Protein 5I20 (pdb70)

GO terms:
  GO:0005886 plasma membrane (C, EXP)

Secondary structure (DSSP, 8-state):
-HHHHHHHHHHHHHHHTTHHHHHHHH-S--HHHHHHHHHHHHHHHHHHHHHHTT--TT---HHHHHHHHHHHHHHHHHHHHHHHHS-HHHHHHHHTTHHHHHHHHGGGSSS----HHHHHHHHHHHHHHHHHHTTSSS-----GGGHHHHHHHHHHHHHHHHHHHHTTTTTTS-GGGHHHHHHHHHHHHHHHHHHH-------TTHHHHHHHHIIIIITTHHHHHHHHHHHS-HHHHHHHTTHHHHHHHHHHHHHTSS---HHHHHHHHHHHHHHHHHHTSTTGGG-/-HHHHHHHHHHHHHHHTTHHHHHTTSTT--HHHHHHHHHHHHHHHHHHHHHHHT--GGGG---HHHHHHHHHHHHHHHHHHHHHHHHS-HHHHHHHHTTHHHHHHHHGGGSSSSPP-HHHHHHHHHHHHHHHHHT---GGGHHHHHHHHHHHHHHHHHHHHGGGGTTS-TTHHHHHHHHHHHHHHHHHHHHS------TTHHHHHHHHIIIIITTHHHHHHHHHHHS-HHHHHHHTTHHHHHHHHHHHHTTSS---HHHHHHHHHHHHHHHHHHHHHH-/-HHHHHHHHHHHHHHHTTHHHHGGG-TTS-HHHHHHHHHHHHHHHHHHHHHHHT--GGGG---HHHHHHHHHHHHHHHHHHHHHHHHS-HHHHHHHHTTHHHHHHHHGGGSSSSPPPHHHHHHHHHHHHHHHHHHHH---GGGHHHHHHHHHHHHHHHHHHHHTTTTTTS-GGGHHHHHHHHHHHHHHHHHHH-------TTHHHHHHHHTTTTTTTHHHHHHHHHHHS-HHHHHHHTTHHHHHHHHHHHHHTSS---HHHHHHHHHHHHHHHHHHTTSS--/-HHHHHHHHHHHHHHHTTGGGGTTTTTT--HHHHHHHHHHHHHHHHHHHHHHTT------HHHHHHHHHHHHHHHHHHHHHHHHS-HHHHHHHHTTHHHHHHHHGGG-SS----HHHHHHHHHHHHHHHHHHH--------GGGHHHHHHHHHHHHHHHHHHHHTGGGTTS-GGGHHHHHHHHHHHHHHHHHHHS------TTHHHHHHHHHHTTTTHHHHHHHHHHHTS-HHHHHHHTTHHHHHHHHHHHHTTSS---HHHHHHHHHHHHHHHHHHTT-/-HHHHHHHHHHHHHHHGGGGGGHHHHTTS-HHHHHHHHHHHHHHHHHHHHHHTT--GGGG---HHHHHHHHHHHHHHHHHHHHHHHHS-HHHHHHHHTTHHHHHHHHHTTSTT----HHHHHHHHHHHHHHHHHHHTSSSTT---GGGHHHHHHHHHHHHHHHHHHHHGGGGTTS-TTHHHHHHHHHHHHHHHHHHHHS------TTHHHHHHHHHHTTTHHHHHHHHHHHHHS-HHHHHHHTTHHHHHHHHHHHHTTSS---HHHHHHHHHHHHHHHHHHHSTTTT----/-HHHHHHHHHHHHHHHGGGG--HHHHHHHHHHHH--HHHHHHHHHHHHHHHHHHHS-HHHHHHHHTTHHHHHHHHGGG---HHHHHHHHHHHHHHHHHH-------GGGHHHHHHHHHHHHHHHHHHHHHH--HHHHHHHHHHHHHHHH---HHIIIIIIHHHHHHHHHHHHS-HHHHHHHTTHHHHHHHHHHT----THHHHHHHHHHHHHHIIIII-

Solvent-accessible surface area: 67346 Å² total; per-residue (Å²): 113,110,90,57,4,13,131,64,0,46,52,0,0,78,42,30,4,46,79,39,60,16,92,78,53,9,51,81,11,12,56,14,8,30,7,10,32,7,4,67,42,0,0,48,36,3,80,51,62,4,91,41,76,68,67,134,45,88,83,42,85,185,52,7,64,92,24,0,45,39,4,0,36,11,36,25,70,75,63,30,29,0,74,172,86,6,43,97,14,9,0,12,21,21,7,48,64,25,0,22,31,0,0,73,48,1,50,166,17,138,80,15,57,30,55,7,1,5,11,0,1,0,10,13,2,12,0,1,1,7,1,15,52,3,11,123,106,79,21,33,52,100,24,112,118,77,64,69,0,25,116,11,0,35,28,8,1,65,47,10,0,74,9,0,12,28,1,56,205,38,52,102,18,49,23,55,0,1,3,7,6,0,64,25,0,4,66,67,0,40,99,15,18,136,107,130,32,88,91,60,125,6,102,18,53,41,61,91,12,0,32,54,17,0,77,9,9,12,2,81,0,7,22,9,2,5,39,0,0,19,158,0,17,0,20,22,0,0,0,29,0,0,10,4,10,6,52,19,29,64,59,38,12,91,50,60,138,36,41,66,24,38,1,17,60,39,0,30,65,10,16,101,23,0,21,36,10,3,75,111,48,10,185,182,14,64,106,106,126,95,55,3,13,58,62,0,52,47,0,1,78,47,30,3,50,69,33,30,18,76,54,60,8,53,82,13,14,50,14,6,25,8,7,32,6,6,65,49,0,0,50,46,8,63,60,44,6,124,42,62,64,46,38,79,89,26,55,81,41,84,109,46,4,63,67,24,0,46,39,5,0,35,10,40,22,70,75,67,27,31,0,62,89,90,8,42,93,67,57,0,14,41,40,9,45,61,32,0,19,28,0,0,70,53,1,57,173,28,120,70,147,142,12,88,16,10,28,16,2,0,0,8,12,1,9,0,0,0,8,24,26,67,74,101,30,98,113,79,57,70,0,42,116,10,0,33,31,8,1,62,45,12,0,74,8,0,11,21,0,58,172,24,42,234,21,48,30,52,0,0,0,8,7,0,66,28,0,4,66,65,0,38,94,13,16,132,111,129,28,90,96,57,127,7,105,33,57,34,63,38,12,1,37,58,15,0,80,5,10,11,3,75,0,7,23,19,2,4,45,0,0,16,144,0,34,10,22,37,0,0,5,38,1,0,13,3,6,7,56,18,24,68,46,40,23,56,15,60,130,48,72,113,61,53,32,12,62,51,0,45,64,13,20,105,21,0,20,27,11,5,70,127,86,15,95,122,121,123,89,65,6,17,112,64,0,46,45,0,1,81,48,34,3,49,79,37,53,20,69,71,44,24,44,84,10,14,53,21,7,25,8,6,30,6,4,70,49,0,0,57,44,2,87,62,54,6,126,95,80,58,43,35,91,87,37,55,87,35,86,195,50,4,69,92,25,0,40,40,6,0,29,10,38,25,83,78,63,29,34,0,64,89,89,7,39,94,46,42,0,13,30,24,9,45,60,32,0,18,30,0,0,72,54,1,56,174,22,120,72,113,148,19,63,4,0,10,14,0,0,0,10,14,2,11,0,2,3,10,16,13,46,30,76,96,152,31,106,129,88,67,67,0,27,116,10,0,33,32,8,1,65,40,12,0,76,7,0,18,32,1,71,88,46,55,101,17,53,38,40,4,2,2,21,7,0,74,26,0,4,64,65,0,43,92,22,18,132,131,86,30,86,100,65,129,3,102,63,93,37,100,142,16,4,66,50,12,0,81,4,9,14,2,81,0,6,26,7,2,4,63,0,0,24,51,0,26,8,16,39,0,0,0,36,0,2,12,4,6,10,51,17,23,67,62,40,33,130,44,59,137,35,80,102,55,53,19,19,58,38,1,34,65,11,13,103,20,0,19,29,9,5,48,138,62,8,176,89,41,124,61,71,54,8,12,48,58,0,47,47,0,1,76,50,28,3,46,85,34,46,18,105,104,45,8,36,83,14,15,60,23,7,34,6,9,33,4,1,66,43,0,0,50,36,8,78,62,51,9,126,64,74,63,76,106,96,103,40,88,188,50,7,79,95,28,0,42,40,5,0,37,10,34,32,80,72,69,31,33,0,74,89,86,9,40,100,58,24,0,18,21,24,7,45,64,23,0,19,31,0,0,72,55,0,56,171,12,131,75,22,77,58,27,46,9,11,24,0,0,0,10,10,1,10,0,0,3,8,0,20,47,16,35,139,75,30,31,50,88,22,108,125,81,65,70,0,25,116,11,0,34,30,9,1,66,46,12,0,75,9,0,12,30,5,65,81,49,60,104,26,65,34,39,8,2,2,23,9,0,67,27,0,7,62,68,0,37,92,14,14,132,106,144,33,95,95,56,132,5,102,47,68,38,87,50,14,0,56,59,18,0,76,4,10,15,0,70,0,7,22,20,2,18,63,0,0,21,58,3,33,1,56,23,0,0,0,32,0,0,10,4,18,4,53,19,30,74,32,40,29,54,4,58,126,33,85,108,44,36,0,14,66,33,0,34,66,9,15,103,20,0,17,39,13,3,66,134,101,70,112,79,96,63,5,13,119,48,0,53,44,0,1,75,46,36,2,42,84,24,75,14,81,70,44,14,59,70,9,13,47,10,7,29,9,8,33,7,7,67,42,0,0,52,46,5,52,62,59,5,101,97,75,65,47,29,92,81,23,57,193,43,85,200,61,7,61,96,24,0,44,41,5,0,32,10,36,20,73,77,59,20,30,0,56,135,87,8,38,88,15,4,0,13,12,25,8,47,62,33,0,20,29,0,0,70,50,0,52,172,8,100,72,52,68,34,107,27,1,5,24,0,0,0,7,13,2,10,0,1,1,8,1,13,20,2,19,112,115,43,6,42,54,88,25,113,117,74,67,74,0,26,116,10,0,31,30,8,0,64,44,12,0,71,9,0,11,28,1,64,155,46,53,102,16,48,22,55,0,0,0,6,7,0,66,28,0,5,63,63,0,38,93,12,16,132,106,113,24,85,102,60,128,4,101,62,90,39,94,133,16,0,69,55,16,0,79,5,12,10,0,80,0,9,32,22,2,4,58,0,0,18,157,1,25,2,22,21,0,0,1,30,0,1,10,7,8,8,49,22,29,66,63,37,32,128,70,64,131,36,82,101,46,45,2,9,61,37,0,35,66,12,14,102,22,0,19,36,11,2,69,135,45,22,81,68,12,48,68,62,93,92,85,96,10,15,126,24,0,72,47,0,2,74,9,48,2,57,56,76,128,123,65,107,77,6,18,54,10,0,56,60,0,18,91,46,116,78,1,64,42,8,0,24,16,30,28,131,66,69,78,25,0,64,87,85,9,42,95,56,26,0,12,23,26,8,43,69,28,0,22,31,0,1,80,48,5,53,110,113,70,32,53,10,11,36,0,0,0,11,14,2,13,0,2,0,6,20,25,55,54,92,19,48,52,90,24,74,116,82,15,18,0,25,36,8,0,34,29,7,1,65,48,8,0,42,6,0,16,33,18,87,107,106,3,34,44,44,0,56,42,3,7,68,54,15,42,76,77,109,120,86,69,72,31,0,96,37,24,9,9,84,0,4,58,15,2,37,90,0,0,52,56,9,36,6,78,30,0,0,2,35,0,1,26,4,8,9,48,21,38,81,67,81,56,156,137,130,66,63,35,24,65,54,0,44,60,12,24,97,19,0,26,37,12,1,76,140,105,78

Sequence (1638 aa):
SRSSATLIGFTAILLWSTLALATSSTGAVPPFLLTALTFTIGGAVGIAAGLARGVSVLRQPWPVWVHGIGGLFGYHFFYFSALKLAPPAEAGLVAYLWPLLIVLFSAFLPGERLRPAHVAGALMGLAGTVVLLGARAGGFGFAPEYVPGYLAAAACAVIWSVYSVASRRFARVPTEVVAGFCLATAALSALCHILFEPSVWPVGSEWLAVVALGIGPVGIAFYTWDIGMKRGDVRLLGVLSYAAPVLSTLLLVVAGFAAPSGALAIACALIVGGAAVATLLARRLESSRSSATLIGFTAILLWSTLALATSSTGAVPPFLLTALTFTIGGAVGIAAGLARGVGLSVLRQPWPVWVHGIGGLFGYHFFYFSALKLAPPAEAGLVAYLWPLLIVLFSAFLPGERLRPAHVAGALMGLAGTVVLLGFAPEYVPGYLAAAACAVIWSVYSVASRRFARVPTEEVVAGFCLATAALSALCHILFEPSVWPVGSEWLAVVALGIGPVGIAFYTWDIGMKRGDVRLLGVLSYAAPVLSTLLLVVAGFAAPSGALAIACALIVGGAAVATLLARRSRSSATLIGFTAILLWSTLALATSSTGAVPPFLLTALTFTIGGAVGIAAGLARGVGLSVLRQPWPVWVHGIGGLFGYHFFYFSALKLAPPAEAGLVAYLWPLLIVLFSAFLPGERLRPAHVAGALMGLAGTVVLLGARFAPEYVPGYLAAAACAVIWSVYSVASRRFARVPTEVVAGFCLATAALSALCHILFEPSVWPVGSEWLAVVALGIGPVGIAFYTWDIGMKRGDVRLLGVLSYAAPVLSTLLLVVAGFAAPSGALAIACALIVGGAAVATLLARRLSRSSATLIGFTAILLWSTLALATSSTGAVPPFLLTALTFTIGGAVGIAAGLARGVGLRQPWPVWVHGIGGLFGYHFFYFSALKLAPPAEAGLVAYLWPLLIVLFSAFLPGERLRPAHVAGALMGLAGTVVLLGAAGGFGFAPEYVPGYLAAAACAVIWSVYSVASRRFARVPTEVVAGFCLATAALSALCHILFEPSVWPVGSEWLAVVALGIGPVGIAFYTWDIGMKRGDVRLLGVLSYAAPVLSTLLLVVAGFAAPSGALAIACALIVGGAAVATLLASRSSATLIGFTAILLWSTLALATSSTGAVPPFLLTALTFTIGGAVGIAAGLARGVGLSVLRQPWPVWVHGIGGLFGYHFFYFSALKLAPPAEAGLVAYLWPLLIVLFSAFLPGERLRPAHVAGALMGLAGTVVLLGARAGGFGFAPEYVPGYLAAAACAVIWSVYSVASRRFARVPTEVVAGFCLATAALSALCHILFEPSVWPVGSEWLAVVALGIGPVGIAFYTWDIGMKRGDVRLLGVLSYAAPVLSTLLLVVAGFAAPSGALAIACALIVGGAAVATLLARRLESSGRSSATLIGFTAILLWSTLALAFLLTALTFTIGGAVVHGIGGLFGYHFFYFSALKLAPPAEAGLVAYLWPLLIVLFSAFLLRPAHVAGALMGLAGTVVLLGGGFGFAPEYVPGYLAAAACAVIWSVYSVASRRVVAGFCLATAALSALCHIVVALGIGPVGIAFYTWDIGMKRGDVRLLGVLSYAAPVLSTLLLVVAPSGALAIACALIVGGAAVATLLA

Foldseek 3Di:
DAVVLQVLLVLLLVLLLCVVVLVVLLPPDQQLLLLLLLLLLLLVLLVVVQVVVPHVLLPDDVVVLCLLQCQPLVLSVLLSVLVVQAPPLLLVLLLLCQLLLLLVCLCVPPVDDRFPLLNLLQVLLNVLSQLLSQVDPVGDDDDPSSVSSSVSSNSSSNSNSCSLLCLLVVLVRALSNSSVSSNSSSVVSVVVCVPPHDPDDDDDCSVVSSSSCNCGSRNRSSSSSSSCSRRYDRSLSSSLSSVSNLSSQVVCCVVVNDPDDPSSVSSVVSSVVSSCSVPVCRVVVPD/DQAVLQVLLVVLLVLLLCVVVLVVLLPPDQQLLLLLLLLLLLLVLLQVVCVVVVHDCVLLPDDVVVLCLLQCQVLVLSVLLSVLVVQAPNLLLVLLLLCQLLLLLVCLCVPPDDHRFPLLNQLLVLLSVLLDLLSDDDPSSVSSSVSSNSSSVSNSCSLQCLQVVLVRALSNSSVSSNSSSVVSVVVCVVPHDPDHGDDCSVVSSNCVNVTSRNRNSSSSSSCSRRYDRSLSSSLSSVSSLSSVVVCCVVVVDHDDPSSVSSVVSSVVSNCSNPVVRVD/DQVVLVVLLVVLLVLLLCCVVLCVLVPPAQQLLLLLLLLLLLLVLLVVVCVVVPVDPPLLDDDDVVLCLLQCQPLVLSVLLSVLVVLDPPLLLVLLLLCLLLLLLVVLCPPPDDHRFPLLNQLQVLLNVLSCLLSVVVDDPSSVSSSVSSNSSSNSNSCSLLCLQVVLVRALSNSSVSSNSSSVVSVVVCVVPHDPDDRDDCSVVSSSCVNVTSRNSSSSSSSSCSRRYDSSLSSSLSSCSVLSSQVVCVVVVNDPDDPSSVSSVVSSVVSNCSNPVVRPPD/DQAVLLVLLLVLLVQLLCVVVCPPLLPPDQQLLLLLLLLLLQLVLLVVVCVVVPHDDDDDVVVLCLLQCQVLVLSVLLSVLVVQAPPLLLVLLLLCQLLLLLVCLCVPPPDHHDPLLNQLLVLLNVLSCLQSQPPPGDDDDPSSVSSSVSSNSSSVSNSCSLLCLLVVLVDALSCSSVSSNSSSVVSVVCCVVPHDPDHGDDSSVVVSNDVNNTSSHSSSSSSSSCSRRYDRSLSSSLSSVSNLSSVVVCCVVVNDPDDPSSVSSVCSSVVSNCSRVPVD/DQAVLLVLLCVLLVQLLQVLVLCVQCVVPQQLLLLLLQLLLQLVLLVVVCVVVVVDCPLQDDDPVVLCLLQCQPLVLSVLLSVLVVLAPNLLLVLLLVCQLLLLLVCLCVPPPDDRFPLLNQLLVLLNVLSLLLSQVDPSHDDDDPSSVSSSVSSNSSSNSNSCSLQCLQVVLVRALSNSSVSSNSSSVVSVVVCVVPHDDDDRDDCSVVSSSCVNNTSRNSSSSSSSSSSHRYDRSLSSSLSSCSVLSSVVVCVVVPVDPDDPSSVSSVVSSVVSNCSVPVCRPVVPDPD/DAVLLVLLLVLLVLLLQVVVPLLQLLALLLVLLVLVLLQCLVLLLVVLLVVLVVQAPPLLLVLLLLCQLLVLLVVLVVVHDVLLNQLLVLLSVLSDLVSHVHDDDDPSSVSSSVSSNSSSVSNSVSLLVLLCPSSVSSNVSSVVSVVVVCHNCSNNSNSSSNVVSSSSCSNPHDSSLSSSSSSVSVLSNVVVVVCPDDPSSVVSVVSSVSSNCSNPVPD

InterPro domains:
  IPR000620 EamA domain [PF00892] (7-136)
  IPR000620 EamA domain [PF00892] (151-281)
  IPR037185 Multidrug transporter EmrE superfamily [SSF103481] (48-137)
  IPR037185 Multidrug transporter EmrE superfamily [SSF103481] (191-283)

Structure (mmCIF, N/CA/C/O backbone):
data_5I20
#
_entry.id   5I20
#
_cell.length_a   105.840
_cell.length_b   84.650
_cell.length_c   112.250
_cell.angle_alpha   90.000
_cell.angle_beta   108.460
_cell.angle_gamma   90.000
#
_symmetry.space_group_name_H-M   'P 1 2 1'
#
loop_
_entity.id
_entity.type
_entity.pdbx_description
1 polymer 'Uncharacterized protein'
2 non-polymer '(2R)-2,3-dihydroxypropyl (9Z)-octadec-9-enoate'
3 non-polymer 'SULFATE ION'
4 water water
#
loop_
_atom_site.group_PDB
_atom_site.id
_atom_site.type_symbol
_atom_site.label_atom_id
_atom_site.label_alt_id
_atom_site.label_comp_id
_atom_site.label_asym_id
_atom_site.label_entity_id
_atom_site.label_seq_id
_atom_site.pdbx_PDB_ins_code
_atom_site.Cartn_x
_atom_site.Cartn_y
_atom_site.Cartn_z
_atom_site.occupancy
_atom_site.B_iso_or_equiv
_atom_site.auth_seq_id
_atom_site.auth_comp_id
_atom_site.auth_asym_id
_atom_site.auth_atom_id
_atom_site.pdbx_PDB_model_num
ATOM 1 N N . SER A 1 2 ? 134.279 56.626 45.611 1.00 61.10 2 SER A N 1
ATOM 2 C CA . SER A 1 2 ? 134.173 55.175 45.732 1.00 66.44 2 SER A CA 1
ATOM 3 C C . SER A 1 2 ? 132.726 54.714 45.615 1.00 68.98 2 SER A C 1
ATOM 4 O O . SER A 1 2 ? 131.819 55.325 46.183 1.00 67.88 2 SER A O 1
ATOM 7 N N . ARG A 1 3 ? 132.517 53.626 44.882 1.00 66.69 3 ARG A N 1
ATOM 8 C CA . ARG A 1 3 ? 131.169 53.141 44.617 1.00 65.83 3 ARG A CA 1
ATOM 9 C C . ARG A 1 3 ? 130.500 52.581 45.868 1.00 58.80 3 ARG A C 1
ATOM 10 O O . ARG A 1 3 ? 129.319 52.828 46.109 1.00 58.19 3 ARG A O 1
ATOM 18 N N . SER A 1 4 ? 131.257 51.821 46.653 1.00 58.59 4 SER A N 1
ATOM 19 C CA . SER A 1 4 ? 130.756 51.273 47.908 1.00 58.12 4 SER A CA 1
ATOM 20 C C . SER A 1 4 ? 130.448 52.379 48.908 1.00 55.24 4 SER A C 1
ATOM 21 O O . SER A 1 4 ? 129.480 52.291 49.663 1.00 53.27 4 SER A O 1
ATOM 24 N N . SER A 1 5 ? 131.282 53.415 48.912 1.00 52.46 5 SER A N 1
ATOM 25 C CA . SER A 1 5 ? 131.086 54.550 49.806 1.00 56.40 5 SER A CA 1
ATOM 26 C C . SER A 1 5 ? 129.791 55.276 49.478 1.00 54.04 5 SER A C 1
ATOM 27 O O . SER A 1 5 ? 128.939 55.464 50.346 1.00 51.74 5 SER A O 1
ATOM 30 N N . ALA A 1 6 ? 129.651 55.671 48.215 1.00 49.01 6 ALA A N 1
ATOM 31 C CA . ALA A 1 6 ? 128.462 56.375 47.751 1.00 55.35 6 ALA A CA 1
ATOM 32 C C . ALA A 1 6 ? 127.200 55.541 47.966 1.00 53.37 6 ALA A C 1
ATOM 33 O O . ALA A 1 6 ? 126.141 56.076 48.305 1.00 54.05 6 ALA A O 1
ATOM 35 N N . THR A 1 7 ? 127.316 54.231 47.773 1.00 45.39 7 THR A N 1
ATOM 36 C CA . THR A 1 7 ? 126.199 53.333 48.031 1.00 49.74 7 THR A CA 1
ATOM 37 C C . THR A 1 7 ? 125.852 53.342 49.522 1.00 47.17 7 THR A C 1
ATOM 38 O O . THR A 1 7 ? 124.683 53.430 49.891 1.00 45.41 7 THR A O 1
ATOM 42 N N . LEU A 1 8 ? 126.870 53.264 50.373 1.00 46.78 8 LEU A N 1
ATOM 43 C CA . LEU A 1 8 ? 126.661 53.314 51.815 1.00 49.14 8 LEU A CA 1
ATOM 44 C C . LEU A 1 8 ? 126.064 54.665 52.205 1.00 48.17 8 LEU A C 1
ATOM 45 O O . LEU A 1 8 ? 125.181 54.741 53.059 1.00 45.71 8 LEU A O 1
ATOM 50 N N . ILE A 1 9 ? 126.548 55.724 51.559 1.00 45.74 9 ILE A N 1
ATOM 51 C CA . ILE A 1 9 ? 126.032 57.076 51.759 1.00 50.00 9 ILE A CA 1
ATOM 52 C C . ILE A 1 9 ? 124.553 57.165 51.355 1.00 53.41 9 ILE A C 1
ATOM 53 O O . ILE A 1 9 ? 123.737 57.745 52.071 1.00 43.16 9 ILE A O 1
ATOM 58 N N . GLY A 1 10 ? 124.206 56.571 50.217 1.00 50.22 10 GLY A N 1
ATOM 59 C CA . GLY A 1 10 ? 122.824 56.541 49.767 1.00 41.37 10 GLY A CA 1
ATOM 60 C C . GLY A 1 10 ? 121.913 55.819 50.741 1.00 42.04 10 GLY A C 1
ATOM 61 O O . GLY A 1 10 ? 120.737 56.169 50.894 1.00 39.62 10 GLY A O 1
ATOM 62 N N . PHE A 1 11 ? 122.460 54.813 51.417 1.00 40.97 11 PHE A N 1
ATOM 63 C CA . PHE A 1 11 ? 121.676 54.022 52.356 1.00 42.14 11 PHE A CA 1
ATOM 64 C C . PHE A 1 11 ? 121.283 54.831 53.590 1.00 43.85 11 PHE A C 1
ATOM 65 O O . PHE A 1 11 ? 120.366 54.450 54.322 1.00 44.60 11 PHE A O 1
ATOM 73 N N . THR A 1 12 ? 121.969 55.946 53.822 1.00 41.38 12 THR A N 1
ATOM 74 C CA . THR A 1 12 ? 121.624 56.801 54.949 1.00 43.00 12 THR A CA 1
ATOM 75 C C . THR A 1 12 ? 120.299 57.523 54.686 1.00 48.42 12 THR A C 1
ATOM 76 O O . THR A 1 12 ? 119.569 57.841 55.625 1.00 50.96 12 THR A O 1
ATOM 80 N N . ALA A 1 13 ? 119.983 57.766 53.415 1.00 40.34 13 ALA A N 1
ATOM 81 C CA . ALA A 1 13 ? 118.685 58.335 53.050 1.00 42.11 13 ALA A CA 1
ATOM 82 C C . ALA A 1 13 ? 117.562 57.374 53.421 1.00 43.12 13 ALA A C 1
ATOM 83 O O . ALA A 1 13 ? 116.518 57.783 53.932 1.00 42.19 13 ALA A O 1
ATOM 85 N N . ILE A 1 14 ? 117.793 56.093 53.154 1.00 38.23 14 ILE A N 1
ATOM 86 C CA . ILE A 1 14 ? 116.844 55.041 53.492 1.00 50.23 14 ILE A CA 1
ATOM 87 C C . ILE A 1 14 ? 116.655 54.945 55.005 1.00 47.60 14 ILE A C 1
ATOM 88 O O . ILE A 1 14 ? 115.546 54.713 55.488 1.00 47.57 14 ILE A O 1
ATOM 93 N N . LEU A 1 15 ? 117.742 55.131 55.749 1.00 39.04 15 LEU A N 1
ATOM 94 C CA . LEU A 1 15 ? 117.673 55.151 57.207 1.00 43.54 15 LEU A CA 1
ATOM 95 C C . LEU A 1 15 ? 116.854 56.340 57.703 1.00 44.04 15 LEU A C 1
ATOM 96 O O . LEU A 1 15 ? 116.030 56.199 58.601 1.00 41.58 15 LEU A O 1
ATOM 101 N N . LEU A 1 16 ? 117.079 57.508 57.108 1.00 47.63 16 LEU A N 1
ATOM 102 C CA . LEU A 1 16 ? 116.381 58.721 57.526 1.00 46.58 16 LEU A CA 1
ATOM 103 C C . LEU A 1 16 ? 114.899 58.678 57.152 1.00 45.28 16 LEU A C 1
ATOM 104 O O . LEU A 1 16 ? 114.055 59.168 57.899 1.00 49.01 16 LEU A O 1
ATOM 109 N N . TRP A 1 17 ? 114.582 58.081 56.007 1.00 41.21 17 TRP A N 1
ATOM 110 C CA . TRP A 1 17 ? 113.190 57.955 55.579 1.00 42.49 17 TRP A CA 1
ATOM 111 C C . TRP A 1 17 ? 112.439 56.924 56.419 1.00 41.01 17 TRP A C 1
ATOM 112 O O . TRP A 1 17 ? 111.211 56.924 56.459 1.00 40.95 17 TRP A O 1
ATOM 123 N N . SER A 1 18 ? 113.183 56.056 57.096 1.00 43.83 18 SER A N 1
ATOM 124 C CA . SER A 1 18 ? 112.586 55.067 57.987 1.00 45.03 18 SER A CA 1
ATOM 125 C C . SER A 1 18 ? 111.986 55.715 59.237 1.00 46.96 18 SER A C 1
ATOM 126 O O . SER A 1 18 ? 111.130 55.121 59.896 1.00 46.22 18 SER A O 1
ATOM 129 N N . THR A 1 19 ? 112.435 56.927 59.563 1.00 43.26 19 THR A N 1
ATOM 130 C CA . THR A 1 19 ? 111.977 57.609 60.777 1.00 45.15 19 THR A CA 1
ATOM 131 C C . THR A 1 19 ? 110.710 58.443 60.561 1.00 44.50 19 THR A C 1
ATOM 132 O O . THR A 1 19 ? 110.206 59.058 61.500 1.00 49.02 19 THR A O 1
ATOM 136 N N . LEU A 1 20 ? 110.202 58.459 59.331 1.00 43.19 20 LEU A N 1
ATOM 137 C CA . LEU A 1 20 ? 109.047 59.285 58.974 1.00 45.70 20 LEU A CA 1
ATOM 138 C C . LEU A 1 20 ? 107.800 58.998 59.804 1.00 52.20 20 LEU A C 1
ATOM 139 O O . LEU A 1 20 ? 107.148 59.922 60.296 1.00 55.27 20 LEU A O 1
ATOM 144 N N . ALA A 1 21 ? 107.468 57.718 59.952 1.00 52.36 21 ALA A N 1
ATOM 145 C CA . ALA A 1 21 ? 106.261 57.314 60.669 1.00 53.25 21 ALA A CA 1
ATOM 146 C C . ALA A 1 21 ? 106.318 57.713 62.143 1.00 56.31 21 ALA A C 1
ATOM 147 O O . ALA A 1 21 ? 105.286 57.873 62.790 1.00 63.35 21 ALA A O 1
ATOM 149 N N . LEU A 1 22 ? 107.528 57.875 62.664 1.00 61.11 22 LEU A N 1
ATOM 150 C CA . LEU A 1 22 ? 107.723 58.236 64.062 1.00 61.98 22 LEU A CA 1
ATOM 151 C C . LEU A 1 22 ? 107.324 59.687 64.320 1.00 68.49 22 LEU A C 1
ATOM 152 O O . LEU A 1 22 ? 106.794 60.014 65.380 1.00 71.75 22 LEU A O 1
ATOM 157 N N . ALA A 1 23 ? 107.578 60.552 63.342 1.00 77.40 23 ALA A N 1
ATOM 158 C CA . ALA A 1 23 ? 107.302 61.978 63.488 1.00 84.72 23 ALA A CA 1
ATOM 159 C C . ALA A 1 23 ? 105.960 62.368 62.872 1.00 90.34 23 ALA A C 1
ATOM 160 O O . ALA A 1 23 ? 105.482 63.486 63.065 1.00 91.64 23 ALA A O 1
ATOM 162 N N . THR A 1 24 ? 105.361 61.444 62.127 1.00 97.17 24 THR A N 1
ATOM 163 C CA . THR A 1 24 ? 104.058 61.670 61.511 1.00 103.23 24 THR A CA 1
ATOM 164 C C . THR A 1 24 ? 102.987 61.876 62.578 1.00 106.99 24 THR A C 1
ATOM 165 O O . THR A 1 24 ? 102.099 62.719 62.434 1.00 110.24 24 THR A O 1
ATOM 169 N N . SER A 1 25 ? 103.089 61.111 63.659 1.00 106.45 25 SER A N 1
ATOM 170 C CA . SER A 1 25 ? 102.142 61.212 64.761 1.00 107.30 25 SER A CA 1
ATOM 171 C C . SER A 1 25 ? 102.267 62.548 65.490 1.00 107.23 25 SER A C 1
ATOM 172 O O . SER A 1 25 ? 101.289 63.058 66.037 1.00 113.72 25 SER A O 1
ATOM 174 N N . SER A 1 26 ? 103.472 63.112 65.490 1.00 104.00 26 SER A N 1
ATOM 175 C CA . SER A 1 26 ? 103.735 64.367 66.190 1.00 100.51 26 SER A CA 1
ATOM 176 C C . SER A 1 26 ? 103.317 65.585 65.371 1.00 95.42 26 SER A C 1
ATOM 177 O O . SER A 1 26 ? 103.278 66.702 65.884 1.00 95.98 26 SER A O 1
ATOM 180 N N . THR A 1 27 ? 103.016 65.366 64.095 1.00 97.63 27 THR A N 1
ATOM 181 C CA . THR A 1 27 ? 102.602 66.448 63.209 1.00 102.42 27 THR A CA 1
ATOM 182 C C . THR A 1 27 ? 101.239 66.987 63.622 1.00 112.56 27 THR A C 1
ATOM 183 O O . THR A 1 27 ? 101.037 68.200 63.708 1.00 118.85 27 THR A O 1
ATOM 187 N N . GLY A 1 28 ? 100.311 66.076 63.889 1.00 112.63 28 GLY A N 1
ATOM 188 C CA . GLY A 1 28 ? 98.972 66.452 64.293 1.00 112.40 28 GLY A CA 1
ATOM 189 C C . GLY A 1 28 ? 98.056 66.655 63.104 1.00 107.61 28 GLY A C 1
ATOM 190 O O . GLY A 1 28 ? 97.987 65.814 62.207 1.00 110.83 28 GLY A O 1
ATOM 191 N N . ALA A 1 29 ? 97.353 67.781 63.097 1.00 105.03 29 ALA A N 1
ATOM 192 C CA . ALA A 1 29 ? 96.398 68.080 62.039 1.00 98.34 29 ALA A CA 1
ATOM 193 C C . ALA A 1 29 ? 96.996 69.021 61.001 1.00 93.37 29 ALA A C 1
ATOM 194 O O . ALA A 1 29 ? 96.268 69.646 60.229 1.00 94.07 29 ALA A O 1
ATOM 196 N N . VAL A 1 30 ? 98.322 69.123 60.987 1.00 87.89 30 VAL A N 1
ATOM 197 C CA . VAL A 1 30 ? 99.005 69.967 60.014 1.00 80.04 30 VAL A CA 1
ATOM 198 C C . VAL A 1 30 ? 98.958 69.334 58.628 1.00 73.74 30 VAL A C 1
ATOM 199 O O . VAL A 1 30 ? 99.485 68.241 58.421 1.00 70.43 30 VAL A O 1
ATOM 203 N N . PRO A 1 31 ? 98.323 70.030 57.674 1.00 72.00 31 PRO A N 1
ATOM 204 C CA . PRO A 1 31 ? 98.117 69.553 56.301 1.00 70.86 31 PRO A CA 1
ATOM 205 C C . PRO A 1 31 ? 99.428 69.393 55.522 1.00 74.45 31 PRO A C 1
ATOM 206 O O . PRO A 1 31 ? 100.398 70.094 55.816 1.00 77.79 31 PRO A O 1
ATOM 210 N N . PRO A 1 32 ? 99.451 68.484 54.531 1.00 74.26 32 PRO A N 1
ATOM 211 C CA . PRO A 1 32 ? 100.685 68.041 53.863 1.00 72.59 32 PRO A CA 1
ATOM 212 C C . PRO A 1 32 ? 101.478 69.124 53.125 1.00 67.87 32 PRO A C 1
ATOM 213 O O . PRO A 1 32 ? 102.706 69.131 53.221 1.00 65.46 32 PRO A O 1
ATOM 217 N N . PHE A 1 33 ? 100.803 70.003 52.392 1.00 64.80 33 PHE A N 1
ATOM 218 C CA . PHE A 1 33 ? 101.506 70.992 51.578 1.00 66.78 33 PHE A CA 1
ATOM 219 C C . PHE A 1 33 ? 102.213 72.047 52.420 1.00 69.55 33 PHE A C 1
ATOM 220 O O . PHE A 1 33 ? 103.340 72.440 52.113 1.00 68.86 33 PHE A O 1
ATOM 228 N N . LEU A 1 34 ? 101.549 72.509 53.474 1.00 68.61 34 LEU A N 1
ATOM 229 C CA . LEU A 1 34 ? 102.168 73.449 54.398 1.00 64.86 34 LEU A CA 1
ATOM 230 C C . LEU A 1 34 ? 103.347 72.790 55.101 1.00 60.13 34 LEU A C 1
ATOM 231 O O . LEU A 1 34 ? 104.389 73.411 55.297 1.00 63.19 34 LEU A O 1
ATOM 236 N N . LEU A 1 35 ? 103.175 71.525 55.471 1.00 58.43 35 LEU A N 1
ATOM 237 C CA . LEU A 1 35 ? 104.223 70.772 56.151 1.00 60.80 35 LEU A CA 1
ATOM 238 C C . LEU A 1 35 ? 105.412 70.574 55.219 1.00 62.11 35 LEU A C 1
ATOM 239 O O . LEU A 1 35 ? 106.565 70.583 55.650 1.00 66.50 35 LEU A O 1
ATOM 244 N N . THR A 1 36 ? 105.117 70.403 53.936 1.00 60.56 36 THR A N 1
ATOM 245 C CA . THR A 1 36 ? 106.146 70.265 52.915 1.00 56.35 36 THR A CA 1
ATOM 246 C C . THR A 1 36 ? 106.903 71.578 52.739 1.00 56.50 36 THR A C 1
ATOM 247 O O . THR A 1 36 ? 108.135 71.597 52.706 1.00 53.51 36 THR A O 1
ATOM 251 N N . ALA A 1 37 ? 106.154 72.673 52.636 1.00 53.73 37 ALA A N 1
ATOM 252 C CA . ALA A 1 37 ? 106.733 74.007 52.501 1.00 55.61 37 ALA A CA 1
ATOM 253 C C . ALA A 1 37 ? 107.675 74.343 53.656 1.00 56.25 37 ALA A C 1
ATOM 254 O O . ALA A 1 37 ? 108.748 74.910 53.448 1.00 56.70 37 ALA A O 1
ATOM 256 N N . LEU A 1 38 ? 107.271 73.990 54.872 1.00 52.95 38 LEU A N 1
ATOM 257 C CA . LEU A 1 38 ? 108.081 74.273 56.050 1.00 54.20 38 LEU A CA 1
ATOM 258 C C . LEU A 1 38 ? 109.317 73.376 56.108 1.00 51.34 38 LEU A C 1
ATOM 259 O O . LEU A 1 38 ? 110.426 73.849 56.354 1.00 51.71 38 LEU A O 1
ATOM 264 N N . THR A 1 39 ? 109.130 72.083 55.874 1.00 49.76 39 THR A N 1
ATOM 265 C CA . THR A 1 39 ? 110.232 71.133 56.009 1.00 54.78 39 THR A CA 1
ATOM 266 C C . THR A 1 39 ? 111.253 71.225 54.871 1.00 52.03 39 THR A C 1
ATOM 267 O O . THR A 1 39 ? 112.440 70.975 55.081 1.00 50.85 39 THR A O 1
ATOM 271 N N . PHE A 1 40 ? 110.801 71.588 53.675 1.00 50.27 40 PHE A N 1
ATOM 272 C CA . PHE A 1 40 ? 111.712 71.688 52.538 1.00 55.92 40 PHE A CA 1
ATOM 273 C C . PHE A 1 40 ? 112.467 73.011 52.522 1.00 59.94 40 PHE A C 1
ATOM 274 O O . PHE A 1 40 ? 113.551 73.102 51.945 1.00 62.90 40 PHE A O 1
ATOM 282 N N . THR A 1 41 ? 111.896 74.035 53.149 1.00 56.79 41 THR A N 1
ATOM 283 C CA . THR A 1 41 ? 112.627 75.278 53.360 1.00 55.18 41 THR A CA 1
ATOM 284 C C . THR A 1 41 ? 113.781 75.001 54.317 1.00 52.86 41 THR A C 1
ATOM 285 O O . THR A 1 41 ? 114.910 75.424 54.079 1.00 56.79 41 THR A O 1
ATOM 289 N N . ILE A 1 42 ? 113.492 74.271 55.391 1.00 52.26 42 ILE A N 1
ATOM 290 C CA . ILE A 1 42 ? 114.521 73.870 56.342 1.00 54.17 42 ILE A CA 1
ATOM 291 C C . ILE A 1 42 ? 115.524 72.943 55.662 1.00 55.87 42 ILE A C 1
ATOM 292 O O . ILE A 1 42 ? 116.733 73.080 55.840 1.00 60.15 42 ILE A O 1
ATOM 297 N N . GLY A 1 43 ? 115.010 72.015 54.863 1.00 52.88 43 GLY A N 1
ATOM 298 C CA . GLY A 1 43 ? 115.845 71.089 54.123 1.00 50.72 43 GLY A CA 1
ATOM 299 C C . GLY A 1 43 ? 116.777 71.774 53.147 1.00 54.12 43 GLY A C 1
ATOM 300 O O . GLY A 1 43 ? 117.964 71.451 53.076 1.00 53.58 43 GLY A O 1
ATOM 301 N N . GLY A 1 44 ? 116.237 72.724 52.390 1.00 51.39 44 GLY A N 1
ATOM 302 C CA . GLY A 1 44 ? 117.041 73.498 51.464 1.00 53.33 44 GLY A CA 1
ATOM 303 C C . GLY A 1 44 ? 118.056 74.350 52.197 1.00 54.77 44 GLY A C 1
ATOM 304 O O . GLY A 1 44 ? 119.148 74.603 51.692 1.00 56.09 44 GLY A O 1
ATOM 305 N N . ALA A 1 45 ? 117.695 74.791 53.398 1.00 58.11 45 ALA A N 1
ATOM 306 C CA . ALA A 1 45 ? 118.573 75.638 54.197 1.00 66.81 45 ALA A CA 1
ATOM 307 C C . ALA A 1 45 ? 119.772 74.851 54.708 1.00 68.32 45 ALA A C 1
ATOM 308 O O . ALA A 1 45 ? 120.878 75.382 54.797 1.00 71.46 45 ALA A O 1
ATOM 310 N N . VAL A 1 46 ? 119.544 73.586 55.045 1.00 70.73 46 VAL A N 1
ATOM 311 C CA . VAL A 1 46 ? 120.616 72.706 55.493 1.00 74.27 46 VAL A CA 1
ATOM 312 C C . VAL A 1 46 ? 121.634 72.498 54.377 1.00 73.50 46 VAL A C 1
ATOM 313 O O . VAL A 1 46 ? 122.842 72.511 54.613 1.00 75.50 46 VAL A O 1
ATOM 317 N N . GLY A 1 47 ? 121.134 72.318 53.159 1.00 71.34 47 GLY A N 1
ATOM 318 C CA . GLY A 1 47 ? 121.987 72.155 51.997 1.00 70.33 47 GLY A CA 1
ATOM 319 C C . GLY A 1 47 ? 122.828 73.383 51.712 1.00 68.85 47 GLY A C 1
ATOM 320 O O . GLY A 1 47 ? 123.979 73.274 51.289 1.00 69.99 47 GLY A O 1
ATOM 321 N N . ILE A 1 48 ? 122.252 74.558 51.939 1.00 66.21 48 ILE A N 1
ATOM 322 C CA . ILE A 1 48 ? 122.987 75.806 51.773 1.00 69.64 48 ILE A CA 1
ATOM 323 C C . ILE A 1 48 ? 124.085 75.906 52.827 1.00 68.18 48 ILE A C 1
ATOM 324 O O . ILE A 1 48 ? 125.239 76.191 52.511 1.00 67.33 48 ILE A O 1
ATOM 329 N N . ALA A 1 49 ? 123.713 75.653 54.078 1.00 68.49 49 ALA A N 1
ATOM 330 C CA . ALA A 1 49 ? 124.648 75.717 55.196 1.00 70.94 49 ALA A CA 1
ATOM 331 C C . ALA A 1 49 ? 125.772 74.698 55.046 1.00 72.39 49 ALA A C 1
ATOM 332 O O . ALA A 1 49 ? 126.908 74.953 55.443 1.00 76.76 49 ALA A O 1
ATOM 334 N N . ALA A 1 50 ? 125.449 73.542 54.475 1.00 72.75 50 ALA A N 1
ATOM 335 C CA . ALA A 1 50 ? 126.445 72.505 54.234 1.00 75.55 50 ALA A CA 1
ATOM 336 C C . ALA A 1 50 ? 127.460 72.969 53.197 1.00 81.36 50 ALA A C 1
ATOM 337 O O . ALA A 1 50 ? 128.649 72.660 53.293 1.00 86.58 50 ALA A O 1
ATOM 339 N N . GLY A 1 51 ? 126.983 73.719 52.209 1.00 84.60 51 GLY A N 1
ATOM 340 C CA . GLY A 1 51 ? 127.840 74.228 51.155 1.00 90.10 51 GLY A CA 1
ATOM 341 C C . GLY A 1 51 ? 128.766 75.330 51.632 1.00 95.67 51 GLY A C 1
ATOM 342 O O . GLY A 1 51 ? 129.883 75.470 51.135 1.00 106.42 51 GLY A O 1
ATOM 343 N N . LEU A 1 52 ? 128.301 76.116 52.599 1.00 95.33 52 LEU A N 1
ATOM 344 C CA . LEU A 1 52 ? 129.086 77.226 53.129 1.00 93.45 52 LEU A CA 1
ATOM 345 C C . LEU A 1 52 ? 130.296 76.724 53.907 1.00 91.47 52 LEU A C 1
ATOM 346 O O . LEU A 1 52 ? 131.374 77.316 53.845 1.00 95.83 52 LEU A O 1
ATOM 351 N N . ALA A 1 53 ? 130.110 75.628 54.636 1.00 86.69 53 ALA A N 1
ATOM 352 C CA . ALA A 1 53 ? 131.199 75.001 55.375 1.00 86.16 53 ALA A CA 1
ATOM 353 C C . ALA A 1 53 ? 132.237 74.427 54.416 1.00 87.45 53 ALA A C 1
ATOM 354 O O . ALA A 1 53 ? 133.415 74.308 54.756 1.00 91.60 53 ALA A O 1
ATOM 356 N N . ARG A 1 54 ? 131.789 74.069 53.218 1.00 86.58 54 ARG A N 1
ATOM 357 C CA . ARG A 1 54 ? 132.680 73.568 52.182 1.00 87.54 54 ARG A CA 1
ATOM 358 C C . ARG A 1 54 ? 133.110 74.704 51.263 1.00 95.63 54 ARG A C 1
ATOM 359 O O . ARG A 1 54 ? 133.902 74.508 50.341 1.00 101.77 54 ARG A O 1
ATOM 361 N N . GLY A 1 55 ? 132.581 75.896 51.524 1.00 97.43 55 GLY A N 1
ATOM 362 C CA . GLY A 1 55 ? 132.918 77.071 50.743 1.00 103.51 55 GLY A CA 1
ATOM 363 C C . GLY A 1 55 ? 132.374 77.007 49.329 1.00 107.05 55 GLY A C 1
ATOM 364 O O . GLY A 1 55 ? 133.117 77.172 48.362 1.00 111.89 55 GLY A O 1
ATOM 365 N N . VAL A 1 56 ? 131.073 76.766 49.210 1.00 105.89 56 VAL A N 1
ATOM 366 C CA . VAL A 1 56 ? 130.422 76.688 47.907 1.00 104.73 56 VAL A CA 1
ATOM 367 C C . VAL A 1 56 ? 129.189 77.585 47.857 1.00 102.40 56 VAL A C 1
ATOM 368 O O . VAL A 1 56 ? 129.071 78.539 48.627 1.00 101.92 56 VAL A O 1
ATOM 370 N N . SER A 1 59 ? 127.400 80.422 42.847 1.00 91.01 59 SER A N 1
ATOM 371 C CA . SER A 1 59 ? 127.593 80.109 41.436 1.00 90.14 59 SER A CA 1
ATOM 372 C C . SER A 1 59 ? 127.118 78.697 41.101 1.00 90.06 59 SER A C 1
ATOM 373 O O . SER A 1 59 ? 127.022 78.329 39.930 1.00 90.19 59 SER A O 1
ATOM 375 N N . VAL A 1 60 ? 126.824 77.908 42.131 1.00 86.42 60 VAL A N 1
ATOM 376 C CA . VAL A 1 60 ? 126.386 76.530 41.927 1.00 88.49 60 VAL A CA 1
ATOM 377 C C . VAL A 1 60 ? 124.947 76.458 41.426 1.00 86.38 60 VAL A C 1
ATOM 378 O O . VAL A 1 60 ? 124.582 75.529 40.704 1.00 87.18 60 VAL A O 1
ATOM 382 N N . LEU A 1 61 ? 124.137 77.443 41.803 1.00 84.22 61 LEU A N 1
ATOM 383 C CA . LEU A 1 61 ? 122.724 77.451 41.437 1.00 81.39 61 LEU A CA 1
ATOM 384 C C . LEU A 1 61 ? 122.501 77.941 40.008 1.00 80.70 61 LEU A C 1
ATOM 385 O O . LEU A 1 61 ? 121.363 78.028 39.545 1.00 81.67 61 LEU A O 1
ATOM 390 N N . ARG A 1 62 ? 123.588 78.263 39.314 1.00 74.79 62 ARG A N 1
ATOM 391 C CA . ARG A 1 62 ? 123.508 78.607 37.901 1.00 75.31 62 ARG A CA 1
ATOM 392 C C . ARG A 1 62 ? 123.493 77.330 37.067 1.00 73.11 62 ARG A C 1
ATOM 393 O O . ARG A 1 62 ? 124.545 76.789 36.727 1.00 79.47 62 ARG A O 1
ATOM 395 N N . GLN A 1 63 ? 122.294 76.849 36.748 1.00 66.10 63 GLN A N 1
ATOM 396 C CA . GLN A 1 63 ? 122.132 75.597 36.013 1.00 65.65 63 GLN A CA 1
ATOM 397 C C . GLN A 1 63 ? 121.197 75.766 34.815 1.00 65.55 63 GLN A C 1
ATOM 398 O O . GLN A 1 63 ? 120.325 76.637 34.824 1.00 65.02 63 GLN A O 1
ATOM 404 N N . PRO A 1 64 ? 121.378 74.932 33.776 1.00 65.26 64 PRO A N 1
ATOM 405 C CA . PRO A 1 64 ? 120.461 74.917 32.629 1.00 70.53 64 PRO A CA 1
ATOM 406 C C . PRO A 1 64 ? 119.055 74.474 33.034 1.00 73.94 64 PRO A C 1
ATOM 407 O O . PRO A 1 64 ? 118.892 73.863 34.090 1.00 74.23 64 PRO A O 1
ATOM 411 N N . TRP A 1 65 ? 118.059 74.765 32.201 1.00 72.19 65 TRP A N 1
ATOM 412 C CA . TRP A 1 65 ? 116.677 74.411 32.519 1.00 67.29 65 TRP A CA 1
ATOM 413 C C . TRP A 1 65 ? 116.375 72.902 32.630 1.00 65.95 65 TRP A C 1
ATOM 414 O O . TRP A 1 65 ? 115.461 72.531 33.367 1.00 66.74 65 TRP A O 1
ATOM 425 N N . PRO A 1 66 ? 117.114 72.024 31.911 1.00 65.64 66 PRO A N 1
ATOM 426 C CA . PRO A 1 66 ? 116.765 70.614 32.136 1.00 59.91 66 PRO A CA 1
ATOM 427 C C . PRO A 1 66 ? 117.088 70.134 33.550 1.00 60.74 66 PRO A C 1
ATOM 428 O O . PRO A 1 66 ? 116.482 69.173 34.023 1.00 58.26 66 PRO A O 1
ATOM 432 N N . VAL A 1 67 ? 118.035 70.796 34.207 1.00 60.29 67 VAL A N 1
ATOM 433 C CA . VAL A 1 67 ? 118.381 70.471 35.586 1.00 58.47 67 VAL A CA 1
ATOM 434 C C . VAL A 1 67 ? 117.229 70.832 36.524 1.00 58.97 67 VAL A C 1
ATOM 435 O O . VAL A 1 67 ? 116.879 70.061 37.420 1.00 60.68 67 VAL A O 1
ATOM 439 N N . TRP A 1 68 ? 116.634 72.000 36.300 1.00 56.79 68 TRP A N 1
ATOM 440 C CA . TRP A 1 68 ? 115.513 72.463 37.111 1.00 59.48 68 TRP A CA 1
ATOM 441 C C . TRP A 1 68 ? 114.232 71.687 36.833 1.00 56.04 68 TRP A C 1
ATOM 442 O O . TRP A 1 68 ? 113.425 71.471 37.734 1.00 53.89 68 TRP A O 1
ATOM 453 N N . VAL A 1 69 ? 114.037 71.283 35.582 1.00 58.04 69 VAL A N 1
ATOM 454 C CA . VAL A 1 69 ? 112.869 70.487 35.228 1.00 59.26 69 VAL A CA 1
ATOM 455 C C . VAL A 1 69 ? 112.946 69.146 35.948 1.00 54.61 69 VAL A C 1
ATOM 456 O O . VAL A 1 69 ? 111.957 68.660 36.491 1.00 54.05 69 VAL A O 1
ATOM 460 N N . HIS A 1 70 ? 114.145 68.574 35.966 1.00 55.15 70 HIS A N 1
ATOM 461 C CA . HIS A 1 70 ? 114.407 67.301 36.628 1.00 50.60 70 HIS A CA 1
ATOM 462 C C . HIS A 1 70 ? 114.181 67.373 38.140 1.00 47.99 70 HIS A C 1
ATOM 463 O O . HIS A 1 70 ? 113.458 66.556 38.708 1.00 42.74 70 HIS A O 1
ATOM 470 N N . GLY A 1 71 ? 114.792 68.362 38.785 1.00 51.01 71 GLY A N 1
ATOM 471 C CA . GLY A 1 71 ? 114.731 68.481 40.230 1.00 50.65 71 GLY A CA 1
ATOM 472 C C . GLY A 1 71 ? 113.397 68.948 40.780 1.00 55.33 71 GLY A C 1
ATOM 473 O O . GLY A 1 71 ? 112.869 68.365 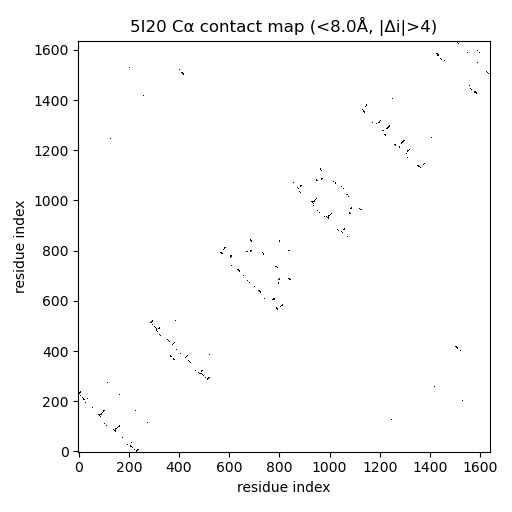41.731 1.00 55.91 71 GLY A O 1
ATOM 474 N N . ILE A 1 72 ? 112.854 70.010 40.193 1.00 54.64 72 ILE A N 1
ATOM 475 C CA . ILE A 1 72 ? 111.570 70.543 40.633 1.00 53.22 72 ILE A CA 1
ATOM 476 C C . ILE A 1 72 ? 110.442 69.611 40.211 1.00 51.16 72 ILE A C 1
ATOM 477 O O . ILE A 1 72 ? 109.528 69.335 40.989 1.00 51.30 72 ILE A O 1
ATOM 482 N N . GLY A 1 73 ? 110.513 69.123 38.977 1.00 50.24 73 GLY A N 1
ATOM 483 C CA . GLY A 1 73 ? 109.535 68.172 38.486 1.00 48.57 73 GLY A CA 1
ATOM 484 C C . GLY A 1 73 ? 109.592 66.878 39.273 1.00 48.59 73 GLY A C 1
ATOM 485 O O . GLY A 1 73 ? 108.579 66.213 39.472 1.00 48.97 73 GLY A O 1
ATOM 486 N N . GLY A 1 74 ? 110.786 66.523 39.732 1.00 47.59 74 GLY A N 1
ATOM 487 C CA . GLY A 1 74 ? 110.968 65.309 40.500 1.00 42.48 74 GLY A CA 1
ATOM 488 C C . GLY A 1 74 ? 110.398 65.430 41.895 1.00 45.43 74 GLY A C 1
ATOM 489 O O . GLY A 1 74 ? 109.417 64.764 42.236 1.00 48.42 74 GLY A O 1
ATOM 490 N N . LEU A 1 75 ? 111.005 66.296 42.699 1.00 46.58 75 LEU A N 1
ATOM 491 C CA . LEU A 1 75 ? 110.629 66.430 44.102 1.00 47.48 75 LEU A CA 1
ATOM 492 C C . LEU A 1 75 ? 109.186 66.887 44.293 1.00 49.62 75 LEU A C 1
ATOM 493 O O . LEU A 1 75 ? 108.451 66.290 45.079 1.00 53.97 75 LEU A O 1
ATOM 498 N N . PHE A 1 76 ? 108.772 67.937 43.589 1.00 48.84 76 PHE A N 1
ATOM 499 C CA . PHE A 1 76 ? 107.410 68.433 43.763 1.00 51.10 76 PHE A CA 1
ATOM 500 C C . PHE A 1 76 ? 106.392 67.483 43.150 1.00 47.72 76 PHE A C 1
ATOM 501 O O . PHE A 1 76 ? 105.311 67.282 43.703 1.00 50.21 76 PHE A O 1
ATOM 509 N N . GLY A 1 77 ? 106.744 66.907 42.005 1.00 50.39 77 GLY A N 1
ATOM 510 C CA . GLY A 1 77 ? 105.872 65.984 41.302 1.00 46.00 77 GLY A CA 1
ATOM 511 C C . GLY A 1 77 ? 105.367 64.826 42.144 1.00 45.54 77 GLY A C 1
ATOM 512 O O . GLY A 1 77 ? 104.161 64.632 42.275 1.00 42.28 77 GLY A O 1
ATOM 513 N N . TYR A 1 78 ? 106.280 64.054 42.723 1.00 48.75 78 TYR A N 1
ATOM 514 C CA . TYR A 1 78 ? 105.877 62.857 43.451 1.00 47.39 78 TYR A CA 1
ATOM 515 C C . TYR A 1 78 ? 105.177 63.227 44.758 1.00 42.46 78 TYR A C 1
ATOM 516 O O . TYR A 1 78 ? 104.348 62.470 45.258 1.00 45.46 78 TYR A O 1
ATOM 525 N N . HIS A 1 79 ? 105.500 64.402 45.294 1.00 42.44 79 HIS A N 1
ATOM 526 C CA . HIS A 1 79 ? 104.810 64.933 46.470 1.00 47.59 79 HIS A CA 1
ATOM 527 C C . HIS A 1 79 ? 103.343 65.256 46.187 1.00 44.16 79 HIS A C 1
ATOM 528 O O . HIS A 1 79 ? 102.457 64.882 46.953 1.00 47.35 79 HIS A O 1
ATOM 535 N N . PHE A 1 80 ? 103.100 65.962 45.088 1.00 44.92 80 PHE A N 1
ATOM 536 C CA . PHE A 1 80 ? 101.755 66.395 44.717 1.00 50.28 80 PHE A CA 1
ATOM 537 C C . PHE A 1 80 ? 100.822 65.217 44.457 1.00 51.58 80 PHE A C 1
ATOM 538 O O . PHE A 1 80 ? 99.663 65.231 44.869 1.00 45.82 80 PHE A O 1
ATOM 546 N N . PHE A 1 81 ? 101.331 64.201 43.767 1.00 53.55 81 PHE A N 1
ATOM 547 C CA . PHE A 1 81 ? 100.511 63.053 43.395 1.00 50.71 81 PHE A CA 1
ATOM 548 C C . PHE A 1 81 ? 100.285 62.112 44.572 1.00 47.72 81 PHE A C 1
ATOM 549 O O . PHE A 1 81 ? 99.264 61.430 44.641 1.00 49.93 81 PHE A O 1
ATOM 557 N N . TYR A 1 82 ? 101.228 62.079 45.504 1.00 47.01 82 TYR A N 1
ATOM 558 C CA . TYR A 1 82 ? 101.058 61.244 46.682 1.00 53.25 82 TYR A CA 1
ATOM 559 C C . TYR A 1 82 ? 100.043 61.867 47.639 1.00 54.48 82 TYR A C 1
ATOM 560 O O . TYR A 1 82 ? 99.261 61.158 48.274 1.00 58.57 82 TYR A O 1
ATOM 569 N N . PHE A 1 83 ? 100.052 63.193 47.733 1.00 53.62 83 PHE A N 1
ATOM 570 C CA . PHE A 1 83 ? 99.069 63.901 48.549 1.00 55.83 83 PHE A CA 1
ATOM 571 C C . PHE A 1 83 ? 97.675 63.731 47.954 1.00 53.21 83 PHE A C 1
ATOM 572 O O . PHE A 1 83 ? 96.686 63.630 48.680 1.00 54.69 83 PHE A O 1
ATOM 580 N N . SER A 1 84 ? 97.609 63.699 46.626 1.00 51.79 84 SER A N 1
ATOM 581 C CA . SER A 1 84 ? 96.360 63.451 45.920 1.00 57.23 84 SER A CA 1
ATOM 582 C C . SER A 1 84 ? 95.875 62.025 46.166 1.00 57.05 84 SER A C 1
ATOM 583 O O . SER A 1 84 ? 94.679 61.782 46.292 1.00 56.08 84 SER A O 1
ATOM 586 N N . ALA A 1 85 ? 96.812 61.085 46.230 1.00 58.24 85 ALA A N 1
ATOM 587 C CA . ALA A 1 85 ? 96.480 59.689 46.489 1.00 54.99 85 ALA A CA 1
ATOM 588 C C . ALA A 1 85 ? 95.866 59.518 47.879 1.00 53.94 85 ALA A C 1
ATOM 589 O O . ALA A 1 85 ? 94.936 58.734 48.063 1.00 45.29 85 ALA A O 1
ATOM 591 N N . LEU A 1 86 ? 96.396 60.257 48.851 1.00 55.91 86 LEU A N 1
ATOM 592 C CA . LEU A 1 86 ? 95.888 60.230 50.221 1.00 56.64 86 LEU A CA 1
ATOM 593 C C . LEU A 1 86 ? 94.486 60.829 50.307 1.00 58.81 86 LEU A C 1
ATOM 594 O O . LEU A 1 86 ? 93.708 60.500 51.203 1.00 61.33 86 LEU A O 1
ATOM 599 N N . LYS A 1 87 ? 94.179 61.711 49.363 1.00 59.63 87 LYS A N 1
ATOM 600 C CA . LYS A 1 87 ? 92.880 62.363 49.282 1.00 59.92 87 LYS A CA 1
ATOM 601 C C . LYS A 1 87 ? 91.826 61.452 48.664 1.00 63.35 87 LYS A C 1
ATOM 602 O O . LYS A 1 87 ? 90.635 61.575 48.954 1.00 65.55 87 LYS A O 1
ATOM 608 N N . LEU A 1 88 ? 92.268 60.541 47.804 1.00 58.17 88 LEU A N 1
ATOM 609 C CA . LEU A 1 88 ? 91.341 59.763 46.992 1.00 58.55 88 LEU A CA 1
ATOM 610 C C . LEU A 1 88 ? 91.278 58.297 47.402 1.00 54.55 88 LEU A C 1
ATOM 611 O O . LEU A 1 88 ? 90.401 57.557 46.957 1.00 55.89 88 LEU A O 1
ATOM 616 N N . ALA A 1 89 ? 92.207 57.888 48.256 1.00 53.35 89 ALA A N 1
ATOM 617 C CA . ALA A 1 89 ? 92.345 56.484 48.620 1.00 55.72 89 ALA A CA 1
ATOM 618 C C . ALA A 1 89 ? 92.832 56.332 50.054 1.00 57.12 89 ALA A C 1
ATOM 619 O O . ALA A 1 89 ? 93.589 57.169 50.545 1.00 55.35 89 ALA A O 1
ATOM 621 N N . PRO A 1 90 ? 92.390 55.262 50.732 1.00 58.68 90 PRO A N 1
ATOM 622 C CA . PRO A 1 90 ? 92.894 54.948 52.074 1.00 60.68 90 PRO A CA 1
ATOM 623 C C . PRO A 1 90 ? 94.415 54.794 52.077 1.00 61.50 90 PRO A C 1
ATOM 624 O O . PRO A 1 90 ? 94.980 54.280 51.109 1.00 56.45 90 PRO A O 1
ATOM 628 N N . PRO A 1 91 ? 95.068 55.248 53.159 1.00 63.69 91 PRO A N 1
ATOM 629 C CA . PRO A 1 91 ? 96.529 55.353 53.273 1.00 57.70 91 PRO A CA 1
ATOM 630 C C . PRO A 1 91 ? 97.271 54.032 53.107 1.00 55.34 91 PRO A C 1
ATOM 631 O O . PRO A 1 91 ? 98.392 54.030 52.600 1.00 56.76 91 PRO A O 1
ATOM 635 N N . ALA A 1 92 ? 96.667 52.932 53.542 1.00 53.71 92 ALA A N 1
ATOM 636 C CA . ALA A 1 92 ? 97.330 51.636 53.501 1.00 53.98 92 ALA A CA 1
ATOM 637 C C . ALA A 1 92 ? 97.559 51.173 52.067 1.00 53.56 92 ALA A C 1
ATOM 638 O O . ALA A 1 92 ? 98.651 50.724 51.717 1.00 55.50 92 ALA A O 1
ATOM 640 N N . GLU A 1 93 ? 96.524 51.283 51.242 1.00 53.58 93 GLU A N 1
ATOM 641 C CA . GLU A 1 93 ? 96.615 50.877 49.845 1.00 54.43 93 GLU A CA 1
ATOM 642 C C . GLU A 1 93 ? 97.393 51.895 49.017 1.00 49.51 93 GLU A C 1
ATOM 643 O O . GLU A 1 93 ? 98.074 51.531 48.061 1.00 50.57 93 GLU A O 1
ATOM 649 N N . ALA A 1 94 ? 97.294 53.167 49.389 1.00 48.34 94 ALA A N 1
ATOM 650 C CA . ALA A 1 94 ? 98.054 54.217 48.719 1.00 48.32 94 ALA A CA 1
ATOM 651 C C . ALA A 1 94 ? 99.548 54.043 48.968 1.00 48.64 94 ALA A C 1
ATOM 652 O O . ALA A 1 94 ? 100.361 54.199 48.056 1.00 45.20 94 ALA A O 1
ATOM 654 N N . GLY A 1 95 ? 99.900 53.714 50.208 1.00 44.50 95 GLY A N 1
ATOM 655 C CA . GLY A 1 95 ? 101.287 53.507 50.580 1.00 36.68 95 GLY A CA 1
ATOM 656 C C . GLY A 1 95 ? 101.897 52.293 49.906 1.00 40.68 95 GLY A C 1
ATOM 657 O O . GLY A 1 95 ? 103.066 52.315 49.514 1.00 42.11 95 GLY A O 1
ATOM 658 N N . LEU A 1 96 ? 101.105 51.233 49.766 1.00 41.12 96 LEU A N 1
ATOM 659 C CA . LEU A 1 96 ? 101.571 50.017 49.112 1.00 44.35 96 LEU A CA 1
ATOM 660 C C . LEU A 1 96 ? 101.814 50.244 47.621 1.00 47.53 96 LEU A C 1
ATOM 661 O O . LEU A 1 96 ? 102.821 49.792 47.080 1.00 48.43 96 LEU A O 1
ATOM 666 N N . VAL A 1 97 ? 100.893 50.938 46.955 1.00 45.48 97 VAL A N 1
ATOM 667 C CA . VAL A 1 97 ? 101.049 51.203 45.528 1.00 44.86 97 VAL A CA 1
ATOM 668 C C . VAL A 1 97 ? 102.269 52.092 45.290 1.00 42.94 97 VAL A C 1
ATOM 669 O O . VAL A 1 97 ? 103.092 51.801 44.420 1.00 46.37 97 VAL A O 1
ATOM 673 N N . ALA A 1 98 ? 102.400 53.157 46.077 1.00 43.01 98 ALA A N 1
ATOM 674 C CA . ALA A 1 98 ? 103.566 54.034 45.980 1.00 44.96 98 ALA A CA 1
ATOM 675 C C . ALA A 1 98 ? 104.874 53.279 46.212 1.00 42.26 98 ALA A C 1
ATOM 676 O O . ALA A 1 98 ? 105.896 53.598 45.602 1.00 38.25 98 ALA A O 1
ATOM 678 N N . TYR A 1 99 ? 104.845 52.271 47.080 1.00 37.36 99 TYR A N 1
ATOM 679 C CA . TYR A 1 99 ? 106.072 51.545 47.405 1.00 38.78 99 TYR A CA 1
ATOM 680 C C . TYR A 1 99 ? 106.416 50.477 46.371 1.00 40.50 99 TYR A C 1
ATOM 681 O O . TYR A 1 99 ? 107.153 49.530 46.650 1.00 37.69 99 TYR A O 1
ATOM 690 N N . LEU A 1 100 ? 105.882 50.655 45.169 1.00 37.38 100 LEU A N 1
ATOM 691 C CA . LEU A 1 100 ? 106.403 49.977 43.998 1.00 42.55 100 LEU A CA 1
ATOM 692 C C . LEU A 1 100 ? 107.677 50.669 43.525 1.00 42.56 100 LEU A C 1
ATOM 693 O O . LEU A 1 100 ? 108.413 50.122 42.705 1.00 48.13 100 LEU A O 1
ATOM 698 N N . TRP A 1 101 ? 107.946 51.865 44.047 1.00 39.76 101 TRP A N 1
ATOM 699 C CA . TRP A 1 101 ? 109.070 52.657 43.542 1.00 40.69 101 TRP A CA 1
ATOM 700 C C . TRP A 1 101 ? 110.459 52.025 43.725 1.00 33.70 101 TRP A C 1
ATOM 701 O O . TRP A 1 101 ? 111.338 52.269 42.901 1.00 33.99 101 TRP A O 1
ATOM 712 N N . PRO A 1 102 ? 110.676 51.221 44.783 1.00 33.52 102 PRO A N 1
ATOM 713 C CA . PRO A 1 102 ? 112.016 50.619 44.797 1.00 37.26 102 PRO A CA 1
ATOM 714 C C . PRO A 1 102 ? 112.216 49.603 43.672 1.00 40.64 102 PRO A C 1
ATOM 715 O O . PRO A 1 102 ? 113.300 49.549 43.092 1.00 36.61 102 PRO A O 1
ATOM 719 N N . LEU A 1 103 ? 111.185 48.820 43.367 1.00 39.85 103 LEU A N 1
ATOM 720 C CA . LEU A 1 103 ? 111.241 47.874 42.256 1.00 39.07 103 LEU A CA 1
ATOM 721 C C . LEU A 1 103 ? 111.429 48.609 40.929 1.00 34.14 103 LEU A C 1
ATOM 722 O O . LEU A 1 103 ? 112.166 48.157 40.055 1.00 36.08 103 LEU A O 1
ATOM 727 N N . LEU A 1 104 ? 110.766 49.751 40.792 1.00 36.61 104 LEU A N 1
ATOM 728 C CA . LEU A 1 104 ? 110.843 50.544 39.572 1.00 39.52 104 LEU A CA 1
ATOM 729 C C . LEU A 1 104 ? 112.255 51.064 39.329 1.00 45.82 104 LEU A C 1
ATOM 730 O O . LEU A 1 104 ? 112.737 51.060 38.198 1.00 48.07 104 LEU A O 1
ATOM 735 N N . ILE A 1 105 ? 112.913 51.508 40.395 1.00 45.95 105 ILE A N 1
ATOM 736 C CA . ILE A 1 105 ? 114.296 51.958 40.304 1.00 44.37 105 ILE A CA 1
ATOM 737 C C . ILE A 1 105 ? 115.209 50.827 39.823 1.00 35.90 105 ILE A C 1
ATOM 738 O O . ILE A 1 105 ? 116.050 51.032 38.945 1.00 36.71 105 ILE A O 1
ATOM 743 N N . VAL A 1 106 ? 115.034 49.638 40.393 1.00 35.48 106 VAL A N 1
ATOM 744 C CA . VAL A 1 106 ? 115.814 48.475 39.982 1.00 48.81 106 VAL A CA 1
ATOM 745 C C . VAL A 1 106 ? 115.602 48.192 38.498 1.00 44.62 106 VAL A C 1
ATOM 746 O O . VAL A 1 106 ? 116.564 48.040 37.747 1.00 45.80 106 VAL A O 1
ATOM 750 N N . LEU A 1 107 ? 114.341 48.143 38.080 1.00 42.46 107 LEU A N 1
ATOM 751 C CA . LEU A 1 107 ? 114.005 47.905 36.680 1.00 42.12 107 LEU A CA 1
ATOM 752 C C . LEU A 1 107 ? 114.501 49.033 35.766 1.00 46.38 107 LEU A C 1
ATOM 753 O O . LEU A 1 107 ? 115.040 48.771 34.691 1.00 43.07 107 LEU A O 1
ATOM 758 N N . PHE A 1 108 ? 114.338 50.282 36.195 1.00 44.93 108 PHE A N 1
ATOM 759 C CA . PHE A 1 108 ? 114.722 51.417 35.356 1.00 45.55 108 PHE A CA 1
ATOM 760 C C . PHE A 1 108 ? 116.238 51.607 35.294 1.00 49.28 108 PHE A C 1
ATOM 761 O O . PHE A 1 108 ? 116.740 52.315 34.421 1.00 50.77 108 PHE A O 1
ATOM 769 N N . SER A 1 109 ? 116.967 50.974 36.211 1.00 50.82 109 SER A N 1
ATOM 770 C CA . SER A 1 109 ? 118.424 51.099 36.237 1.00 48.03 109 SER A CA 1
ATOM 771 C C . SER A 1 109 ? 119.055 50.382 35.050 1.00 50.48 109 SER A C 1
ATOM 772 O O . SER A 1 109 ? 120.222 50.609 34.726 1.00 58.18 109 SER A O 1
ATOM 775 N N . ALA A 1 110 ? 118.278 49.525 34.395 1.00 51.03 110 ALA A N 1
ATOM 776 C CA . ALA A 1 110 ? 118.754 48.805 33.217 1.00 51.51 110 ALA A CA 1
ATOM 777 C C . ALA A 1 110 ? 118.938 49.749 32.030 1.00 50.96 110 ALA A C 1
ATOM 778 O O . ALA A 1 110 ? 119.619 49.413 31.064 1.00 55.68 110 ALA A O 1
ATOM 780 N N . PHE A 1 111 ? 118.332 50.930 32.106 1.00 52.25 111 PHE A N 1
ATOM 781 C CA . PHE A 1 111 ? 118.467 51.925 31.046 1.00 59.86 111 PHE A CA 1
ATOM 782 C C . PHE A 1 111 ? 119.754 52.739 31.197 1.00 61.62 111 PHE A C 1
ATOM 783 O O . PHE A 1 111 ? 120.121 53.496 30.302 1.00 64.06 111 PHE A O 1
ATOM 791 N N . LEU A 1 112 ? 120.432 52.586 32.331 1.00 61.49 112 LEU A N 1
ATOM 792 C CA . LEU A 1 112 ? 121.710 53.260 32.549 1.00 57.17 112 LEU A CA 1
ATOM 793 C C . LEU A 1 112 ? 122.827 52.541 31.792 1.00 57.58 112 LEU A C 1
ATOM 794 O O . LEU A 1 112 ? 122.979 51.325 31.913 1.00 54.57 112 LEU A O 1
ATOM 799 N N . PRO A 1 113 ? 123.612 53.297 31.008 1.00 62.10 113 PRO A N 1
ATOM 800 C CA . PRO A 1 113 ? 124.654 52.761 30.123 1.00 62.94 113 PRO A CA 1
ATOM 801 C C . PRO A 1 113 ? 125.669 51.861 30.823 1.00 69.87 113 PRO A C 1
ATOM 802 O O . PRO A 1 113 ? 125.966 50.778 30.320 1.00 73.96 113 PRO A O 1
ATOM 806 N N . GLY A 1 114 ? 126.191 52.299 31.962 1.00 76.93 114 GLY A N 1
ATOM 807 C CA . GLY A 1 114 ? 127.212 51.540 32.662 1.00 87.39 114 GLY A CA 1
ATOM 808 C C . GLY A 1 114 ? 126.679 50.385 33.490 1.00 93.92 114 GLY A C 1
ATOM 809 O O . GLY A 1 114 ? 127.398 49.421 33.755 1.00 95.62 114 GLY A O 1
ATOM 810 N N . GLU A 1 115 ? 125.417 50.478 33.899 1.00 98.97 115 GLU A N 1
ATOM 811 C CA . GLU A 1 115 ? 124.827 49.482 34.788 1.00 100.13 115 GLU A CA 1
ATOM 812 C C . GLU A 1 115 ? 124.331 48.243 34.043 1.00 89.88 115 GLU A C 1
ATOM 813 O O . GLU A 1 115 ? 123.707 48.345 32.987 1.00 93.85 115 GLU A O 1
ATOM 819 N N . ARG A 1 116 ? 124.615 47.075 34.609 1.00 79.01 116 ARG A N 1
ATOM 820 C CA . ARG A 1 116 ? 124.104 45.813 34.087 1.00 69.30 116 ARG A CA 1
ATOM 821 C C . ARG A 1 116 ? 123.182 45.163 35.114 1.00 59.68 116 ARG A C 1
ATOM 822 O O . ARG A 1 116 ? 123.621 44.799 36.206 1.00 57.39 116 ARG A O 1
ATOM 824 N N . LEU A 1 117 ? 121.905 45.029 34.767 1.00 50.57 117 LEU A N 1
ATOM 825 C CA . LEU A 1 117 ? 120.922 44.432 35.668 1.00 46.10 117 LEU A CA 1
ATOM 826 C C . LEU A 1 117 ? 121.069 42.915 35.702 1.00 48.18 117 LEU A C 1
ATOM 827 O O . LEU A 1 117 ? 120.968 42.253 34.671 1.00 48.67 117 LEU A O 1
ATOM 832 N N . ARG A 1 118 ? 121.309 42.366 36.887 1.00 41.33 118 ARG A N 1
ATOM 833 C CA . ARG A 1 118 ? 121.407 40.919 37.046 1.00 41.89 118 ARG A CA 1
ATOM 834 C C . ARG A 1 118 ? 120.124 40.375 37.671 1.00 40.29 118 ARG A C 1
ATOM 835 O O . ARG A 1 118 ? 119.414 41.105 38.361 1.00 39.27 118 ARG A O 1
ATOM 843 N N . PRO A 1 119 ? 119.813 39.096 37.404 1.00 43.46 119 PRO A N 1
ATOM 844 C CA . PRO A 1 119 ? 118.643 38.423 37.980 1.00 39.61 119 PRO A CA 1
ATOM 845 C C . PRO A 1 119 ? 118.533 38.578 39.496 1.00 38.80 119 PRO A C 1
ATOM 846 O O . PRO A 1 119 ? 117.424 38.693 40.012 1.00 37.93 119 PRO A O 1
ATOM 850 N N . ALA A 1 120 ? 119.666 38.592 40.189 1.00 40.66 120 ALA A N 1
ATOM 851 C CA . ALA A 1 120 ? 119.681 38.680 41.646 1.00 42.80 120 ALA A CA 1
ATOM 852 C C . ALA A 1 120 ? 119.140 40.019 42.150 1.00 46.96 120 ALA A C 1
ATOM 853 O O . ALA A 1 120 ? 118.487 40.084 43.194 1.00 37.24 120 ALA A O 1
ATOM 855 N N . HIS A 1 121 ? 119.422 41.083 41.406 1.00 38.06 121 HIS A N 1
ATOM 856 C CA . HIS A 1 121 ? 118.911 42.406 41.742 1.00 41.87 121 HIS A CA 1
ATOM 857 C C . HIS A 1 121 ? 117.386 42.427 41.692 1.00 42.20 121 HIS A C 1
ATOM 858 O O . HIS A 1 121 ? 116.730 42.911 42.615 1.00 45.76 121 HIS A O 1
ATOM 865 N N . VAL A 1 122 ? 116.830 41.890 40.611 1.00 40.36 122 VAL A N 1
ATOM 866 C CA . VAL A 1 122 ? 115.384 41.836 40.440 1.00 42.81 122 VAL A CA 1
ATOM 867 C C . VAL A 1 122 ? 114.745 40.930 41.495 1.00 42.47 122 VAL A C 1
ATOM 868 O O . VAL A 1 122 ? 113.730 41.283 42.093 1.00 35.12 122 VAL A O 1
ATOM 872 N N . ALA A 1 123 ? 115.356 39.774 41.732 1.00 41.30 123 ALA A N 1
ATOM 873 C CA . ALA A 1 123 ? 114.874 38.850 42.753 1.00 40.29 123 ALA A CA 1
ATOM 874 C C . ALA A 1 123 ? 114.943 39.470 44.147 1.00 38.99 123 ALA A C 1
ATOM 875 O O . ALA A 1 123 ? 114.058 39.257 44.972 1.00 36.82 123 ALA A O 1
ATOM 877 N N . GLY A 1 124 ? 116.002 40.230 44.407 1.00 41.28 124 GLY A N 1
ATOM 878 C CA . GLY A 1 124 ? 116.164 40.901 45.684 1.00 35.58 124 GLY A CA 1
ATOM 879 C C . GLY A 1 124 ? 115.073 41.930 45.899 1.00 42.13 124 GLY A C 1
ATOM 880 O O . GLY A 1 124 ? 114.514 42.040 46.989 1.00 40.58 124 GLY A O 1
ATOM 881 N N . ALA A 1 125 ? 114.763 42.676 44.843 1.00 34.73 125 ALA A N 1
ATOM 882 C CA . ALA A 1 125 ? 113.697 43.667 44.886 1.00 34.86 125 ALA A CA 1
ATOM 883 C C . ALA A 1 125 ? 112.332 43.018 45.109 1.00 40.41 125 ALA A C 1
ATOM 884 O O . ALA A 1 125 ? 111.505 43.540 45.858 1.00 45.96 125 ALA A O 1
ATOM 886 N N . LEU A 1 126 ? 112.100 41.880 44.460 1.00 34.27 126 LEU A N 1
ATOM 887 C CA . LEU A 1 126 ? 110.815 41.199 44.559 1.00 39.79 126 LEU A CA 1
ATOM 888 C C . LEU A 1 126 ? 110.583 40.656 45.968 1.00 38.44 126 LEU A C 1
ATOM 889 O O . LEU A 1 126 ? 109.454 40.652 46.459 1.00 37.39 126 LEU A O 1
ATOM 894 N N . MET A 1 127 ? 111.659 40.209 46.611 1.00 37.74 127 MET A N 1
ATOM 895 C CA . MET A 1 127 ? 111.596 39.726 47.983 1.00 36.40 127 MET A CA 1
ATOM 896 C C . MET A 1 127 ? 111.307 40.876 48.942 1.00 40.65 127 MET A C 1
ATOM 897 O O . MET A 1 127 ? 110.561 40.719 49.912 1.00 37.95 127 MET A O 1
ATOM 902 N N . GLY A 1 128 ? 111.906 42.030 48.662 1.00 34.39 128 GLY A N 1
ATOM 903 C CA . GLY A 1 128 ? 111.671 43.223 49.453 1.00 34.27 128 GLY A CA 1
ATOM 904 C C . GLY A 1 128 ? 110.245 43.718 49.310 1.00 35.20 128 GLY A C 1
ATOM 905 O O . GLY A 1 128 ? 109.625 44.136 50.287 1.00 36.12 128 GLY A O 1
ATOM 906 N N . LEU A 1 129 ? 109.719 43.673 48.088 1.00 34.52 129 LEU A N 1
ATOM 907 C CA . LEU A 1 129 ? 108.328 44.041 47.856 1.00 37.05 129 LEU A CA 1
ATOM 908 C C . LEU A 1 129 ? 107.416 43.061 48.581 1.00 38.83 129 LEU A C 1
ATOM 909 O O . LEU A 1 129 ? 106.399 43.453 49.152 1.00 38.38 129 LEU A O 1
ATOM 914 N N . ALA A 1 130 ? 107.798 41.786 48.563 1.00 41.09 130 ALA A N 1
ATOM 915 C CA . ALA A 1 130 ? 107.035 40.743 49.243 1.00 41.50 130 ALA A CA 1
ATOM 916 C C . ALA A 1 130 ? 106.930 41.021 50.745 1.00 38.71 130 ALA A C 1
ATOM 917 O O . ALA A 1 130 ? 105.871 40.832 51.349 1.00 41.02 130 ALA A O 1
ATOM 919 N N . GLY A 1 131 ? 108.031 41.469 51.339 1.00 35.36 131 GLY A N 1
ATOM 920 C CA . GLY A 1 131 ? 108.058 41.781 52.756 1.00 38.93 131 GLY A CA 1
ATOM 921 C C . GLY A 1 131 ? 107.192 42.984 53.072 1.00 35.86 131 GLY A C 1
ATOM 922 O O . GLY A 1 131 ? 106.527 43.031 54.105 1.00 38.15 131 GLY A O 1
ATOM 923 N N . THR A 1 132 ? 107.198 43.956 52.167 1.00 35.27 132 THR A N 1
ATOM 924 C CA . THR A 1 132 ? 106.410 45.168 52.324 1.00 38.89 132 THR A CA 1
ATOM 925 C C . THR A 1 132 ? 104.917 44.854 52.262 1.00 41.55 132 THR A C 1
ATOM 926 O O . THR A 1 132 ? 104.130 45.411 53.028 1.00 36.70 132 THR A O 1
ATOM 930 N N . VAL A 1 133 ? 104.537 43.953 51.358 1.00 43.62 133 VAL A N 1
ATOM 931 C CA . VAL A 1 133 ? 103.148 43.517 51.229 1.00 36.47 133 VAL A CA 1
ATOM 932 C C . VAL A 1 133 ? 102.646 42.846 52.509 1.00 38.45 133 VAL A C 1
ATOM 933 O O . VAL A 1 133 ? 101.546 43.136 52.988 1.00 38.24 133 VAL A O 1
ATOM 937 N N . VAL A 1 134 ? 103.454 41.943 53.057 1.00 37.52 134 VAL A N 1
ATOM 938 C CA . VAL A 1 134 ? 103.106 41.266 54.305 1.00 42.96 134 VAL A CA 1
ATOM 939 C C . VAL A 1 134 ? 102.968 42.271 55.444 1.00 41.18 134 VAL A C 1
ATOM 940 O O . VAL A 1 134 ? 102.046 42.190 56.251 1.00 43.92 134 VAL A O 1
ATOM 944 N N . LEU A 1 135 ? 103.888 43.227 55.487 1.00 42.71 135 LEU A N 1
ATOM 945 C CA . LEU A 1 135 ? 103.950 44.189 56.575 1.00 43.12 135 LEU A CA 1
ATOM 946 C C . LEU A 1 135 ? 102.760 45.145 56.561 1.00 43.03 135 LEU A C 1
ATOM 947 O O . LEU A 1 135 ? 102.022 45.243 57.541 1.00 40.31 135 LEU A O 1
ATOM 952 N N . LEU A 1 136 ? 102.576 45.843 55.446 1.00 47.46 136 LEU A N 1
ATOM 953 C CA . LEU A 1 136 ? 101.526 46.848 55.340 1.00 48.39 136 LEU A CA 1
ATOM 954 C C . LEU A 1 136 ? 100.137 46.215 55.430 1.00 54.35 136 LEU A C 1
ATOM 955 O O . LEU A 1 136 ? 99.165 46.883 55.787 1.00 60.33 136 LEU A O 1
ATOM 960 N N . GLY A 1 137 ? 100.053 44.924 55.119 1.00 50.93 137 GLY A N 1
ATOM 961 C CA . GLY A 1 137 ? 98.794 44.204 55.193 1.00 54.10 137 GLY A CA 1
ATOM 962 C C . GLY A 1 137 ? 98.527 43.595 56.558 1.00 54.97 137 GLY A C 1
ATOM 963 O O . GLY A 1 137 ? 97.492 42.960 56.770 1.00 59.14 137 GLY A O 1
ATOM 964 N N . ALA A 1 138 ? 99.454 43.798 57.490 1.00 57.33 138 ALA A N 1
ATOM 965 C CA . ALA A 1 138 ? 99.330 43.235 58.834 1.00 64.86 138 ALA A CA 1
ATOM 966 C C . ALA A 1 138 ? 98.345 44.017 59.700 1.00 72.48 138 ALA A C 1
ATOM 967 O O . ALA A 1 138 ? 98.081 43.642 60.841 1.00 78.41 138 ALA A O 1
ATOM 969 N N . ARG A 1 139 ? 97.808 45.105 59.157 1.00 76.30 139 ARG A N 1
ATOM 970 C CA . ARG A 1 139 ? 96.813 45.909 59.860 1.00 79.03 139 ARG A CA 1
ATOM 971 C C . ARG A 1 139 ? 95.544 45.101 60.125 1.00 85.03 139 ARG A C 1
ATOM 972 O O . ARG A 1 139 ? 95.309 44.073 59.487 1.00 85.12 139 ARG A O 1
ATOM 980 N N . ALA A 1 140 ? 94.731 45.578 61.064 1.00 93.04 140 ALA A N 1
ATOM 981 C CA . ALA A 1 140 ? 93.531 44.865 61.498 1.00 100.11 140 ALA A CA 1
ATOM 982 C C . ALA A 1 140 ? 92.539 44.625 60.362 1.00 106.04 140 ALA A C 1
ATOM 983 O O . ALA A 1 140 ? 91.992 43.530 60.227 1.00 110.28 140 ALA A O 1
ATOM 985 N N . GLY A 1 141 ? 92.307 45.651 59.550 1.00 107.72 141 GLY A N 1
ATOM 986 C CA . GLY A 1 141 ? 91.373 45.548 58.445 1.00 110.84 141 GLY A CA 1
ATOM 987 C C . GLY A 1 141 ? 91.880 44.686 57.304 1.00 105.61 141 GLY A C 1
ATOM 988 O O . GLY A 1 141 ? 91.128 43.901 56.727 1.00 105.65 141 GLY A O 1
ATOM 989 N N . GLY A 1 142 ? 93.161 44.831 56.976 1.00 102.87 142 GLY A N 1
ATOM 990 C CA . GLY A 1 142 ? 93.745 44.113 55.858 1.00 102.24 142 GLY A CA 1
ATOM 991 C C . GLY A 1 142 ? 93.741 44.956 54.597 1.00 101.79 142 GLY A C 1
ATOM 992 O O . GLY A 1 142 ? 93.538 46.168 54.659 1.00 102.53 142 GLY A O 1
ATOM 993 N N . PHE A 1 143 ? 93.960 44.320 53.450 1.00 100.96 143 PHE A N 1
ATOM 994 C CA . PHE A 1 143 ? 93.990 45.039 52.179 1.00 99.30 143 PHE A CA 1
ATOM 995 C C . PHE A 1 143 ? 92.717 44.844 51.361 1.00 99.53 143 PHE A C 1
ATOM 996 O O . PHE A 1 143 ? 92.485 43.774 50.795 1.00 100.34 143 PHE A O 1
ATOM 1004 N N . GLY A 1 144 ? 91.903 45.893 51.295 1.00 100.87 144 GLY A N 1
ATOM 1005 C CA . GLY A 1 144 ? 90.676 45.864 50.521 1.00 104.61 144 GLY A CA 1
ATOM 1006 C C . GLY A 1 144 ? 90.670 46.896 49.409 1.00 99.42 144 GLY A C 1
ATOM 1007 O O . GLY A 1 144 ? 90.230 48.030 49.601 1.00 100.94 144 GLY A O 1
ATOM 1008 N N . PHE A 1 145 ? 91.164 46.499 48.241 1.00 90.91 145 PHE A N 1
ATOM 1009 C CA . PHE A 1 145 ? 91.195 47.381 47.082 1.00 83.37 145 PHE A CA 1
ATOM 1010 C C . PHE A 1 145 ? 89.818 47.481 46.437 1.00 80.01 145 PHE A C 1
ATOM 1011 O O . PHE A 1 145 ? 89.292 46.498 45.917 1.00 84.09 145 PHE A O 1
ATOM 1019 N N . ALA A 1 146 ? 89.243 48.679 46.476 1.00 73.71 146 ALA A N 1
ATOM 1020 C CA . ALA A 1 146 ? 87.903 48.915 45.951 1.00 65.69 146 ALA A CA 1
ATOM 1021 C C . ALA A 1 146 ? 87.938 49.873 44.759 1.00 61.32 146 ALA A C 1
ATOM 1022 O O . ALA A 1 146 ? 88.717 50.824 44.751 1.00 62.39 146 ALA A O 1
ATOM 1024 N N . PRO A 1 147 ? 87.084 49.626 43.751 1.00 63.71 147 PRO A N 1
ATOM 1025 C CA . PRO A 1 147 ? 87.062 50.395 42.497 1.00 62.66 147 PRO A CA 1
ATOM 1026 C C . PRO A 1 147 ? 86.888 51.904 42.679 1.00 62.09 147 PRO A C 1
ATOM 1027 O O . PRO A 1 147 ? 87.329 52.664 41.820 1.00 62.19 147 PRO A O 1
ATOM 1031 N N . GLU A 1 148 ? 86.253 52.334 43.764 1.00 62.19 148 GLU A N 1
ATOM 1032 C CA . GLU A 1 148 ? 86.022 53.761 43.970 1.00 59.41 148 GLU A CA 1
ATOM 1033 C C . GLU A 1 148 ? 87.305 54.490 44.369 1.00 52.64 148 GLU A C 1
ATOM 1034 O O . GLU A 1 148 ? 87.368 55.715 44.320 1.00 52.84 148 GLU A O 1
ATOM 1040 N N . TYR A 1 149 ? 88.327 53.734 44.753 1.00 48.06 149 TYR A N 1
ATOM 1041 C CA . TYR A 1 149 ? 89.591 54.323 45.180 1.00 49.40 149 TYR A CA 1
ATOM 1042 C C . TYR A 1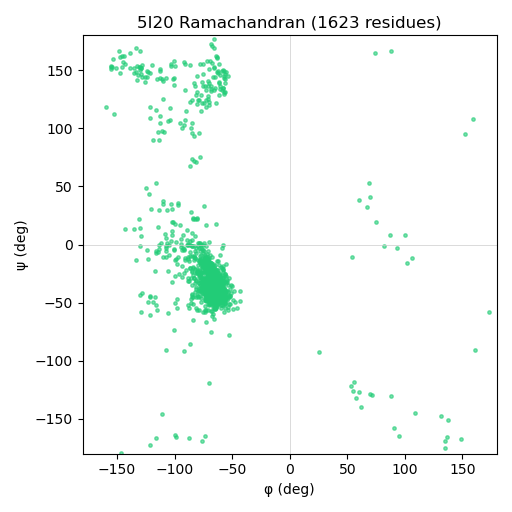 149 ? 90.639 54.315 44.065 1.00 46.02 149 TYR A C 1
ATOM 1043 O O . TYR A 1 149 ? 91.770 54.752 44.271 1.00 43.72 149 TYR A O 1
ATOM 1052 N N . VAL A 1 150 ? 90.247 53.832 42.887 1.00 46.52 150 VAL A N 1
ATOM 1053 C CA . VAL A 1 150 ? 91.144 53.730 41.732 1.00 47.45 150 VAL A CA 1
ATOM 1054 C C . VAL A 1 150 ? 91.850 55.046 41.351 1.00 48.33 150 VAL A C 1
ATOM 1055 O O . VAL A 1 150 ? 93.039 55.023 41.026 1.00 48.15 150 VAL A O 1
ATOM 1059 N N . PRO A 1 151 ? 91.141 56.194 41.394 1.00 51.82 151 PRO A N 1
ATOM 1060 C CA . PRO A 1 151 ? 91.891 57.429 41.126 1.00 52.85 151 PRO A CA 1
ATOM 1061 C C . PRO A 1 151 ? 93.060 57.649 42.086 1.00 49.15 151 PRO A C 1
ATOM 1062 O O . PRO A 1 151 ? 94.086 58.197 41.681 1.00 44.66 151 PRO A O 1
ATOM 1066 N N . GLY A 1 152 ? 92.905 57.216 43.334 1.00 50.58 152 GLY A N 1
ATOM 1067 C CA . GLY A 1 152 ? 93.962 57.334 44.319 1.00 41.82 152 GLY A CA 1
ATOM 1068 C C . GLY A 1 152 ? 95.113 56.385 44.055 1.00 42.76 152 GLY A C 1
ATOM 1069 O O . GLY A 1 152 ? 96.273 56.735 44.264 1.00 42.39 152 GLY A O 1
ATOM 1070 N N . TYR A 1 153 ? 94.795 55.179 43.597 1.00 44.47 153 TYR A N 1
ATOM 1071 C CA . TYR A 1 153 ? 95.826 54.196 43.281 1.00 41.04 153 TYR A CA 1
ATOM 1072 C C . TYR A 1 153 ? 96.681 54.683 42.116 1.00 38.99 153 TYR A C 1
ATOM 1073 O O . TYR A 1 153 ? 97.900 54.506 42.110 1.00 41.15 153 TYR A O 1
ATOM 1082 N N . LEU A 1 154 ? 96.034 55.301 41.131 1.00 39.76 154 LEU A N 1
ATOM 1083 C CA . LEU A 1 154 ? 96.735 55.831 39.964 1.00 44.59 154 LEU A CA 1
ATOM 1084 C C . LEU A 1 154 ? 97.653 56.982 40.363 1.00 45.24 154 LEU A C 1
ATOM 1085 O O . LEU A 1 154 ? 98.800 57.055 39.920 1.00 46.81 154 LEU A O 1
ATOM 1090 N N . ALA A 1 155 ? 97.140 57.877 41.203 1.00 39.44 155 ALA A N 1
ATOM 1091 C CA . ALA A 1 155 ? 97.946 58.959 41.756 1.00 44.95 155 ALA A CA 1
ATOM 1092 C C . ALA A 1 155 ? 99.138 58.385 42.515 1.00 42.62 155 ALA A C 1
ATOM 1093 O O . ALA A 1 155 ? 100.267 58.857 42.374 1.00 42.55 155 ALA A O 1
ATOM 1095 N N . ALA A 1 156 ? 98.877 57.355 43.313 1.00 42.36 156 ALA A N 1
ATOM 1096 C CA . ALA A 1 156 ? 99.936 56.682 44.057 1.00 45.56 156 ALA A CA 1
ATOM 1097 C C . ALA A 1 156 ? 100.937 56.027 43.106 1.00 40.14 156 ALA A C 1
ATOM 1098 O O . ALA A 1 156 ? 102.137 55.995 43.383 1.00 40.83 156 ALA A O 1
ATOM 1100 N N . ALA A 1 157 ? 100.445 55.509 41.985 1.00 38.69 157 ALA A N 1
ATOM 1101 C CA . ALA A 1 157 ? 101.326 54.920 40.981 1.00 39.80 157 ALA A CA 1
ATOM 1102 C C . ALA A 1 157 ? 102.139 55.999 40.272 1.00 42.02 157 ALA A C 1
ATOM 1103 O O . ALA A 1 157 ? 103.308 55.793 39.949 1.00 42.67 157 ALA A O 1
ATOM 1105 N N . ALA A 1 158 ? 101.511 57.145 40.025 1.00 42.66 158 ALA A N 1
ATOM 1106 C CA . ALA A 1 158 ? 102.188 58.272 39.385 1.00 44.17 158 ALA A CA 1
ATOM 1107 C C . ALA A 1 158 ? 103.332 58.762 40.260 1.00 41.76 158 ALA A C 1
ATOM 1108 O O . ALA A 1 158 ? 104.419 59.073 39.774 1.00 46.34 158 ALA A O 1
ATOM 1110 N N . CYS A 1 159 ? 103.062 58.829 41.558 1.00 41.83 159 CYS A N 1
ATOM 1111 C CA . CYS A 1 159 ? 104.051 59.186 42.564 1.00 38.96 159 CYS A CA 1
ATOM 1112 C C . CYS A 1 159 ? 105.266 58.266 42.505 1.00 40.38 159 CYS A C 1
ATOM 1113 O O . CYS A 1 159 ? 106.410 58.725 42.516 1.00 44.57 159 CYS A O 1
ATOM 1116 N N . ALA A 1 160 ? 105.005 56.965 42.432 1.00 41.71 160 ALA A N 1
ATOM 1117 C CA . ALA A 1 160 ? 106.064 55.960 42.393 1.00 37.62 160 ALA A CA 1
ATOM 1118 C C . ALA A 1 160 ? 106.947 56.108 41.159 1.00 39.29 160 ALA A C 1
ATOM 1119 O O . ALA A 1 160 ? 108.173 56.019 41.252 1.00 39.76 160 ALA A O 1
ATOM 1121 N N . VAL A 1 161 ? 106.320 56.335 40.008 1.00 38.78 161 VAL A N 1
ATOM 1122 C CA . VAL A 1 161 ? 107.043 56.461 38.745 1.00 39.04 161 VAL A CA 1
ATOM 1123 C C . VAL A 1 161 ? 107.887 57.733 38.696 1.00 36.42 161 VAL A C 1
ATOM 1124 O O . VAL A 1 161 ? 109.045 57.704 38.278 1.00 44.46 161 VAL A O 1
ATOM 1128 N N . ILE A 1 162 ? 107.302 58.847 39.126 1.00 39.87 162 ILE A N 1
ATOM 1129 C CA . ILE A 1 162 ? 107.994 60.131 39.104 1.00 41.08 162 ILE A CA 1
ATOM 1130 C C . ILE A 1 162 ? 109.235 60.104 39.998 1.00 44.78 162 ILE A C 1
ATOM 1131 O O . ILE A 1 162 ? 110.312 60.552 39.597 1.00 45.08 162 ILE A O 1
ATOM 1136 N N . TRP A 1 163 ? 109.089 59.558 41.200 1.00 42.38 163 TRP A N 1
ATOM 1137 C CA . TRP A 1 163 ? 110.216 59.439 42.119 1.00 37.87 163 TRP A CA 1
ATOM 1138 C C . TRP A 1 163 ? 111.270 58.463 41.596 1.00 39.69 163 TRP A C 1
ATOM 1139 O O . TRP A 1 163 ? 112.470 58.705 41.731 1.00 40.91 163 TRP A O 1
ATOM 1150 N N . SER A 1 164 ? 110.819 57.361 41.003 1.00 40.80 164 SER A N 1
ATOM 1151 C CA . SER A 1 164 ? 111.732 56.376 40.425 1.00 42.99 164 SER A CA 1
ATOM 1152 C C . SER A 1 164 ? 112.514 56.945 39.250 1.00 45.75 164 SER A C 1
ATOM 1153 O O . SER A 1 164 ? 113.707 56.675 39.097 1.00 42.39 164 SER A O 1
ATOM 1156 N N . VAL A 1 165 ? 111.835 57.712 38.404 1.00 43.33 165 VAL A N 1
ATOM 1157 C CA . VAL A 1 165 ? 112.496 58.299 37.249 1.00 44.97 165 VAL A CA 1
ATOM 1158 C C . VAL A 1 165 ? 113.450 59.387 37.720 1.00 44.12 165 VAL A C 1
ATOM 1159 O O . VAL A 1 165 ? 114.592 59.442 37.277 1.00 47.90 165 VAL A O 1
ATOM 1163 N N . TYR A 1 166 ? 112.991 60.227 38.644 1.00 46.30 166 TYR A N 1
ATOM 1164 C CA . TYR A 1 166 ? 113.849 61.240 39.249 1.00 46.95 166 TYR A CA 1
ATOM 1165 C C . TYR A 1 166 ? 115.138 60.638 39.808 1.00 48.40 166 TYR A C 1
ATOM 1166 O O . TYR A 1 166 ? 116.224 61.181 39.609 1.00 51.16 166 TYR A O 1
ATOM 1175 N N . SER A 1 167 ? 115.007 59.518 40.511 1.00 46.09 167 SER A N 1
ATOM 1176 C CA . SER A 1 167 ? 116.152 58.861 41.134 1.00 44.40 167 SER A CA 1
ATOM 1177 C C . SER A 1 167 ? 117.126 58.302 40.103 1.00 45.07 167 SER A C 1
ATOM 1178 O O . SER A 1 167 ? 118.329 58.563 40.163 1.00 43.55 167 SER A O 1
ATOM 1181 N N . VAL A 1 168 ? 116.603 57.523 39.164 1.00 43.57 168 VAL A N 1
ATOM 1182 C CA . VAL A 1 168 ? 117.430 56.912 38.131 1.00 41.58 168 VAL A CA 1
ATOM 1183 C C . VAL A 1 168 ? 118.031 57.968 37.204 1.00 43.65 168 VAL A C 1
ATOM 1184 O O . VAL A 1 168 ? 119.202 57.879 36.831 1.00 48.58 168 VAL A O 1
ATOM 1188 N N . ALA A 1 169 ? 117.237 58.975 36.848 1.00 40.86 169 ALA A N 1
ATOM 1189 C CA . ALA A 1 169 ? 117.703 60.022 35.939 1.00 47.08 169 ALA A CA 1
ATOM 1190 C C . ALA A 1 169 ? 118.720 60.950 36.600 1.00 52.04 169 ALA A C 1
ATOM 1191 O O . ALA A 1 169 ? 119.383 61.736 35.920 1.00 54.16 169 ALA A O 1
ATOM 1193 N N . SER A 1 170 ? 118.843 60.861 37.921 1.00 48.71 170 SER A N 1
ATOM 1194 C CA . SER A 1 170 ? 119.826 61.663 38.642 1.00 50.26 170 SER A CA 1
ATOM 1195 C C . SER A 1 170 ? 121.250 61.306 38.223 1.00 53.12 170 SER A C 1
ATOM 1196 O O . SER A 1 170 ? 122.136 62.163 38.246 1.00 56.09 170 SER A O 1
ATOM 1199 N N . ARG A 1 171 ? 121.473 60.053 37.832 1.00 52.49 171 ARG A N 1
ATOM 1200 C CA . ARG A 1 171 ? 122.802 59.640 37.387 1.00 58.06 171 ARG A CA 1
ATOM 1201 C C . ARG A 1 171 ? 123.192 60.350 36.092 1.00 56.32 171 ARG A C 1
ATOM 1202 O O . ARG A 1 171 ? 124.369 60.604 35.846 1.00 58.57 171 ARG A O 1
ATOM 1210 N N . ARG A 1 172 ? 122.199 60.681 35.274 1.00 59.48 172 ARG A N 1
ATOM 1211 C CA . ARG A 1 172 ? 122.438 61.419 34.038 1.00 62.69 172 ARG A CA 1
ATOM 1212 C C . ARG A 1 172 ? 122.999 62.807 34.340 1.00 64.27 172 ARG A C 1
ATOM 1213 O O . ARG A 1 172 ? 123.819 63.337 33.588 1.00 67.75 172 ARG A O 1
ATOM 1221 N N . PHE A 1 173 ? 122.564 63.381 35.457 1.00 58.06 173 PHE A N 1
ATOM 1222 C CA . PHE A 1 173 ? 123.049 64.684 35.896 1.00 56.24 173 PHE A CA 1
ATOM 1223 C C . PHE A 1 173 ? 124.165 64.541 36.925 1.00 57.71 173 PHE A C 1
ATOM 1224 O O . PHE A 1 173 ? 124.262 65.340 37.854 1.00 61.22 173 PHE A O 1
ATOM 1232 N N . ALA A 1 174 ? 125.007 63.526 36.754 1.00 56.58 174 ALA A N 1
ATOM 1233 C CA . ALA A 1 174 ? 126.075 63.245 37.711 1.00 57.81 174 ALA A CA 1
ATOM 1234 C C . ALA A 1 174 ? 127.075 64.398 37.833 1.00 61.74 174 ALA A C 1
ATOM 1235 O O . ALA A 1 174 ? 127.725 64.549 38.867 1.00 66.22 174 ALA A O 1
ATOM 1237 N N . ARG A 1 175 ? 127.198 65.209 36.787 1.00 58.90 175 ARG A N 1
ATOM 1238 C CA . ARG A 1 175 ? 128.094 66.362 36.833 1.00 65.06 175 ARG A CA 1
ATOM 1239 C C . ARG A 1 175 ? 127.542 67.461 37.740 1.00 63.68 175 ARG A C 1
ATOM 1240 O O . ARG A 1 175 ? 128.297 68.291 38.248 1.00 63.45 175 ARG A O 1
ATOM 1242 N N . VAL A 1 176 ? 126.226 67.458 37.941 1.00 58.15 176 VAL A N 1
ATOM 1243 C CA . VAL A 1 176 ? 125.571 68.476 38.757 1.00 62.30 176 VAL A CA 1
ATOM 1244 C C . VAL A 1 176 ? 125.853 68.276 40.245 1.00 65.87 176 VAL A C 1
ATOM 1245 O O . VAL A 1 176 ? 125.589 67.204 40.789 1.00 62.32 176 VAL A O 1
ATOM 1249 N N . PRO A 1 177 ? 126.396 69.316 40.906 1.00 67.94 177 PRO A N 1
ATOM 1250 C CA . PRO A 1 177 ? 126.747 69.277 42.332 1.00 63.72 177 PRO A CA 1
ATOM 1251 C C . PRO A 1 177 ? 125.564 68.920 43.230 1.00 59.20 177 PRO A C 1
ATOM 1252 O O . PRO A 1 177 ? 124.422 69.233 42.902 1.00 58.02 177 PRO A O 1
ATOM 1256 N N . THR A 1 178 ? 125.850 68.270 44.354 1.00 59.86 178 THR A N 1
ATOM 1257 C CA . THR A 1 178 ? 124.816 67.813 45.277 1.00 59.19 178 THR A CA 1
ATOM 1258 C C . THR A 1 178 ? 124.051 68.977 45.897 1.00 55.48 178 THR A C 1
ATOM 1259 O O . THR A 1 178 ? 122.842 68.890 46.117 1.00 51.56 178 THR A O 1
ATOM 1263 N N . GLU A 1 179 ? 124.757 70.073 46.156 1.00 59.06 179 GLU A N 1
ATOM 1264 C CA . GLU A 1 179 ? 124.167 71.241 46.808 1.00 67.10 179 GLU A CA 1
ATOM 1265 C C . GLU A 1 179 ? 123.042 71.874 45.988 1.00 66.04 179 GLU A C 1
ATOM 1266 O O . GLU A 1 179 ? 122.279 72.690 46.503 1.00 63.88 179 GLU A O 1
ATOM 1272 N N . VAL A 1 180 ? 122.944 71.495 44.717 1.00 63.02 180 VAL A N 1
ATOM 1273 C CA . VAL A 1 180 ? 121.897 72.008 43.839 1.00 60.86 180 VAL A CA 1
ATOM 1274 C C . VAL A 1 180 ? 120.514 71.537 44.312 1.00 56.87 180 VAL A C 1
ATOM 1275 O O . VAL A 1 180 ? 119.512 72.226 44.105 1.00 57.25 180 VAL A O 1
ATOM 1279 N N . VAL A 1 181 ? 120.478 70.381 44.976 1.00 54.21 181 VAL A N 1
ATOM 1280 C CA . VAL A 1 181 ? 119.248 69.832 45.557 1.00 52.57 181 VAL A CA 1
ATOM 1281 C C . VAL A 1 181 ? 118.568 70.837 46.492 1.00 54.01 181 VAL A C 1
ATOM 1282 O O . VAL A 1 181 ? 117.340 70.868 46.600 1.00 58.77 181 VAL A O 1
ATOM 1286 N N . ALA A 1 182 ? 119.370 71.669 47.152 1.00 58.39 182 ALA A N 1
ATOM 1287 C CA . ALA A 1 182 ? 118.844 72.755 47.973 1.00 55.98 182 ALA A CA 1
ATOM 1288 C C . ALA A 1 182 ? 117.936 73.662 47.149 1.00 55.75 182 ALA A C 1
ATOM 1289 O O . ALA A 1 182 ? 116.903 74.125 47.630 1.00 55.76 182 ALA A O 1
ATOM 1291 N N . GLY A 1 183 ? 118.328 73.904 45.903 1.00 55.66 183 GLY A N 1
ATOM 1292 C CA . GLY A 1 183 ? 117.520 74.689 44.990 1.00 58.37 183 GLY A CA 1
ATOM 1293 C C . GLY A 1 183 ? 116.223 73.980 44.656 1.00 55.89 183 GLY A C 1
ATOM 1294 O O . GLY A 1 183 ? 115.180 74.614 44.501 1.00 60.06 183 GLY A O 1
ATOM 1295 N N . PHE A 1 184 ? 116.295 72.657 44.544 1.00 55.90 184 PHE A N 1
ATOM 1296 C CA . PHE A 1 184 ? 115.115 71.837 44.295 1.00 52.13 184 PHE A CA 1
ATOM 1297 C C . PHE A 1 184 ? 114.155 71.913 45.472 1.00 53.00 184 PHE A C 1
ATOM 1298 O O . PHE A 1 184 ? 112.942 72.029 45.293 1.00 54.26 184 PHE A O 1
ATOM 1306 N N . CYS A 1 185 ? 114.708 71.841 46.679 1.00 52.24 185 CYS A N 1
ATOM 1307 C CA . CYS A 1 185 ? 113.901 71.869 47.893 1.00 52.65 185 CYS A CA 1
ATOM 1308 C C . CYS A 1 185 ? 113.225 73.221 48.091 1.00 55.34 185 CYS A C 1
ATOM 1309 O O . CYS A 1 185 ? 112.035 73.284 48.398 1.00 56.36 185 CYS A O 1
ATOM 1312 N N . LEU A 1 186 ? 113.985 74.299 47.912 1.00 56.54 186 LEU A N 1
ATOM 1313 C CA . LEU A 1 186 ? 113.444 75.644 48.081 1.00 55.80 186 LEU A CA 1
ATOM 1314 C C . LEU A 1 186 ? 112.361 75.933 47.049 1.00 57.12 186 LEU A C 1
ATOM 1315 O O . LEU A 1 186 ? 111.324 76.514 47.374 1.00 59.78 186 LEU A O 1
ATOM 1320 N N . ALA A 1 187 ? 112.602 75.520 45.809 1.00 57.31 187 ALA A N 1
ATOM 1321 C CA . ALA A 1 187 ? 111.611 75.677 44.750 1.00 57.18 187 ALA A CA 1
ATOM 1322 C C . ALA A 1 187 ? 110.362 74.861 45.063 1.00 59.39 187 ALA A C 1
ATOM 1323 O O . ALA A 1 187 ? 109.240 75.347 44.910 1.00 60.60 187 ALA A O 1
ATOM 1325 N N . THR A 1 188 ? 110.561 73.622 45.509 1.00 56.79 188 THR A N 1
ATOM 1326 C CA . THR A 1 188 ? 109.449 72.757 45.896 1.00 55.52 188 THR A CA 1
ATOM 1327 C C . THR A 1 188 ? 108.674 73.359 47.064 1.00 53.15 188 THR A C 1
ATOM 1328 O O . THR A 1 188 ? 107.447 73.281 47.112 1.00 57.32 188 THR A O 1
ATOM 1332 N N . ALA A 1 189 ? 109.396 73.961 48.002 1.00 51.10 189 ALA A N 1
ATOM 1333 C CA . ALA A 1 189 ? 108.766 74.620 49.140 1.00 50.68 189 ALA A CA 1
ATOM 1334 C C . ALA A 1 189 ? 107.947 75.825 48.687 1.00 51.61 189 ALA A C 1
ATOM 1335 O O . ALA A 1 189 ? 106.857 76.072 49.202 1.00 55.37 189 ALA A O 1
ATOM 1337 N N . ALA A 1 190 ? 108.475 76.573 47.723 1.00 51.80 190 ALA A N 1
ATOM 1338 C CA . ALA A 1 190 ? 107.771 77.738 47.199 1.00 53.81 190 ALA A CA 1
ATOM 1339 C C . ALA A 1 190 ? 106.465 77.324 46.528 1.00 58.50 190 ALA A C 1
ATOM 1340 O O . ALA A 1 190 ? 105.423 77.947 46.739 1.00 58.46 190 ALA A O 1
ATOM 1342 N N . LEU A 1 191 ? 106.528 76.266 45.724 1.00 56.91 191 LEU A N 1
ATOM 1343 C CA . LEU A 1 191 ? 105.342 75.736 45.059 1.00 58.96 191 LEU A CA 1
ATOM 1344 C C . LEU A 1 191 ? 104.348 75.152 46.063 1.00 58.61 191 LEU A C 1
ATOM 1345 O O . LEU A 1 191 ? 103.139 75.353 45.938 1.00 57.60 191 LEU A O 1
ATOM 1350 N N . SER A 1 192 ? 104.859 74.428 47.055 1.00 57.96 192 SER A N 1
ATOM 1351 C CA . SER A 1 192 ? 104.006 73.841 48.087 1.00 60.60 192 SER A CA 1
ATOM 1352 C C . SER A 1 192 ? 103.315 74.928 48.901 1.00 65.75 192 SER A C 1
ATOM 1353 O O . SER A 1 192 ? 102.210 74.734 49.407 1.00 67.26 192 SER A O 1
ATOM 1356 N N . ALA A 1 193 ? 103.977 76.074 49.027 1.00 68.53 193 ALA A N 1
ATOM 1357 C CA . ALA A 1 193 ? 103.390 77.221 49.701 1.00 70.95 193 ALA A CA 1
ATOM 1358 C C . ALA A 1 193 ? 102.189 77.729 48.915 1.00 75.41 193 ALA A C 1
ATOM 1359 O O . ALA A 1 193 ? 101.169 78.105 49.493 1.00 79.27 193 ALA A O 1
ATOM 1361 N N . LEU A 1 194 ? 102.318 77.733 47.592 1.00 76.32 194 LEU A N 1
ATOM 1362 C CA . LEU A 1 194 ? 101.233 78.161 46.718 1.00 74.72 194 LEU A CA 1
ATOM 1363 C C . LEU A 1 194 ? 100.059 77.189 46.794 1.00 75.09 194 LEU A C 1
ATOM 1364 O O . LEU A 1 194 ? 98.908 77.606 46.918 1.00 73.75 194 LEU A O 1
ATOM 1369 N N . CYS A 1 195 ? 100.358 75.893 46.725 1.00 74.90 195 CYS A N 1
ATOM 1370 C CA . CYS A 1 195 ? 99.330 74.858 46.830 1.00 79.87 195 CYS A CA 1
ATOM 1371 C C . CYS A 1 195 ? 98.611 74.918 48.176 1.00 86.78 195 CYS A C 1
ATOM 1372 O O . CYS A 1 195 ? 97.456 74.508 48.291 1.00 86.41 195 CYS A O 1
ATOM 1375 N N . HIS A 1 196 ? 99.303 75.425 49.192 1.00 92.34 196 HIS A N 1
ATOM 1376 C CA . HIS A 1 196 ? 98.710 75.595 50.512 1.00 91.32 196 HIS A CA 1
ATOM 1377 C C . HIS A 1 196 ? 97.617 76.658 50.496 1.00 93.82 196 HIS A C 1
ATOM 1378 O O . HIS A 1 196 ? 96.452 76.371 50.764 1.00 93.71 196 HIS A O 1
ATOM 1385 N N . ILE A 1 197 ? 98.003 77.886 50.167 1.00 95.22 197 ILE A N 1
ATOM 1386 C CA . ILE A 1 197 ? 97.084 79.020 50.158 1.00 98.72 197 ILE A CA 1
ATOM 1387 C C . ILE A 1 197 ? 95.827 78.737 49.330 1.00 107.45 197 ILE A C 1
ATOM 1388 O O . ILE A 1 197 ? 94.748 79.251 49.625 1.00 112.03 197 ILE A O 1
ATOM 1393 N N . LEU A 1 198 ? 95.966 77.888 48.317 1.00 114.32 198 LEU A N 1
ATOM 1394 C CA . LEU A 1 198 ? 94.863 77.589 47.411 1.00 121.47 198 LEU A CA 1
ATOM 1395 C C . LEU A 1 198 ? 93.938 76.471 47.901 1.00 119.51 198 LEU A C 1
ATOM 1396 O O . LEU A 1 198 ? 92.718 76.635 47.914 1.00 127.85 198 LEU A O 1
ATOM 1401 N N . PHE A 1 199 ? 94.512 75.338 48.296 1.00 112.97 199 PHE A N 1
ATOM 1402 C CA . PHE A 1 199 ? 93.713 74.143 48.566 1.00 107.95 199 PHE A CA 1
ATOM 1403 C C . PHE A 1 199 ? 93.708 73.710 50.029 1.00 102.45 199 PHE A C 1
ATOM 1404 O O . PHE A 1 199 ? 93.070 72.716 50.378 1.00 102.20 199 PHE A O 1
ATOM 1412 N N . GLU A 1 200 ? 94.415 74.443 50.883 1.00 98.15 200 GLU A N 1
ATOM 1413 C CA . GLU A 1 200 ? 94.684 73.953 52.233 1.00 92.83 200 GLU A CA 1
ATOM 1414 C C . GLU A 1 200 ? 93.995 74.737 53.348 1.00 91.02 200 GLU A C 1
ATOM 1415 O O . GLU A 1 200 ? 93.857 75.960 53.270 1.00 91.97 200 GLU A O 1
ATOM 1421 N N . PRO A 1 201 ? 93.557 74.021 54.397 1.00 86.83 201 PRO A N 1
ATOM 1422 C CA . PRO A 1 201 ? 93.097 74.649 55.639 1.00 86.55 201 PRO A CA 1
ATOM 1423 C C . PRO A 1 201 ? 94.281 75.193 56.431 1.00 85.38 201 PRO A C 1
ATOM 1424 O O . PRO A 1 201 ? 95.301 74.511 56.550 1.00 85.41 201 PRO A O 1
ATOM 1428 N N . SER A 1 202 ? 94.146 76.403 56.962 1.00 83.74 202 SER A N 1
ATOM 1429 C CA . SER A 1 202 ? 95.252 77.073 57.637 1.00 81.39 202 SER A CA 1
ATOM 1430 C C . SER A 1 202 ? 95.490 76.546 59.051 1.00 78.30 202 SER A C 1
ATOM 1431 O O . SER A 1 202 ? 95.143 77.199 60.032 1.00 82.64 202 SER A O 1
ATOM 1434 N N . VAL A 1 203 ? 96.088 75.364 59.149 1.00 76.24 203 VAL A N 1
ATOM 1435 C CA . VAL A 1 203 ? 96.434 74.793 60.445 1.00 77.95 203 VAL A CA 1
ATOM 1436 C C . VAL A 1 203 ? 97.951 74.736 60.606 1.00 78.46 203 VAL A C 1
ATOM 1437 O O . VAL A 1 203 ? 98.621 73.893 60.007 1.00 73.59 203 VAL A O 1
ATOM 1441 N N . TRP A 1 204 ? 98.485 75.645 61.416 1.00 78.86 204 TRP A N 1
ATOM 1442 C CA . TRP A 1 204 ? 99.923 75.746 61.626 1.00 74.45 204 TRP A CA 1
ATOM 1443 C C . TRP A 1 204 ? 100.374 74.898 62.812 1.00 76.92 204 TRP A C 1
ATOM 1444 O O . TRP A 1 204 ? 99.577 74.600 63.700 1.00 82.65 204 TRP A O 1
ATOM 1455 N N . PRO A 1 205 ? 101.654 74.489 62.819 1.00 75.03 205 PRO A N 1
ATOM 1456 C CA . PRO A 1 205 ? 102.208 73.732 63.948 1.00 73.09 205 PRO A CA 1
ATOM 1457 C C . PRO A 1 205 ? 102.135 74.515 65.253 1.00 74.04 205 PRO A C 1
ATOM 1458 O O . PRO A 1 205 ? 102.437 75.707 65.266 1.00 75.31 205 PRO A O 1
ATOM 1462 N N . VAL A 1 206 ? 101.734 73.853 66.333 1.00 75.99 206 VAL A N 1
ATOM 1463 C CA . VAL A 1 206 ? 101.655 74.504 67.635 1.00 78.01 206 VAL A CA 1
ATOM 1464 C C . VAL A 1 206 ? 102.404 73.704 68.699 1.00 77.77 206 VAL A C 1
ATOM 1465 O O . VAL A 1 206 ? 102.419 72.472 68.671 1.00 72.25 206 VAL A O 1
ATOM 1469 N N . GLY A 1 207 ? 103.035 74.417 69.628 1.00 79.49 207 GLY A N 1
ATOM 1470 C CA . GLY A 1 207 ? 103.746 73.792 70.731 1.00 80.99 207 GLY A CA 1
ATOM 1471 C C . GLY A 1 207 ? 104.886 72.881 70.312 1.00 77.94 207 GLY A C 1
ATOM 1472 O O . GLY A 1 207 ? 105.773 73.282 69.558 1.00 75.17 207 GLY A O 1
ATOM 1473 N N . SER A 1 208 ? 104.854 71.646 70.804 1.00 79.30 208 SER A N 1
ATOM 1474 C CA . SER A 1 208 ? 105.911 70.675 70.537 1.00 78.33 208 SER A CA 1
ATOM 1475 C C . SER A 1 208 ? 105.844 70.090 69.130 1.00 79.34 208 SER A C 1
ATOM 1476 O O . SER A 1 208 ? 106.745 69.363 68.714 1.00 80.93 208 SER A O 1
ATOM 1479 N N . GLU A 1 209 ? 104.780 70.403 68.399 1.00 80.63 209 GLU A N 1
ATOM 1480 C CA . GLU A 1 209 ? 104.658 69.951 67.018 1.00 79.43 209 GLU A CA 1
ATOM 1481 C C . GLU A 1 209 ? 105.765 70.553 66.159 1.00 78.90 209 GLU A C 1
ATOM 1482 O O . GLU A 1 209 ? 106.161 69.975 65.149 1.00 78.30 209 GLU A O 1
ATOM 1488 N N . TRP A 1 210 ? 106.265 71.713 66.573 1.00 77.36 210 TRP A N 1
ATOM 1489 C CA . TRP A 1 210 ? 107.320 72.396 65.835 1.00 75.23 210 TRP A CA 1
ATOM 1490 C C . TRP A 1 210 ? 108.633 71.618 65.837 1.00 77.61 210 TRP A C 1
ATOM 1491 O O . TRP A 1 210 ? 109.390 71.670 64.870 1.00 82.03 210 TRP A O 1
ATOM 1502 N N . LEU A 1 211 ? 108.900 70.899 66.922 1.00 77.82 211 LEU A N 1
ATOM 1503 C CA . LEU A 1 211 ? 110.151 70.160 67.051 1.00 79.61 211 LEU A CA 1
ATOM 1504 C C . LEU A 1 211 ? 110.212 68.997 66.064 1.00 79.88 211 LEU A C 1
ATOM 1505 O O . LEU A 1 211 ? 111.282 68.645 65.569 1.00 81.32 211 LEU A O 1
ATOM 1510 N N . ALA A 1 212 ? 109.057 68.407 65.777 1.00 73.13 212 ALA A N 1
ATOM 1511 C CA . ALA A 1 212 ? 108.974 67.335 64.795 1.00 66.14 212 ALA A CA 1
ATOM 1512 C C . ALA A 1 212 ? 109.180 67.893 63.393 1.00 67.94 212 ALA A C 1
ATOM 1513 O O . ALA A 1 212 ? 109.836 67.272 62.556 1.00 70.57 212 ALA A O 1
ATOM 1515 N N . VAL A 1 213 ? 108.610 69.068 63.148 1.00 64.81 213 VAL A N 1
ATOM 1516 C CA . VAL A 1 213 ? 108.762 69.751 61.870 1.00 59.35 213 VAL A CA 1
ATOM 1517 C C . VAL A 1 213 ? 110.236 69.988 61.558 1.00 60.19 213 VAL A C 1
ATOM 1518 O O . VAL A 1 213 ? 110.700 69.704 60.454 1.00 58.95 213 VAL A O 1
ATOM 1522 N N . VAL A 1 214 ? 110.968 70.497 62.544 1.00 60.62 214 VAL A N 1
ATOM 1523 C CA . VAL A 1 214 ? 112.389 70.778 62.372 1.00 62.04 214 VAL A CA 1
ATOM 1524 C C . VAL A 1 214 ? 113.183 69.492 62.141 1.00 66.14 214 VAL A C 1
ATOM 1525 O O . VAL A 1 214 ? 114.094 69.458 61.316 1.00 66.99 214 VAL A O 1
ATOM 1529 N N . ALA A 1 215 ? 112.825 68.435 62.865 1.00 67.09 215 ALA A N 1
ATOM 1530 C CA . ALA A 1 215 ? 113.489 67.143 62.722 1.00 61.95 215 ALA A CA 1
ATOM 1531 C C . ALA A 1 215 ? 113.315 66.592 61.312 1.00 60.11 215 ALA A C 1
ATOM 1532 O O . ALA A 1 215 ? 114.269 66.108 60.701 1.00 56.02 215 ALA A O 1
ATOM 1534 N N . LEU A 1 216 ? 112.088 66.669 60.806 1.00 58.67 216 LEU A N 1
ATOM 1535 C CA . LEU A 1 216 ? 111.787 66.243 59.446 1.00 58.15 216 LEU A CA 1
ATOM 1536 C C . LEU A 1 216 ? 112.580 67.066 58.436 1.00 61.41 216 LEU A C 1
ATOM 1537 O O . LEU A 1 216 ? 113.101 66.533 57.459 1.00 64.27 216 LEU A O 1
ATOM 1542 N N . GLY A 1 217 ? 112.671 68.369 58.686 1.00 61.11 217 GLY A N 1
ATOM 1543 C CA . GLY A 1 217 ? 113.359 69.277 57.787 1.00 60.03 217 GLY A CA 1
ATOM 1544 C C . GLY A 1 217 ? 114.857 69.051 57.713 1.00 58.82 217 GLY A C 1
ATOM 1545 O O . GLY A 1 217 ? 115.453 69.154 56.643 1.00 57.16 217 GLY A O 1
ATOM 1546 N N . ILE A 1 218 ? 115.469 68.744 58.852 1.00 55.61 218 ILE A N 1
ATOM 1547 C CA . ILE A 1 218 ? 116.911 68.529 58.907 1.00 58.73 218 ILE A CA 1
ATOM 1548 C C . ILE A 1 218 ? 117.298 67.121 58.447 1.00 60.29 218 ILE A C 1
ATOM 1549 O O . ILE A 1 218 ? 118.254 66.949 57.694 1.00 61.92 218 ILE A O 1
ATOM 1554 N N . GLY A 1 219 ? 116.546 66.121 58.894 1.00 60.25 219 GLY A N 1
ATOM 1555 C CA . GLY A 1 219 ? 116.882 64.733 58.629 1.00 57.64 219 GLY A CA 1
ATOM 1556 C C . GLY A 1 219 ? 116.361 64.176 57.317 1.00 57.75 219 GLY A C 1
ATOM 1557 O O . GLY A 1 219 ? 117.072 64.182 56.311 1.00 60.05 219 GLY A O 1
ATOM 1558 N N . PRO A 1 220 ? 115.113 63.682 57.321 1.00 56.82 220 PRO A N 1
ATOM 1559 C CA . PRO A 1 220 ? 114.467 63.060 56.157 1.00 57.16 220 PRO A CA 1
ATOM 1560 C C . PRO A 1 220 ? 114.358 63.977 54.936 1.00 62.26 220 PRO A C 1
ATOM 1561 O O . PRO A 1 220 ? 113.876 63.539 53.890 1.00 57.19 220 PRO A O 1
ATOM 1565 N N . VAL A 1 221 ? 114.793 65.227 55.070 1.00 67.75 221 VAL A N 1
ATOM 1566 C CA . VAL A 1 221 ? 114.806 66.160 53.950 1.00 69.15 221 VAL A CA 1
ATOM 1567 C C . VAL A 1 221 ? 116.173 66.822 53.797 1.00 75.48 221 VAL A C 1
ATOM 1568 O O . VAL A 1 221 ? 116.818 66.707 52.753 1.00 78.54 221 VAL A O 1
ATOM 1572 N N . GLY A 1 222 ? 116.615 67.503 54.850 1.00 84.52 222 GLY A N 1
ATOM 1573 C CA . GLY A 1 222 ? 117.840 68.283 54.810 1.00 90.10 222 GLY A CA 1
ATOM 1574 C C . GLY A 1 222 ? 119.126 67.494 54.670 1.00 86.53 222 GLY A C 1
ATOM 1575 O O . GLY A 1 222 ? 120.189 68.068 54.447 1.00 97.32 222 GLY A O 1
ATOM 1576 N N . ILE A 1 223 ? 119.039 66.178 54.810 1.00 70.12 223 ILE A N 1
ATOM 1577 C CA . ILE A 1 223 ? 120.207 65.329 54.629 1.00 60.38 223 ILE A CA 1
ATOM 1578 C C . ILE A 1 223 ? 119.896 64.201 53.652 1.00 58.83 223 ILE A C 1
ATOM 1579 O O . ILE A 1 223 ? 120.704 63.884 52.778 1.00 57.69 223 ILE A O 1
ATOM 1584 N N . ALA A 1 224 ? 118.709 63.619 53.794 1.00 52.64 224 ALA A N 1
ATOM 1585 C CA . ALA A 1 224 ? 118.314 62.447 53.023 1.00 45.54 224 ALA A CA 1
ATOM 1586 C C . ALA A 1 224 ? 118.335 62.676 51.512 1.00 43.30 224 ALA A C 1
ATOM 1587 O O . ALA A 1 224 ? 118.766 61.808 50.764 1.00 46.99 224 ALA A O 1
ATOM 1589 N N . PHE A 1 225 ? 117.878 63.834 51.055 1.00 42.74 225 PHE A N 1
ATOM 1590 C CA . PHE A 1 225 ? 117.843 64.083 49.617 1.00 41.13 225 PHE A CA 1
ATOM 1591 C C . PHE A 1 225 ? 119.240 64.305 49.050 1.00 43.10 225 PHE A C 1
ATOM 1592 O O . PHE A 1 225 ? 119.508 63.972 47.896 1.00 45.25 225 PHE A O 1
ATOM 1600 N N . TYR A 1 226 ? 120.135 64.851 49.863 1.00 44.07 226 TYR A N 1
ATOM 1601 C CA . TYR A 1 226 ? 121.506 65.071 49.417 1.00 49.07 226 TYR A CA 1
ATOM 1602 C C . TYR A 1 226 ? 122.293 63.766 49.427 1.00 45.80 226 TYR A C 1
ATOM 1603 O O . TYR A 1 226 ? 123.078 63.502 48.518 1.00 46.70 226 TYR A O 1
ATOM 1612 N N . THR A 1 227 ? 122.075 62.948 50.451 1.00 45.62 227 THR A N 1
ATOM 1613 C CA . THR A 1 227 ? 122.782 61.678 50.567 1.00 50.97 227 THR A CA 1
ATOM 1614 C C . THR A 1 227 ? 122.219 60.662 49.568 1.00 48.05 227 THR A C 1
ATOM 1615 O O . THR A 1 227 ? 122.903 59.721 49.173 1.00 56.00 227 THR A O 1
ATOM 1619 N N . TRP A 1 228 ? 120.973 60.871 49.153 1.00 47.20 228 TRP A N 1
ATOM 1620 C CA . TRP A 1 228 ? 120.346 60.047 48.125 1.00 48.21 228 TRP A CA 1
ATOM 1621 C C . TRP A 1 228 ? 120.875 60.455 46.754 1.00 48.43 228 TRP A C 1
ATOM 1622 O O . TRP A 1 228 ? 121.104 59.615 45.882 1.00 46.99 228 TRP A O 1
ATOM 1633 N N . ASP A 1 229 ? 121.077 61.757 46.581 1.00 48.24 229 ASP A N 1
ATOM 1634 C CA . ASP A 1 229 ? 121.646 62.293 45.351 1.00 50.76 229 ASP A CA 1
ATOM 1635 C C . ASP A 1 229 ? 123.040 61.718 45.110 1.00 51.72 229 ASP A C 1
ATOM 1636 O O . ASP A 1 229 ? 123.386 61.362 43.981 1.00 49.17 229 ASP A O 1
ATOM 1641 N N . ILE A 1 230 ? 123.829 61.618 46.176 1.00 50.34 230 ILE A N 1
ATOM 1642 C CA . ILE A 1 230 ? 125.173 61.053 46.087 1.00 45.94 230 ILE A CA 1
ATOM 1643 C C . ILE A 1 230 ? 125.132 59.580 45.677 1.00 46.53 230 ILE A C 1
ATOM 1644 O O . ILE A 1 230 ? 125.876 59.153 44.794 1.00 45.97 230 ILE A O 1
ATOM 1649 N N . GLY A 1 231 ? 124.254 58.812 46.316 1.00 46.41 231 GLY A N 1
ATOM 1650 C CA . GLY A 1 231 ? 124.097 57.406 45.992 1.00 42.97 231 GLY A CA 1
ATOM 1651 C C . GLY A 1 231 ? 123.637 57.170 44.564 1.00 45.84 231 GLY A C 1
ATOM 1652 O O . GLY A 1 231 ? 124.079 56.229 43.915 1.00 43.83 231 GLY A O 1
ATOM 1653 N N . MET A 1 232 ? 122.744 58.022 44.069 1.00 47.35 232 MET A N 1
ATOM 1654 C CA . MET A 1 232 ? 122.213 57.852 42.720 1.00 47.65 232 MET A CA 1
ATOM 1655 C C . MET A 1 232 ? 123.250 58.195 41.653 1.00 50.21 232 MET A C 1
ATOM 1656 O O . MET A 1 232 ? 123.248 57.610 40.570 1.00 47.92 232 MET A O 1
ATOM 1661 N N . LYS A 1 233 ? 124.138 59.135 41.967 1.00 52.34 233 LYS A N 1
ATOM 1662 C CA . LYS A 1 233 ? 125.101 59.639 40.989 1.00 51.22 233 LYS A CA 1
ATOM 1663 C C . LYS A 1 233 ? 126.433 58.896 40.995 1.00 52.57 233 LYS A C 1
ATOM 1664 O O . LYS A 1 233 ? 127.144 58.885 39.990 1.00 54.52 233 LYS A O 1
ATOM 1670 N N . ARG A 1 234 ? 126.770 58.283 42.124 1.00 54.28 234 ARG A N 1
ATOM 1671 C CA . ARG A 1 234 ? 128.085 57.670 42.291 1.00 56.54 234 ARG A CA 1
ATOM 1672 C C . ARG A 1 234 ? 128.022 56.271 42.888 1.00 53.23 234 ARG A C 1
ATOM 1673 O O . ARG A 1 234 ? 129.012 55.543 42.879 1.00 53.80 234 ARG A O 1
ATOM 1681 N N . GLY A 1 235 ? 126.863 55.900 43.417 1.00 52.12 235 GLY A N 1
ATOM 1682 C CA . GLY A 1 235 ? 126.715 54.612 44.066 1.00 51.20 235 GLY A CA 1
ATOM 1683 C C . GLY A 1 235 ? 126.088 53.564 43.171 1.00 49.86 235 GLY A C 1
ATOM 1684 O O . GLY A 1 235 ? 125.991 53.739 41.958 1.00 47.15 235 GLY A O 1
ATOM 1685 N N . ASP A 1 236 ? 125.660 52.466 43.783 1.00 51.17 236 ASP A N 1
ATOM 1686 C CA . ASP A 1 236 ? 125.030 51.372 43.058 1.00 45.53 236 ASP A CA 1
ATOM 1687 C C . ASP A 1 236 ? 123.513 51.540 43.071 1.00 42.73 236 ASP A C 1
ATOM 1688 O O . ASP A 1 236 ? 122.848 51.200 44.051 1.00 40.12 236 ASP A O 1
ATOM 1693 N N . VAL A 1 237 ? 122.977 52.057 41.969 1.00 40.97 237 VAL A N 1
ATOM 1694 C CA . VAL A 1 237 ? 121.552 52.351 41.847 1.00 39.74 237 VAL A CA 1
ATOM 1695 C C . VAL A 1 237 ? 120.655 51.119 41.992 1.00 48.89 237 VAL A C 1
ATOM 1696 O O . VAL A 1 237 ? 119.622 51.174 42.664 1.00 50.19 237 VAL A O 1
ATOM 1700 N N . ARG A 1 238 ? 121.032 50.008 41.367 1.00 52.34 238 ARG A N 1
ATOM 1701 C CA . ARG A 1 238 ? 120.166 48.835 41.408 1.00 52.75 238 ARG A CA 1
ATOM 1702 C C . ARG A 1 238 ? 120.166 48.230 42.808 1.00 48.05 238 ARG A C 1
ATOM 1703 O O . ARG A 1 238 ? 119.175 47.645 43.238 1.00 46.96 238 ARG A O 1
ATOM 1711 N N . LEU A 1 239 ? 121.270 48.401 43.525 1.00 48.25 239 LEU A N 1
ATOM 1712 C CA . LEU A 1 239 ? 121.362 47.911 44.893 1.00 46.28 239 LEU A CA 1
ATOM 1713 C C . LEU A 1 239 ? 120.585 48.803 45.859 1.00 43.16 239 LEU A C 1
ATOM 1714 O O . LEU A 1 239 ? 119.899 48.306 46.755 1.00 38.34 239 LEU A O 1
ATOM 1719 N N . LEU A 1 240 ? 120.692 50.116 45.676 1.00 40.49 240 LEU A N 1
ATOM 1720 C CA . LEU A 1 240 ? 119.965 51.061 46.521 1.00 45.55 240 LEU A CA 1
ATOM 1721 C C . LEU A 1 240 ? 118.459 50.925 46.309 1.00 42.53 240 LEU A C 1
ATOM 1722 O O . LEU A 1 240 ? 117.669 51.191 47.216 1.00 46.44 240 LEU A O 1
ATOM 1727 N N . GLY A 1 241 ? 118.066 50.506 45.109 1.00 41.08 241 GLY A N 1
ATOM 1728 C CA . GLY A 1 241 ? 116.680 50.162 44.840 1.00 39.34 241 GLY A CA 1
ATOM 1729 C C . GLY A 1 241 ? 116.242 48.993 45.704 1.00 41.81 241 GLY A C 1
ATOM 1730 O O . GLY A 1 241 ? 115.201 49.044 46.359 1.00 45.87 241 GLY A O 1
ATOM 1731 N N . VAL A 1 242 ? 117.057 47.941 45.715 1.00 37.77 242 VAL A N 1
ATOM 1732 C CA . VAL A 1 242 ? 116.800 46.764 46.539 1.00 38.13 242 VAL A CA 1
ATOM 1733 C C . VAL A 1 242 ? 116.750 47.134 48.020 1.00 37.60 242 VAL A C 1
ATOM 1734 O O . VAL A 1 242 ? 115.827 46.745 48.736 1.00 39.57 242 VAL A O 1
ATOM 1738 N N . LEU A 1 243 ? 117.738 47.903 48.467 1.00 42.31 243 LEU A N 1
ATOM 1739 C CA . LEU A 1 243 ? 117.865 48.267 49.875 1.00 37.84 243 LEU A CA 1
ATOM 1740 C C . LEU A 1 243 ? 116.758 49.198 50.359 1.00 42.90 243 LEU A C 1
ATOM 1741 O O . LEU A 1 243 ? 116.521 49.306 51.560 1.00 48.55 243 LEU A O 1
ATOM 1746 N N . SER A 1 244 ? 116.081 49.871 49.435 1.00 35.13 244 SER A N 1
ATOM 1747 C CA . SER A 1 244 ? 115.018 50.798 49.818 1.00 40.55 244 SER A CA 1
ATOM 1748 C C . SER A 1 244 ? 113.840 50.091 50.501 1.00 34.56 244 SER A C 1
ATOM 1749 O O . SER A 1 244 ? 113.146 50.698 51.311 1.00 34.65 244 SER A O 1
ATOM 1752 N N . TYR A 1 245 ? 113.626 48.808 50.208 1.00 34.36 245 TYR A N 1
ATOM 1753 C CA . TYR A 1 245 ? 112.584 48.056 50.915 1.00 37.56 245 TYR A CA 1
ATOM 1754 C C . TYR A 1 245 ? 112.945 47.779 52.378 1.00 38.92 245 TYR A C 1
ATOM 1755 O O . TYR A 1 245 ? 112.190 47.126 53.091 1.00 47.54 245 TYR A O 1
ATOM 1764 N N . ALA A 1 246 ? 114.095 48.267 52.829 1.00 38.31 246 ALA A N 1
ATOM 1765 C CA . ALA A 1 246 ? 114.423 48.172 54.244 1.00 41.29 246 ALA A CA 1
ATOM 1766 C C . ALA A 1 246 ? 113.659 49.231 55.033 1.00 40.06 246 ALA A C 1
ATOM 1767 O O . ALA A 1 246 ? 113.413 49.064 56.225 1.00 41.15 246 ALA A O 1
ATOM 1769 N N . ALA A 1 247 ? 113.275 50.312 54.359 1.00 35.82 247 ALA A N 1
ATOM 1770 C CA . ALA A 1 247 ? 112.608 51.433 55.021 1.00 43.56 247 ALA A CA 1
ATOM 1771 C C . ALA A 1 247 ? 111.292 51.048 55.715 1.00 44.69 247 ALA A C 1
ATOM 1772 O O . ALA A 1 247 ? 111.085 51.437 56.862 1.00 41.69 247 ALA A O 1
ATOM 1774 N N . PRO A 1 248 ? 110.400 50.288 55.041 1.00 43.21 248 PRO A N 1
ATOM 1775 C CA . PRO A 1 248 ? 109.184 49.891 55.768 1.00 36.80 248 PRO A CA 1
ATOM 1776 C C . PRO A 1 248 ? 109.462 49.007 56.981 1.00 40.86 248 PRO A C 1
ATOM 1777 O O . PRO A 1 248 ? 108.799 49.153 58.007 1.00 44.81 248 PRO A O 1
ATOM 1781 N N . VAL A 1 249 ? 110.432 48.105 56.864 1.00 42.95 249 VAL A N 1
ATOM 1782 C CA . VAL A 1 249 ? 110.782 47.213 57.966 1.00 40.71 249 VAL A CA 1
ATOM 1783 C C . VAL A 1 249 ? 111.426 47.976 59.117 1.00 39.83 249 VAL A C 1
ATOM 1784 O O . VAL A 1 249 ? 111.051 47.804 60.277 1.00 44.57 249 VAL A O 1
ATOM 1788 N N . LEU A 1 250 ? 112.402 48.816 58.793 1.00 38.30 250 LEU A N 1
ATOM 1789 C CA . LEU A 1 250 ? 113.074 49.618 59.803 1.00 41.44 250 LEU A CA 1
ATOM 1790 C C . LEU A 1 250 ? 112.089 50.582 60.457 1.00 42.71 250 LEU A C 1
ATOM 1791 O O . LEU A 1 250 ? 112.173 50.846 61.655 1.00 40.71 250 LEU A O 1
ATOM 1796 N N . SER A 1 251 ? 111.149 51.093 59.665 1.00 38.99 251 SER A N 1
ATOM 1797 C CA . SER A 1 251 ? 110.126 52.002 60.174 1.00 45.57 251 SER A CA 1
ATOM 1798 C C . SER A 1 251 ? 109.289 51.330 61.257 1.00 40.43 251 SER A C 1
ATOM 1799 O O . SER A 1 251 ? 109.061 51.900 62.324 1.00 41.50 251 SER A O 1
ATOM 1802 N N . THR A 1 252 ? 108.847 50.108 60.980 1.00 42.92 252 THR A N 1
ATOM 1803 C CA . THR A 1 252 ? 108.054 49.345 61.935 1.00 42.07 252 THR A CA 1
ATOM 1804 C C . THR A 1 252 ? 108.873 48.977 63.170 1.00 49.74 252 THR A C 1
ATOM 1805 O O . THR A 1 252 ? 108.367 49.023 64.292 1.00 53.68 252 THR A O 1
ATOM 1809 N N . LEU A 1 253 ? 110.136 48.614 62.961 1.00 47.05 253 LEU A N 1
ATOM 1810 C CA . LEU A 1 253 ? 111.036 48.313 64.073 1.00 49.79 253 LEU A CA 1
ATOM 1811 C C . LEU A 1 253 ? 111.194 49.515 65.006 1.00 45.29 253 LEU A C 1
ATOM 1812 O O . LEU A 1 253 ? 111.315 49.352 66.219 1.00 45.36 253 LEU A O 1
ATOM 1817 N N . LEU A 1 254 ? 111.192 50.718 64.439 1.00 43.41 254 LEU A N 1
ATOM 1818 C CA . LEU A 1 254 ? 111.322 51.933 65.238 1.00 49.46 254 LEU A CA 1
ATOM 1819 C C . LEU A 1 254 ? 110.099 52.139 66.117 1.00 48.64 254 LEU A C 1
ATOM 1820 O O . LEU A 1 254 ? 110.222 52.458 67.298 1.00 49.38 254 LEU A O 1
ATOM 1825 N N . LEU A 1 255 ? 108.921 51.955 65.529 1.00 47.66 255 LEU A N 1
ATOM 1826 C CA . LEU A 1 255 ? 107.664 52.091 66.253 1.00 46.04 255 LEU A CA 1
ATOM 1827 C C . LEU A 1 255 ? 107.541 51.057 67.370 1.00 54.62 255 LEU A C 1
ATOM 1828 O O . LEU A 1 255 ? 107.029 51.362 68.449 1.00 51.99 255 LEU A O 1
ATOM 1833 N N . VAL A 1 256 ? 108.014 49.839 67.112 1.00 46.90 256 VAL A N 1
ATOM 1834 C CA . VAL A 1 256 ? 107.985 48.785 68.124 1.00 48.22 256 VAL A CA 1
ATOM 1835 C C . VAL A 1 256 ? 108.894 49.147 69.294 1.00 67.69 256 VAL A C 1
ATOM 1836 O O . VAL A 1 256 ? 108.515 49.000 70.459 1.00 69.61 256 VAL A O 1
ATOM 1840 N N . VAL A 1 257 ? 110.089 49.635 68.978 1.00 60.90 257 VAL A N 1
ATOM 1841 C CA . VAL A 1 257 ? 111.033 50.072 70.001 1.00 59.06 257 VAL A CA 1
ATOM 1842 C C . VAL A 1 257 ? 110.519 51.330 70.702 1.00 61.76 257 VAL A C 1
ATOM 1843 O O . VAL A 1 257 ? 110.693 51.490 71.910 1.00 69.01 257 VAL A O 1
ATOM 1847 N N . ALA A 1 258 ? 109.871 52.213 69.948 1.00 59.15 258 ALA A N 1
ATOM 1848 C CA . ALA A 1 258 ? 109.319 53.435 70.527 1.00 62.69 258 ALA A CA 1
ATOM 1849 C C . ALA A 1 258 ? 108.125 53.125 71.426 1.00 66.63 258 ALA A C 1
ATOM 1850 O O . ALA A 1 258 ? 107.803 53.894 72.332 1.00 67.45 258 ALA A O 1
ATOM 1852 N N . GLY A 1 259 ? 107.472 51.996 71.168 1.00 66.65 259 GLY A N 1
ATOM 1853 C CA . GLY A 1 259 ? 106.334 51.573 71.965 1.00 65.96 259 GLY A CA 1
ATOM 1854 C C . GLY A 1 259 ? 105.004 51.874 71.302 1.00 63.12 259 GLY A C 1
ATOM 1855 O O . GLY A 1 259 ? 103.948 51.707 71.909 1.00 66.44 259 GLY A O 1
ATOM 1856 N N . PHE A 1 260 ? 105.057 52.316 70.051 1.00 61.82 260 PHE A N 1
ATOM 1857 C CA . PHE A 1 260 ? 103.853 52.672 69.307 1.00 65.02 260 PHE A CA 1
ATOM 1858 C C . PHE A 1 260 ? 103.295 51.485 68.532 1.00 67.04 260 PHE A C 1
ATOM 1859 O O . PHE A 1 260 ? 102.170 51.528 68.033 1.00 71.18 260 PHE A O 1
ATOM 1867 N N . ALA A 1 261 ? 104.092 50.430 68.424 1.00 63.68 261 ALA A N 1
ATOM 1868 C CA . ALA A 1 261 ? 103.677 49.234 67.707 1.00 57.31 261 ALA A CA 1
ATOM 1869 C C . ALA A 1 261 ? 104.118 47.988 68.458 1.00 57.03 261 ALA A C 1
ATOM 1870 O O . ALA A 1 261 ? 104.960 48.056 69.353 1.00 59.60 261 ALA A O 1
ATOM 1872 N N . ALA A 1 262 ? 103.545 46.851 68.086 1.00 55.37 262 ALA A N 1
ATOM 1873 C CA . ALA A 1 262 ? 103.841 45.591 68.749 1.00 56.95 262 ALA A CA 1
ATOM 1874 C C . ALA A 1 262 ? 104.575 44.644 67.808 1.00 54.58 262 ALA A C 1
ATOM 1875 O O . ALA A 1 262 ? 104.398 44.710 66.593 1.00 48.16 262 ALA A O 1
ATOM 1877 N N . PRO A 1 263 ? 105.412 43.762 68.372 1.00 55.81 263 PRO A N 1
ATOM 1878 C CA . PRO A 1 263 ? 106.065 42.719 67.573 1.00 54.81 263 PRO A CA 1
ATOM 1879 C C . PRO A 1 263 ? 105.031 41.794 66.935 1.00 56.48 263 PRO A C 1
ATOM 1880 O O . PRO A 1 263 ? 104.047 41.453 67.593 1.00 55.94 263 PRO A O 1
ATOM 1884 N N . SER A 1 264 ? 105.245 41.396 65.684 1.00 52.71 264 SER A N 1
ATOM 1885 C CA . SER A 1 264 ? 104.317 40.484 65.018 1.00 47.47 264 SER A CA 1
ATOM 1886 C C . SER A 1 264 ? 105.033 39.502 64.098 1.00 49.10 264 SER A C 1
ATOM 1887 O O . SER A 1 264 ? 106.188 39.715 63.721 1.00 45.38 264 SER A O 1
ATOM 1890 N N . GLY A 1 265 ? 104.339 38.427 63.739 1.00 46.81 265 GLY A N 1
ATOM 1891 C CA . GLY A 1 265 ? 104.865 37.462 62.793 1.00 45.94 265 GLY A CA 1
ATOM 1892 C C . GLY A 1 265 ? 105.134 38.102 61.444 1.00 48.72 265 GLY A C 1
ATOM 1893 O O . GLY A 1 265 ? 106.133 37.801 60.788 1.00 45.27 265 GLY A O 1
ATOM 1894 N N . ALA A 1 266 ? 104.242 39.002 61.039 1.00 43.85 266 ALA A N 1
ATOM 1895 C CA . ALA A 1 266 ? 104.375 39.702 59.767 1.00 42.35 266 ALA A CA 1
ATOM 1896 C C . ALA A 1 266 ? 105.660 40.518 59.723 1.00 45.48 266 ALA A C 1
ATOM 1897 O O . ALA A 1 266 ? 106.298 40.638 58.679 1.00 46.39 266 ALA A O 1
ATOM 1899 N N . LEU A 1 267 ? 106.030 41.084 60.866 1.00 47.43 267 LEU A N 1
ATOM 1900 C CA . LEU A 1 267 ? 107.255 41.858 60.974 1.00 46.30 267 LEU A CA 1
ATOM 1901 C C . LEU A 1 267 ? 108.472 40.937 60.862 1.00 46.71 267 LEU A C 1
ATOM 1902 O O . LEU A 1 267 ? 109.463 41.277 60.214 1.00 44.89 267 LEU A O 1
ATOM 1907 N N . ALA A 1 268 ? 108.388 39.768 61.490 1.00 42.37 268 ALA A N 1
ATOM 1908 C CA . ALA A 1 268 ? 109.470 38.791 61.431 1.00 53.03 268 ALA A CA 1
ATOM 1909 C C . ALA A 1 268 ? 109.691 38.296 60.001 1.00 46.89 268 ALA A C 1
ATOM 1910 O O . ALA A 1 268 ? 110.828 38.209 59.539 1.00 43.17 268 ALA A O 1
ATOM 1912 N N . ILE A 1 269 ? 108.600 37.982 59.307 1.00 43.20 269 ILE A N 1
ATOM 1913 C CA . ILE A 1 269 ? 108.666 37.514 57.926 1.00 43.25 269 ILE A CA 1
ATOM 1914 C C . ILE A 1 269 ? 109.227 38.593 56.998 1.00 43.88 269 ILE A C 1
ATOM 1915 O O . ILE A 1 269 ? 110.056 38.303 56.134 1.00 44.49 269 ILE A O 1
ATOM 1920 N N . ALA A 1 270 ? 108.787 39.834 57.187 1.00 44.03 270 ALA A N 1
ATOM 1921 C CA . ALA A 1 270 ? 109.285 40.950 56.383 1.00 41.37 270 ALA A CA 1
ATOM 1922 C C . ALA A 1 270 ? 110.782 41.149 56.603 1.00 39.59 270 ALA A C 1
ATOM 1923 O O . ALA A 1 270 ? 111.529 41.383 55.653 1.00 37.11 270 ALA A O 1
ATOM 1925 N N . CYS A 1 271 ? 111.208 41.046 57.861 1.00 40.68 271 CYS A N 1
ATOM 1926 C CA . CYS A 1 271 ? 112.624 41.108 58.218 1.00 38.89 271 CYS A CA 1
ATOM 1927 C C . CYS A 1 271 ? 113.450 40.065 57.472 1.00 43.00 271 CYS A C 1
ATOM 1928 O O . CYS A 1 271 ? 114.478 40.388 56.886 1.00 41.80 271 CYS A O 1
ATOM 1931 N N . ALA A 1 272 ? 112.999 38.815 57.505 1.00 39.13 272 ALA A N 1
ATOM 1932 C CA . ALA A 1 272 ? 113.704 37.736 56.825 1.00 43.54 272 ALA A CA 1
ATOM 1933 C C . ALA A 1 272 ? 113.800 37.999 55.323 1.00 42.96 272 ALA A C 1
ATOM 1934 O O . ALA A 1 272 ? 114.849 37.798 54.712 1.00 38.16 272 ALA A O 1
ATOM 1936 N N . LEU A 1 273 ? 112.702 38.465 54.737 1.00 44.27 273 LEU A N 1
ATOM 1937 C CA . LEU A 1 273 ? 112.632 38.679 53.296 1.00 41.98 273 LEU A CA 1
ATOM 1938 C C . LEU A 1 273 ? 113.559 39.796 52.820 1.00 41.94 273 LEU A C 1
ATOM 1939 O O . LEU A 1 273 ? 114.152 39.697 51.746 1.00 44.17 273 LEU A O 1
ATOM 1944 N N . ILE A 1 274 ? 113.694 40.853 53.614 1.00 41.93 274 ILE A N 1
ATOM 1945 C CA . ILE A 1 274 ? 114.517 41.984 53.204 1.00 36.17 274 ILE A CA 1
ATOM 1946 C C . ILE A 1 274 ? 115.988 41.711 53.525 1.00 43.49 274 ILE A C 1
ATOM 1947 O O . ILE A 1 274 ? 116.881 42.191 52.827 1.00 42.51 274 ILE A O 1
ATOM 1952 N N . VAL A 1 275 ? 116.246 40.919 54.561 1.00 37.54 275 VAL A N 1
ATOM 1953 C CA . VAL A 1 275 ? 117.614 40.505 54.844 1.00 44.49 275 VAL A CA 1
ATOM 1954 C C . VAL A 1 275 ? 118.070 39.536 53.756 1.00 45.81 275 VAL A C 1
ATOM 1955 O O . VAL A 1 275 ? 119.166 39.672 53.210 1.00 46.50 275 VAL A O 1
ATOM 1959 N N . GLY A 1 276 ? 117.214 38.574 53.428 1.00 38.08 276 GLY A N 1
ATOM 1960 C CA . GLY A 1 276 ? 117.511 37.624 52.374 1.00 40.67 276 GLY A CA 1
ATOM 1961 C C . GLY A 1 276 ? 117.613 38.291 51.014 1.00 45.34 276 GLY A C 1
ATOM 1962 O O . GLY A 1 276 ? 118.459 37.925 50.194 1.00 47.28 276 GLY A O 1
ATOM 1963 N N . GLY A 1 277 ? 116.751 39.275 50.774 1.00 39.70 277 GLY A N 1
ATOM 1964 C CA . GLY A 1 277 ? 116.738 39.988 49.510 1.00 39.24 277 GLY A CA 1
ATOM 1965 C C . GLY A 1 277 ? 117.987 40.825 49.311 1.00 41.82 277 GLY A C 1
ATOM 1966 O O . GLY A 1 277 ? 118.571 40.838 48.227 1.00 36.83 277 GLY A O 1
ATOM 1967 N N . ALA A 1 278 ? 118.394 41.530 50.362 1.00 39.21 278 ALA A N 1
ATOM 1968 C CA . ALA A 1 278 ? 119.608 42.333 50.314 1.00 40.12 278 ALA A CA 1
ATOM 1969 C C . ALA A 1 278 ? 120.833 41.445 50.130 1.00 43.69 278 ALA A C 1
ATOM 1970 O O . ALA A 1 278 ? 121.776 41.815 49.433 1.00 44.99 278 ALA A O 1
ATOM 1972 N N . ALA A 1 279 ? 120.809 40.268 50.750 1.00 42.29 279 ALA A N 1
ATOM 1973 C CA . ALA A 1 279 ? 121.940 39.347 50.688 1.00 42.71 279 ALA A CA 1
ATOM 1974 C C . ALA A 1 279 ? 122.094 38.750 49.293 1.00 43.51 279 ALA A C 1
ATOM 1975 O O . ALA A 1 279 ? 123.202 38.618 48.782 1.00 42.55 279 ALA A O 1
ATOM 1977 N N . VAL A 1 280 ? 120.968 38.389 48.688 1.00 46.13 280 VAL A N 1
ATOM 1978 C CA . VAL A 1 280 ? 120.940 37.855 47.334 1.00 44.25 280 VAL A CA 1
ATOM 1979 C C . VAL A 1 280 ? 121.484 38.868 46.325 1.00 45.16 280 VAL A C 1
ATOM 1980 O O . VAL A 1 280 ? 122.250 38.516 45.429 1.00 41.87 280 VAL A O 1
ATOM 1984 N N . ALA A 1 281 ? 121.097 40.129 46.486 1.00 43.68 281 ALA A N 1
ATOM 1985 C CA . ALA A 1 281 ? 121.461 41.170 45.532 1.00 46.82 281 ALA A CA 1
ATOM 1986 C C . ALA A 1 281 ? 122.882 41.697 45.741 1.00 51.50 281 ALA A C 1
ATOM 1987 O O . ALA A 1 281 ? 123.494 42.226 44.817 1.00 51.87 281 ALA A O 1
ATOM 1989 N N . THR A 1 282 ? 123.404 41.553 46.954 1.00 55.97 282 THR A N 1
ATOM 1990 C CA . THR A 1 282 ? 124.736 42.060 47.262 1.00 57.77 282 THR A CA 1
ATOM 1991 C C . THR A 1 282 ? 125.798 40.965 47.190 1.00 58.95 282 THR A C 1
ATOM 1992 O O . THR A 1 282 ? 126.793 41.100 46.482 1.00 66.56 282 THR A O 1
ATOM 1996 N N . LEU A 1 283 ? 125.584 39.881 47.926 1.00 56.22 283 LEU A N 1
ATOM 1997 C CA . LEU A 1 283 ? 126.583 38.825 48.031 1.00 54.50 283 LEU A CA 1
ATOM 1998 C C . LEU A 1 283 ? 126.571 37.866 46.846 1.00 51.59 283 LEU A C 1
ATOM 1999 O O . LEU A 1 283 ? 127.619 37.397 46.408 1.00 58.50 283 LEU A O 1
ATOM 2004 N N . LEU A 1 284 ? 125.381 37.577 46.334 1.00 45.74 284 LEU A N 1
ATOM 2005 C CA . LEU A 1 284 ? 125.205 36.490 45.381 1.00 46.53 284 LEU A CA 1
ATOM 2006 C C . LEU A 1 284 ? 125.000 36.957 43.941 1.00 43.17 284 LEU A C 1
ATOM 2007 O O . LEU A 1 284 ? 124.859 36.134 43.039 1.00 46.92 284 LEU A O 1
ATOM 2012 N N . ALA A 1 285 ? 124.999 38.271 43.731 1.00 42.83 285 ALA A N 1
ATOM 2013 C CA . ALA A 1 285 ? 124.720 38.859 42.419 1.00 50.64 285 ALA A CA 1
ATOM 2014 C C . ALA A 1 285 ? 125.581 38.280 41.294 1.00 51.21 285 ALA A C 1
ATOM 2015 O O . ALA A 1 285 ? 125.058 37.853 40.265 1.00 53.98 285 ALA A O 1
ATOM 2017 N N . ARG A 1 286 ? 126.896 38.263 41.496 1.00 45.55 286 ARG A N 1
ATOM 2018 C CA . ARG A 1 286 ? 127.830 37.788 40.478 1.00 47.19 286 ARG A CA 1
ATOM 2019 C C . ARG A 1 286 ? 127.930 36.265 40.471 1.00 60.17 286 ARG A C 1
ATOM 2020 O O . ARG A 1 286 ? 128.172 35.656 39.428 1.00 65.66 286 ARG A O 1
ATOM 2028 N N . ARG A 1 287 ? 127.732 35.657 41.638 1.00 56.92 287 ARG A N 1
ATOM 2029 C CA . ARG A 1 287 ? 127.899 34.214 41.807 1.00 57.46 287 ARG A CA 1
ATOM 2030 C C . ARG A 1 287 ? 126.756 33.389 41.213 1.00 51.03 287 ARG A C 1
ATOM 2031 O O . ARG A 1 287 ? 126.931 32.216 40.899 1.00 54.14 287 ARG A O 1
ATOM 2039 N N . LEU A 1 288 ? 125.585 33.996 41.066 1.00 54.40 288 LEU A N 1
ATOM 2040 C CA . LEU A 1 288 ? 124.413 33.254 40.612 1.00 59.36 288 LEU A CA 1
ATOM 2041 C C . LEU A 1 288 ? 124.306 33.197 39.091 1.00 67.76 288 LEU A C 1
ATOM 2042 O O . LEU A 1 288 ? 123.350 32.637 38.557 1.00 69.69 288 LEU A O 1
ATOM 2047 N N . GLU A 1 289 ? 125.288 33.761 38.395 1.00 76.04 289 GLU A N 1
ATOM 2048 C CA . GLU A 1 289 ? 125.272 33.759 36.935 1.00 79.64 289 GLU A CA 1
ATOM 2049 C C . GLU A 1 289 ? 125.697 32.408 36.361 1.00 82.52 289 GLU A C 1
ATOM 2050 O O . GLU A 1 289 ? 125.289 32.041 35.259 1.00 85.42 289 GLU A O 1
ATOM 2056 N N . SER A 1 290 ? 126.511 31.669 37.109 1.00 83.29 290 SER A N 1
ATOM 2057 C CA . SER A 1 290 ? 126.994 30.367 36.653 1.00 84.04 290 SER A CA 1
ATOM 2058 C C . SER A 1 290 ? 125.980 29.266 36.939 1.00 82.90 290 SER A C 1
ATOM 2059 O O . SER A 1 290 ? 124.781 29.444 36.725 1.00 83.99 290 SER A O 1
ATOM 2061 N N . SER B 1 2 ? 121.503 54.021 100.720 1.00 76.96 2 SER B N 1
ATOM 2062 C CA . SER B 1 2 ? 121.627 53.064 99.630 1.00 74.82 2 SER B CA 1
ATOM 2063 C C . SER B 1 2 ? 121.875 53.786 98.311 1.00 73.44 2 SER B C 1
ATOM 2064 O O . SER B 1 2 ? 122.607 53.293 97.453 1.00 77.61 2 SER B O 1
ATOM 2067 N N . ARG B 1 3 ? 121.262 54.957 98.160 1.00 69.27 3 ARG B N 1
ATOM 2068 C CA . ARG B 1 3 ? 121.457 55.780 96.972 1.00 66.13 3 ARG B CA 1
ATOM 2069 C C . ARG B 1 3 ? 122.885 56.313 96.912 1.00 68.53 3 ARG B C 1
ATOM 2070 O O . ARG B 1 3 ? 123.509 56.331 95.849 1.00 71.85 3 ARG B O 1
ATOM 2078 N N . SER B 1 4 ? 123.395 56.746 98.060 1.00 68.57 4 SER B N 1
ATOM 2079 C CA . SER B 1 4 ? 124.769 57.226 98.157 1.00 65.66 4 SER B CA 1
ATOM 2080 C C . SER B 1 4 ? 125.759 56.090 97.924 1.00 62.09 4 SER B C 1
ATOM 2081 O O . SER B 1 4 ? 126.797 56.278 97.289 1.00 60.72 4 SER B O 1
ATOM 2084 N N . SER B 1 5 ? 125.430 54.911 98.442 1.00 59.13 5 SER B N 1
ATOM 2085 C CA . SER B 1 5 ? 126.299 53.753 98.299 1.00 61.54 5 SER B CA 1
ATOM 2086 C C . SER B 1 5 ? 126.303 53.265 96.854 1.00 64.79 5 SER B C 1
ATOM 2087 O O . SER B 1 5 ? 127.342 52.870 96.329 1.00 67.22 5 SER B O 1
ATOM 2090 N N . ALA B 1 6 ? 125.139 53.305 96.215 1.00 61.94 6 ALA B N 1
ATOM 2091 C CA . ALA B 1 6 ? 125.018 52.912 94.816 1.00 56.75 6 ALA B CA 1
ATOM 2092 C C . ALA B 1 6 ? 125.822 53.843 93.912 1.00 50.85 6 ALA B C 1
ATOM 2093 O O . ALA B 1 6 ? 126.378 53.413 92.900 1.00 46.87 6 ALA B O 1
ATOM 2095 N N . THR B 1 7 ? 125.877 55.118 94.283 1.00 48.57 7 THR B N 1
ATOM 2096 C CA . THR B 1 7 ? 126.653 56.102 93.537 1.00 54.50 7 THR B CA 1
ATOM 2097 C C . THR B 1 7 ? 128.145 55.821 93.697 1.00 56.04 7 THR B C 1
ATOM 2098 O O . THR B 1 7 ? 128.924 55.968 92.752 1.00 52.57 7 THR B O 1
ATOM 2102 N N . LEU B 1 8 ? 128.533 55.416 94.902 1.00 54.02 8 LEU B N 1
ATOM 2103 C CA . LEU B 1 8 ? 129.907 55.013 95.173 1.00 56.21 8 LEU B CA 1
ATOM 2104 C C . LEU B 1 8 ? 130.297 53.809 94.325 1.00 51.14 8 LEU B C 1
ATOM 2105 O O . LEU B 1 8 ? 131.345 53.807 93.683 1.00 50.60 8 LEU B O 1
ATOM 2110 N N . ILE B 1 9 ? 129.443 52.790 94.326 1.00 49.12 9 ILE B N 1
ATOM 2111 C CA . ILE B 1 9 ? 129.685 51.581 93.550 1.00 51.24 9 ILE B CA 1
ATOM 2112 C C . ILE B 1 9 ? 129.841 51.899 92.062 1.00 47.57 9 ILE B C 1
ATOM 2113 O O . ILE B 1 9 ? 130.789 51.450 91.420 1.00 45.11 9 ILE B O 1
ATOM 2118 N N . GLY B 1 10 ? 128.923 52.697 91.528 1.00 46.55 10 GLY B N 1
ATOM 2119 C CA . GLY B 1 10 ? 128.987 53.111 90.138 1.00 47.28 10 GLY B CA 1
ATOM 2120 C C . GLY B 1 10 ? 130.252 53.873 89.790 1.00 46.63 10 GLY B C 1
ATOM 2121 O O . GLY B 1 10 ? 130.694 53.858 88.643 1.00 45.98 10 GLY B O 1
ATOM 2122 N N . PHE B 1 11 ? 130.843 54.536 90.779 1.00 49.98 11 PHE B N 1
ATOM 2123 C CA . PHE B 1 11 ? 132.064 55.299 90.547 1.00 49.94 11 PHE B CA 1
ATOM 2124 C C . PHE B 1 11 ? 133.264 54.376 90.322 1.00 48.04 11 PHE B C 1
ATOM 2125 O O . PHE B 1 11 ? 134.271 54.792 89.750 1.00 41.94 11 PHE B O 1
ATOM 2133 N N . THR B 1 12 ? 133.156 53.123 90.760 1.00 47.25 12 THR B N 1
ATOM 2134 C CA . THR B 1 12 ? 134.243 52.166 90.561 1.00 48.29 12 THR B CA 1
ATOM 2135 C C . THR B 1 12 ? 134.365 51.775 89.093 1.00 44.84 12 THR B C 1
ATOM 2136 O O . THR B 1 12 ? 135.430 51.360 88.643 1.00 47.96 12 THR B O 1
ATOM 2140 N N . ALA B 1 13 ? 133.272 51.908 88.348 1.00 43.00 13 ALA B N 1
ATOM 2141 C CA . ALA B 1 13 ? 133.312 51.680 86.909 1.00 44.04 13 ALA B CA 1
ATOM 2142 C C . ALA B 1 13 ? 134.158 52.754 86.246 1.00 39.09 13 ALA B C 1
ATOM 2143 O O . ALA B 1 13 ? 134.999 52.464 85.390 1.00 40.45 13 ALA B O 1
ATOM 2145 N N . ILE B 1 14 ? 133.932 53.997 86.660 1.00 42.56 14 ILE B N 1
ATOM 2146 C CA . ILE B 1 14 ? 134.672 55.144 86.145 1.00 44.62 14 ILE B CA 1
ATOM 2147 C C . ILE B 1 14 ? 136.171 54.980 86.385 1.00 45.49 14 ILE B C 1
ATOM 2148 O O . ILE B 1 14 ? 136.987 55.252 85.502 1.00 45.06 14 ILE B O 1
ATOM 2153 N N . LEU B 1 15 ? 136.520 54.521 87.583 1.00 43.26 15 LEU B N 1
ATOM 2154 C CA . LEU B 1 15 ? 137.906 54.244 87.941 1.00 45.93 15 LEU B CA 1
ATOM 2155 C C . LEU B 1 15 ? 138.510 53.150 87.060 1.00 39.72 15 LEU B C 1
ATOM 2156 O O . LEU B 1 15 ? 139.625 53.290 86.568 1.00 41.73 15 LEU B O 1
ATOM 2161 N N . LEU B 1 16 ? 137.772 52.061 86.866 1.00 40.20 16 LEU B N 1
ATOM 2162 C CA . LEU B 1 16 ? 138.246 50.955 86.039 1.00 37.82 16 LEU B CA 1
ATOM 2163 C C . LEU B 1 16 ? 138.380 51.363 84.573 1.00 39.80 16 LEU B C 1
ATOM 2164 O O . LEU B 1 16 ? 139.289 50.916 83.880 1.00 43.75 16 LEU B O 1
ATOM 2169 N N . TRP B 1 17 ? 137.482 52.223 84.105 1.00 43.34 17 TRP B N 1
ATOM 2170 C CA . TRP B 1 17 ? 137.533 52.689 82.724 1.00 41.26 17 TRP B CA 1
ATOM 2171 C C . TRP B 1 17 ? 138.680 53.675 82.511 1.00 47.98 17 TRP B C 1
ATOM 2172 O O . TRP B 1 17 ? 139.009 54.012 81.375 1.00 54.32 17 TRP B O 1
ATOM 2183 N N . SER B 1 18 ? 139.296 54.123 83.603 1.00 43.74 18 SER B N 1
ATOM 2184 C CA . SER B 1 18 ? 140.462 55.006 83.518 1.00 46.29 18 SER B CA 1
ATOM 2185 C C . SER B 1 18 ? 141.728 54.258 83.104 1.00 45.46 18 SER B C 1
ATOM 2186 O O . SER B 1 18 ? 142.717 54.876 82.703 1.00 47.42 18 SER B O 1
ATOM 2189 N N . THR B 1 19 ? 141.705 52.934 83.214 1.00 42.88 19 THR B N 1
ATOM 2190 C CA . THR B 1 19 ? 142.887 52.134 82.909 1.00 46.96 19 THR B CA 1
ATOM 2191 C C . THR B 1 19 ? 142.856 51.629 81.472 1.00 46.90 19 THR B C 1
ATOM 2192 O O . THR B 1 19 ? 143.725 50.864 81.057 1.00 48.58 19 THR B O 1
ATOM 2196 N N . LEU B 1 20 ? 141.852 52.071 80.721 1.00 49.36 20 LEU B N 1
ATOM 2197 C CA . LEU B 1 20 ? 141.629 51.615 79.353 1.00 48.10 20 LEU B CA 1
ATOM 2198 C C . LEU B 1 20 ? 142.797 51.918 78.420 1.00 51.90 20 LEU B C 1
ATOM 2199 O O . LEU B 1 20 ? 143.252 51.044 77.685 1.00 54.30 20 LEU B O 1
ATOM 2204 N N . ALA B 1 21 ? 143.280 53.156 78.457 1.00 54.31 21 ALA B N 1
ATOM 2205 C CA . ALA B 1 21 ? 144.366 53.582 77.580 1.00 55.70 21 ALA B CA 1
ATOM 2206 C C . ALA B 1 21 ? 145.666 52.824 77.865 1.00 60.10 21 ALA B C 1
ATOM 2207 O O . ALA B 1 21 ? 146.433 52.532 76.946 1.00 59.94 21 ALA B O 1
ATOM 2209 N N . LEU B 1 22 ? 145.909 52.508 79.134 1.00 60.71 22 LEU B N 1
ATOM 2210 C CA . LEU B 1 22 ? 147.096 51.747 79.518 1.00 62.27 22 LEU B CA 1
ATOM 2211 C C . LEU B 1 22 ? 147.100 50.355 78.899 1.00 64.10 22 LEU B C 1
ATOM 2212 O O . LEU B 1 22 ? 148.132 49.877 78.431 1.00 68.52 22 LEU B O 1
ATOM 2217 N N . ALA B 1 23 ? 145.942 49.704 78.907 1.00 66.90 23 ALA B N 1
ATOM 2218 C CA . ALA B 1 23 ? 145.830 48.343 78.398 1.00 70.86 23 ALA B CA 1
ATOM 2219 C C . ALA B 1 23 ? 145.934 48.297 76.878 1.00 75.64 23 ALA B C 1
ATOM 2220 O O . ALA B 1 23 ? 146.545 47.384 76.322 1.00 78.83 23 ALA B O 1
ATOM 2222 N N . THR B 1 24 ? 145.339 49.286 76.213 1.00 74.68 24 THR B N 1
ATOM 2223 C CA . THR B 1 24 ? 145.357 49.364 74.754 1.00 73.00 24 THR B CA 1
ATOM 2224 C C . THR B 1 24 ? 146.776 49.443 74.202 1.00 72.15 24 THR B C 1
ATOM 2225 O O . THR B 1 24 ? 147.054 48.949 73.109 1.00 76.01 24 THR B O 1
ATOM 2229 N N . SER B 1 25 ? 147.672 50.064 74.960 1.00 69.09 25 SER B N 1
ATOM 2230 C CA . SER B 1 25 ? 149.062 50.197 74.540 1.00 65.46 25 SER B CA 1
ATOM 2231 C C . SER B 1 25 ? 149.801 48.865 74.645 1.00 64.91 25 SER B C 1
ATOM 2232 O O . SER B 1 25 ? 150.916 48.724 74.145 1.00 69.98 25 SER B O 1
ATOM 2234 N N . SER B 1 26 ? 149.169 47.889 75.292 1.00 61.92 26 SER B N 1
ATOM 2235 C CA . SER B 1 26 ? 149.781 46.580 75.501 1.00 67.09 26 SER B CA 1
ATOM 2236 C C . SER B 1 26 ? 149.088 45.466 74.717 1.00 66.57 26 SER B C 1
ATOM 2237 O O . SER B 1 26 ? 149.480 44.304 74.815 1.00 67.15 26 SER B O 1
ATOM 2240 N N . THR B 1 27 ? 148.059 45.812 73.948 1.00 67.41 27 THR B N 1
ATOM 2241 C CA . THR B 1 27 ? 147.327 44.809 73.177 1.00 69.96 27 THR B CA 1
ATOM 2242 C C . THR B 1 27 ? 147.956 44.588 71.807 1.00 71.04 27 THR B C 1
ATOM 2243 O O . THR B 1 27 ? 147.592 43.653 71.095 1.00 71.18 27 THR B O 1
ATOM 2247 N N . GLY B 1 28 ? 148.895 45.453 71.441 1.00 73.93 28 GLY B N 1
ATOM 2248 C CA . GLY B 1 28 ? 149.588 45.332 70.172 1.00 74.94 28 GLY B CA 1
ATOM 2249 C C . GLY B 1 28 ? 148.710 45.626 68.970 1.00 75.60 28 GLY B C 1
ATOM 2250 O O . GLY B 1 28 ? 148.034 46.656 68.914 1.00 76.61 28 GLY B O 1
ATOM 2251 N N . ALA B 1 29 ? 148.716 44.711 68.006 1.00 74.04 29 ALA B N 1
ATOM 2252 C CA . ALA B 1 29 ? 147.996 44.910 66.753 1.00 71.98 29 ALA B CA 1
ATOM 2253 C C . ALA B 1 29 ? 146.673 44.145 66.707 1.00 65.88 29 ALA B C 1
ATOM 2254 O O . ALA B 1 29 ? 146.124 43.916 65.629 1.00 66.02 29 ALA B O 1
ATOM 2256 N N . VAL B 1 30 ? 146.166 43.749 67.871 1.00 58.61 30 VAL B N 1
ATOM 2257 C CA . VAL B 1 30 ? 144.898 43.032 67.941 1.00 56.02 30 VAL B CA 1
ATOM 2258 C C . VAL B 1 30 ? 143.732 43.958 67.601 1.00 52.79 30 VAL B C 1
ATOM 2259 O O . VAL B 1 30 ? 143.518 44.968 68.273 1.00 46.81 30 VAL B O 1
ATOM 2263 N N . PRO B 1 31 ? 142.973 43.608 66.552 1.00 50.97 31 PRO B N 1
ATOM 2264 C CA . PRO B 1 31 ? 141.847 44.417 66.069 1.00 55.55 31 PRO B CA 1
ATOM 2265 C C . PRO B 1 31 ? 140.705 44.492 67.093 1.00 52.21 31 PRO B C 1
ATOM 2266 O O . PRO B 1 31 ? 140.543 43.566 67.889 1.00 54.99 31 PRO B O 1
ATOM 2270 N N . PRO B 1 32 ? 139.930 45.592 67.075 1.00 50.93 32 PRO B N 1
ATOM 2271 C CA . PRO B 1 32 ? 138.947 45.927 68.120 1.00 45.71 32 PRO B CA 1
ATOM 2272 C C . PRO B 1 32 ? 137.789 44.941 68.312 1.00 48.00 32 PRO B C 1
ATOM 2273 O O . PRO B 1 32 ? 137.407 44.706 69.460 1.00 44.90 32 PRO B O 1
ATOM 2277 N N . PHE B 1 33 ? 137.225 44.399 67.236 1.00 44.85 33 PHE B N 1
ATOM 2278 C CA . PHE B 1 33 ? 136.106 43.466 67.379 1.00 44.34 33 PHE B CA 1
ATOM 2279 C C . PHE B 1 33 ? 136.563 42.139 67.983 1.00 48.71 33 PHE B C 1
ATOM 2280 O O . PHE B 1 33 ? 135.811 41.493 68.715 1.00 44.10 33 PHE B O 1
ATOM 2288 N N . LEU B 1 34 ? 137.796 41.734 67.685 1.00 49.36 34 LEU B N 1
ATOM 2289 C CA . LEU B 1 34 ? 138.348 40.519 68.282 1.00 51.71 34 LEU B CA 1
ATOM 2290 C C . LEU B 1 34 ? 138.661 40.746 69.758 1.00 45.95 34 LEU B C 1
ATOM 2291 O O . LEU B 1 34 ? 138.418 39.881 70.595 1.00 44.91 34 LEU B O 1
ATOM 2296 N N . LEU B 1 35 ? 139.194 41.920 70.070 1.00 48.86 35 LEU B N 1
ATOM 2297 C CA . LEU B 1 35 ? 139.503 42.272 71.449 1.00 47.06 35 LEU B CA 1
ATOM 2298 C C . LEU B 1 35 ? 138.221 42.384 72.272 1.00 44.25 35 LEU B C 1
ATOM 2299 O O . LEU B 1 35 ? 138.181 41.998 73.440 1.00 46.43 35 LEU B O 1
ATOM 2304 N N . THR B 1 36 ? 137.170 42.908 71.651 1.00 42.34 36 THR B N 1
ATOM 2305 C CA . THR B 1 36 ? 135.873 43.033 72.307 1.00 42.21 36 THR B CA 1
ATOM 2306 C C . THR B 1 36 ? 135.257 41.656 72.567 1.00 36.97 36 THR B C 1
ATOM 2307 O O . THR B 1 36 ? 134.730 41.397 73.649 1.00 37.31 36 THR B O 1
ATOM 2311 N N . ALA B 1 37 ? 135.337 40.775 71.576 1.00 36.87 37 ALA B N 1
ATOM 2312 C CA . ALA B 1 37 ? 134.788 39.427 71.703 1.00 40.52 37 ALA B CA 1
ATOM 2313 C C . ALA B 1 37 ? 135.469 38.631 72.811 1.00 41.95 37 ALA B C 1
ATOM 2314 O O . ALA B 1 37 ? 134.826 37.839 73.496 1.00 42.36 37 ALA B O 1
ATOM 2316 N N . LEU B 1 38 ? 136.770 38.834 72.980 1.00 44.75 38 LEU B N 1
ATOM 2317 C CA . LEU B 1 38 ? 137.523 38.087 73.982 1.00 43.16 38 LEU B CA 1
ATOM 2318 C C . LEU B 1 38 ? 137.265 38.634 75.385 1.00 43.34 38 LEU B C 1
ATOM 2319 O O . LEU B 1 38 ? 137.018 37.876 76.324 1.00 42.28 38 LEU B O 1
ATOM 2324 N N . THR B 1 39 ? 137.308 39.953 75.525 1.00 42.92 39 THR B N 1
ATOM 2325 C CA . THR B 1 39 ? 137.174 40.563 76.842 1.00 44.77 39 THR B CA 1
ATOM 2326 C C . THR B 1 39 ? 135.737 40.530 77.366 1.00 40.79 39 THR B C 1
ATOM 2327 O O . THR B 1 39 ? 135.521 40.412 78.570 1.00 41.67 39 THR B O 1
ATOM 2331 N N . PHE B 1 40 ? 134.754 40.616 76.476 1.00 39.58 40 PHE B N 1
ATOM 2332 C CA . PHE B 1 40 ? 133.362 40.573 76.918 1.00 43.48 40 PHE B CA 1
ATOM 2333 C C . PHE B 1 40 ? 132.893 39.146 77.187 1.00 41.01 40 PHE B C 1
ATOM 2334 O O . PHE B 1 40 ? 131.943 38.934 77.943 1.00 34.47 40 PHE B O 1
ATOM 2342 N N . THR B 1 41 ? 133.552 38.170 76.570 1.00 36.54 41 THR B N 1
ATOM 2343 C CA . THR B 1 41 ? 133.278 36.773 76.884 1.00 41.64 41 THR B CA 1
ATOM 2344 C C . THR B 1 41 ? 133.710 36.515 78.321 1.00 40.72 41 THR B C 1
ATOM 2345 O O . THR B 1 41 ? 132.970 35.934 79.113 1.00 44.22 41 THR B O 1
ATOM 2349 N N . ILE B 1 42 ? 134.912 36.978 78.649 1.00 40.53 42 ILE B N 1
ATOM 2350 C CA . ILE B 1 42 ? 135.438 36.884 80.003 1.00 41.87 42 ILE B CA 1
ATOM 2351 C C . ILE B 1 42 ? 134.563 37.688 80.963 1.00 44.14 42 ILE B C 1
ATOM 2352 O O . ILE B 1 42 ? 134.171 37.194 82.024 1.00 40.76 42 ILE B O 1
ATOM 2357 N N . GLY B 1 43 ? 134.241 38.918 80.570 1.00 42.31 43 GLY B N 1
ATOM 2358 C CA . GLY B 1 43 ? 133.355 39.771 81.342 1.00 38.16 43 GLY B CA 1
ATOM 2359 C C . GLY B 1 43 ? 132.006 39.138 81.627 1.00 42.14 43 GLY B C 1
ATOM 2360 O O . GLY B 1 43 ? 131.511 39.198 82.752 1.00 45.01 43 GLY B O 1
ATOM 2361 N N . GLY B 1 44 ? 131.407 38.535 80.606 1.00 40.89 44 GLY B N 1
ATOM 2362 C CA . GLY B 1 44 ? 130.149 37.832 80.779 1.00 43.27 44 GLY B CA 1
ATOM 2363 C C . GLY B 1 44 ? 130.321 36.623 81.679 1.00 45.03 44 GLY B C 1
ATOM 2364 O O . GLY B 1 44 ? 129.480 36.351 82.531 1.00 47.29 44 GLY B O 1
ATOM 2365 N N . ALA B 1 45 ? 131.425 35.906 81.488 1.00 46.65 45 ALA B N 1
ATOM 2366 C CA . ALA B 1 45 ? 131.728 34.713 82.272 1.00 52.46 45 ALA B CA 1
ATOM 2367 C C . ALA B 1 45 ? 131.858 35.033 83.756 1.00 53.90 45 ALA B C 1
ATOM 2368 O O . ALA B 1 45 ? 131.399 34.273 84.608 1.00 54.04 45 ALA B O 1
ATOM 2370 N N . VAL B 1 46 ? 132.493 36.162 84.053 1.00 54.77 46 VAL B N 1
ATOM 2371 C CA . VAL B 1 46 ? 132.673 36.607 85.428 1.00 50.96 46 VAL B CA 1
ATOM 2372 C C . VAL B 1 46 ? 131.327 36.849 86.102 1.00 52.48 46 VAL B C 1
ATOM 2373 O O . VAL B 1 46 ? 131.112 36.430 87.240 1.00 52.18 46 VAL B O 1
ATOM 2377 N N . GLY B 1 47 ? 130.421 37.513 85.392 1.00 48.58 47 GLY B N 1
ATOM 2378 C CA . GLY B 1 47 ? 129.100 37.798 85.923 1.00 49.44 47 GLY B CA 1
ATOM 2379 C C . GLY B 1 47 ? 128.306 36.542 86.230 1.00 51.43 47 GLY B C 1
ATOM 2380 O O . GLY B 1 47 ? 127.664 36.438 87.277 1.00 50.86 47 GLY B O 1
ATOM 2381 N N . ILE B 1 48 ? 128.353 35.582 85.312 1.00 49.76 48 ILE B N 1
ATOM 2382 C CA . ILE B 1 48 ? 127.652 34.316 85.489 1.00 55.12 48 ILE B CA 1
ATOM 2383 C C . ILE B 1 48 ? 128.235 33.519 86.653 1.00 57.46 48 ILE B C 1
ATOM 2384 O O . ILE B 1 48 ? 127.499 33.033 87.510 1.00 58.82 48 ILE B O 1
ATOM 2389 N N . ALA B 1 49 ? 129.560 33.393 86.678 1.00 60.54 49 ALA B N 1
ATOM 2390 C CA . ALA B 1 49 ? 130.250 32.658 87.736 1.00 61.25 49 ALA B CA 1
ATOM 2391 C C . ALA B 1 49 ? 129.974 33.262 89.112 1.00 60.16 49 ALA B C 1
ATOM 2392 O O . ALA B 1 49 ? 129.751 32.538 90.083 1.00 59.57 49 ALA B O 1
ATOM 2394 N N . ALA B 1 50 ? 129.992 34.589 89.186 1.00 60.82 50 ALA B N 1
ATOM 2395 C CA . ALA B 1 50 ? 129.676 35.294 90.423 1.00 64.92 50 ALA B CA 1
ATOM 2396 C C . ALA B 1 50 ? 128.222 35.058 90.823 1.00 67.80 50 ALA B C 1
ATOM 2397 O O . ALA B 1 50 ? 127.916 34.880 92.003 1.00 70.12 50 ALA B O 1
ATOM 2399 N N . GLY B 1 51 ? 127.332 35.060 89.834 1.00 67.42 51 GLY B N 1
ATOM 2400 C CA . GLY B 1 51 ? 125.923 34.804 90.070 1.00 62.82 51 GLY B CA 1
ATOM 2401 C C . GLY B 1 51 ? 125.696 33.404 90.605 1.00 66.04 51 GLY B C 1
ATOM 2402 O O . GLY B 1 51 ? 124.924 33.207 91.542 1.00 64.39 51 GLY B O 1
ATOM 2403 N N . LEU B 1 52 ? 126.373 32.428 90.007 1.00 66.47 52 LEU B N 1
ATOM 2404 C CA . LEU B 1 52 ? 126.307 31.048 90.477 1.00 66.26 52 LEU B CA 1
ATOM 2405 C C . LEU B 1 52 ? 126.868 30.932 91.889 1.00 67.15 52 LEU B C 1
ATOM 2406 O O . LEU B 1 52 ? 126.384 30.140 92.696 1.00 69.73 52 LEU B O 1
ATOM 2411 N N . ALA B 1 53 ? 127.891 31.729 92.181 1.00 68.33 53 ALA B N 1
ATOM 2412 C CA . ALA B 1 53 ? 128.502 31.734 93.505 1.00 68.19 53 ALA B CA 1
ATOM 2413 C C . ALA B 1 53 ? 127.597 32.427 94.520 1.00 69.42 53 ALA B C 1
ATOM 2414 O O . ALA B 1 53 ? 127.589 32.078 95.701 1.00 69.74 53 ALA B O 1
ATOM 2416 N N . ARG B 1 54 ? 126.836 33.410 94.049 1.00 69.22 54 ARG B N 1
ATOM 2417 C CA . ARG B 1 54 ? 125.924 34.157 94.907 1.00 70.82 54 ARG B CA 1
ATOM 2418 C C . ARG B 1 54 ? 124.667 33.351 95.216 1.00 79.94 54 ARG B C 1
ATOM 2419 O O . ARG B 1 54 ? 123.955 33.642 96.176 1.00 86.66 54 ARG B O 1
ATOM 2421 N N . GLY B 1 55 ? 124.393 32.341 94.395 1.00 79.57 55 GLY B N 1
ATOM 2422 C CA . GLY B 1 55 ? 123.251 31.474 94.613 1.00 83.76 55 GLY B CA 1
ATOM 2423 C C . GLY B 1 55 ? 122.095 31.696 93.653 1.00 83.49 55 GLY B C 1
ATOM 2424 O O . GLY B 1 55 ? 121.164 30.890 93.599 1.00 81.77 55 GLY B O 1
ATOM 2425 N N . VAL B 1 56 ? 122.146 32.791 92.900 1.00 80.87 56 VAL B N 1
ATOM 2426 C CA . VAL B 1 56 ? 121.109 33.083 91.914 1.00 80.80 56 VAL B CA 1
ATOM 2427 C C . VAL B 1 56 ? 121.322 32.255 90.647 1.00 84.38 56 VAL B C 1
ATOM 2428 O O . VAL B 1 56 ? 122.395 32.289 90.042 1.00 87.91 56 VAL B O 1
ATOM 2432 N N . GLY B 1 57 ? 120.295 31.505 90.258 1.00 88.27 57 GLY B N 1
ATOM 2433 C CA . GLY B 1 57 ? 120.372 30.637 89.096 1.00 93.70 57 GLY B CA 1
ATOM 2434 C C . GLY B 1 57 ? 120.279 31.380 87.776 1.00 96.33 57 GLY B C 1
ATOM 2435 O O . GLY B 1 57 ? 120.345 32.608 87.738 1.00 100.77 57 GLY B O 1
ATOM 2436 N N . LEU B 1 58 ? 120.119 30.630 86.690 1.00 97.94 58 LEU B N 1
ATOM 2437 C CA . LEU B 1 58 ? 120.055 31.214 85.353 1.00 98.36 58 LEU B CA 1
ATOM 2438 C C . LEU B 1 58 ? 118.657 31.730 85.020 1.00 96.37 58 LEU B C 1
ATOM 2439 O O . LEU B 1 58 ? 118.387 32.125 83.886 1.00 98.78 58 LEU B O 1
ATOM 2441 N N . SER B 1 59 ? 117.773 31.726 86.013 1.00 94.95 59 SER B N 1
ATOM 2442 C CA . SER B 1 59 ? 116.408 32.202 85.828 1.00 88.17 59 SER B CA 1
ATOM 2443 C C . SER B 1 59 ? 116.359 33.708 85.579 1.00 84.04 59 SER B C 1
ATOM 2444 O O . SER B 1 59 ? 115.392 34.218 85.013 1.00 83.30 59 SER B O 1
ATOM 2447 N N . VAL B 1 60 ? 117.402 34.418 86.004 1.00 77.35 60 VAL B N 1
ATOM 2448 C CA . VAL B 1 60 ? 117.475 35.861 85.793 1.00 73.41 60 VAL B CA 1
ATOM 2449 C C . VAL B 1 60 ? 117.643 36.199 84.317 1.00 70.70 60 VAL B C 1
ATOM 2450 O O . VAL B 1 60 ? 117.224 37.265 83.867 1.00 76.01 60 VAL B O 1
ATOM 2454 N N . LEU B 1 61 ? 118.250 35.284 83.566 1.00 70.07 61 LEU B N 1
ATOM 2455 C CA . LEU B 1 61 ? 118.494 35.500 82.143 1.00 67.54 61 LEU B CA 1
ATOM 2456 C C . LEU B 1 61 ? 117.222 35.323 81.316 1.00 67.64 61 LEU B C 1
ATOM 2457 O O . LEU B 1 61 ? 117.227 35.531 80.103 1.00 70.12 61 LEU B O 1
ATOM 2462 N N . ARG B 1 62 ? 116.136 34.933 81.977 1.00 68.02 62 ARG B N 1
ATOM 2463 C CA . ARG B 1 62 ? 114.826 34.900 81.340 1.00 66.80 62 ARG B CA 1
ATOM 2464 C C . ARG B 1 62 ? 114.190 36.283 81.430 1.00 64.86 62 ARG B C 1
ATOM 2465 O O . ARG B 1 62 ? 113.590 36.636 82.445 1.00 68.07 62 ARG B O 1
ATOM 2467 N N . GLN B 1 63 ? 114.338 37.067 80.367 1.00 62.38 63 GLN B N 1
ATOM 2468 C CA . GLN B 1 63 ? 113.865 38.448 80.350 1.00 57.26 63 GLN B CA 1
ATOM 2469 C C . GLN B 1 63 ? 113.041 38.742 79.098 1.00 55.29 63 GLN B C 1
ATOM 2470 O O . GLN B 1 63 ? 113.243 38.113 78.058 1.00 55.97 63 GLN B O 1
ATOM 2476 N N . PRO B 1 64 ? 112.107 39.703 79.195 1.00 52.60 64 PRO B N 1
ATOM 2477 C CA . PRO B 1 64 ? 111.330 40.111 78.017 1.00 50.56 64 PRO B CA 1
ATOM 2478 C C . PRO B 1 64 ? 112.209 40.846 77.002 1.00 59.08 64 PRO B C 1
ATOM 2479 O O . PRO B 1 64 ? 113.256 41.376 77.376 1.00 48.60 64 PRO B O 1
ATOM 2483 N N . TRP B 1 65 ? 111.785 40.880 75.741 1.00 60.79 65 TRP B N 1
ATOM 2484 C CA . TRP B 1 65 ? 112.618 41.428 74.668 1.00 48.33 65 TRP B CA 1
ATOM 2485 C C . TRP B 1 65 ? 113.069 42.897 74.831 1.00 47.14 65 TRP B C 1
ATOM 2486 O O . TRP B 1 65 ? 114.144 43.244 74.343 1.00 58.14 65 TRP B O 1
ATOM 2497 N N . PRO B 1 66 ? 112.272 43.763 75.502 1.00 47.80 66 PRO B N 1
ATOM 2498 C CA . PRO B 1 66 ? 112.805 45.128 75.635 1.00 46.76 66 PRO B CA 1
ATOM 2499 C C . PRO B 1 66 ? 114.113 45.198 76.420 1.00 45.02 66 PRO B C 1
ATOM 2500 O O . PRO B 1 66 ? 114.942 46.064 76.146 1.00 54.07 66 PRO B O 1
ATOM 2504 N N . VAL B 1 67 ? 114.291 44.293 77.377 1.00 55.73 67 VAL B N 1
ATOM 2505 C CA . VAL B 1 67 ? 115.530 44.215 78.144 1.00 43.55 67 VAL B CA 1
ATOM 2506 C C . VAL B 1 67 ? 116.721 43.877 77.240 1.00 42.29 67 VAL B C 1
ATOM 2507 O O . VAL B 1 67 ? 117.798 44.460 77.370 1.00 41.96 67 VAL B O 1
ATOM 2511 N N . TRP B 1 68 ? 116.521 42.943 76.317 1.00 42.80 68 TRP B N 1
ATOM 2512 C CA . TRP B 1 68 ? 117.594 42.522 75.421 1.00 47.82 68 TRP B CA 1
ATOM 2513 C C . TRP B 1 68 ? 117.915 43.574 74.366 1.00 41.51 68 TRP B C 1
ATOM 2514 O O . TRP B 1 68 ? 119.074 43.754 74.004 1.00 40.46 68 TRP B O 1
ATOM 2525 N N . VAL B 1 69 ? 116.888 44.256 73.867 1.00 48.61 69 VAL B N 1
ATOM 2526 C CA . VAL B 1 69 ? 117.096 45.336 72.913 1.00 43.91 69 VAL B CA 1
ATOM 2527 C C . VAL B 1 69 ? 117.921 46.435 73.573 1.00 44.46 69 VAL B C 1
ATOM 2528 O O . VAL B 1 69 ? 118.890 46.927 72.995 1.00 41.51 69 VAL B O 1
ATOM 2532 N N . HIS B 1 70 ? 117.535 46.796 74.794 1.00 45.31 70 HIS B N 1
ATOM 2533 C CA . HIS B 1 70 ? 118.267 47.772 75.598 1.00 45.10 70 HIS B CA 1
ATOM 2534 C C . HIS B 1 70 ? 119.722 47.355 75.800 1.00 46.54 70 HIS B C 1
ATOM 2535 O O . HIS B 1 70 ? 120.649 48.079 75.427 1.00 42.54 70 HIS B O 1
ATOM 2542 N N . GLY B 1 71 ? 119.915 46.177 76.382 1.00 46.55 71 GLY B N 1
ATOM 2543 C CA . GLY B 1 71 ? 121.248 45.691 76.688 1.00 47.08 71 GLY B CA 1
ATOM 2544 C C . GLY B 1 71 ? 122.135 45.422 75.486 1.00 47.22 71 GLY B C 1
ATOM 2545 O O . GLY B 1 71 ? 123.243 45.951 75.398 1.00 47.32 71 GLY B O 1
ATOM 2546 N N . ILE B 1 72 ? 121.659 44.593 74.562 1.00 47.11 72 ILE B N 1
ATOM 2547 C CA . ILE B 1 72 ? 122.459 44.221 73.398 1.00 46.59 72 ILE B CA 1
ATOM 2548 C C . ILE B 1 72 ? 122.665 45.406 72.460 1.00 43.98 72 ILE B C 1
ATOM 2549 O O . ILE B 1 72 ? 123.776 45.646 71.993 1.00 49.76 72 ILE B O 1
ATOM 2554 N N . GLY B 1 73 ? 121.596 46.148 72.190 1.00 46.30 73 GLY B N 1
ATOM 2555 C CA . GLY B 1 73 ? 121.685 47.316 71.331 1.00 46.84 73 GLY B CA 1
ATOM 2556 C C . GLY B 1 73 ? 122.605 48.377 71.907 1.00 47.07 73 GLY B C 1
ATOM 2557 O O . GLY B 1 73 ? 123.290 49.087 71.174 1.00 44.99 73 GLY B O 1
ATOM 2558 N N . GLY B 1 74 ? 122.623 48.474 73.232 1.00 42.65 74 GLY B N 1
ATOM 2559 C CA . GLY B 1 74 ? 123.457 49.442 73.915 1.00 39.60 74 GLY B CA 1
ATOM 2560 C C . GLY B 1 74 ? 124.931 49.089 73.914 1.00 44.95 74 GLY B C 1
ATOM 2561 O O . GLY B 1 74 ? 125.758 49.868 73.437 1.00 50.27 74 GLY B O 1
ATOM 2562 N N . LEU B 1 75 ? 125.269 47.917 74.446 1.00 40.82 75 LEU B N 1
ATOM 2563 C CA . LEU B 1 75 ? 126.672 47.522 74.558 1.00 44.63 75 LEU B CA 1
ATOM 2564 C C . LEU B 1 75 ? 127.324 47.281 73.199 1.00 42.47 75 LEU B C 1
ATOM 2565 O O . LEU B 1 75 ? 128.468 47.678 72.977 1.00 45.34 75 LEU B O 1
ATOM 2570 N N . PHE B 1 76 ? 126.610 46.632 72.287 1.00 40.17 76 PHE B N 1
ATOM 2571 C CA . PHE B 1 76 ? 127.181 46.385 70.970 1.00 46.21 76 PHE B CA 1
ATOM 2572 C C . PHE B 1 76 ? 127.121 47.637 70.097 1.00 50.08 76 PHE B C 1
ATOM 2573 O O . PHE B 1 76 ? 128.041 47.910 69.327 1.00 52.90 76 PHE B O 1
ATOM 2581 N N . GLY B 1 77 ? 126.032 48.389 70.224 1.00 50.41 77 GLY B N 1
ATOM 2582 C CA . GLY B 1 77 ? 125.823 49.587 69.432 1.00 47.13 77 GLY B CA 1
ATOM 2583 C C . GLY B 1 77 ? 126.921 50.627 69.543 1.00 49.23 77 GLY B C 1
ATOM 2584 O O . GLY B 1 77 ? 127.443 51.087 68.527 1.00 48.32 77 GLY B O 1
ATOM 2585 N N . TYR B 1 78 ? 127.284 51.002 70.766 1.00 45.69 78 TYR B N 1
ATOM 2586 C CA . TYR B 1 78 ? 128.288 52.045 70.936 1.00 47.75 78 TYR B CA 1
ATOM 2587 C C . TYR B 1 78 ? 129.681 51.516 70.595 1.00 47.82 78 TYR B C 1
ATOM 2588 O O . TYR B 1 78 ? 130.588 52.292 70.305 1.00 47.60 78 TYR B O 1
ATOM 2597 N N . HIS B 1 79 ? 129.847 50.197 70.614 1.00 46.85 79 HIS B N 1
ATOM 2598 C CA . HIS B 1 79 ? 131.097 49.599 70.155 1.00 47.36 79 HIS B CA 1
ATOM 2599 C C . HIS B 1 79 ? 131.212 49.669 68.639 1.00 49.52 79 HIS B C 1
ATOM 2600 O O . HIS B 1 79 ? 132.250 50.060 68.108 1.00 51.17 79 HIS B O 1
ATOM 2607 N N . PHE B 1 80 ? 130.143 49.295 67.944 1.00 45.90 80 PHE B N 1
ATOM 2608 C CA . PHE B 1 80 ? 130.164 49.254 66.485 1.00 48.29 80 PHE B CA 1
ATOM 2609 C C . PHE B 1 80 ? 130.424 50.631 65.878 1.00 51.77 80 PHE B C 1
ATOM 2610 O O . PHE B 1 80 ? 131.177 50.760 64.912 1.00 53.89 80 PHE B O 1
ATOM 2618 N N . PHE B 1 81 ? 129.799 51.658 66.441 1.00 46.47 81 PHE B N 1
ATOM 2619 C CA . PHE B 1 81 ? 129.932 52.999 65.888 1.00 50.62 81 PHE B CA 1
ATOM 2620 C C . PHE B 1 81 ? 131.244 53.667 66.287 1.00 53.52 81 PHE B C 1
ATOM 2621 O O . PHE B 1 81 ? 131.753 54.523 65.566 1.00 59.53 81 PHE B O 1
ATOM 2629 N N . TYR B 1 82 ? 131.801 53.268 67.423 1.00 49.01 82 TYR B N 1
ATOM 2630 C CA . TYR B 1 82 ? 133.085 53.806 67.848 1.00 51.58 82 TYR B CA 1
ATOM 2631 C C . TYR B 1 82 ? 134.226 53.221 67.017 1.00 53.93 82 TYR B C 1
ATOM 2632 O O . TYR B 1 82 ? 135.182 53.920 66.678 1.00 56.24 82 TYR B O 1
ATOM 2641 N N . PHE B 1 83 ? 134.124 51.937 66.690 1.00 50.57 83 PHE B N 1
ATOM 2642 C CA . PHE B 1 83 ? 135.120 51.300 65.837 1.00 52.06 83 PHE B CA 1
ATOM 2643 C C . PHE B 1 83 ? 134.998 51.819 64.407 1.00 54.57 83 PHE B C 1
ATOM 2644 O O . PHE B 1 83 ? 135.981 51.880 63.673 1.00 65.48 83 PHE B O 1
ATOM 2652 N N . SER B 1 84 ? 133.786 52.198 64.018 1.00 51.62 84 SER B N 1
ATOM 2653 C CA . SER B 1 84 ? 133.562 52.797 62.709 1.00 55.90 84 SER B CA 1
ATOM 2654 C C . SER B 1 84 ? 134.208 54.179 62.646 1.00 56.14 84 SER B C 1
ATOM 2655 O O . SER B 1 84 ? 134.727 54.585 61.610 1.00 61.65 84 SER B O 1
ATOM 2658 N N . ALA B 1 85 ? 134.180 54.892 63.768 1.00 55.90 85 ALA B N 1
ATOM 2659 C CA . ALA B 1 85 ? 134.806 56.206 63.864 1.00 57.29 85 ALA B CA 1
ATOM 2660 C C . ALA B 1 85 ? 136.330 56.111 63.788 1.00 61.07 85 ALA B C 1
ATOM 2661 O O . ALA B 1 85 ? 136.989 56.993 63.235 1.00 63.22 85 ALA B O 1
ATOM 2663 N N . LEU B 1 86 ? 136.880 55.037 64.349 1.00 61.68 86 LEU B N 1
ATOM 2664 C CA . LEU B 1 86 ? 138.324 54.809 64.356 1.00 63.67 86 LEU B CA 1
ATOM 2665 C C . LEU B 1 86 ? 138.871 54.546 62.957 1.00 68.86 86 LEU B C 1
ATOM 2666 O O . LEU B 1 86 ? 140.029 54.850 62.664 1.00 72.93 86 LEU B O 1
ATOM 2671 N N . LYS B 1 87 ? 138.036 53.973 62.098 1.00 66.94 87 LYS B N 1
ATOM 2672 C CA . LYS B 1 87 ? 138.433 53.684 60.727 1.00 72.64 87 LYS B CA 1
ATOM 2673 C C . LYS B 1 87 ? 138.184 54.878 59.811 1.00 78.14 87 LYS B C 1
ATOM 2674 O O . LYS B 1 87 ? 138.687 54.925 58.688 1.00 83.32 87 LYS B O 1
ATOM 2676 N N . LEU B 1 88 ? 137.414 55.847 60.295 1.00 75.09 88 LEU B N 1
ATOM 2677 C CA . LEU B 1 88 ? 137.023 56.983 59.469 1.00 78.57 88 LEU B CA 1
ATOM 2678 C C . LEU B 1 88 ? 137.571 58.317 59.974 1.00 76.87 88 LEU B C 1
ATOM 2679 O O . LEU B 1 88 ? 137.413 59.347 59.316 1.00 77.96 88 LEU B O 1
ATOM 2684 N N . ALA B 1 89 ? 138.217 58.298 61.136 1.00 73.08 89 ALA B N 1
ATOM 2685 C CA . ALA B 1 89 ? 138.712 59.529 61.745 1.00 72.34 89 ALA B CA 1
ATOM 2686 C C . ALA B 1 89 ? 139.882 59.264 62.689 1.00 71.39 89 ALA B C 1
ATOM 2687 O O . ALA B 1 89 ? 140.000 58.169 63.240 1.00 70.74 89 ALA B O 1
ATOM 2689 N N . PRO B 1 90 ? 140.757 60.268 62.870 1.00 70.73 90 PRO B N 1
ATOM 2690 C CA . PRO B 1 90 ? 141.851 60.188 63.845 1.00 71.27 90 PRO B CA 1
ATOM 2691 C C . PRO B 1 90 ? 141.342 59.900 65.256 1.00 66.57 90 PRO B C 1
ATOM 2692 O O . PRO B 1 90 ? 140.412 60.565 65.708 1.00 69.42 90 PRO B O 1
ATOM 2696 N N . PRO B 1 91 ? 141.954 58.923 65.942 1.00 66.66 91 PRO B N 1
ATOM 2697 C CA . PRO B 1 91 ? 141.528 58.428 67.259 1.00 64.00 91 PRO B CA 1
ATOM 2698 C C . PRO B 1 91 ? 141.414 59.512 68.330 1.00 65.55 91 PRO B C 1
ATOM 2699 O O . PRO B 1 91 ? 140.555 59.407 69.206 1.00 66.74 91 PRO B O 1
ATOM 2703 N N . ALA B 1 92 ? 142.267 60.529 68.264 1.00 66.56 92 ALA B N 1
ATOM 2704 C CA . ALA B 1 92 ? 142.262 61.593 69.262 1.00 71.61 92 ALA B CA 1
ATOM 2705 C C . ALA B 1 92 ? 140.996 62.443 69.175 1.00 75.07 92 ALA B C 1
ATOM 2706 O O . ALA B 1 92 ? 140.385 62.766 70.194 1.00 75.60 92 ALA B O 1
ATOM 2708 N N . GLU B 1 93 ? 140.610 62.800 67.954 1.00 77.94 93 GLU B N 1
ATOM 2709 C CA . GLU B 1 93 ? 139.426 63.624 67.727 1.00 80.32 93 GLU B CA 1
ATOM 2710 C C . GLU B 1 93 ? 138.147 62.795 67.815 1.00 76.38 93 GLU B C 1
ATOM 2711 O O . GLU B 1 93 ? 137.107 63.289 68.249 1.00 74.07 93 GLU B O 1
ATOM 2717 N N . ALA B 1 94 ? 138.232 61.535 67.399 1.00 72.28 94 ALA B N 1
ATOM 2718 C CA . ALA B 1 94 ? 137.103 60.618 67.501 1.00 64.11 94 ALA B CA 1
ATOM 2719 C C . ALA B 1 94 ? 136.804 60.298 68.963 1.00 59.74 94 ALA B C 1
ATOM 2720 O O . ALA B 1 94 ? 135.644 60.171 69.357 1.00 54.64 94 ALA B O 1
ATOM 2722 N N . GLY B 1 95 ? 137.860 60.170 69.761 1.00 52.98 95 GLY B N 1
ATOM 2723 C CA . GLY B 1 95 ? 137.715 59.895 71.179 1.00 51.25 95 GLY B CA 1
ATOM 2724 C C . GLY B 1 95 ? 137.159 61.085 71.936 1.00 52.06 95 GLY B C 1
ATOM 2725 O O . GLY B 1 95 ? 136.429 60.924 72.913 1.00 55.11 95 GLY B O 1
ATOM 2726 N N . LEU B 1 96 ? 137.504 62.286 71.479 1.00 55.02 96 LEU B N 1
ATOM 2727 C CA . LEU B 1 96 ? 137.028 63.512 72.109 1.00 56.67 96 LEU B CA 1
ATOM 2728 C C . LEU B 1 96 ? 135.541 63.731 71.838 1.00 57.21 96 LEU B C 1
ATOM 2729 O O . LEU B 1 96 ? 134.787 64.088 72.745 1.00 57.81 96 LEU B O 1
ATOM 2734 N N . VAL B 1 97 ? 135.123 63.519 70.592 1.00 57.44 97 VAL B N 1
ATOM 2735 C CA . VAL B 1 97 ? 133.713 63.651 70.234 1.00 55.23 97 VAL B CA 1
ATOM 2736 C C . VAL B 1 97 ? 132.887 62.611 70.985 1.00 49.39 97 VAL B C 1
ATOM 2737 O O . VAL B 1 97 ? 131.818 62.917 71.510 1.00 50.34 97 VAL B O 1
ATOM 2741 N N . ALA B 1 98 ? 133.398 61.386 71.055 1.00 49.76 98 ALA B N 1
ATOM 2742 C CA . ALA B 1 98 ? 132.732 60.325 71.803 1.00 51.76 98 ALA B CA 1
ATOM 2743 C C . ALA B 1 98 ? 132.574 60.690 73.279 1.00 53.40 98 ALA B C 1
ATOM 2744 O O . ALA B 1 98 ? 131.660 60.209 73.948 1.00 54.45 98 ALA B O 1
ATOM 2746 N N . TYR B 1 99 ? 133.453 61.551 73.783 1.00 53.10 99 TYR B N 1
ATOM 2747 C CA . TYR B 1 99 ? 133.403 61.930 75.193 1.00 51.62 99 TYR B CA 1
ATOM 2748 C C . TYR B 1 99 ? 132.415 63.059 75.470 1.00 53.54 99 TYR B C 1
ATOM 2749 O O . TYR B 1 99 ? 132.529 63.768 76.469 1.00 57.05 99 TYR B O 1
ATOM 2758 N N . LEU B 1 100 ? 131.444 63.218 74.580 1.00 44.61 100 LEU B N 1
ATOM 2759 C CA . LEU B 1 100 ? 130.284 64.040 74.872 1.00 46.79 100 LEU B CA 1
ATOM 2760 C C . LEU B 1 100 ? 129.316 63.275 75.760 1.00 45.48 100 LEU B C 1
ATOM 2761 O O . LEU B 1 100 ? 128.389 63.858 76.320 1.00 46.81 100 LEU B O 1
ATOM 2766 N N . TRP B 1 101 ? 129.532 61.967 75.888 1.00 45.68 101 TRP B N 1
ATOM 2767 C CA . TRP B 1 101 ? 128.554 61.113 76.561 1.00 45.29 101 TRP B CA 1
ATOM 2768 C C . TRP B 1 101 ? 128.334 61.413 78.049 1.00 45.52 101 TRP B C 1
ATOM 2769 O O . TRP B 1 101 ? 127.220 61.223 78.536 1.00 52.71 101 TRP B O 1
ATOM 2780 N N . PRO B 1 102 ? 129.366 61.877 78.783 1.00 45.38 102 PRO B N 1
ATOM 2781 C CA . PRO B 1 102 ? 129.004 62.209 80.165 1.00 43.10 102 PRO B CA 1
ATOM 2782 C C . PRO B 1 102 ? 128.083 63.425 80.237 1.00 49.08 102 PRO B C 1
ATOM 2783 O O . PRO B 1 102 ? 127.227 63.487 81.118 1.00 48.89 102 PRO B O 1
ATOM 2787 N N . LEU B 1 103 ? 128.252 64.368 79.314 1.00 52.78 103 LEU B N 1
ATOM 2788 C CA . LEU B 1 103 ? 127.366 65.526 79.236 1.00 54.06 103 LEU B CA 1
ATOM 2789 C C . LEU B 1 103 ? 125.970 65.112 78.776 1.00 49.46 103 LEU B C 1
ATOM 2790 O O . LEU B 1 103 ? 124.971 65.624 79.274 1.00 52.58 103 LEU B O 1
ATOM 2795 N N . LEU B 1 104 ? 125.908 64.179 77.829 1.00 49.29 104 LEU B N 1
ATOM 2796 C CA . LEU B 1 104 ? 124.632 63.713 77.294 1.00 45.70 104 LEU B CA 1
ATOM 2797 C C . LEU B 1 104 ? 123.823 62.966 78.350 1.00 54.16 104 LEU B C 1
ATOM 2798 O O . LEU B 1 104 ? 122.600 63.077 78.394 1.00 54.70 104 LEU B O 1
ATOM 2803 N N . ILE B 1 105 ? 124.512 62.207 79.197 1.00 55.35 105 ILE B N 1
ATOM 2804 C CA . ILE B 1 105 ? 123.862 61.511 80.304 1.00 52.36 105 ILE B CA 1
ATOM 2805 C C . ILE B 1 105 ? 123.144 62.502 81.221 1.00 53.85 105 ILE B C 1
ATOM 2806 O O . ILE B 1 105 ? 121.999 62.281 81.617 1.00 55.56 105 ILE B O 1
ATOM 2811 N N . VAL B 1 106 ? 123.818 63.600 81.548 1.00 46.34 106 VAL B N 1
ATOM 2812 C CA . VAL B 1 106 ? 123.219 64.639 82.376 1.00 64.55 106 VAL B CA 1
ATOM 2813 C C . VAL B 1 106 ? 122.020 65.259 81.664 1.00 49.17 106 VAL B C 1
ATOM 2814 O O . VAL B 1 106 ? 120.962 65.440 82.261 1.00 50.17 106 VAL B O 1
ATOM 2818 N N . LEU B 1 107 ? 122.188 65.559 80.379 1.00 53.01 107 LEU B N 1
ATOM 2819 C CA . LEU B 1 107 ? 121.132 66.180 79.581 1.00 54.34 107 LEU B CA 1
ATOM 2820 C C . LEU B 1 107 ? 119.942 65.248 79.351 1.00 55.53 107 LEU B C 1
ATOM 2821 O O . LEU B 1 107 ? 118.791 65.680 79.419 1.00 55.38 107 LEU B O 1
ATOM 2826 N N . PHE B 1 108 ? 120.218 63.974 79.081 1.00 53.79 108 PHE B N 1
ATOM 2827 C CA . PHE B 1 108 ? 119.150 63.009 78.824 1.00 53.46 108 PHE B CA 1
ATOM 2828 C C . PHE B 1 108 ? 118.453 62.594 80.117 1.00 52.23 108 PHE B C 1
ATOM 2829 O O . PHE B 1 108 ? 117.326 62.104 80.087 1.00 51.12 108 PHE B O 1
ATOM 2837 N N . SER B 1 109 ? 119.123 62.802 81.248 1.00 53.25 109 SER B N 1
ATOM 2838 C CA . SER B 1 109 ? 118.545 62.496 82.556 1.00 53.56 109 SER B CA 1
ATOM 2839 C C . SER B 1 109 ? 117.279 63.309 82.828 1.00 57.32 109 SER B C 1
ATOM 2840 O O . SER B 1 109 ? 116.490 62.968 83.712 1.00 61.56 109 SER B O 1
ATOM 2843 N N . ALA B 1 110 ? 117.095 64.388 82.071 1.00 57.71 110 ALA B N 1
ATOM 2844 C CA . ALA B 1 110 ? 115.899 65.215 82.189 1.00 63.62 110 ALA B CA 1
ATOM 2845 C C . ALA B 1 110 ? 114.645 64.416 81.844 1.00 66.31 110 ALA B C 1
ATOM 2846 O O . ALA B 1 110 ? 113.571 64.662 82.395 1.00 73.35 110 ALA B O 1
ATOM 2848 N N . PHE B 1 111 ? 114.792 63.462 80.930 1.00 63.94 111 PHE B N 1
ATOM 2849 C CA . PHE B 1 111 ? 113.686 62.601 80.526 1.00 65.37 111 PHE B CA 1
ATOM 2850 C C . PHE B 1 111 ? 113.313 61.604 81.622 1.00 61.05 111 PHE B C 1
ATOM 2851 O O . PHE B 1 111 ? 112.213 61.055 81.620 1.00 61.72 111 PHE B O 1
ATOM 2859 N N . LEU B 1 112 ? 114.234 61.362 82.549 1.00 58.63 112 LEU B N 1
ATOM 2860 C CA . LEU B 1 112 ? 113.977 60.419 83.633 1.00 62.86 112 LEU B CA 1
ATOM 2861 C C . LEU B 1 112 ? 112.971 60.978 84.634 1.00 66.72 112 LEU B C 1
ATOM 2862 O O . LEU B 1 112 ? 113.047 62.145 85.018 1.00 65.59 112 LEU B O 1
ATOM 2867 N N . PRO B 1 113 ? 112.015 60.140 85.056 1.00 70.78 113 PRO B N 1
ATOM 2868 C CA . PRO B 1 113 ? 111.094 60.535 86.124 1.00 73.82 113 PRO B CA 1
ATOM 2869 C C . PRO B 1 113 ? 111.835 60.646 87.451 1.00 72.66 113 PRO B C 1
ATOM 2870 O O . PRO B 1 113 ? 112.664 59.791 87.761 1.00 72.85 113 PRO B O 1
ATOM 2874 N N . GLY B 1 114 ? 111.551 61.694 88.216 1.00 71.42 114 GLY B N 1
ATOM 2875 C CA . GLY B 1 114 ? 112.217 61.901 89.487 1.00 68.81 114 GLY B CA 1
ATOM 2876 C C . GLY B 1 114 ? 112.609 63.348 89.704 1.00 66.88 114 GLY B C 1
ATOM 2877 O O . GLY B 1 114 ? 111.962 64.254 89.186 1.00 72.24 114 GLY B O 1
ATOM 2878 N N . GLU B 1 115 ? 113.678 63.558 90.467 1.00 66.12 115 GLU B N 1
ATOM 2879 C CA . GLU B 1 115 ? 114.142 64.899 90.819 1.00 64.29 115 GLU B CA 1
ATOM 2880 C C . GLU B 1 115 ? 114.454 65.743 89.582 1.00 65.98 115 GLU B C 1
ATOM 2881 O O . GLU B 1 115 ? 115.102 65.280 88.645 1.00 58.44 115 GLU B O 1
ATOM 2887 N N . ARG B 1 116 ? 113.981 66.985 89.594 1.00 66.72 116 ARG B N 1
ATOM 2888 C CA . ARG B 1 116 ? 114.152 67.902 88.474 1.00 65.82 116 ARG B CA 1
ATOM 2889 C C . ARG B 1 116 ? 115.617 68.283 88.238 1.00 66.01 116 ARG B C 1
ATOM 2890 O O . ARG B 1 116 ? 116.342 68.620 89.176 1.00 64.30 116 ARG B O 1
ATOM 2898 N N . LEU B 1 117 ? 116.039 68.219 86.976 1.00 59.86 117 LEU B N 1
ATOM 2899 C CA . LEU B 1 117 ? 117.396 68.589 86.580 1.00 58.95 117 LEU B CA 1
ATOM 2900 C C . LEU B 1 117 ? 117.699 70.045 86.917 1.00 61.03 117 LEU B C 1
ATOM 2901 O O . LEU B 1 117 ? 116.894 70.931 86.640 1.00 64.95 117 LEU B O 1
ATOM 2906 N N . ARG B 1 118 ? 118.865 70.285 87.511 1.00 68.20 118 ARG B N 1
ATOM 2907 C CA . ARG B 1 118 ? 119.257 71.630 87.931 1.00 69.10 118 ARG B CA 1
ATOM 2908 C C . ARG B 1 118 ? 120.432 72.167 87.113 1.00 62.69 118 ARG B C 1
ATOM 2909 O O . ARG B 1 118 ? 121.274 71.397 86.652 1.00 60.66 118 ARG B O 1
ATOM 2917 N N . PRO B 1 119 ? 120.487 73.499 86.928 1.00 67.24 119 PRO B N 1
ATOM 2918 C CA . PRO B 1 119 ? 121.558 74.145 86.158 1.00 66.87 119 PRO B CA 1
ATOM 2919 C C . PRO B 1 119 ? 122.957 73.794 86.662 1.00 69.32 119 PRO B C 1
ATOM 2920 O O . PRO B 1 119 ? 123.899 73.753 85.872 1.00 71.20 119 PRO B O 1
ATOM 2924 N N . ALA B 1 120 ? 123.081 73.537 87.961 1.00 67.23 120 ALA B N 1
ATOM 2925 C CA . ALA B 1 120 ? 124.365 73.179 88.553 1.00 66.40 120 ALA B CA 1
ATOM 2926 C C . ALA B 1 120 ? 124.904 71.872 87.973 1.00 60.95 120 ALA B C 1
ATOM 2927 O O . ALA B 1 120 ? 126.115 71.689 87.852 1.00 60.25 120 ALA B O 1
ATOM 2929 N N . HIS B 1 121 ? 123.999 70.966 87.618 1.00 59.49 121 HIS B N 1
ATOM 2930 C CA . HIS B 1 121 ? 124.391 69.698 87.019 1.00 63.16 121 HIS B CA 1
ATOM 2931 C C . HIS B 1 121 ? 124.987 69.911 85.631 1.00 59.95 121 HIS B C 1
ATOM 2932 O O . HIS B 1 121 ? 126.036 69.358 85.307 1.00 54.84 121 HIS B O 1
ATOM 2939 N N . VAL B 1 122 ? 124.311 70.719 84.819 1.00 57.18 122 VAL B N 1
ATOM 2940 C CA . VAL B 1 122 ? 124.756 70.999 83.459 1.00 59.59 122 VAL B CA 1
ATOM 2941 C C . VAL B 1 122 ? 126.097 71.731 83.455 1.00 60.19 122 VAL B C 1
ATOM 2942 O O . VAL B 1 122 ? 127.004 71.375 82.702 1.00 60.65 122 VAL B O 1
ATOM 2946 N N . ALA B 1 123 ? 126.218 72.741 84.309 1.00 59.81 123 ALA B N 1
ATOM 2947 C CA . ALA B 1 123 ? 127.452 73.513 84.429 1.00 68.14 123 ALA B CA 1
ATOM 2948 C C . ALA B 1 123 ? 128.640 72.635 84.811 1.00 66.03 123 ALA B C 1
ATOM 2949 O O . ALA B 1 123 ? 129.703 72.718 84.195 1.00 59.44 123 ALA B O 1
ATOM 2951 N N . GLY B 1 124 ? 128.456 71.800 85.829 1.00 63.29 124 GLY B N 1
ATOM 2952 C CA . GLY B 1 124 ? 129.497 70.890 86.269 1.00 58.58 124 GLY B CA 1
ATOM 2953 C C . GLY B 1 124 ? 129.966 69.968 85.161 1.00 58.31 124 GLY B C 1
ATOM 2954 O O . GLY B 1 124 ? 131.164 69.723 85.006 1.00 55.86 124 GLY B O 1
ATOM 2955 N N . ALA B 1 125 ? 129.017 69.461 84.381 1.00 57.92 125 ALA B N 1
ATOM 2956 C CA . ALA B 1 125 ? 129.336 68.583 83.263 1.00 55.72 125 ALA B CA 1
ATOM 2957 C C . ALA B 1 125 ? 130.038 69.352 82.145 1.00 53.11 125 ALA B C 1
ATOM 2958 O O . ALA B 1 125 ? 130.875 68.800 81.430 1.00 52.00 125 ALA B O 1
ATOM 2960 N N . LEU B 1 126 ? 129.689 70.625 81.997 1.00 55.02 126 LEU B N 1
ATOM 2961 C CA . LEU B 1 126 ? 130.329 71.484 81.007 1.00 62.54 126 LEU B CA 1
ATOM 2962 C C . LEU B 1 126 ? 131.772 71.789 81.399 1.00 61.88 126 LEU B C 1
ATOM 2963 O O . LEU B 1 126 ? 132.634 71.967 80.538 1.00 62.58 126 LEU B O 1
ATOM 2968 N N . MET B 1 127 ? 132.029 71.852 82.703 1.00 61.77 127 MET B N 1
ATOM 2969 C CA . MET B 1 127 ? 133.379 72.081 83.210 1.00 61.93 127 MET B CA 1
ATOM 2970 C C . MET B 1 127 ? 134.246 70.841 83.029 1.00 59.31 127 MET B C 1
ATOM 2971 O O . MET B 1 127 ? 135.434 70.940 82.724 1.00 58.87 127 MET B O 1
ATOM 2976 N N . GLY B 1 128 ? 133.642 69.675 83.229 1.00 55.10 128 GLY B N 1
ATOM 2977 C CA . GLY B 1 128 ? 134.338 68.415 83.060 1.00 53.61 128 GLY B CA 1
ATOM 2978 C C . GLY B 1 128 ? 134.637 68.150 81.600 1.00 52.65 128 GLY B C 1
ATOM 2979 O O . GLY B 1 128 ? 135.625 67.495 81.268 1.00 55.14 128 GLY B O 1
ATOM 2980 N N . LEU B 1 129 ? 133.777 68.662 80.724 1.00 52.35 129 LEU B N 1
ATOM 2981 C CA . LEU B 1 129 ? 133.991 68.538 79.288 1.00 55.11 129 LEU B CA 1
ATOM 2982 C C . LEU B 1 129 ? 135.116 69.470 78.850 1.00 59.35 129 LEU B C 1
ATOM 2983 O O . LEU B 1 129 ? 135.923 69.123 77.989 1.00 58.12 129 LEU B O 1
ATOM 2988 N N . ALA B 1 130 ? 135.168 70.651 79.459 1.00 61.51 130 ALA B N 1
ATOM 2989 C CA . ALA B 1 130 ? 136.211 71.627 79.159 1.00 66.46 130 ALA B CA 1
ATOM 2990 C C . ALA B 1 130 ? 137.598 71.074 79.473 1.00 66.34 130 ALA B C 1
ATOM 2991 O O . ALA B 1 130 ? 138.533 71.242 78.689 1.00 58.25 130 ALA B O 1
ATOM 2993 N N . GLY B 1 131 ? 137.723 70.415 80.622 1.00 62.96 131 GLY B N 1
ATOM 2994 C CA . GLY B 1 131 ? 138.985 69.831 81.034 1.00 60.38 131 GLY B CA 1
ATOM 2995 C C . GLY B 1 131 ? 139.413 68.709 80.109 1.00 64.84 131 GLY B C 1
ATOM 2996 O O . GLY B 1 131 ? 140.600 68.527 79.841 1.00 65.26 131 GLY B O 1
ATOM 2997 N N . THR B 1 132 ? 138.436 67.954 79.619 1.00 63.07 132 THR B N 1
ATOM 2998 C CA . THR B 1 132 ? 138.695 66.877 78.675 1.00 60.07 132 THR B CA 1
ATOM 2999 C C . THR B 1 132 ? 139.212 67.440 77.348 1.00 65.48 132 THR B C 1
ATOM 3000 O O . THR B 1 132 ? 140.080 66.847 76.706 1.00 66.96 132 THR B O 1
ATOM 3004 N N . VAL B 1 133 ? 138.687 68.600 76.959 1.00 60.97 133 VAL B N 1
ATOM 3005 C CA . VAL B 1 133 ? 139.052 69.239 75.698 1.00 62.80 133 VAL B CA 1
ATOM 3006 C C . VAL B 1 133 ? 140.517 69.693 75.665 1.00 65.51 133 VAL B C 1
ATOM 3007 O O . VAL B 1 133 ? 141.246 69.387 74.720 1.00 66.10 133 VAL B O 1
ATOM 3011 N N . VAL B 1 134 ? 140.942 70.422 76.692 1.00 65.09 134 VAL B N 1
ATOM 3012 C CA . VAL B 1 134 ? 142.317 70.906 76.763 1.00 68.75 134 VAL B CA 1
ATOM 3013 C C . VAL B 1 134 ? 143.315 69.768 76.962 1.00 66.76 134 VAL B C 1
ATOM 3014 O O . VAL B 1 134 ? 144.436 69.823 76.457 1.00 73.42 134 VAL B O 1
ATOM 3018 N N . LEU B 1 135 ? 142.905 68.742 77.698 1.00 63.32 135 LEU B N 1
ATOM 3019 C CA . LEU B 1 135 ? 143.780 67.617 77.993 1.00 66.30 135 LEU B CA 1
ATOM 3020 C C . LEU B 1 135 ? 144.012 66.765 76.752 1.00 67.81 135 LEU B C 1
ATOM 3021 O O . LEU B 1 135 ? 145.151 66.475 76.391 1.00 71.67 135 LEU B O 1
ATOM 3026 N N . LEU B 1 136 ? 142.924 66.376 76.096 1.00 72.25 136 LEU B N 1
ATOM 3027 C CA . LEU B 1 136 ? 143.002 65.538 74.905 1.00 74.45 136 LEU B CA 1
ATOM 3028 C C . LEU B 1 136 ? 143.252 66.368 73.645 1.00 83.52 136 LEU B C 1
ATOM 3029 O O . LEU B 1 136 ? 142.957 65.928 72.534 1.00 85.12 136 LEU B O 1
ATOM 3034 N N . GLY B 1 137 ? 143.800 67.566 73.825 1.00 88.73 137 GLY B N 1
ATOM 3035 C CA . GLY B 1 137 ? 144.106 68.443 72.710 1.00 90.87 137 GLY B CA 1
ATOM 3036 C C . GLY B 1 137 ? 145.575 68.414 72.331 1.00 92.57 137 GLY B C 1
ATOM 3037 O O . GLY B 1 137 ? 145.927 68.534 71.157 1.00 93.94 137 GLY B O 1
ATOM 3038 N N . PHE B 1 145 ? 141.211 68.286 62.094 1.00 105.31 145 PHE B N 1
ATOM 3039 C CA . PHE B 1 145 ? 139.822 68.618 61.796 1.00 103.37 145 PHE B CA 1
ATOM 3040 C C . PHE B 1 145 ? 139.652 69.011 60.330 1.00 106.88 145 PHE B C 1
ATOM 3041 O O . PHE B 1 145 ? 140.082 70.085 59.912 1.00 111.47 145 PHE B O 1
ATOM 3043 N N . ALA B 1 146 ? 139.019 68.134 59.556 1.00 108.09 146 ALA B N 1
ATOM 3044 C CA . ALA B 1 146 ? 138.833 68.356 58.124 1.00 110.77 146 ALA B CA 1
ATOM 3045 C C . ALA B 1 146 ? 137.562 67.658 57.627 1.00 110.61 146 ALA B C 1
ATOM 3046 O O . ALA B 1 146 ? 137.152 66.644 58.193 1.00 107.46 146 ALA B O 1
ATOM 3048 N N . PRO B 1 147 ? 136.934 68.198 56.564 1.00 114.65 147 PRO B N 1
ATOM 3049 C CA . PRO B 1 147 ? 135.637 67.695 56.086 1.00 112.73 147 PRO B CA 1
ATOM 3050 C C . PRO B 1 147 ? 135.621 66.219 55.672 1.00 110.47 147 PRO B C 1
ATOM 3051 O O . PRO B 1 147 ? 134.545 65.623 55.630 1.00 109.00 147 PRO B O 1
ATOM 3055 N N . GLU B 1 148 ? 136.779 65.640 55.373 1.00 110.75 148 GLU B N 1
ATOM 3056 C CA . GLU B 1 148 ? 136.832 64.238 54.965 1.00 110.29 148 GLU B CA 1
ATOM 3057 C C . GLU B 1 148 ? 136.716 63.301 56.164 1.00 103.68 148 GLU B C 1
ATOM 3058 O O . GLU B 1 148 ? 136.557 62.091 56.004 1.00 102.05 148 GLU B O 1
ATOM 3064 N N . TYR B 1 149 ? 136.793 63.870 57.363 1.00 101.25 149 TYR B N 1
ATOM 3065 C CA . TYR B 1 149 ? 136.706 63.092 58.592 1.00 93.57 149 TYR B CA 1
ATOM 3066 C C . TYR B 1 149 ? 135.332 63.225 59.243 1.00 88.93 149 TYR B C 1
ATOM 3067 O O . TYR B 1 149 ? 135.094 62.676 60.320 1.00 87.75 149 TYR B O 1
ATOM 3076 N N . VAL B 1 150 ? 134.433 63.955 58.589 1.00 83.20 150 VAL B N 1
ATOM 3077 C CA . VAL B 1 150 ? 133.091 64.188 59.121 1.00 80.37 150 VA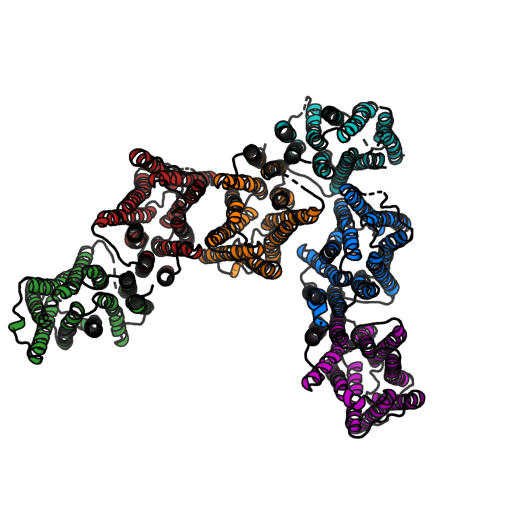L B CA 1
ATOM 3078 C C . VAL B 1 150 ? 132.284 62.900 59.364 1.00 80.01 150 VAL B C 1
ATOM 3079 O O . VAL B 1 150 ? 131.654 62.769 60.416 1.00 80.54 150 VAL B O 1
ATOM 3083 N N . PRO B 1 151 ? 132.297 61.942 58.410 1.00 80.39 151 PRO B N 1
ATOM 3084 C CA . PRO B 1 151 ? 131.559 60.708 58.710 1.00 74.18 151 PRO B CA 1
ATOM 3085 C C . PRO B 1 151 ? 132.092 59.975 59.939 1.00 70.70 151 PRO B C 1
ATOM 3086 O O . PRO B 1 151 ? 131.335 59.269 60.607 1.00 69.22 151 PRO B O 1
ATOM 3090 N N . GLY B 1 152 ? 133.378 60.144 60.231 1.00 63.60 152 GLY B N 1
ATOM 3091 C CA . GLY B 1 152 ? 133.972 59.560 61.419 1.00 57.31 152 GLY B CA 1
ATOM 3092 C C . GLY B 1 152 ? 133.503 60.254 62.682 1.00 59.00 152 GLY B C 1
ATOM 3093 O O . GLY B 1 152 ? 133.295 59.615 63.715 1.00 60.31 152 GLY B O 1
ATOM 3094 N N . TYR B 1 153 ? 133.333 61.570 62.597 1.00 56.98 153 TYR B N 1
ATOM 3095 C CA . TYR B 1 153 ? 132.849 62.351 63.726 1.00 58.89 153 TYR B CA 1
ATOM 3096 C C . TYR B 1 153 ? 131.399 61.992 64.035 1.00 59.44 153 TYR B C 1
ATOM 3097 O O . TYR B 1 153 ? 130.985 61.981 65.194 1.00 59.94 153 TYR B O 1
ATOM 3106 N N . LEU B 1 154 ? 130.634 61.694 62.988 1.00 58.82 154 LEU B N 1
ATOM 3107 C CA . LEU B 1 154 ? 129.233 61.320 63.142 1.00 59.64 154 LEU B CA 1
ATOM 3108 C C . LEU B 1 154 ? 129.107 59.958 63.820 1.00 55.53 154 LEU B C 1
ATOM 3109 O O . LEU B 1 154 ? 128.210 59.740 64.635 1.00 58.50 154 LEU B O 1
ATOM 3114 N N . ALA B 1 155 ? 130.015 59.049 63.484 1.00 51.49 155 ALA B N 1
ATOM 3115 C CA . ALA B 1 155 ? 130.040 57.724 64.095 1.00 53.85 155 ALA B CA 1
ATOM 3116 C C . ALA B 1 155 ? 130.452 57.804 65.559 1.00 52.54 155 ALA B C 1
ATOM 3117 O O . ALA B 1 155 ? 130.012 57.000 66.381 1.00 51.09 155 ALA B O 1
ATOM 3119 N N . ALA B 1 156 ? 131.304 58.774 65.878 1.00 52.61 156 ALA B N 1
ATOM 3120 C CA . ALA B 1 156 ? 131.741 58.984 67.253 1.00 49.37 156 ALA B CA 1
ATOM 3121 C C . ALA B 1 156 ? 130.647 59.685 68.054 1.00 50.56 156 ALA B C 1
ATOM 3122 O O . ALA B 1 156 ? 130.473 59.429 69.244 1.00 50.67 156 ALA B O 1
ATOM 3124 N N . ALA B 1 157 ? 129.909 60.569 67.389 1.00 51.69 157 ALA B N 1
ATOM 3125 C CA . ALA B 1 157 ? 128.757 61.216 68.005 1.00 51.51 157 ALA B CA 1
ATOM 3126 C C . ALA B 1 157 ? 127.656 60.198 68.285 1.00 48.93 157 ALA B C 1
ATOM 3127 O O . ALA B 1 157 ? 127.029 60.229 69.342 1.00 50.33 157 ALA B O 1
ATOM 3129 N N . ALA B 1 158 ? 127.425 59.297 67.334 1.00 48.41 158 ALA B N 1
ATOM 3130 C CA . ALA B 1 158 ? 126.413 58.257 67.495 1.00 45.49 158 ALA B CA 1
ATOM 3131 C C . ALA B 1 158 ? 126.775 57.330 68.652 1.00 46.13 158 ALA B C 1
ATOM 3132 O O . ALA B 1 158 ? 125.916 56.933 69.439 1.00 50.69 158 ALA B O 1
ATOM 3134 N N . CYS B 1 159 ? 128.056 56.991 68.745 1.00 44.88 159 CYS B N 1
ATOM 3135 C CA . CYS B 1 159 ? 128.575 56.204 69.857 1.00 47.51 159 CYS B CA 1
ATOM 3136 C C . CYS B 1 159 ? 128.268 56.873 71.199 1.00 46.19 159 CYS B C 1
ATOM 3137 O O . CYS B 1 159 ? 127.791 56.225 72.133 1.00 39.34 159 CYS B O 1
ATOM 3140 N N . ALA B 1 160 ? 128.539 58.171 71.284 1.00 45.88 160 ALA B N 1
ATOM 3141 C CA . ALA B 1 160 ? 128.278 58.933 72.501 1.00 51.13 160 ALA B CA 1
ATOM 3142 C C . ALA B 1 160 ? 126.789 58.945 72.850 1.00 47.84 160 ALA B C 1
ATOM 3143 O O . ALA B 1 160 ? 126.421 58.921 74.022 1.00 45.79 160 ALA B O 1
ATOM 3145 N N . VAL B 1 161 ? 125.937 58.978 71.831 1.00 49.77 161 VAL B N 1
ATOM 3146 C CA . VAL B 1 161 ? 124.495 58.985 72.050 1.00 45.91 161 VAL B CA 1
ATOM 3147 C C . VAL B 1 161 ? 123.989 57.622 72.521 1.00 45.26 161 VAL B C 1
ATOM 3148 O O . VAL B 1 161 ? 123.236 57.535 73.491 1.00 47.76 161 VAL B O 1
ATOM 3152 N N . ILE B 1 162 ? 124.409 56.563 71.834 1.00 44.36 162 ILE B N 1
ATOM 3153 C CA . ILE B 1 162 ? 123.961 55.209 72.150 1.00 39.93 162 ILE B CA 1
ATOM 3154 C C . ILE B 1 162 ? 124.341 54.795 73.571 1.00 45.24 162 ILE B C 1
ATOM 3155 O O . ILE B 1 162 ? 123.518 54.246 74.309 1.00 45.13 162 ILE B O 1
ATOM 3160 N N . TRP B 1 163 ? 125.583 55.064 73.957 1.00 39.88 163 TRP B N 1
ATOM 3161 C CA . TRP B 1 163 ? 126.036 54.732 75.302 1.00 40.41 163 TRP B CA 1
ATOM 3162 C C . TRP B 1 163 ? 125.312 55.573 76.355 1.00 40.52 163 TRP B C 1
ATOM 3163 O O . TRP B 1 163 ? 124.976 55.079 77.433 1.00 39.93 163 TRP B O 1
ATOM 3174 N N . SER B 1 164 ? 125.068 56.841 76.039 1.00 41.31 164 SER B N 1
ATOM 3175 C CA . SER B 1 164 ? 124.331 57.720 76.945 1.00 48.13 164 SER B CA 1
ATOM 3176 C C . SER B 1 164 ? 122.901 57.242 77.145 1.00 44.41 164 SER B C 1
ATOM 3177 O O . SER B 1 164 ? 122.412 57.188 78.274 1.00 46.83 164 SER B O 1
ATOM 3180 N N . VAL B 1 165 ? 122.226 56.913 76.048 1.00 45.35 165 VAL B N 1
ATOM 3181 C CA . VAL B 1 165 ? 120.856 56.434 76.138 1.00 48.32 165 VAL B CA 1
ATOM 3182 C C . VAL B 1 165 ? 120.827 55.123 76.915 1.00 49.23 165 VAL B C 1
ATOM 3183 O O . VAL B 1 165 ? 119.977 54.935 77.779 1.00 40.91 165 VAL B O 1
ATOM 3187 N N . TYR B 1 166 ? 121.774 54.234 76.626 1.00 46.45 166 TYR B N 1
ATOM 3188 C CA . TYR B 1 166 ? 121.865 52.970 77.353 1.00 44.72 166 TYR B CA 1
ATOM 3189 C C . TYR B 1 166 ? 121.994 53.197 78.856 1.00 38.73 166 TYR B C 1
ATOM 3190 O O . TYR B 1 166 ? 121.320 52.545 79.651 1.00 41.36 166 TYR B O 1
ATOM 3199 N N . SER B 1 167 ? 122.876 54.117 79.231 1.00 40.70 167 SER B N 1
ATOM 3200 C CA . SER B 1 167 ? 123.117 54.429 80.635 1.00 41.26 167 SER B CA 1
ATOM 3201 C C . SER B 1 167 ? 121.878 55.016 81.305 1.00 40.14 167 SER B C 1
ATOM 3202 O O . SER B 1 167 ? 121.481 54.563 82.376 1.00 45.22 167 SER B O 1
ATOM 3205 N N . VAL B 1 168 ? 121.270 56.012 80.665 1.00 40.94 168 VAL B N 1
ATOM 3206 C CA . VAL B 1 168 ? 120.092 56.681 81.214 1.00 48.33 168 VAL B CA 1
ATOM 3207 C C . VAL B 1 168 ? 118.867 55.756 81.252 1.00 53.14 168 VAL B C 1
ATOM 3208 O O . VAL B 1 168 ? 118.133 55.732 82.243 1.00 54.26 168 VAL B O 1
ATOM 3212 N N . ALA B 1 169 ? 118.664 54.981 80.188 1.00 42.22 169 ALA B N 1
ATOM 3213 C CA . ALA B 1 169 ? 117.526 54.065 80.105 1.00 42.77 169 ALA B CA 1
ATOM 3214 C C . ALA B 1 169 ? 117.629 52.894 81.084 1.00 45.07 169 ALA B C 1
ATOM 3215 O O . ALA B 1 169 ? 116.640 52.205 81.335 1.00 43.61 169 ALA B O 1
ATOM 3217 N N . SER B 1 170 ? 118.821 52.664 81.630 1.00 41.47 170 SER B N 1
ATOM 3218 C CA . SER B 1 170 ? 119.011 51.604 82.619 1.00 51.03 170 SER B CA 1
ATOM 3219 C C . SER B 1 170 ? 118.139 51.807 83.862 1.00 47.80 170 SER B C 1
ATOM 3220 O O . SER B 1 170 ? 117.730 50.836 84.498 1.00 48.50 170 SER B O 1
ATOM 3223 N N . ARG B 1 171 ? 117.857 53.060 84.209 1.00 45.97 171 ARG B N 1
ATOM 3224 C CA . ARG B 1 171 ? 117.029 53.338 85.380 1.00 52.50 171 ARG B CA 1
ATOM 3225 C C . ARG B 1 171 ? 115.590 52.924 85.112 1.00 52.88 171 ARG B C 1
ATOM 3226 O O . ARG B 1 171 ? 114.854 52.565 86.028 1.00 57.29 171 ARG B O 1
ATOM 3234 N N . ARG B 1 172 ? 115.201 52.964 83.843 1.00 54.74 172 ARG B N 1
ATOM 3235 C CA . ARG B 1 172 ? 113.885 52.507 83.421 1.00 58.63 172 ARG B CA 1
ATOM 3236 C C . ARG B 1 172 ? 113.763 50.993 83.613 1.00 60.21 172 ARG B C 1
ATOM 3237 O O . ARG B 1 172 ? 112.664 50.464 83.753 1.00 59.71 172 ARG B O 1
ATOM 3245 N N . PHE B 1 173 ? 114.900 50.303 83.626 1.00 58.80 173 PHE B N 1
ATOM 3246 C CA . PHE B 1 173 ? 114.927 48.864 83.876 1.00 45.52 173 PHE B CA 1
ATOM 3247 C C . PHE B 1 173 ? 115.471 48.552 85.273 1.00 52.34 173 PHE B C 1
ATOM 3248 O O . PHE B 1 173 ? 116.068 47.496 85.489 1.00 45.18 173 PHE B O 1
ATOM 3256 N N . ALA B 1 174 ? 115.252 49.466 86.217 1.00 51.06 174 ALA B N 1
ATOM 3257 C CA . ALA B 1 174 ? 115.838 49.369 87.557 1.00 53.42 174 ALA B CA 1
ATOM 3258 C C . ALA B 1 174 ? 115.502 48.073 88.297 1.00 57.59 174 ALA B C 1
ATOM 3259 O O . ALA B 1 174 ? 116.251 47.648 89.177 1.00 57.79 174 ALA B O 1
ATOM 3261 N N . ARG B 1 175 ? 114.382 47.448 87.947 1.00 60.22 175 ARG B N 1
ATOM 3262 C CA . ARG B 1 175 ? 113.979 46.205 88.601 1.00 58.16 175 ARG B CA 1
ATOM 3263 C C . ARG B 1 175 ? 114.603 44.974 87.944 1.00 57.73 175 ARG B C 1
ATOM 3264 O O . ARG B 1 175 ? 114.376 43.848 88.385 1.00 61.88 175 ARG B O 1
ATOM 3272 N N . VAL B 1 176 ? 115.389 45.190 86.893 1.00 47.54 176 VAL B N 1
ATOM 3273 C CA . VAL B 1 176 ? 116.078 44.096 86.217 1.00 50.94 176 VAL B CA 1
ATOM 3274 C C . VAL B 1 176 ? 117.418 43.812 86.891 1.00 54.18 176 VAL B C 1
ATOM 3275 O O . VAL B 1 176 ? 118.256 44.706 87.007 1.00 53.90 176 VAL B O 1
ATOM 3279 N N . PRO B 1 177 ? 117.618 42.560 87.343 1.00 57.13 177 PRO B N 1
ATOM 3280 C CA . PRO B 1 177 ? 118.830 42.136 88.059 1.00 51.67 177 PRO B CA 1
ATOM 3281 C C . PRO B 1 177 ? 120.123 42.461 87.312 1.00 50.19 177 PRO B C 1
ATOM 3282 O O . PRO B 1 177 ? 120.166 42.396 86.083 1.00 51.43 177 PRO B O 1
ATOM 3286 N N . THR B 1 178 ? 121.166 42.799 88.064 1.00 45.34 178 THR B N 1
ATOM 3287 C CA . THR B 1 178 ? 122.443 43.200 87.484 1.00 51.27 178 THR B CA 1
ATOM 3288 C C . THR B 1 178 ? 123.109 42.063 86.709 1.00 50.35 178 THR B C 1
ATOM 3289 O O . THR B 1 178 ? 123.811 42.312 85.728 1.00 49.21 178 THR B O 1
ATOM 3293 N N A GLU B 1 179 ? 122.868 40.827 87.141 0.50 51.52 179 GLU B N 1
ATOM 3294 N N B GLU B 1 179 ? 122.882 40.821 87.132 0.50 51.53 179 GLU B N 1
ATOM 3295 C CA A GLU B 1 179 ? 123.460 39.652 86.507 0.50 53.20 179 GLU B CA 1
ATOM 3296 C CA B GLU B 1 179 ? 123.508 39.671 86.476 0.50 53.29 179 GLU B CA 1
ATOM 3297 C C A GLU B 1 179 ? 123.033 39.500 85.045 0.50 53.04 179 GLU B C 1
ATOM 3298 C C B GLU B 1 179 ? 123.082 39.557 85.010 0.50 52.87 179 GLU B C 1
ATOM 3299 O O A GLU B 1 179 ? 123.646 38.745 84.290 0.50 51.83 179 GLU B O 1
ATOM 3300 O O B GLU B 1 179 ? 123.744 38.890 84.216 0.50 51.27 179 GLU B O 1
ATOM 3311 N N . VAL B 1 180 ? 121.985 40.218 84.652 1.00 52.83 180 VAL B N 1
ATOM 3312 C CA . VAL B 1 180 ? 121.484 40.176 83.279 1.00 44.23 180 VAL B CA 1
ATOM 3313 C C . VAL B 1 180 ? 122.485 40.827 82.318 1.00 47.57 180 VAL B C 1
ATOM 3314 O O . VAL B 1 180 ? 122.565 40.459 81.139 1.00 42.36 180 VAL B O 1
ATOM 3318 N N . VAL B 1 181 ? 123.269 41.769 82.839 1.00 38.30 181 VAL B N 1
ATOM 3319 C CA . VAL B 1 181 ? 124.340 42.406 82.070 1.00 50.05 181 VAL B CA 1
ATOM 3320 C C . VAL B 1 181 ? 125.349 41.378 81.538 1.00 44.27 181 VAL B C 1
ATOM 3321 O O . VAL B 1 181 ? 125.953 41.579 80.483 1.00 40.69 181 VAL B O 1
ATOM 3325 N N . ALA B 1 182 ? 125.513 40.268 82.253 1.00 43.81 182 ALA B N 1
ATOM 3326 C CA . ALA B 1 182 ? 126.412 39.209 81.800 1.00 46.73 182 ALA B CA 1
ATOM 3327 C C . ALA B 1 182 ? 125.902 38.618 80.490 1.00 48.15 182 ALA B C 1
ATOM 3328 O O . ALA B 1 182 ? 126.687 38.245 79.618 1.00 49.01 182 ALA B O 1
ATOM 3330 N N . GLY B 1 183 ? 124.581 38.545 80.359 1.00 49.32 183 GLY B N 1
ATOM 3331 C CA . GLY B 1 183 ? 123.953 38.155 79.110 1.00 44.99 183 GLY B CA 1
ATOM 3332 C C . GLY B 1 183 ? 124.222 39.161 78.004 1.00 45.12 183 GLY B C 1
ATOM 3333 O O . GLY B 1 183 ? 124.434 38.783 76.852 1.00 43.49 183 GLY B O 1
ATOM 3334 N N . PHE B 1 184 ? 124.216 40.446 78.354 1.00 41.41 184 PHE B N 1
ATOM 3335 C CA . PHE B 1 184 ? 124.483 41.508 77.387 1.00 41.68 184 PHE B CA 1
ATOM 3336 C C . PHE B 1 184 ? 125.913 41.406 76.862 1.00 41.59 184 PHE B C 1
ATOM 3337 O O . PHE B 1 184 ? 126.175 41.659 75.689 1.00 41.59 184 PHE B O 1
ATOM 3345 N N . CYS B 1 185 ? 126.834 41.048 77.750 1.00 38.19 185 CYS B N 1
ATOM 3346 C CA . CYS B 1 185 ? 128.241 40.931 77.399 1.00 34.77 185 CYS B CA 1
ATOM 3347 C C . CYS B 1 185 ? 128.483 39.753 76.467 1.00 38.76 185 CYS B C 1
ATOM 3348 O O . CYS B 1 185 ? 129.209 39.881 75.479 1.00 40.59 185 CYS B O 1
ATOM 3351 N N . LEU B 1 186 ? 127.869 38.615 76.780 1.00 36.74 186 LEU B N 1
ATOM 3352 C CA . LEU B 1 186 ? 128.004 37.414 75.959 1.00 43.20 186 LEU B CA 1
ATOM 3353 C C . LEU B 1 186 ? 127.408 37.605 74.567 1.00 46.00 186 LEU B C 1
ATOM 3354 O O . LEU B 1 186 ? 127.963 37.129 73.575 1.00 46.68 186 LEU B O 1
ATOM 3359 N N . ALA B 1 187 ? 126.275 38.297 74.497 1.00 45.78 187 ALA B N 1
ATOM 3360 C CA . ALA B 1 187 ? 125.622 38.549 73.218 1.00 46.40 187 ALA B CA 1
ATOM 3361 C C . ALA B 1 187 ? 126.449 39.528 72.397 1.00 46.25 187 ALA B C 1
ATOM 3362 O O . ALA B 1 187 ? 126.566 39.390 71.178 1.00 48.52 187 ALA B O 1
ATOM 3364 N N . THR B 1 188 ? 127.030 40.507 73.084 1.00 45.65 188 THR B N 1
ATOM 3365 C CA . THR B 1 188 ? 127.915 41.488 72.464 1.00 48.00 188 THR B CA 1
ATOM 3366 C C . THR B 1 188 ? 129.209 40.839 71.965 1.00 44.83 188 THR B C 1
ATOM 3367 O O . THR B 1 188 ? 129.718 41.190 70.901 1.00 45.30 188 THR B O 1
ATOM 3371 N N . ALA B 1 189 ? 129.732 39.888 72.733 1.00 41.75 189 ALA B N 1
ATOM 3372 C CA . ALA B 1 189 ? 130.947 39.173 72.348 1.00 39.19 189 ALA B CA 1
ATOM 3373 C C . ALA B 1 189 ? 130.725 38.339 71.089 1.00 41.24 189 ALA B C 1
ATOM 3374 O O . ALA B 1 189 ? 131.578 38.300 70.202 1.00 43.19 189 ALA B O 1
ATOM 3376 N N . ALA B 1 190 ? 129.575 37.675 71.016 1.00 38.79 190 ALA B N 1
ATOM 3377 C CA . ALA B 1 190 ? 129.238 36.858 69.855 1.00 42.49 190 ALA B CA 1
ATOM 3378 C C . ALA B 1 190 ? 129.033 37.717 68.609 1.00 43.22 190 ALA B C 1
ATOM 3379 O O . ALA B 1 190 ? 129.467 37.348 67.520 1.00 43.01 190 ALA B O 1
ATOM 3381 N N . LEU B 1 191 ? 128.373 38.861 68.765 1.00 46.43 191 LEU B N 1
ATOM 3382 C CA . LEU B 1 191 ? 128.187 39.775 67.641 1.00 45.30 191 LEU B CA 1
ATOM 3383 C C . LEU B 1 191 ? 129.527 40.358 67.192 1.00 44.45 191 LEU B C 1
ATOM 3384 O O . LEU B 1 191 ? 129.766 40.512 65.996 1.00 42.16 191 LEU B O 1
ATOM 3389 N N . SER B 1 192 ? 130.403 40.665 68.148 1.00 43.27 192 SER B N 1
ATOM 3390 C CA . SER B 1 192 ? 131.735 41.182 67.828 1.00 46.01 192 SER B CA 1
ATOM 3391 C C . SER B 1 192 ? 132.601 40.134 67.134 1.00 44.86 192 SER B C 1
ATOM 3392 O O . SER B 1 192 ? 133.358 40.457 66.219 1.00 48.22 192 SER B O 1
ATOM 3395 N N . ALA B 1 193 ? 132.494 38.885 67.577 1.00 44.87 193 ALA B N 1
ATOM 3396 C CA . ALA B 1 193 ? 133.260 37.798 66.976 1.00 45.67 193 ALA B CA 1
ATOM 3397 C C . ALA B 1 193 ? 132.870 37.620 65.512 1.00 49.41 193 ALA B C 1
ATOM 3398 O O . ALA B 1 193 ? 133.717 37.328 64.666 1.00 51.57 193 ALA B O 1
ATOM 3400 N N . LEU B 1 194 ? 131.587 37.807 65.219 1.00 48.21 194 LEU B N 1
ATOM 3401 C CA . LEU B 1 194 ? 131.091 37.747 63.847 1.00 49.99 194 LEU B CA 1
ATOM 3402 C C . LEU B 1 194 ? 131.641 38.898 63.008 1.00 52.28 194 LEU B C 1
ATOM 3403 O O . LEU B 1 194 ? 132.077 38.698 61.874 1.00 53.29 194 LEU B O 1
ATOM 3408 N N . CYS B 1 195 ? 131.617 40.103 63.569 1.00 48.81 195 CYS B N 1
ATOM 3409 C CA . CYS B 1 195 ? 132.137 41.276 62.876 1.00 51.96 195 CYS B CA 1
ATOM 3410 C C . CYS B 1 195 ? 133.643 41.163 62.654 1.00 54.08 195 CYS B C 1
ATOM 3411 O O . CYS B 1 195 ? 134.165 41.625 61.639 1.00 50.06 195 CYS B O 1
ATOM 3414 N N . HIS B 1 196 ? 134.336 40.552 63.610 1.00 52.85 196 HIS B N 1
ATOM 3415 C CA . HIS B 1 196 ? 135.769 40.316 63.471 1.00 53.46 196 HIS B CA 1
ATOM 3416 C C . HIS B 1 196 ? 136.085 39.463 62.247 1.00 55.85 196 HIS B C 1
ATOM 3417 O O . HIS B 1 196 ? 136.976 39.791 61.466 1.00 56.87 196 HIS B O 1
ATOM 3424 N N . ILE B 1 197 ? 135.354 38.364 62.094 1.00 54.57 197 ILE B N 1
ATOM 3425 C CA . ILE B 1 197 ? 135.575 37.446 60.984 1.00 61.46 197 ILE B CA 1
ATOM 3426 C C . ILE B 1 197 ? 135.289 38.128 59.647 1.00 65.54 197 ILE B C 1
ATOM 3427 O O . ILE B 1 197 ? 135.937 37.841 58.641 1.00 74.65 197 ILE B O 1
ATOM 3432 N N . LEU B 1 198 ? 134.334 39.049 59.651 1.00 67.66 198 LEU B N 1
ATOM 3433 C CA . LEU B 1 198 ? 133.909 39.719 58.429 1.00 69.61 198 LEU B CA 1
ATOM 3434 C C . LEU B 1 198 ? 134.816 40.881 58.029 1.00 68.60 198 LEU B C 1
ATOM 3435 O O . LEU B 1 198 ? 135.113 41.061 56.848 1.00 71.51 198 LEU B O 1
ATOM 3440 N N . PHE B 1 199 ? 135.252 41.669 59.009 1.00 67.02 199 PHE B N 1
ATOM 3441 C CA . PHE B 1 199 ? 135.881 42.958 58.723 1.00 69.62 199 PHE B CA 1
ATOM 3442 C C . PHE B 1 199 ? 137.343 43.072 59.156 1.00 70.19 199 PHE B C 1
ATOM 3443 O O . PHE B 1 199 ? 138.001 44.071 58.860 1.00 70.47 199 PHE B O 1
ATOM 3451 N N . GLU B 1 200 ? 137.851 42.068 59.863 1.00 67.38 200 GLU B N 1
ATOM 3452 C CA . GLU B 1 200 ? 139.163 42.193 60.490 1.00 63.11 200 GLU B CA 1
ATOM 3453 C C . GLU B 1 200 ? 140.149 41.101 60.084 1.00 59.93 200 GLU B C 1
ATOM 3454 O O . GLU B 1 200 ? 139.752 39.976 59.784 1.00 59.64 200 GLU B O 1
ATOM 3460 N N . PRO B 1 201 ? 141.447 41.441 60.072 1.00 58.42 201 PRO B N 1
ATOM 3461 C CA . PRO B 1 201 ? 142.516 40.462 59.847 1.00 58.67 201 PRO B CA 1
ATOM 3462 C C . PRO B 1 201 ? 142.609 39.478 61.006 1.00 56.87 201 PRO B C 1
ATOM 3463 O O . PRO B 1 201 ? 142.187 39.803 62.117 1.00 54.09 201 PRO B O 1
ATOM 3467 N N . SER B 1 202 ? 143.153 38.293 60.755 1.00 58.96 202 SER B N 1
ATOM 3468 C CA . SER B 1 202 ? 143.264 37.281 61.798 1.00 60.48 202 SER B CA 1
ATOM 3469 C C . SER B 1 202 ? 144.509 37.511 62.650 1.00 65.23 202 SER B C 1
ATOM 3470 O O . SER B 1 202 ? 145.483 36.763 62.563 1.00 67.49 202 SER B O 1
ATOM 3473 N N . VAL B 1 203 ? 144.470 38.555 63.472 1.00 62.87 203 VAL B N 1
ATOM 3474 C CA . VAL B 1 203 ? 145.603 38.913 64.318 1.00 61.02 203 VAL B CA 1
ATOM 3475 C C . VAL B 1 203 ? 145.279 38.666 65.788 1.00 53.72 203 VAL B C 1
ATOM 3476 O O . VAL B 1 203 ? 144.650 39.496 66.441 1.00 60.07 203 VAL B O 1
ATOM 3480 N N . TRP B 1 204 ? 145.710 37.519 66.302 1.00 47.53 204 TRP B N 1
ATOM 3481 C CA . TRP B 1 204 ? 145.394 37.127 67.672 1.00 49.90 204 TRP B CA 1
ATOM 3482 C C . TRP B 1 204 ? 146.471 37.590 68.653 1.00 47.54 204 TRP B C 1
ATOM 3483 O O . TRP B 1 204 ? 147.604 37.846 68.256 1.00 52.90 204 TRP B O 1
ATOM 3494 N N . PRO B 1 205 ? 146.107 37.735 69.939 1.00 49.27 205 PRO B N 1
ATOM 3495 C CA . PRO B 1 205 ? 147.089 38.160 70.941 1.00 45.25 205 PRO B CA 1
ATOM 3496 C C . PRO B 1 205 ? 148.225 37.158 71.090 1.00 44.08 205 PRO B C 1
ATOM 3497 O O . PRO B 1 205 ? 148.025 35.964 70.879 1.00 46.19 205 PRO B O 1
ATOM 3501 N N . VAL B 1 206 ? 149.409 37.651 71.436 1.00 43.25 206 VAL B N 1
ATOM 3502 C CA . VAL B 1 206 ? 150.559 36.795 71.684 1.00 47.52 206 VAL B CA 1
ATOM 3503 C C . VAL B 1 206 ? 151.252 37.229 72.968 1.00 44.42 206 VAL B C 1
ATOM 3504 O O . VAL B 1 206 ? 151.234 38.406 73.321 1.00 43.94 206 VAL B O 1
ATOM 3508 N N . GLY B 1 207 ? 151.849 36.272 73.668 1.00 45.07 207 GLY B N 1
ATOM 3509 C CA . GLY B 1 207 ? 152.634 36.559 74.855 1.00 45.43 207 GLY B CA 1
ATOM 3510 C C . GLY B 1 207 ? 151.896 37.285 75.963 1.00 44.14 207 GLY B C 1
ATOM 3511 O O . GLY B 1 207 ? 150.781 36.912 76.332 1.00 43.05 207 GLY B O 1
ATOM 3512 N N . SER B 1 208 ? 152.521 38.335 76.490 1.00 44.45 208 SER B N 1
ATOM 3513 C CA . SER B 1 208 ? 151.972 39.068 77.625 1.00 48.61 208 SER B CA 1
ATOM 3514 C C . SER B 1 208 ? 150.758 39.916 77.246 1.00 49.58 208 SER B C 1
ATOM 3515 O O . SER B 1 208 ? 150.165 40.570 78.103 1.00 49.35 208 SER B O 1
ATOM 3518 N N . GLU B 1 209 ? 150.391 39.906 75.968 1.00 48.49 209 GLU B N 1
ATOM 3519 C CA . GLU B 1 209 ? 149.184 40.599 75.529 1.00 48.57 209 GLU B CA 1
ATOM 3520 C C . GLU B 1 209 ? 147.950 39.919 76.125 1.00 47.17 209 GLU B C 1
ATOM 3521 O O . GLU B 1 209 ? 146.911 40.552 76.313 1.00 46.84 209 GLU B O 1
ATOM 3527 N N . TRP B 1 210 ? 148.078 38.634 76.443 1.00 46.04 210 TRP B N 1
ATOM 3528 C CA . TRP B 1 210 ? 146.982 37.893 77.063 1.00 45.43 210 TRP B CA 1
ATOM 3529 C C . TRP B 1 210 ? 146.690 38.396 78.471 1.00 43.51 210 TRP B C 1
ATOM 3530 O O . TRP B 1 210 ? 145.556 38.317 78.940 1.00 40.27 210 TRP B O 1
ATOM 3541 N N . LEU B 1 211 ? 147.714 38.910 79.143 1.00 41.78 211 LEU B N 1
ATOM 3542 C CA . LEU B 1 211 ? 147.528 39.516 80.454 1.00 44.01 211 LEU B CA 1
ATOM 3543 C C . LEU B 1 211 ? 146.586 40.710 80.354 1.00 43.86 211 LEU B C 1
ATOM 3544 O O . LEU B 1 211 ? 145.668 40.859 81.157 1.00 42.27 211 LEU B O 1
ATOM 3549 N N . ALA B 1 212 ? 146.811 41.552 79.350 1.00 47.34 212 ALA B N 1
ATOM 3550 C CA . ALA B 1 212 ? 145.965 42.718 79.127 1.00 44.15 212 ALA B CA 1
ATOM 3551 C C . ALA B 1 212 ? 144.526 42.302 78.826 1.00 42.45 212 ALA B C 1
ATOM 3552 O O . ALA B 1 212 ? 143.584 42.860 79.384 1.00 43.80 212 ALA B O 1
ATOM 3554 N N . VAL B 1 213 ? 144.365 41.315 77.948 1.00 40.02 213 VAL B N 1
ATOM 3555 C CA . VAL B 1 213 ? 143.040 40.817 77.592 1.00 45.24 213 VAL B CA 1
ATOM 3556 C C . VAL B 1 213 ? 142.287 40.300 78.820 1.00 43.63 213 VAL B C 1
ATOM 3557 O O . VAL B 1 213 ? 141.126 40.645 79.035 1.00 40.48 213 VAL B O 1
ATOM 3561 N N . VAL B 1 214 ? 142.955 39.478 79.622 1.00 36.33 214 VAL B N 1
ATOM 3562 C CA . VAL B 1 214 ? 142.356 38.945 80.840 1.00 43.62 214 VAL B CA 1
ATOM 3563 C C . VAL B 1 214 ? 142.038 40.063 81.833 1.00 43.51 214 VAL B C 1
ATOM 3564 O O . VAL B 1 214 ? 140.965 40.081 82.429 1.00 42.21 214 VAL B O 1
ATOM 3568 N N . ALA B 1 215 ? 142.970 40.995 82.003 1.00 40.04 215 ALA B N 1
ATOM 3569 C CA . ALA B 1 215 ? 142.765 42.111 82.919 1.00 36.76 215 ALA B CA 1
ATOM 3570 C C . ALA B 1 215 ? 141.608 43.000 82.467 1.00 41.60 215 ALA B C 1
ATOM 3571 O O . ALA B 1 215 ? 140.788 43.418 83.285 1.00 41.89 215 ALA B O 1
ATOM 3573 N N . LEU B 1 216 ? 141.538 43.277 81.167 1.00 37.68 216 LEU B N 1
ATOM 3574 C CA . LEU B 1 216 ? 140.447 44.080 80.615 1.00 41.14 216 LEU B CA 1
ATOM 3575 C C . LEU B 1 216 ? 139.080 43.454 80.871 1.00 47.02 216 LEU B C 1
ATOM 3576 O O . LEU B 1 216 ? 138.127 44.148 81.233 1.00 44.33 216 LEU B O 1
ATOM 3581 N N . GLY B 1 217 ? 138.984 42.142 80.687 1.00 44.45 217 GLY B N 1
ATOM 3582 C CA . GLY B 1 217 ? 137.707 41.465 80.798 1.00 46.13 217 GLY B CA 1
ATOM 3583 C C . GLY B 1 217 ? 137.184 41.279 82.211 1.00 40.26 217 GLY B C 1
ATOM 3584 O O . GLY B 1 217 ? 135.994 41.043 82.398 1.00 39.87 217 GLY B O 1
ATOM 3585 N N . ILE B 1 218 ? 138.056 41.402 83.208 1.00 44.24 218 ILE B N 1
ATOM 3586 C CA . ILE B 1 218 ? 137.726 40.947 84.563 1.00 48.03 218 ILE B CA 1
ATOM 3587 C C . ILE B 1 218 ? 136.841 41.850 85.463 1.00 56.56 218 ILE B C 1
ATOM 3588 O O . ILE B 1 218 ? 135.912 41.321 86.076 1.00 73.00 218 ILE B O 1
ATOM 3593 N N . GLY B 1 219 ? 137.050 43.166 85.568 1.00 43.35 219 GLY B N 1
ATOM 3594 C CA . GLY B 1 219 ? 137.942 43.999 84.782 1.00 44.46 219 GLY B CA 1
ATOM 3595 C C . GLY B 1 219 ? 137.134 45.244 84.429 1.00 46.53 219 GLY B C 1
ATOM 3596 O O . GLY B 1 219 ? 135.993 45.396 84.878 1.00 40.34 219 GLY B O 1
ATOM 3597 N N . PRO B 1 220 ? 137.698 46.145 83.612 1.00 43.48 220 PRO B N 1
ATOM 3598 C CA . PRO B 1 220 ? 136.870 47.220 83.053 1.00 44.15 220 PRO B CA 1
ATOM 3599 C C . PRO B 1 220 ? 135.662 46.716 82.245 1.00 53.53 220 PRO B C 1
ATOM 3600 O O . PRO B 1 220 ? 134.900 47.531 81.722 1.00 53.23 220 PRO B O 1
ATOM 3604 N N . VAL B 1 221 ? 135.502 45.397 82.142 1.00 52.44 221 VAL B N 1
ATOM 3605 C CA . VAL B 1 221 ? 134.311 44.798 81.553 1.00 48.32 221 VAL B CA 1
ATOM 3606 C C . VAL B 1 221 ? 133.525 43.987 82.581 1.00 51.82 221 VAL B C 1
ATOM 3607 O O . VAL B 1 221 ? 132.342 44.236 82.813 1.00 66.88 221 VAL B O 1
ATOM 3611 N N . GLY B 1 222 ? 134.189 43.017 83.200 1.00 48.77 222 GLY B N 1
ATOM 3612 C CA . GLY B 1 222 ? 133.527 42.091 84.100 1.00 53.74 222 GLY B CA 1
ATOM 3613 C C . GLY B 1 222 ? 133.217 42.616 85.491 1.00 59.80 222 GLY B C 1
ATOM 3614 O O . GLY B 1 222 ? 132.688 41.885 86.330 1.00 65.63 222 GLY B O 1
ATOM 3615 N N . ILE B 1 223 ? 133.553 43.873 85.752 1.00 53.48 223 ILE B N 1
ATOM 3616 C CA . ILE B 1 223 ? 133.179 44.492 87.016 1.00 50.15 223 ILE B CA 1
ATOM 3617 C C . ILE B 1 223 ? 132.520 45.839 86.754 1.00 46.61 223 ILE B C 1
ATOM 3618 O O . ILE B 1 223 ? 131.490 46.160 87.345 1.00 45.60 223 ILE B O 1
ATOM 3623 N N . ALA B 1 224 ? 133.107 46.608 85.844 1.00 44.44 224 ALA B N 1
ATOM 3624 C CA . ALA B 1 224 ? 132.658 47.968 85.577 1.00 43.14 224 ALA B CA 1
ATOM 3625 C C . ALA B 1 224 ? 131.213 48.030 85.099 1.00 43.18 224 ALA B C 1
ATOM 3626 O O . ALA B 1 224 ? 130.432 48.852 85.573 1.00 40.95 224 ALA B O 1
ATOM 3628 N N . PHE B 1 225 ? 130.854 47.155 84.168 1.00 43.63 225 PHE B N 1
ATOM 3629 C CA . PHE B 1 225 ? 129.508 47.171 83.612 1.00 39.31 225 PHE B CA 1
ATOM 3630 C C . PHE B 1 225 ? 128.462 46.757 84.637 1.00 39.34 225 PHE B C 1
ATOM 3631 O O . PHE B 1 225 ? 127.305 47.176 84.559 1.00 42.73 225 PHE B O 1
ATOM 3639 N N . TYR B 1 226 ? 128.867 45.948 85.608 1.00 39.67 226 TYR B N 1
ATOM 3640 C CA . TYR B 1 226 ? 127.951 45.551 86.667 1.00 42.79 226 TYR B CA 1
ATOM 3641 C C . TYR B 1 226 ? 127.830 46.656 87.711 1.00 43.78 226 TYR B C 1
ATOM 3642 O O . TYR B 1 226 ? 126.739 46.925 88.212 1.00 44.66 226 TYR B O 1
ATOM 3651 N N . THR B 1 227 ? 128.947 47.301 88.037 1.00 39.18 227 THR B N 1
ATOM 3652 C CA . THR B 1 227 ? 128.915 48.375 89.020 1.00 43.59 227 THR B CA 1
ATOM 3653 C C . THR B 1 227 ? 128.269 49.631 88.428 1.00 43.32 227 THR B C 1
ATOM 3654 O O . THR B 1 227 ? 127.599 50.380 89.135 1.00 43.00 227 THR B O 1
ATOM 3658 N N . TRP B 1 228 ? 128.456 49.843 87.128 1.00 41.63 228 TRP B N 1
ATOM 3659 C CA . TRP B 1 228 ? 127.816 50.960 86.435 1.00 42.35 228 TRP B CA 1
ATOM 3660 C C . TRP B 1 228 ? 126.301 50.766 86.417 1.00 43.94 228 TRP B C 1
ATOM 3661 O O . TRP B 1 228 ? 125.545 51.710 86.642 1.00 41.98 228 TRP B O 1
ATOM 3672 N N . ASP B 1 229 ? 125.866 49.532 86.175 1.00 45.20 229 ASP B N 1
ATOM 3673 C CA . ASP B 1 229 ? 124.438 49.209 86.150 1.00 43.57 229 ASP B CA 1
ATOM 3674 C C . ASP B 1 229 ? 123.775 49.496 87.489 1.00 40.31 229 ASP B C 1
ATOM 3675 O O . ASP B 1 229 ? 122.667 50.031 87.540 1.00 47.08 229 ASP B O 1
ATOM 3680 N N . ILE B 1 230 ? 124.455 49.129 88.569 1.00 40.76 230 ILE B N 1
ATOM 3681 C CA . ILE B 1 230 ? 123.983 49.433 89.913 1.00 47.05 230 ILE B CA 1
ATOM 3682 C C . ILE B 1 230 ? 123.904 50.944 90.121 1.00 47.72 230 ILE B C 1
ATOM 3683 O O . ILE B 1 230 ? 122.937 51.454 90.687 1.00 49.31 230 ILE B O 1
ATOM 3688 N N . GLY B 1 231 ? 124.924 51.655 89.649 1.00 47.95 231 GLY B N 1
ATOM 3689 C CA . GLY B 1 231 ? 124.964 53.099 89.777 1.00 48.99 231 GLY B CA 1
ATOM 3690 C C . GLY B 1 231 ? 123.823 53.770 89.040 1.00 49.94 231 GLY B C 1
ATOM 3691 O O . GLY B 1 231 ? 123.191 54.691 89.557 1.00 46.90 231 GLY B O 1
ATOM 3692 N N . MET B 1 232 ? 123.555 53.295 87.829 1.00 48.25 232 MET B N 1
ATOM 3693 C CA . MET B 1 232 ? 122.502 53.855 86.991 1.00 49.28 232 MET B CA 1
ATOM 3694 C C . MET B 1 232 ? 121.105 53.564 87.521 1.00 52.20 232 MET B C 1
ATOM 3695 O O . MET B 1 232 ? 120.197 54.383 87.378 1.00 57.96 232 MET B O 1
ATOM 3700 N N . LYS B 1 233 ? 120.931 52.398 88.130 1.00 52.84 233 LYS B N 1
ATOM 3701 C CA . LYS B 1 233 ? 119.605 51.968 88.564 1.00 54.68 233 LYS B CA 1
ATOM 3702 C C . LYS B 1 233 ? 119.242 52.431 89.973 1.00 57.81 233 LYS B C 1
ATOM 3703 O O . LYS B 1 233 ? 118.068 52.621 90.279 1.00 61.66 233 LYS B O 1
ATOM 3709 N N . ARG B 1 234 ? 120.241 52.615 90.830 1.00 59.26 234 ARG B N 1
ATOM 3710 C CA . ARG B 1 234 ? 119.971 52.887 92.240 1.00 56.56 234 ARG B CA 1
ATOM 3711 C C . ARG B 1 234 ? 120.731 54.092 92.794 1.00 54.54 234 ARG B C 1
ATOM 3712 O O . ARG B 1 234 ? 120.576 54.443 93.964 1.00 60.00 234 ARG B O 1
ATOM 3720 N N . GLY B 1 235 ? 121.548 54.726 91.961 1.00 49.64 235 GLY B N 1
ATOM 3721 C CA . GLY B 1 235 ? 122.362 55.840 92.414 1.00 53.59 235 GLY B CA 1
ATOM 3722 C C . GLY B 1 235 ? 122.020 57.148 91.731 1.00 56.00 235 GLY B C 1
ATOM 3723 O O . GLY B 1 235 ? 120.988 57.262 91.074 1.00 60.89 235 GLY B O 1
ATOM 3724 N N . ASP B 1 236 ? 122.890 58.141 91.891 1.00 56.56 236 ASP B N 1
ATOM 3725 C CA . ASP B 1 236 ? 122.688 59.440 91.261 1.00 57.67 236 ASP B CA 1
ATOM 3726 C C . ASP B 1 236 ? 123.224 59.420 89.832 1.00 50.86 236 ASP B C 1
ATOM 3727 O O . ASP B 1 236 ? 124.434 59.462 89.613 1.00 52.31 236 ASP B O 1
ATOM 3732 N N . VAL B 1 237 ? 122.313 59.358 88.865 1.00 47.27 237 VAL B N 1
ATOM 3733 C CA . VAL B 1 237 ? 122.679 59.295 87.453 1.00 49.89 237 VAL B CA 1
ATOM 3734 C C . VAL B 1 237 ? 123.425 60.549 87.002 1.00 52.11 237 VAL B C 1
ATOM 3735 O O . VAL B 1 237 ? 124.453 60.463 86.327 1.00 54.29 237 VAL B O 1
ATOM 3739 N N . ARG B 1 238 ? 122.904 61.709 87.386 1.00 52.54 238 ARG B N 1
ATOM 3740 C CA . ARG B 1 238 ? 123.479 62.992 86.991 1.00 52.33 238 ARG B CA 1
ATOM 3741 C C . ARG B 1 238 ? 124.862 63.212 87.572 1.00 52.00 238 ARG B C 1
ATOM 3742 O O . ARG B 1 238 ? 125.751 63.733 86.900 1.00 57.19 238 ARG B O 1
ATOM 3750 N N . LEU B 1 239 ? 125.035 62.828 88.831 1.00 49.85 239 LEU B N 1
ATOM 3751 C CA . LEU B 1 239 ? 126.326 62.963 89.485 1.00 53.97 239 LEU B CA 1
ATOM 3752 C C . LEU B 1 239 ? 127.344 62.035 88.833 1.00 47.66 239 LEU B C 1
ATOM 3753 O O . LEU B 1 239 ? 128.476 62.436 88.560 1.00 50.76 239 LEU B O 1
ATOM 3758 N N . LEU B 1 240 ? 126.935 60.797 88.570 1.00 46.30 240 LEU B N 1
ATOM 3759 C CA . LEU B 1 240 ? 127.814 59.835 87.910 1.00 50.33 240 LEU B CA 1
ATOM 3760 C C . LEU B 1 240 ? 128.188 60.306 86.507 1.00 47.49 240 LEU B C 1
ATOM 3761 O O . LEU B 1 240 ? 129.276 60.007 86.014 1.00 47.63 240 LEU B O 1
ATOM 3766 N N . GLY B 1 241 ? 127.289 61.054 85.875 1.00 46.57 241 GLY B N 1
ATOM 3767 C CA . GLY B 1 241 ? 127.581 61.668 84.594 1.00 44.27 241 GLY B CA 1
ATOM 3768 C C . GLY B 1 241 ? 128.707 62.676 84.720 1.00 48.51 241 GLY B C 1
ATOM 3769 O O . GLY B 1 241 ? 129.678 62.638 83.961 1.00 51.84 241 GLY B O 1
ATOM 3770 N N . VAL B 1 242 ? 128.583 63.573 85.695 1.00 46.81 242 VAL B N 1
ATOM 3771 C CA . VAL B 1 242 ? 129.598 64.594 85.942 1.00 48.09 242 VAL B CA 1
ATOM 3772 C C . VAL B 1 242 ? 130.934 63.974 86.352 1.00 48.88 242 VAL B C 1
ATOM 3773 O O . VAL B 1 242 ? 131.992 64.405 85.895 1.00 51.08 242 VAL B O 1
ATOM 3777 N N . LEU B 1 243 ? 130.883 62.950 87.200 1.00 49.45 243 LEU B N 1
ATOM 3778 C CA . LEU B 1 243 ? 132.099 62.297 87.683 1.00 50.85 243 LEU B CA 1
ATOM 3779 C C . LEU B 1 243 ? 132.780 61.459 86.604 1.00 49.74 243 LEU B C 1
ATOM 3780 O O . LEU B 1 243 ? 133.932 61.064 86.760 1.00 55.29 243 LEU B O 1
ATOM 3785 N N . SER B 1 244 ? 132.076 61.180 85.511 1.00 52.26 244 SER B N 1
ATOM 3786 C CA . SER B 1 244 ? 132.650 60.361 84.444 1.00 49.97 244 SER B CA 1
ATOM 3787 C C . SER B 1 244 ? 133.782 61.092 83.732 1.00 49.69 244 SER B C 1
ATOM 3788 O O . SER B 1 244 ? 134.617 60.470 83.073 1.00 46.22 244 SER B O 1
ATOM 3791 N N . TYR B 1 245 ? 133.817 62.414 83.877 1.00 44.61 245 TYR B N 1
ATOM 3792 C CA . TYR B 1 245 ? 134.887 63.208 83.283 1.00 48.93 245 TYR B CA 1
ATOM 3793 C C . TYR B 1 245 ? 136.168 63.113 84.110 1.00 47.05 245 TYR B C 1
ATOM 3794 O O . TYR B 1 245 ? 137.182 63.713 83.766 1.00 51.85 245 TYR B O 1
ATOM 3803 N N . ALA B 1 246 ? 136.119 62.349 85.195 1.00 45.77 246 ALA B N 1
ATOM 3804 C CA . ALA B 1 246 ? 137.316 62.066 85.973 1.00 49.27 246 ALA B CA 1
ATOM 3805 C C . ALA B 1 246 ? 138.179 61.038 85.250 1.00 48.86 246 ALA B C 1
ATOM 3806 O O . ALA B 1 246 ? 139.402 61.039 85.386 1.00 54.08 246 ALA B O 1
ATOM 3808 N N . ALA B 1 247 ? 137.536 60.169 84.475 1.00 46.48 247 ALA B N 1
ATOM 3809 C CA . ALA B 1 247 ? 138.236 59.100 83.761 1.00 53.86 247 ALA B CA 1
ATOM 3810 C C . ALA B 1 247 ? 139.310 59.592 82.771 1.00 59.48 247 ALA B C 1
ATOM 3811 O O . ALA B 1 247 ? 140.401 59.024 82.735 1.00 61.88 247 ALA B O 1
ATOM 3813 N N . PRO B 1 248 ? 139.015 60.630 81.957 1.00 63.08 248 PRO B N 1
ATOM 3814 C CA . PRO B 1 248 ? 140.085 61.116 81.074 1.00 61.28 248 PRO B CA 1
ATOM 3815 C C . PRO B 1 248 ? 141.298 61.654 81.828 1.00 64.14 248 PRO B C 1
ATOM 3816 O O . PRO B 1 248 ? 142.433 61.413 81.417 1.00 64.84 248 PRO B O 1
ATOM 3820 N N . VAL B 1 249 ? 141.054 62.382 82.912 1.00 61.61 249 VAL B N 1
ATOM 3821 C CA . VAL B 1 249 ? 142.135 62.939 83.713 1.00 57.48 249 VAL B CA 1
ATOM 3822 C C . VAL B 1 249 ? 142.944 61.832 84.383 1.00 56.84 249 VAL B C 1
ATOM 3823 O O . VAL B 1 249 ? 144.173 61.847 84.353 1.00 65.50 249 VAL B O 1
ATOM 3827 N N . LEU B 1 250 ? 142.251 60.868 84.983 1.00 58.00 250 LEU B N 1
ATOM 3828 C CA . LEU B 1 250 ? 142.917 59.750 85.646 1.00 59.10 250 LEU B CA 1
ATOM 3829 C C . LEU B 1 250 ? 143.664 58.867 84.651 1.00 58.99 250 LEU B C 1
ATOM 3830 O O . LEU B 1 250 ? 144.701 58.293 84.977 1.00 62.22 250 LEU B O 1
ATOM 3835 N N . SER B 1 251 ? 143.133 58.764 83.437 1.00 58.80 251 SER B N 1
ATOM 3836 C CA . SER B 1 251 ? 143.775 57.984 82.386 1.00 58.61 251 SER B CA 1
ATOM 3837 C C . SER B 1 251 ? 145.131 58.577 82.020 1.00 64.53 251 SER B C 1
ATOM 3838 O O . SER B 1 251 ? 146.129 57.858 81.919 1.00 64.35 251 SER B O 1
ATOM 3841 N N . THR B 1 252 ? 145.159 59.894 81.828 1.00 64.20 252 THR B N 1
ATOM 3842 C CA . THR B 1 252 ? 146.391 60.596 81.480 1.00 60.20 252 THR B CA 1
ATOM 3843 C C . THR B 1 252 ? 147.439 60.453 82.582 1.00 61.75 252 THR B C 1
ATOM 3844 O O . THR B 1 252 ? 148.623 60.263 82.301 1.00 62.48 252 THR B O 1
ATOM 3848 N N . LEU B 1 253 ? 146.997 60.545 83.834 1.00 61.83 253 LEU B N 1
ATOM 3849 C CA . LEU B 1 253 ? 147.887 60.368 84.976 1.00 64.88 253 LEU B CA 1
ATOM 3850 C C . LEU B 1 253 ? 148.598 59.019 84.924 1.00 66.92 253 LEU B C 1
ATOM 3851 O O . LEU B 1 253 ? 149.813 58.947 85.102 1.00 69.18 253 LEU B O 1
ATOM 3856 N N . LEU B 1 254 ? 147.837 57.957 84.672 1.00 66.98 254 LEU B N 1
ATOM 3857 C CA . LEU B 1 254 ? 148.398 56.614 84.576 1.00 67.42 254 LEU B CA 1
ATOM 3858 C C . LEU B 1 254 ? 149.373 56.503 83.406 1.00 67.49 254 LEU B C 1
ATOM 3859 O O . LEU B 1 254 ? 150.398 55.830 83.506 1.00 67.42 254 LEU B O 1
ATOM 3864 N N . LEU B 1 255 ? 149.047 57.168 82.302 1.00 65.84 255 LEU B N 1
ATOM 3865 C CA . LEU B 1 255 ? 149.910 57.175 81.125 1.00 64.82 255 LEU B CA 1
ATOM 3866 C C . LEU B 1 255 ? 151.196 57.953 81.389 1.00 72.85 255 LEU B C 1
ATOM 3867 O O . LEU B 1 255 ? 152.265 57.591 80.894 1.00 75.40 255 LEU B O 1
ATOM 3872 N N . VAL B 1 256 ? 151.088 59.023 82.170 1.00 75.60 256 VAL B N 1
ATOM 3873 C CA . VAL B 1 256 ? 152.256 59.818 82.533 1.00 78.20 256 VAL B CA 1
ATOM 3874 C C . VAL B 1 256 ? 153.214 59.002 83.396 1.00 80.16 256 VAL B C 1
ATOM 3875 O O . VAL B 1 256 ? 154.421 58.979 83.149 1.00 80.70 256 VAL B O 1
ATOM 3879 N N . VAL B 1 257 ? 152.666 58.329 84.403 1.00 79.51 257 VAL B N 1
ATOM 3880 C CA . VAL B 1 257 ? 153.456 57.479 85.285 1.00 80.51 257 VAL B CA 1
ATOM 3881 C C . VAL B 1 257 ? 154.150 56.372 84.496 1.00 81.86 257 VAL B C 1
ATOM 3882 O O . VAL B 1 257 ? 155.321 56.065 84.729 1.00 84.47 257 VAL B O 1
ATOM 3886 N N . ALA B 1 258 ? 153.425 55.796 83.541 1.00 79.61 258 ALA B N 1
ATOM 3887 C CA . ALA B 1 258 ? 153.945 54.708 82.717 1.00 75.74 258 ALA B CA 1
ATOM 3888 C C . ALA B 1 258 ? 155.007 55.184 81.726 1.00 76.76 258 ALA B C 1
ATOM 3889 O O . ALA B 1 258 ? 155.612 54.375 81.023 1.00 78.29 258 ALA B O 1
ATOM 3891 N N . GLY B 1 259 ? 155.223 56.494 81.665 1.00 77.56 259 GLY B N 1
ATOM 3892 C CA . GLY B 1 259 ? 156.256 57.061 80.818 1.00 80.30 259 GLY B CA 1
ATOM 3893 C C . GLY B 1 259 ? 155.771 57.468 79.440 1.00 83.43 259 GLY B C 1
ATOM 3894 O O . GLY B 1 259 ? 156.534 58.015 78.644 1.00 91.41 259 GLY B O 1
ATOM 3895 N N . PHE B 1 260 ? 154.501 57.204 79.153 1.00 85.99 260 PHE B N 1
ATOM 3896 C CA . PHE B 1 260 ? 153.931 57.530 77.851 1.00 88.87 260 PHE B CA 1
ATOM 3897 C C . PHE B 1 260 ? 153.793 59.036 77.657 1.00 96.12 260 PHE B C 1
ATOM 3898 O O . PHE B 1 260 ? 153.763 59.527 76.527 1.00 98.37 260 PHE B O 1
ATOM 3906 N N . ALA B 1 261 ? 153.712 59.766 78.765 1.00 101.24 261 ALA B N 1
ATOM 3907 C CA . ALA B 1 261 ? 153.591 61.218 78.717 1.00 104.54 261 ALA B CA 1
ATOM 3908 C C . ALA B 1 261 ? 154.306 61.871 79.894 1.00 110.24 261 ALA B C 1
ATOM 3909 O O . ALA B 1 261 ? 154.893 61.189 80.736 1.00 114.24 261 ALA B O 1
ATOM 3911 N N . ALA B 1 262 ? 154.249 63.198 79.943 1.00 116.58 262 ALA B N 1
ATOM 3912 C CA . ALA B 1 262 ? 154.881 63.967 81.007 1.00 122.17 262 ALA B CA 1
ATOM 3913 C C . ALA B 1 262 ? 153.876 64.931 81.632 1.00 125.35 262 ALA B C 1
ATOM 3914 O O . ALA B 1 262 ? 152.900 65.312 80.985 1.00 121.70 262 ALA B O 1
ATOM 3916 N N . PRO B 1 263 ? 154.101 65.315 82.901 1.00 131.83 263 PRO B N 1
ATOM 3917 C CA . PRO B 1 263 ? 153.242 66.305 83.562 1.00 134.24 263 PRO B CA 1
ATOM 3918 C C . PRO B 1 263 ? 153.189 67.625 82.796 1.00 130.31 263 PRO B C 1
ATOM 3919 O O . PRO B 1 263 ? 154.234 68.177 82.450 1.00 142.01 263 PRO B O 1
ATOM 3923 N N . SER B 1 264 ? 151.982 68.117 82.537 1.00 117.43 264 SER B N 1
ATOM 3924 C CA . SER B 1 264 ? 151.802 69.326 81.742 1.00 103.44 264 SER B CA 1
ATOM 3925 C C . SER B 1 264 ? 150.817 70.293 82.393 1.00 95.78 264 SER B C 1
ATOM 3926 O O . SER B 1 264 ? 150.122 69.937 83.346 1.00 92.84 264 SER B O 1
ATOM 3929 N N . GLY B 1 265 ? 150.759 71.514 81.869 1.00 89.34 265 GLY B N 1
ATOM 3930 C CA . GLY B 1 265 ? 149.849 72.521 82.380 1.00 87.48 265 GLY B CA 1
ATOM 3931 C C . GLY B 1 265 ? 148.395 72.139 82.177 1.00 80.73 265 GLY B C 1
ATOM 3932 O O . GLY B 1 265 ? 147.545 72.423 83.020 1.00 79.39 265 GLY B O 1
ATOM 3933 N N . ALA B 1 266 ? 148.115 71.484 81.054 1.00 77.08 266 ALA B N 1
ATOM 3934 C CA . ALA B 1 266 ? 146.758 71.068 80.719 1.00 72.38 266 ALA B CA 1
ATOM 3935 C C . ALA B 1 266 ? 146.223 70.041 81.714 1.00 72.00 266 ALA B C 1
ATOM 3936 O O . ALA B 1 266 ? 145.029 70.024 82.014 1.00 72.55 266 ALA B O 1
ATOM 3938 N N . LEU B 1 267 ? 147.109 69.188 82.219 1.00 70.75 267 LEU B N 1
ATOM 3939 C CA . LEU B 1 267 ? 146.734 68.193 83.218 1.00 67.34 267 LEU B CA 1
ATOM 3940 C C . LEU B 1 267 ? 146.228 68.867 84.488 1.00 67.67 267 LEU B C 1
ATOM 3941 O O . LEU B 1 267 ? 145.173 68.512 85.012 1.00 65.14 267 LEU B O 1
ATOM 3946 N N . ALA B 1 268 ? 146.989 69.843 84.975 1.00 72.42 268 ALA B N 1
ATOM 3947 C CA . ALA B 1 268 ? 146.611 70.584 86.173 1.00 73.57 268 ALA B CA 1
ATOM 3948 C C . ALA B 1 268 ? 145.310 71.347 85.950 1.00 73.95 268 ALA B C 1
ATOM 3949 O O . ALA B 1 268 ? 144.444 71.383 86.825 1.00 77.64 268 ALA B O 1
ATOM 3951 N N . ILE B 1 269 ? 145.176 71.954 84.775 1.00 74.37 269 ILE B N 1
ATOM 3952 C CA . ILE B 1 269 ? 143.955 72.671 84.424 1.00 75.44 269 ILE B CA 1
ATOM 3953 C C . ILE B 1 269 ? 142.765 71.713 84.384 1.00 70.93 269 ILE B C 1
ATOM 3954 O O . ILE B 1 269 ? 141.715 71.997 84.958 1.00 72.71 269 ILE B O 1
ATOM 3959 N N . ALA B 1 270 ? 142.939 70.575 83.718 1.00 72.10 270 ALA B N 1
ATOM 3960 C CA . ALA B 1 270 ? 141.891 69.561 83.646 1.00 68.76 270 ALA B CA 1
ATOM 3961 C C . ALA B 1 270 ? 141.571 69.007 85.030 1.00 72.69 270 ALA B C 1
ATOM 3962 O O . ALA B 1 270 ? 140.414 68.739 85.343 1.00 75.98 270 ALA B O 1
ATOM 3964 N N . CYS B 1 271 ? 142.599 68.837 85.857 1.00 76.13 271 CYS B N 1
ATOM 3965 C CA . CYS B 1 271 ? 142.400 68.411 87.239 1.00 76.37 271 CYS B CA 1
ATOM 3966 C C . CYS B 1 271 ? 141.530 69.410 87.995 1.00 77.72 271 CYS B C 1
ATOM 3967 O O . CYS B 1 271 ? 140.618 69.026 88.723 1.00 76.74 271 CYS B O 1
ATOM 3970 N N . ALA B 1 272 ? 141.817 70.695 87.812 1.00 75.64 272 ALA B N 1
ATOM 3971 C CA . ALA B 1 272 ? 141.092 71.746 88.515 1.00 77.51 272 ALA B CA 1
ATOM 3972 C C . ALA B 1 272 ? 139.639 71.828 88.058 1.00 79.87 272 ALA B C 1
ATOM 3973 O O . ALA B 1 272 ? 138.729 71.971 88.876 1.00 79.52 272 ALA B O 1
ATOM 3975 N N . LEU B 1 273 ? 139.431 71.737 86.748 1.00 76.63 273 LEU B N 1
ATOM 3976 C CA . LEU B 1 273 ? 138.100 71.861 86.164 1.00 70.20 273 LEU B CA 1
ATOM 3977 C C . LEU B 1 273 ? 137.187 70.707 86.564 1.00 68.41 273 LEU B C 1
ATOM 3978 O O . LEU B 1 273 ? 136.001 70.906 86.832 1.00 67.83 273 LEU B O 1
ATOM 3983 N N . ILE B 1 274 ? 137.743 69.502 86.604 1.00 66.04 274 ILE B N 1
ATOM 3984 C CA . ILE B 1 274 ? 136.962 68.317 86.941 1.00 66.86 274 ILE B CA 1
ATOM 3985 C C . ILE B 1 274 ? 136.607 68.321 88.429 1.00 66.90 274 ILE B C 1
ATOM 3986 O O . ILE B 1 274 ? 135.475 68.018 88.805 1.00 69.27 274 ILE B O 1
ATOM 3991 N N . VAL B 1 275 ? 137.570 68.683 89.271 1.00 66.19 275 VAL B N 1
ATOM 3992 C CA . VAL B 1 275 ? 137.315 68.829 90.702 1.00 70.45 275 VAL B CA 1
ATOM 3993 C C . VAL B 1 275 ? 136.269 69.911 90.955 1.00 71.30 275 VAL B C 1
ATOM 3994 O O . VAL B 1 275 ? 135.346 69.724 91.749 1.00 72.11 275 VAL B O 1
ATOM 3998 N N . GLY B 1 276 ? 136.414 71.039 90.268 1.00 72.94 276 GLY B N 1
ATOM 3999 C CA . GLY B 1 276 ? 135.485 72.144 90.408 1.00 70.78 276 GLY B CA 1
ATOM 4000 C C . GLY B 1 276 ? 134.115 71.804 89.857 1.00 70.31 276 GLY B C 1
ATOM 4001 O O . GLY B 1 276 ? 133.097 72.154 90.450 1.00 76.18 276 GLY B O 1
ATOM 4002 N N . GLY B 1 277 ? 134.095 71.119 88.718 1.00 68.70 277 GLY B N 1
ATOM 4003 C CA . GLY B 1 277 ? 132.853 70.707 88.091 1.00 64.15 277 GLY B CA 1
ATOM 4004 C C . GLY B 1 277 ? 132.046 69.805 89.002 1.00 63.55 277 GLY B C 1
ATOM 4005 O O . GLY B 1 277 ? 130.825 69.930 89.095 1.00 59.29 277 GLY B O 1
ATOM 4006 N N . ALA B 1 278 ? 132.735 68.896 89.682 1.00 61.30 278 ALA B N 1
ATOM 4007 C CA . ALA B 1 278 ? 132.085 68.017 90.643 1.00 61.51 278 ALA B CA 1
ATOM 4008 C C . ALA B 1 278 ? 131.521 68.825 91.807 1.00 64.28 278 ALA B C 1
ATOM 4009 O O . ALA B 1 278 ? 130.368 68.646 92.192 1.00 64.98 278 ALA B O 1
ATOM 4011 N N . ALA B 1 279 ? 132.339 69.719 92.353 1.00 67.31 279 ALA B N 1
ATOM 4012 C CA . ALA B 1 279 ? 131.942 70.546 93.491 1.00 71.19 279 ALA B CA 1
ATOM 4013 C C . ALA B 1 279 ? 130.706 71.383 93.176 1.00 72.35 279 ALA B C 1
ATOM 4014 O O . ALA B 1 279 ? 129.813 71.521 94.009 1.00 75.15 279 ALA B O 1
ATOM 4016 N N . VAL B 1 280 ? 130.665 71.937 91.969 1.00 72.72 280 VAL B N 1
ATOM 4017 C CA . VAL B 1 280 ? 129.516 72.710 91.514 1.00 71.81 280 VAL B CA 1
ATOM 4018 C C . VAL B 1 280 ? 128.274 71.826 91.424 1.00 69.42 280 VAL B C 1
ATOM 4019 O O . VAL B 1 280 ? 127.171 72.242 91.783 1.00 65.29 280 VAL B O 1
ATOM 4023 N N . ALA B 1 281 ? 128.465 70.592 90.970 1.00 66.26 281 ALA B N 1
ATOM 4024 C CA . ALA B 1 281 ? 127.352 69.678 90.738 1.00 67.86 281 ALA B CA 1
ATOM 4025 C C . ALA B 1 281 ? 126.728 69.126 92.023 1.00 74.60 281 ALA B C 1
ATOM 4026 O O . ALA B 1 281 ? 125.576 68.695 92.012 1.00 79.95 281 ALA B O 1
ATOM 4028 N N . THR B 1 282 ? 127.473 69.125 93.125 1.00 78.49 282 THR B N 1
ATOM 4029 C CA . THR B 1 282 ? 126.934 68.581 94.371 1.00 86.39 282 THR B CA 1
ATOM 4030 C C . THR B 1 282 ? 126.948 69.574 95.540 1.00 91.35 282 THR B C 1
ATOM 4031 O O . THR B 1 282 ? 125.930 69.757 96.207 1.00 91.32 282 THR B O 1
ATOM 4035 N N . LEU B 1 283 ? 128.087 70.214 95.785 1.00 97.18 283 LEU B N 1
ATOM 4036 C CA . LEU B 1 283 ? 128.223 71.096 96.939 1.00 101.42 283 LEU B CA 1
ATOM 4037 C C . LEU B 1 283 ? 127.478 72.409 96.735 1.00 104.76 283 LEU B C 1
ATOM 4038 O O . LEU B 1 283 ? 126.618 72.775 97.536 1.00 109.56 283 LEU B O 1
ATOM 4043 N N . LEU B 1 284 ? 127.809 73.111 95.657 1.00 101.97 284 LEU B N 1
ATOM 4044 C CA . LEU B 1 284 ? 127.196 74.402 95.370 1.00 97.35 284 LEU B CA 1
ATOM 4045 C C . LEU B 1 284 ? 125.871 74.234 94.625 1.00 94.33 284 LEU B C 1
ATOM 4046 O O . LEU B 1 284 ? 125.240 75.216 94.233 1.00 94.26 284 LEU B O 1
ATOM 4051 N N . ALA B 1 285 ? 125.453 72.985 94.438 1.00 92.74 285 ALA B N 1
ATOM 4052 C CA . ALA B 1 285 ? 124.207 72.683 93.739 1.00 94.62 285 ALA B CA 1
ATOM 4053 C C . ALA B 1 285 ? 122.988 73.113 94.549 1.00 104.49 285 ALA B C 1
ATOM 4054 O O . ALA B 1 285 ? 122.036 73.677 94.007 1.00 107.27 285 ALA B O 1
ATOM 4056 N N . ARG B 1 286 ? 123.020 72.834 95.848 1.00 110.29 286 ARG B N 1
ATOM 4057 C CA . ARG B 1 286 ? 121.936 73.221 96.741 1.00 116.16 286 ARG B CA 1
ATOM 4058 C C . ARG B 1 286 ? 121.869 74.737 96.874 1.00 115.18 286 ARG B C 1
ATOM 4059 O O . ARG B 1 286 ? 120.838 75.349 96.595 1.00 121.32 286 ARG B O 1
ATOM 4061 N N . ARG B 1 287 ? 122.976 75.337 97.298 1.00 114.12 287 ARG B N 1
ATOM 4062 C CA . ARG B 1 287 ? 123.052 76.784 97.455 1.00 111.60 287 ARG B CA 1
ATOM 4063 C C . ARG B 1 287 ? 123.361 77.468 96.126 1.00 106.94 287 ARG B C 1
ATOM 4064 O O . ARG B 1 287 ? 122.560 77.424 95.192 1.00 104.07 287 ARG B O 1
ATOM 4066 N N . SER C 1 2 ? 164.347 -7.386 89.254 1.00 84.77 2 SER C N 1
ATOM 4067 C CA . SER C 1 2 ? 164.364 -7.813 90.647 1.00 84.67 2 SER C CA 1
ATOM 4068 C C . SER C 1 2 ? 163.794 -6.728 91.552 1.00 87.24 2 SER C C 1
ATOM 4069 O O . SER C 1 2 ? 163.101 -7.024 92.523 1.00 83.89 2 SER C O 1
ATOM 4072 N N . ARG C 1 3 ? 164.092 -5.472 91.229 1.00 89.26 3 ARG C N 1
ATOM 4073 C CA . ARG C 1 3 ? 163.557 -4.343 91.981 1.00 87.29 3 ARG C CA 1
ATOM 4074 C C . ARG C 1 3 ? 162.042 -4.286 91.834 1.00 90.59 3 ARG C C 1
ATOM 4075 O O . ARG C 1 3 ? 161.316 -4.185 92.822 1.00 91.41 3 ARG C O 1
ATOM 4083 N N . SER C 1 4 ? 161.575 -4.354 90.591 1.00 92.97 4 SER C N 1
ATOM 4084 C CA . SER C 1 4 ? 160.147 -4.391 90.298 1.00 90.58 4 SER C CA 1
ATOM 4085 C C . SER C 1 4 ? 159.509 -5.620 90.930 1.00 87.97 4 SER C C 1
ATOM 4086 O O . SER C 1 4 ? 158.366 -5.578 91.389 1.00 86.09 4 SER C O 1
ATOM 4089 N N . SER C 1 5 ? 160.261 -6.714 90.948 1.00 88.57 5 SER C N 1
ATOM 4090 C CA . SER C 1 5 ? 159.795 -7.958 91.539 1.00 86.34 5 SER C CA 1
ATOM 4091 C C . SER C 1 5 ? 159.742 -7.842 93.059 1.00 85.87 5 SER C C 1
ATOM 4092 O O . SER C 1 5 ? 158.951 -8.519 93.711 1.00 83.45 5 SER C O 1
ATOM 4095 N N . ALA C 1 6 ? 160.579 -6.971 93.615 1.00 82.64 6 ALA C N 1
ATOM 4096 C CA . ALA C 1 6 ? 160.674 -6.813 95.061 1.00 77.94 6 ALA C CA 1
ATOM 4097 C C . ALA C 1 6 ? 159.525 -5.977 95.622 1.00 75.42 6 ALA C C 1
ATOM 4098 O O . ALA C 1 6 ? 158.995 -6.288 96.689 1.00 75.98 6 ALA C O 1
ATOM 4100 N N . THR C 1 7 ? 159.144 -4.915 94.916 1.00 73.51 7 THR C N 1
ATOM 4101 C CA . THR C 1 7 ? 158.021 -4.092 95.356 1.00 69.51 7 THR C CA 1
ATOM 4102 C C . THR C 1 7 ? 156.728 -4.886 95.245 1.00 68.45 7 THR C C 1
ATOM 4103 O O . THR C 1 7 ? 155.816 -4.716 96.055 1.00 69.62 7 THR C O 1
ATOM 4107 N N . LEU C 1 8 ? 156.655 -5.751 94.238 1.00 65.16 8 LEU C N 1
ATOM 4108 C CA . LEU C 1 8 ? 155.497 -6.617 94.066 1.00 69.94 8 LEU C CA 1
ATOM 4109 C C . LEU C 1 8 ? 155.388 -7.535 95.280 1.00 68.64 8 LEU C C 1
ATOM 4110 O O . LEU C 1 8 ? 154.302 -7.729 95.832 1.00 65.39 8 LEU C O 1
ATOM 4115 N N . ILE C 1 9 ? 156.527 -8.083 95.698 1.00 68.13 9 ILE C N 1
ATOM 4116 C CA . ILE C 1 9 ? 156.602 -8.852 96.932 1.00 65.51 9 ILE C CA 1
ATOM 4117 C C . ILE C 1 9 ? 156.188 -7.966 98.106 1.00 62.20 9 ILE C C 1
ATOM 4118 O O . ILE C 1 9 ? 155.356 -8.356 98.924 1.00 56.15 9 ILE C O 1
ATOM 4123 N N . GLY C 1 10 ? 156.755 -6.765 98.173 1.00 61.87 10 GLY C N 1
ATOM 4124 C CA . GLY C 1 10 ? 156.441 -5.827 99.237 1.00 60.66 10 GLY C CA 1
ATOM 4125 C C . GLY C 1 10 ? 154.972 -5.449 99.324 1.00 59.22 10 GLY C C 1
ATOM 4126 O O . GLY C 1 10 ? 154.458 -5.170 100.409 1.00 53.41 10 GLY C O 1
ATOM 4127 N N . PHE C 1 11 ? 154.292 -5.444 98.181 1.00 57.13 11 PHE C N 1
ATOM 4128 C CA . PHE C 1 11 ? 152.885 -5.059 98.142 1.00 55.31 11 PHE C CA 1
ATOM 4129 C C . PHE C 1 11 ? 151.986 -6.104 98.808 1.00 52.10 11 PHE C C 1
ATOM 4130 O O . PHE C 1 11 ? 150.903 -5.774 99.287 1.00 48.60 11 PHE C O 1
ATOM 4138 N N . THR C 1 12 ? 152.438 -7.355 98.845 1.00 49.89 12 THR C N 1
ATOM 4139 C CA . THR C 1 12 ? 151.658 -8.420 99.470 1.00 54.72 12 THR C CA 1
ATOM 4140 C C . THR C 1 12 ? 151.478 -8.170 100.969 1.00 54.66 12 THR C C 1
ATOM 4141 O O . THR C 1 12 ? 150.484 -8.589 101.559 1.00 56.44 12 THR C O 1
ATOM 4145 N N . ALA C 1 13 ? 152.442 -7.483 101.576 1.00 47.35 13 ALA C N 1
ATOM 4146 C CA . ALA C 1 13 ? 152.345 -7.091 102.977 1.00 45.85 13 ALA C CA 1
ATOM 4147 C C . ALA C 1 13 ? 151.201 -6.107 103.178 1.00 45.57 13 ALA C C 1
ATOM 4148 O O . ALA C 1 13 ? 150.484 -6.170 104.175 1.00 45.03 13 ALA C O 1
ATOM 4150 N N . ILE C 1 14 ? 151.042 -5.195 102.223 1.00 47.70 14 ILE C N 1
ATOM 4151 C CA . ILE C 1 14 ? 149.956 -4.222 102.250 1.00 47.44 14 ILE C CA 1
ATOM 4152 C C . ILE C 1 14 ? 148.612 -4.929 102.069 1.00 49.40 14 ILE C C 1
ATOM 4153 O O . ILE C 1 14 ? 147.614 -4.560 102.693 1.00 48.73 14 ILE C O 1
ATOM 4158 N N . LEU C 1 15 ? 148.597 -5.952 101.219 1.00 47.04 15 LEU C N 1
ATOM 4159 C CA . LEU C 1 15 ? 147.392 -6.744 101.000 1.00 48.62 15 LEU C CA 1
ATOM 4160 C C . LEU C 1 15 ? 147.009 -7.521 102.261 1.00 47.52 15 LEU C C 1
ATOM 4161 O O . LEU C 1 15 ? 145.845 -7.531 102.659 1.00 49.35 15 LEU C O 1
ATOM 4166 N N . LEU C 1 16 ? 147.990 -8.166 102.888 1.00 47.61 16 LEU C N 1
ATOM 4167 C CA . LEU C 1 16 ? 147.745 -8.925 104.112 1.00 49.11 16 LEU C CA 1
ATOM 4168 C C . LEU C 1 16 ? 147.290 -8.015 105.256 1.00 49.51 16 LEU C C 1
ATOM 4169 O O . LEU C 1 16 ? 146.435 -8.393 106.054 1.00 50.95 16 LEU C O 1
ATOM 4174 N N . TRP C 1 17 ? 147.848 -6.811 105.326 1.00 48.32 17 TRP C N 1
ATOM 4175 C CA . TRP C 1 17 ? 147.490 -5.885 106.396 1.00 47.15 17 TRP C CA 1
ATOM 4176 C C . TRP C 1 17 ? 146.091 -5.301 106.194 1.00 52.69 17 TRP C C 1
ATOM 4177 O O . TRP C 1 17 ? 145.486 -4.786 107.134 1.00 55.75 17 TRP C O 1
ATOM 4188 N N . SER C 1 18 ? 145.574 -5.399 104.973 1.00 52.13 18 SER C N 1
ATOM 4189 C CA . SER C 1 18 ? 144.201 -4.988 104.687 1.00 53.75 18 SER C CA 1
ATOM 4190 C C . SER C 1 18 ? 143.193 -5.951 105.312 1.00 56.30 18 SER C C 1
ATOM 4191 O O . SER C 1 18 ? 142.021 -5.612 105.480 1.00 59.59 18 SER C O 1
ATOM 4194 N N . THR C 1 19 ? 143.656 -7.152 105.646 1.00 54.78 19 THR C N 1
ATOM 4195 C CA . THR C 1 19 ? 142.799 -8.187 106.216 1.00 54.65 19 THR C CA 1
ATOM 4196 C C . THR C 1 19 ? 142.565 -7.946 107.709 1.00 55.11 19 THR C C 1
ATOM 4197 O O . THR C 1 19 ? 141.626 -8.487 108.292 1.00 55.68 19 THR C O 1
ATOM 4201 N N . LEU C 1 20 ? 143.417 -7.119 108.312 1.00 53.43 20 LEU C N 1
ATOM 4202 C CA . LEU C 1 20 ? 143.393 -6.876 109.756 1.00 57.29 20 LEU C CA 1
ATOM 4203 C C . LEU C 1 20 ? 142.008 -6.551 110.315 1.00 61.87 20 LEU C C 1
ATOM 4204 O O . LEU C 1 20 ? 141.543 -7.223 111.231 1.00 63.91 20 LEU C O 1
ATOM 4209 N N . ALA C 1 21 ? 141.353 -5.533 109.762 1.00 63.24 21 ALA C N 1
ATOM 4210 C CA . ALA C 1 21 ? 140.052 -5.089 110.263 1.00 61.18 21 ALA C CA 1
ATOM 4211 C C . ALA C 1 21 ? 138.992 -6.191 110.224 1.00 68.75 21 ALA C C 1
ATOM 4212 O O . ALA C 1 21 ? 138.144 -6.276 111.112 1.00 68.69 21 ALA C O 1
ATOM 4214 N N . LEU C 1 22 ? 139.035 -7.031 109.195 1.00 71.58 22 LEU C N 1
ATOM 4215 C CA . LEU C 1 22 ? 138.094 -8.140 109.098 1.00 73.88 22 LEU C CA 1
ATOM 4216 C C . LEU C 1 22 ? 138.411 -9.166 110.180 1.00 78.07 22 LEU C C 1
ATOM 4217 O O . LEU C 1 22 ? 137.517 -9.646 110.879 1.00 80.65 22 LEU C O 1
ATOM 4222 N N . ALA C 1 23 ? 139.692 -9.489 110.318 1.00 80.00 23 ALA C N 1
ATOM 4223 C CA . ALA C 1 23 ? 140.129 -10.493 111.278 1.00 81.75 23 ALA C CA 1
ATOM 4224 C C . ALA C 1 23 ? 140.164 -9.952 112.707 1.00 79.25 23 ALA C C 1
ATOM 4225 O O . ALA C 1 23 ? 140.236 -10.724 113.661 1.00 78.91 23 ALA C O 1
ATOM 4227 N N . THR C 1 24 ? 140.109 -8.633 112.860 1.00 80.45 24 THR C N 1
ATOM 4228 C CA . THR C 1 24 ? 140.136 -8.038 114.192 1.00 82.27 24 THR C CA 1
ATOM 4229 C C . THR C 1 24 ? 138.752 -8.082 114.833 1.00 80.95 24 THR C C 1
ATOM 4230 O O . THR C 1 24 ? 138.588 -7.756 116.009 1.00 80.92 24 THR C O 1
ATOM 4234 N N . SER C 1 25 ? 137.759 -8.501 114.055 1.00 81.60 25 SER C N 1
ATOM 4235 C CA . SER C 1 25 ? 136.390 -8.583 114.544 1.00 84.28 25 SER C CA 1
ATOM 4236 C C . SER C 1 25 ? 136.243 -9.680 115.597 1.00 86.42 25 SER C C 1
ATOM 4237 O O . SER C 1 25 ? 135.269 -9.705 116.348 1.00 90.65 25 SER C O 1
ATOM 4239 N N . SER C 1 26 ? 137.221 -10.578 115.652 1.00 88.43 26 SER C N 1
ATOM 4240 C CA . SER C 1 26 ? 137.216 -11.667 116.623 1.00 93.86 26 SER C CA 1
ATOM 4241 C C . SER C 1 26 ? 138.256 -11.454 117.727 1.00 98.04 26 SER C C 1
ATOM 4242 O O . SER C 1 26 ? 138.349 -12.250 118.661 1.00 100.63 26 SER C O 1
ATOM 4245 N N . THR C 1 27 ? 139.034 -10.379 117.623 1.00 100.24 27 THR C N 1
ATOM 4246 C CA . THR C 1 27 ? 140.070 -10.090 118.614 1.00 100.46 27 THR C CA 1
ATOM 4247 C C . THR C 1 27 ? 139.474 -9.635 119.942 1.00 97.41 27 THR C C 1
ATOM 4248 O O . THR C 1 27 ? 140.188 -9.481 120.930 1.00 95.19 27 THR C O 1
ATOM 4252 N N . GLY C 1 28 ? 138.167 -9.407 119.957 1.00 100.76 28 GLY C N 1
ATOM 4253 C CA . GLY C 1 28 ? 137.469 -9.103 121.190 1.00 102.53 28 GLY C CA 1
ATOM 4254 C C . GLY C 1 28 ? 137.194 -10.384 121.956 1.00 102.22 28 GLY C C 1
ATOM 4255 O O . GLY C 1 28 ? 136.704 -11.358 121.383 1.00 98.29 28 GLY C O 1
ATOM 4256 N N . ALA C 1 29 ? 137.512 -10.391 123.248 1.00 103.98 29 ALA C N 1
ATOM 4257 C CA . ALA C 1 29 ? 138.074 -9.222 123.915 1.00 92.84 29 ALA C CA 1
ATOM 4258 C C . ALA C 1 29 ? 139.398 -9.542 124.602 1.00 80.75 29 ALA C C 1
ATOM 4259 O O . ALA C 1 29 ? 139.592 -9.207 125.769 1.00 79.90 29 ALA C O 1
ATOM 4261 N N . VAL C 1 30 ? 140.306 -10.192 123.879 1.00 68.72 30 VAL C N 1
ATOM 4262 C CA . VAL C 1 30 ? 141.627 -10.486 124.420 1.00 64.53 30 VAL C CA 1
ATOM 4263 C C . VAL C 1 30 ? 142.532 -9.264 124.296 1.00 63.28 30 VAL C C 1
ATOM 4264 O O . VAL C 1 30 ? 142.652 -8.677 123.219 1.00 60.51 30 VAL C O 1
ATOM 4268 N N . PRO C 1 31 ? 143.164 -8.871 125.412 1.00 58.96 31 PRO C N 1
ATOM 4269 C CA . PRO C 1 31 ? 144.023 -7.684 125.486 1.00 56.11 31 PRO C CA 1
ATOM 4270 C C . PRO C 1 31 ? 145.151 -7.700 124.452 1.00 55.18 31 PRO C C 1
ATOM 4271 O O . PRO C 1 31 ? 145.636 -8.773 124.086 1.00 53.67 31 PRO C O 1
ATOM 4275 N N . PRO C 1 32 ? 145.557 -6.508 123.982 1.00 55.78 32 PRO C N 1
ATOM 4276 C CA . PRO C 1 32 ? 146.478 -6.319 122.852 1.00 48.63 32 PRO C CA 1
ATOM 4277 C C . PRO C 1 32 ? 147.876 -6.920 123.024 1.00 51.17 32 PRO C C 1
ATOM 4278 O O . PRO C 1 32 ? 148.408 -7.467 122.055 1.00 50.82 32 PRO C O 1
ATOM 4282 N N . PHE C 1 33 ? 148.472 -6.811 124.208 1.00 47.40 33 PHE C N 1
ATOM 4283 C CA . PHE C 1 33 ? 149.819 -7.342 124.403 1.00 49.44 33 PHE C CA 1
ATOM 4284 C C . PHE C 1 33 ? 149.820 -8.867 124.337 1.00 53.48 33 PHE C C 1
ATOM 4285 O O . PHE C 1 33 ? 150.730 -9.470 123.763 1.00 47.37 33 PHE C O 1
ATOM 4293 N N . LEU C 1 34 ? 148.799 -9.487 124.922 1.00 49.91 34 LEU C N 1
ATOM 4294 C CA . LEU C 1 34 ? 148.655 -10.937 124.856 1.00 54.46 34 LEU C CA 1
ATOM 4295 C C . LEU C 1 34 ? 148.453 -11.391 123.413 1.00 55.71 34 LEU C C 1
ATOM 4296 O O . LEU C 1 34 ? 149.079 -12.349 122.961 1.00 46.97 34 LEU C O 1
ATOM 4301 N N . LEU C 1 35 ? 147.579 -10.694 122.693 1.00 57.71 35 LEU C N 1
ATOM 4302 C CA . LEU C 1 35 ? 147.329 -11.003 121.289 1.00 56.02 35 LEU C CA 1
ATOM 4303 C C . LEU C 1 35 ? 148.606 -10.861 120.467 1.00 50.91 35 LEU C C 1
ATOM 4304 O O . LEU C 1 35 ? 148.908 -11.700 119.618 1.00 52.51 35 LEU C O 1
ATOM 4309 N N . THR C 1 36 ? 149.356 -9.797 120.732 1.00 51.03 36 THR C N 1
ATOM 4310 C CA . THR C 1 36 ? 150.625 -9.563 120.055 1.00 49.18 36 THR C CA 1
ATOM 4311 C C . THR C 1 36 ? 151.624 -10.670 120.377 1.00 51.28 36 THR C C 1
ATOM 4312 O O . THR C 1 36 ? 152.312 -11.172 119.490 1.00 55.30 36 THR C O 1
ATOM 4316 N N . ALA C 1 37 ? 151.692 -11.054 121.648 1.00 45.93 3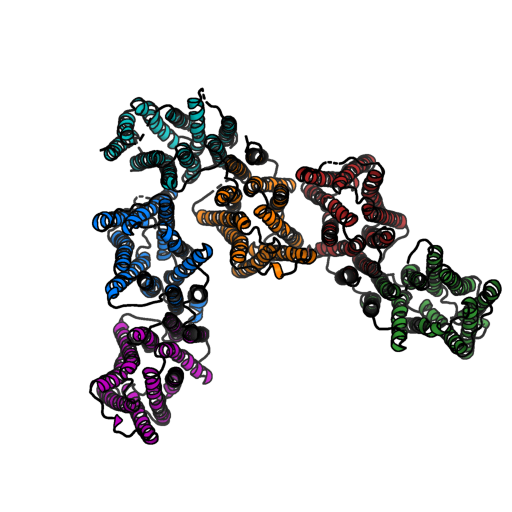7 ALA C N 1
ATOM 4317 C CA . ALA C 1 37 ? 152.584 -12.127 122.070 1.00 53.02 37 ALA C CA 1
ATOM 4318 C C . ALA C 1 37 ? 152.225 -13.445 121.387 1.00 53.45 37 ALA C C 1
ATOM 4319 O O . ALA C 1 37 ? 153.106 -14.202 120.983 1.00 56.56 37 ALA C O 1
ATOM 4321 N N . LEU C 1 38 ? 150.931 -13.715 121.254 1.00 52.51 38 LEU C N 1
ATOM 4322 C CA . LEU C 1 38 ? 150.481 -14.947 120.616 1.00 51.52 38 LEU C CA 1
ATOM 4323 C C . LEU C 1 38 ? 150.733 -14.916 119.110 1.00 55.54 38 LEU C C 1
ATOM 4324 O O . LEU C 1 38 ? 151.248 -15.880 118.543 1.00 60.19 38 LEU C O 1
ATOM 4329 N N . THR C 1 39 ? 150.378 -13.810 118.464 1.00 49.11 39 THR C N 1
ATOM 4330 C CA . THR C 1 39 ? 150.506 -13.717 117.012 1.00 52.24 39 THR C CA 1
ATOM 4331 C C . THR C 1 39 ? 151.960 -13.634 116.544 1.00 51.25 39 THR C C 1
ATOM 4332 O O . THR C 1 39 ? 152.311 -14.196 115.505 1.00 53.33 39 THR C O 1
ATOM 4336 N N . PHE C 1 40 ? 152.805 -12.945 117.307 1.00 47.14 40 PHE C N 1
ATOM 4337 C CA . PHE C 1 40 ? 154.207 -12.779 116.918 1.00 49.11 40 PHE C CA 1
ATOM 4338 C C . PHE C 1 40 ? 155.045 -14.020 117.209 1.00 51.33 40 PHE C C 1
ATOM 4339 O O . PHE C 1 40 ? 156.070 -14.245 116.565 1.00 51.52 40 PHE C O 1
ATOM 4347 N N . THR C 1 41 ? 154.614 -14.815 118.183 1.00 51.71 41 THR C N 1
ATOM 4348 C CA . THR C 1 41 ? 155.245 -16.102 118.437 1.00 53.74 41 THR C CA 1
ATOM 4349 C C . THR C 1 41 ? 155.027 -17.005 117.229 1.00 55.48 41 THR C C 1
ATOM 4350 O O . THR C 1 41 ? 155.963 -17.630 116.727 1.00 57.51 41 THR C O 1
ATOM 4354 N N . ILE C 1 42 ? 153.783 -17.054 116.761 1.00 55.79 42 ILE C N 1
ATOM 4355 C CA . ILE C 1 42 ? 153.439 -17.799 115.558 1.00 56.94 42 ILE C CA 1
ATOM 4356 C C . ILE C 1 42 ? 154.174 -17.223 114.354 1.00 61.55 42 ILE C C 1
ATOM 4357 O O . ILE C 1 42 ? 154.713 -17.963 113.533 1.00 66.15 42 ILE C O 1
ATOM 4362 N N . GLY C 1 43 ? 154.204 -15.896 114.264 1.00 58.52 43 GLY C N 1
ATOM 4363 C CA . GLY C 1 43 ? 154.884 -15.213 113.177 1.00 58.17 43 GLY C CA 1
ATOM 4364 C C . GLY C 1 43 ? 156.369 -15.520 113.117 1.00 60.31 43 GLY C C 1
ATOM 4365 O O . GLY C 1 43 ? 156.938 -15.674 112.036 1.00 62.42 43 GLY C O 1
ATOM 4366 N N . GLY C 1 44 ? 156.997 -15.609 114.284 1.00 59.18 44 GLY C N 1
ATOM 4367 C CA . GLY C 1 44 ? 158.409 -15.931 114.364 1.00 60.55 44 GLY C CA 1
ATOM 4368 C C . GLY C 1 44 ? 158.695 -17.357 113.935 1.00 61.66 44 GLY C C 1
ATOM 4369 O O . GLY C 1 44 ? 159.727 -17.633 113.329 1.00 62.53 44 GLY C O 1
ATOM 4370 N N . ALA C 1 45 ? 157.772 -18.263 114.246 1.00 65.50 45 ALA C N 1
ATOM 4371 C CA . ALA C 1 45 ? 157.931 -19.675 113.911 1.00 68.65 45 ALA C CA 1
ATOM 4372 C C . ALA C 1 45 ? 157.780 -19.917 112.412 1.00 68.52 45 ALA C C 1
ATOM 4373 O O . ALA C 1 45 ? 158.374 -20.845 111.861 1.00 69.06 45 ALA C O 1
ATOM 4375 N N . VAL C 1 46 ? 156.978 -19.083 111.760 1.00 70.79 46 VAL C N 1
ATOM 4376 C CA . VAL C 1 46 ? 156.803 -19.159 110.315 1.00 76.66 46 VAL C CA 1
ATOM 4377 C C . VAL C 1 46 ? 158.110 -18.814 109.611 1.00 80.86 46 VAL C C 1
ATOM 4378 O O . VAL C 1 46 ? 158.487 -19.452 108.627 1.00 86.85 46 VAL C O 1
ATOM 4382 N N . GLY C 1 47 ? 158.802 -17.803 110.130 1.00 80.18 47 GLY C N 1
ATOM 4383 C CA . GLY C 1 47 ? 160.089 -17.401 109.594 1.00 76.72 47 GLY C CA 1
ATOM 4384 C C . GLY C 1 47 ? 161.129 -18.491 109.765 1.00 77.68 47 GLY C C 1
ATOM 4385 O O . GLY C 1 47 ? 162.005 -18.668 108.917 1.00 80.46 47 GLY C O 1
ATOM 4386 N N . ILE C 1 48 ? 161.028 -19.225 110.869 1.00 74.80 48 ILE C N 1
ATOM 4387 C CA . ILE C 1 48 ? 161.918 -20.350 111.125 1.00 82.24 48 ILE C CA 1
ATOM 4388 C C . ILE C 1 48 ? 161.671 -21.464 110.111 1.00 86.80 48 ILE C C 1
ATOM 4389 O O . ILE C 1 48 ? 162.612 -22.010 109.533 1.00 93.22 48 ILE C O 1
ATOM 4394 N N . ALA C 1 49 ? 160.400 -21.790 109.895 1.00 83.87 49 ALA C N 1
ATOM 4395 C CA . ALA C 1 49 ? 160.018 -22.804 108.918 1.00 84.50 49 ALA C CA 1
ATOM 4396 C C . ALA C 1 49 ? 160.427 -22.386 107.510 1.00 84.98 49 ALA C C 1
ATOM 4397 O O . ALA C 1 49 ? 160.802 -23.222 106.688 1.00 87.70 49 ALA C O 1
ATOM 4399 N N . ALA C 1 50 ? 160.350 -21.087 107.238 1.00 79.23 50 ALA C N 1
ATOM 4400 C CA . ALA C 1 50 ? 160.776 -20.550 105.952 1.00 83.20 50 ALA C CA 1
ATOM 4401 C C . ALA C 1 50 ? 162.287 -20.681 105.804 1.00 87.07 50 ALA C C 1
ATOM 4402 O O . ALA C 1 50 ? 162.794 -20.947 104.714 1.00 92.94 50 ALA C O 1
ATOM 4404 N N . GLY C 1 51 ? 162.997 -20.499 106.913 1.00 84.96 51 GLY C N 1
ATOM 4405 C CA . GLY C 1 51 ? 164.444 -20.590 106.923 1.00 85.10 51 GLY C CA 1
ATOM 4406 C C . GLY C 1 51 ? 164.940 -22.011 106.747 1.00 89.22 51 GLY C C 1
ATOM 4407 O O . GLY C 1 51 ? 165.870 -22.260 105.981 1.00 93.77 51 GLY C O 1
ATOM 4408 N N . LEU C 1 52 ? 164.318 -22.946 107.459 1.00 89.94 52 LEU C N 1
ATOM 4409 C CA . LEU C 1 52 ? 164.705 -24.351 107.380 1.00 93.83 52 LEU C CA 1
ATOM 4410 C C . LEU C 1 52 ? 164.351 -24.948 106.021 1.00 97.98 52 LEU C C 1
ATOM 4411 O O . LEU C 1 52 ? 165.053 -25.826 105.519 1.00 103.20 52 LEU C O 1
ATOM 4416 N N . ALA C 1 53 ? 163.261 -24.468 105.432 1.00 100.23 53 ALA C N 1
ATOM 4417 C CA . ALA C 1 53 ? 162.868 -24.891 104.093 1.00 103.41 53 ALA C CA 1
ATOM 4418 C C . ALA C 1 53 ? 163.901 -24.425 103.075 1.00 104.92 53 ALA C C 1
ATOM 4419 O O . ALA C 1 53 ? 164.220 -25.138 102.124 1.00 108.28 53 ALA C O 1
ATOM 4421 N N . ARG C 1 54 ? 164.420 -23.219 103.286 1.00 105.98 54 ARG C N 1
ATOM 4422 C CA . ARG C 1 54 ? 165.471 -22.674 102.436 1.00 109.30 54 ARG C CA 1
ATOM 4423 C C . ARG C 1 54 ? 166.833 -23.163 102.909 1.00 112.38 54 ARG C C 1
ATOM 4424 O O . ARG C 1 54 ? 167.841 -22.978 102.227 1.00 118.53 54 ARG C O 1
ATOM 4426 N N . GLY C 1 55 ? 166.854 -23.790 104.081 1.00 112.91 55 GLY C N 1
ATOM 4427 C CA . GLY C 1 55 ? 168.082 -24.316 104.649 1.00 117.10 55 GLY C CA 1
ATOM 4428 C C . GLY C 1 55 ? 169.055 -23.220 105.037 1.00 119.41 55 GLY C C 1
ATOM 4429 O O . GLY C 1 55 ? 170.269 -23.407 104.968 1.00 122.57 55 GLY C O 1
ATOM 4430 N N . VAL C 1 56 ? 168.518 -22.075 105.447 1.00 116.84 56 VAL C N 1
ATOM 4431 C CA . VAL C 1 56 ? 169.339 -20.924 105.809 1.00 115.07 56 VAL C CA 1
ATOM 4432 C C . VAL C 1 56 ? 170.185 -21.192 107.049 1.00 117.97 56 VAL C C 1
ATOM 4433 O O . VAL C 1 56 ? 171.316 -20.715 107.153 1.00 121.66 56 VAL C O 1
ATOM 4435 N N . GLY C 1 57 ? 169.632 -21.953 107.987 1.00 117.35 57 GLY C N 1
ATOM 4436 C CA . GLY C 1 57 ? 170.329 -22.263 109.222 1.00 119.47 57 GLY C CA 1
ATOM 4437 C C . GLY C 1 57 ? 170.097 -21.213 110.291 1.00 118.84 57 GLY C C 1
ATOM 4438 O O . GLY C 1 57 ? 169.608 -20.119 110.005 1.00 117.45 57 GLY C O 1
ATOM 4439 N N . LEU C 1 58 ? 170.454 -21.546 111.528 1.00 119.76 58 LEU C N 1
ATOM 4440 C CA . LEU C 1 58 ? 170.260 -20.641 112.656 1.00 115.18 58 LEU C CA 1
ATOM 4441 C C . LEU C 1 58 ? 171.461 -19.723 112.859 1.00 115.37 58 LEU C C 1
ATOM 4442 O O . LEU C 1 58 ? 171.504 -18.945 113.812 1.00 113.06 58 LEU C O 1
ATOM 4444 N N . SER C 1 59 ? 172.434 -19.818 111.957 1.00 116.77 59 SER C N 1
ATOM 4445 C CA . SER C 1 59 ? 173.630 -18.986 112.026 1.00 114.80 59 SER C CA 1
ATOM 4446 C C . SER C 1 59 ? 173.323 -17.533 111.671 1.00 111.70 59 SER C C 1
ATOM 4447 O O . SER C 1 59 ? 174.115 -16.635 111.956 1.00 112.82 59 SER C O 1
ATOM 4449 N N . VAL C 1 60 ? 172.169 -17.308 111.050 1.00 107.46 60 VAL C N 1
ATOM 4450 C CA . VAL C 1 60 ? 171.774 -15.966 110.638 1.00 104.43 60 VAL C CA 1
ATOM 4451 C C . VAL C 1 60 ? 171.338 -15.114 111.827 1.00 103.57 60 VAL C C 1
ATOM 4452 O O . VAL C 1 60 ? 171.192 -13.899 111.704 1.00 103.50 60 VAL C O 1
ATOM 4456 N N . LEU C 1 61 ? 171.138 -15.751 112.977 1.00 103.10 61 LEU C N 1
ATOM 4457 C CA . LEU C 1 61 ? 170.696 -15.046 114.177 1.00 97.80 61 LEU C CA 1
ATOM 4458 C C . LEU C 1 61 ? 171.831 -14.257 114.825 1.00 95.96 61 LEU C C 1
ATOM 4459 O O . LEU C 1 61 ? 171.598 -13.428 115.704 1.00 93.87 61 LEU C O 1
ATOM 4461 N N . ARG C 1 62 ? 173.059 -14.517 114.387 1.00 98.35 62 ARG C N 1
ATOM 4462 C CA . ARG C 1 62 ? 174.221 -13.795 114.897 1.00 98.18 62 ARG C CA 1
ATOM 4463 C C . ARG C 1 62 ? 174.348 -12.420 114.246 1.00 94.04 62 ARG C C 1
ATOM 4464 O O . ARG C 1 62 ? 174.901 -12.290 113.156 1.00 94.05 62 ARG C O 1
ATOM 4466 N N . GLN C 1 63 ? 173.830 -11.397 114.921 1.00 91.51 63 GLN C N 1
ATOM 4467 C CA . GLN C 1 63 ? 173.897 -10.025 114.421 1.00 89.96 63 GLN C CA 1
ATOM 4468 C C . GLN C 1 63 ? 174.367 -9.065 115.511 1.00 85.79 63 GLN C C 1
ATOM 4469 O O . GLN C 1 63 ? 174.176 -9.334 116.696 1.00 82.99 63 GLN C O 1
ATOM 4475 N N . PRO C 1 64 ? 174.985 -7.940 115.115 1.00 86.02 64 PRO C N 1
ATOM 4476 C CA . PRO C 1 64 ? 175.436 -6.945 116.096 1.00 92.65 64 PRO C CA 1
ATOM 4477 C C . PRO C 1 64 ? 174.278 -6.226 116.788 1.00 92.39 64 PRO C C 1
ATOM 4478 O O . PRO C 1 64 ? 173.120 -6.399 116.409 1.00 91.61 64 PRO C O 1
ATOM 4482 N N . TRP C 1 65 ? 174.598 -5.420 117.793 1.00 96.74 65 TRP C N 1
ATOM 4483 C CA . TRP C 1 65 ? 173.579 -4.717 118.567 1.00 96.91 65 TRP C CA 1
ATOM 4484 C C . TRP C 1 65 ? 172.692 -3.750 117.759 1.00 87.85 65 TRP C C 1
ATOM 4485 O O . TRP C 1 65 ? 171.496 -3.662 118.038 1.00 85.18 65 TRP C O 1
ATOM 4496 N N . PRO C 1 66 ? 173.251 -3.020 116.770 1.00 85.21 66 PRO C N 1
ATOM 4497 C CA . PRO C 1 66 ? 172.334 -2.098 116.082 1.00 79.87 66 PRO C CA 1
ATOM 4498 C C . PRO C 1 66 ? 171.202 -2.798 115.323 1.00 71.95 66 PRO C C 1
ATOM 4499 O O . PRO C 1 66 ? 170.154 -2.190 115.106 1.00 68.37 66 PRO C O 1
ATOM 4503 N N . VAL C 1 67 ? 171.411 -4.051 114.932 1.00 72.64 67 VAL C N 1
ATOM 4504 C CA . VAL C 1 67 ? 170.391 -4.798 114.205 1.00 69.71 67 VAL C CA 1
ATOM 4505 C C . VAL C 1 67 ? 169.190 -5.089 115.099 1.00 64.83 67 VAL C C 1
ATOM 4506 O O . VAL C 1 67 ? 168.040 -4.937 114.684 1.00 65.51 67 VAL C O 1
ATOM 4510 N N . TRP C 1 68 ? 169.464 -5.491 116.335 1.00 63.82 68 TRP C N 1
ATOM 4511 C CA . TRP C 1 68 ? 168.410 -5.814 117.288 1.00 64.91 68 TRP C CA 1
ATOM 4512 C C . TRP C 1 68 ? 167.684 -4.565 117.772 1.00 65.45 68 TRP C C 1
ATOM 4513 O O . TRP C 1 68 ? 166.469 -4.586 117.962 1.00 65.49 68 TRP C O 1
ATOM 4524 N N . VAL C 1 69 ? 168.431 -3.482 117.971 1.00 65.16 69 VAL C N 1
ATOM 4525 C CA . VAL C 1 69 ? 167.843 -2.201 118.350 1.00 64.83 69 VAL C CA 1
ATOM 4526 C C . VAL C 1 69 ? 166.871 -1.724 117.276 1.00 66.06 69 VAL C C 1
ATOM 4527 O O . VAL C 1 69 ? 165.782 -1.233 117.578 1.00 70.59 69 VAL C O 1
ATOM 4531 N N . HIS C 1 70 ? 167.275 -1.888 116.020 1.00 61.55 70 HIS C N 1
ATOM 4532 C CA . HIS C 1 70 ? 166.447 -1.527 114.876 1.00 59.16 70 HIS C CA 1
ATOM 4533 C C . HIS C 1 70 ? 165.166 -2.355 114.823 1.00 58.30 70 HIS C C 1
ATOM 4534 O O . HIS C 1 70 ? 164.067 -1.807 114.747 1.00 63.41 70 HIS C O 1
ATOM 4541 N N . GLY C 1 71 ? 165.313 -3.674 114.873 1.00 56.21 71 GLY C N 1
ATOM 4542 C CA . GLY C 1 71 ? 164.180 -4.573 114.741 1.00 56.66 71 GLY C CA 1
ATOM 4543 C C . GLY C 1 71 ? 163.263 -4.630 115.947 1.00 58.72 71 GLY C C 1
ATOM 4544 O O . GLY C 1 71 ? 162.050 -4.461 115.821 1.00 58.66 71 GLY C O 1
ATOM 4545 N N . ILE C 1 72 ? 163.837 -4.879 117.120 1.00 57.13 72 ILE C N 1
ATOM 4546 C CA . ILE C 1 72 ? 163.048 -4.967 118.342 1.00 57.23 72 ILE C CA 1
ATOM 4547 C C . ILE C 1 72 ? 162.480 -3.602 118.716 1.00 58.94 72 ILE C C 1
ATOM 4548 O O . ILE C 1 72 ? 161.300 -3.480 119.044 1.00 59.99 72 ILE C O 1
ATOM 4553 N N . GLY C 1 73 ? 163.321 -2.576 118.654 1.00 63.44 73 GLY C N 1
ATOM 4554 C CA . GLY C 1 73 ? 162.890 -1.223 118.953 1.00 61.62 73 GLY C CA 1
ATOM 4555 C C . GLY C 1 73 ? 161.816 -0.749 117.993 1.00 63.58 73 GLY C C 1
ATOM 4556 O O . GLY C 1 73 ? 160.956 0.057 118.353 1.00 63.67 73 GLY C O 1
ATOM 4557 N N . GLY C 1 74 ? 161.864 -1.258 116.766 1.00 57.90 74 GLY C N 1
ATOM 4558 C CA . GLY C 1 74 ? 160.890 -0.900 115.752 1.00 58.56 74 GLY C CA 1
ATOM 4559 C C . GLY C 1 74 ? 159.576 -1.650 115.881 1.00 54.80 74 GLY C C 1
ATOM 4560 O O . GLY C 1 74 ? 158.513 -1.037 115.993 1.00 52.67 74 GLY C O 1
ATOM 4561 N N . LEU C 1 75 ? 159.643 -2.979 115.866 1.00 52.30 75 LEU C N 1
ATOM 4562 C CA . LEU C 1 75 ? 158.437 -3.799 115.921 1.00 53.87 75 LEU C CA 1
ATOM 4563 C C . LEU C 1 75 ? 157.699 -3.655 117.250 1.00 48.91 75 LEU C C 1
ATOM 4564 O O . LEU C 1 75 ? 156.478 -3.506 117.271 1.00 48.19 75 LEU C O 1
ATOM 4569 N N . PHE C 1 76 ? 158.427 -3.701 118.358 1.00 47.51 76 PHE C N 1
ATOM 4570 C CA . PHE C 1 76 ? 157.774 -3.572 119.654 1.00 51.58 76 PHE C CA 1
ATOM 4571 C C . PHE C 1 76 ? 157.409 -2.119 119.927 1.00 49.43 76 PHE C C 1
ATOM 4572 O O . PHE C 1 76 ? 156.372 -1.832 120.523 1.00 44.97 76 PHE C O 1
ATOM 4580 N N . GLY C 1 77 ? 158.271 -1.211 119.482 1.00 53.82 77 GLY C N 1
ATOM 4581 C CA . GLY C 1 77 ? 158.066 0.211 119.675 1.00 51.42 77 GLY C CA 1
ATOM 4582 C C . GLY C 1 77 ? 156.729 0.736 119.188 1.00 47.65 77 GLY C C 1
ATOM 4583 O O . GLY C 1 77 ? 156.003 1.369 119.949 1.00 47.91 77 GLY C O 1
ATOM 4584 N N . TYR C 1 78 ? 156.388 0.475 117.930 1.00 51.17 78 TYR C N 1
ATOM 4585 C CA . TYR C 1 78 ? 155.162 1.040 117.376 1.00 50.78 78 TYR C CA 1
ATOM 4586 C C . TYR C 1 78 ? 153.924 0.346 117.949 1.00 48.76 78 TYR C C 1
ATOM 4587 O O . TYR C 1 78 ? 152.846 0.933 117.991 1.00 56.47 78 TYR C O 1
ATOM 4596 N N . HIS C 1 79 ? 154.080 -0.889 118.415 1.00 49.78 79 HIS C N 1
ATOM 4597 C CA . HIS C 1 79 ? 152.990 -1.572 119.111 1.00 51.85 79 HIS C CA 1
ATOM 4598 C C . HIS C 1 79 ? 152.710 -0.940 120.464 1.00 50.30 79 HIS C C 1
ATOM 4599 O O . HIS C 1 79 ? 151.558 -0.699 120.821 1.00 51.77 79 HIS C O 1
ATOM 4606 N N . PHE C 1 80 ? 153.776 -0.682 121.215 1.00 55.64 80 PHE C N 1
ATOM 4607 C CA . PHE C 1 80 ? 153.664 -0.116 122.553 1.00 59.00 80 PHE C CA 1
ATOM 4608 C C . PHE C 1 80 ? 152.908 1.209 122.540 1.00 63.72 80 PHE C C 1
ATOM 4609 O O . PHE C 1 80 ? 152.014 1.432 123.356 1.00 65.02 80 PHE C O 1
ATOM 4617 N N . PHE C 1 81 ? 153.257 2.080 121.600 1.00 63.19 81 PHE C N 1
ATOM 4618 C CA . PHE C 1 81 ? 152.670 3.412 121.558 1.00 62.77 81 PHE C CA 1
ATOM 4619 C C . PHE C 1 81 ? 151.295 3.436 120.905 1.00 59.43 81 PHE C C 1
ATOM 4620 O O . PHE C 1 81 ? 150.501 4.340 121.165 1.00 60.26 81 PHE C O 1
ATOM 4628 N N . TYR C 1 82 ? 151.002 2.444 120.072 1.00 56.91 82 TYR C N 1
ATOM 4629 C CA . TYR C 1 82 ? 149.669 2.350 119.490 1.00 58.12 82 TYR C CA 1
ATOM 4630 C C . TYR C 1 82 ? 148.665 1.815 120.516 1.00 56.87 82 TYR C C 1
ATOM 4631 O O . TYR C 1 82 ? 147.514 2.256 120.553 1.00 57.97 82 TYR C O 1
ATOM 4640 N N . PHE C 1 83 ? 149.100 0.875 121.354 1.00 49.06 83 PHE C N 1
ATOM 4641 C CA . PHE C 1 83 ? 148.253 0.389 122.443 1.00 51.27 83 PHE C CA 1
ATOM 4642 C C . PHE C 1 83 ? 148.041 1.495 123.466 1.00 56.67 83 PHE C C 1
ATOM 4643 O O . PHE C 1 83 ? 147.005 1.558 124.129 1.00 57.67 83 PHE C O 1
ATOM 4651 N N . SER C 1 84 ? 149.038 2.364 123.594 1.00 59.71 84 SER C N 1
ATOM 4652 C CA . SER C 1 84 ? 148.923 3.525 124.460 1.00 64.21 84 SER C CA 1
ATOM 4653 C C . SER C 1 84 ? 147.942 4.523 123.857 1.00 69.07 84 SER C C 1
ATOM 4654 O O . SER C 1 84 ? 147.186 5.173 124.577 1.00 71.73 84 SER C O 1
ATOM 4657 N N . ALA C 1 85 ? 147.952 4.629 122.532 1.00 68.70 85 ALA C N 1
ATOM 4658 C CA . ALA C 1 85 ? 147.036 5.518 121.825 1.00 67.58 85 ALA C CA 1
ATOM 4659 C C . ALA C 1 85 ? 145.594 5.026 121.930 1.00 73.33 85 ALA C C 1
ATOM 4660 O O . ALA C 1 85 ? 144.659 5.822 122.028 1.00 74.19 85 ALA C O 1
ATOM 4662 N N . LEU C 1 86 ? 145.424 3.708 121.904 1.00 75.44 86 LEU C N 1
ATOM 4663 C CA . LEU C 1 86 ? 144.101 3.098 121.960 1.00 71.52 86 LEU C CA 1
ATOM 4664 C C . LEU C 1 86 ? 143.450 3.282 123.327 1.00 75.81 86 LEU C C 1
ATOM 4665 O O . LEU C 1 86 ? 142.226 3.367 123.437 1.00 79.09 86 LEU C O 1
ATOM 4670 N N . LYS C 1 87 ? 144.274 3.347 124.368 1.00 74.98 87 LYS C N 1
ATOM 4671 C CA . LYS C 1 87 ? 143.772 3.507 125.727 1.00 79.18 87 LYS C CA 1
ATOM 4672 C C . LYS C 1 87 ? 143.570 4.976 126.090 1.00 79.68 87 LYS C C 1
ATOM 4673 O O . LYS C 1 87 ? 142.822 5.295 127.012 1.00 84.68 87 LYS C O 1
ATOM 4675 N N . LEU C 1 88 ? 144.232 5.867 125.359 1.00 76.80 88 LEU C N 1
ATOM 4676 C CA . LEU C 1 88 ? 144.206 7.291 125.681 1.00 74.53 88 LEU C CA 1
ATOM 4677 C C . LEU C 1 88 ? 143.361 8.113 124.704 1.00 74.62 88 LEU C C 1
ATOM 4678 O O . LEU C 1 88 ? 143.156 9.311 124.906 1.00 73.29 88 LEU C O 1
ATOM 4683 N N . ALA C 1 89 ? 142.873 7.467 123.649 1.00 73.50 89 ALA C N 1
ATOM 4684 C CA . ALA C 1 89 ? 142.087 8.149 122.624 1.00 68.31 89 ALA C CA 1
ATOM 4685 C C . ALA C 1 89 ? 141.173 7.164 121.893 1.00 69.89 89 ALA C C 1
ATOM 4686 O O . ALA C 1 89 ? 141.477 5.973 121.824 1.00 72.70 89 ALA C O 1
ATOM 4688 N N . PRO C 1 90 ? 140.044 7.657 121.353 1.00 72.46 90 PRO C N 1
ATOM 4689 C CA . PRO C 1 90 ? 139.149 6.816 120.549 1.00 73.48 90 PRO C CA 1
ATOM 4690 C C . PRO C 1 90 ? 139.878 6.173 119.374 1.00 73.70 90 PRO C C 1
ATOM 4691 O O . PRO C 1 90 ? 140.696 6.834 118.736 1.00 80.04 90 PRO C O 1
ATOM 4695 N N . PRO C 1 91 ? 139.584 4.893 119.099 1.00 72.71 91 PRO C N 1
ATOM 4696 C CA . PRO C 1 91 ? 140.261 4.086 118.076 1.00 68.86 91 PRO C CA 1
ATOM 4697 C C . PRO C 1 91 ? 140.230 4.714 116.686 1.00 69.00 91 PRO C C 1
ATOM 4698 O O . PRO C 1 91 ? 141.228 4.646 115.967 1.00 70.93 91 PRO C O 1
ATOM 4702 N N . ALA C 1 92 ? 139.101 5.313 116.319 1.00 69.42 92 ALA C N 1
ATOM 4703 C CA . ALA C 1 92 ? 138.937 5.912 114.999 1.00 72.17 92 ALA C CA 1
ATOM 4704 C C . ALA C 1 92 ? 139.933 7.045 114.756 1.00 72.75 92 ALA C C 1
ATOM 4705 O O . ALA C 1 92 ? 140.528 7.140 113.682 1.00 70.13 92 ALA C O 1
ATOM 4707 N N . GLU C 1 93 ? 140.106 7.901 115.758 1.00 74.05 93 GLU C N 1
ATOM 4708 C CA . GLU C 1 93 ? 141.029 9.027 115.660 1.00 74.41 93 GLU C CA 1
ATOM 4709 C C . GLU C 1 93 ? 142.484 8.572 115.750 1.00 70.06 93 GLU C C 1
ATOM 4710 O O . GLU C 1 93 ? 143.346 9.063 115.019 1.00 64.98 93 GLU C O 1
ATOM 4716 N N . ALA C 1 94 ? 142.747 7.633 116.655 1.00 64.76 94 ALA C N 1
ATOM 4717 C CA . ALA C 1 94 ? 144.095 7.119 116.864 1.00 59.76 94 ALA C CA 1
ATOM 4718 C C . ALA C 1 94 ? 144.623 6.412 115.618 1.00 56.90 94 ALA C C 1
ATOM 4719 O O . ALA C 1 94 ? 145.812 6.493 115.304 1.00 54.38 94 ALA C O 1
ATOM 4721 N N . GLY C 1 95 ? 143.731 5.721 114.913 1.00 54.85 95 GLY C N 1
ATOM 4722 C CA . GLY C 1 95 ? 144.098 5.014 113.699 1.00 48.55 95 GLY C CA 1
ATOM 4723 C C . GLY C 1 95 ? 144.395 5.951 112.543 1.00 50.37 95 GLY C C 1
ATOM 4724 O O . GLY C 1 95 ? 145.243 5.660 111.699 1.00 53.60 95 GLY C O 1
ATOM 4725 N N . LEU C 1 96 ? 143.696 7.082 112.503 1.00 49.70 96 LEU C N 1
ATOM 4726 C CA . LEU C 1 96 ? 143.912 8.069 111.453 1.00 51.84 96 LEU C CA 1
ATOM 4727 C C . LEU C 1 96 ? 145.268 8.752 111.615 1.00 51.04 96 LEU C C 1
ATOM 4728 O O . LEU C 1 96 ? 146.003 8.924 110.644 1.00 50.57 96 LEU C O 1
ATOM 4733 N N . VAL C 1 97 ? 145.595 9.141 112.844 1.00 49.91 97 VAL C N 1
ATOM 4734 C CA . VAL C 1 97 ? 146.866 9.805 113.113 1.00 45.86 97 VAL C CA 1
ATOM 4735 C C . VAL C 1 97 ? 148.024 8.851 112.836 1.00 44.23 97 VAL C C 1
ATOM 4736 O O . VAL C 1 97 ? 149.033 9.236 112.243 1.00 41.37 97 VAL C O 1
ATOM 4740 N N . ALA C 1 98 ? 147.864 7.599 113.256 1.00 44.87 98 ALA C N 1
ATOM 4741 C CA . ALA C 1 98 ? 148.878 6.578 113.021 1.00 39.81 98 ALA C CA 1
ATOM 4742 C C . ALA C 1 98 ? 149.103 6.366 111.528 1.00 43.50 98 ALA C C 1
ATOM 4743 O O . ALA C 1 98 ? 150.198 6.009 111.108 1.00 44.59 98 ALA C O 1
ATOM 4745 N N . TYR C 1 99 ? 148.071 6.612 110.726 1.00 43.01 99 TYR C N 1
ATOM 4746 C CA . TYR C 1 99 ? 148.175 6.407 109.286 1.00 45.77 99 TYR C CA 1
ATOM 4747 C C . TYR C 1 99 ? 148.862 7.566 108.572 1.00 47.28 99 TYR C C 1
ATOM 4748 O O . TYR C 1 99 ? 148.692 7.758 107.371 1.00 46.20 99 TYR C O 1
ATOM 4757 N N . LEU C 1 100 ? 149.650 8.329 109.320 1.00 48.91 100 LEU C N 1
ATOM 4758 C CA . LEU C 1 100 ? 150.587 9.264 108.720 1.00 45.58 100 LEU C CA 1
ATOM 4759 C C . LEU C 1 100 ? 151.835 8.524 108.247 1.00 47.82 100 LEU C C 1
ATOM 4760 O O . LEU C 1 100 ? 152.644 9.071 107.492 1.00 46.32 100 LEU C O 1
ATOM 4765 N N . TRP C 1 101 ? 151.986 7.276 108.690 1.00 45.80 101 TRP C N 1
ATOM 4766 C CA . TRP C 1 101 ? 153.219 6.530 108.431 1.00 47.77 101 TRP C CA 1
ATOM 4767 C C . TRP C 1 101 ? 153.520 6.253 106.949 1.00 43.37 101 TRP C C 1
ATOM 4768 O O . TRP C 1 101 ? 154.688 6.143 106.588 1.00 48.12 101 TRP C O 1
ATOM 4779 N N . PRO C 1 102 ? 152.492 6.135 106.085 1.00 42.77 102 PRO C N 1
ATOM 4780 C CA . PRO C 1 102 ? 152.914 5.994 104.687 1.00 42.40 102 PRO C CA 1
ATOM 4781 C C . PRO C 1 102 ? 153.539 7.276 104.143 1.00 43.35 102 PRO C C 1
ATOM 4782 O O . PRO C 1 102 ? 154.526 7.213 103.413 1.00 43.45 102 PRO C O 1
ATOM 4786 N N . LEU C 1 103 ? 152.969 8.420 104.506 1.00 44.20 103 LEU C N 1
ATOM 4787 C CA . LEU C 1 103 ? 153.510 9.713 104.106 1.00 49.14 103 LEU C CA 1
ATOM 4788 C C . LEU C 1 103 ? 154.910 9.923 104.676 1.00 46.73 103 LEU C C 1
ATOM 4789 O O . LEU C 1 103 ? 155.806 10.400 103.981 1.00 45.83 103 LEU C O 1
ATOM 4794 N N . LEU C 1 104 ? 155.089 9.563 105.943 1.00 45.62 104 LEU C N 1
ATOM 4795 C CA . LEU C 1 104 ? 156.380 9.712 106.604 1.00 47.74 104 LEU C CA 1
ATOM 4796 C C . LEU C 1 104 ? 157.439 8.849 105.926 1.00 51.60 104 LEU C C 1
ATOM 4797 O O . LEU C 1 104 ? 158.584 9.275 105.769 1.00 55.90 104 LEU C O 1
ATOM 4802 N N . ILE C 1 105 ? 157.049 7.645 105.515 1.00 47.58 105 ILE C N 1
ATOM 4803 C CA . ILE C 1 105 ? 157.943 6.761 104.769 1.00 51.06 105 ILE C CA 1
ATOM 4804 C C . ILE C 1 105 ? 158.429 7.432 103.486 1.00 49.34 105 ILE C C 1
ATOM 4805 O O . ILE C 1 105 ? 159.621 7.405 103.178 1.00 56.57 105 ILE C O 1
ATOM 4810 N N . VAL C 1 106 ? 157.508 8.039 102.744 1.00 45.70 106 VAL C N 1
ATOM 4811 C CA . VAL C 1 106 ? 157.880 8.746 101.525 1.00 52.38 106 VAL C CA 1
ATOM 4812 C C . VAL C 1 106 ? 158.812 9.908 101.854 1.00 47.49 106 VAL C C 1
ATOM 4813 O O . VAL C 1 106 ? 159.841 10.087 101.207 1.00 50.00 106 VAL C O 1
ATOM 4817 N N . LEU C 1 107 ? 158.456 10.683 102.874 1.00 48.46 107 LEU C N 1
ATOM 4818 C CA . LEU C 1 107 ? 159.260 11.833 103.278 1.00 51.84 107 LEU C CA 1
ATOM 4819 C C . LEU C 1 107 ? 160.637 11.414 103.801 1.00 59.82 107 LEU C C 1
ATOM 4820 O O . LEU C 1 107 ? 161.646 12.030 103.459 1.00 61.45 107 LEU C O 1
ATOM 4825 N N . PHE C 1 108 ? 160.681 10.363 104.616 1.00 61.15 108 PHE C N 1
ATOM 4826 C CA . PHE C 1 108 ? 161.944 9.897 105.185 1.00 59.88 108 PHE C CA 1
ATOM 4827 C C . PHE C 1 108 ? 162.814 9.185 104.149 1.00 62.71 108 PHE C C 1
ATOM 4828 O O . PHE C 1 108 ? 163.992 8.929 104.395 1.00 68.77 108 PHE C O 1
ATOM 4836 N N . SER C 1 109 ? 162.239 8.871 102.991 1.00 59.08 109 SER C N 1
ATOM 4837 C CA . SER C 1 109 ? 162.969 8.158 101.944 1.00 60.84 109 SER C CA 1
ATOM 4838 C C . SER C 1 109 ? 164.044 9.025 101.281 1.00 61.97 109 SER C C 1
ATOM 4839 O O . SER C 1 109 ? 164.896 8.515 100.549 1.00 61.61 109 SER C O 1
ATOM 4842 N N . ALA C 1 110 ? 164.003 10.329 101.539 1.00 62.02 110 ALA C N 1
ATOM 4843 C CA . ALA C 1 110 ? 164.987 11.251 100.979 1.00 65.63 110 ALA C CA 1
ATOM 4844 C C . ALA C 1 110 ? 166.404 10.935 101.461 1.00 68.52 110 ALA C C 1
ATOM 4845 O O . ALA C 1 110 ? 167.380 11.195 100.753 1.00 67.50 110 ALA C O 1
ATOM 4847 N N . PHE C 1 111 ? 166.508 10.369 102.663 1.00 67.51 111 PHE C N 1
ATOM 4848 C CA . PHE C 1 111 ? 167.802 10.022 103.253 1.00 73.28 111 PHE C CA 1
ATOM 4849 C C . PHE C 1 111 ? 168.384 8.748 102.652 1.00 75.32 111 PHE C C 1
ATOM 4850 O O . PHE C 1 111 ? 169.573 8.472 102.796 1.00 82.10 111 PHE C O 1
ATOM 4858 N N . LEU C 1 112 ? 167.536 7.966 101.994 1.00 74.22 112 LEU C N 1
ATOM 4859 C CA . LEU C 1 112 ? 167.968 6.720 101.374 1.00 77.37 112 LEU C CA 1
ATOM 4860 C C . LEU C 1 112 ? 168.804 6.982 100.125 1.00 81.34 112 LEU C C 1
ATOM 4861 O O . LEU C 1 112 ? 168.432 7.801 99.284 1.00 80.26 112 LEU C O 1
ATOM 4863 N N . PRO C 1 113 ? 169.947 6.290 100.005 1.00 82.73 113 PRO C N 1
ATOM 4864 C CA . PRO C 1 113 ? 170.785 6.384 98.807 1.00 80.08 113 PRO C CA 1
ATOM 4865 C C . PRO C 1 113 ? 170.069 5.799 97.594 1.00 78.82 113 PRO C C 1
ATOM 4866 O O . PRO C 1 113 ? 169.339 4.820 97.736 1.00 77.06 113 PRO C O 1
ATOM 4870 N N . GLY C 1 114 ? 170.266 6.396 96.424 1.00 78.94 114 GLY C N 1
ATOM 4871 C CA . GLY C 1 114 ? 169.587 5.948 95.222 1.00 80.58 114 GLY C CA 1
ATOM 4872 C C . GLY C 1 114 ? 168.958 7.099 94.463 1.00 83.40 114 GLY C C 1
ATOM 4873 O O . GLY C 1 114 ? 169.479 8.210 94.479 1.00 90.52 114 GLY C O 1
ATOM 4874 N N . GLU C 1 115 ? 167.833 6.838 93.802 1.00 82.27 115 GLU C N 1
ATOM 4875 C CA . GLU C 1 115 ? 167.154 7.858 93.005 1.00 80.44 115 GLU C CA 1
ATOM 4876 C C . GLU C 1 115 ? 166.672 9.023 93.870 1.00 75.61 115 GLU C C 1
ATOM 4877 O O . GLU C 1 115 ? 166.535 8.891 95.086 1.00 69.71 115 GLU C O 1
ATOM 4883 N N . ARG C 1 116 ? 166.421 10.163 93.233 1.00 73.95 116 ARG C N 1
ATOM 4884 C CA . ARG C 1 116 ? 166.038 11.381 93.943 1.00 69.07 116 ARG C CA 1
ATOM 4885 C C . ARG C 1 116 ? 164.541 11.425 94.250 1.00 65.91 116 ARG C C 1
ATOM 4886 O O . ARG C 1 116 ? 163.717 11.052 93.413 1.00 65.68 116 ARG C O 1
ATOM 4894 N N . LEU C 1 117 ? 164.195 11.877 95.453 1.00 56.93 117 LEU C N 1
ATOM 4895 C CA . LEU C 1 117 ? 162.796 12.084 95.820 1.00 54.74 117 LEU C CA 1
ATOM 4896 C C . LEU C 1 117 ? 162.170 13.166 94.944 1.00 61.64 117 LEU C C 1
ATOM 4897 O O . LEU C 1 117 ? 162.644 14.302 94.910 1.00 55.87 117 LEU C O 1
ATOM 4902 N N . ARG C 1 118 ? 161.108 12.805 94.232 1.00 59.98 118 ARG C N 1
ATOM 4903 C CA . ARG C 1 118 ? 160.450 13.724 93.308 1.00 62.92 118 ARG C CA 1
ATOM 4904 C C . ARG C 1 118 ? 159.157 14.280 93.908 1.00 55.88 118 ARG C C 1
ATOM 4905 O O . ARG C 1 118 ? 158.565 13.660 94.790 1.00 51.34 118 ARG C O 1
ATOM 4913 N N . PRO C 1 119 ? 158.727 15.466 93.441 1.00 53.27 119 PRO C N 1
ATOM 4914 C CA . PRO C 1 119 ? 157.449 16.056 93.856 1.00 52.03 119 PRO C CA 1
ATOM 4915 C C . PRO C 1 119 ? 156.256 15.134 93.628 1.00 51.00 119 PRO C C 1
ATOM 4916 O O . PRO C 1 119 ? 155.293 15.188 94.392 1.00 49.73 119 PRO C O 1
ATOM 4920 N N . ALA C 1 120 ? 156.322 14.300 92.595 1.00 51.78 120 ALA C N 1
ATOM 4921 C CA . ALA C 1 120 ? 155.232 13.386 92.269 1.00 51.17 120 ALA C CA 1
ATOM 4922 C C . ALA C 1 120 ? 155.003 12.364 93.377 1.00 49.70 120 ALA C C 1
ATOM 4923 O O . ALA C 1 120 ? 153.868 11.965 93.640 1.00 48.77 120 ALA C O 1
ATOM 4925 N N . HIS C 1 121 ? 156.085 11.942 94.023 1.00 49.69 121 HIS C N 1
ATOM 4926 C CA . HIS C 1 121 ? 155.993 10.974 95.110 1.00 50.80 121 HIS C CA 1
ATOM 4927 C C . HIS C 1 121 ? 155.238 11.556 96.301 1.00 48.69 121 HIS C C 1
ATOM 4928 O O . HIS C 1 121 ? 154.347 10.917 96.856 1.00 51.28 121 HIS C O 1
ATOM 4935 N N . VAL C 1 122 ? 155.604 12.776 96.683 1.00 53.11 122 VAL C N 1
ATOM 4936 C CA . VAL C 1 122 ? 154.972 13.461 97.805 1.00 53.74 122 VAL C CA 1
ATOM 4937 C C . VAL C 1 122 ? 153.498 13.753 97.518 1.00 51.58 122 VAL C C 1
ATOM 4938 O O . VAL C 1 122 ? 152.635 13.498 98.360 1.00 46.70 122 VAL C O 1
ATOM 4942 N N . ALA C 1 123 ? 153.221 14.279 96.327 1.00 46.81 123 ALA C N 1
ATOM 4943 C CA . ALA C 1 123 ? 151.855 14.587 95.910 1.00 58.65 123 ALA C CA 1
ATOM 4944 C C . ALA C 1 123 ? 150.962 13.346 95.918 1.00 58.05 123 ALA C C 1
ATOM 4945 O O . ALA C 1 123 ? 149.815 13.397 96.366 1.00 45.62 123 ALA C O 1
ATOM 4947 N N . GLY C 1 124 ? 151.492 12.237 95.413 1.00 53.93 124 GLY C N 1
ATOM 4948 C CA . GLY C 1 124 ? 150.759 10.984 95.390 1.00 51.96 124 GLY C CA 1
ATOM 4949 C C . GLY C 1 124 ? 150.457 10.479 96.788 1.00 52.53 124 GLY C C 1
ATOM 4950 O O . GLY C 1 124 ? 149.387 9.924 97.041 1.00 52.78 124 GLY C O 1
ATOM 4951 N N . ALA C 1 125 ? 151.404 10.680 97.699 1.00 44.20 125 ALA C N 1
ATOM 4952 C CA . ALA C 1 125 ? 151.238 10.262 99.084 1.00 53.81 125 ALA C CA 1
ATOM 4953 C C . ALA C 1 125 ? 150.186 11.112 99.793 1.00 54.15 125 ALA C C 1
ATOM 4954 O O . ALA C 1 125 ? 149.421 10.614 100.622 1.00 42.13 125 ALA C O 1
ATOM 4956 N N . LEU C 1 126 ? 150.155 12.397 99.460 1.00 56.89 126 LEU C N 1
ATOM 4957 C CA . LEU C 1 126 ? 149.197 13.317 100.057 1.00 52.77 126 LEU C CA 1
ATOM 4958 C C . LEU C 1 126 ? 147.779 12.981 99.605 1.00 48.98 126 LEU C C 1
ATOM 4959 O O . LEU C 1 126 ? 146.829 13.110 100.378 1.00 48.74 126 LEU C O 1
ATOM 4964 N N . MET C 1 127 ? 147.644 12.541 98.356 1.00 50.63 127 MET C N 1
ATOM 4965 C CA . MET C 1 127 ? 146.350 12.116 97.826 1.00 49.08 127 MET C CA 1
ATOM 4966 C C . MET C 1 127 ? 145.838 10.885 98.565 1.00 45.85 127 MET C C 1
ATOM 4967 O O . MET C 1 127 ? 144.657 10.802 98.901 1.00 47.24 127 MET C O 1
ATOM 4972 N N . GLY C 1 128 ? 146.733 9.932 98.809 1.00 43.71 128 GLY C N 1
ATOM 4973 C CA . GLY C 1 128 ? 146.387 8.720 99.529 1.00 46.69 128 GLY C CA 1
ATOM 4974 C C . GLY C 1 128 ? 145.974 9.031 100.952 1.00 46.52 128 GLY C C 1
ATOM 4975 O O . GLY C 1 128 ? 145.014 8.464 101.468 1.00 44.18 128 GLY C O 1
ATOM 4976 N N . LEU C 1 129 ? 146.705 9.944 101.584 1.00 47.98 129 LEU C N 1
ATOM 4977 C CA . LEU C 1 129 ? 146.359 10.411 102.920 1.00 47.26 129 LEU C CA 1
ATOM 4978 C C . LEU C 1 129 ? 145.000 11.106 102.914 1.00 50.05 129 LEU C C 1
ATOM 4979 O O . LEU C 1 129 ? 144.194 10.906 103.822 1.00 50.97 129 LEU C O 1
ATOM 4984 N N . ALA C 1 130 ? 144.752 11.918 101.888 1.00 47.83 130 ALA C N 1
ATOM 4985 C CA . ALA C 1 130 ? 143.476 12.616 101.748 1.00 43.73 130 ALA C CA 1
ATOM 4986 C C . ALA C 1 130 ? 142.304 11.637 101.659 1.00 45.44 130 ALA C C 1
ATOM 4987 O O . ALA C 1 130 ? 141.266 11.839 102.288 1.00 48.96 130 ALA C O 1
ATOM 4989 N N . GLY C 1 131 ? 142.474 10.579 100.872 1.00 43.91 131 GLY C N 1
ATOM 4990 C CA . GLY C 1 131 ? 141.445 9.566 100.724 1.00 49.36 131 GLY C CA 1
ATOM 4991 C C . GLY C 1 131 ? 141.228 8.815 102.020 1.00 53.60 131 GLY C C 1
ATOM 4992 O O . GLY C 1 131 ? 140.113 8.410 102.338 1.00 62.10 131 GLY C O 1
ATOM 4993 N N . THR C 1 132 ? 142.309 8.638 102.770 1.00 52.04 132 THR C N 1
ATOM 4994 C CA . THR C 1 132 ? 142.260 7.972 104.061 1.00 49.86 132 THR C CA 1
ATOM 4995 C C . THR C 1 132 ? 141.492 8.819 105.073 1.00 49.12 132 THR C C 1
ATOM 4996 O O . THR C 1 132 ? 140.726 8.294 105.884 1.00 49.18 132 THR C O 1
ATOM 5000 N N . VAL C 1 133 ? 141.698 10.131 105.015 1.00 44.20 133 VAL C N 1
ATOM 5001 C CA . VAL C 1 133 ? 140.983 11.061 105.885 1.00 49.37 133 VAL C CA 1
ATOM 5002 C C . VAL C 1 133 ? 139.471 10.995 105.656 1.00 53.81 133 VAL C C 1
ATOM 5003 O O . VAL C 1 133 ? 138.700 10.924 106.610 1.00 56.09 133 VAL C O 1
ATOM 5007 N N . VAL C 1 134 ? 139.052 11.008 104.393 1.00 53.76 134 VAL C N 1
ATOM 5008 C CA . VAL C 1 134 ? 137.630 10.937 104.061 1.00 61.84 134 VAL C CA 1
ATOM 5009 C C . VAL C 1 134 ? 136.994 9.651 104.573 1.00 60.53 134 VAL C C 1
ATOM 5010 O O . VAL C 1 134 ? 135.949 9.676 105.219 1.00 62.90 134 VAL C O 1
ATOM 5014 N N . LEU C 1 135 ? 137.639 8.530 104.273 1.00 60.13 135 LEU C N 1
ATOM 5015 C CA . LEU C 1 135 ? 137.107 7.214 104.595 1.00 62.79 135 LEU C CA 1
ATOM 5016 C C . LEU C 1 135 ? 137.038 6.975 106.102 1.00 63.05 135 LEU C C 1
ATOM 5017 O O . LEU C 1 135 ? 135.963 6.735 106.649 1.00 63.34 135 LEU C O 1
ATOM 5022 N N . LEU C 1 136 ? 138.185 7.047 106.770 1.00 64.40 136 LEU C N 1
ATOM 5023 C CA . LEU C 1 136 ? 138.249 6.781 108.204 1.00 64.84 136 LEU C CA 1
ATOM 5024 C C . LEU C 1 136 ? 137.615 7.909 109.014 1.00 67.96 136 LEU C C 1
ATOM 5025 O O . LEU C 1 136 ? 137.195 7.701 110.152 1.00 70.25 136 LEU C O 1
ATOM 5030 N N . GLY C 1 137 ? 137.543 9.098 108.426 1.00 70.08 137 GLY C N 1
ATOM 5031 C CA . GLY C 1 137 ? 136.933 10.236 109.089 1.00 76.78 137 GLY C CA 1
ATOM 5032 C C . GLY C 1 137 ? 135.426 10.103 109.187 1.00 78.57 137 GLY C C 1
ATOM 5033 O O . GLY C 1 137 ? 134.808 10.599 110.130 1.00 80.28 137 GLY C O 1
ATOM 5034 N N . ALA C 1 138 ? 134.833 9.432 108.204 1.00 82.51 138 ALA C N 1
ATOM 5035 C CA . ALA C 1 138 ? 133.396 9.188 108.204 1.00 92.51 138 ALA C CA 1
ATOM 5036 C C . ALA C 1 138 ? 133.034 8.125 109.236 1.00 96.39 138 ALA C C 1
ATOM 5037 O O . ALA C 1 138 ? 131.970 8.181 109.853 1.00 100.90 138 ALA C O 1
ATOM 5039 N N . ARG C 1 139 ? 133.928 7.160 109.422 1.00 94.23 139 ARG C N 1
ATOM 5040 C CA . ARG C 1 139 ? 133.713 6.089 110.387 1.00 92.83 139 ARG C CA 1
ATOM 5041 C C . ARG C 1 139 ? 133.819 6.605 111.819 1.00 92.72 139 ARG C C 1
ATOM 5042 O O . ARG C 1 139 ? 134.313 7.708 112.059 1.00 91.99 139 ARG C O 1
ATOM 5044 N N . PHE C 1 145 ? 137.822 15.083 117.823 1.00 99.02 145 PHE C N 1
ATOM 5045 C CA . PHE C 1 145 ? 139.085 15.603 118.334 1.00 98.94 145 PHE C CA 1
ATOM 5046 C C . PHE C 1 145 ? 138.876 16.565 119.502 1.00 100.71 145 PHE C C 1
ATOM 5047 O O . PHE C 1 145 ? 138.245 17.613 119.358 1.00 101.39 145 PHE C O 1
ATOM 5055 N N . ALA C 1 146 ? 139.417 16.193 120.659 1.00 98.17 146 ALA C N 1
ATOM 5056 C CA . ALA C 1 146 ? 139.297 16.989 121.874 1.00 94.04 146 ALA C CA 1
ATOM 5057 C C . ALA C 1 146 ? 140.644 17.079 122.591 1.00 92.31 146 ALA C C 1
ATOM 5058 O O . ALA C 1 146 ? 141.476 16.179 122.461 1.00 89.84 146 ALA C O 1
ATOM 5060 N N . PRO C 1 147 ? 140.868 18.169 123.345 1.00 93.73 147 PRO C N 1
ATOM 5061 C CA . PRO C 1 147 ? 142.100 18.341 124.128 1.00 94.11 147 PRO C CA 1
ATOM 5062 C C . PRO C 1 147 ? 142.340 17.224 125.144 1.00 92.48 147 PRO C C 1
ATOM 5063 O O . PRO C 1 147 ? 143.467 17.055 125.610 1.00 91.68 147 PRO C O 1
ATOM 5067 N N . GLU C 1 148 ? 141.291 16.478 125.479 1.00 94.43 148 GLU C N 1
ATOM 5068 C CA . GLU C 1 148 ? 141.392 15.385 126.440 1.00 95.42 148 GLU C CA 1
ATOM 5069 C C . GLU C 1 148 ? 142.159 14.198 125.865 1.00 91.57 148 GLU C C 1
ATOM 5070 O O . GLU C 1 148 ? 142.756 13.417 126.605 1.00 90.86 148 GLU C O 1
ATOM 5076 N N . TYR C 1 149 ? 142.137 14.065 124.543 1.00 87.25 149 TYR C N 1
ATOM 5077 C CA . TYR C 1 149 ? 142.742 12.913 123.882 1.00 81.45 149 TYR C CA 1
ATOM 5078 C C . TYR C 1 149 ? 144.098 13.233 123.263 1.00 75.80 149 TYR C C 1
ATOM 5079 O O . TYR C 1 149 ? 144.631 12.438 122.490 1.00 76.93 149 TYR C O 1
ATOM 5088 N N . VAL C 1 150 ? 144.651 14.395 123.599 1.00 72.37 150 VAL C N 1
ATOM 5089 C CA . VAL C 1 150 ? 145.951 14.805 123.071 1.00 71.07 150 VAL C CA 1
ATOM 5090 C C . VAL C 1 150 ? 147.077 13.800 123.373 1.00 72.75 150 VAL C C 1
ATOM 5091 O O . VAL C 1 150 ? 147.870 13.495 122.482 1.00 73.77 150 VAL C O 1
ATOM 5095 N N . PRO C 1 151 ? 147.155 13.272 124.615 1.00 76.37 151 PRO C N 1
ATOM 5096 C CA . PRO C 1 151 ? 148.194 12.256 124.827 1.00 72.90 151 PRO C CA 1
ATOM 5097 C C . PRO C 1 151 ? 148.025 11.036 123.924 1.00 68.90 151 PRO C C 1
ATOM 5098 O O . PRO C 1 151 ? 149.020 10.436 123.514 1.00 65.52 151 PRO C O 1
ATOM 5102 N N . GLY C 1 152 ? 146.780 10.682 123.620 1.00 67.67 152 GLY C N 1
ATOM 5103 C CA . GLY C 1 152 ? 146.500 9.584 122.715 1.00 64.64 152 GLY C CA 1
ATOM 5104 C C . GLY C 1 152 ? 147.008 9.855 121.311 1.00 61.32 152 GLY C C 1
ATOM 5105 O O . GLY C 1 152 ? 147.631 8.993 120.691 1.00 58.21 152 GLY C O 1
ATOM 5106 N N . TYR C 1 153 ? 146.745 11.061 120.816 1.00 57.66 153 TYR C N 1
ATOM 5107 C CA . TYR C 1 153 ? 147.165 11.459 119.476 1.00 55.02 153 TYR C CA 1
ATOM 5108 C C . TYR C 1 153 ? 148.681 11.454 119.346 1.00 59.02 153 TYR C C 1
ATOM 5109 O O . TYR C 1 153 ? 149.223 11.055 118.314 1.00 61.59 153 TYR C O 1
ATOM 5118 N N . LEU C 1 154 ? 149.356 11.907 120.398 1.00 56.98 154 LEU C N 1
ATOM 5119 C CA . LEU C 1 154 ? 150.814 11.916 120.437 1.00 57.74 154 LEU C CA 1
ATOM 5120 C C . LEU C 1 154 ? 151.365 10.493 120.377 1.00 53.87 154 LEU C C 1
ATOM 5121 O O . LEU C 1 154 ? 152.331 10.221 119.664 1.00 55.76 154 LEU C O 1
ATOM 5126 N N . ALA C 1 155 ? 150.739 9.592 121.127 1.00 48.57 155 ALA C N 1
ATOM 5127 C CA . ALA C 1 155 ? 151.133 8.191 121.138 1.00 49.86 155 ALA C CA 1
ATOM 5128 C C . ALA C 1 155 ? 150.922 7.564 119.766 1.00 48.13 155 ALA C C 1
ATOM 5129 O O . ALA C 1 155 ? 151.720 6.738 119.323 1.00 45.64 155 ALA C O 1
ATOM 5131 N N . ALA C 1 156 ? 149.845 7.964 119.096 1.00 43.76 156 ALA C N 1
ATOM 5132 C CA . ALA C 1 156 ? 149.567 7.483 117.747 1.00 45.90 156 ALA C CA 1
ATOM 5133 C C . ALA C 1 156 ? 150.592 8.038 116.760 1.00 44.45 156 ALA C C 1
ATOM 5134 O O . ALA C 1 156 ? 151.070 7.323 115.879 1.00 42.65 156 ALA C O 1
ATOM 5136 N N . ALA C 1 157 ? 150.929 9.314 116.912 1.00 46.26 157 ALA C N 1
ATOM 5137 C CA . ALA C 1 157 ? 151.942 9.930 116.065 1.00 46.66 157 ALA C CA 1
ATOM 5138 C C . ALA C 1 157 ? 153.297 9.276 116.311 1.00 47.81 157 ALA C C 1
ATOM 5139 O O . ALA C 1 157 ? 154.042 9.004 115.371 1.00 49.72 157 ALA C O 1
ATOM 5141 N N . ALA C 1 158 ? 153.606 9.018 117.578 1.00 47.48 158 ALA C N 1
ATOM 5142 C CA . ALA C 1 158 ? 154.843 8.336 117.942 1.00 48.66 158 ALA C CA 1
ATOM 5143 C C . ALA C 1 158 ? 154.909 6.951 117.295 1.00 51.78 158 ALA C C 1
ATOM 5144 O O . ALA C 1 158 ? 155.969 6.521 116.836 1.00 51.16 158 ALA C O 1
ATOM 5146 N N . CYS C 1 159 ? 153.770 6.263 117.258 1.00 47.40 159 CYS C N 1
ATOM 5147 C CA . CYS C 1 159 ? 153.665 4.971 116.584 1.00 47.12 159 CYS C CA 1
ATOM 5148 C C . CYS C 1 159 ? 153.990 5.086 115.094 1.00 46.32 159 CYS C C 1
ATOM 5149 O O . CYS C 1 159 ? 154.761 4.293 114.552 1.00 45.40 159 CYS C O 1
ATOM 5152 N N . ALA C 1 160 ? 153.398 6.078 114.437 1.00 41.00 160 ALA C N 1
ATOM 5153 C CA . ALA C 1 160 ? 153.612 6.288 113.009 1.00 45.82 160 ALA C CA 1
ATOM 5154 C C . ALA C 1 160 ? 155.083 6.544 112.699 1.00 51.36 160 ALA C C 1
ATOM 5155 O O . ALA C 1 160 ? 155.618 6.034 111.713 1.00 52.50 160 ALA C O 1
ATOM 5157 N N . VAL C 1 161 ? 155.733 7.332 113.549 1.00 52.38 161 VAL C N 1
ATOM 5158 C CA . VAL C 1 161 ? 157.144 7.657 113.369 1.00 49.01 161 VAL C CA 1
ATOM 5159 C C . VAL C 1 161 ? 158.037 6.422 113.509 1.00 47.82 161 VAL C C 1
ATOM 5160 O O . VAL C 1 161 ? 158.898 6.184 112.665 1.00 49.02 161 VAL C O 1
ATOM 5164 N N . ILE C 1 162 ? 157.826 5.639 114.567 1.00 46.93 162 ILE C N 1
ATOM 5165 C CA . ILE C 1 162 ? 158.650 4.457 114.822 1.00 49.58 162 ILE C CA 1
ATOM 5166 C C . ILE C 1 162 ? 158.552 3.458 113.675 1.00 48.79 162 ILE C C 1
ATOM 5167 O O . ILE C 1 162 ? 159.567 2.942 113.204 1.00 44.31 162 ILE C O 1
ATOM 5172 N N . TRP C 1 163 ? 157.331 3.196 113.221 1.00 47.45 163 TRP C N 1
ATOM 5173 C CA . TRP C 1 163 ? 157.126 2.299 112.091 1.00 48.56 163 TRP C CA 1
ATOM 5174 C C . TRP C 1 163 ? 157.716 2.873 110.802 1.00 50.45 163 TRP C C 1
ATOM 5175 O O . TRP C 1 163 ? 158.348 2.146 110.033 1.00 52.46 163 TRP C O 1
ATOM 5186 N N . SER C 1 164 ? 157.508 4.168 110.568 1.00 46.74 164 SER C N 1
ATOM 5187 C CA . SER C 1 164 ? 158.080 4.836 109.395 1.00 53.26 164 SER C CA 1
ATOM 5188 C C . SER C 1 164 ? 159.597 4.738 109.400 1.00 50.71 164 SER C C 1
ATOM 5189 O O . SER C 1 164 ? 160.219 4.465 108.371 1.00 49.90 164 SER C O 1
ATOM 5192 N N . VAL C 1 165 ? 160.191 4.981 110.563 1.00 48.47 165 VAL C N 1
ATOM 5193 C CA . VAL C 1 165 ? 161.640 4.954 110.685 1.00 51.77 165 VAL C CA 1
ATOM 5194 C C . VAL C 1 165 ? 162.139 3.528 110.485 1.00 51.92 165 VAL C C 1
ATOM 5195 O O . VAL C 1 165 ? 163.050 3.294 109.693 1.00 54.45 165 VAL C O 1
ATOM 5199 N N . TYR C 1 166 ? 161.519 2.582 111.185 1.00 52.80 166 TYR C N 1
ATOM 5200 C CA . TYR C 1 166 ? 161.853 1.168 111.039 1.00 52.53 166 TYR C CA 1
ATOM 5201 C C . TYR C 1 166 ? 161.844 0.695 109.585 1.00 55.84 166 TYR C C 1
ATOM 5202 O O . TYR C 1 166 ? 162.714 -0.069 109.171 1.00 57.93 166 TYR C O 1
ATOM 5211 N N . SER C 1 167 ? 160.848 1.137 108.822 1.00 45.68 167 SER C N 1
ATOM 5212 C CA . SER C 1 167 ? 160.677 0.680 107.447 1.00 55.44 167 SER C CA 1
ATOM 5213 C C . SER C 1 167 ? 161.784 1.191 106.533 1.00 52.93 167 SER C C 1
ATOM 5214 O O . SER C 1 167 ? 162.403 0.415 105.802 1.00 54.01 167 SER C O 1
ATOM 5217 N N . VAL C 1 168 ? 162.030 2.496 106.581 1.00 51.37 168 VAL C N 1
ATOM 5218 C CA . VAL C 1 168 ? 163.066 3.118 105.763 1.00 52.85 168 VAL C CA 1
ATOM 5219 C C . VAL C 1 168 ? 164.467 2.678 106.190 1.00 54.91 168 VAL C C 1
ATOM 5220 O O . VAL C 1 168 ? 165.343 2.478 105.348 1.00 55.79 168 VAL C O 1
ATOM 5224 N N . ALA C 1 169 ? 164.670 2.509 107.494 1.00 54.10 169 ALA C N 1
ATOM 5225 C CA . ALA C 1 169 ? 165.981 2.124 108.017 1.00 56.66 169 ALA C CA 1
ATOM 5226 C C . ALA C 1 169 ? 166.340 0.688 107.657 1.00 58.61 169 ALA C C 1
ATOM 5227 O O . ALA C 1 169 ? 167.510 0.305 107.702 1.00 61.41 169 ALA C O 1
ATOM 5229 N N . SER C 1 170 ? 165.330 -0.104 107.306 1.00 56.92 170 SER C N 1
ATOM 5230 C CA . SER C 1 170 ? 165.543 -1.493 106.911 1.00 58.70 170 SER C CA 1
ATOM 5231 C C . SER C 1 170 ? 166.431 -1.580 105.676 1.00 65.49 170 SER C C 1
ATOM 5232 O O . SER C 1 170 ? 167.208 -2.524 105.526 1.00 70.65 170 SER C O 1
ATOM 5235 N N . ARG C 1 171 ? 166.310 -0.587 104.799 1.00 66.20 171 ARG C N 1
ATOM 5236 C CA . ARG C 1 171 ? 167.133 -0.512 103.597 1.00 69.04 171 ARG C CA 1
ATOM 5237 C C . ARG C 1 171 ? 168.619 -0.454 103.948 1.00 69.14 171 ARG C C 1
ATOM 5238 O O . ARG C 1 171 ? 169.448 -1.059 103.272 1.00 73.49 171 ARG C O 1
ATOM 5246 N N . ARG C 1 172 ? 168.947 0.267 105.017 1.00 70.89 172 ARG C N 1
ATOM 5247 C CA . ARG C 1 172 ? 170.327 0.364 105.482 1.00 73.91 172 ARG C CA 1
ATOM 5248 C C . ARG C 1 172 ? 170.855 -0.991 105.951 1.00 74.63 172 ARG C C 1
ATOM 5249 O O . ARG C 1 172 ? 172.051 -1.262 105.865 1.00 79.21 172 ARG C O 1
ATOM 5251 N N . PHE C 1 173 ? 169.958 -1.839 106.446 1.00 74.28 173 PHE C N 1
ATOM 5252 C CA . PHE C 1 173 ? 170.338 -3.179 106.887 1.00 72.67 173 PHE C CA 1
ATOM 5253 C C . PHE C 1 173 ? 170.075 -4.221 105.805 1.00 74.08 173 PHE C C 1
ATOM 5254 O O . PHE C 1 173 ? 169.727 -5.360 106.111 1.00 76.87 173 PHE C O 1
ATOM 5262 N N . ALA C 1 174 ? 170.248 -3.831 104.545 1.00 76.01 174 ALA C N 1
ATOM 5263 C CA . ALA C 1 174 ? 170.002 -4.727 103.417 1.00 77.98 174 ALA C CA 1
ATOM 5264 C C . ALA C 1 174 ? 170.913 -5.951 103.450 1.00 83.80 174 ALA C C 1
ATOM 5265 O O . ALA C 1 174 ? 170.582 -6.995 102.889 1.00 86.03 174 ALA C O 1
ATOM 5267 N N . ARG C 1 175 ? 172.061 -5.814 104.106 1.00 89.80 175 ARG C N 1
ATOM 5268 C CA . ARG C 1 175 ? 172.986 -6.928 104.279 1.00 93.07 175 ARG C CA 1
ATOM 5269 C C . ARG C 1 175 ? 172.393 -7.992 105.199 1.00 98.12 175 ARG C C 1
ATOM 5270 O O . ARG C 1 175 ? 172.686 -9.179 105.063 1.00 107.58 175 ARG C O 1
ATOM 5272 N N . VAL C 1 176 ? 171.559 -7.555 106.136 1.00 90.66 176 VAL C N 1
ATOM 5273 C CA . VAL C 1 176 ? 170.924 -8.452 107.094 1.00 87.55 176 VAL C CA 1
ATOM 5274 C C . VAL C 1 176 ? 169.809 -9.262 106.435 1.00 86.64 176 VAL C C 1
ATOM 5275 O O . VAL C 1 176 ? 168.870 -8.691 105.881 1.00 82.40 176 VAL C O 1
ATOM 5279 N N . PRO C 1 177 ? 169.915 -10.601 106.492 1.00 86.31 177 PRO C N 1
ATOM 5280 C CA . PRO C 1 177 ? 168.926 -11.520 105.910 1.00 85.60 177 PRO C CA 1
ATOM 5281 C C . PRO C 1 177 ? 167.520 -11.314 106.473 1.00 79.40 177 PRO C C 1
ATOM 5282 O O . PRO C 1 177 ? 167.371 -10.914 107.627 1.00 77.01 177 PRO C O 1
ATOM 5286 N N . THR C 1 178 ? 166.504 -11.597 105.666 1.00 80.13 178 THR C N 1
ATOM 5287 C CA . THR C 1 178 ? 165.120 -11.347 106.060 1.00 79.99 178 THR C CA 1
ATOM 5288 C C . THR C 1 178 ? 164.621 -12.340 107.114 1.00 77.84 178 THR C C 1
ATOM 5289 O O . THR C 1 178 ? 163.592 -12.112 107.750 1.00 73.24 178 THR C O 1
ATOM 5293 N N . GLU C 1 179 ? 165.359 -13.430 107.302 1.00 81.08 179 GLU C N 1
ATOM 5294 C CA . GLU C 1 179 ? 165.019 -14.426 108.316 1.00 79.90 179 GLU C CA 1
ATOM 5295 C C . GLU C 1 179 ? 165.231 -13.893 109.732 1.00 73.26 179 GLU C C 1
ATOM 5296 O O . GLU C 1 179 ? 164.677 -14.427 110.690 1.00 77.48 179 GLU C O 1
ATOM 5302 N N . VAL C 1 180 ? 166.032 -12.841 109.858 1.00 69.56 180 VAL C N 1
ATOM 5303 C CA . VAL C 1 180 ? 166.319 -12.235 111.154 1.00 66.76 180 VAL C CA 1
ATOM 5304 C C . VAL C 1 180 ? 165.074 -11.532 111.707 1.00 67.18 180 VAL C C 1
ATOM 5305 O O . VAL C 1 180 ? 164.961 -11.299 112.913 1.00 70.05 180 VAL C O 1
ATOM 5309 N N . VAL C 1 181 ? 164.133 -11.217 110.820 1.00 60.68 181 VAL C N 1
ATOM 5310 C CA . VAL C 1 181 ? 162.847 -10.653 111.226 1.00 59.24 181 VAL C CA 1
ATOM 5311 C C . VAL C 1 181 ? 162.136 -11.585 112.212 1.00 59.15 181 VAL C C 1
ATOM 5312 O O . VAL C 1 181 ? 161.431 -11.130 113.114 1.00 57.82 181 VAL C O 1
ATOM 5316 N N . ALA C 1 182 ? 162.345 -12.889 112.052 1.00 59.79 182 ALA C N 1
ATOM 5317 C CA . ALA C 1 182 ? 161.768 -13.874 112.964 1.00 60.70 182 ALA C CA 1
ATOM 5318 C C . ALA C 1 182 ? 162.266 -13.665 114.391 1.00 58.34 182 ALA C C 1
ATOM 5319 O O . ALA C 1 182 ? 161.527 -13.867 115.351 1.00 61.62 182 ALA C O 1
ATOM 5321 N N . GLY C 1 183 ? 163.524 -13.258 114.522 1.00 63.04 183 GLY C N 1
ATOM 5322 C CA . GLY C 1 183 ? 164.091 -12.944 115.820 1.00 64.21 183 GLY C CA 1
ATOM 5323 C C . GLY C 1 183 ? 163.434 -11.724 116.435 1.00 65.23 183 GLY C C 1
ATOM 5324 O O . GLY C 1 183 ? 163.182 -11.686 117.640 1.00 68.47 183 GLY C O 1
ATOM 5325 N N . PHE C 1 184 ? 163.155 -10.725 115.601 1.00 59.19 184 PHE C N 1
ATOM 5326 C CA . PHE C 1 184 ? 162.483 -9.511 116.053 1.00 55.46 184 PHE C CA 1
ATOM 5327 C C . PHE C 1 184 ? 161.088 -9.833 116.576 1.00 56.10 184 PHE C C 1
ATOM 5328 O O . PHE C 1 184 ? 160.659 -9.300 117.600 1.00 54.24 184 PHE C O 1
ATOM 5336 N N . CYS C 1 185 ? 160.381 -10.701 115.857 1.00 50.11 185 CYS C N 1
ATOM 5337 C CA . CYS C 1 185 ? 159.034 -11.098 116.246 1.00 49.03 185 CYS C CA 1
ATOM 5338 C C . CYS C 1 185 ? 159.029 -11.791 117.604 1.00 49.71 185 CYS C C 1
ATOM 5339 O O . CYS C 1 185 ? 158.236 -11.446 118.480 1.00 60.29 185 CYS C O 1
ATOM 5342 N N . LEU C 1 186 ? 159.922 -12.760 117.778 1.00 54.11 186 LEU C N 1
ATOM 5343 C CA . LEU C 1 186 ? 160.004 -13.506 119.031 1.00 58.46 186 LEU C CA 1
ATOM 5344 C C . LEU C 1 186 ? 160.393 -12.606 120.201 1.00 58.01 186 LEU C C 1
ATOM 5345 O O . LEU C 1 186 ? 159.865 -12.752 121.304 1.00 57.46 186 LEU C O 1
ATOM 5350 N N . ALA C 1 187 ? 161.313 -11.678 119.958 1.00 58.12 187 ALA C N 1
ATOM 5351 C CA . ALA C 1 187 ? 161.728 -10.733 120.989 1.00 59.51 187 ALA C CA 1
ATOM 5352 C C . ALA C 1 187 ? 160.588 -9.775 121.316 1.00 65.32 187 ALA C C 1
ATOM 5353 O O . ALA C 1 187 ? 160.403 -9.378 122.468 1.00 65.43 187 ALA C O 1
ATOM 5355 N N . THR C 1 188 ? 159.826 -9.413 120.289 1.00 66.18 188 THR C N 1
ATOM 5356 C CA . THR C 1 188 ? 158.667 -8.550 120.457 1.00 48.26 188 THR C CA 1
ATOM 5357 C C . THR C 1 188 ? 157.568 -9.290 121.215 1.00 51.86 188 THR C C 1
ATOM 5358 O O . THR C 1 188 ? 156.906 -8.717 122.081 1.00 51.37 188 THR C O 1
ATOM 5362 N N . ALA C 1 189 ? 157.381 -10.567 120.892 1.00 48.41 189 ALA C N 1
ATOM 5363 C CA . ALA C 1 189 ? 156.405 -11.397 121.593 1.00 56.74 189 ALA C CA 1
ATOM 5364 C C . ALA C 1 189 ? 156.803 -11.599 123.055 1.00 56.17 189 ALA C C 1
ATOM 5365 O O . ALA C 1 189 ? 155.950 -11.598 123.943 1.00 55.64 189 ALA C O 1
ATOM 5367 N N . ALA C 1 190 ? 158.099 -11.772 123.298 1.00 56.97 190 ALA C N 1
ATOM 5368 C CA . ALA C 1 190 ? 158.615 -11.933 124.655 1.00 57.41 190 ALA C CA 1
ATOM 5369 C C . ALA C 1 190 ? 158.399 -10.667 125.481 1.00 57.79 190 ALA C C 1
ATOM 5370 O O . ALA C 1 190 ? 158.033 -10.736 126.653 1.00 58.36 190 ALA C O 1
ATOM 5372 N N . LEU C 1 191 ? 158.633 -9.512 124.865 1.00 54.11 191 LEU C N 1
ATOM 5373 C CA . LEU C 1 191 ? 158.404 -8.236 125.532 1.00 55.50 191 LEU C CA 1
ATOM 5374 C C . LEU C 1 191 ? 156.912 -8.012 125.751 1.00 55.54 191 LEU C C 1
ATOM 5375 O O . LEU C 1 191 ? 156.500 -7.514 126.799 1.00 56.57 191 LEU C O 1
ATOM 5380 N N . SER C 1 192 ? 156.107 -8.389 124.763 1.00 48.80 192 SER C N 1
ATOM 5381 C CA . SER C 1 192 ? 154.657 -8.263 124.871 1.00 56.38 192 SER C CA 1
ATOM 5382 C C . SER C 1 192 ? 154.086 -9.207 125.927 1.00 54.11 192 SER C C 1
ATOM 5383 O O . SER C 1 192 ? 153.186 -8.830 126.676 1.00 58.14 192 SER C O 1
ATOM 5386 N N . ALA C 1 193 ? 154.607 -10.429 125.984 1.00 49.68 193 ALA C N 1
ATOM 5387 C CA . ALA C 1 193 ? 154.159 -11.394 126.985 1.00 63.56 193 ALA C CA 1
ATOM 5388 C C . ALA C 1 193 ? 154.463 -10.878 128.386 1.00 62.99 193 ALA C C 1
ATOM 5389 O O . ALA C 1 193 ? 153.700 -11.102 129.325 1.00 63.20 193 ALA C O 1
ATOM 5391 N N . LEU C 1 194 ? 155.584 -10.177 128.515 1.00 65.16 194 LEU C N 1
ATOM 5392 C CA . LEU C 1 194 ? 155.961 -9.562 129.778 1.00 66.73 194 LEU C CA 1
ATOM 5393 C C . LEU C 1 194 ? 155.011 -8.419 130.122 1.00 66.43 194 LEU C C 1
ATOM 5394 O O . LEU C 1 194 ? 154.536 -8.317 131.250 1.00 68.35 194 LEU C O 1
ATOM 5399 N N . CYS C 1 195 ? 154.733 -7.564 129.142 1.00 65.39 195 CYS C N 1
ATOM 5400 C CA . CYS C 1 195 ? 153.833 -6.435 129.350 1.00 64.94 195 CYS C CA 1
ATOM 5401 C C . CYS C 1 195 ? 152.413 -6.894 129.672 1.00 66.28 195 CYS C C 1
ATOM 5402 O O . CYS C 1 195 ? 151.684 -6.218 130.399 1.00 66.20 195 CYS C O 1
ATOM 5405 N N . HIS C 1 196 ? 152.025 -8.044 129.130 1.00 62.64 196 HIS C N 1
ATOM 5406 C CA . HIS C 1 196 ? 150.712 -8.611 129.411 1.00 61.18 196 HIS C CA 1
ATOM 5407 C C . HIS C 1 196 ? 150.568 -8.956 130.889 1.00 62.03 196 HIS C C 1
ATOM 5408 O O . HIS C 1 196 ? 149.546 -8.671 131.511 1.00 53.48 196 HIS C O 1
ATOM 5415 N N . ILE C 1 197 ? 151.603 -9.579 131.440 1.00 62.81 197 ILE C N 1
ATOM 5416 C CA . ILE C 1 197 ? 151.617 -9.961 132.845 1.00 61.94 197 ILE C CA 1
ATOM 5417 C C . ILE C 1 197 ? 151.586 -8.731 133.749 1.00 69.19 197 ILE C C 1
ATOM 5418 O O . ILE C 1 197 ? 150.925 -8.726 134.788 1.00 72.18 197 ILE C O 1
ATOM 5423 N N . LEU C 1 198 ? 152.283 -7.678 133.335 1.00 72.18 198 LEU C N 1
ATOM 5424 C CA . LEU C 1 198 ? 152.434 -6.488 134.166 1.00 77.55 198 LEU C CA 1
ATOM 5425 C C . LEU C 1 198 ? 151.183 -5.614 134.220 1.00 77.45 198 LEU C C 1
ATOM 5426 O O . LEU C 1 198 ? 150.826 -5.111 135.284 1.00 81.68 198 LEU C O 1
ATOM 5431 N N . PHE C 1 199 ? 150.517 -5.429 133.083 1.00 75.68 199 PHE C N 1
ATOM 5432 C CA . PHE C 1 199 ? 149.458 -4.425 133.000 1.00 74.52 199 PHE C CA 1
ATOM 5433 C C . PHE C 1 199 ? 148.176 -4.886 132.303 1.00 71.17 199 PHE C C 1
ATOM 5434 O O . PHE C 1 199 ? 147.327 -4.062 131.963 1.00 68.99 199 PHE C O 1
ATOM 5436 N N . GLU C 1 200 ? 148.023 -6.190 132.095 1.00 66.92 200 GLU C N 1
ATOM 5437 C CA . GLU C 1 200 ? 146.849 -6.692 131.386 1.00 62.57 200 GLU C CA 1
ATOM 5438 C C . GLU C 1 200 ? 146.139 -7.828 132.122 1.00 66.65 200 GLU C C 1
ATOM 5439 O O . GLU C 1 200 ? 146.767 -8.591 132.856 1.00 70.76 200 GLU C O 1
ATOM 5445 N N . PRO C 1 201 ? 144.815 -7.933 131.926 1.00 61.92 201 PRO C N 1
ATOM 5446 C CA . PRO C 1 201 ? 143.996 -8.987 132.535 1.00 60.70 201 PRO C CA 1
ATOM 5447 C C . PRO C 1 201 ? 144.139 -10.321 131.812 1.00 57.39 201 PRO C C 1
ATOM 5448 O O . PRO C 1 201 ? 144.457 -10.344 130.625 1.00 58.76 201 PRO C O 1
ATOM 5452 N N . SER C 1 202 ? 143.886 -11.415 132.522 1.00 57.54 202 SER C N 1
ATOM 5453 C CA . SER C 1 202 ? 143.978 -12.747 131.936 1.00 60.44 202 SER C CA 1
ATOM 5454 C C . SER C 1 202 ? 142.717 -13.106 131.156 1.00 63.36 202 SER C C 1
ATOM 5455 O O . SER C 1 202 ? 141.935 -13.953 131.583 1.00 67.96 202 SER C O 1
ATOM 5458 N N . VAL C 1 203 ? 142.523 -12.453 130.016 1.00 58.97 203 VAL C N 1
ATOM 5459 C CA . VAL C 1 203 ? 141.421 -12.781 129.121 1.00 58.06 203 VAL C CA 1
ATOM 5460 C C . VAL C 1 203 ? 141.973 -13.438 127.863 1.00 58.32 203 VAL C C 1
ATOM 5461 O O . VAL C 1 203 ? 142.420 -12.758 126.938 1.00 57.95 203 VAL C O 1
ATOM 5465 N N . TRP C 1 204 ? 141.955 -14.766 127.843 1.00 54.06 204 TRP C N 1
ATOM 5466 C CA . TRP C 1 204 ? 142.480 -15.520 126.714 1.00 53.29 204 TRP C CA 1
ATOM 5467 C C . TRP C 1 204 ? 141.421 -15.706 125.634 1.00 53.25 204 TRP C C 1
ATOM 5468 O O . TRP C 1 204 ? 140.226 -15.662 125.920 1.00 55.06 204 TRP C O 1
ATOM 5479 N N . PRO C 1 205 ? 141.857 -15.884 124.377 1.00 53.60 205 PRO C N 1
ATOM 5480 C CA . PRO C 1 205 ? 140.908 -16.173 123.297 1.00 54.36 205 PRO C CA 1
ATOM 5481 C C . PRO C 1 205 ? 140.225 -17.521 123.505 1.00 60.75 205 PRO C C 1
ATOM 5482 O O . PRO C 1 205 ? 140.857 -18.453 124.001 1.00 61.97 205 PRO C O 1
ATOM 5486 N N . VAL C 1 206 ? 138.950 -17.618 123.145 1.00 61.19 206 VAL C N 1
ATOM 5487 C CA . VAL C 1 206 ? 138.219 -18.869 123.299 1.00 64.39 206 VAL C CA 1
ATOM 5488 C C . VAL C 1 206 ? 137.523 -19.260 121.998 1.00 67.94 206 VAL C C 1
ATOM 5489 O O . VAL C 1 206 ? 137.183 -18.400 121.184 1.00 67.09 206 VAL C O 1
ATOM 5493 N N . GLY C 1 207 ? 137.329 -20.562 121.807 1.00 70.17 207 GLY C N 1
ATOM 5494 C CA . GLY C 1 207 ? 136.641 -21.082 120.638 1.00 70.73 207 GLY C CA 1
ATOM 5495 C C . GLY C 1 207 ? 137.216 -20.646 119.302 1.00 69.46 207 GLY C C 1
ATOM 5496 O O . GLY C 1 207 ? 138.410 -20.797 119.043 1.00 69.03 207 GLY C O 1
ATOM 5497 N N . SER C 1 208 ? 136.356 -20.089 118.454 1.00 66.64 208 SER C N 1
ATOM 5498 C CA . SER C 1 208 ? 136.739 -19.709 117.100 1.00 68.84 208 SER C CA 1
ATOM 5499 C C . SER C 1 208 ? 137.701 -18.520 117.059 1.00 69.16 208 SER C C 1
ATOM 5500 O O . SER C 1 208 ? 138.242 -18.195 116.002 1.00 72.48 208 SER C O 1
ATOM 5503 N N . GLU C 1 209 ? 137.912 -17.874 118.203 1.00 65.39 209 GLU C N 1
ATOM 5504 C CA . GLU C 1 209 ? 138.827 -16.737 118.277 1.00 57.19 209 GLU C CA 1
ATOM 5505 C C . GLU C 1 209 ? 140.274 -17.166 118.061 1.00 55.12 209 GLU C C 1
ATOM 5506 O O . GLU C 1 209 ? 141.099 -16.377 117.597 1.00 53.67 209 GLU C O 1
ATOM 5512 N N . TRP C 1 210 ? 140.575 -18.416 118.405 1.00 56.43 210 TRP C N 1
ATOM 5513 C CA . TRP C 1 210 ? 141.902 -18.984 118.179 1.00 58.98 210 TRP C CA 1
ATOM 5514 C C . TRP C 1 210 ? 142.197 -19.109 116.688 1.00 62.01 210 TRP C C 1
ATOM 5515 O O . TRP C 1 210 ? 143.346 -19.007 116.263 1.00 63.93 210 TRP C O 1
ATOM 5526 N N . LEU C 1 211 ? 141.149 -19.338 115.903 1.00 64.95 211 LEU C N 1
ATOM 5527 C CA . LEU C 1 211 ? 141.278 -19.441 114.455 1.00 67.12 211 LEU C CA 1
ATOM 5528 C C . LEU C 1 211 ? 141.758 -18.115 113.874 1.00 63.74 211 LEU C C 1
ATOM 5529 O O . LEU C 1 211 ? 142.571 -18.086 112.952 1.00 62.69 211 LEU C O 1
ATOM 5534 N N . ALA C 1 212 ? 141.249 -17.017 114.423 1.00 59.85 212 ALA C N 1
ATOM 5535 C CA . ALA C 1 212 ? 141.655 -15.689 113.985 1.00 57.96 212 ALA C CA 1
ATOM 5536 C C . ALA C 1 212 ? 143.077 -15.386 114.444 1.00 57.56 212 ALA C C 1
ATOM 5537 O O . ALA C 1 212 ? 143.853 -14.769 113.717 1.00 56.70 212 ALA C O 1
ATOM 5539 N N . VAL C 1 213 ? 143.411 -15.832 115.653 1.00 56.37 213 VAL C N 1
ATOM 5540 C CA . VAL C 1 213 ? 144.749 -15.649 116.207 1.00 52.88 213 VAL C CA 1
ATOM 5541 C C . VAL C 1 213 ? 145.803 -16.335 115.339 1.00 57.19 213 VAL C C 1
ATOM 5542 O O . VAL C 1 213 ? 146.864 -15.766 115.062 1.00 57.58 213 VAL C O 1
ATOM 5546 N N . VAL C 1 214 ? 145.500 -17.555 114.907 1.00 55.07 214 VAL C N 1
ATOM 5547 C CA . VAL C 1 214 ? 146.397 -18.296 114.030 1.00 58.24 214 VAL C CA 1
ATOM 5548 C C . VAL C 1 214 ? 146.543 -17.589 112.684 1.00 62.11 214 VAL C C 1
ATOM 5549 O O . VAL C 1 214 ? 147.652 -17.433 112.176 1.00 66.17 214 VAL C O 1
ATOM 5553 N N . ALA C 1 215 ? 145.420 -17.148 112.122 1.00 60.15 215 ALA C N 1
ATOM 5554 C CA . ALA C 1 215 ? 145.411 -16.484 110.823 1.00 56.16 215 ALA C CA 1
ATOM 5555 C C . ALA C 1 215 ? 146.193 -15.178 110.852 1.00 54.84 215 ALA C C 1
ATOM 5556 O O . ALA C 1 215 ? 146.827 -14.804 109.867 1.00 54.09 215 ALA C O 1
ATOM 5558 N N . LEU C 1 216 ? 146.147 -14.486 111.985 1.00 52.77 216 LEU C N 1
ATOM 5559 C CA . LEU C 1 216 ? 146.865 -13.227 112.129 1.00 51.56 216 LEU C CA 1
ATOM 5560 C C . LEU C 1 216 ? 148.380 -13.440 112.103 1.00 52.17 216 LEU C C 1
ATOM 5561 O O . LEU C 1 216 ? 149.112 -12.661 111.499 1.00 50.36 216 LEU C O 1
ATOM 5566 N N . GLY C 1 217 ? 148.850 -14.505 112.743 1.00 57.70 217 GLY C N 1
ATOM 5567 C CA . GLY C 1 217 ? 150.279 -14.747 112.834 1.00 68.12 217 GLY C CA 1
ATOM 5568 C C . GLY C 1 217 ? 150.887 -15.561 111.704 1.00 71.78 217 GLY C C 1
ATOM 5569 O O . GLY C 1 217 ? 152.032 -15.998 111.809 1.00 73.32 217 GLY C O 1
ATOM 5570 N N . ILE C 1 218 ? 150.142 -15.755 110.619 1.00 78.53 218 ILE C N 1
ATOM 5571 C CA . ILE C 1 218 ? 150.588 -16.665 109.558 1.00 87.66 218 ILE C CA 1
ATOM 5572 C C . ILE C 1 218 ? 151.286 -16.043 108.322 1.00 88.94 218 ILE C C 1
ATOM 5573 O O . ILE C 1 218 ? 152.335 -16.557 107.935 1.00 105.76 218 ILE C O 1
ATOM 5578 N N . GLY C 1 219 ? 150.784 -14.971 107.697 1.00 79.40 219 GLY C N 1
ATOM 5579 C CA . GLY C 1 219 ? 149.647 -14.166 108.109 1.00 74.18 219 GLY C CA 1
ATOM 5580 C C . GLY C 1 219 ? 150.040 -12.703 107.971 1.00 66.25 219 GLY C C 1
ATOM 5581 O O . GLY C 1 219 ? 151.074 -12.389 107.378 1.00 64.99 219 GLY C O 1
ATOM 5582 N N . PRO C 1 220 ? 149.216 -11.792 108.508 1.00 62.35 220 PRO C N 1
ATOM 5583 C CA . PRO C 1 220 ? 149.626 -10.388 108.628 1.00 59.50 220 PRO C CA 1
ATOM 5584 C C . PRO C 1 220 ? 150.865 -10.191 109.505 1.00 64.13 220 PRO C C 1
ATOM 5585 O O . PRO C 1 220 ? 151.400 -9.083 109.559 1.00 63.07 220 PRO C O 1
ATOM 5589 N N . VAL C 1 221 ? 151.299 -11.245 110.191 1.00 68.72 221 VAL C N 1
ATOM 5590 C CA . VAL C 1 221 ? 152.517 -11.202 110.991 1.00 78.54 221 VAL C CA 1
ATOM 5591 C C . VAL C 1 221 ? 153.554 -12.178 110.445 1.00 99.79 221 VAL C C 1
ATOM 5592 O O . VAL C 1 221 ? 154.729 -11.840 110.297 1.00 101.09 221 VAL C O 1
ATOM 5596 N N . GLY C 1 222 ? 153.104 -13.390 110.138 1.00 117.88 222 GLY C N 1
ATOM 5597 C CA . GLY C 1 222 ? 153.995 -14.461 109.734 1.00 124.17 222 GLY C CA 1
ATOM 5598 C C . GLY C 1 222 ? 154.541 -14.366 108.323 1.00 120.66 222 GLY C C 1
ATOM 5599 O O . GLY C 1 222 ? 155.537 -15.010 107.999 1.00 129.24 222 GLY C O 1
ATOM 5600 N N . ILE C 1 223 ? 153.891 -13.580 107.473 1.00 101.80 223 ILE C N 1
ATOM 5601 C CA . ILE C 1 223 ? 154.374 -13.396 106.110 1.00 79.45 223 ILE C CA 1
ATOM 5602 C C . ILE C 1 223 ? 154.642 -11.924 105.830 1.00 65.93 223 ILE C C 1
ATOM 5603 O O . ILE C 1 223 ? 155.682 -11.571 105.268 1.00 58.95 223 ILE C O 1
ATOM 5608 N N . ALA C 1 224 ? 153.708 -11.074 106.250 1.00 59.08 224 ALA C N 1
ATOM 5609 C CA . ALA C 1 224 ? 153.742 -9.649 105.943 1.00 53.43 224 ALA C CA 1
ATOM 5610 C C . ALA C 1 224 ? 155.053 -8.964 106.323 1.00 55.80 224 ALA C C 1
ATOM 5611 O O . ALA C 1 224 ? 155.588 -8.173 105.549 1.00 55.55 224 ALA C O 1
ATOM 5613 N N . PHE C 1 225 ? 155.577 -9.266 107.504 1.00 55.54 225 PHE C N 1
ATOM 5614 C CA . PHE C 1 225 ? 156.799 -8.606 107.957 1.00 57.62 225 PHE C CA 1
ATOM 5615 C C . PHE C 1 225 ? 158.038 -9.052 107.182 1.00 63.24 225 PHE C C 1
ATOM 5616 O O . PHE C 1 225 ? 159.035 -8.330 107.129 1.00 65.08 225 PHE C O 1
ATOM 5624 N N . TYR C 1 226 ? 157.980 -10.234 106.578 1.00 61.90 226 TYR C N 1
ATOM 5625 C CA . TYR C 1 226 ? 159.103 -10.709 105.778 1.00 65.44 226 TYR C CA 1
ATOM 5626 C C . TYR C 1 226 ? 159.018 -10.155 104.358 1.00 63.07 226 TYR C C 1
ATOM 5627 O O . TYR C 1 226 ? 160.020 -9.717 103.796 1.00 66.95 226 TYR C O 1
ATOM 5636 N N . THR C 1 227 ? 157.820 -10.164 103.782 1.00 63.40 227 THR C N 1
ATOM 5637 C CA . THR C 1 227 ? 157.633 -9.629 102.438 1.00 66.63 227 THR C CA 1
ATOM 5638 C C . THR C 1 227 ? 157.783 -8.105 102.417 1.00 64.75 227 THR C C 1
ATOM 5639 O O . THR C 1 227 ? 158.154 -7.527 101.396 1.00 69.66 227 THR C O 1
ATOM 5643 N N . TRP C 1 228 ? 157.502 -7.459 103.545 1.00 61.84 228 TRP C N 1
ATOM 5644 C CA . TRP C 1 228 ? 157.720 -6.021 103.684 1.00 55.53 228 TRP C CA 1
ATOM 5645 C C . TRP C 1 228 ? 159.215 -5.745 103.788 1.00 53.39 228 TRP C C 1
ATOM 5646 O O . TRP C 1 228 ? 159.714 -4.757 103.252 1.00 49.32 228 TRP C O 1
ATOM 5657 N N . ASP C 1 229 ? 159.924 -6.636 104.474 1.00 50.04 229 ASP C N 1
ATOM 5658 C CA . ASP C 1 229 ? 161.369 -6.523 104.631 1.00 53.62 229 ASP C CA 1
ATOM 5659 C C . ASP C 1 229 ? 162.063 -6.640 103.275 1.00 58.80 229 ASP C C 1
ATOM 5660 O O . ASP C 1 229 ? 163.063 -5.970 103.016 1.00 62.53 229 ASP C O 1
ATOM 5665 N N . ILE C 1 230 ? 161.522 -7.498 102.416 1.00 55.64 230 ILE C N 1
ATOM 5666 C CA . ILE C 1 230 ? 162.041 -7.670 101.065 1.00 56.16 230 ILE C CA 1
ATOM 5667 C C . ILE C 1 230 ? 161.837 -6.398 100.243 1.00 62.05 230 ILE C C 1
ATOM 5668 O O . ILE C 1 230 ? 162.754 -5.930 99.565 1.00 64.06 230 ILE C O 1
ATOM 5673 N N . GLY C 1 231 ? 160.634 -5.837 100.316 1.00 58.33 231 GLY C N 1
ATOM 5674 C CA . GLY C 1 231 ? 160.309 -4.624 99.588 1.00 52.96 231 GLY C CA 1
ATOM 5675 C C . GLY C 1 231 ? 161.071 -3.406 100.076 1.00 65.57 231 GLY C C 1
ATOM 5676 O O . GLY C 1 231 ? 161.422 -2.529 99.286 1.00 53.11 231 GLY C O 1
ATOM 5677 N N . MET C 1 232 ? 161.329 -3.347 101.379 1.00 59.66 232 MET C N 1
ATOM 5678 C CA . MET C 1 232 ? 162.059 -2.223 101.958 1.00 55.87 232 MET C CA 1
ATOM 5679 C C . MET C 1 232 ? 163.546 -2.269 101.619 1.00 60.43 232 MET C C 1
ATOM 5680 O O . MET C 1 232 ? 164.168 -1.230 101.401 1.00 65.21 232 MET C O 1
ATOM 5685 N N . LYS C 1 233 ? 164.109 -3.474 101.572 1.00 61.63 233 LYS C N 1
ATOM 5686 C CA . LYS C 1 233 ? 165.548 -3.642 101.369 1.00 63.93 233 LYS C CA 1
ATOM 5687 C C . LYS C 1 233 ? 165.962 -3.685 99.901 1.00 69.12 233 LYS C C 1
ATOM 5688 O O . LYS C 1 233 ? 167.060 -3.248 99.552 1.00 73.04 233 LYS C O 1
ATOM 5694 N N . ARG C 1 234 ? 165.092 -4.208 99.043 1.00 67.69 234 ARG C N 1
ATOM 5695 C CA . ARG C 1 234 ? 165.464 -4.435 97.649 1.00 71.79 234 ARG C CA 1
ATOM 5696 C C . ARG C 1 234 ? 164.462 -3.862 96.649 1.00 70.70 234 ARG C C 1
ATOM 5697 O O . ARG C 1 234 ? 164.583 -4.089 95.446 1.00 73.32 234 ARG C O 1
ATOM 5699 N N . GLY C 1 235 ? 163.479 -3.119 97.142 1.00 69.21 235 GLY C N 1
ATOM 5700 C CA . GLY C 1 235 ? 162.472 -2.534 96.276 1.00 65.37 235 GLY C CA 1
ATOM 5701 C C . GLY C 1 235 ? 162.428 -1.023 96.378 1.00 64.40 235 GLY C C 1
ATOM 5702 O O . GLY C 1 235 ? 163.275 -0.412 97.028 1.00 63.18 235 GLY C O 1
ATOM 5703 N N . ASP C 1 236 ? 161.438 -0.420 95.729 1.00 66.75 236 ASP C N 1
ATOM 5704 C CA . ASP C 1 236 ? 161.253 1.023 95.792 1.00 64.30 236 ASP C CA 1
ATOM 5705 C C . ASP C 1 236 ? 160.426 1.398 97.016 1.00 59.87 236 ASP C C 1
ATOM 5706 O O . ASP C 1 236 ? 159.199 1.275 97.018 1.00 60.04 236 ASP C O 1
ATOM 5711 N N . VAL C 1 237 ? 161.121 1.850 98.055 1.00 56.28 237 VAL C N 1
ATOM 5712 C CA . VAL C 1 237 ? 160.505 2.291 99.300 1.00 54.67 237 VAL C CA 1
ATOM 5713 C C . VAL C 1 237 ? 159.420 3.346 99.072 1.00 57.47 237 VAL C C 1
ATOM 5714 O O . VAL C 1 237 ? 158.341 3.272 99.663 1.00 64.32 237 VAL C O 1
ATOM 5718 N N . ARG C 1 238 ? 159.709 4.317 98.210 1.00 59.36 238 ARG C N 1
ATOM 5719 C CA . ARG C 1 238 ? 158.785 5.414 97.938 1.00 57.95 238 ARG C CA 1
ATOM 5720 C C . ARG C 1 238 ? 157.465 4.932 97.357 1.00 59.12 238 ARG C C 1
ATOM 5721 O O . ARG C 1 238 ? 156.401 5.449 97.702 1.00 60.23 238 ARG C O 1
ATOM 5729 N N . LEU C 1 239 ? 157.539 3.951 96.465 1.00 60.92 239 LEU C N 1
ATOM 5730 C CA . LEU C 1 239 ? 156.343 3.416 95.829 1.00 61.19 239 LEU C CA 1
ATOM 5731 C C . LEU C 1 239 ? 155.501 2.643 96.836 1.00 54.76 239 LEU C C 1
ATOM 5732 O O . LEU C 1 239 ? 154.280 2.784 96.871 1.00 58.58 239 LEU C O 1
ATOM 5737 N N . LEU C 1 240 ? 156.159 1.834 97.661 1.00 53.58 240 LEU C N 1
ATOM 5738 C CA . LEU C 1 240 ? 155.462 1.049 98.676 1.00 50.92 240 LEU C CA 1
ATOM 5739 C C . LEU C 1 240 ? 154.822 1.949 99.728 1.00 46.78 240 LEU C C 1
ATOM 5740 O O . LEU C 1 240 ? 153.783 1.611 100.290 1.00 45.76 240 LEU C O 1
ATOM 5745 N N . GLY C 1 241 ? 155.443 3.098 99.979 1.00 44.83 241 GLY C N 1
ATOM 5746 C CA . GLY C 1 241 ? 154.887 4.083 100.887 1.00 48.00 241 GLY C CA 1
ATOM 5747 C C . GLY C 1 241 ? 153.586 4.660 100.362 1.00 50.91 241 GLY C C 1
ATOM 5748 O O . GLY C 1 241 ? 152.613 4.785 101.105 1.00 53.46 241 GLY C O 1
ATOM 5749 N N . VAL C 1 242 ? 153.566 5.011 99.078 1.00 53.07 242 VAL C N 1
ATOM 5750 C CA . VAL C 1 242 ? 152.361 5.543 98.447 1.00 55.53 242 VAL C CA 1
ATOM 5751 C C . VAL C 1 242 ? 151.280 4.471 98.355 1.00 51.43 242 VAL C C 1
ATOM 5752 O O . VAL C 1 242 ? 150.110 4.723 98.647 1.00 49.38 242 VAL C O 1
ATOM 5756 N N . LEU C 1 243 ? 151.681 3.268 97.962 1.00 50.99 243 LEU C N 1
ATOM 5757 C CA . LEU C 1 243 ? 150.738 2.170 97.794 1.00 47.26 243 LEU C CA 1
ATOM 5758 C C . LEU C 1 243 ? 150.171 1.688 99.131 1.00 45.43 243 LEU C C 1
ATOM 5759 O O . LEU C 1 243 ? 149.134 1.027 99.169 1.00 48.38 243 LEU C O 1
ATOM 5764 N N . SER C 1 244 ? 150.845 2.029 100.226 1.00 46.90 244 SER C N 1
ATOM 5765 C CA . SER C 1 244 ? 150.387 1.647 101.561 1.00 46.55 244 SER C CA 1
ATOM 5766 C C . SER C 1 244 ? 149.040 2.280 101.907 1.00 46.16 244 SER C C 1
ATOM 5767 O O . SER C 1 244 ? 148.312 1.783 102.768 1.00 40.78 244 SER C O 1
ATOM 5770 N N . TYR C 1 245 ? 148.707 3.374 101.230 1.00 45.27 245 TYR C N 1
ATOM 5771 C CA . TYR C 1 245 ? 147.425 4.032 101.448 1.00 48.27 245 TYR C CA 1
ATOM 5772 C C . TYR C 1 245 ? 146.276 3.285 100.768 1.00 49.70 245 TYR C C 1
ATOM 5773 O O . TYR C 1 245 ? 145.122 3.693 100.865 1.00 51.09 245 TYR C O 1
ATOM 5782 N N . ALA C 1 246 ? 146.591 2.186 100.090 1.00 49.62 246 ALA C N 1
ATOM 5783 C CA . ALA C 1 246 ? 145.551 1.333 99.529 1.00 50.47 246 ALA C CA 1
ATOM 5784 C C . ALA C 1 246 ? 144.969 0.418 100.603 1.00 50.16 246 ALA C C 1
ATOM 5785 O O . ALA C 1 246 ? 143.858 -0.087 100.459 1.00 43.77 246 ALA C O 1
ATOM 5787 N N . ALA C 1 247 ? 145.722 0.211 101.681 1.00 44.76 247 ALA C N 1
ATOM 5788 C CA . ALA C 1 247 ? 145.274 -0.671 102.759 1.00 49.32 247 ALA C CA 1
ATOM 5789 C C . ALA C 1 247 ? 143.950 -0.225 103.406 1.00 47.82 247 ALA C C 1
ATOM 5790 O O . ALA C 1 247 ? 143.071 -1.056 103.608 1.00 47.20 247 ALA C O 1
ATOM 5792 N N . PRO C 1 248 ? 143.792 1.077 103.729 1.00 50.81 248 PRO C N 1
ATOM 5793 C CA . PRO C 1 248 ? 142.485 1.464 104.276 1.00 52.86 248 PRO C CA 1
ATOM 5794 C C . PRO C 1 248 ? 141.338 1.266 103.285 1.00 53.29 248 PRO C C 1
ATOM 5795 O O . PRO C 1 248 ? 140.219 0.959 103.694 1.00 52.63 248 PRO C O 1
ATOM 5799 N N . VAL C 1 249 ? 141.620 1.447 101.999 1.00 52.41 249 VAL C N 1
ATOM 5800 C CA . VAL C 1 249 ? 140.618 1.262 100.958 1.00 54.86 249 VAL C CA 1
ATOM 5801 C C . VAL C 1 249 ? 140.260 -0.213 100.799 1.00 58.41 249 VAL C C 1
ATOM 5802 O O . VAL C 1 249 ? 139.085 -0.583 100.795 1.00 62.21 249 VAL C O 1
ATOM 5806 N N . LEU C 1 250 ? 141.284 -1.051 100.670 1.00 56.87 250 LEU C N 1
ATOM 5807 C CA . LEU C 1 250 ? 141.091 -2.487 100.509 1.00 56.84 250 LEU C CA 1
ATOM 5808 C C . LEU C 1 250 ? 140.440 -3.106 101.741 1.00 51.97 250 LEU C C 1
ATOM 5809 O O . LEU C 1 250 ? 139.629 -4.023 101.628 1.00 51.83 250 LEU C O 1
ATOM 5814 N N . SER C 1 251 ? 140.803 -2.599 102.914 1.00 48.85 251 SER C N 1
ATOM 5815 C CA . SER C 1 251 ? 140.216 -3.056 104.168 1.00 53.48 251 SER C CA 1
ATOM 5816 C C . SER C 1 251 ? 138.710 -2.829 104.178 1.00 58.14 251 SER C C 1
ATOM 5817 O O . SER C 1 251 ? 137.940 -3.718 104.544 1.00 60.56 251 SER C O 1
ATOM 5820 N N . THR C 1 252 ? 138.295 -1.635 103.769 1.00 60.35 252 THR C N 1
ATOM 5821 C CA . THR C 1 252 ? 136.878 -1.297 103.734 1.00 62.80 252 THR C CA 1
ATOM 5822 C C . THR C 1 252 ? 136.157 -2.134 102.683 1.00 68.91 252 THR C C 1
ATOM 5823 O O . THR C 1 252 ? 135.030 -2.582 102.900 1.00 72.04 252 THR C O 1
ATOM 5827 N N . LEU C 1 253 ? 136.816 -2.354 101.549 1.00 69.07 253 LEU C N 1
ATOM 5828 C CA . LEU C 1 253 ? 136.266 -3.209 100.504 1.00 70.06 253 LEU C CA 1
ATOM 5829 C C . LEU C 1 253 ? 136.115 -4.642 101.000 1.00 70.89 253 LEU C C 1
ATOM 5830 O O . LEU C 1 253 ? 135.191 -5.350 100.604 1.00 71.22 253 LEU C O 1
ATOM 5835 N N . LEU C 1 254 ? 137.027 -5.065 101.869 1.00 70.77 254 LEU C N 1
ATOM 5836 C CA . LEU C 1 254 ? 136.934 -6.385 102.478 1.00 73.43 254 LEU C CA 1
ATOM 5837 C C . LEU C 1 254 ? 135.717 -6.482 103.389 1.00 74.44 254 LEU C C 1
ATOM 5838 O O . LEU C 1 254 ? 135.042 -7.510 103.427 1.00 78.28 254 LEU C O 1
ATOM 5843 N N . LEU C 1 255 ? 135.444 -5.408 104.123 1.00 70.61 255 LEU C N 1
ATOM 5844 C CA . LEU C 1 255 ? 134.307 -5.380 105.037 1.00 67.68 255 LEU C CA 1
ATOM 5845 C C . LEU C 1 255 ? 132.983 -5.372 104.274 1.00 70.20 255 LEU C C 1
ATOM 5846 O O . LEU C 1 255 ? 132.029 -6.041 104.676 1.00 73.72 255 LEU C O 1
ATOM 5851 N N . VAL C 1 256 ? 132.931 -4.624 103.174 1.00 64.53 256 VAL C N 1
ATOM 5852 C CA . VAL C 1 256 ? 131.722 -4.551 102.353 1.00 65.04 256 VAL C CA 1
ATOM 5853 C C . VAL C 1 256 ? 131.353 -5.914 101.775 1.00 70.86 256 VAL C C 1
ATOM 5854 O O . VAL C 1 256 ? 130.204 -6.348 101.870 1.00 76.65 256 VAL C O 1
ATOM 5858 N N . VAL C 1 257 ? 132.333 -6.588 101.180 1.00 70.65 257 VAL C N 1
ATOM 5859 C CA . VAL C 1 257 ? 132.122 -7.916 100.613 1.00 72.42 257 VAL C CA 1
ATOM 5860 C C . VAL C 1 257 ? 131.686 -8.902 101.698 1.00 73.68 257 VAL C C 1
ATOM 5861 O O . VAL C 1 257 ? 130.864 -9.786 101.458 1.00 77.39 257 VAL C O 1
ATOM 5865 N N . ALA C 1 258 ? 132.226 -8.729 102.900 1.00 76.92 258 ALA C N 1
ATOM 5866 C CA . ALA C 1 258 ? 131.862 -9.571 104.033 1.00 80.91 258 ALA C CA 1
ATOM 5867 C C . ALA C 1 258 ? 130.491 -9.190 104.584 1.00 85.08 258 ALA C C 1
ATOM 5868 O O . ALA C 1 258 ? 129.897 -9.936 105.362 1.00 87.86 258 ALA C O 1
ATOM 5870 N N . GLY C 1 259 ? 129.997 -8.025 104.180 1.00 88.97 259 GLY C N 1
ATOM 5871 C CA . GLY C 1 259 ? 128.685 -7.567 104.596 1.00 93.42 259 GLY C CA 1
ATOM 5872 C C . GLY C 1 259 ? 128.700 -6.807 105.909 1.00 96.80 259 GLY C C 1
ATOM 5873 O O . GLY C 1 259 ? 127.647 -6.479 106.456 1.00 105.24 259 GLY C O 1
ATOM 5874 N N . PHE C 1 260 ? 129.896 -6.522 106.414 1.00 93.91 260 PHE C N 1
ATOM 5875 C CA . PHE C 1 260 ? 130.044 -5.813 107.682 1.00 90.23 260 PHE C CA 1
ATOM 5876 C C . PHE C 1 260 ? 130.023 -4.303 107.483 1.00 87.62 260 PHE C C 1
ATOM 5877 O O . PHE C 1 260 ? 129.955 -3.541 108.448 1.00 89.26 260 PHE C O 1
ATOM 5885 N N . ALA C 1 261 ? 130.082 -3.877 106.226 1.00 85.56 261 ALA C N 1
ATOM 5886 C CA . ALA C 1 261 ? 130.052 -2.458 105.894 1.00 83.34 261 ALA C CA 1
ATOM 5887 C C . ALA C 1 261 ? 129.262 -2.220 104.615 1.00 83.36 261 ALA C C 1
ATOM 5888 O O . ALA C 1 261 ? 129.130 -3.115 103.779 1.00 80.12 261 ALA C O 1
ATOM 5890 N N . ALA C 1 262 ? 128.738 -1.008 104.468 1.00 84.85 262 ALA C N 1
ATOM 5891 C CA . ALA C 1 262 ? 127.983 -0.641 103.278 1.00 85.71 262 ALA C CA 1
ATOM 5892 C C . ALA C 1 262 ? 128.785 0.319 102.404 1.00 86.75 262 ALA C C 1
ATOM 5893 O O . ALA C 1 262 ? 129.509 1.172 102.918 1.00 82.94 262 ALA C O 1
ATOM 5895 N N . PRO C 1 263 ? 128.664 0.171 101.074 1.00 90.12 263 PRO C N 1
ATOM 5896 C CA . PRO C 1 263 ? 129.309 1.070 100.111 1.00 92.23 263 PRO C CA 1
ATOM 5897 C C . PRO C 1 263 ? 128.892 2.522 100.323 1.00 91.86 263 PRO C C 1
ATOM 5898 O O . PRO C 1 263 ? 127.700 2.803 100.443 1.00 102.77 263 PRO C O 1
ATOM 5902 N N . SER C 1 264 ? 129.863 3.427 100.370 1.00 85.37 264 SER C N 1
ATOM 5903 C CA . SER C 1 264 ? 129.586 4.835 100.624 1.00 78.86 264 SER C CA 1
ATOM 5904 C C . SER C 1 264 ? 130.264 5.734 99.597 1.00 73.74 264 SER C C 1
ATOM 5905 O O . SER C 1 264 ? 131.135 5.288 98.848 1.00 70.82 264 SER C O 1
ATOM 5908 N N . GLY C 1 265 ? 129.857 6.999 99.564 1.00 70.51 265 GLY C N 1
ATOM 5909 C CA . GLY C 1 265 ? 130.473 7.972 98.682 1.00 68.71 265 GLY C CA 1
ATOM 5910 C C . GLY C 1 265 ? 131.905 8.243 99.100 1.00 67.63 265 GLY C C 1
ATOM 5911 O O . GLY C 1 265 ? 132.764 8.531 98.268 1.00 63.83 265 GLY C O 1
ATOM 5912 N N . ALA C 1 266 ? 132.156 8.145 100.401 1.00 65.79 266 ALA C N 1
ATOM 5913 C CA . ALA C 1 266 ? 133.497 8.310 100.945 1.00 62.81 266 ALA C CA 1
ATOM 5914 C C . ALA C 1 266 ? 134.416 7.202 100.439 1.00 64.79 266 ALA C C 1
ATOM 5915 O O . ALA C 1 266 ? 135.601 7.427 100.195 1.00 64.22 266 ALA C O 1
ATOM 5917 N N . LEU C 1 267 ? 133.856 6.006 100.284 1.00 68.30 267 LEU C N 1
ATOM 5918 C CA . LEU C 1 267 ? 134.600 4.866 99.763 1.00 66.23 267 LEU C CA 1
ATOM 5919 C C . LEU C 1 267 ? 134.964 5.097 98.301 1.00 68.87 267 LEU C C 1
ATOM 5920 O O . LEU C 1 267 ? 136.046 4.720 97.852 1.00 70.46 267 LEU C O 1
ATOM 5925 N N . ALA C 1 268 ? 134.054 5.724 97.564 1.00 68.22 268 ALA C N 1
ATOM 5926 C CA . ALA C 1 268 ? 134.269 5.994 96.149 1.00 67.66 268 ALA C CA 1
ATOM 5927 C C . ALA C 1 268 ? 135.358 7.043 95.957 1.00 64.42 268 ALA C C 1
ATOM 5928 O O . ALA C 1 268 ? 136.183 6.942 95.048 1.00 61.81 268 ALA C O 1
ATOM 5930 N N . ILE C 1 269 ? 135.351 8.051 96.821 1.00 64.07 269 ILE C N 1
ATOM 5931 C CA . ILE C 1 269 ? 136.339 9.116 96.765 1.00 58.61 269 ILE C CA 1
ATOM 5932 C C . ILE C 1 269 ? 137.728 8.581 97.088 1.00 53.12 269 ILE C C 1
ATOM 5933 O O . ILE C 1 269 ? 138.686 8.846 96.360 1.00 51.58 269 ILE C O 1
ATOM 5938 N N . ALA C 1 270 ? 137.827 7.822 98.177 1.00 50.67 270 ALA C N 1
ATOM 5939 C CA . ALA C 1 270 ? 139.095 7.236 98.595 1.00 47.01 270 ALA C CA 1
ATOM 5940 C C . ALA C 1 270 ? 139.703 6.368 97.492 1.00 51.12 270 ALA C C 1
ATOM 5941 O O . ALA C 1 270 ? 140.908 6.424 97.248 1.00 56.17 270 ALA C O 1
ATOM 5943 N N . CYS C 1 271 ? 138.866 5.574 96.826 1.00 48.60 271 CYS C N 1
ATOM 5944 C CA . CYS C 1 271 ? 139.323 4.741 95.715 1.00 52.72 271 CYS C CA 1
ATOM 5945 C C . CYS C 1 271 ? 139.918 5.574 94.584 1.00 54.38 271 CYS C C 1
ATOM 5946 O O . CYS C 1 271 ? 140.944 5.213 94.014 1.00 57.83 271 CYS C O 1
ATOM 5949 N N . ALA C 1 272 ? 139.268 6.684 94.256 1.00 52.15 272 ALA C N 1
ATOM 5950 C CA . ALA C 1 272 ? 139.734 7.538 93.172 1.00 57.47 272 ALA C CA 1
ATOM 5951 C C . ALA C 1 272 ? 141.056 8.209 93.536 1.00 57.74 272 ALA C C 1
ATOM 5952 O O . ALA C 1 272 ? 141.905 8.441 92.675 1.00 59.01 272 ALA C O 1
ATOM 5954 N N . LEU C 1 273 ? 141.227 8.508 94.819 1.00 54.68 273 LEU C N 1
ATOM 5955 C CA . LEU C 1 273 ? 142.412 9.214 95.294 1.00 53.89 273 LEU C CA 1
ATOM 5956 C C . LEU C 1 273 ? 143.628 8.304 95.430 1.00 56.12 273 LEU C C 1
ATOM 5957 O O . LEU C 1 273 ? 144.759 8.748 95.224 1.00 58.95 273 LEU C O 1
ATOM 5962 N N . ILE C 1 274 ? 143.405 7.039 95.776 1.00 51.63 274 ILE C N 1
ATOM 5963 C CA . ILE C 1 274 ? 144.518 6.105 95.905 1.00 51.27 274 ILE C CA 1
ATOM 5964 C C . ILE C 1 274 ? 144.970 5.634 94.521 1.00 56.76 274 ILE C C 1
ATOM 5965 O O . ILE C 1 274 ? 146.161 5.428 94.288 1.00 58.67 274 ILE C O 1
ATOM 5970 N N . VAL C 1 275 ? 144.026 5.483 93.596 1.00 55.40 275 VAL C N 1
ATOM 5971 C CA . VAL C 1 275 ? 144.377 5.117 92.228 1.00 59.18 275 VAL C CA 1
ATOM 5972 C C . VAL C 1 275 ? 145.083 6.288 91.546 1.00 60.79 275 VAL C C 1
ATOM 5973 O O . VAL C 1 275 ? 146.131 6.114 90.923 1.00 62.21 275 VAL C O 1
ATOM 5977 N N . GLY C 1 276 ? 144.512 7.481 91.681 1.00 58.91 276 GLY C N 1
ATOM 5978 C CA . GLY C 1 276 ? 145.124 8.683 91.147 1.00 58.27 276 GLY C CA 1
ATOM 5979 C C . GLY C 1 276 ? 146.474 8.964 91.781 1.00 55.83 276 GLY C C 1
ATOM 5980 O O . GLY C 1 276 ? 147.437 9.304 91.089 1.00 53.41 276 GLY C O 1
ATOM 5981 N N . GLY C 1 277 ? 146.540 8.818 93.102 1.00 53.57 277 GLY C N 1
ATOM 5982 C CA . GLY C 1 277 ? 147.778 9.009 93.836 1.00 51.02 277 GLY C CA 1
ATOM 5983 C C . GLY C 1 277 ? 148.851 8.042 93.379 1.00 51.77 277 GLY C C 1
ATOM 5984 O O . GLY C 1 277 ? 150.025 8.399 93.274 1.00 49.10 277 GLY C O 1
ATOM 5985 N N . ALA C 1 278 ? 148.443 6.809 93.098 1.00 53.02 278 ALA C N 1
ATOM 5986 C CA . ALA C 1 278 ? 149.354 5.808 92.563 1.00 52.38 278 ALA C CA 1
ATOM 5987 C C . ALA C 1 278 ? 149.851 6.212 91.179 1.00 54.97 278 ALA C C 1
ATOM 5988 O O . ALA C 1 278 ? 151.050 6.198 90.923 1.00 55.35 278 ALA C O 1
ATOM 5990 N N . ALA C 1 279 ? 148.927 6.586 90.297 1.00 51.46 279 ALA C N 1
ATOM 5991 C CA . ALA C 1 279 ? 149.275 6.939 88.921 1.00 53.31 279 ALA C CA 1
ATOM 5992 C C . ALA C 1 279 ? 150.243 8.119 88.849 1.00 58.81 279 ALA C C 1
ATOM 5993 O O . ALA C 1 279 ? 151.199 8.097 88.074 1.00 62.04 279 ALA C O 1
ATOM 5995 N N . VAL C 1 280 ? 149.992 9.146 89.656 1.00 56.35 280 VAL C N 1
ATOM 5996 C CA . VAL C 1 280 ? 150.856 10.324 89.691 1.00 56.58 280 VAL C CA 1
ATOM 5997 C C . VAL C 1 280 ? 152.260 9.953 90.162 1.00 54.03 280 VAL C C 1
ATOM 5998 O O . VAL C 1 280 ? 153.256 10.494 89.677 1.00 52.90 280 VAL C O 1
ATOM 6002 N N . ALA C 1 281 ? 152.331 9.006 91.090 1.00 50.80 281 ALA C N 1
ATOM 6003 C CA . ALA C 1 281 ? 153.597 8.639 91.714 1.00 59.31 281 ALA C CA 1
ATOM 6004 C C . ALA C 1 281 ? 154.481 7.744 90.841 1.00 62.56 281 ALA C C 1
ATOM 6005 O O . ALA C 1 281 ? 155.699 7.739 91.005 1.00 66.77 281 ALA C O 1
ATOM 6007 N N . THR C 1 282 ? 153.888 6.985 89.925 1.00 68.81 282 THR C N 1
ATOM 6008 C CA . THR C 1 282 ? 154.687 6.082 89.096 1.00 75.42 282 THR C CA 1
ATOM 6009 C C . THR C 1 282 ? 154.646 6.428 87.608 1.00 85.37 282 THR C C 1
ATOM 6010 O O . THR C 1 282 ? 155.692 6.576 86.975 1.00 88.92 282 THR C O 1
ATOM 6014 N N . LEU C 1 283 ? 153.446 6.561 87.054 1.00 89.68 283 LEU C N 1
ATOM 6015 C CA . LEU C 1 283 ? 153.287 6.783 85.623 1.00 94.17 283 LEU C CA 1
ATOM 6016 C C . LEU C 1 283 ? 153.722 8.184 85.225 1.00 98.04 283 LEU C C 1
ATOM 6017 O O . LEU C 1 283 ? 154.367 8.376 84.194 1.00 102.11 283 LEU C O 1
ATOM 6022 N N . LEU C 1 284 ? 153.370 9.161 86.053 1.00 98.25 284 LEU C N 1
ATOM 6023 C CA . LEU C 1 284 ? 153.636 10.558 85.740 1.00 100.63 284 LEU C CA 1
ATOM 6024 C C . LEU C 1 284 ? 154.722 11.141 86.640 1.00 103.08 284 LEU C C 1
ATOM 6025 O O . LEU C 1 284 ? 154.674 12.317 86.995 1.00 105.81 284 LEU C O 1
ATOM 6030 N N . ALA C 1 285 ? 155.700 10.317 87.003 1.00 107.12 285 ALA C N 1
ATOM 6031 C CA . ALA C 1 285 ? 156.790 10.761 87.866 1.00 111.79 285 ALA C CA 1
ATOM 6032 C C . ALA C 1 285 ? 158.015 11.163 87.050 1.00 117.04 285 ALA C C 1
ATOM 6033 O O . ALA C 1 285 ? 158.833 11.969 87.497 1.00 120.19 285 ALA C O 1
ATOM 6035 N N . ARG C 1 286 ? 158.137 10.595 85.855 1.00 116.52 286 ARG C N 1
ATOM 6036 C CA . ARG C 1 286 ? 159.271 10.883 84.984 1.00 116.27 286 ARG C CA 1
ATOM 6037 C C . ARG C 1 286 ? 159.054 12.152 84.162 1.00 114.92 286 ARG C C 1
ATOM 6038 O O . ARG C 1 286 ? 159.909 13.036 84.137 1.00 116.50 286 ARG C O 1
ATOM 6046 N N . ARG C 1 287 ? 157.909 12.238 83.489 1.00 113.67 287 ARG C N 1
ATOM 6047 C CA . ARG C 1 287 ? 157.642 13.351 82.582 1.00 112.60 287 ARG C CA 1
ATOM 6048 C C . ARG C 1 287 ? 156.496 14.245 83.054 1.00 104.28 287 ARG C C 1
ATOM 6049 O O . ARG C 1 287 ? 155.327 13.951 82.808 1.00 104.60 287 ARG C O 1
ATOM 6051 N N . LEU C 1 288 ? 156.843 15.340 83.724 1.00 98.16 288 LEU C N 1
ATOM 6052 C CA . LEU C 1 288 ? 155.857 16.321 84.167 1.00 86.96 288 LEU C CA 1
ATOM 6053 C C . LEU C 1 288 ? 156.102 17.676 83.512 1.00 81.87 288 LEU C C 1
ATOM 6054 O O . LEU C 1 288 ? 156.030 18.715 84.169 1.00 75.83 288 LEU C O 1
ATOM 6059 N N . SER D 1 2 ? 124.581 35.249 103.061 1.00 94.22 2 SER D N 1
ATOM 6060 C CA . SER D 1 2 ? 125.382 35.969 104.044 1.00 93.74 2 SER D CA 1
ATOM 6061 C C . SER D 1 2 ? 126.720 35.275 104.258 1.00 92.55 2 SER D C 1
ATOM 6062 O O . SER D 1 2 ? 127.769 35.805 103.890 1.00 91.43 2 SER D O 1
ATOM 6065 N N . ARG D 1 3 ? 126.677 34.089 104.857 1.00 92.04 3 ARG D N 1
ATOM 6066 C CA . ARG D 1 3 ? 127.876 33.282 105.044 1.00 88.48 3 ARG D CA 1
ATOM 6067 C C . ARG D 1 3 ? 128.425 32.842 103.692 1.00 83.60 3 ARG D C 1
ATOM 6068 O O . ARG D 1 3 ? 129.635 32.816 103.480 1.00 81.11 3 ARG D O 1
ATOM 6070 N N . SER D 1 4 ? 127.519 32.502 102.781 1.00 87.08 4 SER D N 1
ATOM 6071 C CA . SER D 1 4 ? 127.888 32.163 101.413 1.00 89.24 4 SER D CA 1
ATOM 6072 C C . SER D 1 4 ? 128.416 33.389 100.679 1.00 90.86 4 SER D C 1
ATOM 6073 O O . SER D 1 4 ? 129.320 33.290 99.849 1.00 90.74 4 SER D O 1
ATOM 6076 N N . SER D 1 5 ? 127.840 34.545 100.992 1.00 92.41 5 SER D N 1
ATOM 6077 C CA . SER D 1 5 ? 128.223 35.794 100.348 1.00 89.02 5 SER D CA 1
ATOM 6078 C C . SER D 1 5 ? 129.592 36.258 100.837 1.00 80.28 5 SER D C 1
ATOM 6079 O O . SER D 1 5 ? 130.437 36.668 100.042 1.00 73.99 5 SER D O 1
ATOM 6082 N N . ALA D 1 6 ? 129.807 36.179 102.146 1.00 78.44 6 ALA D N 1
ATOM 6083 C CA . ALA D 1 6 ? 131.076 36.575 102.748 1.00 71.69 6 ALA D CA 1
ATOM 6084 C C . ALA D 1 6 ? 132.208 35.651 102.314 1.00 72.51 6 ALA D C 1
ATOM 6085 O O . ALA D 1 6 ? 133.356 36.079 102.175 1.00 72.98 6 ALA D O 1
ATOM 6087 N N . THR D 1 7 ? 131.881 34.379 102.109 1.00 72.32 7 THR D N 1
ATOM 6088 C CA . THR D 1 7 ? 132.856 33.405 101.635 1.00 67.13 7 THR D CA 1
ATOM 6089 C C . THR D 1 7 ? 133.299 33.765 100.220 1.00 68.50 7 THR D C 1
ATOM 6090 O O . THR D 1 7 ? 134.470 33.624 99.867 1.00 70.32 7 THR D O 1
ATOM 6094 N N . LEU D 1 8 ? 132.352 34.248 99.422 1.00 72.15 8 LEU D N 1
ATOM 6095 C CA . LEU D 1 8 ? 132.641 34.702 98.067 1.00 68.26 8 LEU D CA 1
ATOM 6096 C C . LEU D 1 8 ? 133.533 35.941 98.083 1.00 67.15 8 LEU D C 1
ATOM 6097 O O . LEU D 1 8 ? 134.455 36.062 97.275 1.00 59.85 8 LEU D O 1
ATOM 6102 N N . ILE D 1 9 ? 133.251 36.860 99.001 1.00 69.80 9 ILE D N 1
ATOM 6103 C CA . ILE D 1 9 ? 134.070 38.055 99.155 1.00 69.84 9 ILE D CA 1
ATOM 6104 C C . ILE D 1 9 ? 135.488 37.656 99.576 1.00 68.78 9 ILE D C 1
ATOM 6105 O O . ILE D 1 9 ? 136.474 38.167 99.037 1.00 64.55 9 ILE D O 1
ATOM 6110 N N . GLY D 1 10 ? 135.586 36.723 100.520 1.00 67.83 10 GLY D N 1
ATOM 6111 C CA . GLY D 1 10 ? 136.873 36.224 100.972 1.00 61.35 10 GLY D CA 1
ATOM 6112 C C . GLY D 1 10 ? 137.687 35.619 99.844 1.00 59.66 10 GLY D C 1
ATOM 6113 O O . GLY D 1 10 ? 138.914 35.723 99.821 1.00 56.76 10 GLY D O 1
ATOM 6114 N N . PHE D 1 11 ? 137.000 34.997 98.892 1.00 62.62 11 PHE D N 1
ATOM 6115 C CA . PHE D 1 11 ? 137.673 34.360 97.767 1.00 58.78 11 PHE D CA 1
ATOM 6116 C C . PHE D 1 11 ? 138.333 35.370 96.823 1.00 57.54 11 PHE D C 1
ATOM 6117 O O . PHE D 1 11 ? 139.257 35.021 96.089 1.00 57.42 11 PHE D O 1
ATOM 6125 N N . THR D 1 12 ? 137.869 36.618 96.842 1.00 53.95 12 THR D N 1
ATOM 6126 C CA . THR D 1 12 ? 138.457 37.653 95.993 1.00 62.45 12 THR D CA 1
ATOM 6127 C C . THR D 1 12 ? 139.890 37.977 96.409 1.00 57.99 12 THR D C 1
ATOM 6128 O O . THR D 1 12 ? 140.704 38.396 95.586 1.00 59.49 12 THR D O 1
ATOM 6132 N N . ALA D 1 13 ? 140.191 37.787 97.690 1.00 53.59 13 ALA D N 1
ATOM 6133 C CA . ALA D 1 13 ? 141.543 37.996 98.195 1.00 52.93 13 ALA D CA 1
ATOM 6134 C C . ALA D 1 13 ? 142.498 36.957 97.615 1.00 49.87 13 ALA D C 1
ATOM 6135 O O . ALA D 1 13 ? 143.631 37.271 97.242 1.00 49.25 13 ALA D O 1
ATOM 6137 N N . ILE D 1 14 ? 142.026 35.718 97.545 1.00 51.32 14 ILE D N 1
ATOM 6138 C CA . ILE D 1 14 ? 142.807 34.622 96.987 1.00 55.17 14 ILE D CA 1
ATOM 6139 C C . ILE D 1 14 ? 143.120 34.882 95.513 1.00 55.10 14 ILE D C 1
ATOM 6140 O O . ILE D 1 14 ? 144.237 34.640 95.056 1.00 45.38 14 ILE D O 1
ATOM 6145 N N . LEU D 1 15 ? 142.128 35.389 94.783 1.00 51.92 15 LEU D N 1
ATOM 6146 C CA . LEU D 1 15 ? 142.303 35.747 93.379 1.00 51.37 15 LEU D CA 1
ATOM 6147 C C . LEU D 1 15 ? 143.327 36.874 93.208 1.00 50.01 15 LEU D C 1
ATOM 6148 O O . LEU D 1 15 ? 144.193 36.809 92.335 1.00 47.77 15 LEU D O 1
ATOM 6153 N N . LEU D 1 16 ? 143.228 37.903 94.045 1.00 51.09 16 LEU D N 1
ATOM 6154 C CA . LEU D 1 16 ? 144.158 39.029 93.979 1.00 55.64 16 LEU D CA 1
ATOM 6155 C C . LEU D 1 16 ? 145.583 38.601 94.327 1.00 48.40 16 LEU D C 1
ATOM 6156 O O . LEU D 1 16 ? 146.548 39.114 93.762 1.00 51.58 16 LEU D O 1
ATOM 6161 N N . TRP D 1 17 ? 145.713 37.651 95.247 1.00 48.56 17 TRP D N 1
ATOM 6162 C CA . TRP D 1 17 ? 147.032 37.186 95.671 1.00 48.40 17 TRP D CA 1
ATOM 6163 C C . TRP D 1 17 ? 147.713 36.333 94.603 1.00 48.31 17 TRP D C 1
ATOM 6164 O O . TRP D 1 17 ? 148.925 36.128 94.645 1.00 51.03 17 TRP D O 1
ATOM 6175 N N . SER D 1 18 ? 146.932 35.858 93.637 1.00 46.06 18 SER D N 1
ATOM 6176 C CA . SER D 1 18 ? 147.469 35.074 92.530 1.00 51.21 18 SER D CA 1
ATOM 6177 C C . SER D 1 18 ? 148.285 35.928 91.559 1.00 44.36 18 SER D C 1
ATOM 6178 O O . SER D 1 18 ? 149.008 35.395 90.718 1.00 45.23 18 SER D O 1
ATOM 6181 N N . THR D 1 19 ? 148.169 37.247 91.679 1.00 45.05 19 THR D N 1
ATOM 6182 C CA . THR D 1 19 ? 148.817 38.161 90.741 1.00 53.37 19 THR D CA 1
ATOM 6183 C C . THR D 1 19 ? 150.182 38.658 91.221 1.00 53.58 19 THR D C 1
ATOM 6184 O O . THR D 1 19 ? 150.841 39.439 90.531 1.00 57.64 19 THR D O 1
ATOM 6188 N N . LEU D 1 20 ? 150.600 38.207 92.400 1.00 51.82 20 LEU D N 1
ATOM 6189 C CA . LEU D 1 20 ? 151.858 38.653 92.996 1.00 53.56 20 LEU D CA 1
ATOM 6190 C C . LEU D 1 20 ? 153.080 38.277 92.159 1.00 54.94 20 LEU D C 1
ATOM 6191 O O . LEU D 1 20 ? 154.044 39.038 92.084 1.00 60.85 20 LEU D O 1
ATOM 6196 N N . ALA D 1 21 ? 153.033 37.111 91.524 1.00 53.77 21 ALA D N 1
ATOM 6197 C CA . ALA D 1 21 ? 154.158 36.628 90.729 1.00 50.14 21 ALA D CA 1
ATOM 6198 C C . ALA D 1 21 ? 154.381 37.481 89.485 1.00 58.65 21 ALA D C 1
ATOM 6199 O O . ALA D 1 21 ? 155.473 37.488 88.919 1.00 68.03 21 ALA D O 1
ATOM 6201 N N . LEU D 1 22 ? 153.346 38.201 89.061 1.00 56.63 22 LEU D N 1
ATOM 6202 C CA . LEU D 1 22 ? 153.457 39.075 87.897 1.00 59.32 22 LEU D CA 1
ATOM 6203 C C . LEU D 1 22 ? 154.277 40.330 88.203 1.00 59.57 22 LEU D C 1
ATOM 6204 O O . LEU D 1 22 ? 154.691 41.042 87.291 1.00 64.35 22 LEU D O 1
ATOM 6209 N N . ALA D 1 23 ? 154.518 40.594 89.484 1.00 61.84 23 ALA D N 1
ATOM 6210 C CA . ALA D 1 23 ? 155.250 41.791 89.894 1.00 68.32 23 ALA D CA 1
ATOM 6211 C C . ALA D 1 23 ? 156.700 41.491 90.275 1.00 72.52 23 ALA D C 1
ATOM 6212 O O . ALA D 1 23 ? 157.341 42.283 90.964 1.00 79.64 23 ALA D O 1
ATOM 6214 N N . THR D 1 24 ? 157.213 40.352 89.821 1.00 72.46 24 THR D N 1
ATOM 6215 C CA . THR D 1 24 ? 158.573 39.930 90.152 1.00 73.26 24 THR D CA 1
ATOM 6216 C C . THR D 1 24 ? 159.628 40.884 89.600 1.00 76.68 24 THR D C 1
ATOM 6217 O O . THR D 1 24 ? 160.481 41.375 90.341 1.00 77.60 24 THR D O 1
ATOM 6221 N N . SER D 1 25 ? 159.569 41.139 88.296 1.00 79.92 25 SER D N 1
ATOM 6222 C CA . SER D 1 25 ? 160.523 42.037 87.653 1.00 83.07 25 SER D CA 1
ATOM 6223 C C . SER D 1 25 ? 159.908 43.407 87.393 1.00 84.30 25 SER D C 1
ATOM 6224 O O . SER D 1 25 ? 160.512 44.251 86.731 1.00 85.49 25 SER D O 1
ATOM 6227 N N . SER D 1 26 ? 158.708 43.624 87.921 1.00 88.42 26 SER D N 1
ATOM 6228 C CA . SER D 1 26 ? 157.972 44.860 87.673 1.00 96.06 26 SER D CA 1
ATOM 6229 C C . SER D 1 26 ? 158.417 46.012 88.572 1.00 96.86 26 SER D C 1
ATOM 6230 O O . SER D 1 26 ? 158.366 47.174 88.167 1.00 98.23 26 SER D O 1
ATOM 6233 N N . THR D 1 27 ? 158.847 45.691 89.789 1.00 89.88 27 THR D N 1
ATOM 6234 C CA . THR D 1 27 ? 159.197 46.719 90.767 1.00 80.43 27 THR D CA 1
ATOM 6235 C C . THR D 1 27 ? 160.689 47.034 90.789 1.00 73.51 27 THR D C 1
ATOM 6236 O O . THR D 1 27 ? 161.184 47.638 91.740 1.00 68.71 27 THR D O 1
ATOM 6240 N N . GLY D 1 28 ? 161.400 46.633 89.740 1.00 72.48 28 GLY D N 1
ATOM 6241 C CA . GLY D 1 28 ? 162.825 46.896 89.642 1.00 68.10 28 GLY D CA 1
ATOM 6242 C C . GLY D 1 28 ? 163.615 46.243 90.759 1.00 63.57 28 GLY D C 1
ATOM 6243 O O . GLY D 1 28 ? 163.327 45.112 91.154 1.00 59.98 28 GLY D O 1
ATOM 6244 N N . ALA D 1 29 ? 164.610 46.957 91.277 1.00 63.82 29 ALA D N 1
ATOM 6245 C CA . ALA D 1 29 ? 165.441 46.430 92.353 1.00 67.03 29 ALA D CA 1
ATOM 6246 C C . ALA D 1 29 ? 165.056 47.018 93.709 1.00 69.78 29 ALA D C 1
ATOM 6247 O O . ALA D 1 29 ? 165.902 47.157 94.591 1.00 72.86 29 ALA D O 1
ATOM 6249 N N . VAL D 1 30 ? 163.780 47.357 93.872 1.00 69.03 30 VAL D N 1
ATOM 6250 C CA . VAL D 1 30 ? 163.292 47.920 95.130 1.00 65.00 30 VAL D CA 1
ATOM 6251 C C . VAL D 1 30 ? 163.273 46.873 96.244 1.00 60.41 30 VAL D C 1
ATOM 6252 O O . VAL D 1 30 ? 162.635 45.829 96.110 1.00 57.05 30 VAL D O 1
ATOM 6256 N N . PRO D 1 31 ? 163.978 47.157 97.351 1.00 60.26 31 PRO D N 1
ATOM 6257 C CA . PRO D 1 31 ? 164.056 46.254 98.506 1.00 59.06 31 PRO D CA 1
ATOM 6258 C C . PRO D 1 31 ? 162.688 46.046 99.159 1.00 59.77 31 PRO D C 1
ATOM 6259 O O . PRO D 1 31 ? 161.860 46.960 99.142 1.00 59.68 31 PRO D O 1
ATOM 6263 N N . PRO D 1 32 ? 162.457 44.852 99.732 1.00 60.11 32 PRO D N 1
ATOM 6264 C CA . PRO D 1 32 ? 161.134 44.408 100.197 1.00 59.12 32 PRO D CA 1
ATOM 6265 C C . PRO D 1 32 ? 160.480 45.282 101.275 1.00 58.79 32 PRO D C 1
ATOM 6266 O O . PRO D 1 32 ? 159.278 45.530 101.181 1.00 59.48 32 PRO D O 1
ATOM 6270 N N . PHE D 1 33 ? 161.236 45.728 102.274 1.00 55.27 33 PHE D N 1
ATOM 6271 C CA . PHE D 1 33 ? 160.654 46.520 103.356 1.00 55.44 33 PHE D CA 1
ATOM 6272 C C . PHE D 1 33 ? 160.184 47.890 102.873 1.00 58.10 33 PHE D C 1
ATOM 6273 O O . PHE D 1 33 ? 159.199 48.426 103.381 1.00 58.92 33 PHE D O 1
ATOM 6281 N N . LEU D 1 34 ? 160.882 48.452 101.891 1.00 53.08 34 LEU D N 1
ATOM 6282 C CA . LEU D 1 34 ? 160.449 49.710 101.292 1.00 52.22 34 LEU D CA 1
ATOM 6283 C C . LEU D 1 34 ? 159.197 49.497 100.447 1.00 54.72 34 LEU D C 1
ATOM 6284 O O . LEU D 1 34 ? 158.262 50.297 100.492 1.00 55.20 34 LEU D O 1
ATOM 6289 N N . LEU D 1 35 ? 159.185 48.412 99.677 1.00 53.98 35 LEU D N 1
ATOM 6290 C CA . LEU D 1 35 ? 158.030 48.066 98.858 1.00 51.66 35 LEU D CA 1
ATOM 6291 C C . LEU D 1 35 ? 156.823 47.794 99.747 1.00 51.72 35 LEU D C 1
ATOM 6292 O O . LEU D 1 35 ? 155.693 48.139 99.402 1.00 54.31 35 LEU D O 1
ATOM 6297 N N . THR D 1 36 ? 157.073 47.178 100.897 1.00 50.26 36 THR D N 1
ATOM 6298 C CA . THR D 1 36 ? 156.018 46.908 101.868 1.00 51.57 36 THR D CA 1
ATOM 6299 C C . THR D 1 36 ? 155.452 48.213 102.414 1.00 46.17 36 THR D C 1
ATOM 6300 O O . THR D 1 36 ? 154.240 48.379 102.515 1.00 54.15 36 THR D O 1
ATOM 6304 N N . ALA D 1 37 ? 156.342 49.136 102.758 1.00 46.74 37 ALA D N 1
ATOM 6305 C CA . ALA D 1 37 ? 155.942 50.428 103.299 1.00 50.15 37 ALA D CA 1
ATOM 6306 C C . ALA D 1 37 ? 155.112 51.224 102.298 1.00 52.14 37 ALA D C 1
ATOM 6307 O O . ALA D 1 37 ? 154.119 51.851 102.666 1.00 57.48 37 ALA D O 1
ATOM 6309 N N . LEU D 1 38 ? 155.518 51.187 101.032 1.00 52.47 38 LEU D N 1
ATOM 6310 C CA . LEU D 1 38 ? 154.830 51.935 99.982 1.00 54.52 38 LEU D CA 1
ATOM 6311 C C . LEU D 1 38 ? 153.466 51.336 99.633 1.00 55.70 38 LEU D C 1
ATOM 6312 O O . LEU D 1 38 ? 152.474 52.061 99.529 1.00 51.91 38 LEU D O 1
ATOM 6317 N N . THR D 1 39 ? 153.413 50.018 99.458 1.00 56.54 39 THR D N 1
ATOM 6318 C CA . THR D 1 39 ? 152.167 49.362 99.061 1.00 55.61 39 THR D CA 1
ATOM 6319 C C . THR D 1 39 ? 151.140 49.305 100.192 1.00 54.00 39 THR D C 1
ATOM 6320 O O . THR D 1 39 ? 149.939 49.423 99.951 1.00 50.24 39 THR D O 1
ATOM 6324 N N . PHE D 1 40 ? 151.606 49.126 101.424 1.00 52.06 40 PHE D N 1
ATOM 6325 C CA . PHE D 1 40 ? 150.691 49.085 102.564 1.00 55.14 40 PHE D CA 1
ATOM 6326 C C . PHE D 1 40 ? 150.121 50.468 102.878 1.00 56.29 40 PHE D C 1
ATOM 6327 O O . PHE D 1 40 ? 149.011 50.581 103.390 1.00 52.49 40 PHE D O 1
ATOM 6335 N N . THR D 1 41 ? 150.883 51.512 102.571 1.00 58.43 41 THR D N 1
ATOM 6336 C CA . THR D 1 41 ? 150.400 52.879 102.725 1.00 53.64 41 THR D CA 1
ATOM 6337 C C . THR D 1 41 ? 149.265 53.133 101.745 1.00 59.51 41 THR D C 1
ATOM 6338 O O . THR D 1 41 ? 148.218 53.665 102.117 1.00 63.36 41 THR D O 1
ATOM 6342 N N . ILE D 1 42 ? 149.477 52.741 100.493 1.00 59.87 42 ILE D N 1
ATOM 6343 C CA . ILE D 1 42 ? 148.432 52.823 99.479 1.00 65.66 42 ILE D CA 1
ATOM 6344 C C . ILE D 1 42 ? 147.255 51.934 99.870 1.00 64.04 42 ILE D C 1
ATOM 6345 O O . ILE D 1 42 ? 146.097 52.345 99.778 1.00 62.87 42 ILE D O 1
ATOM 6350 N N . GLY D 1 43 ? 147.561 50.722 100.327 1.00 62.39 43 GLY D N 1
ATOM 6351 C CA . GLY D 1 43 ? 146.542 49.808 100.811 1.00 57.85 43 GLY D CA 1
ATOM 6352 C C . GLY D 1 43 ? 145.791 50.362 102.006 1.00 57.65 43 GLY D C 1
ATOM 6353 O O . GLY D 1 43 ? 144.566 50.252 102.085 1.00 56.46 43 GLY D O 1
ATOM 6354 N N . GLY D 1 44 ? 146.528 50.959 102.939 1.00 56.79 44 GLY D N 1
ATOM 6355 C CA . GLY D 1 44 ? 145.928 51.554 104.119 1.00 61.00 44 GLY D CA 1
ATOM 6356 C C . GLY D 1 44 ? 145.027 52.717 103.757 1.00 68.79 44 GLY D C 1
ATOM 6357 O O . GLY D 1 44 ? 143.988 52.931 104.381 1.00 70.66 44 GLY D O 1
ATOM 6358 N N . ALA D 1 45 ? 145.427 53.467 102.735 1.00 72.11 45 ALA D N 1
ATOM 6359 C CA . ALA D 1 45 ? 144.648 54.605 102.263 1.00 73.53 45 ALA D CA 1
ATOM 6360 C C . ALA D 1 45 ? 143.344 54.156 101.610 1.00 78.31 45 ALA D C 1
ATOM 6361 O O . ALA D 1 45 ? 142.330 54.847 101.702 1.00 79.63 45 ALA D O 1
ATOM 6363 N N . VAL D 1 46 ? 143.377 52.999 100.952 1.00 76.46 46 VAL D N 1
ATOM 6364 C CA . VAL D 1 46 ? 142.203 52.468 100.262 1.00 76.79 46 VAL D CA 1
ATOM 6365 C C . VAL D 1 46 ? 141.050 52.217 101.227 1.00 78.34 46 VAL D C 1
ATOM 6366 O O . VAL D 1 46 ? 139.918 52.635 100.977 1.00 79.36 46 VAL D O 1
ATOM 6370 N N . GLY D 1 47 ? 141.344 51.535 102.330 1.00 75.63 47 GLY D N 1
ATOM 6371 C CA . GLY D 1 47 ? 140.341 51.256 103.343 1.00 73.53 47 GLY D CA 1
ATOM 6372 C C . GLY D 1 47 ? 139.791 52.516 103.986 1.00 74.27 47 GLY D C 1
ATOM 6373 O O . GLY D 1 47 ? 138.596 52.612 104.260 1.00 72.49 47 GLY D O 1
ATOM 6374 N N . ILE D 1 48 ? 140.666 53.487 104.226 1.00 75.97 48 ILE D N 1
ATOM 6375 C CA . ILE D 1 48 ? 140.255 54.752 104.826 1.00 82.94 48 ILE D CA 1
ATOM 6376 C C . ILE D 1 48 ? 139.406 55.562 103.853 1.00 90.63 48 ILE D C 1
ATOM 6377 O O . ILE D 1 48 ? 138.365 56.103 104.228 1.00 91.28 48 ILE D O 1
ATOM 6382 N N . ALA D 1 49 ? 139.854 55.637 102.604 1.00 100.56 49 ALA D N 1
ATOM 6383 C CA . ALA D 1 49 ? 139.130 56.371 101.572 1.00 108.07 49 ALA D CA 1
ATOM 6384 C C . ALA D 1 49 ? 137.762 55.752 101.320 1.00 103.81 49 ALA D C 1
ATOM 6385 O O . ALA D 1 49 ? 136.758 56.459 101.246 1.00 110.49 49 ALA D O 1
ATOM 6387 N N . ALA D 1 50 ? 137.728 54.430 101.188 1.00 95.38 50 ALA D N 1
ATOM 6388 C CA . ALA D 1 50 ? 136.469 53.720 100.992 1.00 90.78 50 ALA D CA 1
ATOM 6389 C C . ALA D 1 50 ? 135.599 53.824 102.240 1.00 87.45 50 ALA D C 1
ATOM 6390 O O . ALA D 1 50 ? 134.376 53.918 102.148 1.00 92.03 50 ALA D O 1
ATOM 6392 N N . GLY D 1 51 ? 136.242 53.807 103.403 1.00 85.27 51 GLY D N 1
ATOM 6393 C CA . GLY D 1 51 ? 135.543 53.926 104.669 1.00 88.30 51 GLY D CA 1
ATOM 6394 C C . GLY D 1 51 ? 134.860 55.271 104.824 1.00 98.49 51 GLY D C 1
ATOM 6395 O O . GLY D 1 51 ? 133.682 55.340 105.174 1.00 102.64 51 GLY D O 1
ATOM 6396 N N . LEU D 1 52 ? 135.599 56.346 104.563 1.00 103.12 52 LEU D N 1
ATOM 6397 C CA . LEU D 1 52 ? 135.044 57.690 104.670 1.00 112.21 52 LEU D CA 1
ATOM 6398 C C . LEU D 1 52 ? 133.988 57.944 103.598 1.00 122.24 52 LEU D C 1
ATOM 6399 O O . LEU D 1 52 ? 133.000 58.635 103.844 1.00 136.29 52 LEU D O 1
ATOM 6404 N N . ALA D 1 53 ? 134.199 57.382 102.411 1.00 122.17 53 ALA D N 1
ATOM 6405 C CA . ALA D 1 53 ? 133.234 57.515 101.325 1.00 122.52 53 ALA D CA 1
ATOM 6406 C C . ALA D 1 53 ? 131.948 56.764 101.655 1.00 122.34 53 ALA D C 1
ATOM 6407 O O . ALA D 1 53 ? 130.862 57.159 101.230 1.00 130.24 53 ALA D O 1
ATOM 6409 N N . ARG D 1 54 ? 132.078 55.681 102.417 1.00 117.12 54 ARG D N 1
ATOM 6410 C CA . ARG D 1 54 ? 130.921 54.908 102.857 1.00 111.87 54 ARG D CA 1
ATOM 6411 C C . ARG D 1 54 ? 130.324 55.502 104.127 1.00 111.31 54 ARG D C 1
ATOM 6412 O O . ARG D 1 54 ? 129.324 55.007 104.646 1.00 107.78 54 ARG D O 1
ATOM 6414 N N . GLY D 1 55 ? 130.950 56.564 104.627 1.00 113.23 55 GLY D N 1
ATOM 6415 C CA . GLY D 1 55 ? 130.479 57.241 105.820 1.00 119.07 55 GLY D CA 1
ATOM 6416 C C . GLY D 1 55 ? 130.651 56.435 107.093 1.00 118.83 55 GLY D C 1
ATOM 6417 O O . GLY D 1 55 ? 129.770 56.429 107.952 1.00 118.64 55 GLY D O 1
ATOM 6418 N N . VAL D 1 56 ? 131.787 55.757 107.221 1.00 122.05 56 VAL D N 1
ATOM 6419 C CA . VAL D 1 56 ? 132.074 54.978 108.421 1.00 125.11 56 VAL D CA 1
ATOM 6420 C C . VAL D 1 56 ? 132.459 55.903 109.578 1.00 132.50 56 VAL D C 1
ATOM 6421 O O . VAL D 1 56 ? 132.915 57.028 109.362 1.00 134.12 56 VAL D O 1
ATOM 6425 N N . GLY D 1 57 ? 132.253 55.432 110.805 1.00 133.71 57 GLY D N 1
ATOM 6426 C CA . GLY D 1 57 ? 132.561 56.221 111.983 1.00 133.73 57 GLY D CA 1
ATOM 6427 C C . GLY D 1 57 ? 134.051 56.431 112.162 1.00 128.55 57 GLY D C 1
ATOM 6428 O O . GLY D 1 57 ? 134.562 56.402 113.282 1.00 128.30 57 GLY D O 1
ATOM 6429 N N . LEU D 1 61 ? 138.512 53.819 113.732 1.00 104.78 61 LEU D N 1
ATOM 6430 C CA . LEU D 1 61 ? 137.968 53.382 115.012 1.00 107.03 61 LEU D CA 1
ATOM 6431 C C . LEU D 1 61 ? 139.042 53.351 116.098 1.00 108.45 61 LEU D C 1
ATOM 6432 O O . LEU D 1 61 ? 140.238 53.363 115.805 1.00 108.15 61 LEU D O 1
ATOM 6434 N N . ARG D 1 62 ? 138.604 53.320 117.353 1.00 110.24 62 ARG D N 1
ATOM 6435 C CA . ARG D 1 62 ? 139.517 53.200 118.483 1.00 108.20 62 ARG D CA 1
ATOM 6436 C C . ARG D 1 62 ? 139.366 51.828 119.127 1.00 103.95 62 ARG D C 1
ATOM 6437 O O . ARG D 1 62 ? 138.266 51.432 119.507 1.00 107.40 62 ARG D O 1
ATOM 6439 N N . GLN D 1 63 ? 140.475 51.108 119.250 1.00 96.95 63 GLN D N 1
ATOM 6440 C CA . GLN D 1 63 ? 140.439 49.734 119.734 1.00 92.77 63 GLN D CA 1
ATOM 6441 C C . GLN D 1 63 ? 141.434 49.493 120.867 1.00 91.15 63 GLN D C 1
ATOM 6442 O O . GLN D 1 63 ? 142.463 50.164 120.945 1.00 90.53 63 GLN D O 1
ATOM 6448 N N . PRO D 1 64 ? 141.127 48.528 121.754 1.00 92.82 64 PRO D N 1
ATOM 6449 C CA . PRO D 1 64 ? 142.070 48.112 122.800 1.00 93.37 64 PRO D CA 1
ATOM 6450 C C . PRO D 1 64 ? 143.293 47.405 122.218 1.00 89.66 64 PRO D C 1
ATOM 6451 O O . PRO D 1 64 ? 143.308 47.085 121.031 1.00 89.68 64 PRO D O 1
ATOM 6455 N N . TRP D 1 65 ? 144.301 47.157 123.049 1.00 87.88 65 TRP D N 1
ATOM 6456 C CA . TRP D 1 65 ? 145.563 46.589 122.572 1.00 85.05 65 TRP D CA 1
ATOM 6457 C C . TRP D 1 65 ? 145.514 45.156 122.003 1.00 80.30 65 TRP D C 1
ATOM 6458 O O . TRP D 1 65 ? 146.356 44.820 121.173 1.00 79.38 65 TRP D O 1
ATOM 6469 N N . PRO D 1 66 ? 144.558 44.303 122.436 1.00 82.80 66 PRO D N 1
ATOM 6470 C CA . PRO D 1 66 ? 144.601 42.973 121.808 1.00 78.39 66 PRO D CA 1
ATOM 6471 C C . PRO D 1 66 ? 144.316 43.001 120.306 1.00 77.23 66 PRO D C 1
ATOM 6472 O O . PRO D 1 66 ? 144.806 42.143 119.570 1.00 74.10 66 PRO D O 1
ATOM 6476 N N . VAL D 1 67 ? 143.533 43.979 119.865 1.00 78.47 67 VAL D N 1
ATOM 6477 C CA . VAL D 1 67 ? 143.221 44.131 118.451 1.00 75.05 67 VAL D CA 1
ATOM 6478 C C . VAL D 1 67 ? 144.443 44.627 117.684 1.00 71.91 67 VAL D C 1
ATOM 6479 O O . VAL D 1 67 ? 144.716 44.179 116.570 1.00 70.23 67 VAL D O 1
ATOM 6483 N N . TRP D 1 68 ? 145.186 45.544 118.296 1.00 73.05 68 TRP D N 1
ATOM 6484 C CA . TRP D 1 68 ? 146.414 46.051 117.695 1.00 70.51 68 TRP D CA 1
ATOM 6485 C C . TRP D 1 68 ? 147.492 44.979 117.674 1.00 68.26 68 TRP D C 1
ATOM 6486 O O . TRP D 1 68 ? 148.199 44.823 116.679 1.00 68.23 68 TRP D O 1
ATOM 6497 N N . VAL D 1 69 ? 147.616 44.242 118.774 1.00 69.23 69 VAL D N 1
ATOM 6498 C CA . VAL D 1 69 ? 148.586 43.157 118.856 1.00 69.93 69 VAL D CA 1
ATOM 6499 C C . VAL D 1 69 ? 148.279 42.108 117.791 1.00 68.55 69 VAL D C 1
ATOM 6500 O O . VAL D 1 69 ? 149.184 41.593 117.133 1.00 71.19 69 VAL D O 1
ATOM 6504 N N . HIS D 1 70 ? 146.995 41.819 117.606 1.00 65.37 70 HIS D N 1
ATOM 6505 C CA . HIS D 1 70 ? 146.559 40.875 116.580 1.00 66.04 70 HIS D CA 1
ATOM 6506 C C . HIS D 1 70 ? 146.853 41.373 115.165 1.00 64.42 70 HIS D C 1
ATOM 6507 O O . HIS D 1 70 ? 147.485 40.677 114.368 1.00 60.58 70 HIS D O 1
ATOM 6514 N N . GLY D 1 71 ? 146.382 42.578 114.857 1.00 65.01 71 GLY D N 1
ATOM 6515 C CA . GLY D 1 71 ? 146.484 43.119 113.514 1.00 63.13 71 GLY D CA 1
ATOM 6516 C C . GLY D 1 71 ? 147.891 43.476 113.079 1.00 60.04 71 GLY D C 1
ATOM 6517 O O . GLY D 1 71 ? 148.339 43.068 112.009 1.00 54.67 71 GLY D O 1
ATOM 6518 N N . ILE D 1 72 ? 148.586 44.251 113.905 1.00 60.36 72 ILE D N 1
ATOM 6519 C CA . ILE D 1 72 ? 149.948 44.666 113.597 1.00 56.85 72 ILE D CA 1
ATOM 6520 C C . ILE D 1 72 ? 150.903 43.479 113.672 1.00 59.52 72 ILE D C 1
ATOM 6521 O O . ILE D 1 72 ? 151.734 43.282 112.784 1.00 60.20 72 ILE D O 1
ATOM 6526 N N . GLY D 1 73 ? 150.775 42.688 114.732 1.00 59.10 73 GLY D N 1
ATOM 6527 C CA . GLY D 1 73 ? 151.613 41.517 114.917 1.00 57.57 73 GLY D CA 1
ATOM 6528 C C . GLY D 1 73 ? 151.436 40.502 113.805 1.00 58.62 73 GLY D C 1
ATOM 6529 O O . GLY D 1 73 ? 152.389 39.840 113.392 1.00 57.12 73 GLY D O 1
ATOM 6530 N N . GLY D 1 74 ? 150.208 40.388 113.312 1.00 55.86 74 GLY D N 1
ATOM 6531 C CA . GLY D 1 74 ? 149.901 39.461 112.240 1.00 54.19 74 GLY D CA 1
ATOM 6532 C C . GLY D 1 74 ? 150.430 39.896 110.888 1.00 56.33 74 GLY D C 1
ATOM 6533 O O . GLY D 1 74 ? 151.176 39.160 110.242 1.00 61.55 74 GLY D O 1
ATOM 6534 N N . LEU D 1 75 ? 150.048 41.095 110.455 1.00 55.77 75 LEU D N 1
ATOM 6535 C CA . LEU D 1 75 ? 150.427 41.574 109.128 1.00 58.06 75 LEU D CA 1
ATOM 6536 C C . LEU D 1 75 ? 151.923 41.833 109.005 1.00 57.54 75 LEU D C 1
ATOM 6537 O O . LEU D 1 75 ? 152.539 41.463 108.007 1.00 64.33 75 LEU D O 1
ATOM 6542 N N . PHE D 1 76 ? 152.512 42.470 110.009 1.00 57.38 76 PHE D N 1
ATOM 6543 C CA . PHE D 1 76 ? 153.942 42.735 109.962 1.00 49.17 76 PHE D CA 1
ATOM 6544 C C . PHE D 1 76 ? 154.734 41.449 110.178 1.00 45.88 76 PHE D C 1
ATOM 6545 O O . PHE D 1 76 ? 155.733 41.205 109.500 1.00 44.63 76 PHE D O 1
ATOM 6553 N N . GLY D 1 77 ? 154.273 40.630 111.120 1.00 47.95 77 GLY D N 1
ATOM 6554 C CA . GLY D 1 77 ? 154.956 39.400 111.487 1.00 44.95 77 GLY D CA 1
ATOM 6555 C C . GLY D 1 77 ? 155.214 38.421 110.355 1.00 47.10 77 GLY D C 1
ATOM 6556 O O . GLY D 1 77 ? 156.353 38.006 110.139 1.00 45.73 77 GLY D O 1
ATOM 6557 N N . TYR D 1 78 ? 154.167 38.043 109.629 1.00 47.40 78 TYR D N 1
ATOM 6558 C CA . TYR D 1 78 ? 154.319 37.054 108.566 1.00 49.32 78 TYR D CA 1
ATOM 6559 C C . TYR D 1 78 ? 155.107 37.645 107.400 1.00 46.47 78 TYR D C 1
ATOM 6560 O O . TYR D 1 78 ? 155.779 36.922 106.666 1.00 45.17 78 TYR D O 1
ATOM 6569 N N . HIS D 1 79 ? 155.025 38.964 107.243 1.00 49.00 79 HIS D N 1
ATOM 6570 C CA . HIS D 1 79 ? 155.818 39.676 106.244 1.00 53.93 79 HIS D CA 1
ATOM 6571 C C . HIS D 1 79 ? 157.298 39.659 106.598 1.00 53.14 79 HIS D C 1
ATOM 6572 O O . HIS D 1 79 ? 158.153 39.435 105.738 1.00 49.76 79 HIS D O 1
ATOM 6579 N N . PHE D 1 80 ? 157.594 39.918 107.867 1.00 49.77 80 PHE D N 1
ATOM 6580 C CA . PHE D 1 80 ? 158.970 39.920 108.345 1.00 50.38 80 PHE D CA 1
ATOM 6581 C C . PHE D 1 80 ? 159.643 38.574 108.103 1.00 52.87 80 PHE D C 1
ATOM 6582 O O . PHE D 1 80 ? 160.765 38.512 107.598 1.00 59.10 80 PHE D O 1
ATOM 6590 N N . PHE D 1 81 ? 158.953 37.496 108.461 1.00 47.57 81 PHE D N 1
ATOM 6591 C CA . PHE D 1 81 ? 159.553 36.169 108.397 1.00 46.96 81 PHE D CA 1
ATOM 6592 C C . PHE D 1 81 ? 159.598 35.606 106.984 1.00 42.13 81 PHE D C 1
ATOM 6593 O O . PHE D 1 81 ? 160.413 34.734 106.691 1.00 46.46 81 PHE D O 1
ATOM 6601 N N . TYR D 1 82 ? 158.732 36.096 106.107 1.00 39.48 82 TYR D N 1
ATOM 6602 C CA . TYR D 1 82 ? 158.777 35.654 104.721 1.00 50.10 82 TYR D CA 1
ATOM 6603 C C . TYR D 1 82 ? 159.952 36.314 104.003 1.00 49.75 82 TYR D C 1
ATOM 6604 O O . TYR D 1 82 ? 160.620 35.683 103.183 1.00 54.83 82 TYR D O 1
ATOM 6613 N N . PHE D 1 83 ? 160.210 37.578 104.327 1.00 49.86 83 PHE D N 1
ATOM 6614 C CA . PHE D 1 83 ? 161.357 38.290 103.768 1.00 49.45 83 PHE D CA 1
ATOM 6615 C C . PHE D 1 83 ? 162.658 37.645 104.220 1.00 44.60 83 PHE D C 1
ATOM 6616 O O . PHE D 1 83 ? 163.616 37.563 103.453 1.00 49.23 83 PHE D O 1
ATOM 6624 N N . SER D 1 84 ? 162.689 37.195 105.471 1.00 44.74 84 SER D N 1
ATOM 6625 C CA . SER D 1 84 ? 163.853 36.491 105.997 1.00 42.50 84 SER D CA 1
ATOM 6626 C C . SER D 1 84 ? 164.053 35.182 105.248 1.00 40.10 84 SER D C 1
ATOM 6627 O O . SER D 1 84 ? 165.177 34.766 104.998 1.00 59.55 84 SER D O 1
ATOM 6630 N N . ALA D 1 85 ? 162.948 34.540 104.886 1.00 46.44 85 ALA D N 1
ATOM 6631 C CA . ALA D 1 85 ? 162.998 33.275 104.169 1.00 49.35 85 ALA D CA 1
ATOM 6632 C C . ALA D 1 85 ? 163.609 33.455 102.782 1.00 49.35 85 ALA D C 1
ATOM 6633 O O . ALA D 1 85 ? 164.443 32.658 102.352 1.00 52.78 85 ALA D O 1
ATOM 6635 N N . LEU D 1 86 ? 163.193 34.513 102.094 1.00 52.71 86 LEU D N 1
ATOM 6636 C CA . LEU D 1 86 ? 163.678 34.820 100.751 1.00 51.96 86 LEU D CA 1
ATOM 6637 C C . LEU D 1 86 ? 165.177 35.101 100.719 1.00 52.68 86 LEU D C 1
ATOM 6638 O O . LEU D 1 86 ? 165.844 34.844 99.712 1.00 53.69 86 LEU D O 1
ATOM 6643 N N . LYS D 1 87 ? 165.705 35.631 101.817 1.00 46.29 87 LYS D N 1
ATOM 6644 C CA . LYS D 1 87 ? 167.126 35.947 101.890 1.00 46.31 87 LYS D CA 1
ATOM 6645 C C . LYS D 1 87 ? 167.948 34.753 102.372 1.00 47.87 87 LYS D C 1
ATOM 6646 O O . LYS D 1 87 ? 169.175 34.762 102.277 1.00 50.83 87 LYS D O 1
ATOM 6648 N N . LEU D 1 88 ? 167.279 33.725 102.886 1.00 42.28 88 LEU D N 1
ATOM 6649 C CA . LEU D 1 88 ? 167.991 32.576 103.444 1.00 46.19 88 LEU D CA 1
ATOM 6650 C C . LEU D 1 88 ? 167.769 31.285 102.659 1.00 41.25 88 LEU D C 1
ATOM 6651 O O . LEU D 1 88 ? 168.394 30.265 102.945 1.00 51.64 88 LEU D O 1
ATOM 6656 N N . ALA D 1 89 ? 166.882 31.329 101.672 1.00 40.51 89 ALA D N 1
ATOM 6657 C CA . ALA D 1 89 ? 166.505 30.125 100.940 1.00 47.79 89 ALA D CA 1
ATOM 6658 C C . ALA D 1 89 ? 165.992 30.462 99.545 1.00 47.75 89 ALA D C 1
ATOM 6659 O O . ALA D 1 89 ? 165.433 31.538 99.334 1.00 39.67 89 ALA D O 1
ATOM 6661 N N . PRO D 1 90 ? 166.177 29.537 98.586 1.00 40.19 90 PRO D N 1
ATOM 6662 C CA . PRO D 1 90 ? 165.634 29.718 97.233 1.00 47.66 90 PRO D CA 1
ATOM 6663 C C . PRO D 1 90 ? 164.124 29.939 97.270 1.00 41.61 90 PRO D C 1
ATOM 6664 O O . PRO D 1 90 ? 163.447 29.311 98.084 1.00 39.63 90 PRO D O 1
ATOM 6668 N N . PRO D 1 91 ? 163.608 30.824 96.401 1.00 39.27 91 PRO D N 1
ATOM 6669 C CA . PRO D 1 91 ? 162.212 31.283 96.397 1.00 38.68 91 PRO D CA 1
ATOM 6670 C C . PRO D 1 91 ? 161.181 30.172 96.207 1.00 41.87 91 PRO D C 1
ATOM 6671 O O . PRO D 1 91 ? 160.073 30.280 96.729 1.00 44.05 91 PRO D O 1
ATOM 6675 N N . ALA D 1 92 ? 161.536 29.135 95.456 1.00 39.71 92 ALA D N 1
ATOM 6676 C CA . ALA D 1 92 ? 160.609 28.043 95.184 1.00 41.24 92 ALA D CA 1
ATOM 6677 C C . ALA D 1 92 ? 160.349 27.211 96.436 1.00 44.13 92 ALA D C 1
ATOM 6678 O O . ALA D 1 92 ? 159.200 26.933 96.772 1.00 44.75 92 ALA D O 1
ATOM 6680 N N . GLU D 1 93 ? 161.413 26.810 97.126 1.00 46.81 93 GLU D N 1
ATOM 6681 C CA . GLU D 1 93 ? 161.253 26.037 98.353 1.00 48.01 93 GLU D CA 1
ATOM 6682 C C . GLU D 1 93 ? 160.650 26.892 99.455 1.00 43.44 93 GLU D C 1
ATOM 6683 O O . GLU D 1 93 ? 159.794 26.427 100.204 1.00 42.73 93 GLU D O 1
ATOM 6689 N N . ALA D 1 94 ? 161.100 28.139 99.552 1.00 40.24 94 ALA D N 1
ATOM 6690 C CA . ALA D 1 94 ? 160.571 29.060 100.551 1.00 44.96 94 ALA D CA 1
ATOM 6691 C C . ALA D 1 94 ? 159.074 29.257 100.355 1.00 36.91 94 ALA D C 1
ATOM 6692 O O . ALA D 1 94 ? 158.317 29.302 101.323 1.00 40.60 94 ALA D O 1
ATOM 6694 N N . GLY D 1 95 ? 158.656 29.365 99.097 1.00 36.92 95 GLY D N 1
ATOM 6695 C CA . GLY D 1 95 ? 157.252 29.528 98.769 1.00 37.00 95 GLY D CA 1
ATOM 6696 C C . GLY D 1 95 ? 156.435 28.288 99.084 1.00 43.58 95 GLY D C 1
ATOM 6697 O O . GLY D 1 95 ? 155.315 28.387 99.591 1.00 47.52 95 GLY D O 1
ATOM 6698 N N . LEU D 1 96 ? 156.994 27.117 98.787 1.00 36.68 96 LEU D N 1
ATOM 6699 C CA . LEU D 1 96 ? 156.301 25.854 99.028 1.00 40.72 96 LEU D CA 1
ATOM 6700 C C . LEU D 1 96 ? 156.055 25.628 100.518 1.00 41.11 96 LEU D C 1
ATOM 6701 O O . LEU D 1 96 ? 154.958 25.251 100.920 1.00 42.59 96 LEU D O 1
ATOM 6706 N N . VAL D 1 97 ? 157.080 25.854 101.332 1.00 42.50 97 VAL D N 1
ATOM 6707 C CA . VAL D 1 97 ? 156.956 25.680 102.773 1.00 40.61 97 VAL D CA 1
ATOM 6708 C C . VAL D 1 97 ? 155.983 26.702 103.345 1.00 44.76 97 VAL D C 1
ATOM 6709 O O . VAL D 1 97 ? 155.154 26.376 104.199 1.00 45.27 97 VAL D O 1
ATOM 6713 N N . ALA D 1 98 ? 156.080 27.938 102.863 1.00 42.17 98 ALA D N 1
ATOM 6714 C CA . ALA D 1 98 ? 155.167 28.989 103.293 1.00 45.32 98 ALA D CA 1
ATOM 6715 C C . ALA D 1 98 ? 153.714 28.616 102.991 1.00 37.43 98 ALA D C 1
ATOM 6716 O O . ALA D 1 98 ? 152.809 28.972 103.743 1.00 37.95 98 ALA D O 1
ATOM 6718 N N . TYR D 1 99 ? 153.493 27.884 101.902 1.00 37.20 99 TYR D N 1
ATOM 6719 C CA . TYR D 1 99 ? 152.130 27.541 101.505 1.00 42.98 99 TYR D CA 1
ATOM 6720 C C . TYR D 1 99 ? 151.608 26.288 102.192 1.00 44.78 99 TYR D C 1
ATOM 6721 O O . TYR D 1 99 ? 150.759 25.581 101.657 1.00 37.99 99 TYR D O 1
ATOM 6730 N N . LEU D 1 100 ? 152.117 26.027 103.388 1.00 43.25 100 LEU D N 1
ATOM 6731 C CA . LEU D 1 100 ? 151.423 25.149 104.310 1.00 40.57 100 LEU D CA 1
ATOM 6732 C C . LEU D 1 100 ? 150.258 25.903 104.942 1.00 42.97 100 LEU D C 1
ATOM 6733 O O . LEU D 1 100 ? 149.357 25.290 105.517 1.00 43.38 100 LEU D O 1
ATOM 6738 N N . TRP D 1 101 ? 150.266 27.230 104.827 1.00 39.25 101 TRP D N 1
ATOM 6739 C CA . TRP D 1 101 ? 149.286 28.040 105.555 1.00 52.01 101 TRP D CA 1
ATOM 6740 C C . TRP D 1 101 ? 147.819 27.787 105.184 1.00 47.77 101 TRP D C 1
ATOM 6741 O O . TRP D 1 101 ? 146.958 27.912 106.053 1.00 49.65 101 TRP D O 1
ATOM 6752 N N . PRO D 1 102 ? 147.513 27.436 103.916 1.00 44.25 102 PRO D N 1
ATOM 6753 C CA . PRO D 1 102 ? 146.094 27.108 103.726 1.00 42.90 102 PRO D CA 1
ATOM 6754 C C . PRO D 1 102 ? 145.685 25.877 104.533 1.00 42.12 102 PRO D C 1
ATOM 6755 O O . PRO D 1 102 ? 144.614 25.873 105.139 1.00 43.35 102 PRO D O 1
ATOM 6759 N N . LEU D 1 103 ? 146.541 24.858 104.547 1.00 43.58 103 LEU D N 1
ATOM 6760 C CA . LEU D 1 103 ? 146.279 23.645 105.315 1.00 44.79 103 LEU D CA 1
ATOM 6761 C C . LEU D 1 103 ? 146.203 23.946 106.810 1.00 42.84 103 LEU D C 1
ATOM 6762 O O . LEU D 1 103 ? 145.385 23.370 107.527 1.00 50.10 103 LEU D O 1
ATOM 6767 N N . LEU D 1 104 ? 147.054 24.855 107.271 1.00 42.48 104 LEU D N 1
ATOM 6768 C CA . LEU D 1 104 ? 147.102 25.217 108.683 1.00 49.17 104 LEU D CA 1
ATOM 6769 C C . LEU D 1 104 ? 145.835 25.938 109.127 1.00 55.05 104 LEU D C 1
ATOM 6770 O O . LEU D 1 104 ? 145.342 25.710 110.231 1.00 56.24 104 LEU D O 1
ATOM 6775 N N . ILE D 1 105 ? 145.313 26.809 108.267 1.00 53.27 105 ILE D N 1
ATOM 6776 C CA . ILE D 1 105 ? 144.055 27.495 108.548 1.00 57.06 105 ILE D CA 1
ATOM 6777 C C . ILE D 1 105 ? 142.932 26.478 108.741 1.00 47.41 105 ILE D C 1
ATOM 6778 O O . ILE D 1 105 ? 142.152 26.573 109.687 1.00 51.24 105 ILE D O 1
ATOM 6783 N N . VAL D 1 106 ? 142.867 25.497 107.847 1.00 47.36 106 VAL D N 1
ATOM 6784 C CA . VAL D 1 106 ? 141.887 24.426 107.961 1.00 54.77 106 VAL D CA 1
ATOM 6785 C C . VAL D 1 106 ? 142.091 23.642 109.259 1.00 53.97 106 VAL D C 1
ATOM 6786 O O . VAL D 1 106 ? 141.131 23.339 109.961 1.00 60.99 106 VAL D O 1
ATOM 6790 N N . LEU D 1 107 ? 143.341 23.333 109.589 1.00 55.52 107 LEU D N 1
ATOM 6791 C CA . LEU D 1 107 ? 143.632 22.583 110.810 1.00 56.05 107 LEU D CA 1
ATOM 6792 C C . LEU D 1 107 ? 143.430 23.428 112.074 1.00 59.57 107 LEU D C 1
ATOM 6793 O O . LEU D 1 107 ? 142.909 22.930 113.074 1.00 60.56 107 LEU D O 1
ATOM 6798 N N . PHE D 1 108 ? 143.834 24.697 112.033 1.00 55.54 108 PHE D N 1
ATOM 6799 C CA . PHE D 1 108 ? 143.656 25.582 113.188 1.00 58.11 108 PHE D CA 1
ATOM 6800 C C . PHE D 1 108 ? 142.198 26.011 113.335 1.00 59.94 108 PHE D C 1
ATOM 6801 O O . PHE D 1 108 ? 141.811 26.591 114.351 1.00 63.09 108 PHE D O 1
ATOM 6809 N N . SER D 1 109 ? 141.393 25.719 112.317 1.00 60.23 109 SER D N 1
ATOM 6810 C CA . SER D 1 109 ? 139.971 26.046 112.334 1.00 64.70 109 SER D CA 1
ATOM 6811 C C . SER D 1 109 ? 139.213 25.206 113.362 1.00 69.63 109 SER D C 1
ATOM 6812 O O . SER D 1 109 ? 138.079 25.525 113.722 1.00 71.38 109 SER D O 1
ATOM 6815 N N . ALA D 1 110 ? 139.841 24.132 113.831 1.00 72.34 110 ALA D N 1
ATOM 6816 C CA . ALA D 1 110 ? 139.216 23.247 114.808 1.00 75.83 110 ALA D CA 1
ATOM 6817 C C . ALA D 1 110 ? 139.133 23.914 116.178 1.00 80.96 110 ALA D C 1
ATOM 6818 O O . ALA D 1 110 ? 138.322 23.528 117.019 1.00 86.82 110 ALA D O 1
ATOM 6820 N N . PHE D 1 111 ? 139.977 24.917 116.393 1.00 82.82 111 PHE D N 1
ATOM 6821 C CA . PHE D 1 111 ? 139.992 25.658 117.649 1.00 87.39 111 PHE D CA 1
ATOM 6822 C C . PHE D 1 111 ? 138.922 26.747 117.671 1.00 89.75 111 PHE D C 1
ATOM 6823 O O . PHE D 1 111 ? 138.663 27.348 118.712 1.00 93.92 111 PHE D O 1
ATOM 6831 N N . LEU D 1 112 ? 138.307 27.001 116.519 1.00 88.77 112 LEU D N 1
ATOM 6832 C CA . LEU D 1 112 ? 137.228 27.981 116.433 1.00 89.08 112 LEU D CA 1
ATOM 6833 C C . LEU D 1 112 ? 135.991 27.484 117.173 1.00 95.70 112 LEU D C 1
ATOM 6834 O O . LEU D 1 112 ? 135.594 26.330 117.016 1.00 97.30 112 LEU D O 1
ATOM 6839 N N . PRO D 1 113 ? 135.381 28.361 117.985 1.00 103.26 113 PRO D N 1
ATOM 6840 C CA . PRO D 1 113 ? 134.216 28.026 118.814 1.00 109.29 113 PRO D CA 1
ATOM 6841 C C . PRO D 1 113 ? 133.014 27.544 118.006 1.00 112.05 113 PRO D C 1
ATOM 6842 O O . PRO D 1 113 ? 132.465 26.484 118.303 1.00 111.10 113 PRO D O 1
ATOM 6846 N N . GLY D 1 114 ? 132.615 28.314 116.998 1.00 115.26 114 GLY D N 1
ATOM 6847 C CA . GLY D 1 114 ? 131.439 27.988 116.211 1.00 118.21 114 GLY D CA 1
ATOM 6848 C C . GLY D 1 114 ? 131.682 26.972 115.109 1.00 121.20 114 GLY D C 1
ATOM 6849 O O . GLY D 1 114 ? 130.800 26.173 114.791 1.00 121.94 114 GLY D O 1
ATOM 6850 N N . GLU D 1 115 ? 132.878 26.998 114.527 1.00 114.58 115 GLU D N 1
ATOM 6851 C CA . GLU D 1 115 ? 133.200 26.125 113.400 1.00 110.09 115 GLU D CA 1
ATOM 6852 C C . GLU D 1 115 ? 133.460 24.677 113.821 1.00 102.74 115 GLU D C 1
ATOM 6853 O O . GLU D 1 115 ? 134.095 24.419 114.844 1.00 105.17 115 GLU D O 1
ATOM 6855 N N . ARG D 1 116 ? 132.964 23.739 113.019 1.00 97.28 116 ARG D N 1
ATOM 6856 C CA . ARG D 1 116 ? 133.198 22.316 113.246 1.00 88.10 116 ARG D CA 1
ATOM 6857 C C . ARG D 1 116 ? 133.895 21.694 112.038 1.00 80.85 116 ARG D C 1
ATOM 6858 O O . ARG D 1 116 ? 133.350 21.690 110.934 1.00 80.38 116 ARG D O 1
ATOM 6860 N N . LEU D 1 117 ? 135.100 21.173 112.252 1.00 75.68 117 LEU D N 1
ATOM 6861 C CA . LEU D 1 117 ? 135.896 20.607 111.166 1.00 68.03 117 LEU D CA 1
ATOM 6862 C C . LEU D 1 117 ? 135.316 19.294 110.655 1.00 66.73 117 LEU D C 1
ATOM 6863 O O . LEU D 1 117 ? 134.838 18.468 111.432 1.00 67.20 117 LEU D O 1
ATOM 6868 N N . ARG D 1 118 ? 135.366 19.111 109.340 1.00 64.04 118 ARG D N 1
ATOM 6869 C CA . ARG D 1 118 ? 134.908 17.878 108.715 1.00 64.76 118 ARG D CA 1
ATOM 6870 C C . ARG D 1 118 ? 136.024 17.276 107.871 1.00 60.70 118 ARG D C 1
ATOM 6871 O O . ARG D 1 118 ? 136.813 18.008 107.275 1.00 57.95 118 ARG D O 1
ATOM 6873 N N . PRO D 1 119 ? 136.104 15.936 107.840 1.00 60.13 119 PRO D N 1
ATOM 6874 C CA . PRO D 1 119 ? 137.084 15.179 107.054 1.00 56.41 119 PRO D CA 1
ATOM 6875 C C . PRO D 1 119 ? 137.265 15.719 105.636 1.00 56.88 119 PRO D C 1
ATOM 6876 O O . PRO D 1 119 ? 138.392 15.777 105.140 1.00 60.55 119 PRO D O 1
ATOM 6880 N N . ALA D 1 120 ? 136.163 16.113 105.005 1.00 56.23 120 ALA D N 1
ATOM 6881 C CA . ALA D 1 120 ? 136.180 16.598 103.629 1.00 53.05 120 ALA D CA 1
ATOM 6882 C C . ALA D 1 120 ? 136.971 17.896 103.492 1.00 54.27 120 ALA D C 1
ATOM 6883 O O . ALA D 1 120 ? 137.568 18.161 102.447 1.00 54.25 120 ALA D O 1
ATOM 6885 N N . HIS D 1 121 ? 136.971 18.701 104.549 1.00 53.07 121 HIS D N 1
ATOM 6886 C CA . HIS D 1 121 ? 137.733 19.942 104.563 1.00 54.39 121 HIS D CA 1
ATOM 6887 C C . HIS D 1 121 ? 139.234 19.674 104.630 1.00 57.55 121 HIS D C 1
ATOM 6888 O O . HIS D 1 121 ? 140.021 20.329 103.943 1.00 55.86 121 HIS D O 1
ATOM 6895 N N . VAL D 1 122 ? 139.634 18.719 105.466 1.00 56.61 122 VAL D N 1
ATOM 6896 C CA . VAL D 1 122 ? 141.046 18.367 105.575 1.00 54.22 122 VAL D CA 1
ATOM 6897 C C . VAL D 1 122 ? 141.520 17.709 104.283 1.00 46.45 122 VAL D C 1
ATOM 6898 O O . VAL D 1 122 ? 142.582 18.040 103.760 1.00 45.07 122 VAL D O 1
ATOM 6902 N N . ALA D 1 123 ? 140.710 16.793 103.762 1.00 47.28 123 ALA D N 1
ATOM 6903 C CA . ALA D 1 123 ? 141.040 16.082 102.533 1.00 50.18 123 ALA D CA 1
ATOM 6904 C C . ALA D 1 123 ? 141.163 17.019 101.333 1.00 45.90 123 ALA D C 1
ATOM 6905 O O . ALA D 1 123 ? 142.027 16.832 100.481 1.00 45.82 123 ALA D O 1
ATOM 6907 N N . GLY D 1 124 ? 140.290 18.020 101.268 1.00 46.66 124 GLY D N 1
ATOM 6908 C CA . GLY D 1 124 ? 140.336 19.002 100.202 1.00 49.43 124 GLY D CA 1
ATOM 6909 C C . GLY D 1 124 ? 141.608 19.826 100.251 1.00 48.13 124 GLY D C 1
ATOM 6910 O O . GLY D 1 124 ? 142.250 20.055 99.226 1.00 43.99 124 GLY D O 1
ATOM 6911 N N . ALA D 1 125 ? 141.975 20.270 101.450 1.00 47.25 125 ALA D N 1
ATOM 6912 C CA . ALA D 1 125 ? 143.204 21.032 101.643 1.00 47.40 125 ALA D CA 1
ATOM 6913 C C . ALA D 1 125 ? 144.433 20.191 101.314 1.00 48.41 125 ALA D C 1
ATOM 6914 O O . ALA D 1 125 ? 145.410 20.702 100.769 1.00 49.85 125 ALA D O 1
ATOM 6916 N N . LEU D 1 126 ? 144.386 18.902 101.646 1.00 49.60 126 LEU D N 1
ATOM 6917 C CA . LEU D 1 126 ? 145.506 18.005 101.363 1.00 41.79 126 LEU D CA 1
ATOM 6918 C C . LEU D 1 126 ? 145.693 17.818 99.859 1.00 41.46 126 LEU D C 1
ATOM 6919 O O . LEU D 1 126 ? 146.818 17.692 99.379 1.00 44.37 126 LEU D O 1
ATOM 6924 N N . MET D 1 127 ? 144.587 17.805 99.121 1.00 42.24 127 MET D N 1
ATOM 6925 C CA . MET D 1 127 ? 144.638 17.725 97.665 1.00 44.60 127 MET D CA 1
ATOM 6926 C C . MET D 1 127 ? 145.232 19.002 97.075 1.00 46.10 127 MET D C 1
ATOM 6927 O O . MET D 1 127 ? 145.982 18.958 96.101 1.00 46.02 127 MET D O 1
ATOM 6932 N N . GLY D 1 128 ? 144.886 20.139 97.671 1.00 46.87 128 GLY D N 1
ATOM 6933 C CA . GLY D 1 128 ? 145.378 21.425 97.211 1.00 50.85 128 GLY D CA 1
ATOM 6934 C C . GLY D 1 128 ? 146.856 21.600 97.501 1.00 45.97 128 GLY D C 1
ATOM 6935 O O . GLY D 1 128 ? 147.598 22.160 96.694 1.00 39.72 128 GLY D O 1
ATOM 6936 N N . LEU D 1 129 ? 147.279 21.126 98.668 1.00 42.72 129 LEU D N 1
ATOM 6937 C CA . LEU D 1 129 ? 148.691 21.090 99.012 1.00 40.95 129 LEU D CA 1
ATOM 6938 C C . LEU D 1 129 ? 149.430 20.160 98.053 1.00 42.92 129 LEU D C 1
ATOM 6939 O O . LEU D 1 129 ? 150.554 20.442 97.641 1.00 44.89 129 LEU D O 1
ATOM 6944 N N . ALA D 1 130 ? 148.782 19.054 97.696 1.00 43.84 130 ALA D N 1
ATOM 6945 C CA . ALA D 1 130 ? 149.353 18.095 96.756 1.00 48.58 130 ALA D CA 1
ATOM 6946 C C . ALA D 1 130 ? 149.554 18.729 95.381 1.00 41.93 130 ALA D C 1
ATOM 6947 O O . ALA D 1 130 ? 150.534 18.442 94.692 1.00 39.83 130 ALA D O 1
ATOM 6949 N N . GLY D 1 131 ? 148.615 19.583 94.987 1.00 39.90 131 GLY D N 1
ATOM 6950 C CA . GLY D 1 131 ? 148.708 20.283 93.720 1.00 40.21 131 GLY D CA 1
ATOM 6951 C C . GLY D 1 131 ? 149.815 21.317 93.740 1.00 47.85 131 GLY D C 1
ATOM 6952 O O . GLY D 1 131 ? 150.507 21.520 92.743 1.00 49.83 131 GLY D O 1
ATOM 6953 N N . THR D 1 132 ? 149.984 21.970 94.885 1.00 41.82 132 THR D N 1
ATOM 6954 C CA . THR D 1 132 ? 151.022 22.977 95.051 1.00 43.22 132 THR D CA 1
ATOM 6955 C C . THR D 1 132 ? 152.407 22.328 95.047 1.00 42.81 132 THR D C 1
ATOM 6956 O O . THR D 1 132 ? 153.351 22.874 94.469 1.00 39.16 132 THR D O 1
ATOM 6960 N N . VAL D 1 133 ? 152.521 21.162 95.683 1.00 41.71 133 VAL D N 1
ATOM 6961 C CA . VAL D 1 133 ? 153.777 20.410 95.701 1.00 38.02 133 VAL D CA 1
ATOM 6962 C C . VAL D 1 133 ? 154.215 19.981 94.301 1.00 44.12 133 VAL D C 1
ATOM 6963 O O . VAL D 1 133 ? 155.371 20.172 93.916 1.00 43.99 133 VAL D O 1
ATOM 6967 N N . VAL D 1 134 ? 153.289 19.405 93.540 1.00 41.65 134 VAL D N 1
ATOM 6968 C CA . VAL D 1 134 ? 153.624 18.859 92.231 1.00 45.43 134 VAL D CA 1
ATOM 6969 C C . VAL D 1 134 ? 153.898 19.981 91.230 1.00 49.23 134 VAL D C 1
ATOM 6970 O O . VAL D 1 134 ? 154.612 19.791 90.244 1.00 40.93 134 VAL D O 1
ATOM 6974 N N . LEU D 1 135 ? 153.340 21.154 91.510 1.00 54.63 135 LEU D N 1
ATOM 6975 C CA . LEU D 1 135 ? 153.472 22.316 90.643 1.00 60.77 135 LEU D CA 1
ATOM 6976 C C . LEU D 1 135 ? 154.768 23.064 90.919 1.00 75.42 135 LEU D C 1
ATOM 6977 O O . LEU D 1 135 ? 155.656 23.126 90.067 1.00 72.69 135 LEU D O 1
ATOM 6982 N N . LEU D 1 136 ? 154.870 23.618 92.124 1.00 93.11 136 LEU D N 1
ATOM 6983 C CA . LEU D 1 136 ? 156.028 24.411 92.529 1.00 101.66 136 LEU D CA 1
ATOM 6984 C C . LEU D 1 136 ? 157.309 23.581 92.581 1.00 99.23 136 LEU D C 1
ATOM 6985 O O . LEU D 1 136 ? 158.413 24.123 92.526 1.00 104.08 136 LEU D O 1
ATOM 6987 N N . GLY D 1 137 ? 157.157 22.266 92.692 1.00 90.14 137 GLY D N 1
ATOM 6988 C CA . GLY D 1 137 ? 158.298 21.372 92.680 1.00 85.52 137 GLY D CA 1
ATOM 6989 C C . GLY D 1 137 ? 158.666 20.968 91.267 1.00 80.39 137 GLY D C 1
ATOM 6990 O O . GLY D 1 137 ? 159.805 21.145 90.837 1.00 82.44 137 GLY D O 1
ATOM 6991 N N . ALA D 1 138 ? 157.694 20.429 90.538 1.00 78.12 138 ALA D N 1
ATOM 6992 C CA . ALA D 1 138 ? 157.933 19.944 89.185 1.00 77.00 138 ALA D CA 1
ATOM 6993 C C . ALA D 1 138 ? 157.373 20.902 88.139 1.00 79.03 138 ALA D C 1
ATOM 6994 O O . ALA D 1 138 ? 157.630 20.748 86.945 1.00 79.26 138 ALA D O 1
ATOM 6996 N N . ALA D 1 140 ? 162.000 21.102 87.081 1.00 83.42 140 ALA D N 1
ATOM 6997 C CA . ALA D 1 140 ? 162.912 20.471 86.133 1.00 88.44 140 ALA D CA 1
ATOM 6998 C C . ALA D 1 140 ? 164.002 19.681 86.854 1.00 97.92 140 ALA D C 1
ATOM 6999 O O . ALA D 1 140 ? 164.249 18.517 86.538 1.00 100.19 140 ALA D O 1
ATOM 7001 N N . GLY D 1 141 ? 164.649 20.317 87.825 1.00 104.50 141 GLY D N 1
ATOM 7002 C CA . GLY D 1 141 ? 165.699 19.668 88.588 1.00 112.30 141 GLY D CA 1
ATOM 7003 C C . GLY D 1 141 ? 165.177 18.659 89.595 1.00 119.63 141 GLY D C 1
ATOM 7004 O O . GLY D 1 141 ? 165.836 17.658 89.876 1.00 120.45 141 GLY D O 1
ATOM 7005 N N . GLY D 1 142 ? 163.994 18.920 90.141 1.00 125.69 142 GLY D N 1
ATOM 7006 C CA . GLY D 1 142 ? 163.402 18.042 91.136 1.00 124.30 142 GLY D CA 1
ATOM 7007 C C . GLY D 1 142 ? 163.409 18.661 92.521 1.00 115.44 142 GLY D C 1
ATOM 7008 O O . GLY D 1 142 ? 163.244 19.872 92.665 1.00 117.19 142 GLY D O 1
ATOM 7009 N N . PHE D 1 143 ? 163.588 17.829 93.544 1.00 106.83 143 PHE D N 1
ATOM 7010 C CA . PHE D 1 143 ? 163.719 18.325 94.912 1.00 95.79 143 PHE D CA 1
ATOM 7011 C C . PHE D 1 143 ? 165.181 18.590 95.247 1.00 95.97 143 PHE D C 1
ATOM 7012 O O . PHE D 1 143 ? 165.995 17.667 95.289 1.00 94.44 143 PHE D O 1
ATOM 7020 N N . GLY D 1 144 ? 165.506 19.857 95.483 1.00 98.19 144 GLY D N 1
ATOM 7021 C CA . GLY D 1 144 ? 166.863 20.250 95.812 1.00 96.72 144 GLY D CA 1
ATOM 7022 C C . GLY D 1 144 ? 166.971 20.972 97.142 1.00 86.04 144 GLY D C 1
ATOM 7023 O O . GLY D 1 144 ? 167.660 21.987 97.251 1.00 86.46 144 GLY D O 1
ATOM 7024 N N . PHE D 1 145 ? 166.278 20.454 98.152 1.00 72.55 145 PHE D N 1
ATOM 7025 C CA . PHE D 1 145 ? 166.382 20.993 99.502 1.00 62.22 145 PHE D CA 1
ATOM 7026 C C . PHE D 1 145 ? 167.791 20.774 100.031 1.00 61.69 145 PHE D C 1
ATOM 7027 O O . PHE D 1 145 ? 168.356 19.691 99.883 1.00 66.79 145 PHE D O 1
ATOM 7035 N N . ALA D 1 146 ? 168.359 21.804 100.644 1.00 55.49 146 ALA D N 1
ATOM 7036 C CA . ALA D 1 146 ? 169.733 21.735 101.121 1.00 53.83 146 ALA D CA 1
ATOM 7037 C C . ALA D 1 146 ? 169.822 22.096 102.600 1.00 50.84 146 ALA D C 1
ATOM 7038 O O . ALA D 1 146 ? 169.091 22.962 103.075 1.00 43.56 146 ALA D O 1
ATOM 7040 N N . PRO D 1 147 ? 170.730 21.433 103.333 1.00 52.66 147 PRO D N 1
ATOM 7041 C CA . PRO D 1 147 ? 170.875 21.668 104.774 1.00 53.25 147 PRO D CA 1
ATOM 7042 C C . PRO D 1 147 ? 171.220 23.116 105.113 1.00 52.16 147 PRO D C 1
ATOM 7043 O O . PRO D 1 147 ? 170.825 23.592 106.175 1.00 56.01 147 PRO D O 1
ATOM 7047 N N . GLU D 1 148 ? 171.929 23.810 104.229 1.00 50.51 148 GLU D N 1
ATOM 7048 C CA . GLU D 1 148 ? 172.320 25.190 104.506 1.00 51.25 148 GLU D CA 1
ATOM 7049 C C . GLU D 1 148 ? 171.180 26.182 104.260 1.00 51.53 148 GLU D C 1
ATOM 7050 O O . GLU D 1 148 ? 171.338 27.378 104.489 1.00 45.14 148 GLU D O 1
ATOM 7056 N N . TYR D 1 149 ? 170.029 25.683 103.814 1.00 43.93 149 TYR D N 1
ATOM 7057 C CA . TYR D 1 149 ? 168.857 26.532 103.617 1.00 42.61 149 TYR D CA 1
ATOM 7058 C C . TYR D 1 149 ? 167.794 26.316 104.691 1.00 46.37 149 TYR D C 1
ATOM 7059 O O . TYR D 1 149 ? 166.729 26.939 104.648 1.00 42.95 149 TYR D O 1
ATOM 7068 N N . VAL D 1 150 ? 168.081 25.436 105.648 1.00 42.70 150 VAL D N 1
ATOM 7069 C CA . VAL D 1 150 ? 167.126 25.120 106.711 1.00 48.21 150 VAL D CA 1
ATOM 7070 C C . VAL D 1 150 ? 166.671 26.350 107.526 1.00 45.76 150 VAL D C 1
ATOM 7071 O O . VAL D 1 150 ? 165.488 26.453 107.855 1.00 41.63 150 VAL D O 1
ATOM 7075 N N . PRO D 1 151 ? 167.588 27.292 107.844 1.00 46.35 151 PRO D N 1
ATOM 7076 C CA . PRO D 1 151 ? 167.070 28.494 108.513 1.00 42.85 151 PRO D CA 1
ATOM 7077 C C . PRO D 1 151 ? 166.019 29.229 107.683 1.00 46.23 151 PRO D C 1
ATOM 7078 O O . PRO D 1 151 ? 165.099 29.822 108.246 1.00 46.75 151 PRO D O 1
ATOM 7082 N N . GLY D 1 152 ? 166.154 29.181 106.361 1.00 41.08 152 GLY D N 1
ATOM 7083 C CA . GLY D 1 152 ? 165.183 29.794 105.474 1.00 40.12 152 GLY D CA 1
ATOM 7084 C C . GLY D 1 152 ? 163.845 29.080 105.484 1.00 41.95 152 GLY D C 1
ATOM 7085 O O . GLY D 1 152 ? 162.793 29.721 105.454 1.00 41.71 152 GLY D O 1
ATOM 7086 N N . TYR D 1 153 ? 163.883 27.751 105.525 1.00 40.01 153 TYR D N 1
ATOM 7087 C CA . TYR D 1 153 ? 162.665 26.950 105.574 1.00 39.00 153 TYR D CA 1
ATOM 7088 C C . TYR D 1 153 ? 161.893 27.211 106.862 1.00 42.16 153 TYR D C 1
ATOM 7089 O O . TYR D 1 153 ? 160.661 27.221 106.867 1.00 46.18 153 TYR D O 1
ATOM 7098 N N . LEU D 1 154 ? 162.628 27.410 107.954 1.00 45.27 154 LEU D N 1
ATOM 7099 C CA . LEU D 1 154 ? 162.019 27.666 109.257 1.00 44.31 154 LEU D CA 1
ATOM 7100 C C . LEU D 1 154 ? 161.348 29.039 109.278 1.00 41.32 154 LEU D C 1
ATOM 7101 O O . LEU D 1 154 ? 160.248 29.192 109.811 1.00 41.16 154 LEU D O 1
ATOM 7106 N N . ALA D 1 155 ? 162.013 30.029 108.690 1.00 40.30 155 ALA D N 1
ATOM 7107 C CA . ALA D 1 155 ? 161.444 31.366 108.550 1.00 40.14 155 ALA D CA 1
ATOM 7108 C C . ALA D 1 155 ? 160.161 31.319 107.727 1.00 39.37 155 ALA D C 1
ATOM 7109 O O . ALA D 1 155 ? 159.204 32.039 108.009 1.00 43.71 155 ALA D O 1
ATOM 7111 N N . ALA D 1 156 ? 160.148 30.466 106.709 1.00 38.75 156 ALA D N 1
ATOM 7112 C CA . ALA D 1 156 ? 158.961 30.285 105.880 1.00 38.18 156 ALA D CA 1
ATOM 7113 C C . ALA D 1 156 ? 157.857 29.584 106.666 1.00 38.42 156 ALA D C 1
ATOM 7114 O O . ALA D 1 156 ? 156.677 29.894 106.503 1.00 46.14 156 ALA D O 1
ATOM 7116 N N . ALA D 1 157 ? 158.244 28.638 107.516 1.00 42.65 157 ALA D N 1
ATOM 7117 C CA . ALA D 1 157 ? 157.282 27.963 108.383 1.00 42.53 157 ALA D CA 1
ATOM 7118 C C . ALA D 1 157 ? 156.708 28.938 109.410 1.00 43.93 157 ALA D C 1
ATOM 7119 O O . ALA D 1 157 ? 155.518 28.893 109.720 1.00 42.92 157 ALA D O 1
ATOM 7121 N N . ALA D 1 158 ? 157.559 29.816 109.936 1.00 40.52 158 ALA D N 1
ATOM 7122 C CA . ALA D 1 158 ? 157.111 30.826 110.887 1.00 46.61 158 ALA D CA 1
ATOM 7123 C C . ALA D 1 158 ? 156.123 31.770 110.213 1.00 46.92 158 ALA D C 1
ATOM 7124 O O . ALA D 1 158 ? 155.151 32.211 110.823 1.00 46.17 158 ALA D O 1
ATOM 7126 N N . CYS D 1 159 ? 156.382 32.062 108.943 1.00 40.18 159 CYS D N 1
ATOM 7127 C CA . CYS D 1 159 ? 155.501 32.899 108.141 1.00 48.22 159 CYS D CA 1
ATOM 7128 C C . CYS D 1 159 ? 154.121 32.258 107.968 1.00 48.67 159 CYS D C 1
ATOM 7129 O O . CYS D 1 159 ? 153.095 32.936 108.051 1.00 49.18 159 CYS D O 1
ATOM 7132 N N . ALA D 1 160 ? 154.107 30.948 107.736 1.00 42.02 160 ALA D N 1
ATOM 7133 C CA . ALA D 1 160 ? 152.865 30.208 107.541 1.00 41.11 160 ALA D CA 1
ATOM 7134 C C . ALA D 1 160 ? 152.016 30.177 108.810 1.00 41.03 160 ALA D C 1
ATOM 7135 O O . ALA D 1 160 ? 150.799 30.352 108.761 1.00 41.62 160 ALA D O 1
ATOM 7137 N N . VAL D 1 161 ? 152.666 29.949 109.945 1.00 41.58 161 VAL D N 1
ATOM 7138 C CA . VAL D 1 161 ? 151.974 29.884 111.225 1.00 42.97 161 VAL D CA 1
ATOM 7139 C C . VAL D 1 161 ? 151.369 31.230 111.612 1.00 43.85 161 VAL D C 1
ATOM 7140 O O . VAL D 1 161 ? 150.206 31.302 111.997 1.00 52.62 161 VAL D O 1
ATOM 7144 N N . ILE D 1 162 ? 152.163 32.291 111.512 1.00 46.01 162 ILE D N 1
ATOM 7145 C CA . ILE D 1 162 ? 151.709 33.622 111.902 1.00 47.87 162 ILE D CA 1
ATOM 7146 C C . ILE D 1 162 ? 150.522 34.067 111.058 1.00 47.79 162 ILE D C 1
ATOM 7147 O O . ILE D 1 162 ? 149.562 34.631 111.579 1.00 50.85 162 ILE D O 1
ATOM 7152 N N . TRP D 1 163 ? 150.584 33.792 109.758 1.00 43.35 163 TRP D N 1
ATOM 7153 C CA . TRP D 1 163 ? 149.496 34.149 108.856 1.00 48.66 163 TRP D CA 1
ATOM 7154 C C . TRP D 1 163 ? 148.265 33.272 109.078 1.00 50.67 163 TRP D C 1
ATOM 7155 O O . TRP D 1 163 ? 147.132 33.748 108.995 1.00 56.32 163 TRP D O 1
ATOM 7166 N N . SER D 1 164 ? 148.488 31.992 109.356 1.00 51.60 164 SER D N 1
ATOM 7167 C CA . SER D 1 164 ? 147.388 31.075 109.644 1.00 54.24 164 SER D CA 1
ATOM 7168 C C . SER D 1 164 ? 146.684 31.450 110.939 1.00 53.50 164 SER D C 1
ATOM 7169 O O . SER D 1 164 ? 145.453 31.472 111.004 1.00 54.17 164 SER D O 1
ATOM 7172 N N . VAL D 1 165 ? 147.470 31.730 111.974 1.00 54.88 165 VAL D N 1
ATOM 7173 C CA . VAL D 1 165 ? 146.910 32.065 113.276 1.00 57.80 165 VAL D CA 1
ATOM 7174 C C . VAL D 1 165 ? 146.180 33.398 113.197 1.00 57.10 165 VAL D C 1
ATOM 7175 O O . VAL D 1 165 ? 145.077 33.535 113.715 1.00 62.59 165 VAL D O 1
ATOM 7179 N N . TYR D 1 166 ? 146.791 34.368 112.524 1.00 58.85 166 TYR D N 1
ATOM 7180 C CA . TYR D 1 166 ? 146.165 35.669 112.320 1.00 56.22 166 TYR D CA 1
ATOM 7181 C C . TYR D 1 166 ? 144.816 35.548 111.619 1.00 58.51 166 TYR D C 1
ATOM 7182 O O . TYR D 1 166 ? 143.840 36.182 112.020 1.00 61.30 166 TYR D O 1
ATOM 7191 N N . SER D 1 167 ? 144.771 34.742 110.563 1.00 53.50 167 SER D N 1
ATOM 7192 C CA . SER D 1 167 ? 143.551 34.586 109.783 1.00 51.78 167 SER D CA 1
ATOM 7193 C C . SER D 1 167 ? 142.445 33.908 110.587 1.00 54.73 167 SER D C 1
ATOM 7194 O O . SER D 1 167 ? 141.308 34.379 110.602 1.00 57.44 167 SER D O 1
ATOM 7197 N N . VAL D 1 168 ? 142.778 32.807 111.254 1.00 52.99 168 VAL D N 1
ATOM 7198 C CA . VAL D 1 168 ? 141.795 32.078 112.051 1.00 53.05 168 VAL D CA 1
ATOM 7199 C C . VAL D 1 168 ? 141.337 32.895 113.262 1.00 62.88 168 VAL D C 1
ATOM 7200 O O . VAL D 1 168 ? 140.154 32.899 113.606 1.00 63.78 168 VAL D O 1
ATOM 7204 N N . ALA D 1 169 ? 142.270 33.602 113.895 1.00 64.24 169 ALA D N 1
ATOM 7205 C CA . ALA D 1 169 ? 141.947 34.379 115.090 1.00 67.49 169 ALA D CA 1
ATOM 7206 C C . ALA D 1 169 ? 141.157 35.642 114.763 1.00 68.53 169 ALA D C 1
ATOM 7207 O O . ALA D 1 169 ? 140.673 36.324 115.665 1.00 73.84 169 ALA D O 1
ATOM 7209 N N . SER D 1 170 ? 141.031 35.954 113.476 1.00 68.88 170 SER D N 1
ATOM 7210 C CA . SER D 1 170 ? 140.254 37.112 113.041 1.00 69.45 170 SER D CA 1
ATOM 7211 C C . SER D 1 170 ? 138.772 36.927 113.347 1.00 76.36 170 SER D C 1
ATOM 7212 O O . SER D 1 170 ? 138.047 37.899 113.559 1.00 79.28 170 SER D O 1
ATOM 7215 N N . ARG D 1 171 ? 138.323 35.676 113.365 1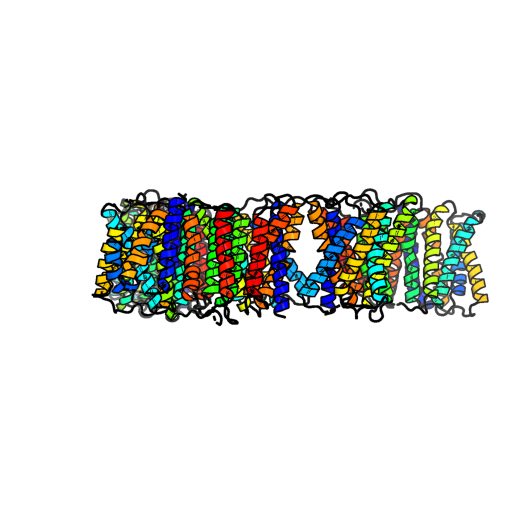.00 75.14 171 ARG D N 1
ATOM 7216 C CA . ARG D 1 171 ? 136.934 35.381 113.691 1.00 78.30 171 ARG D CA 1
ATOM 7217 C C . ARG D 1 171 ? 136.665 35.681 115.162 1.00 76.32 171 ARG D C 1
ATOM 7218 O O . ARG D 1 171 ? 135.555 36.054 115.537 1.00 74.79 171 ARG D O 1
ATOM 7226 N N . ARG D 1 172 ? 137.694 35.533 115.990 1.00 78.16 172 ARG D N 1
ATOM 7227 C CA . ARG D 1 172 ? 137.592 35.879 117.403 1.00 82.60 172 ARG D CA 1
ATOM 7228 C C . ARG D 1 172 ? 137.465 37.390 117.583 1.00 84.66 172 ARG D C 1
ATOM 7229 O O . ARG D 1 172 ? 137.079 37.867 118.647 1.00 90.67 172 ARG D O 1
ATOM 7231 N N . PHE D 1 173 ? 137.798 38.140 116.537 1.00 84.30 173 PHE D N 1
ATOM 7232 C CA . PHE D 1 173 ? 137.622 39.589 116.537 1.00 83.80 173 PHE D CA 1
ATOM 7233 C C . PHE D 1 173 ? 136.497 39.990 115.588 1.00 80.83 173 PHE D C 1
ATOM 7234 O O . PHE D 1 173 ? 136.581 41.018 114.914 1.00 80.72 173 PHE D O 1
ATOM 7242 N N . ALA D 1 174 ? 135.447 39.175 115.540 1.00 80.74 174 ALA D N 1
ATOM 7243 C CA . ALA D 1 174 ? 134.313 39.420 114.651 1.00 85.45 174 ALA D CA 1
ATOM 7244 C C . ALA D 1 174 ? 133.586 40.719 114.991 1.00 90.40 174 ALA D C 1
ATOM 7245 O O . ALA D 1 174 ? 132.920 41.304 114.138 1.00 91.79 174 ALA D O 1
ATOM 7247 N N . ARG D 1 175 ? 133.716 41.162 116.238 1.00 91.65 175 ARG D N 1
ATOM 7248 C CA . ARG D 1 175 ? 133.100 42.410 116.675 1.00 94.23 175 ARG D CA 1
ATOM 7249 C C . ARG D 1 175 ? 133.800 43.622 116.063 1.00 92.88 175 ARG D C 1
ATOM 7250 O O . ARG D 1 175 ? 133.202 44.687 115.913 1.00 94.68 175 ARG D O 1
ATOM 7252 N N . VAL D 1 176 ? 135.071 43.448 115.712 1.00 88.38 176 VAL D N 1
ATOM 7253 C CA . VAL D 1 176 ? 135.874 44.523 115.140 1.00 85.57 176 VAL D CA 1
ATOM 7254 C C . VAL D 1 176 ? 135.574 44.720 113.657 1.00 85.20 176 VAL D C 1
ATOM 7255 O O . VAL D 1 176 ? 135.673 43.778 112.873 1.00 84.68 176 VAL D O 1
ATOM 7259 N N . PRO D 1 177 ? 135.200 45.949 113.268 1.00 85.99 177 PRO D N 1
ATOM 7260 C CA . PRO D 1 177 ? 134.931 46.273 111.861 1.00 86.45 177 PRO D CA 1
ATOM 7261 C C . PRO D 1 177 ? 136.154 46.072 110.965 1.00 85.68 177 PRO D C 1
ATOM 7262 O O . PRO D 1 177 ? 137.288 46.128 111.442 1.00 86.15 177 PRO D O 1
ATOM 7266 N N . THR D 1 178 ? 135.915 45.839 109.677 1.00 84.67 178 THR D N 1
ATOM 7267 C CA . THR D 1 178 ? 136.982 45.523 108.730 1.00 83.37 178 THR D CA 1
ATOM 7268 C C . THR D 1 178 ? 137.857 46.742 108.422 1.00 80.80 178 THR D C 1
ATOM 7269 O O . THR D 1 178 ? 139.039 46.604 108.104 1.00 80.94 178 THR D O 1
ATOM 7273 N N . GLU D 1 179 ? 137.283 47.934 108.549 1.00 78.99 179 GLU D N 1
ATOM 7274 C CA . GLU D 1 179 ? 137.999 49.174 108.248 1.00 78.01 179 GLU D CA 1
ATOM 7275 C C . GLU D 1 179 ? 139.251 49.362 109.107 1.00 77.06 179 GLU D C 1
ATOM 7276 O O . GLU D 1 179 ? 140.144 50.133 108.754 1.00 78.70 179 GLU D O 1
ATOM 7278 N N . VAL D 1 180 ? 139.315 48.652 110.229 1.00 74.11 180 VAL D N 1
ATOM 7279 C CA . VAL D 1 180 ? 140.469 48.722 111.122 1.00 72.85 180 VAL D CA 1
ATOM 7280 C C . VAL D 1 180 ? 141.721 48.140 110.452 1.00 65.80 180 VAL D C 1
ATOM 7281 O O . VAL D 1 180 ? 142.847 48.486 110.812 1.00 62.91 180 VAL D O 1
ATOM 7285 N N . VAL D 1 181 ? 141.520 47.272 109.462 1.00 62.83 181 VAL D N 1
ATOM 7286 C CA . VAL D 1 181 ? 142.633 46.693 108.708 1.00 62.47 181 VAL D CA 1
ATOM 7287 C C . VAL D 1 181 ? 143.487 47.795 108.074 1.00 62.01 181 VAL D C 1
ATOM 7288 O O . VAL D 1 181 ? 144.704 47.651 107.939 1.00 65.49 181 VAL D O 1
ATOM 7292 N N . ALA D 1 182 ? 142.846 48.901 107.707 1.00 61.89 182 ALA D N 1
ATOM 7293 C CA . ALA D 1 182 ? 143.556 50.072 107.207 1.00 60.34 182 ALA D CA 1
ATOM 7294 C C . ALA D 1 182 ? 144.564 50.570 108.241 1.00 62.33 182 ALA D C 1
ATOM 7295 O O . ALA D 1 182 ? 145.664 51.005 107.895 1.00 61.46 182 ALA D O 1
ATOM 7297 N N . GLY D 1 183 ? 144.183 50.498 109.513 1.00 60.60 183 GLY D N 1
ATOM 7298 C CA . GLY D 1 183 ? 145.081 50.851 110.596 1.00 60.71 183 GLY D CA 1
ATOM 7299 C C . GLY D 1 183 ? 146.233 49.869 110.694 1.00 62.64 183 GLY D C 1
ATOM 7300 O O . GLY D 1 183 ? 147.382 50.257 110.917 1.00 57.76 183 GLY D O 1
ATOM 7301 N N . PHE D 1 184 ? 145.920 48.588 110.525 1.00 59.83 184 PHE D N 1
ATOM 7302 C CA . PHE D 1 184 ? 146.936 47.544 110.541 1.00 60.72 184 PHE D CA 1
ATOM 7303 C C . PHE D 1 184 ? 147.943 47.770 109.417 1.00 57.60 184 PHE D C 1
ATOM 7304 O O . PHE D 1 184 ? 149.148 47.615 109.611 1.00 61.29 184 PHE D O 1
ATOM 7312 N N . CYS D 1 185 ? 147.438 48.151 108.247 1.00 58.03 185 CYS D N 1
ATOM 7313 C CA . CYS D 1 185 ? 148.282 48.385 107.078 1.00 59.84 185 CYS D CA 1
ATOM 7314 C C . CYS D 1 185 ? 149.220 49.578 107.263 1.00 60.73 185 CYS D C 1
ATOM 7315 O O . CYS D 1 185 ? 150.391 49.513 106.888 1.00 59.02 185 CYS D O 1
ATOM 7318 N N . LEU D 1 186 ? 148.704 50.663 107.833 1.00 61.70 186 LEU D N 1
ATOM 7319 C CA . LEU D 1 186 ? 149.503 51.867 108.051 1.00 60.19 186 LEU D CA 1
ATOM 7320 C C . LEU D 1 186 ? 150.560 51.644 109.127 1.00 58.46 186 LEU D C 1
ATOM 7321 O O . LEU D 1 186 ? 151.690 52.114 109.002 1.00 56.36 186 LEU D O 1
ATOM 7326 N N . ALA D 1 187 ? 150.187 50.926 110.182 1.00 57.75 187 ALA D N 1
ATOM 7327 C CA . ALA D 1 187 ? 151.124 50.605 111.250 1.00 57.26 187 ALA D CA 1
ATOM 7328 C C . ALA D 1 187 ? 152.207 49.667 110.732 1.00 58.32 187 ALA D C 1
ATOM 7329 O O . ALA D 1 187 ? 153.371 49.771 111.120 1.00 62.95 187 ALA D O 1
ATOM 7331 N N . THR D 1 188 ? 151.813 48.757 109.846 1.00 55.27 188 THR D N 1
ATOM 7332 C CA . THR D 1 188 ? 152.755 47.844 109.207 1.00 52.84 188 THR D CA 1
ATOM 7333 C C . THR D 1 188 ? 153.669 48.609 108.255 1.00 52.00 188 THR D C 1
ATOM 7334 O O . THR D 1 188 ? 154.856 48.302 108.136 1.00 52.81 188 THR D O 1
ATOM 7338 N N . ALA D 1 189 ? 153.109 49.616 107.590 1.00 50.21 189 ALA D N 1
ATOM 7339 C CA . ALA D 1 189 ? 153.878 50.469 106.687 1.00 50.13 189 ALA D CA 1
ATOM 7340 C C . ALA D 1 189 ? 154.941 51.264 107.439 1.00 54.40 189 ALA D C 1
ATOM 7341 O O . ALA D 1 189 ? 156.053 51.456 106.942 1.00 50.23 189 ALA D O 1
ATOM 7343 N N . ALA D 1 190 ? 154.593 51.728 108.635 1.00 56.33 190 ALA D N 1
ATOM 7344 C CA . ALA D 1 190 ? 155.519 52.510 109.449 1.00 59.08 190 ALA D CA 1
ATOM 7345 C C . ALA D 1 190 ? 156.676 51.650 109.944 1.00 56.19 190 ALA D C 1
ATOM 7346 O O . ALA D 1 190 ? 157.836 52.051 109.862 1.00 53.29 190 ALA D O 1
ATOM 7348 N N . LEU D 1 191 ? 156.353 50.468 110.460 1.00 55.89 191 LEU D N 1
ATOM 7349 C CA . LEU D 1 191 ? 157.368 49.551 110.960 1.00 53.86 191 LEU D CA 1
ATOM 7350 C C . LEU D 1 191 ? 158.282 49.077 109.833 1.00 55.03 191 LEU D C 1
ATOM 7351 O O . LEU D 1 191 ? 159.493 48.945 110.021 1.00 52.42 191 LEU D O 1
ATOM 7356 N N . SER D 1 192 ? 157.701 48.835 108.661 1.00 54.30 192 SER D N 1
ATOM 7357 C CA . SER D 1 192 ? 158.486 48.451 107.490 1.00 55.59 192 SER D CA 1
ATOM 7358 C C . SER D 1 192 ? 159.375 49.603 107.031 1.00 55.20 192 SER D C 1
ATOM 7359 O O . SER D 1 192 ? 160.495 49.388 106.568 1.00 53.28 192 SER D O 1
ATOM 7362 N N . ALA D 1 193 ? 158.869 50.826 107.156 1.00 55.38 193 ALA D N 1
ATOM 7363 C CA . ALA D 1 193 ? 159.642 52.007 106.787 1.00 59.03 193 ALA D CA 1
ATOM 7364 C C . ALA D 1 193 ? 160.844 52.154 107.710 1.00 62.05 193 ALA D C 1
ATOM 7365 O O . ALA D 1 193 ? 161.910 52.601 107.291 1.00 64.73 193 ALA D O 1
ATOM 7367 N N . LEU D 1 194 ? 160.660 51.773 108.970 1.00 63.85 194 LEU D N 1
ATOM 7368 C CA . LEU D 1 194 ? 161.741 51.786 109.946 1.00 64.92 194 LEU D CA 1
ATOM 7369 C C . LEU D 1 194 ? 162.821 50.772 109.579 1.00 63.70 194 LEU D C 1
ATOM 7370 O O . LEU D 1 194 ? 164.011 51.088 109.590 1.00 67.49 194 LEU D O 1
ATOM 7375 N N . CYS D 1 195 ? 162.396 49.555 109.254 1.00 61.42 195 CYS D N 1
ATOM 7376 C CA . CYS D 1 195 ? 163.321 48.485 108.896 1.00 64.58 195 CYS D CA 1
ATOM 7377 C C . CYS D 1 195 ? 164.095 48.807 107.621 1.00 68.28 195 CYS D C 1
ATOM 7378 O O . CYS D 1 195 ? 165.250 48.410 107.469 1.00 64.32 195 CYS D O 1
ATOM 7381 N N . HIS D 1 196 ? 163.455 49.526 106.704 1.00 68.34 196 HIS D N 1
ATOM 7382 C CA . HIS D 1 196 ? 164.118 49.929 105.470 1.00 65.35 196 HIS D CA 1
ATOM 7383 C C . HIS D 1 196 ? 165.262 50.903 105.735 1.00 68.65 196 HIS D C 1
ATOM 7384 O O . HIS D 1 196 ? 166.345 50.772 105.164 1.00 67.49 196 HIS D O 1
ATOM 7391 N N . ILE D 1 197 ? 165.008 51.886 106.593 1.00 70.00 197 ILE D N 1
ATOM 7392 C CA . ILE D 1 197 ? 166.012 52.888 106.934 1.00 75.22 197 ILE D CA 1
ATOM 7393 C C . ILE D 1 197 ? 167.221 52.247 107.604 1.00 76.46 197 ILE D C 1
ATOM 7394 O O . ILE D 1 197 ? 168.363 52.645 107.368 1.00 81.19 197 ILE D O 1
ATOM 7399 N N . LEU D 1 198 ? 166.963 51.234 108.425 1.00 76.58 198 LEU D N 1
ATOM 7400 C CA . LEU D 1 198 ? 168.003 50.624 109.242 1.00 75.75 198 LEU D CA 1
ATOM 7401 C C . LEU D 1 198 ? 168.800 49.536 108.519 1.00 76.19 198 LEU D C 1
ATOM 7402 O O . LEU D 1 198 ? 169.999 49.388 108.757 1.00 79.49 198 LEU D O 1
ATOM 7407 N N . PHE D 1 199 ? 168.148 48.778 107.640 1.00 72.11 199 PHE D N 1
ATOM 7408 C CA . PHE D 1 199 ? 168.778 47.580 107.084 1.00 72.59 199 PHE D CA 1
ATOM 7409 C C . PHE D 1 199 ? 168.741 47.450 105.559 1.00 71.84 199 PHE D C 1
ATOM 7410 O O . PHE D 1 199 ? 168.999 46.368 105.033 1.00 72.69 199 PHE D O 1
ATOM 7418 N N . GLU D 1 200 ? 168.422 48.523 104.843 1.00 71.75 200 GLU D N 1
ATOM 7419 C CA . GLU D 1 200 ? 168.271 48.413 103.391 1.00 66.92 200 GLU D CA 1
ATOM 7420 C C . GLU D 1 200 ? 168.877 49.577 102.610 1.00 65.17 200 GLU D C 1
ATOM 7421 O O . GLU D 1 200 ? 168.967 50.695 103.117 1.00 64.26 200 GLU D O 1
ATOM 7427 N N . PRO D 1 201 ? 169.303 49.306 101.366 1.00 66.65 201 PRO D N 1
ATOM 7428 C CA . PRO D 1 201 ? 169.764 50.338 100.430 1.00 67.79 201 PRO D CA 1
ATOM 7429 C C . PRO D 1 201 ? 168.611 51.213 99.948 1.00 66.73 201 PRO D C 1
ATOM 7430 O O . PRO D 1 201 ? 167.477 50.737 99.879 1.00 68.76 201 PRO D O 1
ATOM 7434 N N . SER D 1 202 ? 168.897 52.467 99.612 1.00 65.29 202 SER D N 1
ATOM 7435 C CA . SER D 1 202 ? 167.856 53.394 99.183 1.00 70.04 202 SER D CA 1
ATOM 7436 C C . SER D 1 202 ? 167.549 53.271 97.692 1.00 72.98 202 SER D C 1
ATOM 7437 O O . SER D 1 202 ? 167.918 54.137 96.900 1.00 79.06 202 SER D O 1
ATOM 7440 N N . VAL D 1 203 ? 166.868 52.192 97.318 1.00 70.35 203 VAL D N 1
ATOM 7441 C CA . VAL D 1 203 ? 166.450 51.990 95.934 1.00 70.36 203 VAL D CA 1
ATOM 7442 C C . VAL D 1 203 ? 164.949 52.227 95.792 1.00 68.98 203 VAL D C 1
ATOM 7443 O O . VAL D 1 203 ? 164.137 51.408 96.226 1.00 68.04 203 VAL D O 1
ATOM 7447 N N . TRP D 1 204 ? 164.591 53.353 95.182 1.00 69.23 204 TRP D N 1
ATOM 7448 C CA . TRP D 1 204 ? 163.192 53.738 95.020 1.00 66.72 204 TRP D CA 1
ATOM 7449 C C . TRP D 1 204 ? 162.677 53.404 93.621 1.00 70.33 204 TRP D C 1
ATOM 7450 O O . TRP D 1 204 ? 163.460 53.324 92.674 1.00 72.36 204 TRP D O 1
ATOM 7461 N N . PRO D 1 205 ? 161.355 53.195 93.491 1.00 68.32 205 PRO D N 1
ATOM 7462 C CA . PRO D 1 205 ? 160.761 52.905 92.182 1.00 67.96 205 PRO D CA 1
ATOM 7463 C C . PRO D 1 205 ? 160.967 54.050 91.196 1.00 73.19 205 PRO D C 1
ATOM 7464 O O . PRO D 1 205 ? 160.847 55.216 91.570 1.00 70.65 205 PRO D O 1
ATOM 7468 N N . VAL D 1 206 ? 161.275 53.715 89.949 1.00 78.68 206 VAL D N 1
ATOM 7469 C CA . VAL D 1 206 ? 161.486 54.727 88.925 1.00 82.95 206 VAL D CA 1
ATOM 7470 C C . VAL D 1 206 ? 160.600 54.473 87.710 1.00 85.97 206 VAL D C 1
ATOM 7471 O O . VAL D 1 206 ? 160.404 53.328 87.299 1.00 83.51 206 VAL D O 1
ATOM 7475 N N . GLY D 1 207 ? 160.057 55.552 87.153 1.00 90.01 207 GLY D N 1
ATOM 7476 C CA . GLY D 1 207 ? 159.245 55.483 85.951 1.00 92.47 207 GLY D CA 1
ATOM 7477 C C . GLY D 1 207 ? 158.054 54.549 86.040 1.00 88.77 207 GLY D C 1
ATOM 7478 O O . GLY D 1 207 ? 157.164 54.732 86.870 1.00 94.36 207 GLY D O 1
ATOM 7479 N N . SER D 1 208 ? 158.046 53.534 85.181 1.00 84.73 208 SER D N 1
ATOM 7480 C CA . SER D 1 208 ? 156.919 52.613 85.087 1.00 81.08 208 SER D CA 1
ATOM 7481 C C . SER D 1 208 ? 156.848 51.637 86.260 1.00 75.62 208 SER D C 1
ATOM 7482 O O . SER D 1 208 ? 155.898 50.866 86.370 1.00 77.45 208 SER D O 1
ATOM 7485 N N . GLU D 1 209 ? 157.849 51.668 87.134 1.00 73.94 209 GLU D N 1
ATOM 7486 C CA . GLU D 1 209 ? 157.855 50.792 88.301 1.00 66.25 209 GLU D CA 1
ATOM 7487 C C . GLU D 1 209 ? 156.822 51.243 89.330 1.00 58.18 209 GLU D C 1
ATOM 7488 O O . GLU D 1 209 ? 156.336 50.440 90.127 1.00 56.36 209 GLU D O 1
ATOM 7494 N N . TRP D 1 210 ? 156.488 52.529 89.305 1.00 55.42 210 TRP D N 1
ATOM 7495 C CA . TRP D 1 210 ? 155.446 53.064 90.173 1.00 58.32 210 TRP D CA 1
ATOM 7496 C C . TRP D 1 210 ? 154.088 52.465 89.837 1.00 61.44 210 TRP D C 1
ATOM 7497 O O . TRP D 1 210 ? 153.228 52.322 90.708 1.00 59.66 210 TRP D O 1
ATOM 7508 N N . LEU D 1 211 ? 153.905 52.121 88.566 1.00 69.36 211 LEU D N 1
ATOM 7509 C CA . LEU D 1 211 ? 152.673 51.494 88.111 1.00 67.51 211 LEU D CA 1
ATOM 7510 C C . LEU D 1 211 ? 152.426 50.198 88.877 1.00 60.43 211 LEU D C 1
ATOM 7511 O O . LEU D 1 211 ? 151.298 49.904 89.264 1.00 61.23 211 LEU D O 1
ATOM 7516 N N . ALA D 1 212 ? 153.491 49.437 89.110 1.00 58.58 212 ALA D N 1
ATOM 7517 C CA . ALA D 1 212 ? 153.380 48.171 89.830 1.00 59.60 212 ALA D CA 1
ATOM 7518 C C . ALA D 1 212 ? 153.144 48.397 91.320 1.00 56.60 212 ALA D C 1
ATOM 7519 O O . ALA D 1 212 ? 152.346 47.694 91.944 1.00 55.61 212 ALA D O 1
ATOM 7521 N N . VAL D 1 213 ? 153.845 49.375 91.884 1.00 53.66 213 VAL D N 1
ATOM 7522 C CA . VAL D 1 213 ? 153.682 49.721 93.292 1.00 55.79 213 VAL D CA 1
ATOM 7523 C C . VAL D 1 213 ? 152.234 50.111 93.590 1.00 55.98 213 VAL D C 1
ATOM 7524 O O . VAL D 1 213 ? 151.648 49.649 94.568 1.00 56.61 213 VAL D O 1
ATOM 7528 N N . VAL D 1 214 ? 151.655 50.951 92.737 1.00 58.20 214 VAL D N 1
ATOM 7529 C CA . VAL D 1 214 ? 150.272 51.377 92.918 1.00 59.51 214 VAL D CA 1
ATOM 7530 C C . VAL D 1 214 ? 149.313 50.204 92.743 1.00 60.77 214 VAL D C 1
ATOM 7531 O O . VAL D 1 214 ? 148.411 50.009 93.558 1.00 57.74 214 VAL D O 1
ATOM 7535 N N . ALA D 1 215 ? 149.521 49.423 91.686 1.00 62.09 215 ALA D N 1
ATOM 7536 C CA . ALA D 1 215 ? 148.680 48.262 91.400 1.00 61.48 215 ALA D CA 1
ATOM 7537 C C . ALA D 1 215 ? 148.708 47.237 92.533 1.00 56.75 215 ALA D C 1
ATOM 7538 O O . ALA D 1 215 ? 147.677 46.655 92.876 1.00 53.85 215 ALA D O 1
ATOM 7540 N N . LEU D 1 216 ? 149.886 47.014 93.107 1.00 53.54 216 LEU D N 1
ATOM 7541 C CA . LEU D 1 216 ? 150.009 46.102 94.237 1.00 55.52 216 LEU D CA 1
ATOM 7542 C C . LEU D 1 216 ? 149.215 46.633 95.429 1.00 60.32 216 LEU D C 1
ATOM 7543 O O . LEU D 1 216 ? 148.477 45.890 96.073 1.00 48.82 216 LEU D O 1
ATOM 7548 N N . GLY D 1 217 ? 149.344 47.928 95.698 1.00 62.07 217 GLY D N 1
ATOM 7549 C CA . GLY D 1 217 ? 148.704 48.527 96.854 1.00 61.53 217 GLY D CA 1
ATOM 7550 C C . GLY D 1 217 ? 147.192 48.672 96.793 1.00 68.27 217 GLY D C 1
ATOM 7551 O O . GLY D 1 217 ? 146.560 48.904 97.822 1.00 72.80 217 GLY D O 1
ATOM 7552 N N . ILE D 1 218 ? 146.602 48.529 95.609 1.00 71.60 218 ILE D N 1
ATOM 7553 C CA . ILE D 1 218 ? 145.175 48.825 95.446 1.00 74.76 218 ILE D CA 1
ATOM 7554 C C . ILE D 1 218 ? 144.213 47.903 96.229 1.00 77.02 218 ILE D C 1
ATOM 7555 O O . ILE D 1 218 ? 143.425 48.425 97.015 1.00 92.15 218 ILE D O 1
ATOM 7560 N N . GLY D 1 219 ? 144.240 46.574 96.080 1.00 69.21 219 GLY D N 1
ATOM 7561 C CA . GLY D 1 219 ? 145.200 45.782 95.329 1.00 64.83 219 GLY D CA 1
ATOM 7562 C C . GLY D 1 219 ? 145.322 44.446 96.047 1.00 61.74 219 GLY D C 1
ATOM 7563 O O . GLY D 1 219 ? 144.496 44.126 96.905 1.00 58.61 219 GLY D O 1
ATOM 7564 N N . PRO D 1 220 ? 146.338 43.646 95.693 1.00 57.36 220 PRO D N 1
ATOM 7565 C CA . PRO D 1 220 ? 146.667 42.466 96.502 1.00 60.36 220 PRO D CA 1
ATOM 7566 C C . PRO D 1 220 ? 147.142 42.848 97.904 1.00 66.77 220 PRO D C 1
ATOM 7567 O O . PRO D 1 220 ? 147.059 42.041 98.833 1.00 61.41 220 PRO D O 1
ATOM 7571 N N . VAL D 1 221 ? 147.634 44.076 98.046 1.00 76.97 221 VAL D N 1
ATOM 7572 C CA . VAL D 1 221 ? 148.101 44.580 99.331 1.00 89.54 221 VAL D CA 1
ATOM 7573 C C . VAL D 1 221 ? 147.026 45.458 99.968 1.00 92.07 221 VAL D C 1
ATOM 7574 O O . VAL D 1 221 ? 147.099 45.794 101.149 1.00 91.10 221 VAL D O 1
ATOM 7578 N N . GLY D 1 222 ? 146.023 45.824 99.177 1.00 90.05 222 GLY D N 1
ATOM 7579 C CA . GLY D 1 222 ? 144.965 46.694 99.653 1.00 89.27 222 GLY D CA 1
ATOM 7580 C C . GLY D 1 222 ? 143.662 45.951 99.856 1.00 91.93 222 GLY D C 1
ATOM 7581 O O . GLY D 1 222 ? 143.415 45.406 100.931 1.00 95.51 222 GLY D O 1
ATOM 7582 N N . ILE D 1 223 ? 142.839 45.926 98.809 1.00 78.67 223 ILE D N 1
ATOM 7583 C CA . ILE D 1 223 ? 141.514 45.312 98.839 1.00 67.72 223 ILE D CA 1
ATOM 7584 C C . ILE D 1 223 ? 141.520 43.903 99.428 1.00 57.53 223 ILE D C 1
ATOM 7585 O O . ILE D 1 223 ? 140.626 43.542 100.197 1.00 59.43 223 ILE D O 1
ATOM 7590 N N . ALA D 1 224 ? 142.540 43.123 99.080 1.00 53.38 224 ALA D N 1
ATOM 7591 C CA . ALA D 1 224 ? 142.618 41.720 99.477 1.00 50.80 224 ALA D CA 1
ATOM 7592 C C . ALA D 1 224 ? 142.540 41.516 100.989 1.00 56.05 224 ALA D C 1
ATOM 7593 O O . ALA D 1 224 ? 141.879 40.592 101.460 1.00 53.86 224 ALA D O 1
ATOM 7595 N N . PHE D 1 225 ? 143.205 42.378 101.750 1.00 57.68 225 PHE D N 1
ATOM 7596 C CA . PHE D 1 225 ? 143.219 42.240 103.204 1.00 57.32 225 PHE D CA 1
ATOM 7597 C C . PHE D 1 225 ? 141.869 42.566 103.837 1.00 57.50 225 PHE D C 1
ATOM 7598 O O . PHE D 1 225 ? 141.542 42.059 104.911 1.00 58.68 225 PHE D O 1
ATOM 7606 N N . TYR D 1 226 ? 141.088 43.414 103.175 1.00 60.37 226 TYR D N 1
ATOM 7607 C CA . TYR D 1 226 ? 139.768 43.771 103.683 1.00 64.50 226 TYR D CA 1
ATOM 7608 C C . TYR D 1 226 ? 138.745 42.681 103.369 1.00 63.52 226 TYR D C 1
ATOM 7609 O O . TYR D 1 226 ? 137.945 42.308 104.226 1.00 63.96 226 TYR D O 1
ATOM 7618 N N . THR D 1 227 ? 138.775 42.171 102.141 1.00 59.77 227 THR D N 1
ATOM 7619 C CA . THR D 1 227 ? 137.842 41.124 101.737 1.00 61.67 227 THR D CA 1
ATOM 7620 C C . THR D 1 227 ? 138.123 39.826 102.493 1.00 60.47 227 THR D C 1
ATOM 7621 O O . THR D 1 227 ? 137.198 39.105 102.863 1.00 57.14 227 THR D O 1
ATOM 7625 N N . TRP D 1 228 ? 139.403 39.546 102.727 1.00 56.67 228 TRP D N 1
ATOM 7626 C CA . TRP D 1 228 ? 139.827 38.394 103.519 1.00 55.07 228 TRP D CA 1
ATOM 7627 C C . TRP D 1 228 ? 139.296 38.506 104.942 1.00 60.18 228 TRP D C 1
ATOM 7628 O O . TRP D 1 228 ? 138.785 37.537 105.504 1.00 56.27 228 TRP D O 1
ATOM 7639 N N . ASP D 1 229 ? 139.411 39.701 105.515 1.00 63.93 229 ASP D N 1
ATOM 7640 C CA . ASP D 1 229 ? 138.931 39.946 106.869 1.00 62.67 229 ASP D CA 1
ATOM 7641 C C . ASP D 1 229 ? 137.431 39.692 106.965 1.00 65.21 229 ASP D C 1
ATOM 7642 O O . ASP D 1 229 ? 136.939 39.199 107.981 1.00 66.36 229 ASP D O 1
ATOM 7647 N N . ILE D 1 230 ? 136.709 40.027 105.901 1.00 65.60 230 ILE D N 1
ATOM 7648 C CA . ILE D 1 230 ? 135.278 39.761 105.835 1.00 67.02 230 ILE D CA 1
ATOM 7649 C C . ILE D 1 230 ? 135.018 38.258 105.808 1.00 65.23 230 ILE D C 1
ATOM 7650 O O . ILE D 1 230 ? 134.158 37.753 106.529 1.00 70.22 230 ILE D O 1
ATOM 7655 N N . GLY D 1 231 ? 135.780 37.546 104.982 1.00 64.46 231 GLY D N 1
ATOM 7656 C CA . GLY D 1 231 ? 135.651 36.104 104.868 1.00 64.06 231 GLY D CA 1
ATOM 7657 C C . GLY D 1 231 ? 136.031 35.346 106.128 1.00 63.69 231 GLY D C 1
ATOM 7658 O O . GLY D 1 231 ? 135.443 34.313 106.439 1.00 62.69 231 GLY D O 1
ATOM 7659 N N . MET D 1 232 ? 137.020 35.852 106.858 1.00 63.91 232 MET D N 1
ATOM 7660 C CA . MET D 1 232 ? 137.452 35.197 108.089 1.00 63.09 232 MET D CA 1
ATOM 7661 C C . MET D 1 232 ? 136.477 35.459 109.233 1.00 61.97 232 MET D C 1
ATOM 7662 O O . MET D 1 232 ? 136.286 34.613 110.103 1.00 64.27 232 MET D O 1
ATOM 7667 N N . LYS D 1 233 ? 135.861 36.634 109.227 1.00 61.46 233 LYS D N 1
ATOM 7668 C CA . LYS D 1 233 ? 134.982 37.031 110.321 1.00 72.59 233 LYS D CA 1
ATOM 7669 C C . LYS D 1 233 ? 133.564 36.496 110.149 1.00 75.72 233 LYS D C 1
ATOM 7670 O O . LYS D 1 233 ? 132.951 36.019 111.104 1.00 81.17 233 LYS D O 1
ATOM 7672 N N . ARG D 1 234 ? 133.051 36.572 108.925 1.00 73.59 234 ARG D N 1
ATOM 7673 C CA . ARG D 1 234 ? 131.662 36.229 108.655 1.00 72.60 234 ARG D CA 1
ATOM 7674 C C . ARG D 1 234 ? 131.509 35.032 107.718 1.00 73.45 234 ARG D C 1
ATOM 7675 O O . ARG D 1 234 ? 130.471 34.372 107.715 1.00 77.95 234 ARG D O 1
ATOM 7677 N N . GLY D 1 235 ? 132.539 34.753 106.925 1.00 71.95 235 GLY D N 1
ATOM 7678 C CA . GLY D 1 235 ? 132.454 33.709 105.918 1.00 68.58 235 GLY D CA 1
ATOM 7679 C C . GLY D 1 235 ? 132.829 32.328 106.421 1.00 66.89 235 GLY D C 1
ATOM 7680 O O . GLY D 1 235 ? 132.920 32.097 107.625 1.00 63.14 235 GLY D O 1
ATOM 7681 N N . ASP D 1 236 ? 133.042 31.403 105.491 1.00 66.29 236 ASP D N 1
ATOM 7682 C CA . ASP D 1 236 ? 133.435 30.044 105.844 1.00 68.33 236 ASP D CA 1
ATOM 7683 C C . ASP D 1 236 ? 134.955 29.923 105.885 1.00 64.36 236 ASP D C 1
ATOM 7684 O O . ASP D 1 236 ? 135.615 29.904 104.846 1.00 61.54 236 ASP D O 1
ATOM 7689 N N . VAL D 1 237 ? 135.493 29.828 107.096 1.00 65.00 237 VAL D N 1
ATOM 7690 C CA . VAL D 1 237 ? 136.934 29.832 107.322 1.00 60.63 237 VAL D CA 1
ATOM 7691 C C . VAL D 1 237 ? 137.641 28.617 106.735 1.00 62.82 237 VAL D C 1
ATOM 7692 O O . VAL D 1 237 ? 138.635 28.753 106.019 1.00 59.99 237 VAL D O 1
ATOM 7696 N N . ARG D 1 238 ? 137.131 27.429 107.044 1.00 65.18 238 ARG D N 1
ATOM 7697 C CA . ARG D 1 238 ? 137.788 26.196 106.629 1.00 64.89 238 ARG D CA 1
ATOM 7698 C C . ARG D 1 238 ? 137.711 26.004 105.114 1.00 59.92 238 ARG D C 1
ATOM 7699 O O . ARG D 1 238 ? 138.624 25.444 104.508 1.00 59.01 238 ARG D O 1
ATOM 7707 N N . LEU D 1 239 ? 136.634 26.491 104.505 1.00 63.01 239 LEU D N 1
ATOM 7708 C CA . LEU D 1 239 ? 136.478 26.419 103.054 1.00 63.71 239 LEU D CA 1
ATOM 7709 C C . LEU D 1 239 ? 137.440 27.373 102.349 1.00 62.11 239 LEU D C 1
ATOM 7710 O O . LEU D 1 239 ? 138.055 27.017 101.341 1.00 63.11 239 LEU D O 1
ATOM 7715 N N . LEU D 1 240 ? 137.569 28.584 102.884 1.00 59.57 240 LEU D N 1
ATOM 7716 C CA . LEU D 1 240 ? 138.512 29.562 102.347 1.00 58.54 240 LEU D CA 1
ATOM 7717 C C . LEU D 1 240 ? 139.949 29.070 102.486 1.00 52.14 240 LEU D C 1
ATOM 7718 O O . LEU D 1 240 ? 140.820 29.434 101.693 1.00 51.87 240 LEU D O 1
ATOM 7723 N N . GLY D 1 241 ? 140.192 28.238 103.493 1.00 47.88 241 GLY D N 1
ATOM 7724 C CA . GLY D 1 241 ? 141.477 27.578 103.635 1.00 46.22 241 GLY D CA 1
ATOM 7725 C C . GLY D 1 241 ? 141.732 26.655 102.457 1.00 46.86 241 GLY D C 1
ATOM 7726 O O . GLY D 1 241 ? 142.788 26.706 101.836 1.00 47.50 241 GLY D O 1
ATOM 7727 N N . VAL D 1 242 ? 140.746 25.819 102.144 1.00 47.85 242 VAL D N 1
ATOM 7728 C CA . VAL D 1 242 ? 140.832 24.903 101.011 1.00 51.18 242 VAL D CA 1
ATOM 7729 C C . VAL D 1 242 ? 140.990 25.655 99.689 1.00 51.77 242 VAL D C 1
ATOM 7730 O O . VAL D 1 242 ? 141.831 25.308 98.863 1.00 44.48 242 VAL D O 1
ATOM 7734 N N . LEU D 1 243 ? 140.175 26.687 99.499 1.00 55.27 243 LEU D N 1
ATOM 7735 C CA . LEU D 1 243 ? 140.174 27.455 98.257 1.00 55.04 243 LEU D CA 1
ATOM 7736 C C . LEU D 1 243 ? 141.470 28.234 98.058 1.00 53.18 243 LEU D C 1
ATOM 7737 O O . LEU D 1 243 ? 141.817 28.593 96.933 1.00 45.24 243 LEU D O 1
ATOM 7742 N N . SER D 1 244 ? 142.185 28.483 99.150 1.00 50.99 244 SER D N 1
ATOM 7743 C CA . SER D 1 244 ? 143.438 29.229 99.091 1.00 43.54 244 SER D CA 1
ATOM 7744 C C . SER D 1 244 ? 144.506 28.527 98.257 1.00 42.36 244 SER D C 1
ATOM 7745 O O . SER D 1 244 ? 145.434 29.171 97.763 1.00 41.73 244 SER D O 1
ATOM 7748 N N . TYR D 1 245 ? 144.373 27.215 98.081 1.00 44.32 245 TYR D N 1
ATOM 7749 C CA . TYR D 1 245 ? 145.339 26.477 97.273 1.00 46.22 245 TYR D CA 1
ATOM 7750 C C . TYR D 1 245 ? 145.134 26.720 95.781 1.00 47.45 245 TYR D C 1
ATOM 7751 O O . TYR D 1 245 ? 145.874 26.196 94.949 1.00 53.18 245 TYR D O 1
ATOM 7760 N N . ALA D 1 246 ? 144.137 27.530 95.447 1.00 42.97 246 ALA D N 1
ATOM 7761 C CA . ALA D 1 246 ? 143.938 27.939 94.067 1.00 52.95 246 ALA D CA 1
ATOM 7762 C C . ALA D 1 246 ? 144.968 28.990 93.659 1.00 43.19 246 ALA D C 1
ATOM 7763 O O . ALA D 1 246 ? 145.330 29.081 92.488 1.00 48.52 246 ALA D O 1
ATOM 7765 N N . ALA D 1 247 ? 145.444 29.773 94.625 1.00 42.61 247 ALA D N 1
ATOM 7766 C CA . ALA D 1 247 ? 146.351 30.885 94.327 1.00 47.80 247 ALA D CA 1
ATOM 7767 C C . ALA D 1 247 ? 147.652 30.462 93.622 1.00 45.71 247 ALA D C 1
ATOM 7768 O O . ALA D 1 247 ? 148.015 31.071 92.618 1.00 47.95 247 ALA D O 1
ATOM 7770 N N . PRO D 1 248 ? 148.356 29.429 94.130 1.00 46.51 248 PRO D N 1
ATOM 7771 C CA . PRO D 1 248 ? 149.571 29.046 93.398 1.00 46.84 248 PRO D CA 1
ATOM 7772 C C . PRO D 1 248 ? 149.279 28.543 91.984 1.00 50.05 248 PRO D C 1
ATOM 7773 O O . PRO D 1 248 ? 150.078 28.763 91.077 1.00 50.97 248 PRO D O 1
ATOM 7777 N N . VAL D 1 249 ? 148.141 27.879 91.811 1.00 54.58 249 VAL D N 1
ATOM 7778 C CA . VAL D 1 249 ? 147.765 27.311 90.522 1.00 56.69 249 VAL D CA 1
ATOM 7779 C C . VAL D 1 249 ? 147.332 28.394 89.537 1.00 54.53 249 VAL D C 1
ATOM 7780 O O . VAL D 1 249 ? 147.704 28.365 88.364 1.00 53.24 249 VAL D O 1
ATOM 7784 N N . LEU D 1 250 ? 146.536 29.343 90.019 1.00 52.51 250 LEU D N 1
ATOM 7785 C CA . LEU D 1 250 ? 146.100 30.464 89.197 1.00 52.66 250 LEU D CA 1
ATOM 7786 C C . LEU D 1 250 ? 147.298 31.345 88.835 1.00 51.32 250 LEU D C 1
ATOM 7787 O O . LEU D 1 250 ? 147.411 31.818 87.706 1.00 49.69 250 LEU D O 1
ATOM 7792 N N . SER D 1 251 ? 148.192 31.546 89.801 1.00 49.67 251 SER D N 1
ATOM 7793 C CA . SER D 1 251 ? 149.414 32.315 89.585 1.00 49.71 251 SER D CA 1
ATOM 7794 C C . SER D 1 251 ? 150.236 31.748 88.432 1.00 52.31 251 SER D C 1
ATOM 7795 O O . SER D 1 251 ? 150.720 32.492 87.577 1.00 56.07 251 SER D O 1
ATOM 7798 N N . THR D 1 252 ? 150.381 30.427 88.410 1.00 46.87 252 THR D N 1
ATOM 7799 C CA . THR D 1 252 ? 151.113 29.757 87.340 1.00 52.01 252 THR D CA 1
ATOM 7800 C C . THR D 1 252 ? 150.397 29.901 85.993 1.00 57.36 252 THR D C 1
ATOM 7801 O O . THR D 1 252 ? 151.046 30.028 84.954 1.00 63.42 252 THR D O 1
ATOM 7805 N N . LEU D 1 253 ? 149.064 29.892 86.012 1.00 57.45 253 LEU D N 1
ATOM 7806 C CA . LEU D 1 253 ? 148.275 30.027 84.787 1.00 61.53 253 LEU D CA 1
ATOM 7807 C C . LEU D 1 253 ? 148.522 31.371 84.107 1.00 59.72 253 LEU D C 1
ATOM 7808 O O . LEU D 1 253 ? 148.627 31.447 82.883 1.00 59.01 253 LEU D O 1
ATOM 7813 N N . LEU D 1 254 ? 148.607 32.424 84.913 1.00 56.88 254 LEU D N 1
ATOM 7814 C CA . LEU D 1 254 ? 148.877 33.764 84.410 1.00 61.79 254 LEU D CA 1
ATOM 7815 C C . LEU D 1 254 ? 150.255 33.857 83.760 1.00 63.53 254 LEU D C 1
ATOM 7816 O O . LEU D 1 254 ? 150.439 34.568 82.772 1.00 69.35 254 LEU D O 1
ATOM 7821 N N . LEU D 1 255 ? 151.219 33.132 84.322 1.00 60.72 255 LEU D N 1
ATOM 7822 C CA . LEU D 1 255 ? 152.581 33.125 83.802 1.00 57.74 255 LEU D CA 1
ATOM 7823 C C . LEU D 1 255 ? 152.671 32.332 82.500 1.00 62.93 255 LEU D C 1
ATOM 7824 O O . LEU D 1 255 ? 153.409 32.705 81.587 1.00 70.80 255 LEU D O 1
ATOM 7829 N N . VAL D 1 256 ? 151.915 31.242 82.417 1.00 57.12 256 VAL D N 1
ATOM 7830 C CA . VAL D 1 256 ? 151.908 30.409 81.219 1.00 62.43 256 VAL D CA 1
ATOM 7831 C C . VAL D 1 256 ? 151.197 31.111 80.064 1.00 69.91 256 VAL D C 1
ATOM 7832 O O . VAL D 1 256 ? 151.680 31.094 78.930 1.00 75.29 256 VAL D O 1
ATOM 7836 N N . VAL D 1 257 ? 150.062 31.743 80.354 1.00 71.10 257 VAL D N 1
ATOM 7837 C CA . VAL D 1 257 ? 149.294 32.427 79.315 1.00 73.74 257 VAL D CA 1
ATOM 7838 C C . VAL D 1 257 ? 150.045 33.658 78.803 1.00 71.16 257 VAL D C 1
ATOM 7839 O O . VAL D 1 257 ? 149.827 34.105 77.676 1.00 69.43 257 VAL D O 1
ATOM 7843 N N . ALA D 1 258 ? 150.946 34.189 79.626 1.00 72.82 258 ALA D N 1
ATOM 7844 C CA . ALA D 1 258 ? 151.738 35.354 79.244 1.00 73.53 258 ALA D CA 1
ATOM 7845 C C . ALA D 1 258 ? 152.999 34.941 78.493 1.00 74.57 258 ALA D C 1
ATOM 7846 O O . ALA D 1 258 ? 153.737 35.786 77.992 1.00 75.17 258 ALA D O 1
ATOM 7848 N N . GLY D 1 259 ? 153.246 33.636 78.425 1.00 79.16 259 GLY D N 1
ATOM 7849 C CA . GLY D 1 259 ? 154.436 33.120 77.777 1.00 78.16 259 GLY D CA 1
ATOM 7850 C C . GLY D 1 259 ? 155.647 33.167 78.689 1.00 75.39 259 GLY D C 1
ATOM 7851 O O . GLY D 1 259 ? 156.736 32.744 78.303 1.00 78.96 259 GLY D O 1
ATOM 7852 N N . PHE D 1 260 ? 155.452 33.681 79.902 1.00 73.53 260 PHE D N 1
ATOM 7853 C CA . PHE D 1 260 ? 156.525 33.788 80.888 1.00 68.91 260 PHE D CA 1
ATOM 7854 C C . PHE D 1 260 ? 156.984 32.412 81.359 1.00 67.83 260 PHE D C 1
ATOM 7855 O O . PHE D 1 260 ? 158.172 32.188 81.596 1.00 65.61 260 PHE D O 1
ATOM 7863 N N . ALA D 1 261 ? 156.032 31.496 81.504 1.00 65.20 261 ALA D N 1
ATOM 7864 C CA . ALA D 1 261 ? 156.345 30.127 81.887 1.00 65.83 261 ALA D CA 1
ATOM 7865 C C . ALA D 1 261 ? 155.846 29.156 80.827 1.00 69.10 261 ALA D C 1
ATOM 7866 O O . ALA D 1 261 ? 154.835 29.404 80.171 1.00 71.22 261 ALA D O 1
ATOM 7868 N N . ALA D 1 262 ? 156.565 28.052 80.660 1.00 69.63 262 ALA D N 1
ATOM 7869 C CA . ALA D 1 262 ? 156.174 27.027 79.703 1.00 72.74 262 ALA D CA 1
ATOM 7870 C C . ALA D 1 262 ? 155.091 26.129 80.289 1.00 71.10 262 ALA D C 1
ATOM 7871 O O . ALA D 1 262 ? 155.087 25.860 81.491 1.00 66.83 262 ALA D O 1
ATOM 7873 N N . PRO D 1 263 ? 154.159 25.671 79.440 1.00 72.47 263 PRO D N 1
ATOM 7874 C CA . PRO D 1 263 ? 153.114 24.732 79.863 1.00 71.78 263 PRO D CA 1
ATOM 7875 C C . PRO D 1 263 ? 153.716 23.414 80.339 1.00 73.99 263 PRO D C 1
ATOM 7876 O O . PRO D 1 263 ? 154.753 23.000 79.821 1.00 76.28 263 PRO D O 1
ATOM 7880 N N . SER D 1 264 ? 153.081 22.768 81.312 1.00 69.76 264 SER D N 1
ATOM 7881 C CA . SER D 1 264 ? 153.596 21.508 81.837 1.00 68.46 264 SER D CA 1
ATOM 7882 C C . SER D 1 264 ? 152.474 20.553 82.226 1.00 65.58 264 SER D C 1
ATOM 7883 O O . SER D 1 264 ? 151.344 20.971 82.482 1.00 64.28 264 SER D O 1
ATOM 7886 N N . GLY D 1 265 ? 152.796 19.264 82.265 1.00 64.30 265 GLY D N 1
ATOM 7887 C CA . GLY D 1 265 ? 151.858 18.263 82.732 1.00 61.49 265 GLY D CA 1
ATOM 7888 C C . GLY D 1 265 ? 151.627 18.423 84.220 1.00 61.57 265 GLY D C 1
ATOM 7889 O O . GLY D 1 265 ? 150.568 18.070 84.737 1.00 60.93 265 GLY D O 1
ATOM 7890 N N . ALA D 1 266 ? 152.627 18.964 84.909 1.00 56.98 266 ALA D N 1
ATOM 7891 C CA . ALA D 1 266 ? 152.519 19.232 86.336 1.00 54.32 266 ALA D CA 1
ATOM 7892 C C . ALA D 1 266 ? 151.454 20.293 86.608 1.00 54.55 266 ALA D C 1
ATOM 7893 O O . ALA D 1 266 ? 150.739 20.220 87.608 1.00 54.76 266 ALA D O 1
ATOM 7895 N N . LEU D 1 267 ? 151.352 21.274 85.715 1.00 58.18 267 LEU D N 1
ATOM 7896 C CA . LEU D 1 267 ? 150.318 22.302 85.810 1.00 58.59 267 LEU D CA 1
ATOM 7897 C C . LEU D 1 267 ? 148.935 21.669 85.704 1.00 57.86 267 LEU D C 1
ATOM 7898 O O . LEU D 1 267 ? 148.051 21.942 86.516 1.00 57.51 267 LEU D O 1
ATOM 7903 N N . ALA D 1 268 ? 148.761 20.822 84.694 1.00 58.85 268 ALA D N 1
ATOM 7904 C CA . ALA D 1 268 ? 147.488 20.152 84.455 1.00 58.72 268 ALA D CA 1
ATOM 7905 C C . ALA D 1 268 ? 147.077 19.312 85.659 1.00 54.38 268 ALA D C 1
ATOM 7906 O O . ALA D 1 268 ? 145.920 19.337 86.074 1.00 57.86 268 ALA D O 1
ATOM 7908 N N . ILE D 1 269 ? 148.033 18.574 86.214 1.00 55.46 269 ILE D N 1
ATOM 7909 C CA . ILE D 1 269 ? 147.799 17.787 87.420 1.00 53.77 269 ILE D CA 1
ATOM 7910 C C . ILE D 1 269 ? 147.356 18.681 88.579 1.00 50.53 269 ILE D C 1
ATOM 7911 O O . ILE D 1 269 ? 146.408 18.361 89.294 1.00 51.15 269 ILE D O 1
ATOM 7916 N N . ALA D 1 270 ? 148.041 19.808 88.754 1.00 51.64 270 ALA D N 1
ATOM 7917 C CA . ALA D 1 270 ? 147.729 20.729 89.843 1.00 50.61 270 ALA D CA 1
ATOM 7918 C C . ALA D 1 270 ? 146.325 21.317 89.709 1.00 54.66 270 ALA D C 1
ATOM 7919 O O . ALA D 1 270 ? 145.618 21.474 90.704 1.00 55.61 270 ALA D O 1
ATOM 7921 N N . CYS D 1 271 ? 145.927 21.634 88.480 1.00 52.01 271 CYS D N 1
ATOM 7922 C CA . CYS D 1 271 ? 144.607 22.206 88.223 1.00 61.02 271 CYS D CA 1
ATOM 7923 C C . CYS D 1 271 ? 143.482 21.234 88.570 1.00 58.85 271 CYS D C 1
ATOM 7924 O O . CYS D 1 271 ? 142.440 21.638 89.082 1.00 60.80 271 CYS D O 1
ATOM 7927 N N . ALA D 1 272 ? 143.694 19.955 88.280 1.00 57.08 272 ALA D N 1
ATOM 7928 C CA . ALA D 1 272 ? 142.702 18.931 88.588 1.00 54.93 272 ALA D CA 1
ATOM 7929 C C . ALA D 1 272 ? 142.587 18.714 90.095 1.00 50.17 272 ALA D C 1
ATOM 7930 O O . ALA D 1 272 ? 141.498 18.463 90.613 1.00 47.25 272 ALA D O 1
ATOM 7932 N N . LEU D 1 273 ? 143.716 18.817 90.789 1.00 46.65 273 LEU D N 1
ATOM 7933 C CA . LEU D 1 273 ? 143.764 18.590 92.231 1.00 49.86 273 LEU D CA 1
ATOM 7934 C C . LEU D 1 273 ? 143.065 19.696 93.027 1.00 51.05 273 LEU D C 1
ATOM 7935 O O . LEU D 1 273 ? 142.380 19.415 94.011 1.00 48.01 273 LEU D O 1
ATOM 7940 N N . ILE D 1 274 ? 143.235 20.948 92.607 1.00 51.91 274 ILE D N 1
ATOM 7941 C CA . ILE D 1 274 ? 142.605 22.062 93.313 1.00 53.01 274 ILE D CA 1
ATOM 7942 C C . ILE D 1 274 ? 141.107 22.093 93.008 1.00 55.55 274 ILE D C 1
ATOM 7943 O O . ILE D 1 274 ? 140.292 22.355 93.893 1.00 58.25 274 ILE D O 1
ATOM 7948 N N . VAL D 1 275 ? 140.750 21.806 91.759 1.00 55.65 275 VAL D N 1
ATOM 7949 C CA . VAL D 1 275 ? 139.350 21.673 91.375 1.00 57.87 275 VAL D CA 1
ATOM 7950 C C . VAL D 1 275 ? 138.711 20.513 92.132 1.00 59.89 275 VAL D C 1
ATOM 7951 O O . VAL D 1 275 ? 137.618 20.644 92.688 1.00 60.92 275 VAL D O 1
ATOM 7955 N N . GLY D 1 276 ? 139.406 19.381 92.158 1.00 55.76 276 GLY D N 1
ATOM 7956 C CA . GLY D 1 276 ? 138.937 18.214 92.878 1.00 55.83 276 GLY D CA 1
ATOM 7957 C C . GLY D 1 276 ? 138.837 18.475 94.368 1.00 53.93 276 GLY D C 1
ATOM 7958 O O . GLY D 1 276 ? 137.828 18.158 94.994 1.00 54.47 276 GLY D O 1
ATOM 7959 N N . GLY D 1 277 ? 139.890 19.058 94.932 1.00 49.53 277 GLY D N 1
ATOM 7960 C CA . GLY D 1 277 ? 139.924 19.380 96.346 1.00 48.86 277 GLY D CA 1
ATOM 7961 C C . GLY D 1 277 ? 138.820 20.339 96.747 1.00 50.44 277 GLY D C 1
ATOM 7962 O O . GLY D 1 277 ? 138.221 20.197 97.810 1.00 51.85 277 GLY D O 1
ATOM 7963 N N . ALA D 1 278 ? 138.551 21.321 95.896 1.00 50.91 278 ALA D N 1
ATOM 7964 C CA . ALA D 1 278 ? 137.473 22.263 96.156 1.00 55.00 278 ALA D CA 1
ATOM 7965 C C . ALA D 1 278 ? 136.124 21.557 96.093 1.00 58.99 278 ALA D C 1
ATOM 7966 O O . ALA D 1 278 ? 135.299 21.710 96.990 1.00 60.46 278 ALA D O 1
ATOM 7968 N N . ALA D 1 279 ? 135.915 20.773 95.038 1.00 57.18 279 ALA D N 1
ATOM 7969 C CA . ALA D 1 279 ? 134.662 20.050 94.850 1.00 61.81 279 ALA D CA 1
ATOM 7970 C C . ALA D 1 279 ? 134.396 19.069 95.993 1.00 65.61 279 ALA D C 1
ATOM 7971 O O . ALA D 1 279 ? 133.256 18.906 96.425 1.00 70.15 279 ALA D O 1
ATOM 7973 N N . VAL D 1 280 ? 135.449 18.420 96.479 1.00 63.34 280 VAL D N 1
ATOM 7974 C CA . VAL D 1 280 ? 135.318 17.479 97.586 1.00 63.78 280 VAL D CA 1
ATOM 7975 C C . VAL D 1 280 ? 134.871 18.199 98.858 1.00 66.60 280 VAL D C 1
ATOM 7976 O O . VAL D 1 280 ? 134.013 17.707 99.596 1.00 61.59 280 VAL D O 1
ATOM 7980 N N . ALA D 1 281 ? 135.435 19.380 99.091 1.00 65.92 281 ALA D N 1
ATOM 7981 C CA . ALA D 1 281 ? 135.159 20.133 100.309 1.00 70.96 281 ALA D CA 1
ATOM 7982 C C . ALA D 1 281 ? 133.887 20.978 100.212 1.00 77.02 281 ALA D C 1
ATOM 7983 O O . ALA D 1 281 ? 133.082 20.995 101.142 1.00 74.32 281 ALA D O 1
ATOM 7985 N N . THR D 1 282 ? 133.705 21.678 99.095 1.00 88.22 282 THR D N 1
ATOM 7986 C CA . THR D 1 282 ? 132.594 22.621 98.969 1.00 101.58 282 THR D CA 1
ATOM 7987 C C . THR D 1 282 ? 131.242 21.936 98.766 1.00 107.65 282 THR D C 1
ATOM 7988 O O . THR D 1 282 ? 130.195 22.567 98.909 1.00 112.84 282 THR D O 1
ATOM 7992 N N . LEU D 1 283 ? 131.267 20.648 98.442 1.00 106.92 283 LEU D N 1
ATOM 7993 C CA . LEU D 1 283 ? 130.043 19.917 98.131 1.00 109.21 283 LEU D CA 1
ATOM 7994 C C . LEU D 1 283 ? 129.824 18.715 99.047 1.00 108.98 283 LEU D C 1
ATOM 7995 O O . LEU D 1 283 ? 128.829 18.643 99.769 1.00 118.13 283 LEU D O 1
ATOM 8000 N N . LEU D 1 284 ? 130.765 17.778 99.014 1.00 103.99 284 LEU D N 1
ATOM 8001 C CA . LEU D 1 284 ? 130.590 16.479 99.657 1.00 100.42 284 LEU D CA 1
ATOM 8002 C C . LEU D 1 284 ? 130.632 16.552 101.184 1.00 103.90 284 LEU D C 1
ATOM 8003 O O . LEU D 1 284 ? 130.297 15.583 101.864 1.00 109.16 284 LEU D O 1
ATOM 8008 N N . ALA D 1 285 ? 131.037 17.699 101.719 1.00 105.73 285 ALA D N 1
ATOM 8009 C CA . ALA D 1 285 ? 131.097 17.884 103.166 1.00 109.78 285 ALA D CA 1
ATOM 8010 C C . ALA D 1 285 ? 129.701 17.981 103.772 1.00 117.16 285 ALA D C 1
ATOM 8011 O O . ALA D 1 285 ? 129.546 18.347 104.937 1.00 120.57 285 ALA D O 1
ATOM 8013 N N . SER E 1 2 ? 85.778 20.437 50.473 1.00 90.39 2 SER E N 1
ATOM 8014 C CA . SER E 1 2 ? 86.336 19.810 49.282 1.00 85.99 2 SER E CA 1
ATOM 8015 C C . SER E 1 2 ? 87.262 20.774 48.545 1.00 82.37 2 SER E C 1
ATOM 8016 O O . SER E 1 2 ? 87.867 20.416 47.537 1.00 76.53 2 SER E O 1
ATOM 8019 N N . ARG E 1 3 ? 87.362 21.996 49.059 1.00 81.36 3 ARG E N 1
ATOM 8020 C CA . ARG E 1 3 ? 88.247 23.007 48.490 1.00 77.76 3 ARG E CA 1
ATOM 8021 C C . ARG E 1 3 ? 89.703 22.566 48.604 1.00 76.07 3 ARG E C 1
ATOM 8022 O O . ARG E 1 3 ? 90.521 22.850 47.726 1.00 77.36 3 ARG E O 1
ATOM 8026 N N . SER E 1 4 ? 90.014 21.864 49.689 1.00 75.42 4 SER E N 1
ATOM 8027 C CA . SER E 1 4 ? 91.356 21.342 49.924 1.00 77.76 4 SER E CA 1
ATOM 8028 C C . SER E 1 4 ? 91.709 20.226 48.946 1.00 73.98 4 SER E C 1
ATOM 8029 O O . SER E 1 4 ? 92.809 20.195 48.394 1.00 73.92 4 SER E O 1
ATOM 8032 N N . SER E 1 5 ? 90.776 19.300 48.751 1.00 73.39 5 SER E N 1
ATOM 8033 C CA . SER E 1 5 ? 91.008 18.158 47.877 1.00 75.03 5 SER E CA 1
ATOM 8034 C C . SER E 1 5 ? 91.160 18.602 46.429 1.00 72.47 5 SER E C 1
ATOM 8035 O O . SER E 1 5 ? 91.976 18.061 45.686 1.00 69.40 5 SER E O 1
ATOM 8038 N N . ALA E 1 6 ? 90.365 19.594 46.041 1.00 68.87 6 ALA E N 1
ATOM 8039 C CA . ALA E 1 6 ? 90.379 20.113 44.682 1.00 67.66 6 ALA E CA 1
ATOM 8040 C C . ALA E 1 6 ? 91.690 20.841 44.384 1.00 63.80 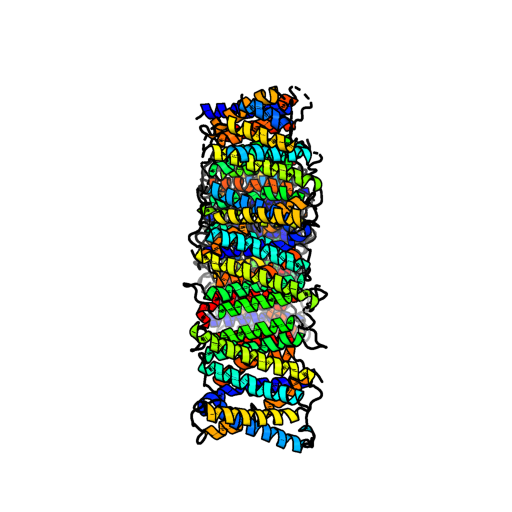6 ALA E C 1
ATOM 8041 O O . ALA E 1 6 ? 92.186 20.809 43.258 1.00 61.89 6 ALA E O 1
ATOM 8043 N N . THR E 1 7 ? 92.243 21.495 45.401 1.00 62.56 7 THR E N 1
ATOM 8044 C CA . THR E 1 7 ? 93.532 22.170 45.285 1.00 60.14 7 THR E CA 1
ATOM 8045 C C . THR E 1 7 ? 94.647 21.154 45.077 1.00 63.27 7 THR E C 1
ATOM 8046 O O . THR E 1 7 ? 95.581 21.381 44.303 1.00 65.13 7 THR E O 1
ATOM 8050 N N . LEU E 1 8 ? 94.535 20.034 45.782 1.00 62.44 8 LEU E N 1
ATOM 8051 C CA . LEU E 1 8 ? 95.498 18.946 45.677 1.00 65.27 8 LEU E CA 1
ATOM 8052 C C . LEU E 1 8 ? 95.617 18.433 44.244 1.00 63.06 8 LEU E C 1
ATOM 8053 O O . LEU E 1 8 ? 96.716 18.339 43.700 1.00 61.90 8 LEU E O 1
ATOM 8058 N N . ILE E 1 9 ? 94.485 18.108 43.628 1.00 58.91 9 ILE E N 1
ATOM 8059 C CA . ILE E 1 9 ? 94.510 17.584 42.268 1.00 61.76 9 ILE E CA 1
ATOM 8060 C C . ILE E 1 9 ? 94.818 18.684 41.257 1.00 55.45 9 ILE E C 1
ATOM 8061 O O . ILE E 1 9 ? 95.217 18.401 40.132 1.00 49.20 9 ILE E O 1
ATOM 8066 N N . GLY E 1 10 ? 94.638 19.937 41.661 1.00 60.14 10 GLY E N 1
ATOM 8067 C CA . GLY E 1 10 ? 95.007 21.056 40.817 1.00 58.98 10 GLY E CA 1
ATOM 8068 C C . GLY E 1 10 ? 96.516 21.103 40.685 1.00 57.35 10 GLY E C 1
ATOM 8069 O O . GLY E 1 10 ? 97.055 21.494 39.651 1.00 51.54 10 GLY E O 1
ATOM 8070 N N . PHE E 1 11 ? 97.196 20.679 41.746 1.00 60.47 11 PHE E N 1
ATOM 8071 C CA . PHE E 1 11 ? 98.653 20.663 41.782 1.00 56.73 11 PHE E CA 1
ATOM 8072 C C . PHE E 1 11 ? 99.223 19.582 40.865 1.00 55.25 11 PHE E C 1
ATOM 8073 O O . PHE E 1 11 ? 100.381 19.664 40.455 1.00 54.92 11 PHE E O 1
ATOM 8081 N N . THR E 1 12 ? 98.414 18.576 40.536 1.00 52.64 12 THR E N 1
ATOM 8082 C CA . THR E 1 12 ? 98.863 17.512 39.639 1.00 50.20 12 THR E CA 1
ATOM 8083 C C . THR E 1 12 ? 99.130 18.057 38.240 1.00 50.09 12 THR E C 1
ATOM 8084 O O . THR E 1 12 ? 99.991 17.547 37.525 1.00 54.29 12 THR E O 1
ATOM 8088 N N . ALA E 1 13 ? 98.389 19.089 37.851 1.00 43.86 13 ALA E N 1
ATOM 8089 C CA . ALA E 1 13 ? 98.622 19.746 36.569 1.00 49.60 13 ALA E CA 1
ATOM 8090 C C . ALA E 1 13 ? 99.997 20.402 36.562 1.00 50.06 13 ALA E C 1
ATOM 8091 O O . ALA E 1 13 ? 100.732 20.322 35.576 1.00 49.49 13 ALA E O 1
ATOM 8093 N N . ILE E 1 14 ? 100.335 21.043 37.678 1.00 49.30 14 ILE E N 1
ATOM 8094 C CA . ILE E 1 14 ? 101.638 21.675 37.856 1.00 47.05 14 ILE E CA 1
ATOM 8095 C C . ILE E 1 14 ? 102.755 20.640 37.782 1.00 50.13 14 ILE E C 1
ATOM 8096 O O . ILE E 1 14 ? 103.801 20.877 37.173 1.00 49.69 14 ILE E O 1
ATOM 8101 N N . LEU E 1 15 ? 102.512 19.485 38.395 1.00 48.40 15 LEU E N 1
ATOM 8102 C CA . LEU E 1 15 ? 103.454 18.375 38.371 1.00 47.72 15 LEU E CA 1
ATOM 8103 C C . LEU E 1 15 ? 103.718 17.878 36.953 1.00 47.44 15 LEU E C 1
ATOM 8104 O O . LEU E 1 15 ? 104.869 17.741 36.541 1.00 49.12 15 LEU E O 1
ATOM 8109 N N . LEU E 1 16 ? 102.648 17.614 36.209 1.00 49.24 16 LEU E N 1
ATOM 8110 C CA . LEU E 1 16 ? 102.769 17.087 34.852 1.00 50.55 16 LEU E CA 1
ATOM 8111 C C . LEU E 1 16 ? 103.377 18.108 33.896 1.00 48.11 16 LEU E C 1
ATOM 8112 O O . LEU E 1 16 ? 104.074 17.746 32.949 1.00 48.23 16 LEU E O 1
ATOM 8117 N N . TRP E 1 17 ? 103.115 19.386 34.146 1.00 46.28 17 TRP E N 1
ATOM 8118 C CA . TRP E 1 17 ? 103.646 20.436 33.287 1.00 46.03 17 TRP E CA 1
ATOM 8119 C C . TRP E 1 17 ? 105.141 20.629 33.536 1.00 45.26 17 TRP E C 1
ATOM 8120 O O . TRP E 1 17 ? 105.852 21.174 32.696 1.00 40.44 17 TRP E O 1
ATOM 8131 N N . SER E 1 18 ? 105.613 20.154 34.686 1.00 45.17 18 SER E N 1
ATOM 8132 C CA . SER E 1 18 ? 107.035 20.188 35.013 1.00 48.84 18 SER E CA 1
ATOM 8133 C C . SER E 1 18 ? 107.834 19.185 34.179 1.00 53.28 18 SER E C 1
ATOM 8134 O O . SER E 1 18 ? 109.058 19.277 34.088 1.00 56.56 18 SER E O 1
ATOM 8137 N N . THR E 1 19 ? 107.138 18.225 33.578 1.00 51.74 19 THR E N 1
ATOM 8138 C CA . THR E 1 19 ? 107.798 17.152 32.841 1.00 51.50 19 THR E CA 1
ATOM 8139 C C . THR E 1 19 ? 108.023 17.496 31.374 1.00 53.06 19 THR E C 1
ATOM 8140 O O . THR E 1 19 ? 108.571 16.690 30.625 1.00 60.26 19 THR E O 1
ATOM 8144 N N . LEU E 1 20 ? 107.603 18.689 30.966 1.00 49.52 20 LEU E N 1
ATOM 8145 C CA . LEU E 1 20 ? 107.700 19.097 29.567 1.00 50.96 20 LEU E CA 1
ATOM 8146 C C . LEU E 1 20 ? 109.143 19.180 29.075 1.00 52.75 20 LEU E C 1
ATOM 8147 O O . LEU E 1 20 ? 109.424 18.922 27.904 1.00 53.96 20 LEU E O 1
ATOM 8152 N N . ALA E 1 21 ? 110.053 19.534 29.977 1.00 51.86 21 ALA E N 1
ATOM 8153 C CA . ALA E 1 21 ? 111.460 19.695 29.630 1.00 55.58 21 ALA E CA 1
ATOM 8154 C C . ALA E 1 21 ? 112.086 18.386 29.163 1.00 57.60 21 ALA E C 1
ATOM 8155 O O . ALA E 1 21 ? 113.024 18.393 28.369 1.00 63.80 21 ALA E O 1
ATOM 8157 N N . LEU E 1 22 ? 111.565 17.267 29.658 1.00 58.63 22 LEU E N 1
ATOM 8158 C CA . LEU E 1 22 ? 112.112 15.955 29.321 1.00 61.73 22 LEU E CA 1
ATOM 8159 C C . LEU E 1 22 ? 111.840 15.576 27.868 1.00 57.45 22 LEU E C 1
ATOM 8160 O O . LEU E 1 22 ? 112.591 14.808 27.269 1.00 64.51 22 LEU E O 1
ATOM 8165 N N . ALA E 1 23 ? 110.766 16.115 27.303 1.00 60.02 23 ALA E N 1
ATOM 8166 C CA . ALA E 1 23 ? 110.391 15.799 25.929 1.00 62.23 23 ALA E CA 1
ATOM 8167 C C . ALA E 1 23 ? 110.998 16.783 24.930 1.00 64.84 23 ALA E C 1
ATOM 8168 O O . ALA E 1 23 ? 110.849 16.616 23.723 1.00 71.82 23 ALA E O 1
ATOM 8170 N N . THR E 1 24 ? 111.687 17.798 25.440 1.00 64.15 24 THR E N 1
ATOM 8171 C CA . THR E 1 24 ? 112.239 18.855 24.600 1.00 68.45 24 THR E CA 1
ATOM 8172 C C . THR E 1 24 ? 113.227 18.319 23.571 1.00 68.62 24 THR E C 1
ATOM 8173 O O . THR E 1 24 ? 113.166 18.679 22.395 1.00 70.73 24 THR E O 1
ATOM 8177 N N . SER E 1 25 ? 114.130 17.455 24.020 1.00 68.60 25 SER E N 1
ATOM 8178 C CA . SER E 1 25 ? 115.184 16.925 23.164 1.00 68.20 25 SER E CA 1
ATOM 8179 C C . SER E 1 25 ? 114.637 16.159 21.962 1.00 70.66 25 SER E C 1
ATOM 8180 O O . SER E 1 25 ? 115.110 16.334 20.839 1.00 81.07 25 SER E O 1
ATOM 8182 N N . SER E 1 26 ? 113.637 15.317 22.195 1.00 66.03 26 SER E N 1
ATOM 8183 C CA . SER E 1 26 ? 113.117 14.457 21.138 1.00 68.58 26 SER E CA 1
ATOM 8184 C C . SER E 1 26 ? 112.081 15.150 20.253 1.00 60.06 26 SER E C 1
ATOM 8185 O O . SER E 1 26 ? 111.840 14.719 19.133 1.00 63.28 26 SER E O 1
ATOM 8188 N N . THR E 1 27 ? 111.477 16.226 20.745 1.00 57.92 27 THR E N 1
ATOM 8189 C CA . THR E 1 27 ? 110.404 16.885 20.003 1.00 57.12 27 THR E CA 1
ATOM 8190 C C . THR E 1 27 ? 110.844 18.226 19.405 1.00 56.85 27 THR E C 1
ATOM 8191 O O . THR E 1 27 ? 110.071 18.889 18.709 1.00 58.02 27 THR E O 1
ATOM 8195 N N . GLY E 1 28 ? 112.097 18.598 19.655 1.00 54.45 28 GLY E N 1
ATOM 8196 C CA . GLY E 1 28 ? 112.616 19.915 19.317 1.00 49.10 28 GLY E CA 1
ATOM 8197 C C . GLY E 1 28 ? 112.560 20.367 17.867 1.00 48.78 28 GLY E C 1
ATOM 8198 O O . GLY E 1 28 ? 112.608 21.563 17.594 1.00 48.66 28 GLY E O 1
ATOM 8199 N N . ALA E 1 29 ? 112.467 19.426 16.934 1.00 50.53 29 ALA E N 1
ATOM 8200 C CA . ALA E 1 29 ? 112.457 19.770 15.514 1.00 48.24 29 ALA E CA 1
ATOM 8201 C C . ALA E 1 29 ? 111.050 20.091 15.018 1.00 46.78 29 ALA E C 1
ATOM 8202 O O . ALA E 1 29 ? 110.875 20.735 13.985 1.00 48.69 29 ALA E O 1
ATOM 8204 N N . VAL E 1 30 ? 110.050 19.636 15.762 1.00 45.90 30 VAL E N 1
ATOM 8205 C CA . VAL E 1 30 ? 108.658 19.818 15.372 1.00 47.36 30 VAL E CA 1
ATOM 8206 C C . VAL E 1 30 ? 108.151 21.213 15.727 1.00 44.44 30 VAL E C 1
ATOM 8207 O O . VAL E 1 30 ? 108.175 21.602 16.892 1.00 42.94 30 VAL E O 1
ATOM 8211 N N . PRO E 1 31 ? 107.701 21.974 14.715 1.00 45.76 31 PRO E N 1
ATOM 8212 C CA . PRO E 1 31 ? 107.144 23.314 14.940 1.00 42.25 31 PRO E CA 1
ATOM 8213 C C . PRO E 1 31 ? 105.961 23.288 15.909 1.00 39.33 31 PRO E C 1
ATOM 8214 O O . PRO E 1 31 ? 105.201 22.318 15.915 1.00 41.04 31 PRO E O 1
ATOM 8218 N N . PRO E 1 32 ? 105.822 24.339 16.733 1.00 36.81 32 PRO E N 1
ATOM 8219 C CA . PRO E 1 32 ? 104.871 24.396 17.855 1.00 37.62 32 PRO E CA 1
ATOM 8220 C C . PRO E 1 32 ? 103.386 24.196 17.512 1.00 37.83 32 PRO E C 1
ATOM 8221 O O . PRO E 1 32 ? 102.715 23.501 18.273 1.00 41.13 32 PRO E O 1
ATOM 8225 N N . PHE E 1 33 ? 102.875 24.785 16.434 1.00 34.47 33 PHE E N 1
ATOM 8226 C CA . PHE E 1 33 ? 101.455 24.624 16.112 1.00 34.89 33 PHE E CA 1
ATOM 8227 C C . PHE E 1 33 ? 101.135 23.181 15.730 1.00 43.30 33 PHE E C 1
ATOM 8228 O O . PHE E 1 33 ? 100.074 22.666 16.078 1.00 42.82 33 PHE E O 1
ATOM 8236 N N . LEU E 1 34 ? 102.052 22.530 15.020 1.00 41.02 34 LEU E N 1
ATOM 8237 C CA . LEU E 1 34 ? 101.876 21.124 14.674 1.00 44.56 34 LEU E CA 1
ATOM 8238 C C . LEU E 1 34 ? 101.884 20.247 15.930 1.00 42.26 34 LEU E C 1
ATOM 8239 O O . LEU E 1 34 ? 100.985 19.435 16.130 1.00 43.97 34 LEU E O 1
ATOM 8244 N N . LEU E 1 35 ? 102.897 20.424 16.774 1.00 41.83 35 LEU E N 1
ATOM 8245 C CA . LEU E 1 35 ? 103.022 19.650 18.007 1.00 45.30 35 LEU E CA 1
ATOM 8246 C C . LEU E 1 35 ? 101.799 19.835 18.894 1.00 45.42 35 LEU E C 1
ATOM 8247 O O . LEU E 1 35 ? 101.275 18.874 19.460 1.00 42.25 35 LEU E O 1
ATOM 8252 N N . THR E 1 36 ? 101.347 21.079 19.001 1.00 42.38 36 THR E N 1
ATOM 8253 C CA . THR E 1 36 ? 100.126 21.395 19.734 1.00 38.94 36 THR E CA 1
ATOM 8254 C C . THR E 1 36 ? 98.922 20.663 19.144 1.00 38.45 36 THR E C 1
ATOM 8255 O O . THR E 1 36 ? 98.112 20.093 19.880 1.00 43.03 36 THR E O 1
ATOM 8259 N N . ALA E 1 37 ? 98.813 20.674 17.818 1.00 38.08 37 ALA E N 1
ATOM 8260 C CA . ALA E 1 37 ? 97.696 20.024 17.132 1.00 43.03 37 ALA E CA 1
ATOM 8261 C C . ALA E 1 37 ? 97.663 18.524 17.411 1.00 45.40 37 ALA E C 1
ATOM 8262 O O . ALA E 1 37 ? 96.603 17.959 17.683 1.00 45.85 37 ALA E O 1
ATOM 8264 N N . LEU E 1 38 ? 98.830 17.889 17.343 1.00 43.90 38 LEU E N 1
ATOM 8265 C CA . LEU E 1 38 ? 98.947 16.457 17.593 1.00 47.12 38 LEU E CA 1
ATOM 8266 C C . LEU E 1 38 ? 98.649 16.110 19.054 1.00 48.13 38 LEU E C 1
ATOM 8267 O O . LEU E 1 38 ? 97.873 15.198 19.335 1.00 51.02 38 LEU E O 1
ATOM 8272 N N . THR E 1 39 ? 99.253 16.843 19.983 1.00 45.50 39 THR E N 1
ATOM 8273 C CA . THR E 1 39 ? 99.110 16.514 21.398 1.00 46.56 39 THR E CA 1
ATOM 8274 C C . THR E 1 39 ? 97.738 16.891 21.970 1.00 45.78 39 THR E C 1
ATOM 8275 O O . THR E 1 39 ? 97.243 16.217 22.872 1.00 44.76 39 THR E O 1
ATOM 8279 N N . PHE E 1 40 ? 97.116 17.947 21.450 1.00 41.76 40 PHE E N 1
ATOM 8280 C CA . PHE E 1 40 ? 95.800 18.350 21.954 1.00 40.03 40 PHE E CA 1
ATOM 8281 C C . PHE E 1 40 ? 94.668 17.516 21.357 1.00 46.40 40 PHE E C 1
ATOM 8282 O O . PHE E 1 40 ? 93.602 17.398 21.961 1.00 48.73 40 PHE E O 1
ATOM 8290 N N . THR E 1 41 ? 94.890 16.941 20.179 1.00 47.16 41 THR E N 1
ATOM 8291 C CA . THR E 1 41 ? 93.935 15.985 19.631 1.00 47.68 41 THR E CA 1
ATOM 8292 C C . THR E 1 41 ? 93.904 14.756 20.533 1.00 46.48 41 THR E C 1
ATOM 8293 O O . THR E 1 41 ? 92.835 14.280 20.914 1.00 52.53 41 THR E O 1
ATOM 8297 N N . ILE E 1 42 ? 95.086 14.256 20.882 1.00 47.98 42 ILE E N 1
ATOM 8298 C CA . ILE E 1 42 ? 95.203 13.138 21.813 1.00 54.16 42 ILE E CA 1
ATOM 8299 C C . ILE E 1 42 ? 94.588 13.500 23.164 1.00 58.60 42 ILE E C 1
ATOM 8300 O O . ILE E 1 42 ? 93.828 12.719 23.738 1.00 64.75 42 ILE E O 1
ATOM 8305 N N . GLY E 1 43 ? 94.913 14.695 23.653 1.00 54.14 43 GLY E N 1
ATOM 8306 C CA . GLY E 1 43 ? 94.400 15.182 24.923 1.00 51.48 43 GLY E CA 1
ATOM 8307 C C . GLY E 1 43 ? 92.886 15.247 24.995 1.00 51.31 43 GLY E C 1
ATOM 8308 O O . GLY E 1 43 ? 92.290 14.883 26.009 1.00 54.37 43 GLY E O 1
ATOM 8309 N N . GLY E 1 44 ? 92.263 15.717 23.920 1.00 45.99 44 GLY E N 1
ATOM 8310 C CA . GLY E 1 44 ? 90.817 15.769 23.843 1.00 47.50 44 GLY E CA 1
ATOM 8311 C C . GLY E 1 44 ? 90.216 14.380 23.735 1.00 61.20 44 GLY E C 1
ATOM 8312 O O . GLY E 1 44 ? 89.185 14.090 24.345 1.00 64.72 44 GLY E O 1
ATOM 8313 N N . ALA E 1 45 ? 90.867 13.518 22.960 1.00 61.12 45 ALA E N 1
ATOM 8314 C CA . ALA E 1 45 ? 90.398 12.149 22.769 1.00 63.56 45 ALA E CA 1
ATOM 8315 C C . ALA E 1 45 ? 90.478 11.352 24.066 1.00 68.85 45 ALA E C 1
ATOM 8316 O O . ALA E 1 45 ? 89.582 10.566 24.374 1.00 71.98 45 ALA E O 1
ATOM 8318 N N . VAL E 1 46 ? 91.554 11.555 24.821 1.00 69.25 46 VAL E N 1
ATOM 8319 C CA . VAL E 1 46 ? 91.713 10.901 26.115 1.00 72.05 46 VAL E CA 1
ATOM 8320 C C . VAL E 1 46 ? 90.621 11.367 27.073 1.00 75.66 46 VAL E C 1
ATOM 8321 O O . VAL E 1 46 ? 90.070 10.574 27.838 1.00 76.45 46 VAL E O 1
ATOM 8325 N N . GLY E 1 47 ? 90.296 12.654 27.011 1.00 73.32 47 GLY E N 1
ATOM 8326 C CA . GLY E 1 47 ? 89.244 13.212 27.839 1.00 74.67 47 GLY E CA 1
ATOM 8327 C C . GLY E 1 47 ? 87.873 12.632 27.555 1.00 75.46 47 GLY E C 1
ATOM 8328 O O . GLY E 1 47 ? 87.143 12.272 28.476 1.00 76.32 47 GLY E O 1
ATOM 8329 N N . ILE E 1 48 ? 87.521 12.548 26.277 1.00 75.70 48 ILE E N 1
ATOM 8330 C CA . ILE E 1 48 ? 86.232 12.002 25.875 1.00 78.49 48 ILE E CA 1
ATOM 8331 C C . ILE E 1 48 ? 86.151 10.517 26.214 1.00 83.14 48 ILE E C 1
ATOM 8332 O O . ILE E 1 48 ? 85.125 10.038 26.693 1.00 89.74 48 ILE E O 1
ATOM 8337 N N . ALA E 1 49 ? 87.246 9.800 25.978 1.00 82.69 49 ALA E N 1
ATOM 8338 C CA . ALA E 1 49 ? 87.311 8.374 26.280 1.00 83.70 49 ALA E CA 1
ATOM 8339 C C . ALA E 1 49 ? 87.225 8.116 27.782 1.00 85.04 49 ALA E C 1
ATOM 8340 O O . ALA E 1 49 ? 86.551 7.185 28.221 1.00 90.87 49 ALA E O 1
ATOM 8342 N N . ALA E 1 50 ? 87.911 8.942 28.567 1.00 80.11 50 ALA E N 1
ATOM 8343 C CA . ALA E 1 50 ? 87.880 8.807 30.019 1.00 79.49 50 ALA E CA 1
ATOM 8344 C C . ALA E 1 50 ? 86.519 9.218 30.564 1.00 84.45 50 ALA E C 1
ATOM 8345 O O . ALA E 1 50 ? 86.070 8.705 31.590 1.00 88.08 50 ALA E O 1
ATOM 8347 N N . GLY E 1 51 ? 85.867 10.145 29.869 1.00 81.81 51 GLY E N 1
ATOM 8348 C CA . GLY E 1 51 ? 84.541 10.594 30.249 1.00 87.56 51 GLY E CA 1
ATOM 8349 C C . GLY E 1 51 ? 83.512 9.483 30.155 1.00 83.66 51 GLY E C 1
ATOM 8350 O O . GLY E 1 51 ? 82.645 9.351 31.019 1.00 83.07 51 GLY E O 1
ATOM 8351 N N . LEU E 1 52 ? 83.616 8.681 29.100 1.00 85.58 52 LEU E N 1
ATOM 8352 C CA . LEU E 1 52 ? 82.709 7.559 28.886 1.00 93.21 52 LEU E CA 1
ATOM 8353 C C . LEU E 1 52 ? 82.811 6.543 30.020 1.00 101.42 52 LEU E C 1
ATOM 8354 O O . LEU E 1 52 ? 81.811 5.952 30.429 1.00 106.50 52 LEU E O 1
ATOM 8359 N N . ALA E 1 53 ? 84.025 6.356 30.529 1.00 105.46 53 ALA E N 1
ATOM 8360 C CA . ALA E 1 53 ? 84.268 5.443 31.641 1.00 112.60 53 ALA E CA 1
ATOM 8361 C C . ALA E 1 53 ? 83.555 5.911 32.907 1.00 115.66 53 ALA E C 1
ATOM 8362 O O . ALA E 1 53 ? 83.105 5.098 33.715 1.00 120.31 53 ALA E O 1
ATOM 8364 N N . ARG E 1 54 ? 83.456 7.226 33.073 1.00 113.51 54 ARG E N 1
ATOM 8365 C CA . ARG E 1 54 ? 82.781 7.808 34.227 1.00 113.56 54 ARG E CA 1
ATOM 8366 C C . ARG E 1 54 ? 81.281 7.913 33.981 1.00 114.22 54 ARG E C 1
ATOM 8367 O O . ARG E 1 54 ? 80.526 8.357 34.849 1.00 113.30 54 ARG E O 1
ATOM 8369 N N . GLY E 1 55 ? 80.860 7.504 32.788 1.00 113.83 55 GLY E N 1
ATOM 8370 C CA . GLY E 1 55 ? 79.466 7.565 32.395 1.00 117.85 55 GLY E CA 1
ATOM 8371 C C . GLY E 1 55 ? 78.896 8.971 32.399 1.00 113.67 55 GLY E C 1
ATOM 8372 O O . GLY E 1 55 ? 77.746 9.175 32.787 1.00 118.25 55 GLY E O 1
ATOM 8373 N N . VAL E 1 56 ? 79.693 9.944 31.967 1.00 109.70 56 VAL E N 1
ATOM 8374 C CA . VAL E 1 56 ? 79.241 11.334 31.976 1.00 108.73 56 VAL E CA 1
ATOM 8375 C C . VAL E 1 56 ? 78.391 11.661 30.749 1.00 113.57 56 VAL E C 1
ATOM 8376 O O . VAL E 1 56 ? 77.613 12.616 30.763 1.00 114.63 56 VAL E O 1
ATOM 8380 N N . GLY E 1 57 ? 78.535 10.866 29.693 1.00 116.01 57 GLY E N 1
ATOM 8381 C CA . GLY E 1 57 ? 77.802 11.100 28.461 1.00 118.73 57 GLY E CA 1
ATOM 8382 C C . GLY E 1 57 ? 78.344 12.274 27.664 1.00 112.97 57 GLY E C 1
ATOM 8383 O O . GLY E 1 57 ? 79.111 13.088 28.180 1.00 109.01 57 GLY E O 1
ATOM 8384 N N . LEU E 1 58 ? 77.942 12.358 26.399 1.00 114.87 58 LEU E N 1
ATOM 8385 C CA . LEU E 1 58 ? 78.373 13.444 25.525 1.00 115.22 58 LEU E CA 1
ATOM 8386 C C . LEU E 1 58 ? 77.381 14.600 25.550 1.00 117.55 58 LEU E C 1
ATOM 8387 O O . LEU E 1 58 ? 77.494 15.544 24.769 1.00 118.77 58 LEU E O 1
ATOM 8392 N N . SER E 1 59 ? 76.407 14.523 26.452 1.00 122.01 59 SER E N 1
ATOM 8393 C CA . SER E 1 59 ? 75.410 15.578 26.589 1.00 117.05 59 SER E CA 1
ATOM 8394 C C . SER E 1 59 ? 76.032 16.833 27.193 1.00 110.88 59 SER E C 1
ATOM 8395 O O . SER E 1 59 ? 75.445 17.913 27.145 1.00 114.66 59 SER E O 1
ATOM 8398 N N . VAL E 1 60 ? 77.222 16.681 27.764 1.00 101.15 60 VAL E N 1
ATOM 8399 C CA . VAL E 1 60 ? 77.937 17.809 28.347 1.00 94.86 60 VAL E CA 1
ATOM 8400 C C . VAL E 1 60 ? 78.614 18.643 27.261 1.00 87.53 60 VAL E C 1
ATOM 8401 O O . VAL E 1 60 ? 79.030 19.773 27.506 1.00 85.45 60 VAL E O 1
ATOM 8405 N N . LEU E 1 61 ? 78.708 18.083 26.059 1.00 90.73 61 LEU E N 1
ATOM 8406 C CA . LEU E 1 61 ? 79.387 18.744 24.948 1.00 93.35 61 LEU E CA 1
ATOM 8407 C C . LEU E 1 61 ? 78.679 20.015 24.485 1.00 98.08 61 LEU E C 1
ATOM 8408 O O . LEU E 1 61 ? 79.309 20.905 23.916 1.00 97.73 61 LEU E O 1
ATOM 8413 N N . ARG E 1 62 ? 77.373 20.099 24.715 1.00 103.22 62 ARG E N 1
ATOM 8414 C CA . ARG E 1 62 ? 76.623 21.281 24.306 1.00 103.72 62 ARG E CA 1
ATOM 8415 C C . ARG E 1 62 ? 76.719 22.371 25.370 1.00 100.59 62 ARG E C 1
ATOM 8416 O O . ARG E 1 62 ? 76.423 22.145 26.543 1.00 105.22 62 ARG E O 1
ATOM 8424 N N . GLN E 1 63 ? 77.169 23.549 24.950 1.00 94.81 63 GLN E N 1
ATOM 8425 C CA . GLN E 1 63 ? 77.335 24.689 25.845 1.00 88.05 63 GLN E CA 1
ATOM 8426 C C . GLN E 1 63 ? 77.017 25.979 25.093 1.00 85.57 63 GLN E C 1
ATOM 8427 O O . GLN E 1 63 ? 77.160 26.034 23.873 1.00 87.15 63 GLN E O 1
ATOM 8433 N N . PRO E 1 64 ? 76.576 27.022 25.814 1.00 84.92 64 PRO E N 1
ATOM 8434 C CA . PRO E 1 64 ? 76.344 28.326 25.178 1.00 87.38 64 PRO E CA 1
ATOM 8435 C C . PRO E 1 64 ? 77.647 28.948 24.675 1.00 87.06 64 PRO E C 1
ATOM 8436 O O . PRO E 1 64 ? 78.723 28.447 25.002 1.00 89.55 64 PRO E O 1
ATOM 8440 N N . TRP E 1 65 ? 77.556 30.019 23.892 1.00 87.20 65 TRP E N 1
ATOM 8441 C CA . TRP E 1 65 ? 78.751 30.620 23.299 1.00 85.37 65 TRP E CA 1
ATOM 8442 C C . TRP E 1 65 ? 79.766 31.189 24.312 1.00 83.28 65 TRP E C 1
ATOM 8443 O O . TRP E 1 65 ? 80.967 31.115 24.056 1.00 77.04 65 TRP E O 1
ATOM 8454 N N . PRO E 1 66 ? 79.307 31.765 25.448 1.00 85.07 66 PRO E N 1
ATOM 8455 C CA . PRO E 1 66 ? 80.334 32.274 26.370 1.00 58.28 66 PRO E CA 1
ATOM 8456 C C . PRO E 1 66 ? 81.298 31.200 26.878 1.00 68.53 66 PRO E C 1
ATOM 8457 O O . PRO E 1 66 ? 82.460 31.505 27.145 1.00 65.10 66 PRO E O 1
ATOM 8461 N N . VAL E 1 67 ? 80.822 29.965 26.996 1.00 68.31 67 VAL E N 1
ATOM 8462 C CA . VAL E 1 67 ? 81.656 28.855 27.448 1.00 59.00 67 VAL E CA 1
ATOM 8463 C C . VAL E 1 67 ? 82.738 28.524 26.420 1.00 57.04 67 VAL E C 1
ATOM 8464 O O . VAL E 1 67 ? 83.889 28.270 26.775 1.00 57.09 67 VAL E O 1
ATOM 8468 N N . TRP E 1 68 ? 82.364 28.538 25.145 1.00 59.72 68 TRP E N 1
ATOM 8469 C CA . TRP E 1 68 ? 83.295 28.205 24.073 1.00 56.42 68 TRP E CA 1
ATOM 8470 C C . TRP E 1 68 ? 84.294 29.326 23.817 1.00 53.60 68 TRP E C 1
ATOM 8471 O O . TRP E 1 68 ? 85.446 29.069 23.467 1.00 55.88 68 TRP E O 1
ATOM 8482 N N . VAL E 1 69 ? 83.852 30.568 23.984 1.00 53.60 69 VAL E N 1
ATOM 8483 C CA . VAL E 1 69 ? 84.744 31.715 23.856 1.00 53.81 69 VAL E CA 1
ATOM 8484 C C . VAL E 1 69 ? 85.805 31.658 24.944 1.00 56.71 69 VAL E C 1
ATOM 8485 O O . VAL E 1 69 ? 86.985 31.917 24.701 1.00 58.68 69 VAL E O 1
ATOM 8489 N N . HIS E 1 70 ? 85.368 31.300 26.146 1.00 56.88 70 HIS E N 1
ATOM 8490 C CA . HIS E 1 70 ? 86.258 31.154 27.287 1.00 52.98 70 HIS E CA 1
ATOM 8491 C C . HIS E 1 70 ? 87.332 30.098 27.042 1.00 50.46 70 HIS E C 1
ATOM 8492 O O . HIS E 1 70 ? 88.525 30.368 27.176 1.00 46.53 70 HIS E O 1
ATOM 8499 N N . GLY E 1 71 ? 86.900 28.895 26.685 1.00 49.81 71 GLY E N 1
ATOM 8500 C CA . GLY E 1 71 ? 87.814 27.778 26.534 1.00 51.89 71 GLY E CA 1
ATOM 8501 C C . GLY E 1 71 ? 88.701 27.8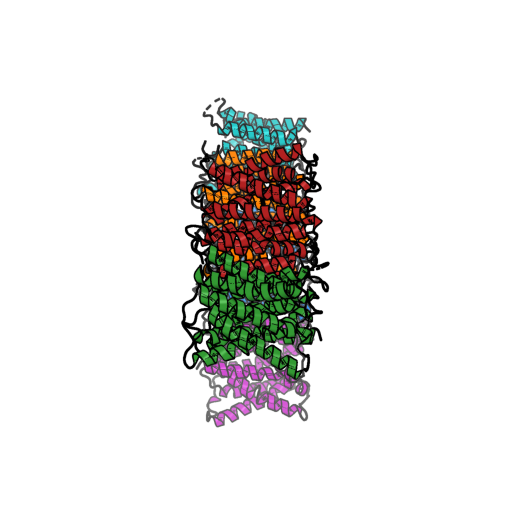41 25.307 1.00 48.90 71 GLY E C 1
ATOM 8502 O O . GLY E 1 71 ? 89.902 27.584 25.389 1.00 52.33 71 GLY E O 1
ATOM 8503 N N . ILE E 1 72 ? 88.114 28.170 24.163 1.00 50.78 72 ILE E N 1
ATOM 8504 C CA . ILE E 1 72 ? 88.878 28.235 22.923 1.00 51.99 72 ILE E CA 1
ATOM 8505 C C . ILE E 1 72 ? 89.762 29.473 22.911 1.00 49.42 72 ILE E C 1
ATOM 8506 O O . ILE E 1 72 ? 90.949 29.391 22.601 1.00 58.66 72 ILE E O 1
ATOM 8511 N N . GLY E 1 73 ? 89.181 30.619 23.252 1.00 46.26 73 GLY E N 1
ATOM 8512 C CA . GLY E 1 73 ? 89.933 31.859 23.330 1.00 47.40 73 GLY E CA 1
ATOM 8513 C C . GLY E 1 73 ? 91.052 31.769 24.350 1.00 51.96 73 GLY E C 1
ATOM 8514 O O . GLY E 1 73 ? 92.097 32.408 24.204 1.00 56.36 73 GLY E O 1
ATOM 8515 N N . GLY E 1 74 ? 90.834 30.961 25.383 1.00 43.83 74 GLY E N 1
ATOM 8516 C CA . GLY E 1 74 ? 91.826 30.752 26.418 1.00 42.28 74 GLY E CA 1
ATOM 8517 C C . GLY E 1 74 ? 92.937 29.797 26.030 1.00 44.28 74 GLY E C 1
ATOM 8518 O O . GLY E 1 74 ? 94.111 30.155 26.091 1.00 47.69 74 GLY E O 1
ATOM 8519 N N . LEU E 1 75 ? 92.582 28.580 25.630 1.00 38.19 75 LEU E N 1
ATOM 8520 C CA . LEU E 1 75 ? 93.600 27.570 25.343 1.00 45.15 75 LEU E CA 1
ATOM 8521 C C . LEU E 1 75 ? 94.364 27.850 24.049 1.00 41.40 75 LEU E C 1
ATOM 8522 O O . LEU E 1 75 ? 95.583 27.684 24.000 1.00 40.47 75 LEU E O 1
ATOM 8527 N N . PHE E 1 76 ? 93.666 28.273 23.001 1.00 41.88 76 PHE E N 1
ATOM 8528 C CA . PHE E 1 76 ? 94.356 28.566 21.750 1.00 39.41 76 PHE E CA 1
ATOM 8529 C C . PHE E 1 76 ? 95.055 29.918 21.831 1.00 39.06 76 PHE E C 1
ATOM 8530 O O . PHE E 1 76 ? 96.208 30.055 21.421 1.00 42.99 76 PHE E O 1
ATOM 8538 N N . GLY E 1 77 ? 94.349 30.907 22.371 1.00 44.39 77 GLY E N 1
ATOM 8539 C CA . GLY E 1 77 ? 94.879 32.249 22.535 1.00 39.10 77 GLY E CA 1
ATOM 8540 C C . GLY E 1 77 ? 96.265 32.354 23.146 1.00 38.25 77 GLY E C 1
ATOM 8541 O O . GLY E 1 77 ? 97.123 33.049 22.605 1.00 40.33 77 GLY E O 1
ATOM 8542 N N . TYR E 1 78 ? 96.504 31.674 24.265 1.00 39.29 78 TYR E N 1
ATOM 8543 C CA . TYR E 1 78 ? 97.800 31.810 24.926 1.00 41.65 78 TYR E CA 1
ATOM 8544 C C . TYR E 1 78 ? 98.879 31.042 24.160 1.00 41.42 78 TYR E C 1
ATOM 8545 O O . TYR E 1 78 ? 100.054 31.405 24.200 1.00 37.54 78 TYR E O 1
ATOM 8554 N N . HIS E 1 79 ? 98.476 29.998 23.441 1.00 37.92 79 HIS E N 1
ATOM 8555 C CA . HIS E 1 79 ? 99.402 29.304 22.552 1.00 34.88 79 HIS E CA 1
ATOM 8556 C C . HIS E 1 79 ? 99.807 30.193 21.383 1.00 36.54 79 HIS E C 1
ATOM 8557 O O . HIS E 1 79 ? 100.987 30.295 21.053 1.00 37.29 79 HIS E O 1
ATOM 8564 N N . PHE E 1 80 ? 98.822 30.831 20.757 1.00 37.22 80 PHE E N 1
ATOM 8565 C CA . PHE E 1 80 ? 99.083 31.695 19.612 1.00 37.81 80 PHE E CA 1
ATOM 8566 C C . PHE E 1 80 ? 100.086 32.790 19.957 1.00 35.43 80 PHE E C 1
ATOM 8567 O O . PHE E 1 80 ? 101.068 32.988 19.246 1.00 36.52 80 PHE E O 1
ATOM 8575 N N . PHE E 1 81 ? 99.844 33.495 21.053 1.00 36.52 81 PHE E N 1
ATOM 8576 C CA . PHE E 1 81 ? 100.677 34.639 21.397 1.00 38.52 81 PHE E CA 1
ATOM 8577 C C . PHE E 1 81 ? 102.053 34.219 21.897 1.00 35.64 81 PHE E C 1
ATOM 8578 O O . PHE E 1 81 ? 103.039 34.928 21.682 1.00 39.81 81 PHE E O 1
ATOM 8586 N N . TYR E 1 82 ? 102.130 33.063 22.546 1.00 32.95 82 TYR E N 1
ATOM 8587 C CA . TYR E 1 82 ? 103.425 32.546 22.960 1.00 38.40 82 TYR E CA 1
ATOM 8588 C C . TYR E 1 82 ? 104.275 32.131 21.754 1.00 39.15 82 TYR E C 1
ATOM 8589 O O . TYR E 1 82 ? 105.468 32.434 21.692 1.00 43.28 82 TYR E O 1
ATOM 8598 N N . PHE E 1 83 ? 103.664 31.436 20.799 1.00 41.04 83 PHE E N 1
ATOM 8599 C CA . PHE E 1 83 ? 104.386 31.000 19.606 1.00 39.63 83 PHE E CA 1
ATOM 8600 C C . PHE E 1 83 ? 104.820 32.202 18.770 1.00 38.97 83 PHE E C 1
ATOM 8601 O O . PHE E 1 83 ? 105.839 32.154 18.087 1.00 41.04 83 PHE E O 1
ATOM 8609 N N . SER E 1 84 ? 104.040 33.277 18.822 1.00 41.88 84 SER E N 1
ATOM 8610 C CA . SER E 1 84 ? 104.423 34.516 18.160 1.00 42.32 84 SER E CA 1
ATOM 8611 C C . SER E 1 84 ? 105.621 35.125 18.878 1.00 40.30 84 SER E C 1
ATOM 8612 O O . SER E 1 84 ? 106.538 35.643 18.244 1.00 39.22 84 SER E O 1
ATOM 8615 N N . ALA E 1 85 ? 105.611 35.044 20.206 1.00 36.17 85 ALA E N 1
ATOM 8616 C CA . ALA E 1 85 ? 106.722 35.542 21.012 1.00 44.51 85 ALA E CA 1
ATOM 8617 C C . ALA E 1 85 ? 108.017 34.809 20.672 1.00 44.11 85 ALA E C 1
ATOM 8618 O O . ALA E 1 85 ? 109.097 35.405 20.659 1.00 42.70 85 ALA E O 1
ATOM 8620 N N . LEU E 1 86 ? 107.899 33.514 20.391 1.00 47.21 86 LEU E N 1
ATOM 8621 C CA . LEU E 1 86 ? 109.050 32.681 20.045 1.00 46.59 86 LEU E CA 1
ATOM 8622 C C . LEU E 1 86 ? 109.696 33.109 18.728 1.00 49.15 86 LEU E C 1
ATOM 8623 O O . LEU E 1 86 ? 110.897 32.921 18.526 1.00 51.76 86 LEU E O 1
ATOM 8628 N N . LYS E 1 87 ? 108.897 33.681 17.833 1.00 44.11 87 LYS E N 1
ATOM 8629 C CA . LYS E 1 87 ? 109.406 34.161 16.552 1.00 46.37 87 LYS E CA 1
ATOM 8630 C C . LYS E 1 87 ? 109.981 35.569 16.660 1.00 47.93 87 LYS E C 1
ATOM 8631 O O . LYS E 1 87 ? 110.796 35.981 15.839 1.00 54.73 87 LYS E O 1
ATOM 8637 N N . LEU E 1 88 ? 109.543 36.309 17.672 1.00 47.29 88 LEU E N 1
ATOM 8638 C CA . LEU E 1 88 ? 109.846 37.732 17.756 1.00 48.97 88 LEU E CA 1
ATOM 8639 C C . LEU E 1 88 ? 110.864 38.061 18.844 1.00 52.07 88 LEU E C 1
ATOM 8640 O O . LEU E 1 88 ? 111.373 39.179 18.908 1.00 54.55 88 LEU E O 1
ATOM 8645 N N . ALA E 1 89 ? 111.162 37.084 19.692 1.00 50.16 89 ALA E N 1
ATOM 8646 C CA . ALA E 1 89 ? 112.115 37.279 20.777 1.00 45.31 89 ALA E CA 1
ATOM 8647 C C . ALA E 1 89 ? 112.879 35.990 21.062 1.00 44.98 89 ALA E C 1
ATOM 8648 O O . ALA E 1 89 ? 112.445 34.911 20.662 1.00 47.07 89 ALA E O 1
ATOM 8650 N N . PRO E 1 90 ? 114.032 36.102 21.738 1.00 45.00 90 PRO E N 1
ATOM 8651 C CA . PRO E 1 90 ? 114.716 34.904 22.234 1.00 40.70 90 PRO E CA 1
ATOM 8652 C C . PRO E 1 90 ? 113.821 34.110 23.183 1.00 38.93 90 PRO E C 1
ATOM 8653 O O . PRO E 1 90 ? 113.203 34.702 24.068 1.00 40.64 90 PRO E O 1
ATOM 8657 N N . PRO E 1 91 ? 113.743 32.786 22.987 1.00 41.16 91 PRO E N 1
ATOM 8658 C CA . PRO E 1 91 ? 112.907 31.878 23.782 1.00 37.63 91 PRO E CA 1
ATOM 8659 C C . PRO E 1 91 ? 113.109 32.018 25.285 1.00 39.62 91 PRO E C 1
ATOM 8660 O O . PRO E 1 91 ? 112.130 32.037 26.033 1.00 39.13 91 PRO E O 1
ATOM 8664 N N . ALA E 1 92 ? 114.363 32.102 25.716 1.00 38.34 92 ALA E N 1
ATOM 8665 C CA . ALA E 1 92 ? 114.679 32.197 27.134 1.00 40.59 92 ALA E CA 1
ATOM 8666 C C . ALA E 1 92 ? 114.032 33.426 27.764 1.00 44.13 92 ALA E C 1
ATOM 8667 O O . ALA E 1 92 ? 113.498 33.353 28.870 1.00 47.02 92 ALA E O 1
ATOM 8669 N N . GLU E 1 93 ? 114.068 34.551 27.056 1.00 44.79 93 GLU E N 1
ATOM 8670 C CA . GLU E 1 93 ? 113.445 35.774 27.554 1.00 47.60 93 GLU E CA 1
ATOM 8671 C C . GLU E 1 93 ? 111.927 35.723 27.433 1.00 43.62 93 GLU E C 1
ATOM 8672 O O . GLU E 1 93 ? 111.218 36.225 28.301 1.00 45.71 93 GLU E O 1
ATOM 8678 N N . ALA E 1 94 ? 111.435 35.120 26.355 1.00 40.20 94 ALA E N 1
ATOM 8679 C CA . ALA E 1 94 ? 110.001 34.952 26.165 1.00 36.85 94 ALA E CA 1
ATOM 8680 C C . ALA E 1 94 ? 109.411 34.095 27.277 1.00 35.14 94 ALA E C 1
ATOM 8681 O O . ALA E 1 94 ? 108.336 34.390 27.800 1.00 36.57 94 ALA E O 1
ATOM 8683 N N . GLY E 1 95 ? 110.126 33.035 27.633 1.00 32.73 95 GLY E N 1
ATOM 8684 C CA . GLY E 1 95 ? 109.681 32.130 28.674 1.00 34.63 95 GLY E CA 1
ATOM 8685 C C . GLY E 1 95 ? 109.635 32.785 30.039 1.00 34.43 95 GLY E C 1
ATOM 8686 O O . GLY E 1 95 ? 108.764 32.472 30.852 1.00 41.10 95 GLY E O 1
ATOM 8687 N N . LEU E 1 96 ? 110.566 33.699 30.294 1.00 34.30 96 LEU E N 1
ATOM 8688 C CA . LEU E 1 96 ? 110.620 34.385 31.579 1.00 36.27 96 LEU E CA 1
ATOM 8689 C C . LEU E 1 96 ? 109.458 35.364 31.721 1.00 39.06 96 LEU E C 1
ATOM 8690 O O . LEU E 1 96 ? 108.785 35.395 32.752 1.00 36.51 96 LEU E O 1
ATOM 8695 N N . VAL E 1 97 ? 109.229 36.158 30.678 1.00 37.01 97 VAL E N 1
ATOM 8696 C CA . VAL E 1 97 ? 108.124 37.111 30.657 1.00 33.22 97 VAL E CA 1
ATOM 8697 C C . VAL E 1 97 ? 106.781 36.392 30.743 1.00 37.83 97 VAL E C 1
ATOM 8698 O O . VAL E 1 97 ? 105.853 36.857 31.406 1.00 34.60 97 VAL E O 1
ATOM 8702 N N . ALA E 1 98 ? 106.675 35.253 30.069 1.00 37.46 98 ALA E N 1
ATOM 8703 C CA . ALA E 1 98 ? 105.440 34.488 30.109 1.00 34.67 98 ALA E CA 1
ATOM 8704 C C . ALA E 1 98 ? 105.189 33.969 31.521 1.00 37.07 98 ALA E C 1
ATOM 8705 O O . ALA E 1 98 ? 104.044 33.773 31.919 1.00 34.56 98 ALA E O 1
ATOM 8707 N N . TYR E 1 99 ? 106.259 33.770 32.286 1.00 37.33 99 TYR E N 1
ATOM 8708 C CA . TYR E 1 99 ? 106.121 33.232 33.637 1.00 35.20 99 TYR E CA 1
ATOM 8709 C C . TYR E 1 99 ? 105.714 34.281 34.666 1.00 34.75 99 TYR E C 1
ATOM 8710 O O . TYR E 1 99 ? 105.942 34.110 35.861 1.00 35.18 99 TYR E O 1
ATOM 8719 N N . LEU E 1 100 ? 105.101 35.361 34.201 1.00 38.93 100 LEU E N 1
ATOM 8720 C CA . LEU E 1 100 ? 104.398 36.260 35.101 1.00 36.49 100 LEU E CA 1
ATOM 8721 C C . LEU E 1 100 ? 103.046 35.666 35.470 1.00 37.91 100 LEU E C 1
ATOM 8722 O O . LEU E 1 100 ? 102.422 36.090 36.442 1.00 40.27 100 LEU E O 1
ATOM 8727 N N . TRP E 1 101 ? 102.603 34.672 34.702 1.00 34.80 101 TRP E N 1
ATOM 8728 C CA . TRP E 1 101 ? 101.233 34.181 34.835 1.00 37.70 101 TRP E CA 1
ATOM 8729 C C . TRP E 1 101 ? 100.857 33.610 36.211 1.00 32.37 101 TRP E C 1
ATOM 8730 O O . TRP E 1 101 ? 99.712 33.779 36.629 1.00 41.87 101 TRP E O 1
ATOM 8741 N N . PRO E 1 102 ? 101.793 32.952 36.930 1.00 32.17 102 PRO E N 1
ATOM 8742 C CA . PRO E 1 102 ? 101.338 32.521 38.259 1.00 32.92 102 PRO E CA 1
ATOM 8743 C C . PRO E 1 102 ? 101.050 33.705 39.184 1.00 43.16 102 PRO E C 1
ATOM 8744 O O . PRO E 1 102 ? 100.133 33.630 40.000 1.00 46.27 102 PRO E O 1
ATOM 8748 N N . LEU E 1 103 ? 101.818 34.782 39.043 1.00 44.08 103 LEU E N 1
ATOM 8749 C CA . LEU E 1 103 ? 101.574 36.001 39.806 1.00 39.12 103 LEU E CA 1
ATOM 8750 C C . LEU E 1 103 ? 100.260 36.649 39.378 1.00 39.05 103 LEU E C 1
ATOM 8751 O O . LEU E 1 103 ? 99.512 37.167 40.210 1.00 42.26 103 LEU E O 1
ATOM 8756 N N . LEU E 1 104 ? 99.985 36.613 38.078 1.00 37.08 104 LEU E N 1
ATOM 8757 C CA . LEU E 1 104 ? 98.775 37.220 37.532 1.00 39.01 104 LEU E CA 1
ATOM 8758 C C . LEU E 1 104 ? 97.514 36.514 38.025 1.00 43.13 104 LEU E C 1
ATOM 8759 O O . LEU E 1 104 ? 96.515 37.165 38.334 1.00 46.13 104 LEU E O 1
ATOM 8764 N N . ILE E 1 105 ? 97.564 35.187 38.099 1.00 40.97 105 ILE E N 1
ATOM 8765 C CA . ILE E 1 105 ? 96.455 34.413 38.647 1.00 43.66 105 ILE E CA 1
ATOM 8766 C C . ILE E 1 105 ? 96.141 34.860 40.074 1.00 43.84 105 ILE E C 1
ATOM 8767 O O . ILE E 1 105 ? 94.979 35.072 40.428 1.00 38.70 105 ILE E O 1
ATOM 8772 N N . VAL E 1 106 ? 97.182 35.019 40.885 1.00 43.30 106 VAL E N 1
ATOM 8773 C CA . VAL E 1 106 ? 96.998 35.468 42.259 1.00 45.15 106 VAL E CA 1
ATOM 8774 C C . VAL E 1 106 ? 96.421 36.884 42.293 1.00 43.56 106 VAL E C 1
ATOM 8775 O O . VAL E 1 106 ? 95.490 37.159 43.043 1.00 50.75 106 VAL E O 1
ATOM 8779 N N . LEU E 1 107 ? 96.961 37.778 41.471 1.00 41.42 107 LEU E N 1
ATOM 8780 C CA . LEU E 1 107 ? 96.443 39.141 41.412 1.00 42.57 107 LEU E CA 1
ATOM 8781 C C . LEU E 1 107 ? 95.012 39.172 40.858 1.00 46.61 107 LEU E C 1
ATOM 8782 O O . LEU E 1 107 ? 94.142 39.819 41.437 1.00 47.12 107 LEU E O 1
ATOM 8787 N N . PHE E 1 108 ? 94.762 38.456 39.763 1.00 46.28 108 PHE E N 1
ATOM 8788 C CA . PHE E 1 108 ? 93.428 38.442 39.154 1.00 47.15 108 PHE E CA 1
ATOM 8789 C C . PHE E 1 108 ? 92.386 37.757 40.041 1.00 46.07 108 PHE E C 1
ATOM 8790 O O . PHE E 1 108 ? 91.185 37.959 39.855 1.00 50.89 108 PHE E O 1
ATOM 8798 N N . SER E 1 109 ? 92.845 36.941 40.989 1.00 43.11 109 SER E N 1
ATOM 8799 C CA . SER E 1 109 ? 91.957 36.314 41.971 1.00 49.42 109 SER E CA 1
ATOM 8800 C C . SER E 1 109 ? 91.100 37.348 42.691 1.00 49.79 109 SER E C 1
ATOM 8801 O O . SER E 1 109 ? 89.943 37.086 43.022 1.00 56.66 109 SER E O 1
ATOM 8804 N N . ALA E 1 110 ? 91.675 38.525 42.920 1.00 49.08 110 ALA E N 1
ATOM 8805 C CA . ALA E 1 110 ? 91.007 39.586 43.669 1.00 58.55 110 ALA E CA 1
ATOM 8806 C C . ALA E 1 110 ? 89.740 40.088 42.978 1.00 65.07 110 ALA E C 1
ATOM 8807 O O . ALA E 1 110 ? 88.932 40.788 43.587 1.00 67.83 110 ALA E O 1
ATOM 8809 N N . PHE E 1 111 ? 89.571 39.729 41.708 1.00 64.92 111 PHE E N 1
ATOM 8810 C CA . PHE E 1 111 ? 88.392 40.130 40.949 1.00 63.44 111 PHE E CA 1
ATOM 8811 C C . PHE E 1 111 ? 87.292 39.072 41.013 1.00 58.23 111 PHE E C 1
ATOM 8812 O O . PHE E 1 111 ? 86.194 39.276 40.497 1.00 60.00 111 PHE E O 1
ATOM 8820 N N . LEU E 1 112 ? 87.589 37.940 41.645 1.00 56.06 112 LEU E N 1
ATOM 8821 C CA . LEU E 1 112 ? 86.566 36.931 41.904 1.00 64.17 112 LEU E CA 1
ATOM 8822 C C . LEU E 1 112 ? 85.608 37.440 42.980 1.00 67.24 112 LEU E C 1
ATOM 8823 O O . LEU E 1 112 ? 86.044 37.877 44.046 1.00 63.02 112 LEU E O 1
ATOM 8828 N N . PRO E 1 113 ? 84.297 37.395 42.691 1.00 78.21 113 PRO E N 1
ATOM 8829 C CA . PRO E 1 113 ? 83.230 37.946 43.538 1.00 89.23 113 PRO E CA 1
ATOM 8830 C C . PRO E 1 113 ? 83.279 37.477 44.991 1.00 91.49 113 PRO E C 1
ATOM 8831 O O . PRO E 1 113 ? 83.122 38.293 45.902 1.00 94.79 113 PRO E O 1
ATOM 8835 N N . GLY E 1 114 ? 83.493 36.185 45.207 1.00 92.91 114 GLY E N 1
ATOM 8836 C CA . GLY E 1 114 ? 83.499 35.648 46.555 1.00 101.16 114 GLY E CA 1
ATOM 8837 C C . GLY E 1 114 ? 84.883 35.360 47.098 1.00 96.72 114 GLY E C 1
ATOM 8838 O O . GLY E 1 114 ? 85.077 34.402 47.847 1.00 99.34 114 GLY E O 1
ATOM 8839 N N . GLU E 1 115 ? 85.849 36.195 46.730 1.00 94.98 115 GLU E N 1
ATOM 8840 C CA . GLU E 1 115 ? 87.227 35.975 47.144 1.00 91.21 115 GLU E CA 1
ATOM 8841 C C . GLU E 1 115 ? 87.873 37.245 47.685 1.00 88.05 115 GLU E C 1
ATOM 8842 O O . GLU E 1 115 ? 87.645 38.342 47.173 1.00 88.88 115 GLU E O 1
ATOM 8848 N N . ARG E 1 116 ? 88.675 37.082 48.731 1.00 84.76 116 ARG E N 1
ATOM 8849 C CA . ARG E 1 116 ? 89.439 38.180 49.304 1.00 81.60 116 ARG E CA 1
ATOM 8850 C C . ARG E 1 116 ? 90.922 37.839 49.264 1.00 75.76 116 ARG E C 1
ATOM 8851 O O . ARG E 1 116 ? 91.381 36.964 49.999 1.00 75.59 116 ARG E O 1
ATOM 8853 N N . LEU E 1 117 ? 91.665 38.516 48.392 1.00 70.39 117 LEU E N 1
ATOM 8854 C CA . LEU E 1 117 ? 93.097 38.271 48.262 1.00 62.35 117 LEU E CA 1
ATOM 8855 C C . LEU E 1 117 ? 93.807 38.588 49.571 1.00 61.17 117 LEU E C 1
ATOM 8856 O O . LEU E 1 117 ? 93.622 39.663 50.141 1.00 59.73 117 LEU E O 1
ATOM 8861 N N . ARG E 1 118 ? 94.613 37.647 50.050 1.00 54.82 118 ARG E N 1
ATOM 8862 C CA . ARG E 1 118 ? 95.373 37.858 51.274 1.00 56.68 118 ARG E CA 1
ATOM 8863 C C . ARG E 1 118 ? 96.819 38.216 50.944 1.00 55.06 118 ARG E C 1
ATOM 8864 O O . ARG E 1 118 ? 97.380 37.712 49.970 1.00 53.42 118 ARG E O 1
ATOM 8872 N N . PRO E 1 119 ? 97.418 39.112 51.746 1.00 52.30 119 PRO E N 1
ATOM 8873 C CA . PRO E 1 119 ? 98.807 39.553 51.567 1.00 48.81 119 PRO E CA 1
ATOM 8874 C C . PRO E 1 119 ? 99.796 38.398 51.450 1.00 43.18 119 PRO E C 1
ATOM 8875 O O . PRO E 1 119 ? 100.772 38.501 50.707 1.00 40.80 119 PRO E O 1
ATOM 8879 N N . ALA E 1 120 ? 99.537 37.314 52.173 1.00 42.13 120 ALA E N 1
ATOM 8880 C CA . ALA E 1 120 ? 100.422 36.155 52.170 1.00 46.47 120 ALA E CA 1
ATOM 8881 C C . ALA E 1 120 ? 100.468 35.494 50.795 1.00 44.85 120 ALA E C 1
ATOM 8882 O O . ALA E 1 120 ? 101.494 34.946 50.398 1.00 42.24 120 ALA E O 1
ATOM 8884 N N . HIS E 1 121 ? 99.350 35.543 50.078 1.00 45.87 121 HIS E N 1
ATOM 8885 C CA . HIS E 1 121 ? 99.282 34.999 48.726 1.00 43.85 121 HIS E CA 1
ATOM 8886 C C . HIS E 1 121 ? 100.166 35.799 47.777 1.00 41.70 121 HIS E C 1
ATOM 8887 O O . HIS E 1 121 ? 100.965 35.234 47.026 1.00 41.96 121 HIS E O 1
ATOM 8894 N N . VAL E 1 122 ? 100.016 37.119 47.822 1.00 38.30 122 VAL E N 1
ATOM 8895 C CA . VAL E 1 122 ? 100.793 38.012 46.974 1.00 45.24 122 VAL E CA 1
ATOM 8896 C C . VAL E 1 122 ? 102.289 37.890 47.274 1.00 44.14 122 VAL E C 1
ATOM 8897 O O . VAL E 1 122 ? 103.110 37.848 46.363 1.00 42.16 122 VAL E O 1
ATOM 8901 N N . ALA E 1 123 ? 102.634 37.811 48.555 1.00 40.75 123 ALA E N 1
ATOM 8902 C CA . ALA E 1 123 ? 104.027 37.681 48.964 1.00 41.94 123 ALA E CA 1
ATOM 8903 C C . ALA E 1 123 ? 104.636 36.358 48.507 1.00 41.56 123 ALA E C 1
ATOM 8904 O O . ALA E 1 123 ? 105.744 36.330 47.977 1.00 39.83 123 ALA E O 1
ATOM 8906 N N . GLY E 1 124 ? 103.911 35.266 48.729 1.00 36.96 124 GLY E N 1
ATOM 8907 C CA . GLY E 1 124 ? 104.356 33.955 48.299 1.00 36.87 124 GLY E CA 1
ATOM 8908 C C . GLY E 1 124 ? 104.546 33.884 46.794 1.00 35.73 124 GLY E C 1
ATOM 8909 O O . GLY E 1 124 ? 105.499 33.273 46.311 1.00 45.04 124 GLY E O 1
ATOM 8910 N N . ALA E 1 125 ? 103.636 34.506 46.052 1.00 35.40 125 ALA E N 1
ATOM 8911 C CA . ALA E 1 125 ? 103.736 34.541 44.597 1.00 40.48 125 ALA E CA 1
ATOM 8912 C C . ALA E 1 125 ? 104.962 35.344 44.161 1.00 41.41 125 ALA E C 1
ATOM 8913 O O . ALA E 1 125 ? 105.679 34.951 43.239 1.00 41.86 125 ALA E O 1
ATOM 8915 N N . LEU E 1 126 ? 105.199 36.464 44.839 1.00 41.69 126 LEU E N 1
ATOM 8916 C CA . LEU E 1 126 ? 106.369 37.297 44.575 1.00 37.35 126 LEU E CA 1
ATOM 8917 C C . LEU E 1 126 ? 107.666 36.536 44.848 1.00 37.10 126 LEU E C 1
ATOM 8918 O O . LEU E 1 126 ? 108.635 36.670 44.099 1.00 32.92 126 LEU E O 1
ATOM 8923 N N . MET E 1 127 ? 107.677 35.737 45.914 1.00 34.01 127 MET E N 1
ATOM 8924 C CA . MET E 1 127 ? 108.827 34.897 46.232 1.00 34.34 127 MET E CA 1
ATOM 8925 C C . MET E 1 127 ? 109.084 33.884 45.122 1.00 34.96 127 MET E C 1
ATOM 8926 O O . MET E 1 127 ? 110.229 33.679 44.713 1.00 35.01 127 MET E O 1
ATOM 8931 N N . GLY E 1 128 ? 108.013 33.267 44.630 1.00 33.90 128 GLY E N 1
ATOM 8932 C CA . GLY E 1 128 ? 108.110 32.300 43.552 1.00 33.65 128 GLY E CA 1
ATOM 8933 C C . GLY E 1 128 ? 108.618 32.919 42.264 1.00 38.34 128 GLY E C 1
ATOM 8934 O O . GLY E 1 128 ? 109.402 32.306 41.542 1.00 35.26 128 GLY E O 1
ATOM 8935 N N . LEU E 1 129 ? 108.172 34.138 41.970 1.00 38.06 129 LEU E N 1
ATOM 8936 C CA . LEU E 1 129 ? 108.638 34.844 40.784 1.00 38.63 129 LEU E CA 1
ATOM 8937 C C . LEU E 1 129 ? 110.114 35.193 40.944 1.00 40.45 129 LEU E C 1
ATOM 8938 O O . LEU E 1 129 ? 110.887 35.104 39.987 1.00 34.11 129 LEU E O 1
ATOM 8943 N N . ALA E 1 130 ? 110.497 35.581 42.159 1.00 38.97 130 ALA E N 1
ATOM 8944 C CA . ALA E 1 130 ? 111.894 35.873 42.460 1.00 36.71 130 ALA E CA 1
ATOM 8945 C C . ALA E 1 130 ? 112.770 34.649 42.190 1.00 39.32 130 ALA E C 1
ATOM 8946 O O . ALA E 1 130 ? 113.863 34.767 41.636 1.00 34.64 130 ALA E O 1
ATOM 8948 N N . GLY E 1 131 ? 112.281 33.478 42.588 1.00 37.23 131 GLY E N 1
ATOM 8949 C CA . GLY E 1 131 ? 113.016 32.245 42.396 1.00 39.51 131 GLY E CA 1
ATOM 8950 C C . GLY E 1 131 ? 113.121 31.895 40.928 1.00 33.65 131 GLY E C 1
ATOM 8951 O O . GLY E 1 131 ? 114.128 31.363 40.481 1.00 34.95 131 GLY E O 1
ATOM 8952 N N . THR E 1 132 ? 112.075 32.209 40.175 1.00 38.20 132 THR E N 1
ATOM 8953 C CA . THR E 1 132 ? 112.029 31.878 38.759 1.00 39.81 132 THR E CA 1
ATOM 8954 C C . THR E 1 132 ? 112.976 32.780 37.970 1.00 37.75 132 THR E C 1
ATOM 8955 O O . THR E 1 132 ? 113.716 32.308 37.104 1.00 36.30 132 THR E O 1
ATOM 8959 N N . VAL E 1 133 ? 112.964 34.071 38.291 1.00 36.90 133 VAL E N 1
ATOM 8960 C CA . VAL E 1 133 ? 113.893 35.033 37.696 1.00 41.51 133 VAL E CA 1
ATOM 8961 C C . VAL E 1 133 ? 115.350 34.615 37.903 1.00 43.05 133 VAL E C 1
ATOM 8962 O O . VAL E 1 133 ? 116.171 34.711 36.986 1.00 37.90 133 VAL E O 1
ATOM 8966 N N . VAL E 1 134 ? 115.665 34.150 39.110 1.00 40.52 134 VAL E N 1
ATOM 8967 C CA . VAL E 1 134 ? 117.010 33.673 39.415 1.00 40.05 134 VAL E CA 1
ATOM 8968 C C . VAL E 1 134 ? 117.356 32.449 38.572 1.00 41.31 134 VAL E C 1
ATOM 8969 O O . VAL E 1 134 ? 118.430 32.377 37.980 1.00 36.96 134 VAL E O 1
ATOM 8973 N N . LEU E 1 135 ? 116.434 31.492 38.518 1.00 46.11 135 LEU E N 1
ATOM 8974 C CA . LEU E 1 135 ? 116.681 30.226 37.840 1.00 46.70 135 LEU E CA 1
ATOM 8975 C C . LEU E 1 135 ? 116.746 30.377 36.323 1.00 44.55 135 LEU E C 1
ATOM 8976 O O . LEU E 1 135 ? 117.703 29.933 35.692 1.00 47.35 135 LEU E O 1
ATOM 8981 N N . LEU E 1 136 ? 115.724 30.996 35.741 1.00 46.39 136 LEU E N 1
ATOM 8982 C CA . LEU E 1 136 ? 115.670 31.155 34.293 1.00 46.93 136 LEU E CA 1
ATOM 8983 C C . LEU E 1 136 ? 116.722 32.149 33.823 1.00 45.96 136 LEU E C 1
ATOM 8984 O O . LEU E 1 136 ? 117.369 31.941 32.794 1.00 44.75 136 LEU E O 1
ATOM 8989 N N . GLY E 1 137 ? 116.904 33.216 34.596 1.00 49.81 137 GLY E N 1
ATOM 8990 C CA . GLY E 1 137 ? 117.866 34.253 34.265 1.00 47.47 137 GLY E CA 1
ATOM 8991 C C . GLY E 1 137 ? 119.317 33.809 34.298 1.00 52.38 137 GLY E C 1
ATOM 8992 O O . GLY E 1 137 ? 120.176 34.450 33.694 1.00 58.37 137 GLY E O 1
ATOM 8993 N N . ALA E 1 138 ? 119.600 32.717 35.001 1.00 51.64 138 ALA E N 1
ATOM 8994 C CA . ALA E 1 138 ? 120.968 32.218 35.096 1.00 53.58 138 ALA E CA 1
ATOM 8995 C C . ALA E 1 138 ? 121.350 31.361 33.884 1.00 61.35 138 ALA E C 1
ATOM 8996 O O . ALA E 1 138 ? 122.528 31.071 33.671 1.00 65.87 138 ALA E O 1
ATOM 8998 N N . ARG E 1 139 ? 120.355 30.969 33.090 1.00 60.70 139 ARG E N 1
ATOM 8999 C CA . ARG E 1 139 ? 120.586 30.134 31.909 1.00 67.38 139 ARG E CA 1
ATOM 9000 C C . ARG E 1 139 ? 121.402 30.845 30.823 1.00 77.97 139 ARG E C 1
ATOM 9001 O O . ARG E 1 139 ? 121.739 32.021 30.958 1.00 83.52 139 ARG E O 1
ATOM 9009 N N . ALA E 1 140 ? 121.712 30.119 29.749 1.00 80.99 140 ALA E N 1
ATOM 9010 C CA . ALA E 1 140 ? 122.521 30.650 28.651 1.00 82.10 140 ALA E CA 1
ATOM 9011 C C . ALA E 1 140 ? 121.838 31.826 27.960 1.00 82.51 140 ALA E C 1
ATOM 9012 O O . ALA E 1 140 ? 122.451 32.877 27.771 1.00 83.23 140 ALA E O 1
ATOM 9014 N N . GLY E 1 141 ? 120.576 31.644 27.576 1.00 83.88 141 GLY E N 1
ATOM 9015 C CA . GLY E 1 141 ? 119.788 32.733 27.020 1.00 89.64 141 GLY E CA 1
ATOM 9016 C C . GLY E 1 141 ? 119.748 33.870 28.021 1.00 89.59 141 GLY E C 1
ATOM 9017 O O . GLY E 1 141 ? 119.990 35.029 27.684 1.00 89.20 141 GLY E O 1
ATOM 9018 N N . GLY E 1 142 ? 119.435 33.520 29.264 1.00 89.77 142 GLY E N 1
ATOM 9019 C CA . GLY E 1 142 ? 119.651 34.399 30.396 1.00 87.37 142 GLY E CA 1
ATOM 9020 C C . GLY E 1 142 ? 118.771 35.622 30.545 1.00 81.38 142 GLY E C 1
ATOM 9021 O O . GLY E 1 142 ? 117.543 35.543 30.491 1.00 74.60 142 GLY E O 1
ATOM 9022 N N . PHE E 1 143 ? 119.422 36.765 30.733 1.00 82.36 143 PHE E N 1
ATOM 9023 C CA . PHE E 1 143 ? 118.758 37.972 31.199 1.00 80.83 143 PHE E CA 1
ATOM 9024 C C . PHE E 1 143 ? 119.101 39.181 30.332 1.00 86.22 143 PHE E C 1
ATOM 9025 O O . PHE E 1 143 ? 118.976 40.327 30.768 1.00 89.68 143 PHE E O 1
ATOM 9033 N N . GLY E 1 144 ? 119.536 38.919 29.104 1.00 89.61 144 GLY E N 1
ATOM 9034 C CA . GLY E 1 144 ? 119.922 39.976 28.186 1.00 91.75 144 GLY E CA 1
ATOM 9035 C C . GLY E 1 144 ? 118.774 40.440 27.313 1.00 87.69 144 GLY E C 1
ATOM 9036 O O . GLY E 1 144 ? 118.414 39.779 26.339 1.00 97.32 144 GLY E O 1
ATOM 9037 N N . PHE E 1 145 ? 118.204 41.588 27.658 1.00 79.57 145 PHE E N 1
ATOM 9038 C CA . PHE E 1 145 ? 117.044 42.111 26.947 1.00 70.61 145 PHE E CA 1
ATOM 9039 C C . PHE E 1 145 ? 117.423 43.221 25.964 1.00 68.15 145 PHE E C 1
ATOM 9040 O O . PHE E 1 145 ? 118.297 44.042 26.243 1.00 73.63 145 PHE E O 1
ATOM 9048 N N . ALA E 1 146 ? 116.762 43.231 24.809 1.00 63.05 146 ALA E N 1
ATOM 9049 C CA . ALA E 1 146 ? 117.047 44.203 23.756 1.00 63.31 146 ALA E CA 1
ATOM 9050 C C . ALA E 1 146 ? 115.760 44.846 23.234 1.00 64.45 146 ALA E C 1
ATOM 9051 O O . ALA E 1 146 ? 114.718 44.192 23.161 1.00 59.61 146 ALA E O 1
ATOM 9053 N N . PRO E 1 147 ? 115.833 46.135 22.862 1.00 67.71 147 PRO E N 1
ATOM 9054 C CA . PRO E 1 147 ? 114.656 46.896 22.424 1.00 65.42 147 PRO E CA 1
ATOM 9055 C C . PRO E 1 147 ? 114.006 46.375 21.140 1.00 61.64 147 PRO E C 1
ATOM 9056 O O . PRO E 1 147 ? 112.829 46.651 20.912 1.00 59.20 147 PRO E O 1
ATOM 9060 N N . GLU E 1 148 ? 114.746 45.639 20.316 1.00 61.51 148 GLU E N 1
ATOM 9061 C CA . GLU E 1 148 ? 114.177 45.129 19.072 1.00 61.05 148 GLU E CA 1
ATOM 9062 C C . GLU E 1 148 ? 113.387 43.843 19.309 1.00 53.99 148 GLU E C 1
ATOM 9063 O O . GLU E 1 148 ? 112.806 43.282 18.381 1.00 52.31 148 GLU E O 1
ATOM 9069 N N . TYR E 1 149 ? 113.357 43.383 20.555 1.00 50.37 149 TYR E N 1
ATOM 9070 C CA . TYR E 1 149 ? 112.610 42.181 20.901 1.00 49.81 149 TYR E CA 1
ATOM 9071 C C . TYR E 1 149 ? 111.357 42.526 21.699 1.00 47.77 149 TYR E C 1
ATOM 9072 O O . TYR E 1 149 ? 110.646 41.640 22.169 1.00 47.59 149 TYR E O 1
ATOM 9081 N N . VAL E 1 150 ? 111.089 43.821 21.838 1.00 51.70 150 VAL E N 1
ATOM 9082 C CA . VAL E 1 150 ? 109.927 44.298 22.583 1.00 48.41 150 VAL E CA 1
ATOM 9083 C C . VAL E 1 150 ? 108.592 43.749 22.046 1.00 43.94 150 VAL E C 1
ATOM 9084 O O . VAL E 1 150 ? 107.731 43.370 22.844 1.00 41.54 150 VAL E O 1
ATOM 9088 N N . PRO E 1 151 ? 108.411 43.684 20.708 1.00 48.55 151 PRO E N 1
ATOM 9089 C CA . PRO E 1 151 ? 107.183 43.015 20.255 1.00 45.65 151 PRO E CA 1
ATOM 9090 C C . PRO E 1 151 ? 107.056 41.583 20.775 1.00 42.66 151 PRO E C 1
ATOM 9091 O O . PRO E 1 151 ? 105.953 41.147 21.101 1.00 46.47 151 PRO E O 1
ATOM 9095 N N . GLY E 1 152 ? 108.175 40.871 20.858 1.00 44.94 152 GLY E N 1
ATOM 9096 C CA . GLY E 1 152 ? 108.184 39.525 21.403 1.00 40.70 152 GLY E CA 1
ATOM 9097 C C . GLY E 1 152 ? 107.822 39.493 22.875 1.00 39.99 152 GLY E C 1
ATOM 9098 O O . GLY E 1 152 ? 107.092 38.607 23.322 1.00 39.58 152 GLY E O 1
ATOM 9099 N N . TYR E 1 153 ? 108.333 40.463 23.629 1.00 43.79 153 TYR E N 1
ATOM 9100 C CA . TYR E 1 153 ? 108.047 40.556 25.059 1.00 44.89 153 TYR E CA 1
ATOM 9101 C C . TYR E 1 153 ? 106.560 40.805 25.300 1.00 43.73 153 TYR E C 1
ATOM 9102 O O . TYR E 1 153 ? 105.975 40.265 26.240 1.00 43.91 153 TYR E O 1
ATOM 9111 N N . LEU E 1 154 ? 105.958 41.624 24.440 1.00 40.04 154 LEU E N 1
ATOM 9112 C CA . LEU E 1 154 ? 104.540 41.956 24.542 1.00 43.34 154 LEU E CA 1
ATOM 9113 C C . LEU E 1 154 ? 103.666 40.747 24.237 1.00 41.59 154 LEU E C 1
ATOM 9114 O O . LEU E 1 154 ? 102.655 40.517 24.903 1.00 43.33 154 LEU E O 1
ATOM 9119 N N . ALA E 1 155 ? 104.060 39.987 23.219 1.00 34.94 155 ALA E N 1
ATOM 9120 C CA . ALA E 1 155 ? 103.378 38.748 22.877 1.00 34.38 155 ALA E CA 1
ATOM 9121 C C . ALA E 1 155 ? 103.449 37.765 24.044 1.00 33.25 155 ALA E C 1
ATOM 9122 O O . ALA E 1 155 ? 102.477 37.075 24.350 1.00 34.40 155 ALA E O 1
ATOM 9124 N N . ALA E 1 156 ? 104.601 37.707 24.702 1.00 32.87 156 ALA E N 1
ATOM 9125 C CA . ALA E 1 156 ? 104.764 36.809 25.837 1.00 36.88 156 ALA E CA 1
ATOM 9126 C C . ALA E 1 156 ? 103.942 37.296 27.025 1.00 39.44 156 ALA E C 1
ATOM 9127 O O . ALA E 1 156 ? 103.388 36.489 27.772 1.00 43.75 156 ALA E O 1
ATOM 9129 N N . ALA E 1 157 ? 103.859 38.612 27.198 1.00 36.91 157 ALA E N 1
ATOM 9130 C CA . ALA E 1 157 ? 103.018 39.183 28.248 1.00 38.53 157 ALA E CA 1
ATOM 9131 C C . ALA E 1 157 ? 101.547 38.887 27.960 1.00 40.38 157 ALA E C 1
ATOM 9132 O O . ALA E 1 157 ? 100.789 38.510 28.853 1.00 40.46 157 ALA E O 1
ATOM 9134 N N . ALA E 1 158 ? 101.157 39.057 26.701 1.00 38.46 158 ALA E N 1
ATOM 9135 C CA . ALA E 1 158 ? 99.808 38.733 26.261 1.00 36.94 158 ALA E CA 1
ATOM 9136 C C . ALA E 1 158 ? 99.481 37.272 26.561 1.00 34.28 158 ALA E C 1
ATOM 9137 O O . ALA E 1 158 ? 98.373 36.951 26.980 1.00 39.67 158 ALA E O 1
ATOM 9139 N N . CYS E 1 159 ? 100.457 36.396 26.349 1.00 33.35 159 CYS E N 1
ATOM 9140 C CA . CYS E 1 159 ? 100.307 34.978 26.663 1.00 36.08 159 CYS E CA 1
ATOM 9141 C C . CYS E 1 159 ? 99.994 34.769 28.143 1.00 36.37 159 CYS E C 1
ATOM 9142 O O . CYS E 1 159 ? 99.031 34.087 28.493 1.00 34.53 159 CYS E O 1
ATOM 9145 N N . ALA E 1 160 ? 100.814 35.363 29.004 1.00 34.80 160 ALA E N 1
ATOM 9146 C CA . ALA E 1 160 ? 100.628 35.251 30.447 1.00 36.51 160 ALA E CA 1
ATOM 9147 C C . ALA E 1 160 ? 99.263 35.785 30.867 1.00 35.30 160 ALA E C 1
ATOM 9148 O O . ALA E 1 160 ? 98.577 35.175 31.685 1.00 35.09 160 ALA E O 1
ATOM 9150 N N . VAL E 1 161 ? 98.864 36.920 30.302 1.00 35.67 161 VAL E N 1
ATOM 9151 C CA . VAL E 1 161 ? 97.573 37.509 30.640 1.00 37.79 161 VAL E CA 1
ATOM 9152 C C . VAL E 1 161 ? 96.420 36.593 30.223 1.00 41.18 161 VAL E C 1
ATOM 9153 O O . VAL E 1 161 ? 95.530 36.317 31.022 1.00 43.19 161 VAL E O 1
ATOM 9157 N N . ILE E 1 162 ? 96.450 36.107 28.984 1.00 38.58 162 ILE E N 1
ATOM 9158 C CA . ILE E 1 162 ? 95.388 35.232 28.480 1.00 39.65 162 ILE E CA 1
ATOM 9159 C C . ILE E 1 162 ? 95.264 33.931 29.288 1.00 38.32 162 ILE E C 1
ATOM 9160 O O . ILE E 1 162 ? 94.161 33.533 29.660 1.00 42.54 162 ILE E O 1
ATOM 9165 N N . TRP E 1 163 ? 96.386 33.274 29.567 1.00 36.88 163 TRP E N 1
ATOM 9166 C CA . TRP E 1 163 ? 96.355 32.028 30.330 1.00 36.80 163 TRP E CA 1
ATOM 9167 C C . TRP E 1 163 ? 95.885 32.247 31.767 1.00 38.58 163 TRP E C 1
ATOM 9168 O O . TRP E 1 163 ? 95.146 31.431 32.316 1.00 41.53 163 TRP E O 1
ATOM 9179 N N . SER E 1 164 ? 96.318 33.345 32.377 1.00 35.53 164 SER E N 1
ATOM 9180 C CA . SER E 1 164 ? 95.925 33.639 33.746 1.00 41.96 164 SER E CA 1
ATOM 9181 C C . SER E 1 164 ? 94.463 34.080 33.825 1.00 43.21 164 SER E C 1
ATOM 9182 O O . SER E 1 164 ? 93.768 33.745 34.780 1.00 46.70 164 SER E O 1
ATOM 9185 N N . VAL E 1 165 ? 93.997 34.827 32.825 1.00 41.53 165 VAL E N 1
ATOM 9186 C CA . VAL E 1 165 ? 92.596 35.245 32.789 1.00 45.14 165 VAL E CA 1
ATOM 9187 C C . VAL E 1 165 ? 91.705 34.029 32.560 1.00 48.25 165 VAL E C 1
ATOM 9188 O O . VAL E 1 165 ? 90.667 33.882 33.201 1.00 54.13 165 VAL E O 1
ATOM 9192 N N . TYR E 1 166 ? 92.124 33.154 31.653 1.00 49.89 166 TYR E N 1
ATOM 9193 C CA . TYR E 1 166 ? 91.416 31.902 31.416 1.00 48.54 166 TYR E CA 1
ATOM 9194 C C . TYR E 1 166 ? 91.309 31.063 32.682 1.00 47.45 166 TYR E C 1
ATOM 9195 O O . TYR E 1 166 ? 90.278 30.448 32.945 1.00 50.74 166 TYR E O 1
ATOM 9204 N N . SER E 1 167 ? 92.394 31.015 33.448 1.00 49.05 167 SER E N 1
ATOM 9205 C CA . SER E 1 167 ? 92.430 30.190 34.646 1.00 46.65 167 SER E CA 1
ATOM 9206 C C . SER E 1 167 ? 91.508 30.754 35.720 1.00 51.73 167 SER E C 1
ATOM 9207 O O . SER E 1 167 ? 90.745 30.015 36.340 1.00 56.99 167 SER E O 1
ATOM 9210 N N . VAL E 1 168 ? 91.571 32.065 35.931 1.00 50.46 168 VAL E N 1
ATOM 9211 C CA . VAL E 1 168 ? 90.735 32.707 36.939 1.00 54.11 168 VAL E CA 1
ATOM 9212 C C . VAL E 1 168 ? 89.264 32.716 36.518 1.00 54.52 168 VAL E C 1
ATOM 9213 O O . VAL E 1 168 ? 88.379 32.497 37.343 1.00 56.01 168 VAL E O 1
ATOM 9217 N N . ALA E 1 169 ? 89.006 32.946 35.233 1.00 52.92 169 ALA E N 1
ATOM 9218 C CA . ALA E 1 169 ? 87.630 33.027 34.743 1.00 55.83 169 ALA E CA 1
ATOM 9219 C C . ALA E 1 169 ? 86.923 31.674 34.790 1.00 56.23 169 ALA E C 1
ATOM 9220 O O . ALA E 1 169 ? 85.700 31.605 34.692 1.00 57.77 169 ALA E O 1
ATOM 9222 N N . SER E 1 170 ? 87.697 30.603 34.941 1.00 53.21 170 SER E N 1
ATOM 9223 C CA . SER E 1 170 ? 87.142 29.260 35.062 1.00 55.10 170 SER E CA 1
ATOM 9224 C C . SER E 1 170 ? 86.253 29.140 36.294 1.00 63.71 170 SER E C 1
ATOM 9225 O O . SER E 1 170 ? 85.333 28.323 36.326 1.00 65.90 170 SER E O 1
ATOM 9228 N N . ARG E 1 171 ? 86.536 29.954 37.308 1.00 63.33 171 ARG E N 1
ATOM 9229 C CA . ARG E 1 171 ? 85.742 29.963 38.530 1.00 62.88 171 ARG E CA 1
ATOM 9230 C C . ARG E 1 171 ? 84.316 30.408 38.229 1.00 58.82 171 ARG E C 1
ATOM 9231 O O . ARG E 1 171 ? 83.361 29.879 38.792 1.00 63.58 171 ARG E O 1
ATOM 9239 N N . ARG E 1 172 ? 84.179 31.376 37.327 1.00 60.27 172 ARG E N 1
ATOM 9240 C CA . ARG E 1 172 ? 82.867 31.891 36.937 1.00 66.36 172 ARG E CA 1
ATOM 9241 C C . ARG E 1 172 ? 82.088 30.885 36.093 1.00 69.07 172 ARG E C 1
ATOM 9242 O O . ARG E 1 172 ? 80.897 31.062 35.848 1.00 77.52 172 ARG E O 1
ATOM 9250 N N . PHE E 1 173 ? 82.766 29.836 35.638 1.00 69.41 173 PHE E N 1
ATOM 9251 C CA . PHE E 1 173 ? 82.110 28.766 34.890 1.00 68.50 173 PHE E CA 1
ATOM 9252 C C . PHE E 1 173 ? 82.138 27.464 35.687 1.00 67.58 173 PHE E C 1
ATOM 9253 O O . PHE E 1 173 ? 82.157 26.377 35.113 1.00 71.64 173 PHE E O 1
ATOM 9261 N N . ALA E 1 174 ? 82.129 27.588 37.012 1.00 70.84 174 ALA E N 1
ATOM 9262 C CA . ALA E 1 174 ? 82.189 26.437 37.913 1.00 73.82 174 ALA E CA 1
ATOM 9263 C C . ALA E 1 174 ? 81.079 25.420 37.657 1.00 75.61 174 ALA E C 1
ATOM 9264 O O . ALA E 1 174 ? 81.244 24.234 37.940 1.00 77.64 174 ALA E O 1
ATOM 9266 N N . ARG E 1 175 ? 79.953 25.883 37.123 1.00 77.18 175 ARG E N 1
ATOM 9267 C CA . ARG E 1 175 ? 78.838 24.996 36.807 1.00 82.26 175 ARG E CA 1
ATOM 9268 C C . ARG E 1 175 ? 79.161 24.077 35.629 1.00 83.60 175 ARG E C 1
ATOM 9269 O O . ARG E 1 175 ? 78.623 22.973 35.528 1.00 90.63 175 ARG E O 1
ATOM 9271 N N . VAL E 1 176 ? 80.041 24.536 34.744 1.00 75.11 176 VAL E N 1
ATOM 9272 C CA . VAL E 1 176 ? 80.399 23.774 33.551 1.00 73.07 176 VAL E CA 1
ATOM 9273 C C . VAL E 1 176 ? 81.248 22.550 33.894 1.00 72.19 176 VAL E C 1
ATOM 9274 O O . VAL E 1 176 ? 82.283 22.675 34.546 1.00 68.71 176 VAL E O 1
ATOM 9278 N N . PRO E 1 177 ? 80.800 21.360 33.461 1.00 73.72 177 PRO E N 1
ATOM 9279 C CA . PRO E 1 177 ? 81.523 20.097 33.662 1.00 74.06 177 PRO E CA 1
ATOM 9280 C C . PRO E 1 177 ? 82.945 20.133 33.100 1.00 74.13 177 PRO E C 1
ATOM 9281 O O . PRO E 1 177 ? 83.186 20.787 32.085 1.00 74.40 177 PRO E O 1
ATOM 9285 N N . THR E 1 178 ? 83.866 19.430 33.752 1.00 69.55 178 THR E N 1
ATOM 9286 C CA . THR E 1 178 ? 85.271 19.430 33.350 1.00 67.52 178 THR E CA 1
ATOM 9287 C C . THR E 1 178 ? 85.471 18.721 32.009 1.00 69.16 178 THR E C 1
ATOM 9288 O O . THR E 1 178 ? 86.444 18.976 31.298 1.00 68.82 178 THR E O 1
ATOM 9292 N N . GLU E 1 179 ? 84.536 17.847 31.654 1.00 69.73 179 GLU E N 1
ATOM 9293 C CA . GLU E 1 179 ? 84.642 17.086 30.412 1.00 69.30 179 GLU E CA 1
ATOM 9294 C C . GLU E 1 179 ? 84.569 17.986 29.179 1.00 64.67 179 GLU E C 1
ATOM 9295 O O . GLU E 1 179 ? 84.955 17.583 28.084 1.00 67.51 179 GLU E O 1
ATOM 9301 N N . VAL E 1 180 ? 84.080 19.206 29.366 1.00 58.96 180 VAL E N 1
ATOM 9302 C CA . VAL E 1 180 ? 83.983 20.169 28.277 1.00 58.89 180 VAL E CA 1
ATOM 9303 C C . VAL E 1 180 ? 85.376 20.627 27.831 1.00 59.45 180 VAL E C 1
ATOM 9304 O O . VAL E 1 180 ? 85.569 21.022 26.681 1.00 63.93 180 VAL E O 1
ATOM 9308 N N . VAL E 1 181 ? 86.351 20.549 28.734 1.00 55.77 181 VAL E N 1
ATOM 9309 C CA . VAL E 1 181 ? 87.725 20.934 28.415 1.00 57.43 181 VAL E CA 1
ATOM 9310 C C . VAL E 1 181 ? 88.279 20.092 27.262 1.00 54.74 181 VAL E C 1
ATOM 9311 O O . VAL E 1 181 ? 89.086 20.573 26.465 1.00 56.01 181 VAL E O 1
ATOM 9315 N N . ALA E 1 182 ? 87.827 18.845 27.167 1.00 52.52 182 ALA E N 1
ATOM 9316 C CA . ALA E 1 182 ? 88.166 17.993 26.033 1.00 55.81 182 ALA E CA 1
ATOM 9317 C C . ALA E 1 182 ? 87.742 18.663 24.732 1.00 54.79 182 ALA E C 1
ATOM 9318 O O . ALA E 1 182 ? 88.447 18.591 23.726 1.00 56.79 182 ALA E O 1
ATOM 9320 N N . GLY E 1 183 ? 86.587 19.319 24.765 1.00 53.01 183 GLY E N 1
ATOM 9321 C CA . GLY E 1 183 ? 86.106 20.072 23.624 1.00 55.44 183 GLY E CA 1
ATOM 9322 C C . GLY E 1 183 ? 87.043 21.215 23.294 1.00 53.07 183 GLY E C 1
ATOM 9323 O O . GLY E 1 183 ? 87.341 21.468 22.125 1.00 56.22 183 GLY E O 1
ATOM 9324 N N . PHE E 1 184 ? 87.512 21.900 24.335 1.00 54.19 184 PHE E N 1
ATOM 9325 C CA . PHE E 1 184 ? 88.448 23.010 24.181 1.00 52.06 184 PHE E CA 1
ATOM 9326 C C . PHE E 1 184 ? 89.740 22.558 23.513 1.00 51.77 184 PHE E C 1
ATOM 9327 O O . PHE E 1 184 ? 90.299 23.270 22.679 1.00 48.33 184 PHE E O 1
ATOM 9335 N N . CYS E 1 185 ? 90.219 21.378 23.895 1.00 51.51 185 CYS E N 1
ATOM 9336 C CA . CYS E 1 185 ? 91.472 20.860 23.364 1.00 45.34 185 CYS E CA 1
ATOM 9337 C C . CYS E 1 185 ? 91.350 20.527 21.880 1.00 50.01 185 CYS E C 1
ATOM 9338 O O . CYS E 1 185 ? 92.241 20.847 21.094 1.00 55.45 185 CYS E O 1
ATOM 9341 N N . LEU E 1 186 ? 90.242 19.894 21.501 1.00 47.38 186 LEU E N 1
ATOM 9342 C CA . LEU E 1 186 ? 90.007 19.530 20.108 1.00 50.82 186 LEU E CA 1
ATOM 9343 C C . LEU E 1 186 ? 89.920 20.759 19.205 1.00 50.65 186 LEU E C 1
ATOM 9344 O O . LEU E 1 186 ? 90.540 20.803 18.143 1.00 52.19 186 LEU E O 1
ATOM 9349 N N . ALA E 1 187 ? 89.149 21.754 19.635 1.00 48.40 187 ALA E N 1
ATOM 9350 C CA . ALA E 1 187 ? 89.023 23.006 18.896 1.00 48.67 187 ALA E CA 1
ATOM 9351 C C . ALA E 1 187 ? 90.363 23.730 18.842 1.00 49.36 187 ALA E C 1
ATOM 9352 O O . ALA E 1 187 ? 90.683 24.397 17.854 1.00 54.28 187 ALA E O 1
ATOM 9354 N N . THR E 1 188 ? 91.141 23.595 19.911 1.00 42.37 188 THR E N 1
ATOM 9355 C CA . THR E 1 188 ? 92.477 24.176 19.963 1.00 44.51 188 THR E CA 1
ATOM 9356 C C . THR E 1 188 ? 93.402 23.438 18.996 1.00 41.91 188 THR E C 1
ATOM 9357 O O . THR E 1 188 ? 94.241 24.051 18.333 1.00 39.82 188 THR E O 1
ATOM 9361 N N . ALA E 1 189 ? 93.230 22.122 18.906 1.00 45.06 189 ALA E N 1
ATOM 9362 C CA . ALA E 1 189 ? 94.007 21.308 17.976 1.00 49.39 189 ALA E CA 1
ATOM 9363 C C . ALA E 1 189 ? 93.714 21.698 16.531 1.00 49.79 189 ALA E C 1
ATOM 9364 O O . ALA E 1 189 ? 94.623 21.801 15.709 1.00 44.18 189 ALA E O 1
ATOM 9366 N N . ALA E 1 190 ? 92.437 21.911 16.230 1.00 48.25 190 ALA E N 1
ATOM 9367 C CA . ALA E 1 190 ? 92.020 22.265 14.880 1.00 47.80 190 ALA E CA 1
ATOM 9368 C C . ALA E 1 190 ? 92.576 23.624 14.472 1.00 45.62 190 ALA E C 1
ATOM 9369 O O . ALA E 1 190 ? 93.093 23.786 13.366 1.00 47.77 190 ALA E O 1
ATOM 9371 N N . LEU E 1 191 ? 92.471 24.596 15.373 1.00 42.96 191 LEU E N 1
ATOM 9372 C CA . LEU E 1 191 ? 92.968 25.940 15.109 1.00 41.67 191 LEU E CA 1
ATOM 9373 C C . LEU E 1 191 ? 94.489 25.955 14.969 1.00 40.81 191 LEU E C 1
ATOM 9374 O O . LEU E 1 191 ? 95.029 26.687 14.139 1.00 44.06 191 LEU E O 1
ATOM 9379 N N . SER E 1 192 ? 95.174 25.141 15.770 1.00 38.04 192 SER E N 1
ATOM 9380 C CA . SER E 1 192 ? 96.628 25.018 15.673 1.00 39.91 192 SER E CA 1
ATOM 9381 C C . SER E 1 192 ? 97.045 24.354 14.362 1.00 42.06 192 SER E C 1
ATOM 9382 O O . SER E 1 192 ? 98.038 24.746 13.743 1.00 45.70 192 SER E O 1
ATOM 9385 N N . ALA E 1 193 ? 96.287 23.342 13.952 1.00 38.34 193 ALA E N 1
ATOM 9386 C CA . ALA E 1 193 ? 96.540 22.652 12.692 1.00 52.11 193 ALA E CA 1
ATOM 9387 C C . ALA E 1 193 ? 96.458 23.628 11.523 1.00 39.32 193 ALA E C 1
ATOM 9388 O O . ALA E 1 193 ? 97.244 23.552 10.581 1.00 44.38 193 ALA E O 1
ATOM 9390 N N . LEU E 1 194 ? 95.499 24.544 11.602 1.00 48.39 194 LEU E N 1
ATOM 9391 C CA . LEU E 1 194 ? 95.313 25.569 10.585 1.00 49.06 194 LEU E CA 1
ATOM 9392 C C . LEU E 1 194 ? 96.508 26.516 10.538 1.00 46.29 194 LEU E C 1
ATOM 9393 O O . LEU E 1 194 ? 96.990 26.873 9.462 1.00 44.78 194 LEU E O 1
ATOM 9398 N N . CYS E 1 195 ? 96.989 26.911 11.713 1.00 40.32 195 CYS E N 1
ATOM 9399 C CA . CYS E 1 195 ? 98.104 27.844 11.800 1.00 41.29 195 CYS E CA 1
ATOM 9400 C C . CYS E 1 195 ? 99.405 27.190 11.354 1.00 46.11 195 CYS E C 1
ATOM 9401 O O . CYS E 1 195 ? 100.274 27.851 10.786 1.00 45.51 195 CYS E O 1
ATOM 9404 N N . HIS E 1 196 ? 99.533 25.891 11.598 1.00 37.60 196 HIS E N 1
ATOM 9405 C CA . HIS E 1 196 ? 100.704 25.157 11.140 1.00 37.57 196 HIS E CA 1
ATOM 9406 C C . HIS E 1 196 ? 100.804 25.180 9.613 1.00 38.56 196 HIS E C 1
ATOM 9407 O O . HIS E 1 196 ? 101.875 25.397 9.056 1.00 40.75 196 HIS E O 1
ATOM 9414 N N . ILE E 1 197 ? 99.675 24.957 8.951 1.00 46.91 197 ILE E N 1
ATOM 9415 C CA . ILE E 1 197 ? 99.603 24.955 7.492 1.00 43.46 197 ILE E CA 1
ATOM 9416 C C . ILE E 1 197 ? 99.944 26.325 6.905 1.00 41.80 197 ILE E C 1
ATOM 9417 O O . ILE E 1 197 ? 100.577 26.427 5.855 1.00 49.24 197 ILE E O 1
ATOM 9422 N N . LEU E 1 198 ? 99.535 27.374 7.608 1.00 40.63 198 LEU E N 1
ATOM 9423 C CA . LEU E 1 198 ? 99.687 28.744 7.137 1.00 41.34 198 LEU E CA 1
ATOM 9424 C C . LEU E 1 198 ? 101.076 29.332 7.382 1.00 40.96 198 LEU E C 1
ATOM 9425 O O . LEU E 1 198 ? 101.595 30.068 6.547 1.00 49.65 198 LEU E O 1
ATOM 9430 N N . PHE E 1 199 ? 101.671 29.016 8.528 1.00 39.74 199 PHE E N 1
ATOM 9431 C CA . PHE E 1 199 ? 102.859 29.735 8.976 1.00 41.68 199 PHE E CA 1
ATOM 9432 C C . PHE E 1 199 ? 104.084 28.863 9.259 1.00 43.62 199 PHE E C 1
ATOM 9433 O O . PHE E 1 199 ? 105.157 29.390 9.554 1.00 47.12 199 PHE E O 1
ATOM 9441 N N . GLU E 1 200 ? 103.942 27.545 9.179 1.00 43.62 200 GLU E N 1
ATOM 9442 C CA . GLU E 1 200 ? 105.017 26.661 9.637 1.00 44.52 200 GLU E CA 1
ATOM 9443 C C . GLU E 1 200 ? 105.581 25.740 8.552 1.00 39.27 200 GLU E C 1
ATOM 9444 O O . GLU E 1 200 ? 104.901 25.424 7.578 1.00 39.96 200 GLU E O 1
ATOM 9450 N N . PRO E 1 201 ? 106.846 25.322 8.715 1.00 43.23 201 PRO E N 1
ATOM 9451 C CA . PRO E 1 201 ? 107.439 24.334 7.809 1.00 45.88 201 PRO E CA 1
ATOM 9452 C C . PRO E 1 201 ? 106.856 22.944 8.026 1.00 48.42 201 PRO E C 1
ATOM 9453 O O . PRO E 1 201 ? 106.325 22.654 9.100 1.00 53.50 201 PRO E O 1
ATOM 9457 N N . SER E 1 202 ? 106.964 22.096 7.010 1.00 49.65 202 SER E N 1
ATOM 9458 C CA . SER E 1 202 ? 106.416 20.748 7.064 1.00 53.41 202 SER E CA 1
ATOM 9459 C C . SER E 1 202 ? 107.393 19.761 7.697 1.00 55.63 202 SER E C 1
ATOM 9460 O O . SER E 1 202 ? 107.913 18.876 7.017 1.00 62.82 202 SER E O 1
ATOM 9463 N N . VAL E 1 203 ? 107.646 19.916 8.994 1.00 50.00 203 VAL E N 1
ATOM 9464 C CA . VAL E 1 203 ? 108.543 19.011 9.709 1.00 51.50 203 VAL E CA 1
ATOM 9465 C C . VAL E 1 203 ? 107.772 18.184 10.730 1.00 50.50 203 VAL E C 1
ATOM 9466 O O . VAL E 1 203 ? 107.300 18.706 11.739 1.00 57.89 203 VAL E O 1
ATOM 9470 N N . TRP E 1 204 ? 107.654 16.889 10.462 1.00 49.71 204 TRP E N 1
ATOM 9471 C CA . TRP E 1 204 ? 106.849 15.999 11.291 1.00 51.00 204 TRP E CA 1
ATOM 9472 C C . TRP E 1 204 ? 107.697 15.179 12.258 1.00 52.64 204 TRP E C 1
ATOM 9473 O O . TRP E 1 204 ? 108.899 15.001 12.042 1.00 47.61 204 TRP E O 1
ATOM 9484 N N . PRO E 1 205 ? 107.073 14.700 13.348 1.00 55.13 205 PRO E N 1
ATOM 9485 C CA . PRO E 1 205 ? 107.743 13.749 14.237 1.00 52.70 205 PRO E CA 1
ATOM 9486 C C . PRO E 1 205 ? 108.102 12.481 13.475 1.00 52.54 205 PRO E C 1
ATOM 9487 O O . PRO E 1 205 ? 107.361 12.091 12.573 1.00 48.45 205 PRO E O 1
ATOM 9491 N N . VAL E 1 206 ? 109.223 11.857 13.819 1.00 51.39 206 VAL E N 1
ATOM 9492 C CA . VAL E 1 206 ? 109.626 10.614 13.173 1.00 54.76 206 VAL E CA 1
ATOM 9493 C C . VAL E 1 206 ? 110.106 9.600 14.205 1.00 57.82 206 VAL E C 1
ATOM 9494 O O . VAL E 1 206 ? 110.665 9.971 15.237 1.00 56.10 206 VAL E O 1
ATOM 9498 N N . GLY E 1 207 ? 109.870 8.321 13.923 1.00 60.37 207 GLY E N 1
ATOM 9499 C CA . GLY E 1 207 ? 110.322 7.237 14.779 1.00 61.38 207 GLY E CA 1
ATOM 9500 C C . GLY E 1 207 ? 109.921 7.349 16.239 1.00 60.27 207 GLY E C 1
ATOM 9501 O O . GLY E 1 207 ? 108.738 7.430 16.568 1.00 56.92 207 GLY E O 1
ATOM 9502 N N . SER E 1 208 ? 110.923 7.368 17.114 1.00 64.00 208 SER E N 1
ATOM 9503 C CA . SER E 1 208 ? 110.707 7.371 18.558 1.00 68.73 208 SER E CA 1
ATOM 9504 C C . SER E 1 208 ? 110.117 8.678 19.085 1.00 66.00 208 SER E C 1
ATOM 9505 O O . SER E 1 208 ? 109.683 8.745 20.236 1.00 65.82 208 SER E O 1
ATOM 9508 N N . GLU E 1 209 ? 110.103 9.715 18.254 1.00 62.75 209 GLU E N 1
ATOM 9509 C CA . GLU E 1 209 ? 109.573 11.008 18.674 1.00 58.99 209 GLU E CA 1
ATOM 9510 C C . GLU E 1 209 ? 108.065 10.933 18.916 1.00 55.81 209 GLU E C 1
ATOM 9511 O O . GLU E 1 209 ? 107.511 11.721 19.683 1.00 54.15 209 GLU E O 1
ATOM 9517 N N . TRP E 1 210 ? 107.408 9.980 18.259 1.00 56.14 210 TRP E N 1
ATOM 9518 C CA . TRP E 1 210 ? 105.973 9.781 18.434 1.00 56.14 210 TRP E CA 1
ATOM 9519 C C . TRP E 1 210 ? 105.635 9.309 19.844 1.00 54.59 210 TRP E C 1
ATOM 9520 O O . TRP E 1 210 ? 104.555 9.593 20.355 1.00 56.99 210 TRP E O 1
ATOM 9531 N N . LEU E 1 211 ? 106.562 8.587 20.465 1.00 55.66 211 LEU E N 1
ATOM 9532 C CA . LEU E 1 211 ? 106.398 8.163 21.850 1.00 56.13 211 LEU E CA 1
ATOM 9533 C C . LEU E 1 211 ? 106.255 9.376 22.760 1.00 54.79 211 LEU E C 1
ATOM 9534 O O . LEU E 1 211 ? 105.428 9.385 23.671 1.00 55.98 211 LEU E O 1
ATOM 9539 N N . ALA E 1 212 ? 107.062 10.401 22.503 1.00 53.51 212 ALA E N 1
ATOM 9540 C CA . ALA E 1 212 ? 106.994 11.641 23.270 1.00 50.46 212 ALA E CA 1
ATOM 9541 C C . ALA E 1 212 ? 105.681 12.370 23.001 1.00 51.13 212 ALA E C 1
ATOM 9542 O O . ALA E 1 212 ? 105.042 12.874 23.923 1.00 52.73 212 ALA E O 1
ATOM 9544 N N . VAL E 1 213 ? 105.286 12.412 21.732 1.00 47.98 213 VAL E N 1
ATOM 9545 C CA . VAL E 1 213 ? 104.051 13.066 21.318 1.00 47.21 213 VAL E CA 1
ATOM 9546 C C . VAL E 1 213 ? 102.831 12.467 22.023 1.00 50.56 213 VAL E C 1
ATOM 9547 O O . VAL E 1 213 ? 102.004 13.199 22.568 1.00 49.93 213 VAL E O 1
ATOM 9551 N N . VAL E 1 214 ? 102.731 11.139 22.021 1.00 49.87 214 VAL E N 1
ATOM 9552 C CA . VAL E 1 214 ? 101.641 10.443 22.705 1.00 48.45 214 VAL E CA 1
ATOM 9553 C C . VAL E 1 214 ? 101.686 10.681 24.216 1.00 49.19 214 VAL E C 1
ATOM 9554 O O . VAL E 1 214 ? 100.656 10.919 24.846 1.00 51.88 214 VAL E O 1
ATOM 9558 N N . ALA E 1 215 ? 102.885 10.631 24.787 1.00 49.55 215 ALA E N 1
ATOM 9559 C CA . ALA E 1 215 ? 103.068 10.888 26.213 1.00 52.80 215 ALA E CA 1
ATOM 9560 C C . ALA E 1 215 ? 102.662 12.312 26.585 1.00 55.41 215 ALA E C 1
ATOM 9561 O O . ALA E 1 215 ? 102.057 12.538 27.634 1.00 58.84 215 ALA E O 1
ATOM 9563 N N . LEU E 1 216 ? 103.001 13.270 25.728 1.00 54.34 216 LEU E N 1
ATOM 9564 C CA . LEU E 1 216 ? 102.656 14.667 25.972 1.00 51.57 216 LEU E CA 1
ATOM 9565 C C . LEU E 1 216 ? 101.143 14.870 25.996 1.00 46.09 216 LEU E C 1
ATOM 9566 O O . LEU E 1 216 ? 100.623 15.648 26.794 1.00 45.46 216 LEU E O 1
ATOM 9571 N N . GLY E 1 217 ? 100.437 14.153 25.131 1.00 42.46 217 GLY E N 1
ATOM 9572 C CA . GLY E 1 217 ? 99.000 14.313 25.020 1.00 55.89 217 GLY E CA 1
ATOM 9573 C C . GLY E 1 217 ? 98.150 13.558 26.029 1.00 51.72 217 GLY E C 1
ATOM 9574 O O . GLY E 1 217 ? 96.939 13.753 26.061 1.00 58.28 217 GLY E O 1
ATOM 9575 N N . ILE E 1 218 ? 98.759 12.719 26.865 1.00 53.97 218 ILE E N 1
ATOM 9576 C CA . ILE E 1 218 ? 97.975 11.797 27.698 1.00 62.53 218 ILE E CA 1
ATOM 9577 C C . ILE E 1 218 ? 97.442 12.306 29.064 1.00 75.36 218 ILE E C 1
ATOM 9578 O O . ILE E 1 218 ? 96.260 12.098 29.336 1.00 89.71 218 ILE E O 1
ATOM 9583 N N . GLY E 1 219 ? 98.225 12.964 29.926 1.00 63.78 219 GLY E N 1
ATOM 9584 C CA . GLY E 1 219 ? 99.581 13.431 29.709 1.00 54.85 219 GLY E CA 1
ATOM 9585 C C . GLY E 1 219 ? 99.655 14.837 30.288 1.00 49.99 219 GLY E C 1
ATOM 9586 O O . GLY E 1 219 ? 98.772 15.248 31.046 1.00 44.47 219 GLY E O 1
ATOM 9587 N N . PRO E 1 220 ? 100.714 15.584 29.950 1.00 48.24 220 PRO E N 1
ATOM 9588 C CA . PRO E 1 220 ? 100.741 17.029 30.185 1.00 47.33 220 PRO E CA 1
ATOM 9589 C C . PRO E 1 220 ? 99.557 17.772 29.558 1.00 50.88 220 PRO E C 1
ATOM 9590 O O . PRO E 1 220 ? 99.309 18.918 29.925 1.00 48.75 220 PRO E O 1
ATOM 9594 N N . VAL E 1 221 ? 98.855 17.141 28.620 1.00 51.90 221 VAL E N 1
ATOM 9595 C CA . VAL E 1 221 ? 97.678 17.752 28.009 1.00 55.34 221 VAL E CA 1
ATOM 9596 C C . VAL E 1 221 ? 96.392 17.124 28.528 1.00 70.29 221 VAL E C 1
ATOM 9597 O O . VAL E 1 221 ? 95.528 17.815 29.073 1.00 63.34 221 VAL E O 1
ATOM 9601 N N . GLY E 1 222 ? 96.267 15.814 28.337 1.00 88.95 222 GLY E N 1
ATOM 9602 C CA . GLY E 1 222 ? 95.089 15.085 28.764 1.00 95.86 222 GLY E CA 1
ATOM 9603 C C . GLY E 1 222 ? 94.767 15.319 30.226 1.00 93.50 222 GLY E C 1
ATOM 9604 O O . GLY E 1 222 ? 93.879 16.100 30.553 1.00 102.82 222 GLY E O 1
ATOM 9605 N N . ILE E 1 223 ? 95.512 14.661 31.104 1.00 75.67 223 ILE E N 1
ATOM 9606 C CA . ILE E 1 223 ? 95.258 14.738 32.534 1.00 69.62 223 ILE E CA 1
ATOM 9607 C C . ILE E 1 223 ? 95.343 16.166 33.085 1.00 63.28 223 ILE E C 1
ATOM 9608 O O . ILE E 1 223 ? 94.455 16.607 33.816 1.00 62.78 223 ILE E O 1
ATOM 9613 N N . ALA E 1 224 ? 96.393 16.890 32.714 1.00 54.19 224 ALA E N 1
ATOM 9614 C CA . ALA E 1 224 ? 96.713 18.163 33.356 1.00 43.23 224 ALA E CA 1
ATOM 9615 C C . ALA E 1 224 ? 95.658 19.254 33.167 1.00 52.94 224 ALA E C 1
ATOM 9616 O O . ALA E 1 224 ? 95.355 19.988 34.103 1.00 54.43 224 ALA E O 1
ATOM 9618 N N . PHE E 1 225 ? 95.100 19.377 31.969 1.00 51.06 225 PHE E N 1
ATOM 9619 C CA . PHE E 1 225 ? 94.156 20.463 31.723 1.00 48.89 225 PHE E CA 1
ATOM 9620 C C . PHE E 1 225 ? 92.807 20.213 32.395 1.00 51.56 225 PHE E C 1
ATOM 9621 O O . PHE E 1 225 ? 92.068 21.156 32.688 1.00 48.87 225 PHE E O 1
ATOM 9629 N N . TYR E 1 226 ? 92.498 18.949 32.662 1.00 56.52 226 TYR E N 1
ATOM 9630 C CA . TYR E 1 226 ? 91.269 18.608 33.373 1.00 61.07 226 TYR E CA 1
ATOM 9631 C C . TYR E 1 226 ? 91.444 18.789 34.879 1.00 55.80 226 TYR E C 1
ATOM 9632 O O . TYR E 1 226 ? 90.580 19.363 35.541 1.00 52.86 226 TYR E O 1
ATOM 9641 N N . THR E 1 227 ? 92.562 18.310 35.419 1.00 48.37 227 THR E N 1
ATOM 9642 C CA . THR E 1 227 ? 92.815 18.440 36.851 1.00 57.09 227 THR E CA 1
ATOM 9643 C C . THR E 1 227 ? 92.990 19.906 37.245 1.00 53.51 227 THR E C 1
ATOM 9644 O O . THR E 1 227 ? 92.619 20.307 38.349 1.00 55.73 227 THR E O 1
ATOM 9648 N N . TRP E 1 228 ? 93.543 20.699 36.330 1.00 45.31 228 TRP E N 1
ATOM 9649 C CA . TRP E 1 228 ? 93.688 22.140 36.524 1.00 43.90 228 TRP E CA 1
ATOM 9650 C C . TRP E 1 228 ? 92.321 22.813 36.594 1.00 50.41 228 TRP E C 1
ATOM 9651 O O . TRP E 1 228 ? 92.097 23.704 37.415 1.00 48.63 228 TRP E O 1
ATOM 9662 N N . ASP E 1 229 ? 91.411 22.366 35.732 1.00 49.14 229 ASP E N 1
ATOM 9663 C CA . ASP E 1 229 ? 90.063 22.921 35.642 1.00 51.35 229 ASP E CA 1
ATOM 9664 C C . ASP E 1 229 ? 89.269 22.716 36.935 1.00 55.70 229 ASP E C 1
ATOM 9665 O O . ASP E 1 229 ? 88.498 23.583 37.343 1.00 58.24 229 ASP E O 1
ATOM 9670 N N . ILE E 1 230 ? 89.455 21.564 37.571 1.00 50.53 230 ILE E N 1
ATOM 9671 C CA . ILE E 1 230 ? 88.788 21.274 38.834 1.00 57.74 230 ILE E CA 1
ATOM 9672 C C . ILE E 1 230 ? 89.397 22.104 39.960 1.00 56.02 230 ILE E C 1
ATOM 9673 O O . ILE E 1 230 ? 88.688 22.595 40.842 1.00 59.15 230 IL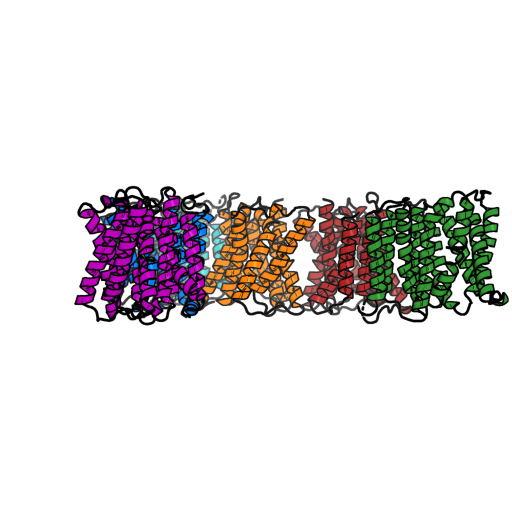E E O 1
ATOM 9678 N N . GLY E 1 231 ? 90.715 22.261 39.923 1.00 57.20 231 GLY E N 1
ATOM 9679 C CA . GLY E 1 231 ? 91.398 23.121 40.869 1.00 50.14 231 GLY E CA 1
ATOM 9680 C C . GLY E 1 231 ? 90.893 24.545 40.753 1.00 48.50 231 GLY E C 1
ATOM 9681 O O . GLY E 1 231 ? 90.642 25.210 41.755 1.00 50.69 231 GLY E O 1
ATOM 9682 N N . MET E 1 232 ? 90.731 25.014 39.521 1.00 53.46 232 MET E N 1
ATOM 9683 C CA . MET E 1 232 ? 90.287 26.382 39.287 1.00 53.59 232 MET E CA 1
ATOM 9684 C C . MET E 1 232 ? 88.831 26.596 39.699 1.00 57.98 232 MET E C 1
ATOM 9685 O O . MET E 1 232 ? 88.473 27.664 40.187 1.00 60.75 232 MET E O 1
ATOM 9690 N N . LYS E 1 233 ? 87.997 25.578 39.507 1.00 61.53 233 LYS E N 1
ATOM 9691 C CA . LYS E 1 233 ? 86.563 25.695 39.768 1.00 63.39 233 LYS E CA 1
ATOM 9692 C C . LYS E 1 233 ? 86.158 25.363 41.201 1.00 62.71 233 LYS E C 1
ATOM 9693 O O . LYS E 1 233 ? 85.187 25.918 41.717 1.00 66.71 233 LYS E O 1
ATOM 9699 N N . ARG E 1 234 ? 86.890 24.455 41.838 1.00 60.89 234 ARG E N 1
ATOM 9700 C CA . ARG E 1 234 ? 86.510 23.976 43.166 1.00 66.64 234 ARG E CA 1
ATOM 9701 C C . ARG E 1 234 ? 87.601 24.164 44.220 1.00 69.58 234 ARG E C 1
ATOM 9702 O O . ARG E 1 234 ? 87.344 24.024 45.414 1.00 69.56 234 ARG E O 1
ATOM 9710 N N . GLY E 1 235 ? 88.816 24.476 43.780 1.00 65.01 235 GLY E N 1
ATOM 9711 C CA . GLY E 1 235 ? 89.940 24.591 44.691 1.00 65.50 235 GLY E CA 1
ATOM 9712 C C . GLY E 1 235 ? 90.284 26.017 45.075 1.00 60.91 235 GLY E C 1
ATOM 9713 O O . GLY E 1 235 ? 89.481 26.932 44.893 1.00 52.19 235 GLY E O 1
ATOM 9714 N N . ASP E 1 236 ? 91.485 26.200 45.616 1.00 56.93 236 ASP E N 1
ATOM 9715 C CA . ASP E 1 236 ? 91.954 27.519 46.024 1.00 53.84 236 ASP E CA 1
ATOM 9716 C C . ASP E 1 236 ? 92.794 28.135 44.909 1.00 50.39 236 ASP E C 1
ATOM 9717 O O . ASP E 1 236 ? 93.946 27.755 44.698 1.00 50.84 236 ASP E O 1
ATOM 9722 N N . VAL E 1 237 ? 92.204 29.095 44.204 1.00 50.74 237 VAL E N 1
ATOM 9723 C CA . VAL E 1 237 ? 92.817 29.693 43.025 1.00 52.32 237 VAL E CA 1
ATOM 9724 C C . VAL E 1 237 ? 94.133 30.411 43.327 1.00 52.20 237 VAL E C 1
ATOM 9725 O O . VAL E 1 237 ? 95.136 30.178 42.653 1.00 54.73 237 VAL E O 1
ATOM 9729 N N . ARG E 1 238 ? 94.135 31.276 44.337 1.00 55.56 238 ARG E N 1
ATOM 9730 C CA . ARG E 1 238 ? 95.332 32.054 44.649 1.00 53.09 238 ARG E CA 1
ATOM 9731 C C . ARG E 1 238 ? 96.465 31.172 45.170 1.00 43.46 238 ARG E C 1
ATOM 9732 O O . ARG E 1 238 ? 97.635 31.482 44.964 1.00 49.73 238 ARG E O 1
ATOM 9740 N N . LEU E 1 239 ? 96.120 30.068 45.824 1.00 42.85 239 LEU E N 1
ATOM 9741 C CA . LEU E 1 239 ? 97.129 29.120 46.292 1.00 42.44 239 LEU E CA 1
ATOM 9742 C C . LEU E 1 239 ? 97.766 28.381 45.116 1.00 51.33 239 LEU E C 1
ATOM 9743 O O . LEU E 1 239 ? 98.989 28.236 45.055 1.00 50.81 239 LEU E O 1
ATOM 9748 N N . LEU E 1 240 ? 96.937 27.922 44.181 1.00 50.69 240 LEU E N 1
ATOM 9749 C CA . LEU E 1 240 ? 97.433 27.237 42.986 1.00 49.19 240 LEU E CA 1
ATOM 9750 C C . LEU E 1 240 ? 98.256 28.185 42.119 1.00 41.80 240 LEU E C 1
ATOM 9751 O O . LEU E 1 240 ? 99.195 27.764 41.442 1.00 40.80 240 LEU E O 1
ATOM 9756 N N . GLY E 1 241 ? 97.901 29.465 42.150 1.00 38.92 241 GLY E N 1
ATOM 9757 C CA . GLY E 1 241 ? 98.715 30.495 41.529 1.00 42.69 241 GLY E CA 1
ATOM 9758 C C . GLY E 1 241 ? 100.114 30.517 42.118 1.00 44.83 241 GLY E C 1
ATOM 9759 O O . GLY E 1 241 ? 101.099 30.515 41.383 1.00 50.41 241 GLY E O 1
ATOM 9760 N N . VAL E 1 242 ? 100.205 30.521 43.447 1.00 42.64 242 VAL E N 1
ATOM 9761 C CA . VAL E 1 242 ? 101.501 30.533 44.124 1.00 42.18 242 VAL E CA 1
ATOM 9762 C C . VAL E 1 242 ? 102.287 29.254 43.844 1.00 40.46 242 VAL E C 1
ATOM 9763 O O . VAL E 1 242 ? 103.484 29.300 43.576 1.00 41.88 242 VAL E O 1
ATOM 9767 N N . LEU E 1 243 ? 101.605 28.115 43.899 1.00 45.52 243 LEU E N 1
ATOM 9768 C CA . LEU E 1 243 ? 102.266 26.822 43.749 1.00 44.82 243 LEU E CA 1
ATOM 9769 C C . LEU E 1 243 ? 102.727 26.572 42.312 1.00 45.05 243 LEU E C 1
ATOM 9770 O O . LEU E 1 243 ? 103.556 25.698 42.064 1.00 45.98 243 LEU E O 1
ATOM 9775 N N . SER E 1 244 ? 102.198 27.345 41.368 1.00 44.61 244 SER E N 1
ATOM 9776 C CA . SER E 1 244 ? 102.573 27.199 39.963 1.00 39.41 244 SER E CA 1
ATOM 9777 C C . SER E 1 244 ? 104.048 27.505 39.733 1.00 40.91 244 SER E C 1
ATOM 9778 O O . SER E 1 244 ? 104.650 27.020 38.769 1.00 40.14 244 SER E O 1
ATOM 9781 N N . TYR E 1 245 ? 104.629 28.300 40.628 1.00 37.93 245 TYR E N 1
ATOM 9782 C CA . TYR E 1 245 ? 106.045 28.644 40.540 1.00 39.82 245 TYR E CA 1
ATOM 9783 C C . TYR E 1 245 ? 106.951 27.484 40.964 1.00 40.70 245 TYR E C 1
ATOM 9784 O O . TYR E 1 245 ? 108.172 27.611 40.963 1.00 47.55 245 TYR E O 1
ATOM 9793 N N . ALA E 1 246 ? 106.355 26.352 41.318 1.00 46.78 246 ALA E N 1
ATOM 9794 C CA . ALA E 1 246 ? 107.133 25.146 41.580 1.00 46.13 246 ALA E CA 1
ATOM 9795 C C . ALA E 1 246 ? 107.540 24.474 40.269 1.00 42.49 246 ALA E C 1
ATOM 9796 O O . ALA E 1 246 ? 108.498 23.706 40.229 1.00 43.32 246 ALA E O 1
ATOM 9798 N N . ALA E 1 247 ? 106.805 24.769 39.200 1.00 40.83 247 ALA E N 1
ATOM 9799 C CA . ALA E 1 247 ? 107.056 24.146 37.901 1.00 48.01 247 ALA E CA 1
ATOM 9800 C C . ALA E 1 247 ? 108.463 24.416 37.344 1.00 48.39 247 ALA E C 1
ATOM 9801 O O . ALA E 1 247 ? 109.123 23.476 36.905 1.00 47.14 247 ALA E O 1
ATOM 9803 N N . PRO E 1 248 ? 108.932 25.685 37.347 1.00 45.54 248 PRO E N 1
ATOM 9804 C CA . PRO E 1 248 ? 110.304 25.882 36.856 1.00 46.60 248 PRO E CA 1
ATOM 9805 C C . PRO E 1 248 ? 111.336 25.142 37.698 1.00 49.47 248 PRO E C 1
ATOM 9806 O O . PRO E 1 248 ? 112.320 24.633 37.160 1.00 54.18 248 PRO E O 1
ATOM 9810 N N . VAL E 1 249 ? 111.109 25.084 39.005 1.00 47.50 249 VAL E N 1
ATOM 9811 C CA . VAL E 1 249 ? 112.023 24.391 39.900 1.00 52.46 249 VAL E CA 1
ATOM 9812 C C . VAL E 1 249 ? 111.972 22.882 39.685 1.00 52.18 249 VAL E C 1
ATOM 9813 O O . VAL E 1 249 ? 113.008 22.239 39.512 1.00 52.70 249 VAL E O 1
ATOM 9817 N N . LEU E 1 250 ? 110.765 22.323 39.695 1.00 53.07 250 LEU E N 1
ATOM 9818 C CA . LEU E 1 250 ? 110.591 20.882 39.543 1.00 57.73 250 LEU E CA 1
ATOM 9819 C C . LEU E 1 250 ? 111.079 20.408 38.178 1.00 55.02 250 LEU E C 1
ATOM 9820 O O . LEU E 1 250 ? 111.651 19.325 38.059 1.00 56.85 250 LEU E O 1
ATOM 9825 N N . SER E 1 251 ? 110.860 21.229 37.156 1.00 48.02 251 SER E N 1
ATOM 9826 C CA . SER E 1 251 ? 111.296 20.901 35.803 1.00 47.87 251 SER E CA 1
ATOM 9827 C C . SER E 1 251 ? 112.814 20.747 35.724 1.00 46.45 251 SER E C 1
ATOM 9828 O O . SER E 1 251 ? 113.315 19.844 35.059 1.00 50.52 251 SER E O 1
ATOM 9831 N N . THR E 1 252 ? 113.540 21.624 36.414 1.00 41.44 252 THR E N 1
ATOM 9832 C CA . THR E 1 252 ? 114.998 21.556 36.431 1.00 46.32 252 THR E CA 1
ATOM 9833 C C . THR E 1 252 ? 115.480 20.361 37.253 1.00 54.05 252 THR E C 1
ATOM 9834 O O . THR E 1 252 ? 116.444 19.691 36.880 1.00 57.23 252 THR E O 1
ATOM 9838 N N . LEU E 1 253 ? 114.805 20.095 38.369 1.00 55.14 253 LEU E N 1
ATOM 9839 C CA . LEU E 1 253 ? 115.124 18.943 39.208 1.00 56.88 253 LEU E CA 1
ATOM 9840 C C . LEU E 1 253 ? 115.005 17.633 38.433 1.00 60.95 253 LEU E C 1
ATOM 9841 O O . LEU E 1 253 ? 115.844 16.745 38.575 1.00 63.94 253 LEU E O 1
ATOM 9846 N N . LEU E 1 254 ? 113.959 17.518 37.619 1.00 57.50 254 LEU E N 1
ATOM 9847 C CA . LEU E 1 254 ? 113.766 16.335 36.788 1.00 62.31 254 LEU E CA 1
ATOM 9848 C C . LEU E 1 254 ? 114.874 16.210 35.749 1.00 67.11 254 LEU E C 1
ATOM 9849 O O . LEU E 1 254 ? 115.291 15.105 35.407 1.00 72.97 254 LEU E O 1
ATOM 9854 N N . LEU E 1 255 ? 115.348 17.348 35.250 1.00 63.06 255 LEU E N 1
ATOM 9855 C CA . LEU E 1 255 ? 116.452 17.358 34.298 1.00 62.05 255 LEU E CA 1
ATOM 9856 C C . LEU E 1 255 ? 117.764 16.972 34.982 1.00 68.71 255 LEU E C 1
ATOM 9857 O O . LEU E 1 255 ? 118.622 16.326 34.381 1.00 70.64 255 LEU E O 1
ATOM 9862 N N . VAL E 1 256 ? 117.913 17.368 36.242 1.00 67.24 256 VAL E N 1
ATOM 9863 C CA . VAL E 1 256 ? 119.106 17.031 37.012 1.00 70.72 256 VAL E CA 1
ATOM 9864 C C . VAL E 1 256 ? 119.132 15.543 37.359 1.00 80.39 256 VAL E C 1
ATOM 9865 O O . VAL E 1 256 ? 120.156 14.876 37.198 1.00 85.64 256 VAL E O 1
ATOM 9869 N N . VAL E 1 257 ? 118.001 15.030 37.833 1.00 84.02 257 VAL E N 1
ATOM 9870 C CA . VAL E 1 257 ? 117.872 13.616 38.174 1.00 87.65 257 VAL E CA 1
ATOM 9871 C C . VAL E 1 257 ? 118.086 12.738 36.941 1.00 93.46 257 VAL E C 1
ATOM 9872 O O . VAL E 1 257 ? 118.720 11.685 37.019 1.00 97.75 257 VAL E O 1
ATOM 9876 N N . ALA E 1 258 ? 117.572 13.185 35.800 1.00 93.09 258 ALA E N 1
ATOM 9877 C CA . ALA E 1 258 ? 117.748 12.458 34.547 1.00 95.29 258 ALA E CA 1
ATOM 9878 C C . ALA E 1 258 ? 119.131 12.705 33.952 1.00 97.11 258 ALA E C 1
ATOM 9879 O O . ALA E 1 258 ? 119.479 12.143 32.914 1.00 103.57 258 ALA E O 1
ATOM 9881 N N . GLY E 1 259 ? 119.913 13.554 34.611 1.00 95.85 259 GLY E N 1
ATOM 9882 C CA . GLY E 1 259 ? 121.270 13.836 34.182 1.00 95.35 259 GLY E CA 1
ATOM 9883 C C . GLY E 1 259 ? 121.354 14.738 32.965 1.00 88.36 259 GLY E C 1
ATOM 9884 O O . GLY E 1 259 ? 122.379 14.780 32.288 1.00 91.96 259 GLY E O 1
ATOM 9885 N N . PHE E 1 260 ? 120.277 15.464 32.687 1.00 84.87 260 PHE E N 1
ATOM 9886 C CA . PHE E 1 260 ? 120.249 16.376 31.550 1.00 83.25 260 PHE E CA 1
ATOM 9887 C C . PHE E 1 260 ? 120.689 17.775 31.970 1.00 80.81 260 PHE E C 1
ATOM 9888 O O . PHE E 1 260 ? 120.821 18.672 31.138 1.00 80.41 260 PHE E O 1
ATOM 9896 N N . ALA E 1 261 ? 120.916 17.950 33.268 1.00 82.44 261 ALA E N 1
ATOM 9897 C CA . ALA E 1 261 ? 121.320 19.242 33.811 1.00 81.21 261 ALA E CA 1
ATOM 9898 C C . ALA E 1 261 ? 122.122 19.073 35.098 1.00 81.47 261 ALA E C 1
ATOM 9899 O O . ALA E 1 261 ? 122.051 18.034 35.754 1.00 83.09 261 ALA E O 1
ATOM 9901 N N . ALA E 1 262 ? 122.885 20.101 35.455 1.00 80.97 262 ALA E N 1
ATOM 9902 C CA . ALA E 1 262 ? 123.702 20.064 36.662 1.00 80.48 262 ALA E CA 1
ATOM 9903 C C . ALA E 1 262 ? 123.170 21.025 37.722 1.00 78.98 262 ALA E C 1
ATOM 9904 O O . ALA E 1 262 ? 122.705 22.118 37.396 1.00 79.85 262 ALA E O 1
ATOM 9906 N N . PRO E 1 263 ? 123.231 20.614 38.998 1.00 77.33 263 PRO E N 1
ATOM 9907 C CA . PRO E 1 263 ? 122.813 21.460 40.120 1.00 74.17 263 PRO E CA 1
ATOM 9908 C C . PRO E 1 263 ? 123.601 22.763 40.168 1.00 72.76 263 PRO E C 1
ATOM 9909 O O . PRO E 1 263 ? 124.764 22.787 39.767 1.00 76.07 263 PRO E O 1
ATOM 9913 N N . SER E 1 264 ? 122.973 23.828 40.654 1.00 69.18 264 SER E N 1
ATOM 9914 C CA . SER E 1 264 ? 123.629 25.128 40.751 1.00 66.05 264 SER E CA 1
ATOM 9915 C C . SER E 1 264 ? 123.117 25.923 41.947 1.00 61.08 264 SER E C 1
ATOM 9916 O O . SER E 1 264 ? 122.096 25.577 42.544 1.00 59.76 264 SER E O 1
ATOM 9919 N N . GLY E 1 265 ? 123.830 26.990 42.292 1.00 59.40 265 GLY E N 1
ATOM 9920 C CA . GLY E 1 265 ? 123.410 27.874 43.363 1.00 55.06 265 GLY E CA 1
ATOM 9921 C C . GLY E 1 265 ? 122.076 28.532 43.061 1.00 57.71 265 GLY E C 1
ATOM 9922 O O . GLY E 1 265 ? 121.283 28.791 43.965 1.00 59.67 265 GLY E O 1
ATOM 9923 N N . ALA E 1 266 ? 121.828 28.799 41.781 1.00 52.62 266 ALA E N 1
ATOM 9924 C CA . ALA E 1 266 ? 120.574 29.407 41.356 1.00 47.84 266 ALA E CA 1
ATOM 9925 C C . ALA E 1 266 ? 119.396 28.465 41.608 1.00 47.44 266 ALA E C 1
ATOM 9926 O O . ALA E 1 266 ? 118.314 28.903 41.999 1.00 50.96 266 ALA E O 1
ATOM 9928 N N . LEU E 1 267 ? 119.613 27.172 41.384 1.00 50.13 267 LEU E N 1
ATOM 9929 C CA . LEU E 1 267 ? 118.597 26.165 41.663 1.00 48.69 267 LEU E CA 1
ATOM 9930 C C . LEU E 1 267 ? 118.285 26.124 43.156 1.00 55.46 267 LEU E C 1
ATOM 9931 O O . LEU E 1 267 ? 117.126 26.016 43.553 1.00 59.90 267 LEU E O 1
ATOM 9936 N N . ALA E 1 268 ? 119.327 26.216 43.977 1.00 52.71 268 ALA E N 1
ATOM 9937 C CA . ALA E 1 268 ? 119.170 26.155 45.425 1.00 56.56 268 ALA E CA 1
ATOM 9938 C C . ALA E 1 268 ? 118.354 27.336 45.945 1.00 56.19 268 ALA E C 1
ATOM 9939 O O . ALA E 1 268 ? 117.442 27.163 46.756 1.00 57.40 268 ALA E O 1
ATOM 9941 N N . ILE E 1 269 ? 118.693 28.532 45.472 1.00 54.57 269 ILE E N 1
ATOM 9942 C CA . ILE E 1 269 ? 117.967 29.745 45.830 1.00 51.32 269 ILE E CA 1
ATOM 9943 C C . ILE E 1 269 ? 116.512 29.659 45.380 1.00 45.73 269 ILE E C 1
ATOM 9944 O O . ILE E 1 269 ? 115.604 30.064 46.106 1.00 45.44 269 ILE E O 1
ATOM 9949 N N . ALA E 1 270 ? 116.294 29.120 44.184 1.00 44.64 270 ALA E N 1
ATOM 9950 C CA . ALA E 1 270 ? 114.942 28.974 43.658 1.00 44.44 270 ALA E CA 1
ATOM 9951 C C . ALA E 1 270 ? 114.124 27.989 44.498 1.00 43.79 270 ALA E C 1
ATOM 9952 O O . ALA E 1 270 ? 112.954 28.235 44.785 1.00 46.68 270 ALA E O 1
ATOM 9954 N N . CYS E 1 271 ? 114.746 26.882 44.894 1.00 43.43 271 CYS E N 1
ATOM 9955 C CA . CYS E 1 271 ? 114.083 25.891 45.738 1.00 47.94 271 CYS E CA 1
ATOM 9956 C C . CYS E 1 271 ? 113.650 26.495 47.071 1.00 52.10 271 CYS E C 1
ATOM 9957 O O . CYS E 1 271 ? 112.508 26.323 47.496 1.00 55.31 271 CYS E O 1
ATOM 9960 N N . ALA E 1 272 ? 114.569 27.200 47.723 1.00 47.88 272 ALA E N 1
ATOM 9961 C CA . ALA E 1 272 ? 114.283 27.855 48.995 1.00 52.11 272 ALA E CA 1
ATOM 9962 C C . ALA E 1 272 ? 113.145 28.866 48.871 1.00 50.93 272 ALA E C 1
ATOM 9963 O O . ALA E 1 272 ? 112.271 28.941 49.735 1.00 54.23 272 ALA E O 1
ATOM 9965 N N . LEU E 1 273 ? 113.159 29.644 47.795 1.00 47.55 273 LEU E N 1
ATOM 9966 C CA . LEU E 1 273 ? 112.179 30.708 47.622 1.00 48.09 273 LEU E CA 1
ATOM 9967 C C . LEU E 1 273 ? 110.775 30.168 47.369 1.00 46.69 273 LEU E C 1
ATOM 9968 O O . LEU E 1 273 ? 109.799 30.704 47.897 1.00 49.94 273 LEU E O 1
ATOM 9973 N N . ILE E 1 274 ? 110.666 29.107 46.576 1.00 37.61 274 ILE E N 1
ATOM 9974 C CA . ILE E 1 274 ? 109.351 28.564 46.269 1.00 42.01 274 ILE E CA 1
ATOM 9975 C C . ILE E 1 274 ? 108.820 27.749 47.457 1.00 48.84 274 ILE E C 1
ATOM 9976 O O . ILE E 1 274 ? 107.618 27.740 47.710 1.00 52.47 274 ILE E O 1
ATOM 9981 N N . VAL E 1 275 ? 109.707 27.099 48.206 1.00 47.17 275 VAL E N 1
ATOM 9982 C CA . VAL E 1 275 ? 109.279 26.360 49.389 1.00 51.01 275 VAL E CA 1
ATOM 9983 C C . VAL E 1 275 ? 108.855 27.349 50.468 1.00 47.41 275 VAL E C 1
ATOM 9984 O O . VAL E 1 275 ? 107.861 27.138 51.168 1.00 48.35 275 VAL E O 1
ATOM 9988 N N . GLY E 1 276 ? 109.603 28.439 50.586 1.00 43.55 276 GLY E N 1
ATOM 9989 C CA . GLY E 1 276 ? 109.267 29.485 51.531 1.00 46.50 276 GLY E CA 1
ATOM 9990 C C . GLY E 1 276 ? 107.987 30.195 51.138 1.00 43.13 276 GLY E C 1
ATOM 9991 O O . GLY E 1 276 ? 107.160 30.513 51.986 1.00 45.37 276 GLY E O 1
ATOM 9992 N N . GLY E 1 277 ? 107.827 30.441 49.843 1.00 42.46 277 GLY E N 1
ATOM 9993 C CA . GLY E 1 277 ? 106.641 31.108 49.336 1.00 46.69 277 GLY E CA 1
ATOM 9994 C C . GLY E 1 277 ? 105.398 30.262 49.528 1.00 48.96 277 GLY E C 1
ATOM 9995 O O . GLY E 1 277 ? 104.347 30.761 49.933 1.00 42.50 277 GLY E O 1
ATOM 9996 N N . ALA E 1 278 ? 105.525 28.972 49.239 1.00 49.03 278 ALA E N 1
ATOM 9997 C CA . ALA E 1 278 ? 104.421 28.040 49.417 1.00 49.26 278 ALA E CA 1
ATOM 9998 C C . ALA E 1 278 ? 104.019 27.944 50.885 1.00 51.48 278 ALA E C 1
ATOM 9999 O O . ALA E 1 278 ? 102.835 27.866 51.206 1.00 46.51 278 ALA E O 1
ATOM 10001 N N . ALA E 1 279 ? 105.005 27.958 51.777 1.00 52.32 279 ALA E N 1
ATOM 10002 C CA . ALA E 1 279 ? 104.727 27.835 53.204 1.00 55.50 279 ALA E CA 1
ATOM 10003 C C . ALA E 1 279 ? 104.079 29.104 53.749 1.00 52.54 279 ALA E C 1
ATOM 10004 O O . ALA E 1 279 ? 103.146 29.034 54.548 1.00 53.97 279 ALA E O 1
ATOM 10006 N N . VAL E 1 280 ? 104.577 30.260 53.318 1.00 49.46 280 VAL E N 1
ATOM 10007 C CA . VAL E 1 280 ? 103.996 31.540 53.713 1.00 49.05 280 VAL E CA 1
ATOM 10008 C C . VAL E 1 280 ? 102.534 31.635 53.273 1.00 53.83 280 VAL E C 1
ATOM 10009 O O . VAL E 1 280 ? 101.670 32.068 54.039 1.00 52.29 280 VAL E O 1
ATOM 10013 N N . ALA E 1 281 ? 102.260 31.205 52.046 1.00 54.52 281 ALA E N 1
ATOM 10014 C CA . ALA E 1 281 ? 100.920 31.315 51.476 1.00 54.20 281 ALA E CA 1
ATOM 10015 C C . ALA E 1 281 ? 99.944 30.279 52.035 1.00 57.55 281 ALA E C 1
ATOM 10016 O O . ALA E 1 281 ? 98.750 30.552 52.168 1.00 55.46 281 ALA E O 1
ATOM 10018 N N . THR E 1 282 ? 100.447 29.091 52.353 1.00 61.09 282 THR E N 1
ATOM 10019 C CA . THR E 1 282 ? 99.580 28.000 52.787 1.00 65.55 282 THR E CA 1
ATOM 10020 C C . THR E 1 282 ? 99.349 28.019 54.291 1.00 69.28 282 THR E C 1
ATOM 10021 O O . THR E 1 282 ? 98.211 27.988 54.755 1.00 75.39 282 THR E O 1
ATOM 10025 N N . LEU E 1 283 ? 100.438 28.076 55.049 1.00 66.21 283 LEU E N 1
ATOM 10026 C CA . LEU E 1 283 ? 100.371 27.938 56.498 1.00 66.34 283 LEU E CA 1
ATOM 10027 C C . LEU E 1 283 ? 100.087 29.253 57.219 1.00 68.35 283 LEU E C 1
ATOM 10028 O O . LEU E 1 283 ? 99.495 29.254 58.301 1.00 71.23 283 LEU E O 1
ATOM 10033 N N . LEU E 1 284 ? 100.506 30.368 56.626 1.00 61.41 284 LEU E N 1
ATOM 10034 C CA . LEU E 1 284 ? 100.470 31.651 57.323 1.00 57.42 284 LEU E CA 1
ATOM 10035 C C . LEU E 1 284 ? 99.502 32.658 56.708 1.00 58.24 284 LEU E C 1
ATOM 10036 O O . LEU E 1 284 ? 99.566 33.847 57.018 1.00 63.19 284 LEU E O 1
ATOM 10041 N N . ALA E 1 285 ? 98.604 32.187 55.848 1.00 61.69 285 ALA E N 1
ATOM 10042 C CA . ALA E 1 285 ? 97.665 33.073 55.159 1.00 63.25 285 ALA E CA 1
ATOM 10043 C C . ALA E 1 285 ? 96.782 33.856 56.129 1.00 63.14 285 ALA E C 1
ATOM 10044 O O . ALA E 1 285 ? 96.505 35.035 55.917 1.00 59.91 285 ALA E O 1
ATOM 10046 N N . ARG E 1 286 ? 96.346 33.194 57.195 1.00 70.02 286 ARG E N 1
ATOM 10047 C CA . ARG E 1 286 ? 95.458 33.817 58.169 1.00 69.93 286 ARG E CA 1
ATOM 10048 C C . ARG E 1 286 ? 96.215 34.308 59.401 1.00 69.24 286 ARG E C 1
ATOM 10049 O O . ARG E 1 286 ? 95.794 35.256 60.062 1.00 71.29 286 ARG E O 1
ATOM 10051 N N . ARG E 1 287 ? 97.341 33.670 59.700 1.00 68.77 287 ARG E N 1
ATOM 10052 C CA . ARG E 1 287 ? 98.095 33.977 60.912 1.00 68.74 287 ARG E CA 1
ATOM 10053 C C . ARG E 1 287 ? 99.063 35.146 60.747 1.00 65.22 287 ARG E C 1
ATOM 10054 O O . ARG E 1 287 ? 99.890 35.398 61.621 1.00 68.86 287 ARG E O 1
ATOM 10056 N N . LEU E 1 288 ? 98.963 35.865 59.636 1.00 64.59 288 LEU E N 1
ATOM 10057 C CA . LEU E 1 288 ? 99.902 36.947 59.366 1.00 64.42 288 LEU E CA 1
ATOM 10058 C C . LEU E 1 288 ? 99.258 38.323 59.510 1.00 64.71 288 LEU E C 1
ATOM 10059 O O . LEU E 1 288 ? 99.868 39.337 59.175 1.00 61.83 288 LEU E O 1
ATOM 10064 N N . GLU E 1 289 ? 98.032 38.355 60.025 1.00 69.97 289 GLU E N 1
ATOM 10065 C CA . GLU E 1 289 ? 97.286 39.604 60.150 1.00 69.53 289 GLU E CA 1
ATOM 10066 C C . GLU E 1 289 ? 97.230 40.107 61.588 1.00 67.61 289 GLU E C 1
ATOM 10067 O O . GLU E 1 289 ? 96.783 41.224 61.841 1.00 69.50 289 GLU E O 1
ATOM 10069 N N . SER E 1 290 ? 97.682 39.284 62.528 1.00 74.61 290 SER E N 1
ATOM 10070 C CA . SER E 1 290 ? 97.699 39.670 63.933 1.00 83.87 290 SER E CA 1
ATOM 10071 C C . SER E 1 290 ? 98.713 40.781 64.182 1.00 91.00 290 SER E C 1
ATOM 10072 O O . SER E 1 290 ? 99.857 40.698 63.738 1.00 88.39 290 SER E O 1
ATOM 10075 N N . SER E 1 291 ? 98.285 41.820 64.892 1.00 103.12 291 SER E N 1
ATOM 10076 C CA . SER E 1 291 ? 99.171 42.922 65.247 1.00 108.02 291 SER E CA 1
ATOM 10077 C C . SER E 1 291 ? 99.852 42.645 66.582 1.00 106.88 291 SER E C 1
ATOM 10078 O O . SER E 1 291 ? 100.906 43.209 66.880 1.00 107.58 291 SER E O 1
ATOM 10080 N N . GLY E 1 292 ? 99.233 41.769 67.372 1.00 108.52 292 GLY E N 1
ATOM 10081 C CA . GLY E 1 292 ? 99.733 41.380 68.691 1.00 106.30 292 GLY E CA 1
ATOM 10082 C C . GLY E 1 292 ? 99.909 42.585 69.609 1.00 103.49 292 GLY E C 1
ATOM 10083 O O . GLY E 1 292 ? 98.948 43.296 69.905 1.00 103.48 292 GLY E O 1
ATOM 10084 N N . ARG F 1 3 ? 145.523 92.805 64.073 1.00 143.71 3 ARG F N 1
ATOM 10085 C CA . ARG F 1 3 ? 144.438 91.904 64.445 1.00 147.38 3 ARG F CA 1
ATOM 10086 C C . ARG F 1 3 ? 143.875 92.242 65.821 1.00 155.44 3 ARG F C 1
ATOM 10087 O O . ARG F 1 3 ? 142.664 92.396 65.982 1.00 153.10 3 ARG F O 1
ATOM 10089 N N . SER F 1 4 ? 144.763 92.356 66.806 1.00 163.59 4 SER F N 1
ATOM 10090 C CA . SER F 1 4 ? 144.374 92.652 68.183 1.00 163.64 4 SER F CA 1
ATOM 10091 C C . SER F 1 4 ? 143.594 93.959 68.284 1.00 161.61 4 SER F C 1
ATOM 10092 O O . SER F 1 4 ? 142.755 94.125 69.171 1.00 165.20 4 SER F O 1
ATOM 10095 N N . SER F 1 5 ? 143.875 94.883 67.372 1.00 155.93 5 SER F N 1
ATOM 10096 C CA . SER F 1 5 ? 143.133 96.134 67.301 1.00 142.86 5 SER F CA 1
ATOM 10097 C C . SER F 1 5 ? 141.688 95.864 66.896 1.00 131.66 5 SER F C 1
ATOM 10098 O O . SER F 1 5 ? 140.757 96.465 67.433 1.00 127.75 5 SER F O 1
ATOM 10101 N N . ALA F 1 6 ? 141.511 94.951 65.946 1.00 130.42 6 ALA F N 1
ATOM 10102 C CA . ALA F 1 6 ? 140.182 94.587 65.472 1.00 131.97 6 ALA F CA 1
ATOM 10103 C C . ALA F 1 6 ? 139.456 93.704 66.487 1.00 133.41 6 ALA F C 1
ATOM 10104 O O . ALA F 1 6 ? 138.228 93.725 66.564 1.00 133.10 6 ALA F O 1
ATOM 10106 N N . THR F 1 7 ? 140.214 92.930 67.263 1.00 137.77 7 THR F N 1
ATOM 10107 C CA . THR F 1 7 ? 139.626 92.132 68.338 1.00 138.55 7 THR F CA 1
ATOM 10108 C C . THR F 1 7 ? 139.033 93.049 69.394 1.00 134.18 7 THR F C 1
ATOM 10109 O O . THR F 1 7 ? 137.909 92.844 69.852 1.00 136.40 7 THR F O 1
ATOM 10113 N N . LEU F 1 8 ? 139.803 94.063 69.778 1.00 130.08 8 LEU F N 1
ATOM 10114 C CA . LEU F 1 8 ? 139.338 95.041 70.750 1.00 122.78 8 LEU F CA 1
ATOM 10115 C C . LEU F 1 8 ? 138.247 95.911 70.135 1.00 118.26 8 LEU F C 1
ATOM 10116 O O . LEU F 1 8 ? 137.444 96.513 70.848 1.00 111.20 8 LEU F O 1
ATOM 10121 N N . ILE F 1 9 ? 138.225 95.973 68.807 1.00 122.29 9 ILE F N 1
ATOM 10122 C CA . ILE F 1 9 ? 137.163 96.673 68.097 1.00 125.84 9 ILE F CA 1
ATOM 10123 C C . ILE F 1 9 ? 135.881 95.853 68.170 1.00 125.69 9 ILE F C 1
ATOM 10124 O O . ILE F 1 9 ? 134.809 96.383 68.455 1.00 121.02 9 ILE F O 1
ATOM 10126 N N . GLY F 1 10 ? 136.002 94.553 67.918 1.00 130.79 10 GLY F N 1
ATOM 10127 C CA . GLY F 1 10 ? 134.885 93.638 68.066 1.00 131.10 10 GLY F CA 1
ATOM 10128 C C . GLY F 1 10 ? 134.500 93.472 69.523 1.00 133.25 10 GLY F C 1
ATOM 10129 O O . GLY F 1 10 ? 133.375 93.086 69.838 1.00 134.21 10 GLY F O 1
ATOM 10130 N N . PHE F 1 11 ? 135.445 93.764 70.413 1.00 131.72 11 PHE F N 1
ATOM 10131 C CA . PHE F 1 11 ? 135.209 93.719 71.853 1.00 125.78 11 PHE F CA 1
ATOM 10132 C C . PHE F 1 11 ? 134.152 94.743 72.255 1.00 124.93 11 PHE F C 1
ATOM 10133 O O . PHE F 1 11 ? 133.356 94.500 73.161 1.00 126.18 11 PHE F O 1
ATOM 10141 N N . THR F 1 12 ? 134.145 95.884 71.570 1.00 123.13 12 THR F N 1
ATOM 10142 C CA . THR F 1 12 ? 133.203 96.958 71.876 1.00 118.90 12 THR F CA 1
ATOM 10143 C C . THR F 1 12 ? 131.769 96.584 71.501 1.00 117.53 12 THR F C 1
ATOM 10144 O O . THR F 1 12 ? 130.816 97.182 72.000 1.00 113.73 12 THR F O 1
ATOM 10148 N N . ALA F 1 13 ? 131.622 95.593 70.627 1.00 117.70 13 ALA F N 1
ATOM 10149 C CA . ALA F 1 13 ? 130.302 95.103 70.238 1.00 114.27 13 ALA F CA 1
ATOM 10150 C C . ALA F 1 13 ? 129.617 94.396 71.404 1.00 98.16 13 ALA F C 1
ATOM 10151 O O . ALA F 1 13 ? 128.417 94.554 71.618 1.00 97.40 13 ALA F O 1
ATOM 10153 N N . ILE F 1 14 ? 130.390 93.613 72.149 1.00 99.10 14 ILE F N 1
ATOM 10154 C CA . ILE F 1 14 ? 129.888 92.915 73.328 1.00 95.83 14 ILE F CA 1
ATOM 10155 C C . ILE F 1 14 ? 129.454 93.916 74.393 1.00 100.71 14 ILE F C 1
ATOM 10156 O O . ILE F 1 14 ? 128.399 93.761 75.014 1.00 99.03 14 ILE F O 1
ATOM 10161 N N . LEU F 1 15 ? 130.275 94.942 74.594 1.00 105.85 15 LEU F N 1
ATOM 10162 C CA . LEU F 1 15 ? 129.972 96.006 75.543 1.00 113.14 15 LEU F CA 1
ATOM 10163 C C . LEU F 1 15 ? 128.692 96.731 75.140 1.00 121.04 15 LEU F C 1
ATOM 10164 O O . LEU F 1 15 ? 127.839 97.024 75.979 1.00 123.07 15 LEU F O 1
ATOM 10169 N N . LEU F 1 16 ? 128.568 97.010 73.846 1.00 129.61 16 LEU F N 1
ATOM 10170 C CA . LEU F 1 16 ? 127.410 97.716 73.313 1.00 136.72 16 LEU F CA 1
ATOM 10171 C C . LEU F 1 16 ? 126.174 96.818 73.261 1.00 129.75 16 LEU F C 1
ATOM 10172 O O . LEU F 1 16 ? 125.052 97.307 73.095 1.00 134.13 16 LEU F O 1
ATOM 10174 N N . TRP F 1 17 ? 126.374 95.508 73.392 1.00 125.34 17 TRP F N 1
ATOM 10175 C CA . TRP F 1 17 ? 125.248 94.584 73.472 1.00 115.98 17 TRP F CA 1
ATOM 10176 C C . TRP F 1 17 ? 124.953 94.249 74.928 1.00 111.93 17 TRP F C 1
ATOM 10177 O O . TRP F 1 17 ? 123.878 93.748 75.252 1.00 108.25 17 TRP F O 1
ATOM 10188 N N . SER F 1 18 ? 125.916 94.531 75.799 1.00 114.99 18 SER F N 1
ATOM 10189 C CA . SER F 1 18 ? 125.732 94.337 77.232 1.00 117.52 18 SER F CA 1
ATOM 10190 C C . SER F 1 18 ? 124.750 95.343 77.823 1.00 126.23 18 SER F C 1
ATOM 10191 O O . SER F 1 18 ? 124.046 95.041 78.783 1.00 132.82 18 SER F O 1
ATOM 10194 N N . THR F 1 19 ? 124.701 96.540 77.249 1.00 130.51 19 THR F N 1
ATOM 10195 C CA . THR F 1 19 ? 123.829 97.588 77.770 1.00 133.54 19 THR F CA 1
ATOM 10196 C C . THR F 1 19 ? 122.386 97.434 77.297 1.00 133.21 19 THR F C 1
ATOM 10197 O O . THR F 1 19 ? 121.509 98.197 77.699 1.00 135.10 19 THR F O 1
ATOM 10201 N N . LEU F 1 20 ? 122.148 96.432 76.459 1.00 131.38 20 LEU F N 1
ATOM 10202 C CA . LEU F 1 20 ? 120.850 96.247 75.820 1.00 129.90 20 LEU F CA 1
ATOM 10203 C C . LEU F 1 20 ? 119.730 95.913 76.804 1.00 126.99 20 LEU F C 1
ATOM 10204 O O . LEU F 1 20 ? 118.589 96.339 76.621 1.00 130.88 20 LEU F O 1
ATOM 10206 N N . ALA F 1 21 ? 120.053 95.157 77.848 1.00 122.97 21 ALA F N 1
ATOM 10207 C CA . ALA F 1 21 ? 119.036 94.686 78.784 1.00 115.63 21 ALA F CA 1
ATOM 10208 C C . ALA F 1 21 ? 118.551 95.786 79.724 1.00 114.29 21 ALA F C 1
ATOM 10209 O O . ALA F 1 21 ? 117.496 95.658 80.344 1.00 113.53 21 ALA F O 1
ATOM 10211 N N . LEU F 1 22 ? 119.320 96.864 79.830 1.00 113.57 22 LEU F N 1
ATOM 10212 C CA . LEU F 1 22 ? 118.957 97.963 80.717 1.00 111.20 22 LEU F CA 1
ATOM 10213 C C . LEU F 1 22 ? 117.771 98.748 80.164 1.00 115.27 22 LEU F C 1
ATOM 10214 O O . LEU F 1 22 ? 117.002 99.344 80.919 1.00 116.11 22 LEU F O 1
ATOM 10219 N N . ALA F 1 23 ? 117.625 98.741 78.843 1.00 117.23 23 ALA F N 1
ATOM 10220 C CA . ALA F 1 23 ? 116.526 99.445 78.191 1.00 119.25 23 ALA F CA 1
ATOM 10221 C C . ALA F 1 23 ? 115.193 98.756 78.461 1.00 118.13 23 ALA F C 1
ATOM 10222 O O . ALA F 1 23 ? 114.285 98.794 77.632 1.00 118.37 23 ALA F O 1
ATOM 10224 N N . PHE F 1 33 ? 108.964 94.420 66.406 1.00 122.68 33 PHE F N 1
ATOM 10225 C CA . PHE F 1 33 ? 108.894 94.523 64.953 1.00 124.30 33 PHE F CA 1
ATOM 10226 C C . PHE F 1 33 ? 108.916 95.976 64.481 1.00 125.49 33 PHE F C 1
ATOM 10227 O O . PHE F 1 33 ? 109.753 96.350 63.659 1.00 128.79 33 PHE F O 1
ATOM 10229 N N . LEU F 1 34 ? 107.997 96.792 64.991 1.00 121.04 34 LEU F N 1
ATOM 10230 C CA . LEU F 1 34 ? 107.961 98.204 64.620 1.00 128.36 34 LEU F CA 1
ATOM 10231 C C . LEU F 1 34 ? 109.206 98.923 65.133 1.00 122.92 34 LEU F C 1
ATOM 10232 O O . LEU F 1 34 ? 109.687 99.871 64.509 1.00 121.61 34 LEU F O 1
ATOM 10237 N N . LEU F 1 35 ? 109.730 98.460 66.265 1.00 113.69 35 LEU F N 1
ATOM 10238 C CA . LEU F 1 35 ? 110.944 99.030 66.838 1.00 118.08 35 LEU F CA 1
ATOM 10239 C C . LEU F 1 35 ? 112.147 98.750 65.945 1.00 122.61 35 LEU F C 1
ATOM 10240 O O . LEU F 1 35 ? 112.972 99.632 65.709 1.00 133.49 35 LEU F O 1
ATOM 10245 N N . THR F 1 36 ? 112.235 97.517 65.454 1.00 119.91 36 THR F N 1
ATOM 10246 C CA . THR F 1 36 ? 113.337 97.098 64.594 1.00 115.39 36 THR F CA 1
ATOM 10247 C C . THR F 1 36 ? 113.379 97.928 63.316 1.00 112.42 36 THR F C 1
ATOM 10248 O O . THR F 1 36 ? 114.449 98.323 62.855 1.00 110.67 36 THR F O 1
ATOM 10252 N N . ALA F 1 37 ? 112.203 98.191 62.755 1.00 111.11 37 ALA F N 1
ATOM 10253 C CA . ALA F 1 37 ? 112.077 99.014 61.558 1.00 113.26 37 ALA F CA 1
ATOM 10254 C C . ALA F 1 37 ? 112.651 100.407 61.782 1.00 115.74 37 ALA F C 1
ATOM 10255 O O . ALA F 1 37 ? 113.270 100.989 60.890 1.00 115.20 37 ALA F O 1
ATOM 10257 N N . LEU F 1 38 ? 112.440 100.935 62.983 1.00 116.69 38 LEU F N 1
ATOM 10258 C CA . LEU F 1 38 ? 112.922 102.262 63.332 1.00 122.02 38 LEU F CA 1
ATOM 10259 C C . LEU F 1 38 ? 114.367 102.223 63.821 1.00 120.08 38 LEU F C 1
ATOM 10260 O O . LEU F 1 38 ? 115.189 103.037 63.406 1.00 116.14 38 LEU F O 1
ATOM 10262 N N . THR F 1 39 ? 114.677 101.269 64.693 1.00 116.98 39 THR F N 1
ATOM 10263 C CA . THR F 1 39 ? 115.992 101.222 65.326 1.00 118.80 39 THR F CA 1
ATOM 10264 C C . THR F 1 39 ? 117.102 100.791 64.362 1.00 122.75 39 THR F C 1
ATOM 10265 O O . THR F 1 39 ? 118.281 101.016 64.634 1.00 123.59 39 THR F O 1
ATOM 10269 N N . PHE F 1 40 ? 116.728 100.179 63.241 1.00 125.77 40 PHE F N 1
ATOM 10270 C CA . PHE F 1 40 ? 117.703 99.789 62.224 1.00 127.83 40 PHE F CA 1
ATOM 10271 C C . PHE F 1 40 ? 117.842 100.873 61.161 1.00 129.75 40 PHE F C 1
ATOM 10272 O O . PHE F 1 40 ? 118.826 100.908 60.422 1.00 130.41 40 PHE F O 1
ATOM 10280 N N . THR F 1 41 ? 116.846 101.752 61.091 1.00 138.03 41 THR F N 1
ATOM 10281 C CA . THR F 1 41 ? 116.872 102.874 60.159 1.00 143.64 41 THR F CA 1
ATOM 10282 C C . THR F 1 41 ? 117.987 103.844 60.527 1.00 149.09 41 THR F C 1
ATOM 10283 O O . THR F 1 41 ? 118.835 104.175 59.698 1.00 148.01 41 THR F O 1
ATOM 10285 N N . ILE F 1 42 ? 117.974 104.297 61.776 1.00 153.59 42 ILE F N 1
ATOM 10286 C CA . ILE F 1 42 ? 119.032 105.156 62.288 1.00 155.11 42 ILE F CA 1
ATOM 10287 C C . ILE F 1 42 ? 120.334 104.361 62.336 1.00 150.91 42 ILE F C 1
ATOM 10288 O O . ILE F 1 42 ? 121.408 104.896 62.056 1.00 155.10 42 ILE F O 1
ATOM 10293 N N . GLY F 1 43 ? 120.224 103.075 62.657 1.00 146.26 43 GLY F N 1
ATOM 10294 C CA . GLY F 1 43 ? 121.370 102.182 62.687 1.00 140.92 43 GLY F CA 1
ATOM 10295 C C . GLY F 1 43 ? 122.141 102.124 61.380 1.00 140.57 43 GLY F C 1
ATOM 10296 O O . GLY F 1 43 ? 123.330 101.807 61.367 1.00 142.64 43 GLY F O 1
ATOM 10297 N N . GLY F 1 44 ? 121.463 102.427 60.277 1.00 144.87 44 GLY F N 1
ATOM 10298 C CA . GLY F 1 44 ? 122.114 102.502 58.983 1.00 141.08 44 GLY F CA 1
ATOM 10299 C C . GLY F 1 44 ? 122.763 103.856 58.760 1.00 135.28 44 GLY F C 1
ATOM 10300 O O . GLY F 1 44 ? 123.643 104.001 57.912 1.00 129.05 44 GLY F O 1
ATOM 10301 N N . ALA F 1 45 ? 122.327 104.850 59.527 1.00 132.30 45 ALA F N 1
ATOM 10302 C CA . ALA F 1 45 ? 122.871 106.199 59.417 1.00 137.94 45 ALA F CA 1
ATOM 10303 C C . ALA F 1 45 ? 123.880 106.487 60.525 1.00 141.21 45 ALA F C 1
ATOM 10304 O O . ALA F 1 45 ? 124.514 107.542 60.540 1.00 145.01 45 ALA F O 1
ATOM 10306 N N . VAL F 1 46 ? 124.027 105.543 61.450 1.00 139.93 46 VAL F N 1
ATOM 10307 C CA . VAL F 1 46 ? 124.964 105.695 62.556 1.00 139.01 46 VAL F CA 1
ATOM 10308 C C . VAL F 1 46 ? 126.195 104.815 62.361 1.00 139.55 46 VAL F C 1
ATOM 10309 O O . VAL F 1 46 ? 126.451 104.324 61.261 1.00 140.60 46 VAL F O 1
ATOM 10311 N N . VAL F 1 69 ? 121.956 90.127 50.386 1.00 116.01 69 VAL F N 1
ATOM 10312 C CA . VAL F 1 69 ? 122.302 88.719 50.232 1.00 114.76 69 VAL F CA 1
ATOM 10313 C C . VAL F 1 69 ? 122.711 88.111 51.569 1.00 113.12 69 VAL F C 1
ATOM 10314 O O . VAL F 1 69 ? 121.871 87.625 52.326 1.00 108.49 69 VAL F O 1
ATOM 10316 N N . HIS F 1 70 ? 124.010 88.140 51.849 1.00 117.89 70 HIS F N 1
ATOM 10317 C CA . HIS F 1 70 ? 124.538 87.643 53.113 1.00 107.05 70 HIS F CA 1
ATOM 10318 C C . HIS F 1 70 ? 124.146 88.559 54.266 1.00 110.14 70 HIS F C 1
ATOM 10319 O O . HIS F 1 70 ? 123.782 88.094 55.347 1.00 108.09 70 HIS F O 1
ATOM 10326 N N . GLY F 1 71 ? 124.214 89.864 54.023 1.00 112.23 71 GLY F N 1
ATOM 10327 C CA . GLY F 1 71 ? 123.920 90.848 55.047 1.00 113.78 71 GLY F CA 1
ATOM 10328 C C . GLY F 1 71 ? 122.457 90.916 55.443 1.00 113.12 71 GLY F C 1
ATOM 10329 O O . GLY F 1 71 ? 122.133 90.905 56.631 1.00 113.78 71 GLY F O 1
ATOM 10330 N N . ILE F 1 72 ? 121.574 90.991 54.452 1.00 116.28 72 ILE F N 1
ATOM 10331 C CA . ILE F 1 72 ? 120.139 91.099 54.711 1.00 115.21 72 ILE F CA 1
ATOM 10332 C C . ILE F 1 72 ? 119.600 89.840 55.382 1.00 110.13 72 ILE F C 1
ATOM 10333 O O . ILE F 1 72 ? 118.934 89.917 56.413 1.00 108.21 72 ILE F O 1
ATOM 10338 N N . GLY F 1 73 ? 119.896 88.683 54.799 1.00 108.37 73 GLY F N 1
ATOM 10339 C CA . GLY F 1 73 ? 119.408 87.420 55.322 1.00 103.20 73 GLY F CA 1
ATOM 10340 C C . GLY F 1 73 ? 119.898 87.127 56.728 1.00 99.81 73 GLY F C 1
ATOM 10341 O O . GLY F 1 73 ? 119.156 86.602 57.557 1.00 99.58 73 GLY F O 1
ATOM 10342 N N . GLY F 1 74 ? 121.151 87.473 56.999 1.00 99.05 74 GLY F N 1
ATOM 10343 C CA . GLY F 1 74 ? 121.745 87.221 58.298 1.00 96.55 74 GLY F CA 1
ATOM 10344 C C . GLY F 1 74 ? 121.179 88.095 59.401 1.00 96.08 74 GLY F C 1
ATOM 10345 O O . GLY F 1 74 ? 120.877 87.613 60.492 1.00 93.65 74 GLY F O 1
ATOM 10346 N N . LEU F 1 75 ? 121.034 89.384 59.113 1.00 99.10 75 LEU F N 1
ATOM 10347 C CA . LEU F 1 75 ? 120.546 90.342 60.100 1.00 102.32 75 LEU F CA 1
ATOM 10348 C C . LEU F 1 75 ? 119.037 90.263 60.304 1.00 102.05 75 LEU F C 1
ATOM 10349 O O . LEU F 1 75 ? 118.561 90.201 61.437 1.00 103.05 75 LEU F O 1
ATOM 10354 N N . PHE F 1 76 ? 118.290 90.278 59.204 1.00 104.16 76 PHE F N 1
ATOM 10355 C CA . PHE F 1 76 ? 116.834 90.263 59.276 1.00 102.01 76 PHE F CA 1
ATOM 10356 C C . PHE F 1 76 ? 116.337 88.944 59.851 1.00 98.36 76 PHE F C 1
ATOM 10357 O O . PHE F 1 76 ? 115.384 88.919 60.626 1.00 93.42 76 PHE F O 1
ATOM 10359 N N . GLY F 1 77 ? 116.998 87.853 59.481 1.00 103.22 77 GLY F N 1
ATOM 10360 C CA . GLY F 1 77 ? 116.628 86.534 59.961 1.00 106.49 77 GLY F CA 1
ATOM 10361 C C . GLY F 1 77 ? 116.860 86.343 61.449 1.00 103.63 77 GLY F C 1
ATOM 10362 O O . GLY F 1 77 ? 115.980 85.862 62.164 1.00 86.05 77 GLY F O 1
ATOM 10363 N N . TYR F 1 78 ? 118.043 86.725 61.919 1.00 105.06 78 TYR F N 1
ATOM 10364 C CA . TYR F 1 78 ? 118.416 86.516 63.316 1.00 108.74 78 TYR F CA 1
ATOM 10365 C C . TYR F 1 78 ? 117.577 87.377 64.259 1.00 111.91 78 TYR F C 1
ATOM 10366 O O . TYR F 1 78 ? 117.266 86.961 65.375 1.00 113.69 78 TYR F O 1
ATOM 10375 N N . HIS F 1 79 ? 117.207 88.570 63.805 1.00 116.07 79 HIS F N 1
ATOM 10376 C CA . HIS F 1 79 ? 116.398 89.476 64.612 1.00 113.00 79 HIS F CA 1
ATOM 10377 C C . HIS F 1 79 ? 114.944 89.018 64.649 1.00 106.72 79 HIS F C 1
ATOM 10378 O O . HIS F 1 79 ? 114.285 89.094 65.687 1.00 104.76 79 HIS F O 1
ATOM 10385 N N . PHE F 1 80 ? 114.452 88.544 63.508 1.00 103.48 80 PHE F N 1
ATOM 10386 C CA . PHE F 1 80 ? 113.095 88.019 63.406 1.00 99.22 80 PHE F CA 1
ATOM 10387 C C . PHE F 1 80 ? 112.897 86.806 64.309 1.00 98.89 80 PHE F C 1
ATOM 10388 O O . PHE F 1 80 ? 111.861 86.669 64.960 1.00 97.89 80 PHE F O 1
ATOM 10396 N N . PHE F 1 81 ? 113.895 85.928 64.345 1.00 98.33 81 PHE F N 1
ATOM 10397 C CA . PHE F 1 81 ? 113.797 84.706 65.135 1.00 97.15 81 PHE F CA 1
ATOM 10398 C C . PHE F 1 81 ? 114.017 84.954 66.625 1.00 94.69 81 PHE F C 1
ATOM 10399 O O . PHE F 1 81 ? 113.450 84.250 67.462 1.00 93.92 81 PHE F O 1
ATOM 10407 N N . TYR F 1 82 ? 114.833 85.948 66.962 1.00 93.19 82 TYR F N 1
ATOM 10408 C CA . TYR F 1 82 ? 115.084 86.252 68.366 1.00 91.76 82 TYR F CA 1
ATOM 10409 C C . TYR F 1 82 ? 113.878 86.916 69.012 1.00 93.85 82 TYR F C 1
ATOM 10410 O O . TYR F 1 82 ? 113.453 86.521 70.099 1.00 92.80 82 TYR F O 1
ATOM 10419 N N . PHE F 1 83 ? 113.331 87.928 68.346 1.00 96.21 83 PHE F N 1
ATOM 10420 C CA . PHE F 1 83 ? 112.145 88.605 68.854 1.00 94.85 83 PHE F CA 1
ATOM 10421 C C . PHE F 1 83 ? 110.958 87.651 68.876 1.00 90.02 83 PHE F C 1
ATOM 10422 O O . PHE F 1 83 ? 110.047 87.802 69.688 1.00 89.31 83 PHE F O 1
ATOM 10430 N N . SER F 1 84 ? 110.978 86.659 67.993 1.00 89.81 84 SER F N 1
ATOM 10431 C CA . SER F 1 84 ? 109.971 85.607 68.023 1.00 90.63 84 SER F CA 1
ATOM 10432 C C . SER F 1 84 ? 110.133 84.754 69.278 1.00 89.49 84 SER F C 1
ATOM 10433 O O . SER F 1 84 ? 109.152 84.397 69.926 1.00 88.62 84 SER F O 1
ATOM 10436 N N . ALA F 1 85 ? 111.380 84.439 69.618 1.00 89.98 85 ALA F N 1
ATOM 10437 C CA . ALA F 1 85 ? 111.677 83.632 70.797 1.00 87.41 85 ALA F CA 1
ATOM 10438 C C . ALA F 1 85 ? 111.250 84.333 72.085 1.00 85.93 85 ALA F C 1
ATOM 10439 O O . ALA F 1 85 ? 110.801 83.690 73.033 1.00 83.68 85 ALA F O 1
ATOM 10441 N N . LEU F 1 86 ? 111.392 85.654 72.113 1.00 85.99 86 LEU F N 1
ATOM 10442 C CA . LEU F 1 86 ? 111.033 86.434 73.292 1.00 84.43 86 LEU F CA 1
ATOM 10443 C C . LEU F 1 86 ? 109.521 86.551 73.462 1.00 80.04 86 LEU F C 1
ATOM 10444 O O . LEU F 1 86 ? 109.033 86.853 74.551 1.00 76.12 86 LEU F O 1
ATOM 10449 N N . LYS F 1 87 ? 108.786 86.316 72.380 1.00 79.70 87 LYS F N 1
ATOM 10450 C CA . LYS F 1 87 ? 107.331 86.404 72.416 1.00 79.99 87 LYS F CA 1
ATOM 10451 C C . LYS F 1 87 ? 106.688 85.028 72.558 1.00 77.50 87 LYS F C 1
ATOM 10452 O O . LYS F 1 87 ? 105.494 84.917 72.836 1.00 82.25 87 LYS F O 1
ATOM 10454 N N . LEU F 1 88 ? 107.484 83.980 72.375 1.00 74.41 88 LEU F N 1
ATOM 10455 C CA . LEU F 1 88 ? 106.966 82.616 72.401 1.00 75.25 88 LEU F CA 1
ATOM 10456 C C . LEU F 1 88 ? 107.495 81.815 73.592 1.00 72.92 88 LEU F C 1
ATOM 10457 O O . LEU F 1 88 ? 107.098 80.668 73.801 1.00 63.93 88 LEU F O 1
ATOM 10462 N N . ALA F 1 89 ? 108.381 82.426 74.374 1.00 71.82 89 ALA F N 1
ATOM 10463 C CA . ALA F 1 89 ? 109.034 81.733 75.482 1.00 69.64 89 ALA F CA 1
ATOM 10464 C C . ALA F 1 89 ? 109.480 82.706 76.572 1.00 74.36 89 ALA F C 1
ATOM 10465 O O . ALA F 1 89 ? 109.735 83.878 76.291 1.00 76.07 89 ALA F O 1
ATOM 10467 N N . PRO F 1 90 ? 109.569 82.224 77.825 1.00 70.52 90 PRO F N 1
ATOM 10468 C CA . PRO F 1 90 ? 110.089 83.054 78.919 1.00 69.46 90 PRO F CA 1
ATOM 10469 C C . PRO F 1 90 ? 111.504 83.550 78.630 1.00 69.50 90 PRO F C 1
ATOM 10470 O O . PRO F 1 90 ? 112.342 82.765 78.183 1.00 66.91 90 PRO F O 1
ATOM 10474 N N . PRO F 1 91 ? 111.761 84.843 78.881 1.00 69.89 91 PRO F N 1
ATOM 10475 C CA . PRO F 1 91 ? 113.022 85.526 78.561 1.00 71.67 91 PRO F CA 1
ATOM 10476 C C . PRO F 1 91 ? 114.271 84.820 79.090 1.00 75.34 91 PRO F C 1
ATOM 10477 O O . PRO F 1 91 ? 115.288 84.797 78.400 1.00 78.82 91 PRO F O 1
ATOM 10481 N N . ALA F 1 92 ? 114.193 84.258 80.293 1.00 75.39 92 ALA F N 1
ATOM 10482 C CA . ALA F 1 92 ? 115.334 83.564 80.888 1.00 69.02 92 ALA F CA 1
ATOM 10483 C C . ALA F 1 92 ? 115.689 82.303 80.107 1.00 67.59 92 ALA F C 1
ATOM 10484 O O . ALA F 1 92 ? 116.865 82.004 79.891 1.00 69.68 92 ALA F O 1
ATOM 10486 N N . GLU F 1 93 ? 114.667 81.566 79.685 1.00 68.29 93 GLU F N 1
ATOM 10487 C CA . GLU F 1 93 ? 114.871 80.333 78.933 1.00 65.81 93 GLU F CA 1
ATOM 10488 C C . GLU F 1 93 ? 115.272 80.628 77.488 1.00 68.15 93 GLU F C 1
ATOM 10489 O O . GLU F 1 93 ? 116.120 79.945 76.918 1.00 68.84 93 GLU F O 1
ATOM 10495 N N . ALA F 1 94 ? 114.662 81.652 76.904 1.00 73.35 94 ALA F N 1
ATOM 10496 C CA . ALA F 1 94 ? 114.955 82.031 75.529 1.00 72.28 94 ALA F CA 1
ATOM 10497 C C . ALA F 1 94 ? 116.382 82.549 75.398 1.00 72.89 94 ALA F C 1
ATOM 10498 O O . ALA F 1 94 ? 117.056 82.286 74.402 1.00 68.54 94 ALA F O 1
ATOM 10500 N N . GLY F 1 95 ? 116.834 83.280 76.412 1.00 68.43 95 GLY F N 1
ATOM 10501 C CA . GLY F 1 95 ? 118.171 83.844 76.413 1.00 69.81 95 GLY F CA 1
ATOM 10502 C C . GLY F 1 95 ? 119.260 82.791 76.501 1.00 78.89 95 GLY F C 1
ATOM 10503 O O . GLY F 1 95 ? 120.288 82.893 75.831 1.00 80.79 95 GLY F O 1
ATOM 10504 N N . LEU F 1 96 ? 119.035 81.778 77.332 1.00 74.61 96 LEU F N 1
ATOM 10505 C CA . LEU F 1 96 ? 119.992 80.689 77.493 1.00 67.92 96 LEU F CA 1
ATOM 10506 C C . LEU F 1 96 ? 120.155 79.926 76.183 1.00 66.49 96 LEU F C 1
ATOM 10507 O O . LEU F 1 96 ? 121.273 79.676 75.737 1.00 66.62 96 LEU F O 1
ATOM 10512 N N . VAL F 1 97 ? 119.033 79.565 75.568 1.00 69.18 97 VAL F N 1
ATOM 10513 C CA . VAL F 1 97 ? 119.051 78.872 74.285 1.00 71.50 97 VAL F CA 1
ATOM 10514 C C . VAL F 1 97 ? 119.678 79.757 73.211 1.00 74.14 97 VAL F C 1
ATOM 10515 O O . VAL F 1 97 ? 120.406 79.274 72.341 1.00 67.45 97 VAL F O 1
ATOM 10519 N N . ALA F 1 98 ? 119.399 81.055 73.280 1.00 74.80 98 ALA F N 1
ATOM 10520 C CA . ALA F 1 98 ? 119.967 82.001 72.327 1.00 75.50 98 ALA F CA 1
ATOM 10521 C C . ALA F 1 98 ? 121.478 82.081 72.487 1.00 79.58 98 ALA F C 1
ATOM 10522 O O . ALA F 1 98 ? 122.212 82.081 71.499 1.00 81.54 98 ALA F O 1
ATOM 10524 N N . TYR F 1 99 ? 121.945 82.119 73.733 1.00 78.68 99 TYR F N 1
ATOM 10525 C CA . TYR F 1 99 ? 123.375 82.253 74.006 1.00 79.56 99 TYR F CA 1
ATOM 10526 C C . TYR F 1 99 ? 124.155 80.966 73.748 1.00 77.98 99 TYR F C 1
ATOM 10527 O O . TYR F 1 99 ? 125.142 80.674 74.422 1.00 75.56 99 TYR F O 1
ATOM 10536 N N . LEU F 1 100 ? 123.697 80.207 72.760 1.00 78.54 100 LEU F N 1
ATOM 10537 C CA . LEU F 1 100 ? 124.441 79.082 72.226 1.00 75.99 100 LEU F CA 1
ATOM 10538 C C . LEU F 1 100 ? 125.295 79.588 71.072 1.00 80.84 100 LEU F C 1
ATOM 10539 O O . LEU F 1 100 ? 126.186 78.893 70.586 1.00 79.12 100 LEU F O 1
ATOM 10544 N N . TRP F 1 101 ? 125.019 80.817 70.646 1.00 85.00 101 TRP F N 1
ATOM 10545 C CA . TRP F 1 101 ? 125.691 81.394 69.485 1.00 85.69 101 TRP F CA 1
ATOM 10546 C C . TRP F 1 101 ? 127.182 81.735 69.676 1.00 85.17 101 TRP F C 1
ATOM 10547 O O . TRP F 1 101 ? 127.955 81.590 68.727 1.00 85.21 101 TRP F O 1
ATOM 10558 N N . PRO F 1 102 ? 127.604 82.188 70.876 1.00 83.84 102 PRO F N 1
ATOM 10559 C CA . PRO F 1 102 ? 129.047 82.461 70.915 1.00 79.03 102 PRO F CA 1
ATOM 10560 C C . PRO F 1 102 ? 129.887 81.181 70.885 1.00 87.09 102 PRO F C 1
ATOM 10561 O O . PRO F 1 102 ? 130.982 81.182 70.323 1.00 87.76 102 PRO F O 1
ATOM 10565 N N . LEU F 1 103 ? 129.372 80.107 71.474 1.00 86.52 103 LEU F N 1
ATOM 10566 C CA . LEU F 1 103 ? 130.012 78.801 71.367 1.00 74.23 103 LEU F CA 1
ATOM 10567 C C . LEU F 1 103 ? 129.996 78.323 69.917 1.00 76.71 103 LEU F C 1
ATOM 10568 O O . LEU F 1 103 ? 130.972 77.752 69.430 1.00 82.80 103 LEU F O 1
ATOM 10573 N N . LEU F 1 104 ? 128.880 78.566 69.234 1.00 76.54 104 LEU F N 1
ATOM 10574 C CA . LEU F 1 104 ? 128.722 78.168 67.838 1.00 78.40 104 LEU F CA 1
ATOM 10575 C C . LEU F 1 104 ? 129.672 78.932 66.924 1.00 84.97 104 LEU F C 1
ATOM 10576 O O . LEU F 1 104 ? 130.151 78.392 65.927 1.00 84.80 104 LEU F O 1
ATOM 10581 N N . ILE F 1 105 ? 129.936 80.191 67.263 1.00 86.59 105 ILE F N 1
ATOM 10582 C CA . ILE F 1 105 ? 130.895 80.992 66.513 1.00 87.47 105 ILE F CA 1
ATOM 10583 C C . ILE F 1 105 ? 132.273 80.342 66.563 1.00 87.32 105 ILE F C 1
ATOM 10584 O O . ILE F 1 105 ? 132.960 80.236 65.546 1.00 85.59 105 ILE F O 1
ATOM 10589 N N . VAL F 1 106 ? 132.663 79.891 67.751 1.00 86.90 106 VAL F N 1
ATOM 10590 C CA . VAL F 1 106 ? 133.935 79.203 67.929 1.00 88.59 106 VAL F CA 1
ATOM 10591 C C . VAL F 1 106 ? 133.975 77.918 67.103 1.00 87.86 106 VAL F C 1
ATOM 10592 O O . VAL F 1 106 ? 134.949 77.655 66.397 1.00 83.08 106 VAL F O 1
ATOM 10596 N N . LEU F 1 107 ? 132.905 77.130 67.187 1.00 84.28 107 LEU F N 1
ATOM 10597 C CA . LEU F 1 107 ? 132.824 75.863 66.465 1.00 85.72 107 LEU F CA 1
ATOM 10598 C C . LEU F 1 107 ? 132.802 76.069 64.951 1.00 88.72 107 LEU F C 1
ATOM 10599 O O . LEU F 1 107 ? 133.454 75.333 64.210 1.00 87.40 107 LEU F O 1
ATOM 10604 N N . PHE F 1 108 ? 132.051 77.070 64.498 1.00 94.19 108 PHE F N 1
ATOM 10605 C CA . PHE F 1 108 ? 131.950 77.366 63.072 1.00 97.63 108 PHE F CA 1
ATOM 10606 C C . PHE F 1 108 ? 133.225 78.016 62.536 1.00 101.34 108 PHE F C 1
ATOM 10607 O O . PHE F 1 108 ? 133.493 77.971 61.335 1.00 102.22 108 PHE F O 1
ATOM 10615 N N . SER F 1 109 ? 134.009 78.615 63.429 1.00 102.91 109 SER F N 1
ATOM 10616 C CA . SER F 1 109 ? 135.242 79.296 63.036 1.00 106.13 109 SER F CA 1
ATOM 10617 C C . SER F 1 109 ? 136.304 78.310 62.558 1.00 106.03 109 SER F C 1
ATOM 10618 O O . SER F 1 109 ? 137.252 78.690 61.873 1.00 107.70 109 SER F O 1
ATOM 10621 N N . ALA F 1 110 ? 136.141 77.043 62.923 1.00 105.30 110 ALA F N 1
ATOM 10622 C CA . ALA F 1 110 ? 137.083 76.007 62.522 1.00 105.40 110 ALA F CA 1
ATOM 10623 C C . ALA F 1 110 ? 136.859 75.580 61.074 1.00 108.68 110 ALA F C 1
ATOM 10624 O O . ALA F 1 110 ? 137.624 74.787 60.526 1.00 110.73 110 ALA F O 1
ATOM 10626 N N . PHE F 1 111 ? 135.806 76.110 60.459 1.00 108.04 111 PHE F N 1
ATOM 10627 C CA . PHE F 1 111 ? 135.466 75.774 59.080 1.00 108.05 111 PHE F CA 1
ATOM 10628 C C . PHE F 1 111 ? 136.080 76.750 58.084 1.00 111.35 111 PHE F C 1
ATOM 10629 O O . PHE F 1 111 ? 135.931 76.588 56.873 1.00 114.50 111 PHE F O 1
ATOM 10637 N N . LEU F 1 112 ? 136.764 77.766 58.599 1.00 110.75 112 LEU F N 1
ATOM 10638 C CA . LEU F 1 112 ? 137.435 78.742 57.750 1.00 111.13 112 LEU F CA 1
ATOM 10639 C C . LEU F 1 112 ? 138.569 78.090 56.965 1.00 109.08 112 LEU F C 1
ATOM 10640 O O . LEU F 1 112 ? 139.535 78.751 56.583 1.00 112.79 112 LEU F O 1
ATOM 10645 N N . LEU F 1 117 ? 142.125 76.801 65.128 1.00 103.27 117 LEU F N 1
ATOM 10646 C CA . LEU F 1 117 ? 141.184 76.638 66.230 1.00 102.73 117 LEU F CA 1
ATOM 10647 C C . LEU F 1 117 ? 141.787 75.788 67.341 1.00 103.09 117 LEU F C 1
ATOM 10648 O O . LEU F 1 117 ? 141.739 74.560 67.290 1.00 103.73 117 LEU F O 1
ATOM 10650 N N . ARG F 1 118 ? 142.355 76.450 68.343 1.00 100.93 118 ARG F N 1
ATOM 10651 C CA . ARG F 1 118 ? 142.976 75.753 69.463 1.00 96.49 118 ARG F CA 1
ATOM 10652 C C . ARG F 1 118 ? 141.930 75.175 70.413 1.00 92.38 118 ARG F C 1
ATOM 10653 O O . ARG F 1 118 ? 140.855 75.752 70.583 1.00 89.88 118 ARG F O 1
ATOM 10655 N N . PRO F 1 119 ? 142.242 74.025 71.033 1.00 91.85 119 PRO F N 1
ATOM 10656 C CA . PRO F 1 119 ? 141.367 73.410 72.038 1.00 90.78 119 PRO F CA 1
ATOM 10657 C C . PRO F 1 119 ? 141.095 74.338 73.218 1.00 77.50 119 PRO F C 1
ATOM 10658 O O . PRO F 1 119 ? 140.092 74.180 73.907 1.00 75.43 119 PRO F O 1
ATOM 10662 N N . ALA F 1 120 ? 141.990 75.293 73.444 1.00 82.64 120 ALA F N 1
ATOM 10663 C CA . ALA F 1 120 ? 141.829 76.264 74.517 1.00 82.22 120 ALA F CA 1
ATOM 10664 C C . ALA F 1 120 ? 140.669 77.204 74.216 1.00 81.91 120 ALA F C 1
ATOM 10665 O O . ALA F 1 120 ? 139.962 77.645 75.122 1.00 80.91 120 ALA F O 1
ATOM 10667 N N . HIS F 1 121 ? 140.483 77.506 72.935 1.00 83.12 121 HIS F N 1
ATOM 10668 C CA . HIS F 1 121 ? 139.370 78.333 72.489 1.00 84.98 121 HIS F CA 1
ATOM 10669 C C . HIS F 1 121 ? 138.044 77.626 72.738 1.00 82.31 121 HIS F C 1
ATOM 10670 O O . HIS F 1 121 ? 137.078 78.235 73.201 1.00 77.94 121 HIS F O 1
ATOM 10677 N N . VAL F 1 122 ? 138.007 76.335 72.420 1.00 77.55 122 VAL F N 1
ATOM 10678 C CA . VAL F 1 122 ? 136.811 75.531 72.623 1.00 74.94 122 VAL F CA 1
ATOM 10679 C C . VAL F 1 122 ? 136.531 75.356 74.109 1.00 72.86 122 VAL F C 1
ATOM 10680 O O . VAL F 1 122 ? 135.389 75.471 74.551 1.00 71.43 122 VAL F O 1
ATOM 10684 N N . ALA F 1 123 ? 137.580 75.087 74.878 1.00 72.80 123 ALA F N 1
ATOM 10685 C CA . ALA F 1 123 ? 137.437 74.914 76.317 1.00 71.00 123 ALA F CA 1
ATOM 10686 C C . ALA F 1 123 ? 137.004 76.213 76.987 1.00 72.69 123 ALA F C 1
ATOM 10687 O O . ALA F 1 123 ? 136.243 76.196 77.954 1.00 69.85 123 ALA F O 1
ATOM 10689 N N . GLY F 1 124 ? 137.489 77.337 76.467 1.00 73.87 124 GLY F N 1
ATOM 10690 C CA . GLY F 1 124 ? 137.141 78.638 77.010 1.00 74.67 124 GLY F CA 1
ATOM 10691 C C . GLY F 1 124 ? 135.676 78.977 76.813 1.00 73.92 124 GLY F C 1
ATOM 10692 O O . GLY F 1 124 ? 135.036 79.554 77.691 1.00 73.30 124 GLY F O 1
ATOM 10693 N N . ALA F 1 125 ? 135.147 78.613 75.651 1.00 74.07 125 ALA F N 1
ATOM 10694 C CA . ALA F 1 125 ? 133.743 78.838 75.338 1.00 73.41 125 ALA F CA 1
ATOM 10695 C C . ALA F 1 125 ? 132.839 77.924 76.164 1.00 78.06 125 ALA F C 1
ATOM 10696 O O . ALA F 1 125 ? 131.704 78.283 76.483 1.00 75.34 125 ALA F O 1
ATOM 10698 N N . LEU F 1 126 ? 133.345 76.741 76.502 1.00 74.48 126 LEU F N 1
ATOM 10699 C CA . LEU F 1 126 ? 132.601 75.797 77.331 1.00 70.88 126 LEU F CA 1
ATOM 10700 C C . LEU F 1 126 ? 132.468 76.312 78.757 1.00 67.75 126 LEU F C 1
ATOM 10701 O O . LEU F 1 126 ? 131.445 76.107 79.409 1.00 68.20 126 LEU F O 1
ATOM 10706 N N . MET F 1 127 ? 133.515 76.975 79.238 1.00 71.43 127 MET F N 1
ATOM 10707 C CA . MET F 1 127 ? 133.496 77.573 80.565 1.00 75.90 127 MET F CA 1
ATOM 10708 C C . MET F 1 127 ? 132.600 78.806 80.570 1.00 82.57 127 MET F C 1
ATOM 10709 O O . MET F 1 127 ? 131.952 79.109 81.569 1.00 77.95 127 MET F O 1
ATOM 10714 N N . GLY F 1 128 ? 132.559 79.506 79.441 1.00 90.49 128 GLY F N 1
ATOM 10715 C CA . GLY F 1 128 ? 131.701 80.666 79.293 1.00 70.70 128 GLY F CA 1
ATOM 10716 C C . GLY F 1 128 ? 130.239 80.274 79.320 1.00 80.32 128 GLY F C 1
ATOM 10717 O O . GLY F 1 128 ? 129.412 80.948 79.936 1.00 68.92 128 GLY F O 1
ATOM 10718 N N . LEU F 1 129 ? 129.921 79.170 78.652 1.00 77.59 129 LEU F N 1
ATOM 10719 C CA . LEU F 1 129 ? 128.555 78.666 78.615 1.00 66.20 129 LEU F CA 1
ATOM 10720 C C . LEU F 1 129 ? 128.135 78.156 79.989 1.00 64.15 129 LEU F C 1
ATOM 10721 O O . LEU F 1 129 ? 127.004 78.370 80.418 1.00 64.25 129 LEU F O 1
ATOM 10726 N N . ALA F 1 130 ? 129.059 77.490 80.676 1.00 69.75 130 ALA F N 1
ATOM 10727 C CA . ALA F 1 130 ? 128.799 76.956 82.009 1.00 64.68 130 ALA F CA 1
ATOM 10728 C C . ALA F 1 130 ? 128.422 78.060 82.993 1.00 66.32 130 ALA F C 1
ATOM 10729 O O . ALA F 1 130 ? 127.550 77.875 83.842 1.00 64.88 130 ALA F O 1
ATOM 10731 N N . GLY F 1 131 ? 129.084 79.207 82.872 1.00 64.75 131 GLY F N 1
ATOM 10732 C CA . GLY F 1 131 ? 128.797 80.343 83.728 1.00 65.02 131 GLY F CA 1
ATOM 10733 C C . GLY F 1 131 ? 127.449 80.957 83.404 1.00 67.71 131 GLY F C 1
ATOM 10734 O O . GLY F 1 131 ? 126.740 81.428 84.290 1.00 68.57 131 GLY F O 1
ATOM 10735 N N . THR F 1 132 ? 127.099 80.951 82.123 1.00 69.57 132 THR F N 1
ATOM 10736 C CA . THR F 1 132 ? 125.811 81.460 81.673 1.00 72.21 132 THR F CA 1
ATOM 10737 C C . THR F 1 132 ? 124.673 80.591 82.208 1.00 73.54 132 THR F C 1
ATOM 10738 O O . THR F 1 132 ? 123.619 81.102 82.589 1.00 68.86 132 THR F O 1
ATOM 10742 N N . VAL F 1 133 ? 124.900 79.280 82.243 1.00 73.72 133 VAL F N 1
ATOM 10743 C CA . VAL F 1 133 ? 123.893 78.331 82.718 1.00 71.81 133 VAL F CA 1
ATOM 10744 C C . VAL F 1 133 ? 123.523 78.554 84.184 1.00 65.96 133 VAL F C 1
ATOM 10745 O O . VAL F 1 133 ? 122.345 78.654 84.520 1.00 65.81 133 VAL F O 1
ATOM 10749 N N . VAL F 1 134 ? 124.527 78.622 85.056 1.00 66.40 134 VAL F N 1
ATOM 10750 C CA . VAL F 1 134 ? 124.272 78.780 86.485 1.00 70.16 134 VAL F CA 1
ATOM 10751 C C . VAL F 1 134 ? 123.677 80.144 86.796 1.00 74.87 134 VAL F C 1
ATOM 10752 O O . VAL F 1 134 ? 122.865 80.279 87.709 1.00 75.34 134 VAL F O 1
ATOM 10756 N N . LEU F 1 135 ? 124.080 81.150 86.026 1.00 81.47 135 LEU F N 1
ATOM 10757 C CA . LEU F 1 135 ? 123.593 82.510 86.216 1.00 82.84 135 LEU F CA 1
ATOM 10758 C C . LEU F 1 135 ? 122.133 82.649 85.797 1.00 82.24 135 LEU F C 1
ATOM 10759 O O . LEU F 1 135 ? 121.287 83.060 86.590 1.00 85.25 135 LEU F O 1
ATOM 10764 N N . LEU F 1 136 ? 121.845 82.302 84.546 1.00 80.95 136 LEU F N 1
ATOM 10765 C CA . LEU F 1 136 ? 120.510 82.482 83.983 1.00 83.49 136 LEU F CA 1
ATOM 10766 C C . LEU F 1 136 ? 119.553 81.348 84.343 1.00 83.91 136 LEU F C 1
ATOM 10767 O O . LEU F 1 136 ? 118.346 81.452 84.118 1.00 84.98 136 LEU F O 1
ATOM 10772 N N . GLY F 1 137 ? 120.089 80.266 84.897 1.00 80.58 137 GLY F N 1
ATOM 10773 C CA . GLY F 1 137 ? 119.274 79.118 85.252 1.00 80.02 137 GLY F CA 1
ATOM 10774 C C . GLY F 1 137 ? 118.421 79.363 86.480 1.00 77.98 137 GLY F C 1
ATOM 10775 O O . GLY F 1 137 ? 118.770 80.181 87.331 1.00 82.10 137 GLY F O 1
ATOM 10776 N N . GLY F 1 141 ? 113.425 74.811 92.807 1.00 108.28 141 GLY F N 1
ATOM 10777 C CA . GLY F 1 141 ? 113.431 74.999 91.368 1.00 110.83 141 GLY F CA 1
ATOM 10778 C C . GLY F 1 141 ? 114.259 73.951 90.651 1.00 110.66 141 GLY F C 1
ATOM 10779 O O . GLY F 1 141 ? 114.494 72.863 91.177 1.00 110.62 141 GLY F O 1
ATOM 10780 N N . GLY F 1 142 ? 114.700 74.281 89.441 1.00 108.64 142 GLY F N 1
ATOM 10781 C CA . GLY F 1 142 ? 115.511 73.376 88.650 1.00 105.02 142 GLY F CA 1
ATOM 10782 C C . GLY F 1 142 ? 115.512 73.744 87.180 1.00 104.25 142 GLY F C 1
ATOM 10783 O O . GLY F 1 142 ? 116.344 74.524 86.719 1.00 116.09 142 GLY F O 1
ATOM 10784 N N . PHE F 1 143 ? 114.567 73.173 86.445 1.00 95.35 143 PHE F N 1
ATOM 10785 C CA . PHE F 1 143 ? 114.431 73.403 85.014 1.00 83.87 143 PHE F CA 1
ATOM 10786 C C . PHE F 1 143 ? 112.980 73.196 84.617 1.00 77.59 143 PHE F C 1
ATOM 10787 O O . PHE F 1 143 ? 112.469 72.080 84.677 1.00 76.20 143 PHE F O 1
ATOM 10795 N N . GLY F 1 144 ? 112.316 74.275 84.220 1.00 74.82 144 GLY F N 1
ATOM 10796 C CA . GLY F 1 144 ? 110.905 74.216 83.896 1.00 73.25 144 GLY F CA 1
ATOM 10797 C C . GLY F 1 144 ? 110.634 74.525 82.440 1.00 75.64 144 GLY F C 1
ATOM 10798 O O . GLY F 1 144 ? 109.823 75.395 82.118 1.00 80.51 144 GLY F O 1
ATOM 10799 N N . PHE F 1 145 ? 111.325 73.818 81.554 1.00 71.50 145 PHE F N 1
ATOM 10800 C CA . PHE F 1 145 ? 111.099 73.974 80.126 1.00 70.97 145 PHE F CA 1
ATOM 10801 C C . PHE F 1 145 ? 109.797 73.278 79.747 1.00 69.79 145 PHE F C 1
ATOM 10802 O O . PHE F 1 145 ? 109.518 72.170 80.208 1.00 66.65 145 PHE F O 1
ATOM 10810 N N . ALA F 1 146 ? 108.998 73.941 78.916 1.00 68.68 146 ALA F N 1
ATOM 10811 C CA . ALA F 1 146 ? 107.664 73.456 78.584 1.00 62.41 146 ALA F CA 1
ATOM 10812 C C . ALA F 1 146 ? 107.479 73.261 77.082 1.00 61.78 146 ALA F C 1
ATOM 10813 O O . ALA F 1 146 ? 108.071 73.984 76.279 1.00 64.46 146 ALA F O 1
ATOM 10815 N N . PRO F 1 147 ? 106.651 72.276 76.703 1.00 61.43 147 PRO F N 1
ATOM 10816 C CA . PRO F 1 147 ? 106.339 71.959 75.303 1.00 60.73 147 PRO F CA 1
ATOM 10817 C C . PRO F 1 147 ? 105.688 73.107 74.528 1.00 66.01 147 PRO F C 1
ATOM 10818 O O . PRO F 1 147 ? 105.900 73.203 73.319 1.00 67.35 147 PRO F O 1
ATOM 10822 N N . GLU F 1 148 ? 104.911 73.956 75.198 1.00 65.11 148 GLU F N 1
ATOM 10823 C CA . GLU F 1 148 ? 104.281 75.088 74.519 1.00 66.36 148 GLU F CA 1
ATOM 10824 C C . GLU F 1 148 ? 105.285 76.210 74.281 1.00 65.70 148 GLU F C 1
ATOM 10825 O O . GLU F 1 148 ? 104.999 77.177 73.573 1.00 67.55 148 GLU F O 1
ATOM 10831 N N . TYR F 1 149 ? 106.463 76.070 74.878 1.00 63.92 149 TYR F N 1
ATOM 10832 C CA . TYR F 1 149 ? 107.527 77.050 74.722 1.00 67.30 149 TYR F CA 1
ATOM 10833 C C . TYR F 1 149 ? 108.559 76.580 73.699 1.00 65.79 149 TYR F C 1
ATOM 10834 O O . TYR F 1 149 ? 109.502 77.302 73.378 1.00 59.65 149 TYR F O 1
ATOM 10843 N N . VAL F 1 150 ? 108.372 75.362 73.196 1.00 62.65 150 VAL F N 1
ATOM 10844 C CA . VAL F 1 150 ? 109.248 74.793 72.171 1.00 63.50 150 VAL F CA 1
ATOM 10845 C C . VAL F 1 150 ? 109.361 75.671 70.913 1.00 70.02 150 VAL F C 1
ATOM 10846 O O . VAL F 1 150 ? 110.462 75.821 70.377 1.00 73.10 150 VAL F O 1
ATOM 10850 N N . PRO F 1 151 ? 108.242 76.262 70.438 1.00 69.31 151 PRO F N 1
ATOM 10851 C CA . PRO F 1 151 ? 108.417 77.191 69.313 1.00 71.95 151 PRO F CA 1
ATOM 10852 C C . PRO F 1 151 ? 109.355 78.350 69.644 1.00 75.46 151 PRO F C 1
ATOM 10853 O O . PRO F 1 151 ? 110.047 78.851 68.759 1.00 77.17 151 PRO F O 1
ATOM 10857 N N . GLY F 1 152 ? 109.376 78.759 70.909 1.00 75.53 152 GLY F N 1
ATOM 10858 C CA . GLY F 1 152 ? 110.264 79.814 71.362 1.00 65.14 152 GLY F CA 1
ATOM 10859 C C . GLY F 1 152 ? 111.707 79.358 71.472 1.00 74.03 152 GLY F C 1
ATOM 10860 O O . GLY F 1 152 ? 112.628 80.113 71.161 1.00 76.30 152 GLY F O 1
ATOM 10861 N N . TYR F 1 153 ? 111.907 78.120 71.918 1.00 71.25 153 TYR F N 1
ATOM 10862 C CA . TYR F 1 153 ? 113.250 77.560 72.027 1.00 68.15 153 TYR F CA 1
ATOM 10863 C C . TYR F 1 153 ? 113.858 77.392 70.638 1.00 70.94 153 TYR F C 1
ATOM 10864 O O . TYR F 1 153 ? 115.010 77.754 70.403 1.00 72.30 153 TYR F O 1
ATOM 10873 N N . LEU F 1 154 ? 113.066 76.844 69.721 1.00 69.86 154 LEU F N 1
ATOM 10874 C CA . LEU F 1 154 ? 113.493 76.653 68.340 1.00 68.84 154 LEU F CA 1
ATOM 10875 C C . LEU F 1 154 ? 113.745 77.984 67.649 1.00 71.82 154 LEU F C 1
ATOM 10876 O O . LEU F 1 154 ? 114.622 78.091 66.792 1.00 76.54 154 LEU F O 1
ATOM 10881 N N . ALA F 1 155 ? 112.972 78.997 68.024 1.00 71.99 155 ALA F N 1
ATOM 10882 C CA . ALA F 1 155 ? 113.174 80.341 67.498 1.00 76.68 155 ALA F CA 1
ATOM 10883 C C . ALA F 1 155 ? 114.497 80.903 67.998 1.00 74.61 155 ALA F C 1
ATOM 10884 O O . ALA F 1 155 ? 115.230 81.547 67.251 1.00 75.49 155 ALA F O 1
ATOM 10886 N N . ALA F 1 156 ? 114.794 80.654 69.270 1.00 76.79 156 ALA F N 1
ATOM 10887 C CA . ALA F 1 156 ? 116.050 81.098 69.862 1.00 81.37 156 ALA F CA 1
ATOM 10888 C C . ALA F 1 156 ? 117.209 80.265 69.326 1.00 80.63 156 ALA F C 1
ATOM 10889 O O . ALA F 1 156 ? 118.344 80.735 69.255 1.00 80.24 156 ALA F O 1
ATOM 10891 N N . ALA F 1 157 ? 116.909 79.026 68.951 1.00 82.59 157 ALA F N 1
ATOM 10892 C CA . ALA F 1 157 ? 117.903 78.133 68.368 1.00 79.68 157 ALA F CA 1
ATOM 10893 C C . ALA F 1 157 ? 118.214 78.543 66.934 1.00 84.50 157 ALA F C 1
ATOM 10894 O O . ALA F 1 157 ? 119.372 78.546 66.517 1.00 87.25 157 ALA F O 1
ATOM 10896 N N . ALA F 1 158 ? 117.173 78.887 66.181 1.00 83.21 158 ALA F N 1
ATOM 10897 C CA . ALA F 1 158 ? 117.350 79.364 64.815 1.00 84.85 158 ALA F CA 1
ATOM 10898 C C . ALA F 1 158 ? 118.051 80.719 64.815 1.00 86.00 158 ALA F C 1
ATOM 10899 O O . ALA F 1 158 ? 118.836 81.022 63.919 1.00 89.77 158 ALA F O 1
ATOM 10901 N N . CYS F 1 159 ? 117.762 81.525 65.830 1.00 82.99 159 CYS F N 1
ATOM 10902 C CA . CYS F 1 159 ? 118.403 82.824 65.990 1.00 78.06 159 CYS F CA 1
ATOM 10903 C C . CYS F 1 159 ? 119.902 82.687 66.214 1.00 83.57 159 CYS F C 1
ATOM 10904 O O . CYS F 1 159 ? 120.697 83.420 65.627 1.00 80.64 159 CYS F O 1
ATOM 10907 N N . ALA F 1 160 ? 120.280 81.743 67.071 1.00 79.56 160 ALA F N 1
ATOM 10908 C CA . ALA F 1 160 ? 121.681 81.532 67.416 1.00 78.79 160 ALA F CA 1
ATOM 10909 C C . ALA F 1 160 ? 122.494 81.068 66.212 1.00 77.77 160 ALA F C 1
ATOM 10910 O O . ALA F 1 160 ? 123.606 81.543 65.983 1.00 80.30 160 ALA F O 1
ATOM 10912 N N . VAL F 1 161 ? 121.931 80.137 65.447 1.00 76.78 161 VAL F N 1
ATOM 10913 C CA . VAL F 1 161 ? 122.594 79.592 64.268 1.00 77.86 161 VAL F CA 1
ATOM 10914 C C . VAL F 1 161 ? 122.795 80.649 63.185 1.00 86.46 161 VAL F C 1
ATOM 10915 O O . VAL F 1 161 ? 123.915 80.860 62.718 1.00 82.51 161 VAL F O 1
ATOM 10919 N N . ILE F 1 162 ? 121.705 81.306 62.793 1.00 87.94 162 ILE F N 1
ATOM 10920 C CA . ILE F 1 162 ? 121.742 82.321 61.743 1.00 84.38 162 ILE F CA 1
ATOM 10921 C C . ILE F 1 162 ? 122.710 83.450 62.084 1.00 86.26 162 ILE F C 1
ATOM 10922 O O . ILE F 1 162 ? 123.495 83.884 61.238 1.00 88.90 162 ILE F O 1
ATOM 10927 N N . TRP F 1 163 ? 122.661 83.913 63.328 1.00 85.36 163 TRP F N 1
ATOM 10928 C CA . TRP F 1 163 ? 123.544 84.984 63.774 1.00 90.01 163 TRP F CA 1
ATOM 10929 C C . TRP F 1 163 ? 125.012 84.558 63.769 1.00 89.32 163 TRP F C 1
ATOM 10930 O O . TRP F 1 163 ? 125.889 85.341 63.404 1.00 89.70 163 TRP F O 1
ATOM 10941 N N . SER F 1 164 ? 125.273 83.318 64.176 1.00 87.54 164 SER F N 1
ATOM 10942 C CA . SER F 1 164 ? 126.634 82.785 64.202 1.00 90.75 164 SER F CA 1
ATOM 10943 C C . SER F 1 164 ? 127.186 82.552 62.799 1.00 88.71 164 SER F C 1
ATOM 10944 O O . SER F 1 164 ? 128.335 82.890 62.514 1.00 89.14 164 SER F O 1
ATOM 10947 N N . VAL F 1 165 ? 126.367 81.962 61.933 1.00 86.97 165 VAL F N 1
ATOM 10948 C CA . VAL F 1 165 ? 126.756 81.720 60.548 1.00 88.82 165 VAL F CA 1
ATOM 10949 C C . VAL F 1 165 ? 127.059 83.043 59.847 1.00 91.95 165 VAL F C 1
ATOM 10950 O O . VAL F 1 165 ? 128.027 83.149 59.094 1.00 94.00 165 VAL F O 1
ATOM 10954 N N . TYR F 1 166 ? 126.232 84.050 60.115 1.00 92.39 166 TYR F N 1
ATOM 10955 C CA . TYR F 1 166 ? 126.430 85.387 59.564 1.00 111.11 166 TYR F CA 1
ATOM 10956 C C . TYR F 1 166 ? 127.776 85.964 59.986 1.00 110.03 166 TYR F C 1
ATOM 10957 O O . TYR F 1 166 ? 128.479 86.583 59.185 1.00 111.85 166 TYR F O 1
ATOM 10966 N N . SER F 1 167 ? 128.127 85.755 61.250 1.00 109.88 167 SER F N 1
ATOM 10967 C CA . SER F 1 167 ? 129.373 86.273 61.800 1.00 116.33 167 SER F CA 1
ATOM 10968 C C . SER F 1 167 ? 130.592 85.592 61.185 1.00 114.60 167 SER F C 1
ATOM 10969 O O . SER F 1 167 ? 131.569 86.253 60.833 1.00 120.79 167 SER F O 1
ATOM 10972 N N . VAL F 1 168 ? 130.532 84.270 61.058 1.00 113.92 168 VAL F N 1
ATOM 10973 C CA . VAL F 1 168 ? 131.646 83.509 60.503 1.00 110.83 168 VAL F CA 1
ATOM 10974 C C . VAL F 1 168 ? 131.812 83.807 59.015 1.00 106.25 168 VAL F C 1
ATOM 10975 O O . VAL F 1 168 ? 132.932 83.934 58.519 1.00 100.57 168 VAL F O 1
ATOM 10979 N N . ALA F 1 169 ? 130.692 83.945 58.312 1.00 104.90 169 ALA F N 1
ATOM 10980 C CA . ALA F 1 169 ? 130.717 84.286 56.894 1.00 108.50 169 ALA F CA 1
ATOM 10981 C C . ALA F 1 169 ? 131.247 85.699 56.656 1.00 110.03 169 ALA F C 1
ATOM 10982 O O . ALA F 1 169 ? 131.629 86.038 55.538 1.00 114.89 169 ALA F O 1
ATOM 10984 N N . SER F 1 170 ? 131.268 86.520 57.703 1.00 112.94 170 SER F N 1
ATOM 10985 C CA . SER F 1 170 ? 131.771 87.885 57.582 1.00 121.70 170 SER F CA 1
ATOM 10986 C C . SER F 1 170 ? 133.267 87.895 57.286 1.00 125.75 170 SER F C 1
ATOM 10987 O O . SER F 1 170 ? 133.745 88.704 56.490 1.00 127.59 170 SER F O 1
ATOM 10990 N N . ARG F 1 171 ? 134.003 86.993 57.930 1.00 125.78 171 ARG F N 1
ATOM 10991 C CA . ARG F 1 171 ? 135.432 86.861 57.671 1.00 126.02 171 ARG F CA 1
ATOM 10992 C C . ARG F 1 171 ? 135.682 86.416 56.234 1.00 127.95 171 ARG F C 1
ATOM 10993 O O . ARG F 1 171 ? 136.651 86.836 55.603 1.00 127.25 171 ARG F O 1
ATOM 11001 N N . ARG F 1 172 ? 134.797 85.568 55.719 1.00 128.02 172 ARG F N 1
ATOM 11002 C CA . ARG F 1 172 ? 134.909 85.081 54.349 1.00 126.08 172 ARG F CA 1
ATOM 11003 C C . ARG F 1 172 ? 134.413 86.119 53.346 1.00 126.24 172 ARG F C 1
ATOM 11004 O O . ARG F 1 172 ? 134.165 87.272 53.700 1.00 127.91 172 ARG F O 1
ATOM 11006 N N . VAL F 1 180 ? 129.524 98.740 54.965 1.00 127.40 180 VAL F N 1
ATOM 11007 C CA . VAL F 1 180 ? 128.565 97.993 54.159 1.00 126.48 180 VAL F CA 1
ATOM 11008 C C . VAL F 1 180 ? 127.376 97.542 55.001 1.00 126.35 180 VAL F C 1
ATOM 11009 O O . VAL F 1 180 ? 126.334 97.161 54.467 1.00 125.32 180 VAL F O 1
ATOM 11011 N N . VAL F 1 181 ? 127.542 97.590 56.319 1.00 124.31 181 VAL F N 1
ATOM 11012 C CA . VAL F 1 181 ? 126.493 97.183 57.247 1.00 118.62 181 VAL F CA 1
ATOM 11013 C C . VAL F 1 181 ? 125.303 98.136 57.179 1.00 119.63 181 VAL F C 1
ATOM 11014 O O . VAL F 1 181 ? 124.170 97.752 57.473 1.00 117.70 181 VAL F O 1
ATOM 11018 N N . ALA F 1 182 ? 125.572 99.378 56.787 1.00 125.44 182 ALA F N 1
ATOM 11019 C CA . ALA F 1 182 ? 124.537 100.398 56.659 1.00 128.22 182 ALA F CA 1
ATOM 11020 C C . ALA F 1 182 ? 123.431 99.955 55.708 1.00 128.09 182 ALA F C 1
ATOM 11021 O O . ALA F 1 182 ? 122.246 100.091 56.013 1.00 123.06 182 ALA F O 1
ATOM 11023 N N . GLY F 1 183 ? 123.829 99.421 54.556 1.00 127.72 183 GLY F N 1
ATOM 11024 C CA . GLY F 1 183 ? 122.883 98.927 53.573 1.00 126.30 183 GLY F CA 1
ATOM 11025 C C . GLY F 1 183 ? 122.059 97.768 54.099 1.00 123.95 183 GLY F C 1
ATOM 11026 O O . GLY F 1 183 ? 120.883 97.630 53.766 1.00 123.47 183 GLY F O 1
ATOM 11027 N N . PHE F 1 184 ? 122.680 96.933 54.926 1.00 120.71 184 PHE F N 1
ATOM 11028 C CA . PHE F 1 184 ? 121.985 95.804 55.532 1.00 117.74 184 PHE F CA 1
ATOM 11029 C C . PHE F 1 184 ? 120.958 96.297 56.545 1.00 117.31 184 PHE F C 1
ATOM 11030 O O . PHE F 1 184 ? 119.852 95.767 56.622 1.00 112.51 184 PHE F O 1
ATOM 11038 N N . CYS F 1 185 ? 121.334 97.314 57.317 1.00 121.29 185 CYS F N 1
ATOM 11039 C CA . CYS F 1 185 ? 120.442 97.908 58.309 1.00 114.53 185 CYS F CA 1
ATOM 11040 C C . CYS F 1 185 ? 119.240 98.573 57.649 1.00 116.06 185 CYS F C 1
ATOM 11041 O O . CYS F 1 185 ? 118.116 98.465 58.139 1.00 114.61 185 CYS F O 1
ATOM 11044 N N . LEU F 1 186 ? 119.488 99.265 56.540 1.00 129.38 186 LEU F N 1
ATOM 11045 C CA . LEU F 1 186 ? 118.444 99.999 55.832 1.00 138.37 186 LEU F CA 1
ATOM 11046 C C . LEU F 1 186 ? 117.393 99.065 55.238 1.00 152.52 186 LEU F C 1
ATOM 11047 O O . LEU F 1 186 ? 116.193 99.318 55.346 1.00 152.66 186 LEU F O 1
ATOM 11049 N N . ALA F 1 187 ? 117.852 97.987 54.610 1.00 164.23 187 ALA F N 1
ATOM 11050 C CA . ALA F 1 187 ? 116.955 97.007 54.008 1.00 167.77 187 ALA F CA 1
ATOM 11051 C C . ALA F 1 187 ? 116.206 96.215 55.075 1.00 164.24 187 ALA F C 1
ATOM 11052 O O . ALA F 1 187 ? 115.021 95.915 54.922 1.00 166.72 187 ALA F O 1
ATOM 11054 N N . THR F 1 188 ? 116.906 95.875 56.153 1.00 153.39 188 THR F N 1
ATOM 11055 C CA . THR F 1 188 ? 116.307 95.150 57.268 1.00 138.95 188 THR F CA 1
ATOM 11056 C C . THR F 1 188 ? 115.267 96.020 57.967 1.00 133.69 188 THR F C 1
ATOM 11057 O O . THR F 1 188 ? 114.236 95.528 58.428 1.00 128.83 188 THR F O 1
ATOM 11061 N N . ALA F 1 189 ? 115.545 97.319 58.034 1.00 133.41 189 ALA F N 1
ATOM 11062 C CA . ALA F 1 189 ? 114.612 98.279 58.613 1.00 135.58 189 ALA F CA 1
ATOM 11063 C C . ALA F 1 189 ? 113.336 98.353 57.783 1.00 141.06 189 ALA F C 1
ATOM 11064 O O . ALA F 1 189 ? 112.237 98.476 58.325 1.00 140.80 189 ALA F O 1
ATOM 11066 N N . ALA F 1 190 ? 113.489 98.280 56.465 1.00 147.96 190 ALA F N 1
ATOM 11067 C CA . ALA F 1 190 ? 112.346 98.300 55.561 1.00 153.56 190 ALA F CA 1
ATOM 11068 C C . ALA F 1 190 ? 111.561 96.996 55.652 1.00 150.84 190 ALA F C 1
ATOM 11069 O O . ALA F 1 190 ? 110.337 96.987 55.527 1.00 153.43 190 ALA F O 1
ATOM 11071 N N . LEU F 1 191 ? 112.276 95.897 55.873 1.00 162.68 191 LEU F N 1
ATOM 11072 C CA . LEU F 1 191 ? 111.655 94.582 55.977 1.00 165.76 191 LEU F CA 1
ATOM 11073 C C . LEU F 1 191 ? 110.843 94.460 57.261 1.00 176.81 191 LEU F C 1
ATOM 11074 O O . LEU F 1 191 ? 109.766 93.862 57.272 1.00 170.44 191 LEU F O 1
ATOM 11076 N N . SER F 1 192 ? 111.367 95.031 58.340 1.00 194.26 192 SER F N 1
ATOM 11077 C CA . SER F 1 192 ? 110.690 95.010 59.631 1.00 199.52 192 SER F CA 1
ATOM 11078 C C . SER F 1 192 ? 109.450 95.898 59.620 1.00 197.48 192 SER F C 1
ATOM 11079 O O . SER F 1 192 ? 108.524 95.695 60.407 1.00 200.45 192 SER F O 1
ATOM 11082 N N . ALA F 1 193 ? 109.438 96.884 58.729 1.00 196.78 193 ALA F N 1
ATOM 11083 C CA . ALA F 1 193 ? 108.290 97.769 58.585 1.00 193.24 193 ALA F CA 1
ATOM 11084 C C . ALA F 1 193 ? 107.103 97.016 57.996 1.00 188.70 193 ALA F C 1
ATOM 11085 O O . ALA F 1 193 ? 105.948 97.359 58.250 1.00 188.68 193 ALA F O 1
ATOM 11087 N N . LEU F 1 194 ? 107.400 95.987 57.209 1.00 186.23 194 LEU F N 1
ATOM 11088 C CA . LEU F 1 194 ? 106.371 95.154 56.599 1.00 189.55 194 LEU F CA 1
ATOM 11089 C C . LEU F 1 194 ? 105.694 94.275 57.645 1.00 184.55 194 LEU F C 1
ATOM 11090 O O . LEU F 1 194 ? 104.487 94.039 57.587 1.00 189.58 194 LEU F O 1
ATOM 11092 N N . CYS F 1 195 ? 106.484 93.794 58.602 1.00 173.26 195 CYS F N 1
ATOM 11093 C CA . CYS F 1 195 ? 105.966 92.982 59.697 1.00 159.92 195 CYS F CA 1
ATOM 11094 C C . CYS F 1 195 ? 105.047 93.806 60.592 1.00 151.12 195 CYS F C 1
ATOM 11095 O O . CYS F 1 195 ? 104.125 93.277 61.212 1.00 147.08 195 CYS F O 1
ATOM 11097 N N . HIS F 1 196 ? 105.310 95.107 60.653 1.00 144.13 196 HIS F N 1
ATOM 11098 C CA . HIS F 1 196 ? 104.482 96.024 61.423 1.00 134.28 196 HIS F CA 1
ATOM 11099 C C . HIS F 1 196 ? 103.243 96.424 60.629 1.00 132.23 196 HIS F C 1
ATOM 11100 O O . HIS F 1 196 ? 102.116 96.267 61.097 1.00 130.83 196 HIS F O 1
ATOM 11107 N N . ILE F 1 197 ? 103.461 96.937 59.421 1.00 133.41 197 ILE F N 1
ATOM 11108 C CA . ILE F 1 197 ? 102.364 97.355 58.556 1.00 134.58 197 ILE F CA 1
ATOM 11109 C C . ILE F 1 197 ? 101.622 96.152 57.982 1.00 133.96 197 ILE F C 1
ATOM 11110 O O . ILE F 1 197 ? 100.592 95.736 58.512 1.00 132.83 197 ILE F O 1
ATOM 11112 N N . VAL F 1 213 ? 114.513 104.131 71.899 1.00 131.75 213 VAL F N 1
ATOM 11113 C CA . VAL F 1 213 ? 114.356 103.871 70.473 1.00 130.18 213 VAL F CA 1
ATOM 11114 C C . VAL F 1 213 ? 115.488 104.505 69.673 1.00 130.97 213 VAL F C 1
ATOM 11115 O O . VAL F 1 213 ? 116.212 103.815 68.952 1.00 128.10 213 VAL F O 1
ATOM 11117 N N . VAL F 1 214 ? 115.634 105.820 69.801 1.00 132.55 214 VAL F N 1
ATOM 11118 C CA . VAL F 1 214 ? 116.708 106.540 69.126 1.00 135.01 214 VAL F CA 1
ATOM 11119 C C . VAL F 1 214 ? 118.066 106.090 69.648 1.00 134.09 214 VAL F C 1
ATOM 11120 O O . VAL F 1 214 ? 118.977 105.804 68.870 1.00 132.49 214 VAL F O 1
ATOM 11122 N N . ALA F 1 215 ? 118.192 106.028 70.971 1.00 135.55 215 ALA F N 1
ATOM 11123 C CA . ALA F 1 215 ? 119.412 105.542 71.605 1.00 135.21 215 ALA F CA 1
ATOM 11124 C C . ALA F 1 215 ? 119.632 104.074 71.266 1.00 136.02 215 ALA F C 1
ATOM 11125 O O . ALA F 1 215 ? 120.767 103.612 71.170 1.00 137.46 215 ALA F O 1
ATOM 11127 N N . LEU F 1 216 ? 118.535 103.347 71.076 1.00 138.17 216 LEU F N 1
ATOM 11128 C CA . LEU F 1 216 ? 118.601 101.938 70.708 1.00 134.99 216 LEU F CA 1
ATOM 11129 C C . LEU F 1 216 ? 119.089 101.774 69.273 1.00 137.59 216 LEU F C 1
ATOM 11130 O O . LEU F 1 216 ? 119.451 100.677 68.850 1.00 143.32 216 LEU F O 1
ATOM 11132 N N . GLY F 1 217 ? 119.089 102.873 68.525 1.00 137.44 217 GLY F N 1
ATOM 11133 C CA . GLY F 1 217 ? 119.595 102.875 67.166 1.00 134.00 217 GLY F CA 1
ATOM 11134 C C . GLY F 1 217 ? 121.055 103.285 67.118 1.00 133.12 217 GLY F C 1
ATOM 11135 O O . GLY F 1 217 ? 121.792 102.882 66.220 1.00 131.18 217 GLY F O 1
ATOM 11136 N N . ILE F 1 218 ? 121.474 104.090 68.089 1.00 135.22 218 ILE F N 1
ATOM 11137 C CA . ILE F 1 218 ? 122.857 104.549 68.155 1.00 139.67 218 ILE F CA 1
ATOM 11138 C C . ILE F 1 218 ? 123.666 103.740 69.165 1.00 148.44 218 ILE F C 1
ATOM 11139 O O . ILE F 1 218 ? 124.755 103.258 68.855 1.00 147.23 218 ILE F O 1
ATOM 11144 N N . GLY F 1 219 ? 123.124 103.602 70.373 1.00 158.13 219 GLY F N 1
ATOM 11145 C CA . GLY F 1 219 ? 123.809 102.941 71.474 1.00 159.54 219 GLY F CA 1
ATOM 11146 C C . GLY F 1 219 ? 124.345 101.551 71.182 1.00 157.42 219 GLY F C 1
ATOM 11147 O O . GLY F 1 219 ? 125.503 101.267 71.480 1.00 158.70 219 GLY F O 1
ATOM 11148 N N . PRO F 1 220 ? 123.497 100.660 70.639 1.00 158.44 220 PRO F N 1
ATOM 11149 C CA . PRO F 1 220 ? 124.008 99.371 70.157 1.00 155.62 220 PRO F CA 1
ATOM 11150 C C . PRO F 1 220 ? 124.214 99.297 68.636 1.00 157.50 220 PRO F C 1
ATOM 11151 O O . PRO F 1 220 ? 125.358 99.311 68.181 1.00 158.23 220 PRO F O 1
ATOM 11155 N N . VAL F 1 221 ? 123.119 99.215 67.882 1.00 156.90 221 VAL F N 1
ATOM 11156 C CA . VAL F 1 221 ? 123.133 99.006 66.432 1.00 157.96 221 VAL F CA 1
ATOM 11157 C C . VAL F 1 221 ? 124.169 99.835 65.666 1.00 165.85 221 VAL F C 1
ATOM 11158 O O . VAL F 1 221 ? 124.910 99.303 64.839 1.00 168.52 221 VAL F O 1
ATOM 11162 N N . GLY F 1 222 ? 124.220 101.133 65.944 1.00 174.17 222 GLY F N 1
ATOM 11163 C CA . GLY F 1 222 ? 125.120 102.026 65.236 1.00 180.46 222 GLY F CA 1
ATOM 11164 C C . GLY F 1 222 ? 126.596 101.782 65.493 1.00 178.43 222 GLY F C 1
ATOM 11165 O O . GLY F 1 222 ? 127.427 101.995 64.610 1.00 185.41 222 GLY F O 1
ATOM 11166 N N . ILE F 1 223 ? 126.930 101.341 66.700 1.00 168.67 223 ILE F N 1
ATOM 11167 C CA . ILE F 1 223 ? 128.327 101.122 67.055 1.00 155.79 223 ILE F CA 1
ATOM 11168 C C . ILE F 1 223 ? 128.694 99.636 67.016 1.00 137.92 223 ILE F C 1
ATOM 11169 O O . ILE F 1 223 ? 129.821 99.286 66.675 1.00 137.81 223 ILE F O 1
ATOM 11174 N N . ALA F 1 224 ? 127.738 98.766 67.331 1.00 121.27 224 ALA F N 1
ATOM 11175 C CA . ALA F 1 224 ? 128.022 97.338 67.452 1.00 117.66 224 ALA F CA 1
ATOM 11176 C C . ALA F 1 224 ? 128.196 96.648 66.102 1.00 118.52 224 ALA F C 1
ATOM 11177 O O . ALA F 1 224 ? 129.240 96.050 65.845 1.00 107.08 224 ALA F O 1
ATOM 11179 N N . PHE F 1 225 ? 127.176 96.726 65.251 1.00 115.27 225 PHE F N 1
ATOM 11180 C CA . PHE F 1 225 ? 127.183 96.015 63.972 1.00 116.30 225 PHE F CA 1
ATOM 11181 C C . PHE F 1 225 ? 128.409 96.331 63.120 1.00 118.27 225 PHE F C 1
ATOM 11182 O O . PHE F 1 225 ? 128.972 95.442 62.480 1.00 110.03 225 PHE F O 1
ATOM 11190 N N . TYR F 1 226 ? 128.818 97.596 63.123 1.00 118.56 226 TYR F N 1
ATOM 11191 C CA . TYR F 1 226 ? 129.996 98.030 62.381 1.00 117.42 226 TYR F CA 1
ATOM 11192 C C . TYR F 1 226 ? 131.279 97.500 63.018 1.00 119.28 226 TYR F C 1
ATOM 11193 O O . TYR F 1 226 ? 132.140 96.950 62.331 1.00 122.40 226 TYR F O 1
ATOM 11202 N N . THR F 1 227 ? 131.401 97.663 64.332 1.00 118.73 227 THR F N 1
ATOM 11203 C CA . THR F 1 227 ? 132.606 97.238 65.037 1.00 118.36 227 THR F CA 1
ATOM 11204 C C . THR F 1 227 ? 132.651 95.719 65.187 1.00 115.02 227 THR F C 1
ATOM 11205 O O . THR F 1 227 ? 133.710 95.146 65.442 1.00 112.17 227 THR F O 1
ATOM 11209 N N . TRP F 1 228 ? 131.500 95.070 65.030 1.00 114.20 228 TRP F N 1
ATOM 11210 C CA . TRP F 1 228 ? 131.443 93.615 65.049 1.00 105.47 228 TRP F CA 1
ATOM 11211 C C . TRP F 1 228 ? 131.911 93.081 63.705 1.00 109.61 228 TRP F C 1
ATOM 11212 O O . TRP F 1 228 ? 132.638 92.093 63.637 1.00 105.73 228 TRP F O 1
ATOM 11223 N N . ASP F 1 229 ? 131.495 93.756 62.638 1.00 113.66 229 ASP F N 1
ATOM 11224 C CA . ASP F 1 229 ? 131.899 93.391 61.288 1.00 118.12 229 ASP F CA 1
ATOM 11225 C C . ASP F 1 229 ? 133.415 93.512 61.137 1.00 122.26 229 ASP F C 1
ATOM 11226 O O . ASP F 1 229 ? 134.050 92.686 60.482 1.00 127.49 229 ASP F O 1
ATOM 11231 N N . ILE F 1 230 ? 133.984 94.544 61.757 1.00 122.44 230 ILE F N 1
ATOM 11232 C CA . ILE F 1 230 ? 135.430 94.750 61.759 1.00 119.33 230 ILE F CA 1
ATOM 11233 C C . ILE F 1 230 ? 136.141 93.623 62.503 1.00 118.98 230 ILE F C 1
ATOM 11234 O O . ILE F 1 230 ? 137.146 93.088 62.030 1.00 121.13 230 ILE F O 1
ATOM 11239 N N . GLY F 1 231 ? 135.609 93.265 63.668 1.00 116.98 231 GLY F N 1
ATOM 11240 C CA . GLY F 1 231 ? 136.176 92.204 64.480 1.00 119.14 231 GLY F CA 1
ATOM 11241 C C . GLY F 1 231 ? 136.179 90.854 63.789 1.00 117.15 231 GLY F C 1
ATOM 11242 O O . GLY F 1 231 ? 137.123 90.075 63.931 1.00 106.32 231 GLY F O 1
ATOM 11243 N N . MET F 1 232 ? 135.120 90.573 63.035 1.00 112.90 232 MET F N 1
ATOM 11244 C CA . MET F 1 232 ? 135.021 89.311 62.314 1.00 111.74 232 MET F CA 1
ATOM 11245 C C . MET F 1 232 ? 135.934 89.310 61.089 1.00 110.56 232 MET F C 1
ATOM 11246 O O . MET F 1 232 ? 136.497 88.280 60.726 1.00 109.57 232 MET F O 1
ATOM 11251 N N . LYS F 1 233 ? 136.093 90.475 60.469 1.00 113.32 233 LYS F N 1
ATOM 11252 C CA . LYS F 1 233 ? 136.813 90.573 59.204 1.00 115.75 233 LYS F CA 1
ATOM 11253 C C . LYS F 1 233 ? 138.330 90.669 59.365 1.00 118.02 233 LYS F C 1
ATOM 11254 O O . LYS F 1 233 ? 139.076 90.277 58.466 1.00 121.97 233 LYS F O 1
ATOM 11256 N N . ARG F 1 234 ? 138.792 91.184 60.501 1.00 116.09 234 ARG F N 1
ATOM 11257 C CA . ARG F 1 234 ? 140.223 91.418 60.681 1.00 117.78 234 ARG F CA 1
ATOM 11258 C C . ARG F 1 234 ? 140.722 91.146 62.098 1.00 117.27 234 ARG F C 1
ATOM 11259 O O . ARG F 1 234 ? 141.838 91.530 62.447 1.00 117.42 234 ARG F O 1
ATOM 11261 N N . GLY F 1 235 ? 139.904 90.486 62.910 1.00 116.44 235 GLY F N 1
ATOM 11262 C CA . GLY F 1 235 ? 140.271 90.216 64.289 1.00 116.31 235 GLY F CA 1
ATOM 11263 C C . GLY F 1 235 ? 140.530 88.749 64.568 1.00 113.25 235 GLY F C 1
ATOM 11264 O O . GLY F 1 235 ? 141.033 88.025 63.709 1.00 107.70 235 GLY F O 1
ATOM 11265 N N . ASP F 1 236 ? 140.189 88.315 65.780 1.00 109.16 236 ASP F N 1
ATOM 11266 C CA . ASP F 1 236 ? 140.340 86.922 66.186 1.00 106.10 236 ASP F CA 1
ATOM 11267 C C . ASP F 1 236 ? 138.961 86.311 66.416 1.00 104.38 236 ASP F C 1
ATOM 11268 O O . ASP F 1 236 ? 138.424 86.366 67.522 1.00 99.07 236 ASP F O 1
ATOM 11273 N N . VAL F 1 237 ? 138.400 85.736 65.355 1.00 108.67 237 VAL F N 1
ATOM 11274 C CA . VAL F 1 237 ? 137.055 85.167 65.379 1.00 96.81 237 VAL F CA 1
ATOM 11275 C C . VAL F 1 237 ? 136.870 84.157 66.509 1.00 99.18 237 VAL F C 1
ATOM 11276 O O . VAL F 1 237 ? 135.869 84.195 67.224 1.00 98.97 237 VAL F O 1
ATOM 11280 N N . ARG F 1 238 ? 137.841 83.263 66.669 1.00 98.12 238 ARG F N 1
ATOM 11281 C CA . ARG F 1 238 ? 137.797 82.255 67.725 1.00 96.46 238 ARG F CA 1
ATOM 11282 C C . ARG F 1 238 ? 137.783 82.887 69.116 1.00 97.89 238 ARG F C 1
ATOM 11283 O O . ARG F 1 238 ? 136.966 82.523 69.964 1.00 96.01 238 ARG F O 1
ATOM 11291 N N . LEU F 1 239 ? 138.686 83.835 69.345 1.00 99.76 239 LEU F N 1
ATOM 11292 C CA . LEU F 1 239 ? 138.784 84.503 70.639 1.00 98.47 239 LEU F CA 1
ATOM 11293 C C . LEU F 1 239 ? 137.611 85.453 70.872 1.00 97.39 239 LEU F C 1
ATOM 11294 O O . LEU F 1 239 ? 137.140 85.603 72.001 1.00 95.42 239 LEU F O 1
ATOM 11299 N N . LEU F 1 240 ? 137.139 86.087 69.802 1.00 96.95 240 LEU F N 1
ATOM 11300 C CA . LEU F 1 240 ? 136.031 87.034 69.896 1.00 98.31 240 LEU F CA 1
ATOM 11301 C C . LEU F 1 240 ? 134.741 86.334 70.321 1.00 97.92 240 LEU F C 1
ATOM 11302 O O . LEU F 1 240 ? 133.896 86.926 70.992 1.00 97.49 240 LEU F O 1
ATOM 11307 N N . GLY F 1 241 ? 134.598 85.072 69.928 1.00 95.15 241 GLY F N 1
ATOM 11308 C CA . GLY F 1 241 ? 133.437 84.283 70.297 1.00 90.63 241 GLY F CA 1
ATOM 11309 C C . GLY F 1 241 ? 133.439 83.917 71.769 1.00 87.69 241 GLY F C 1
ATOM 11310 O O . GLY F 1 241 ? 132.391 83.890 72.411 1.00 91.09 241 GLY F O 1
ATOM 11311 N N . VAL F 1 242 ? 134.623 83.637 72.304 1.00 85.92 242 VAL F N 1
ATOM 11312 C CA . VAL F 1 242 ? 134.776 83.294 73.713 1.00 82.09 242 VAL F CA 1
ATOM 11313 C C . VAL F 1 242 ? 134.475 84.501 74.594 1.00 86.10 242 VAL F C 1
ATOM 11314 O O . VAL F 1 242 ? 133.904 84.372 75.676 1.00 80.96 242 VAL F O 1
ATOM 11318 N N . LEU F 1 243 ? 134.854 85.680 74.111 1.00 89.67 243 LEU F N 1
ATOM 11319 C CA . LEU F 1 243 ? 134.628 86.924 74.838 1.00 89.42 243 LEU F CA 1
ATOM 11320 C C . LEU F 1 243 ? 133.143 87.269 74.945 1.00 90.02 243 LEU F C 1
ATOM 11321 O O . LEU F 1 243 ? 132.725 87.952 75.877 1.00 88.92 243 LEU F O 1
ATOM 11326 N N . SER F 1 244 ? 132.351 86.785 73.993 1.00 92.38 244 SER F N 1
ATOM 11327 C CA . SER F 1 244 ? 130.933 87.134 73.912 1.00 93.86 244 SER F CA 1
ATOM 11328 C C . SER F 1 244 ? 130.124 86.617 75.099 1.00 92.90 244 SER F C 1
ATOM 11329 O O . SER F 1 244 ? 129.024 87.102 75.365 1.00 91.27 244 SER F O 1
ATOM 11332 N N . TYR F 1 245 ? 130.667 85.636 75.814 1.00 92.21 245 TYR F N 1
ATOM 11333 C CA . TYR F 1 245 ? 129.990 85.092 76.986 1.00 87.72 245 TYR F CA 1
ATOM 11334 C C . TYR F 1 245 ? 130.086 86.036 78.179 1.00 94.66 245 TYR F C 1
ATOM 11335 O O . TYR F 1 245 ? 129.498 85.783 79.230 1.00 91.62 245 TYR F O 1
ATOM 11344 N N . ALA F 1 246 ? 130.831 87.123 78.016 1.00 101.80 246 ALA F N 1
ATOM 11345 C CA . ALA F 1 246 ? 130.894 88.149 79.044 1.00 106.58 246 ALA F CA 1
ATOM 11346 C C . ALA F 1 246 ? 129.566 88.889 79.108 1.00 112.59 246 ALA F C 1
ATOM 11347 O O . ALA F 1 246 ? 129.069 89.185 80.192 1.00 109.65 246 ALA F O 1
ATOM 11349 N N . ALA F 1 247 ? 128.990 89.150 77.936 1.00 124.29 247 ALA F N 1
ATOM 11350 C CA . ALA F 1 247 ? 127.768 89.947 77.799 1.00 132.81 247 ALA F CA 1
ATOM 11351 C C . ALA F 1 247 ? 126.597 89.559 78.722 1.00 133.68 247 ALA F C 1
ATOM 11352 O O . ALA F 1 247 ? 125.997 90.442 79.329 1.00 141.79 247 ALA F O 1
ATOM 11354 N N . PRO F 1 248 ? 126.253 88.257 78.827 1.00 120.01 248 PRO F N 1
ATOM 11355 C CA . PRO F 1 248 ? 125.140 87.946 79.738 1.00 111.09 248 PRO F CA 1
ATOM 11356 C C . PRO F 1 248 ? 125.454 88.292 81.192 1.00 103.56 248 PRO F C 1
ATOM 11357 O O . PRO F 1 248 ? 124.576 88.736 81.927 1.00 102.93 248 PRO F O 1
ATOM 11361 N N . VAL F 1 249 ? 126.703 88.098 81.591 1.00 96.43 249 VAL F N 1
ATOM 11362 C CA . VAL F 1 249 ? 127.150 88.504 82.914 1.00 95.08 249 VAL F CA 1
ATOM 11363 C C . VAL F 1 249 ? 127.406 90.011 82.912 1.00 102.54 249 VAL F C 1
ATOM 11364 O O . VAL F 1 249 ? 127.095 90.706 83.880 1.00 104.35 249 VAL F O 1
ATOM 11368 N N . LEU F 1 250 ? 127.955 90.516 81.808 1.00 108.30 250 LEU F N 1
ATOM 11369 C CA . LEU F 1 250 ? 128.220 91.946 81.662 1.00 113.92 250 LEU F CA 1
ATOM 11370 C C . LEU F 1 250 ? 126.930 92.758 81.686 1.00 119.06 250 LEU F C 1
ATOM 11371 O O . LEU F 1 250 ? 126.934 93.935 82.035 1.00 124.82 250 LEU F O 1
ATOM 11376 N N . SER F 1 251 ? 125.830 92.123 81.298 1.00 119.83 251 SER F N 1
ATOM 11377 C CA . SER F 1 251 ? 124.516 92.751 81.350 1.00 121.02 251 SER F CA 1
ATOM 11378 C C . SER F 1 251 ? 123.911 92.597 82.735 1.00 119.13 251 SER F C 1
ATOM 11379 O O . SER F 1 251 ? 123.055 93.380 83.144 1.00 124.06 251 SER F O 1
ATOM 11382 N N . THR F 1 252 ? 124.371 91.576 83.451 1.00 114.30 252 THR F N 1
ATOM 11383 C CA . THR F 1 252 ? 123.855 91.267 84.779 1.00 110.22 252 THR F CA 1
ATOM 11384 C C . THR F 1 252 ? 124.318 92.277 85.825 1.00 110.77 252 THR F C 1
ATOM 11385 O O . THR F 1 252 ? 123.505 92.771 86.608 1.00 113.38 252 THR F O 1
ATOM 11389 N N . LEU F 1 253 ? 125.610 92.592 85.853 1.00 110.47 253 LEU F N 1
ATOM 11390 C CA . LEU F 1 253 ? 126.081 93.559 86.837 1.00 114.54 253 LEU F CA 1
ATOM 11391 C C . LEU F 1 253 ? 125.491 94.939 86.521 1.00 122.24 253 LEU F C 1
ATOM 11392 O O . LEU F 1 253 ? 125.117 95.674 87.433 1.00 125.30 253 LEU F O 1
ATOM 11397 N N . LEU F 1 254 ? 125.374 95.270 85.235 1.00 124.72 254 LEU F N 1
ATOM 11398 C CA . LEU F 1 254 ? 124.706 96.506 84.818 1.00 125.90 254 LEU F CA 1
ATOM 11399 C C . LEU F 1 254 ? 123.267 96.561 85.334 1.00 125.54 254 LEU F C 1
ATOM 11400 O O . LEU F 1 254 ? 122.753 97.630 85.669 1.00 127.77 254 LEU F O 1
ATOM 11405 N N . LEU F 1 255 ? 122.625 95.400 85.399 1.00 124.67 255 LEU F N 1
ATOM 11406 C CA . LEU F 1 255 ? 121.273 95.297 85.931 1.00 124.51 255 LEU F CA 1
ATOM 11407 C C . LEU F 1 255 ? 121.284 95.353 87.456 1.00 125.89 255 LEU F C 1
ATOM 11408 O O . LEU F 1 255 ? 120.287 95.717 88.079 1.00 129.72 255 LEU F O 1
ATOM 11410 N N . VAL F 1 256 ? 122.419 94.998 88.051 1.00 126.27 256 VAL F N 1
ATOM 11411 C CA . VAL F 1 256 ? 122.543 94.974 89.505 1.00 125.64 256 VAL F CA 1
ATOM 11412 C C . VAL F 1 256 ? 123.635 95.907 90.021 1.00 129.73 256 VAL F C 1
ATOM 11413 O O . VAL F 1 256 ? 124.251 95.633 91.050 1.00 130.65 256 VAL F O 1
ATOM 11415 N N . VAL F 1 257 ? 123.879 97.002 89.305 1.00 128.88 257 VAL F N 1
ATOM 11416 C CA . VAL F 1 257 ? 124.853 97.996 89.753 1.00 129.12 257 VAL F CA 1
ATOM 11417 C C . VAL F 1 257 ? 124.402 98.637 91.062 1.00 129.33 257 VAL F C 1
ATOM 11418 O O . VAL F 1 257 ? 123.264 99.099 91.181 1.00 132.19 257 VAL F O 1
ATOM 11422 N N . ALA F 1 262 ? 118.689 92.139 92.784 1.00 122.16 262 ALA F N 1
ATOM 11423 C CA . ALA F 1 262 ? 119.196 91.273 93.840 1.00 121.78 262 ALA F CA 1
ATOM 11424 C C . ALA F 1 262 ? 120.387 90.458 93.351 1.00 123.94 262 ALA F C 1
ATOM 11425 O O . ALA F 1 262 ? 120.389 89.971 92.221 1.00 123.26 262 ALA F O 1
ATOM 11427 N N . PRO F 1 263 ? 121.414 90.317 94.203 1.00 125.62 263 PRO F N 1
ATOM 11428 C CA . PRO F 1 263 ? 122.592 89.518 93.859 1.00 124.72 263 PRO F CA 1
ATOM 11429 C C . PRO F 1 263 ? 122.474 88.058 94.293 1.00 124.56 263 PRO F C 1
ATOM 11430 O O . PRO F 1 263 ? 122.091 87.776 95.429 1.00 121.29 263 PRO F O 1
ATOM 11434 N N . SER F 1 264 ? 122.796 87.142 93.388 1.00 128.65 264 SER F N 1
ATOM 11435 C CA . SER F 1 264 ? 122.863 85.727 93.730 1.00 130.86 264 SER F CA 1
ATOM 11436 C C . SER F 1 264 ? 124.315 85.259 93.713 1.00 140.84 264 SER F C 1
ATOM 11437 O O . SER F 1 264 ? 125.095 85.669 92.853 1.00 141.54 264 SER F O 1
ATOM 11440 N N . GLY F 1 265 ? 124.672 84.404 94.667 1.00 148.34 265 GLY F N 1
ATOM 11441 C CA . GLY F 1 265 ? 126.027 83.889 94.779 1.00 149.36 265 GLY F CA 1
ATOM 11442 C C . GLY F 1 265 ? 126.513 83.165 93.536 1.00 143.63 265 GLY F C 1
ATOM 11443 O O . GLY F 1 265 ? 127.718 83.024 93.319 1.00 149.10 265 GLY F O 1
ATOM 11444 N N . ALA F 1 266 ? 125.571 82.708 92.718 1.00 129.22 266 ALA F N 1
ATOM 11445 C CA . ALA F 1 266 ? 125.894 82.021 91.475 1.00 109.39 266 ALA F CA 1
ATOM 11446 C C . ALA F 1 266 ? 126.542 82.969 90.468 1.00 101.19 266 ALA F C 1
ATOM 11447 O O . ALA F 1 266 ? 127.224 82.529 89.544 1.00 101.34 266 ALA F O 1
ATOM 11449 N N . LEU F 1 267 ? 126.324 84.269 90.649 1.00 97.48 267 LEU F N 1
ATOM 11450 C CA . LEU F 1 267 ? 126.917 85.274 89.771 1.00 101.43 267 LEU F CA 1
ATOM 11451 C C . LEU F 1 267 ? 128.435 85.298 89.919 1.00 104.82 267 LEU F C 1
ATOM 11452 O O . LEU F 1 267 ? 129.158 85.488 88.942 1.00 108.76 267 LEU F O 1
ATOM 11454 N N . ALA F 1 268 ? 128.911 85.103 91.145 1.00 106.60 268 ALA F N 1
ATOM 11455 C CA . ALA F 1 268 ? 130.342 85.033 91.409 1.00 107.12 268 ALA F CA 1
ATOM 11456 C C . ALA F 1 268 ? 130.936 83.788 90.765 1.00 100.75 268 ALA F C 1
ATOM 11457 O O . ALA F 1 268 ? 132.064 83.808 90.270 1.00 100.81 268 ALA F O 1
ATOM 11459 N N . ILE F 1 269 ? 130.165 82.705 90.778 1.00 97.98 269 ILE F N 1
ATOM 11460 C CA . ILE F 1 269 ? 130.572 81.462 90.137 1.00 91.68 269 ILE F CA 1
ATOM 11461 C C . ILE F 1 269 ? 130.680 81.679 88.632 1.00 87.97 269 ILE F C 1
ATOM 11462 O O . ILE F 1 269 ? 131.645 81.251 87.999 1.00 84.58 269 ILE F O 1
ATOM 11467 N N . ALA F 1 270 ? 129.686 82.360 88.070 1.00 85.37 270 ALA F N 1
ATOM 11468 C CA . ALA F 1 270 ? 129.707 82.728 86.660 1.00 85.81 270 ALA F CA 1
ATOM 11469 C C . ALA F 1 270 ? 130.889 83.644 86.356 1.00 92.24 270 ALA F C 1
ATOM 11470 O O . ALA F 1 270 ? 131.495 83.553 85.288 1.00 94.89 270 ALA F O 1
ATOM 11472 N N . CYS F 1 271 ? 131.211 84.523 87.302 1.00 93.18 271 CYS F N 1
ATOM 11473 C CA . CYS F 1 271 ? 132.340 85.433 87.151 1.00 95.29 271 CYS F CA 1
ATOM 11474 C C . CYS F 1 271 ? 133.662 84.670 87.180 1.00 93.98 271 CYS F C 1
ATOM 11475 O O . CYS F 1 271 ? 134.610 85.031 86.487 1.00 95.20 271 CYS F O 1
ATOM 11478 N N . ALA F 1 272 ? 133.719 83.613 87.982 1.00 96.08 272 ALA F N 1
ATOM 11479 C CA . ALA F 1 272 ? 134.901 82.763 88.031 1.00 101.46 272 ALA F CA 1
ATOM 11480 C C . ALA F 1 272 ? 135.033 81.967 86.739 1.00 103.68 272 ALA F C 1
ATOM 11481 O O . ALA F 1 272 ? 136.139 81.702 86.268 1.00 109.49 272 ALA F O 1
ATOM 11483 N N . LEU F 1 273 ? 133.893 81.595 86.170 1.00 101.97 273 LEU F N 1
ATOM 11484 C CA . LEU F 1 273 ? 133.869 80.796 84.952 1.00 100.73 273 LEU F CA 1
ATOM 11485 C C . LEU F 1 273 ? 134.221 81.623 83.718 1.00 100.11 273 LEU F C 1
ATOM 11486 O O . LEU F 1 273 ? 134.852 81.119 82.788 1.00 97.74 273 LEU F O 1
ATOM 11491 N N . ILE F 1 274 ? 133.820 82.891 83.713 1.00 101.73 274 ILE F N 1
ATOM 11492 C CA . ILE F 1 274 ? 134.024 83.752 82.549 1.00 102.50 274 ILE F CA 1
ATOM 11493 C C . ILE F 1 274 ? 135.462 84.266 82.454 1.00 104.87 274 ILE F C 1
ATOM 11494 O O . ILE F 1 274 ? 135.970 84.490 81.356 1.00 108.04 274 ILE F O 1
ATOM 11499 N N . VAL F 1 275 ? 136.124 84.443 83.595 1.00 107.14 275 VAL F N 1
ATOM 11500 C CA . VAL F 1 275 ? 137.499 84.927 83.583 1.00 106.46 275 VAL F CA 1
ATOM 11501 C C . VAL F 1 275 ? 138.461 83.771 83.338 1.00 105.35 275 VAL F C 1
ATOM 11502 O O . VAL F 1 275 ? 139.535 83.958 82.772 1.00 108.90 275 VAL F O 1
ATOM 11506 N N . GLY F 1 276 ? 138.065 82.574 83.760 1.00 100.71 276 GLY F N 1
ATOM 11507 C CA . GLY F 1 276 ? 138.851 81.382 83.511 1.00 95.99 276 GLY F CA 1
ATOM 11508 C C . GLY F 1 276 ? 138.762 80.986 82.051 1.00 96.30 276 GLY F C 1
ATOM 11509 O O . GLY F 1 276 ? 139.778 80.721 81.408 1.00 99.16 276 GLY F O 1
ATOM 11510 N N . GLY F 1 277 ? 137.540 80.947 81.530 1.00 95.21 277 GLY F N 1
ATOM 11511 C CA . GLY F 1 277 ? 137.311 80.643 80.129 1.00 95.35 277 GLY F CA 1
ATOM 11512 C C . GLY F 1 277 ? 138.048 81.612 79.226 1.00 100.45 277 GLY F C 1
ATOM 11513 O O . GLY F 1 277 ? 138.575 81.229 78.183 1.00 94.92 277 GLY F O 1
ATOM 11514 N N . ALA F 1 278 ? 138.088 82.876 79.631 1.00 108.29 278 ALA F N 1
ATOM 11515 C CA . ALA F 1 278 ? 138.852 83.877 78.901 1.00 115.23 278 ALA F CA 1
ATOM 11516 C C . ALA F 1 278 ? 140.345 83.582 79.003 1.00 120.35 278 ALA F C 1
ATOM 11517 O O . ALA F 1 278 ? 141.030 83.472 77.988 1.00 122.34 278 ALA F O 1
ATOM 11519 N N . ALA F 1 279 ? 140.833 83.440 80.233 1.00 130.22 279 ALA F N 1
ATOM 11520 C CA . ALA F 1 279 ? 142.249 83.184 80.492 1.00 116.62 279 ALA F CA 1
ATOM 11521 C C . ALA F 1 279 ? 142.757 81.940 79.766 1.00 102.64 279 ALA F C 1
ATOM 11522 O O . ALA F 1 279 ? 143.835 81.959 79.171 1.00 106.54 279 ALA F O 1
ATOM 11524 N N . VAL F 1 280 ? 141.980 80.861 79.818 1.00 87.80 280 VAL F N 1
ATOM 11525 C CA . VAL F 1 280 ? 142.319 79.632 79.103 1.00 85.72 280 VAL F CA 1
ATOM 11526 C C . VAL F 1 280 ? 142.430 79.896 77.604 1.00 88.74 280 VAL F C 1
ATOM 11527 O O . VAL F 1 280 ? 143.321 79.376 76.932 1.00 90.07 280 VAL F O 1
ATOM 11531 N N . ALA F 1 281 ? 141.532 80.729 77.090 1.00 93.06 281 ALA F N 1
ATOM 11532 C CA . ALA F 1 281 ? 141.472 81.008 75.661 1.00 98.23 281 ALA F CA 1
ATOM 11533 C C . ALA F 1 281 ? 142.652 81.846 75.161 1.00 105.07 281 ALA F C 1
ATOM 11534 O O . ALA F 1 281 ? 143.094 81.673 74.027 1.00 103.94 281 ALA F O 1
ATOM 11536 N N . THR F 1 282 ? 143.165 82.748 75.996 1.00 116.51 282 THR F N 1
ATOM 11537 C CA . THR F 1 282 ? 144.224 83.650 75.545 1.00 126.95 282 THR F CA 1
ATOM 11538 C C . THR F 1 282 ? 145.527 83.581 76.350 1.00 133.80 282 THR F C 1
ATOM 11539 O O . THR F 1 282 ? 146.606 83.543 75.761 1.00 135.32 282 THR F O 1
ATOM 11543 N N . LEU F 1 283 ? 145.437 83.566 77.677 1.00 137.33 283 LEU F N 1
ATOM 11544 C CA . LEU F 1 283 ? 146.632 83.657 78.515 1.00 139.11 283 LEU F CA 1
ATOM 11545 C C . LEU F 1 283 ? 147.538 82.440 78.343 1.00 139.46 283 LEU F C 1
ATOM 11546 O O . LEU F 1 283 ? 148.760 82.572 78.269 1.00 145.34 283 LEU F O 1
ATOM 11551 N N . LEU F 1 284 ? 146.935 81.258 78.277 1.00 131.88 284 LEU F N 1
ATOM 11552 C CA . LEU F 1 284 ? 147.686 80.043 77.987 1.00 126.44 284 LEU F CA 1
ATOM 11553 C C . LEU F 1 284 ? 147.686 79.779 76.486 1.00 123.94 284 LEU F C 1
ATOM 11554 O O . LEU F 1 284 ? 148.559 80.265 75.766 1.00 129.28 284 LEU F O 1
ATOM 11559 N N . ALA F 1 285 ? 146.699 79.009 76.032 1.00 116.96 285 ALA F N 1
ATOM 11560 C CA . ALA F 1 285 ? 146.490 78.735 74.611 1.00 113.72 285 ALA F CA 1
ATOM 11561 C C . ALA F 1 285 ? 147.753 78.219 73.924 1.00 113.36 285 ALA F C 1
ATOM 11562 O O . ALA F 1 285 ? 148.304 78.882 73.040 1.00 115.08 285 ALA F O 1
#

Nearest PDB structures (foldseek):
  5i20-assembly4_D  TM=1.004E+00  e=1.365E-38  Ancylobacter novellus DSM 506
  5i20-assembly1_A  TM=9.931E-01  e=2.621E-34  Ancylobacter novellus DSM 506
  5i20-assembly5_E  TM=9.864E-01  e=6.299E-34  Ancylobacter novellus DSM 506
  5i20-assembly2_B  TM=9.795E-01  e=6.581E-34  Ancylobacter novellus DSM 506
  5i20-assembly3_C  TM=9.796E-01  e=3.052E-33  Ancylobacter novellus DSM 506

Radius of gyration: 46.72 Å; Cα contacts (8 Å, |Δi|>4): 2945; chains: 6; bounding box: 100×131×127 Å

Organism: Ancylobacter novellus (strain ATCC 8093 / DSM 506 / JCM 20403 / CCM 1077 / IAM 12100 / NBRC 12443 / NCIMB 10456) (NCBI:txid639283)

B-factor: mean 66.51, std 24.15, range [30.93, 207.72]